Protein 8SAM (pdb70)

Structure (mmCIF, N/CA/C/O backbone):
data_8SAM
#
_entry.id   8SAM
#
_cell.length_a   54.025
_cell.length_b   228.659
_cell.length_c   84.595
_cell.angle_alpha   90.000
_cell.angle_beta   100.504
_cell.angle_gamma   90.000
#
_symmetry.space_group_name_H-M   'P 1 21 1'
#
loop_
_entity.id
_entity.type
_entity.pdbx_description
1 polymer 'Class III lanthipeptide, Class III lanthionine synthetase LanKC fusion'
2 non-polymer 'CALCIUM ION'
3 non-polymer "ADENOSINE-5'-TRIPHOSPHATE"
4 water water
#
loop_
_atom_site.group_PDB
_atom_site.id
_atom_site.type_symbol
_atom_site.label_atom_id
_atom_site.label_alt_id
_atom_site.label_comp_id
_atom_site.label_asym_id
_atom_site.label_entity_id
_atom_site.label_seq_id
_atom_site.pdbx_PDB_ins_code
_atom_site.Cartn_x
_atom_site.Cartn_y
_atom_site.Cartn_z
_atom_site.occupancy
_atom_site.B_iso_or_equiv
_atom_site.auth_seq_id
_atom_site.auth_comp_id
_atom_site.auth_asym_id
_atom_site.auth_atom_id
_atom_site.pdbx_PDB_model_num
ATOM 1 N N . ALA A 1 3 ? 5.111 9.513 15.804 1.000 81.383 -29 ALA A N 1
ATOM 2 C CA . ALA A 1 3 ? 4.060 9.679 16.857 1.000 86.705 -29 ALA A CA 1
ATOM 3 C C . ALA A 1 3 ? 3.628 8.313 17.393 1.000 93.729 -29 ALA A C 1
ATOM 4 O O . ALA A 1 3 ? 3.712 8.062 18.593 1.000 101.476 -29 ALA A O 1
ATOM 6 N N . MET A 1 4 ? 3.169 7.437 16.488 1.000 92.863 -28 MET A N 1
ATOM 7 C CA . MET A 1 4 ? 2.660 6.122 16.840 1.000 84.575 -28 MET A CA 1
ATOM 8 C C . MET A 1 4 ? 3.775 5.086 16.753 1.000 85.401 -28 MET A C 1
ATOM 9 O O . MET A 1 4 ? 3.662 4.020 17.341 1.000 81.683 -28 MET A O 1
ATOM 14 N N . ASN A 1 5 ? 4.829 5.385 15.987 1.000 89.340 -27 ASN A N 1
ATOM 15 C CA . ASN A 1 5 ? 5.916 4.441 15.786 1.000 86.525 -27 ASN A CA 1
ATOM 16 C C . ASN A 1 5 ? 6.716 4.280 17.079 1.000 83.495 -27 ASN A C 1
ATOM 17 O O . ASN A 1 5 ? 7.299 3.227 17.326 1.000 81.862 -27 ASN A O 1
ATOM 22 N N . THR A 1 6 ? 6.716 5.325 17.916 1.000 82.881 -26 THR A N 1
ATOM 23 C CA . THR A 1 6 ? 7.476 5.325 19.158 1.000 78.184 -26 THR A CA 1
ATOM 24 C C . THR A 1 6 ? 6.777 4.440 20.184 1.000 75.331 -26 THR A C 1
ATOM 25 O O . THR A 1 6 ? 7.433 3.650 20.868 1.000 70.288 -26 THR A O 1
ATOM 29 N N . VAL A 1 7 ? 5.445 4.566 20.265 1.000 71.224 -25 VAL A N 1
ATOM 30 C CA . VAL A 1 7 ? 4.647 3.754 21.174 1.000 74.544 -25 VAL A CA 1
ATOM 31 C C . VAL A 1 7 ? 4.815 2.268 20.831 1.000 75.733 -25 VAL A C 1
ATOM 32 O O . VAL A 1 7 ? 5.127 1.459 21.706 1.000 73.561 -25 VAL A O 1
ATOM 36 N N . LEU A 1 8 ? 4.631 1.922 19.548 1.000 68.270 -24 LEU A N 1
ATOM 37 C CA . LEU A 1 8 ? 4.645 0.540 19.095 1.000 70.396 -24 LEU A CA 1
ATOM 38 C C . LEU A 1 8 ? 6.018 -0.090 19.310 1.000 70.813 -24 LEU A C 1
ATOM 39 O O . LEU A 1 8 ? 6.108 -1.270 19.638 1.000 78.879 -24 LEU A O 1
ATOM 44 N N . GLU A 1 9 ? 7.076 0.699 19.115 1.000 74.072 -23 GLU A N 1
ATOM 45 C CA . GLU A 1 9 ? 8.455 0.265 19.289 1.000 73.310 -23 GLU A CA 1
ATOM 46 C C . GLU A 1 9 ? 8.678 -0.222 20.723 1.000 68.031 -23 GLU A C 1
ATOM 47 O O . GLU A 1 9 ? 9.537 -1.067 20.960 1.000 67.674 -23 GLU A O 1
ATOM 53 N N . LEU A 1 10 ? 7.905 0.311 21.679 1.000 69.389 -22 LEU A N 1
ATOM 54 C CA . LEU A 1 10 ? 8.039 -0.075 23.076 1.000 71.300 -22 LEU A CA 1
ATOM 55 C C . LEU A 1 10 ? 7.978 -1.594 23.213 1.000 72.397 -22 LEU A C 1
ATOM 56 O O . LEU A 1 10 ? 8.667 -2.157 24.065 1.000 75.621 -22 LEU A O 1
ATOM 61 N N . GLN A 1 11 ? 7.177 -2.233 22.344 1.000 71.574 -21 GLN A N 1
ATOM 62 C CA . GLN A 1 11 ? 6.902 -3.661 22.395 1.000 64.336 -21 GLN A CA 1
ATOM 63 C C . GLN A 1 11 ? 8.148 -4.458 22.027 1.000 65.707 -21 GLN A C 1
ATOM 64 O O . GLN A 1 11 ? 8.181 -5.668 22.227 1.000 67.741 -21 GLN A O 1
ATOM 70 N N . LYS A 1 12 ? 9.171 -3.768 21.507 1.000 67.817 -20 LYS A N 1
ATOM 71 C CA . LYS A 1 12 ? 10.354 -4.433 20.983 1.000 67.268 -20 LYS A CA 1
ATOM 72 C C . LYS A 1 12 ? 11.430 -4.579 22.061 1.000 68.072 -20 LYS A C 1
ATOM 73 O O . LYS A 1 12 ? 12.308 -5.427 21.931 1.000 74.950 -20 LYS A O 1
ATOM 79 N N . LEU A 1 13 ? 11.351 -3.767 23.127 1.000 71.830 -19 LEU A N 1
ATOM 80 C CA . LEU A 1 13 ? 12.409 -3.666 24.124 1.000 71.480 -19 LEU A CA 1
ATOM 81 C C . LEU A 1 13 ? 12.616 -5.004 24.828 1.000 77.518 -19 LEU A C 1
ATOM 82 O O . LEU A 1 13 ? 11.668 -5.773 25.006 1.000 81.594 -19 LEU A O 1
ATOM 87 N N . ALA A 1 14 ? 13.861 -5.237 25.274 1.000 86.887 -18 ALA A N 1
ATOM 88 C CA . ALA A 1 14 ? 14.226 -6.406 26.063 1.000 88.564 -18 ALA A CA 1
ATOM 89 C C . ALA A 1 14 ? 13.737 -6.259 27.507 1.000 101.354 -18 ALA A C 1
ATOM 90 O O . ALA A 1 14 ? 13.329 -5.173 27.929 1.000 89.127 -18 ALA A O 1
ATOM 92 N N . HIS A 1 15 ? 13.834 -7.359 28.274 1.000 120.687 -17 HIS A N 1
ATOM 93 C CA . HIS A 1 15 ? 13.313 -7.446 29.632 1.000 128.405 -17 HIS A CA 1
ATOM 94 C C . HIS A 1 15 ? 14.397 -7.900 30.617 1.000 128.428 -17 HIS A C 1
ATOM 95 O O . HIS A 1 15 ? 15.497 -7.346 30.625 1.000 129.231 -17 HIS A O 1
ATOM 102 N N . ASP A 1 16 ? 14.071 -8.895 31.455 1.000 131.027 -16 ASP A N 1
ATOM 103 C CA . ASP A 1 16 ? 14.984 -9.428 32.459 1.000 128.224 -16 ASP A CA 1
ATOM 104 C C . ASP A 1 16 ? 16.119 -10.224 31.793 1.000 126.596 -16 ASP A C 1
ATOM 105 O O . ASP A 1 16 ? 17.289 -10.003 32.186 1.000 115.812 -16 ASP A O 1
ATOM 110 N N . ASN A 1 36 ? 1.707 -22.370 34.769 1.000 45.218 4 ASN A N 1
ATOM 111 C CA . ASN A 1 36 ? 1.209 -22.686 36.134 1.000 47.330 4 ASN A CA 1
ATOM 112 C C . ASN A 1 36 ? -0.134 -21.995 36.356 1.000 50.292 4 ASN A C 1
ATOM 113 O O . ASN A 1 36 ? -0.926 -22.447 37.173 1.000 52.123 4 ASN A O 1
ATOM 118 N N . MET A 1 37 ? -0.411 -20.936 35.595 1.000 48.703 5 MET A N 1
ATOM 119 C CA . MET A 1 37 ? -1.721 -20.313 35.619 1.000 52.479 5 MET A CA 1
ATOM 120 C C . MET A 1 37 ? -2.801 -21.335 35.267 1.000 49.945 5 MET A C 1
ATOM 121 O O . MET A 1 37 ? -3.957 -21.149 35.632 1.000 55.834 5 MET A O 1
ATOM 126 N N . LEU A 1 38 ? -2.415 -22.434 34.605 1.000 49.351 6 LEU A N 1
ATOM 127 C CA . LEU A 1 38 ? -3.354 -23.451 34.138 1.000 43.355 6 LEU A CA 1
ATOM 128 C C . LEU A 1 38 ? -4.084 -24.106 35.308 1.000 42.795 6 LEU A C 1
ATOM 129 O O . LEU A 1 38 ? -5.188 -24.624 35.125 1.000 49.263 6 LEU A O 1
ATOM 134 N N . TYR A 1 39 ? -3.476 -24.077 36.504 1.000 38.794 7 TYR A N 1
ATOM 135 C CA . TYR A 1 39 ? -4.085 -24.691 37.677 1.000 39.516 7 TYR A CA 1
ATOM 136 C C . TYR A 1 39 ? -5.467 -24.107 37.958 1.000 42.290 7 TYR A C 1
ATOM 137 O O . TYR A 1 39 ? -6.349 -24.844 38.404 1.000 42.900 7 TYR A O 1
ATOM 146 N N . HIS A 1 40 ? -5.657 -22.812 37.658 1.000 45.300 8 HIS A N 1
ATOM 147 C CA . HIS A 1 40 ? -6.929 -22.143 37.906 1.000 52.000 8 HIS A CA 1
ATOM 148 C C . HIS A 1 40 ? -8.072 -22.850 37.177 1.000 51.247 8 HIS A C 1
ATOM 149 O O . HIS A 1 40 ? -9.188 -22.930 37.686 1.000 51.354 8 HIS A O 1
ATOM 156 N N . ARG A 1 41 ? -7.776 -23.395 35.994 1.000 50.088 9 ARG A N 1
ATOM 157 C CA . ARG A 1 41 ? -8.813 -23.993 35.166 1.000 51.316 9 ARG A CA 1
ATOM 158 C C . ARG A 1 41 ? -9.266 -25.332 35.743 1.000 45.828 9 ARG A C 1
ATOM 159 O O . ARG A 1 41 ? -10.161 -25.969 35.203 1.000 48.034 9 ARG A O 1
ATOM 167 N N . TYR A 1 42 ? -8.656 -25.746 36.852 1.000 44.643 10 TYR A N 1
ATOM 168 C CA . TYR A 1 42 ? -8.902 -27.078 37.372 1.000 40.406 10 TYR A CA 1
ATOM 169 C C . TYR A 1 42 ? -9.410 -27.017 38.810 1.000 42.620 10 TYR A C 1
ATOM 170 O O . TYR A 1 42 ? -9.370 -28.024 39.516 1.000 45.480 10 TYR A O 1
ATOM 179 N N . LEU A 1 43 ? -9.937 -25.856 39.217 1.000 41.749 11 LEU A N 1
ATOM 180 C CA . LEU A 1 43 ? -10.433 -25.704 40.575 1.000 45.313 11 LEU A CA 1
ATOM 181 C C . LEU A 1 43 ? -11.961 -25.783 40.587 1.000 50.773 11 LEU A C 1
ATOM 182 O O . LEU A 1 43 ? -12.624 -24.966 41.227 1.000 48.479 11 LEU A O 1
ATOM 187 N N . LYS A 1 44 ? -12.505 -26.784 39.883 1.000 54.068 12 LYS A N 1
ATOM 188 C CA . LYS A 1 44 ? -13.930 -27.063 39.914 1.000 53.926 12 LYS A CA 1
ATOM 189 C C . LYS A 1 44 ? -14.399 -27.079 41.371 1.000 53.866 12 LYS A C 1
ATOM 190 O O . LYS A 1 44 ? -13.953 -27.913 42.165 1.000 48.025 12 LYS A O 1
ATOM 196 N N . PRO A 1 45 ? -15.314 -26.155 41.768 1.000 53.832 13 PRO A N 1
ATOM 197 C CA . PRO A 1 45 ? -15.697 -26.005 43.177 1.000 51.427 13 PRO A CA 1
ATOM 198 C C . PRO A 1 45 ? -16.232 -27.308 43.767 1.000 48.825 13 PRO A C 1
ATOM 199 O O . PRO A 1 45 ? -16.785 -28.121 43.037 1.000 45.320 13 PRO A O 1
ATOM 203 N N . ASN A 1 46 ? -15.979 -27.519 45.066 1.000 50.036 14 ASN A N 1
ATOM 204 C CA . ASN A 1 46 ? -16.493 -28.662 45.805 1.000 59.833 14 ASN A CA 1
ATOM 205 C C . ASN A 1 46 ? -15.943 -29.995 45.296 1.000 60.059 14 ASN A C 1
ATOM 206 O O . ASN A 1 46 ? -16.637 -31.009 45.370 1.000 64.816 14 ASN A O 1
ATOM 211 N N . SER A 1 47 ? -14.706 -29.999 44.776 1.000 49.834 15 SER A N 1
ATOM 212 C CA . SER A 1 47 ? -13.954 -31.233 44.605 1.000 45.600 15 SER A CA 1
ATOM 213 C C . SER A 1 47 ? -12.623 -31.068 45.317 1.000 46.303 15 SER A C 1
ATOM 214 O O . SER A 1 47 ? -12.139 -29.946 45.475 1.000 49.533 15 SER A O 1
ATOM 217 N N . GLU A 1 48 ? -12.063 -32.190 45.757 1.000 46.345 16 GLU A N 1
ATOM 218 C CA . GLU A 1 48 ? -10.762 -32.159 46.399 1.000 44.002 16 GLU A CA 1
ATOM 219 C C . GLU A 1 48 ? -9.646 -32.385 45.383 1.000 40.087 16 GLU A C 1
ATOM 220 O O . GLU A 1 48 ? -8.481 -32.395 45.759 1.000 40.253 16 GLU A O 1
ATOM 226 N N . TYR A 1 49 ? -10.020 -32.549 44.111 1.000 39.984 17 TYR A N 1
ATOM 227 C CA . TYR A 1 49 ? -9.096 -32.982 43.080 1.000 40.381 17 TYR A CA 1
ATOM 228 C C . TYR A 1 49 ? -9.041 -31.942 41.976 1.000 41.407 17 TYR A C 1
ATOM 229 O O . TYR A 1 49 ? -9.863 -31.033 41.921 1.000 44.266 17 TYR A O 1
ATOM 238 N N . TYR A 1 50 ? -8.026 -32.086 41.127 1.000 40.219 18 TYR A N 1
ATOM 239 C CA . TYR A 1 50 ? -7.921 -31.289 39.926 1.000 42.870 18 TYR A CA 1
ATOM 240 C C . TYR A 1 50 ? -8.966 -31.761 38.921 1.000 46.172 18 TYR A C 1
ATOM 241 O O . TYR A 1 50 ? -8.962 -32.919 38.494 1.000 41.006 18 TYR A O 1
ATOM 250 N N . LYS A 1 51 ? -9.876 -30.843 38.587 1.000 45.872 19 LYS A N 1
ATOM 251 C CA . LYS A 1 51 ? -11.005 -31.150 37.724 1.000 49.413 19 LYS A CA 1
ATOM 252 C C . LYS A 1 51 ? -11.345 -29.878 36.950 1.000 45.857 19 LYS A C 1
ATOM 253 O O . LYS A 1 51 ? -11.470 -28.806 37.540 1.000 40.475 19 LYS A O 1
ATOM 259 N N . LYS A 1 52 ? -11.476 -30.020 35.632 1.000 45.405 20 LYS A N 1
ATOM 260 C CA . LYS A 1 52 ? -11.688 -28.922 34.702 1.000 53.789 20 LYS A CA 1
ATOM 261 C C . LYS A 1 52 ? -12.978 -28.168 35.027 1.000 52.152 20 LYS A C 1
ATOM 262 O O . LYS A 1 52 ? -14.024 -28.766 35.291 1.000 48.083 20 LYS A O 1
ATOM 268 N N . ILE A 1 53 ? -12.876 -26.838 35.006 1.000 54.468 21 ILE A N 1
ATOM 269 C CA . ILE A 1 53 ? -14.031 -25.953 34.933 1.000 62.084 21 ILE A CA 1
ATOM 270 C C . ILE A 1 53 ? -14.462 -25.856 33.465 1.000 67.043 21 ILE A C 1
ATOM 271 O O . ILE A 1 53 ? -13.719 -25.355 32.613 1.000 63.831 21 ILE A O 1
ATOM 276 N N . GLU A 1 54 ? -15.658 -26.370 33.169 1.000 73.434 22 GLU A N 1
ATOM 277 C CA . GLU A 1 54 ? -16.238 -26.209 31.843 1.000 82.105 22 GLU A CA 1
ATOM 278 C C . GLU A 1 54 ? -16.964 -24.868 31.749 1.000 80.716 22 GLU A C 1
ATOM 279 O O . GLU A 1 54 ? -17.448 -24.347 32.754 1.000 81.746 22 GLU A O 1
ATOM 285 N N . VAL A 1 55 ? -17.049 -24.342 30.520 1.000 86.067 23 VAL A N 1
ATOM 286 C CA . VAL A 1 55 ? -17.602 -23.025 30.220 1.000 87.859 23 VAL A CA 1
ATOM 287 C C . VAL A 1 55 ? -19.033 -22.904 30.781 1.000 84.708 23 VAL A C 1
ATOM 288 O O . VAL A 1 55 ? -19.871 -23.798 30.492 1.000 80.506 23 VAL A O 1
ATOM 292 N N . ILE A 1 61 ? -20.526 -18.396 21.495 1.000 104.933 29 ILE A N 1
ATOM 293 C CA . ILE A 1 61 ? -21.001 -19.302 20.402 1.000 106.174 29 ILE A CA 1
ATOM 294 C C . ILE A 1 61 ? -21.454 -18.452 19.210 1.000 106.472 29 ILE A C 1
ATOM 295 O O . ILE A 1 61 ? -22.478 -17.771 19.282 1.000 109.578 29 ILE A O 1
ATOM 300 N N . TYR A 1 62 ? -20.685 -18.511 18.107 1.000 100.764 30 TYR A N 1
ATOM 301 C CA . TYR A 1 62 ? -20.906 -17.663 16.937 1.000 102.197 30 TYR A CA 1
ATOM 302 C C . TYR A 1 62 ? -21.665 -18.424 15.848 1.000 106.473 30 TYR A C 1
ATOM 303 O O . TYR A 1 62 ? -21.096 -18.750 14.808 1.000 102.623 30 TYR A O 1
ATOM 312 N N . GLU A 1 63 ? -22.959 -18.687 16.072 1.000 105.515 31 GLU A N 1
ATOM 313 C CA . GLU A 1 63 ? -23.783 -19.368 15.083 1.000 102.297 31 GLU A CA 1
ATOM 314 C C . GLU A 1 63 ? -24.190 -18.375 13.995 1.000 101.206 31 GLU A C 1
ATOM 315 O O . GLU A 1 63 ? -24.783 -17.340 14.296 1.000 111.145 31 GLU A O 1
ATOM 321 N N . LEU A 1 64 ? -23.840 -18.685 12.740 1.000 93.762 32 LEU A N 1
ATOM 322 C CA . LEU A 1 64 ? -24.352 -17.966 11.581 1.000 93.290 32 LEU A CA 1
ATOM 323 C C . LEU A 1 64 ? -25.285 -18.877 10.789 1.000 94.625 32 LEU A C 1
ATOM 324 O O . LEU A 1 64 ? -25.039 -20.076 10.686 1.000 100.849 32 LEU A O 1
ATOM 329 N N . ASN A 1 65 ? -26.331 -18.280 10.206 1.000 92.350 33 ASN A N 1
ATOM 330 C CA . ASN A 1 65 ? -27.287 -19.019 9.394 1.000 102.020 33 ASN A CA 1
ATOM 331 C C . ASN A 1 65 ? -27.248 -18.522 7.946 1.000 97.831 33 ASN A C 1
ATOM 332 O O . ASN A 1 65 ? -26.579 -17.533 7.628 1.000 100.115 33 ASN A O 1
ATOM 337 N N . ASP A 1 66 ? -28.018 -19.205 7.085 1.000 85.823 34 ASP A N 1
ATOM 338 C CA . ASP A 1 66 ? -28.101 -18.943 5.655 1.000 81.675 34 ASP A CA 1
ATOM 339 C C . ASP A 1 66 ? -26.710 -19.044 5.037 1.000 85.601 34 ASP A C 1
ATOM 340 O O . ASP A 1 66 ? -26.149 -18.054 4.573 1.000 82.369 34 ASP A O 1
ATOM 345 N N . ILE A 1 67 ? -26.160 -20.261 5.072 1.000 84.909 35 ILE A N 1
ATOM 346 C CA . ILE A 1 67 ? -24.819 -20.539 4.584 1.000 81.589 35 ILE A CA 1
ATOM 347 C C . ILE A 1 67 ? -24.943 -21.305 3.269 1.000 81.742 35 ILE A C 1
ATOM 348 O O . ILE A 1 67 ? -25.498 -22.403 3.262 1.000 80.712 35 ILE A O 1
ATOM 353 N N . PRO A 1 68 ? -24.435 -20.763 2.130 1.000 83.661 36 PRO A N 1
ATOM 354 C CA . PRO A 1 68 ? -24.570 -21.420 0.827 1.000 75.542 36 PRO A CA 1
ATOM 355 C C . PRO A 1 68 ? -23.794 -22.729 0.777 1.000 74.680 36 PRO A C 1
ATOM 356 O O . PRO A 1 68 ? -22.777 -22.874 1.458 1.000 67.217 36 PRO A O 1
ATOM 360 N N . ASP A 1 69 ? -24.299 -23.657 -0.047 1.000 70.332 37 ASP A N 1
ATOM 361 C CA . ASP A 1 69 ? -23.831 -25.032 -0.072 1.000 70.572 37 ASP A CA 1
ATOM 362 C C . ASP A 1 69 ? -22.458 -25.079 -0.732 1.000 63.924 37 ASP A C 1
ATOM 363 O O . ASP A 1 69 ? -21.794 -26.118 -0.745 1.000 69.161 37 ASP A O 1
ATOM 368 N N . THR A 1 70 ? -22.029 -23.933 -1.266 1.000 63.473 38 THR A N 1
ATOM 369 C CA . THR A 1 70 ? -20.707 -23.820 -1.861 1.000 65.678 38 THR A CA 1
ATOM 370 C C . THR A 1 70 ? -19.646 -23.742 -0.764 1.000 62.168 38 THR A C 1
ATOM 371 O O . THR A 1 70 ? -18.465 -23.867 -1.047 1.000 64.314 38 THR A O 1
ATOM 375 N N . TYR A 1 71 ? -20.066 -23.540 0.493 1.000 60.788 39 TYR A N 1
ATOM 376 C CA . TYR A 1 71 ? -19.133 -23.461 1.609 1.000 62.754 39 TYR A CA 1
ATOM 377 C C . TYR A 1 71 ? -19.162 -24.757 2.408 1.000 60.982 39 TYR A C 1
ATOM 378 O O . TYR A 1 71 ? -20.220 -25.358 2.571 1.000 61.101 39 TYR A O 1
ATOM 387 N N . ALA A 1 72 ? -17.984 -25.177 2.887 1.000 57.338 40 ALA A N 1
ATOM 388 C CA . ALA A 1 72 ? -17.879 -26.207 3.912 1.000 57.350 40 ALA A CA 1
ATOM 389 C C . ALA A 1 72 ? -17.471 -25.548 5.231 1.000 59.825 40 ALA A C 1
ATOM 390 O O . ALA A 1 72 ? -16.548 -24.740 5.239 1.000 60.375 40 ALA A O 1
ATOM 392 N N . VAL A 1 73 ? -18.194 -25.859 6.315 1.000 56.648 41 VAL A N 1
ATOM 393 C CA . VAL A 1 73 ? -18.015 -25.183 7.590 1.000 60.565 41 VAL A CA 1
ATOM 394 C C . VAL A 1 73 ? -17.610 -26.212 8.645 1.000 60.422 41 VAL A C 1
ATOM 395 O O . VAL A 1 73 ? -18.395 -27.084 9.004 1.000 57.518 41 VAL A O 1
ATOM 399 N N . PHE A 1 74 ? -16.389 -26.095 9.165 1.000 62.122 42 PHE A N 1
ATOM 400 C CA . PHE A 1 74 ? -15.898 -27.044 10.153 1.000 59.806 42 PHE A CA 1
ATOM 401 C C . PHE A 1 74 ? -15.067 -26.298 11.189 1.000 61.183 42 PHE A C 1
ATOM 402 O O . PHE A 1 74 ? -14.741 -25.133 10.997 1.000 60.342 42 PHE A O 1
ATOM 410 N N . LEU A 1 75 ? -14.741 -26.970 12.294 1.000 66.299 43 LEU A N 1
ATOM 411 C CA . LEU A 1 75 ? -13.884 -26.375 13.303 1.000 74.518 43 LEU A CA 1
ATOM 412 C C . LEU A 1 75 ? -12.649 -27.243 13.495 1.000 79.690 43 LEU A C 1
ATOM 413 O O . LEU A 1 75 ? -12.585 -28.355 12.977 1.000 79.952 43 LEU A O 1
ATOM 418 N N . ASP A 1 76 ? -11.680 -26.692 14.230 1.000 92.597 44 ASP A N 1
ATOM 419 C CA . ASP A 1 76 ? -10.383 -27.312 14.444 1.000 100.536 44 ASP A CA 1
ATOM 420 C C . ASP A 1 76 ? -10.535 -28.547 15.324 1.000 105.099 44 ASP A C 1
ATOM 421 O O . ASP A 1 76 ? -11.457 -28.630 16.136 1.000 113.228 44 ASP A O 1
ATOM 426 N N . ASN A 1 77 ? -9.607 -29.493 15.145 1.000 107.125 45 ASN A N 1
ATOM 427 C CA . ASN A 1 77 ? -9.467 -30.651 16.014 1.000 112.229 45 ASN A CA 1
ATOM 428 C C . ASN A 1 77 ? -9.604 -30.195 17.469 1.000 109.145 45 ASN A C 1
ATOM 429 O O . ASN A 1 77 ? -10.666 -30.334 18.075 1.000 99.289 45 ASN A O 1
ATOM 434 N N . GLU A 1 78 ? -8.509 -29.649 18.012 1.000 108.614 46 GLU A N 1
ATOM 435 C CA . GLU A 1 78 ? -8.503 -28.937 19.278 1.000 103.061 46 GLU A CA 1
ATOM 436 C C . GLU A 1 78 ? -7.829 -27.590 19.029 1.000 92.602 46 GLU A C 1
ATOM 437 O O . GLU A 1 78 ? -6.602 -27.484 19.063 1.000 94.332 46 GLU A O 1
ATOM 443 N N . SER A 1 79 ? -8.647 -26.589 18.698 1.000 81.179 47 SER A N 1
ATOM 444 C CA . SER A 1 79 ? -8.196 -25.208 18.625 1.000 74.383 47 SER A CA 1
ATOM 445 C C . SER A 1 79 ? -9.394 -24.268 18.527 1.000 67.193 47 SER A C 1
ATOM 446 O O . SER A 1 79 ? -10.531 -24.687 18.750 1.000 57.705 47 SER A O 1
ATOM 449 N N . VAL A 1 80 ? -9.112 -23.005 18.189 1.000 63.106 48 VAL A N 1
ATOM 450 C CA . VAL A 1 80 ? -9.971 -21.878 18.509 1.000 61.393 48 VAL A CA 1
ATOM 451 C C . VAL A 1 80 ? -10.781 -21.445 17.286 1.000 58.747 48 VAL A C 1
ATOM 452 O O . VAL A 1 80 ? -11.672 -20.612 17.433 1.000 52.182 48 VAL A O 1
ATOM 456 N N . TRP A 1 81 ? -10.490 -22.030 16.109 1.000 58.562 49 TRP A N 1
ATOM 457 C CA . TRP A 1 81 ? -10.939 -21.503 14.825 1.000 53.069 49 TRP A CA 1
ATOM 458 C C . TRP A 1 81 ? -12.105 -22.307 14.248 1.000 56.502 49 TRP A C 1
ATOM 459 O O . TRP A 1 81 ? -12.106 -23.539 14.284 1.000 57.728 49 TRP A O 1
ATOM 470 N N . LYS A 1 82 ? -13.072 -21.588 13.664 1.000 61.370 50 LYS A N 1
ATOM 471 C CA . LYS A 1 82 ? -14.105 -22.160 12.811 1.000 59.624 50 LYS A CA 1
ATOM 472 C C . LYS A 1 82 ? -13.849 -21.763 11.354 1.000 63.129 50 LYS A C 1
ATOM 473 O O . LYS A 1 82 ? -13.986 -20.590 10.999 1.000 61.098 50 LYS A O 1
ATOM 479 N N . HIS A 1 83 ? -13.514 -22.755 10.511 1.000 61.524 51 HIS A N 1
ATOM 480 C CA . HIS A 1 83 ? -13.104 -22.548 9.129 1.000 52.782 51 HIS A CA 1
ATOM 481 C C . HIS A 1 83 ? -14.318 -22.445 8.205 1.000 52.713 51 HIS A C 1
ATOM 482 O O . HIS A 1 83 ? -15.245 -23.249 8.278 1.000 50.263 51 HIS A O 1
ATOM 489 N N . TYR A 1 84 ? -14.270 -21.469 7.294 1.000 54.209 52 TYR A N 1
ATOM 490 C CA . TYR A 1 84 ? -15.203 -21.385 6.181 1.000 55.387 52 TYR A CA 1
ATOM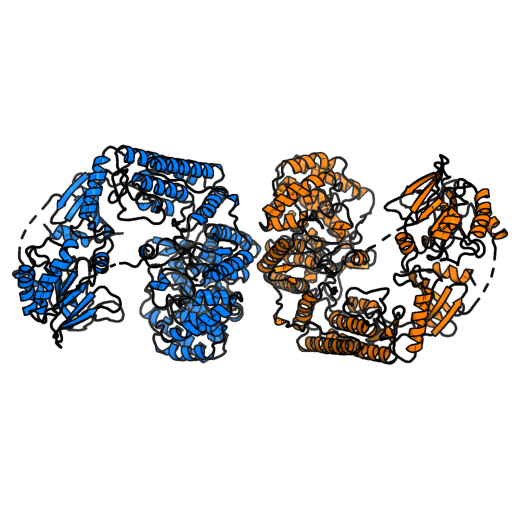 491 C C . TYR A 1 84 ? -14.436 -21.617 4.880 1.000 60.521 52 TYR A C 1
ATOM 492 O O . TYR A 1 84 ? -13.827 -20.696 4.341 1.000 59.087 52 TYR A O 1
ATOM 501 N N . HIS A 1 85 ? -14.471 -22.866 4.391 1.000 65.625 53 HIS A N 1
ATOM 502 C CA . HIS A 1 85 ? -13.789 -23.288 3.174 1.000 58.611 53 HIS A CA 1
ATOM 503 C C . HIS A 1 85 ? -14.771 -23.208 2.012 1.000 61.055 53 HIS A C 1
ATOM 504 O O . HIS A 1 85 ? -15.910 -23.683 2.115 1.000 66.259 53 HIS A O 1
ATOM 511 N N . VAL A 1 86 ? -14.320 -22.610 0.903 1.000 62.915 54 VAL A N 1
ATOM 512 C CA . VAL A 1 86 ? -15.211 -22.420 -0.228 1.000 63.491 54 VAL A CA 1
ATOM 513 C C . VAL A 1 86 ? -15.009 -23.554 -1.226 1.000 64.618 54 VAL A C 1
ATOM 514 O O . VAL A 1 86 ? -13.896 -24.063 -1.386 1.000 51.815 54 VAL A O 1
ATOM 518 N N . LYS A 1 87 ? -16.130 -23.926 -1.869 1.000 79.719 55 LYS A N 1
ATOM 519 C CA . LYS A 1 87 ? -16.192 -24.625 -3.146 1.000 77.293 55 LYS A CA 1
ATOM 520 C C . LYS A 1 87 ? -15.187 -25.767 -3.116 1.000 72.689 55 LYS A C 1
ATOM 521 O O . LYS A 1 87 ? -15.163 -26.547 -2.173 1.000 88.394 55 LYS A O 1
ATOM 527 N N . GLY A 1 88 ? -14.369 -25.839 -4.160 1.000 65.236 56 GLY A N 1
ATOM 528 C CA . GLY A 1 88 ? -13.283 -26.791 -4.267 1.000 63.188 56 GLY A CA 1
ATOM 529 C C . GLY A 1 88 ? -12.041 -26.074 -4.777 1.000 70.463 56 GLY A C 1
ATOM 530 O O . GLY A 1 88 ? -11.191 -26.673 -5.434 1.000 73.523 56 GLY A O 1
ATOM 531 N N . SER A 1 89 ? -11.960 -24.775 -4.458 1.000 73.677 57 SER A N 1
ATOM 532 C CA . SER A 1 89 ? -10.818 -23.923 -4.759 1.000 72.379 57 SER A CA 1
ATOM 533 C C . SER A 1 89 ? -9.576 -24.395 -4.011 1.000 65.223 57 SER A C 1
ATOM 534 O O . SER A 1 89 ? -9.679 -24.988 -2.946 1.000 73.156 57 SER A O 1
ATOM 537 N N . THR A 1 90 ? -8.407 -24.092 -4.571 1.000 70.403 58 THR A N 1
ATOM 538 C CA . THR A 1 90 ? -7.159 -24.164 -3.828 1.000 86.200 58 THR A CA 1
ATOM 539 C C . THR A 1 90 ? -6.538 -22.771 -3.746 1.000 84.357 58 THR A C 1
ATOM 540 O O . THR A 1 90 ? -6.478 -22.045 -4.730 1.000 84.909 58 THR A O 1
ATOM 544 N N . LEU A 1 91 ? -6.132 -22.398 -2.531 1.000 86.254 59 LEU A N 1
ATOM 545 C CA . LEU A 1 91 ? -5.470 -21.137 -2.259 1.000 78.920 59 LEU A CA 1
ATOM 546 C C . LEU A 1 91 ? -3.969 -21.394 -2.201 1.000 78.554 59 LEU A C 1
ATOM 547 O O . LEU A 1 91 ? -3.552 -22.527 -1.973 1.000 75.440 59 LEU A O 1
ATOM 552 N N . PRO A 1 92 ? -3.121 -20.350 -2.367 1.000 77.785 60 PRO A N 1
ATOM 553 C CA . PRO A 1 92 ? -1.672 -20.504 -2.215 1.000 81.603 60 PRO A CA 1
ATOM 554 C C . PRO A 1 92 ? -1.323 -20.980 -0.805 1.000 82.214 60 PRO A C 1
ATOM 555 O O . PRO A 1 92 ? -2.121 -20.836 0.117 1.000 88.964 60 PRO A O 1
ATOM 559 N N . GLU A 1 93 ? -0.132 -21.570 -0.652 1.000 80.231 61 GLU A N 1
ATOM 560 C CA . GLU A 1 93 ? 0.269 -22.163 0.616 1.000 77.845 61 GLU A CA 1
ATOM 561 C C . GLU A 1 93 ? 0.842 -21.082 1.529 1.000 74.845 61 GLU A C 1
ATOM 562 O O . GLU A 1 93 ? 1.132 -21.336 2.699 1.000 72.216 61 GLU A O 1
ATOM 568 N N . GLN A 1 94 ? 1.001 -19.874 0.981 1.000 67.969 62 GLN A N 1
ATOM 569 C CA . GLN A 1 94 ? 1.385 -18.692 1.735 1.000 68.657 62 GLN A CA 1
ATOM 570 C C . GLN A 1 94 ? 0.922 -17.456 0.964 1.000 69.654 62 GLN A C 1
ATOM 571 O O . GLN A 1 94 ? 0.386 -17.575 -0.139 1.000 74.584 62 GLN A O 1
ATOM 577 N N . GLY A 1 95 ? 1.135 -16.269 1.546 1.000 62.519 63 GLY A N 1
ATOM 578 C CA . GLY A 1 95 ? 0.804 -15.036 0.857 1.000 65.270 63 GLY A CA 1
ATOM 579 C C . GLY A 1 95 ? 0.304 -13.958 1.808 1.000 68.669 63 GLY A C 1
ATOM 580 O O . GLY A 1 95 ? 0.491 -14.052 3.018 1.000 74.758 63 GLY A O 1
ATOM 581 N N . TRP A 1 96 ? -0.306 -12.920 1.227 1.000 71.031 64 TRP A N 1
ATOM 582 C CA . TRP A 1 96 ? -0.809 -11.778 1.969 1.000 71.268 64 TRP A CA 1
ATOM 583 C C . TRP A 1 96 ? -2.195 -12.127 2.510 1.000 72.237 64 TRP A C 1
ATOM 584 O O . TRP A 1 96 ? -3.093 -12.471 1.745 1.000 73.685 64 TRP A O 1
ATOM 595 N N . LYS A 1 97 ? -2.350 -12.063 3.839 1.000 69.878 65 LYS A N 1
ATOM 596 C CA . LYS A 1 97 ? -3.607 -12.394 4.501 1.000 72.251 65 LYS A CA 1
ATOM 597 C C . LYS A 1 97 ? -4.138 -11.180 5.261 1.000 63.306 65 LYS A C 1
ATOM 598 O O . LYS A 1 97 ? -3.376 -10.286 5.620 1.000 64.849 65 LYS A O 1
ATOM 604 N N . ILE A 1 98 ? -5.455 -11.160 5.494 1.000 61.332 66 ILE A N 1
ATOM 605 C CA . ILE A 1 98 ? -6.127 -10.099 6.232 1.000 61.360 66 ILE A CA 1
ATOM 606 C C . ILE A 1 98 ? -6.557 -10.644 7.592 1.000 65.529 66 ILE A C 1
ATOM 607 O O . ILE A 1 98 ? -7.090 -11.751 7.672 1.000 70.800 66 ILE A O 1
ATOM 612 N N . HIS A 1 99 ? -6.295 -9.864 8.653 1.000 67.838 67 HIS A N 1
ATOM 613 C CA . HIS A 1 99 ? -6.878 -10.105 9.963 1.000 61.134 67 HIS A CA 1
ATOM 614 C C . HIS A 1 99 ? -7.811 -8.950 10.321 1.000 61.581 67 HIS A C 1
ATOM 615 O O . HIS A 1 99 ? -7.522 -7.795 10.023 1.000 67.410 67 HIS A O 1
ATOM 622 N N . VAL A 1 100 ? -8.949 -9.274 10.938 1.000 60.636 68 VAL A N 1
ATOM 623 C CA . VAL A 1 100 ? -9.880 -8.272 11.421 1.000 59.542 68 VAL A CA 1
ATOM 624 C C . VAL A 1 100 ? -9.933 -8.384 12.942 1.000 69.030 68 VAL A C 1
ATOM 625 O O . VAL A 1 100 ? -9.969 -9.485 13.494 1.000 66.101 68 VAL A O 1
ATOM 629 N N . THR A 1 101 ? -9.928 -7.223 13.606 1.000 70.661 69 THR A N 1
ATOM 630 C CA . THR A 1 101 ? -10.075 -7.155 15.048 1.000 67.226 69 THR A CA 1
ATOM 631 C C . THR A 1 101 ? -11.413 -6.512 15.396 1.000 63.949 69 THR A C 1
ATOM 632 O O . THR A 1 101 ? -11.935 -5.698 14.644 1.000 65.856 69 THR A O 1
ATOM 636 N N . SER A 1 102 ? -11.954 -6.919 16.544 1.000 62.365 70 SER A N 1
ATOM 637 C CA . SER A 1 102 ? -13.181 -6.372 17.082 1.000 64.166 70 SER A CA 1
ATOM 638 C C . SER A 1 102 ? -13.094 -6.380 18.603 1.000 62.499 70 SER A C 1
ATOM 639 O O . SER A 1 102 ? -12.405 -7.208 19.195 1.000 63.743 70 SER A O 1
ATOM 642 N N . SER A 1 103 ? -13.813 -5.441 19.219 1.000 70.559 71 SER A N 1
ATOM 643 C CA . SER A 1 103 ? -14.092 -5.473 20.645 1.000 78.741 71 SER A CA 1
ATOM 644 C C . SER A 1 103 ? -15.056 -6.623 20.927 1.000 80.967 71 SER A C 1
ATOM 645 O O . SER A 1 103 ? -15.767 -7.064 20.025 1.000 88.717 71 SER A O 1
ATOM 648 N N . LEU A 1 104 ? -15.078 -7.097 22.180 1.000 78.092 72 LEU A N 1
ATOM 649 C CA . LEU A 1 104 ? -15.899 -8.231 22.577 1.000 76.398 72 LEU A CA 1
ATOM 650 C C . LEU A 1 104 ? -17.383 -7.946 22.327 1.000 78.092 72 LEU A C 1
ATOM 651 O O . LEU A 1 104 ? -18.097 -8.812 21.820 1.000 75.425 72 LEU A O 1
ATOM 656 N N . GLU A 1 105 ? -17.837 -6.737 22.694 1.000 79.226 73 GLU A N 1
ATOM 657 C CA . GLU A 1 105 ? -19.252 -6.397 22.640 1.000 78.366 73 GLU A CA 1
ATOM 658 C C . GLU A 1 105 ? -19.707 -6.251 21.188 1.000 77.575 73 GLU A C 1
ATOM 659 O O . GLU A 1 105 ? -20.904 -6.278 20.925 1.000 85.196 73 GLU A O 1
ATOM 665 N N . ASP A 1 106 ? -18.750 -6.151 20.258 1.000 78.944 74 ASP A N 1
ATOM 666 C CA . ASP A 1 106 ? -19.022 -5.920 18.847 1.000 86.811 74 ASP A CA 1
ATOM 667 C C . ASP A 1 106 ? -18.747 -7.173 18.012 1.000 87.927 74 ASP A C 1
ATOM 668 O O . ASP A 1 106 ? -18.880 -7.118 16.794 1.000 88.927 74 ASP A O 1
ATOM 673 N N . SER A 1 107 ? -18.417 -8.295 18.669 1.000 86.223 75 SER A N 1
ATOM 674 C CA . SER A 1 107 ? -17.910 -9.489 18.012 1.000 79.598 75 SER A CA 1
ATOM 675 C C . SER A 1 107 ? -18.930 -10.076 17.037 1.000 78.836 75 SER A C 1
ATOM 676 O O . SER A 1 107 ? -18.590 -10.285 15.877 1.000 77.587 75 SER A O 1
ATOM 679 N N . LYS A 1 108 ? -20.146 -10.371 17.531 1.000 80.785 76 LYS A N 1
ATOM 680 C CA . LYS A 1 108 ? -21.187 -11.011 16.740 1.000 84.814 76 LYS A CA 1
ATOM 681 C C . LYS A 1 108 ? -21.576 -10.102 15.578 1.000 86.560 76 LYS A C 1
ATOM 682 O O . LYS A 1 108 ? -21.768 -10.581 14.461 1.000 89.304 76 LYS A O 1
ATOM 688 N N . ASP A 1 109 ? -21.651 -8.794 15.862 1.000 83.724 77 ASP A N 1
ATOM 689 C CA . ASP A 1 109 ? -22.066 -7.785 14.905 1.000 82.615 77 ASP A CA 1
ATOM 690 C C . ASP A 1 109 ? -21.003 -7.572 13.826 1.000 83.588 77 ASP A C 1
ATOM 691 O O . ASP A 1 109 ? -21.334 -7.181 12.704 1.000 92.395 77 ASP A O 1
ATOM 696 N N . VAL A 1 110 ? -19.728 -7.795 14.174 1.000 78.609 78 VAL A N 1
ATOM 697 C CA . VAL A 1 110 ? -18.634 -7.579 13.235 1.000 79.624 78 VAL A CA 1
ATOM 698 C C . VAL A 1 110 ? -18.508 -8.788 12.313 1.000 76.189 78 VAL A C 1
ATOM 699 O O . VAL A 1 110 ? -18.238 -8.631 11.126 1.000 73.558 78 VAL A O 1
ATOM 703 N N . LEU A 1 111 ? -18.706 -9.984 12.872 1.000 75.312 79 LEU A N 1
ATOM 704 C CA . LEU A 1 111 ? -18.604 -11.215 12.105 1.000 79.827 79 LEU A CA 1
ATOM 705 C C . LEU A 1 111 ? -19.751 -11.300 11.095 1.000 85.594 79 LEU A C 1
ATOM 706 O O . LEU A 1 111 ? -19.545 -11.783 9.985 1.000 74.967 79 LEU A O 1
ATOM 711 N N . ASP A 1 112 ? -20.939 -10.800 11.477 1.000 84.468 80 ASP A N 1
ATOM 712 C CA . ASP A 1 112 ? -22.105 -10.770 10.602 1.000 85.089 80 ASP A CA 1
ATOM 713 C C . ASP A 1 112 ? -21.789 -10.010 9.314 1.000 89.619 80 ASP A C 1
ATOM 714 O O . ASP A 1 112 ? -22.010 -10.532 8.223 1.000 101.761 80 ASP A O 1
ATOM 719 N N . LYS A 1 113 ? -21.265 -8.782 9.452 1.000 89.631 81 LYS A N 1
ATOM 720 C CA . LYS A 1 113 ? -21.000 -7.905 8.319 1.000 91.019 81 LYS A CA 1
ATOM 721 C C . LYS A 1 113 ? -19.815 -8.421 7.498 1.000 88.967 81 LYS A C 1
ATOM 722 O O . LYS A 1 113 ? -19.836 -8.330 6.273 1.000 85.906 81 LYS A O 1
ATOM 728 N N . VAL A 1 114 ? -18.795 -8.972 8.174 1.000 90.438 82 VAL A N 1
ATOM 729 C CA . VAL A 1 114 ? -17.566 -9.412 7.519 1.000 85.102 82 VAL A CA 1
ATOM 730 C C . VAL A 1 114 ? -17.796 -10.736 6.789 1.000 85.191 82 VAL A C 1
ATOM 731 O O . VAL A 1 114 ? -17.346 -10.893 5.653 1.000 82.783 82 VAL A O 1
ATOM 735 N N . ALA A 1 115 ? -18.468 -11.692 7.446 1.000 84.554 83 ALA A N 1
ATOM 736 C CA . ALA A 1 115 ? -18.626 -13.022 6.869 1.000 87.517 83 ALA A CA 1
ATOM 737 C C . ALA A 1 115 ? -19.509 -12.933 5.625 1.000 87.222 83 ALA A C 1
ATOM 738 O O . ALA A 1 115 ? -19.150 -13.444 4.568 1.000 70.765 83 ALA A O 1
ATOM 740 N N . ARG A 1 116 ? -20.635 -12.220 5.764 1.000 88.661 84 ARG A N 1
ATOM 741 C CA . ARG A 1 116 ? -21.634 -12.109 4.712 1.000 89.040 84 ARG A CA 1
ATOM 742 C C . ARG A 1 116 ? -21.109 -11.243 3.566 1.000 83.317 84 ARG A C 1
ATOM 743 O O . ARG A 1 116 ? -21.779 -11.103 2.549 1.000 89.701 84 ARG A O 1
ATOM 751 N N . LEU A 1 117 ? -19.909 -10.676 3.721 1.000 79.228 85 LEU A N 1
ATOM 752 C CA . LEU A 1 117 ? -19.194 -10.081 2.602 1.000 77.681 85 LEU A CA 1
ATOM 753 C C . LEU A 1 117 ? -18.375 -11.157 1.888 1.000 78.826 85 LEU A C 1
ATOM 754 O O . LEU A 1 117 ? -18.400 -11.221 0.659 1.000 78.249 85 LEU A O 1
ATOM 759 N N . CYS A 1 118 ? -17.653 -11.981 2.669 1.000 82.911 86 CYS A N 1
ATOM 760 C CA . CYS A 1 118 ? -16.694 -12.960 2.169 1.000 78.015 86 CYS A CA 1
ATOM 761 C C . CYS A 1 118 ? -17.431 -14.083 1.443 1.000 71.692 86 CYS A C 1
ATOM 762 O O . CYS A 1 118 ? -16.943 -14.585 0.434 1.000 65.283 86 CYS A O 1
ATOM 765 N N . ILE A 1 119 ? -18.570 -14.488 2.025 1.000 70.849 87 ILE A N 1
ATOM 766 C CA . ILE A 1 119 ? -19.503 -15.428 1.430 1.000 71.171 87 ILE A CA 1
ATOM 767 C C . ILE A 1 119 ? -19.883 -14.912 0.044 1.000 79.320 87 ILE A C 1
ATOM 768 O O . ILE A 1 119 ? -19.707 -15.618 -0.954 1.000 79.853 87 ILE A O 1
ATOM 773 N N . ASP A 1 120 ? -20.382 -13.667 0.018 1.000 82.083 88 ASP A N 1
ATOM 774 C CA . ASP A 1 120 ? -20.983 -13.083 -1.170 1.000 80.402 88 ASP A CA 1
ATOM 775 C C . ASP A 1 120 ? -19.895 -12.719 -2.176 1.000 75.503 88 ASP A C 1
ATOM 776 O O . ASP A 1 120 ? -20.154 -11.967 -3.110 1.000 82.739 88 ASP A O 1
ATOM 781 N N . LYS A 1 121 ? -18.680 -13.250 -1.989 1.000 66.221 89 LYS A N 1
ATOM 782 C CA . LYS A 1 121 ? -17.564 -12.995 -2.887 1.000 63.414 89 LYS A CA 1
ATOM 783 C C . LYS A 1 121 ? -16.703 -14.251 -2.985 1.000 63.432 89 LYS A C 1
ATOM 784 O O . LYS A 1 121 ? -15.655 -14.229 -3.625 1.000 69.166 89 LYS A O 1
ATOM 790 N N . LYS A 1 122 ? -17.163 -15.335 -2.343 1.000 66.305 90 LYS A N 1
ATOM 791 C CA . LYS A 1 122 ? -16.549 -16.656 -2.393 1.000 72.512 90 LYS A CA 1
ATOM 792 C C . LYS A 1 122 ? -15.108 -16.605 -1.878 1.000 75.574 90 LYS A C 1
ATOM 793 O O . LYS A 1 122 ? -14.195 -17.177 -2.487 1.000 69.975 90 LYS A O 1
ATOM 799 N N . ILE A 1 123 ? -14.913 -15.922 -0.740 1.000 77.818 91 ILE A N 1
ATOM 800 C CA . ILE A 1 123 ? -13.591 -15.813 -0.135 1.000 76.693 91 ILE A CA 1
ATOM 801 C C . ILE A 1 123 ? -13.487 -16.771 1.052 1.000 67.277 91 ILE A C 1
ATOM 802 O O . ILE A 1 123 ? -14.386 -16.835 1.879 1.000 62.915 91 ILE A O 1
ATOM 807 N N . GLU A 1 124 ? -12.372 -17.503 1.132 1.000 69.106 92 GLU A N 1
ATOM 808 C CA . GLU A 1 124 ? -12.055 -18.332 2.288 1.000 71.745 92 GLU A CA 1
ATOM 809 C C . GLU A 1 124 ? -11.641 -17.478 3.489 1.000 73.044 92 GLU A C 1
ATOM 810 O O . GLU A 1 124 ? -10.831 -16.562 3.356 1.000 72.148 92 GLU A O 1
ATOM 816 N N . PHE A 1 125 ? -12.210 -17.815 4.657 1.000 70.145 93 PHE A N 1
ATOM 817 C CA . PHE A 1 125 ? -11.908 -17.170 5.923 1.000 65.689 93 PHE A CA 1
ATOM 818 C C . PHE A 1 125 ? -12.177 -18.123 7.090 1.000 68.829 93 PHE A C 1
ATOM 819 O O . PHE A 1 125 ? -12.725 -19.209 6.923 1.000 67.525 93 PHE A O 1
ATOM 827 N N . LYS A 1 126 ? -11.758 -17.691 8.285 1.000 69.417 94 LYS A N 1
ATOM 828 C CA . LYS A 1 126 ? -11.986 -18.371 9.548 1.000 61.909 94 LYS A CA 1
ATOM 829 C C . LYS A 1 126 ? -12.136 -17.308 10.636 1.000 64.454 94 LYS A C 1
ATOM 830 O O . LYS A 1 126 ? -11.757 -16.155 10.430 1.000 59.458 94 LYS A O 1
ATOM 836 N N . HIS A 1 127 ? -12.706 -17.711 11.779 1.000 64.853 95 HIS A N 1
ATOM 837 C CA . HIS A 1 127 ? -12.864 -16.856 12.941 1.000 59.653 95 HIS A CA 1
ATOM 838 C C . HIS A 1 127 ? -12.753 -17.706 14.205 1.000 57.455 95 HIS A C 1
ATOM 839 O O . HIS A 1 127 ? -12.838 -18.928 14.125 1.000 53.171 95 HIS A O 1
ATOM 846 N N . LEU A 1 128 ? -12.536 -17.050 15.360 1.000 60.167 96 LEU A N 1
ATOM 847 C CA . LEU A 1 128 ? -12.540 -17.725 16.652 1.000 59.547 96 LEU A CA 1
ATOM 848 C C . LEU A 1 128 ? -13.949 -18.245 16.937 1.000 56.652 96 LEU A C 1
ATOM 849 O O . LEU A 1 128 ? -14.932 -17.533 16.736 1.000 61.429 96 LEU A O 1
ATOM 854 N N . LYS A 1 129 ? -14.034 -19.481 17.439 1.000 54.524 97 LYS A N 1
ATOM 855 C CA . LYS A 1 129 ? -15.245 -20.281 17.309 1.000 59.650 97 LYS A CA 1
ATOM 856 C C . LYS A 1 129 ? -16.341 -19.870 18.294 1.000 61.688 97 LYS A C 1
ATOM 857 O O . LYS A 1 129 ? -17.513 -20.104 18.011 1.000 62.935 97 LYS A O 1
ATOM 863 N N . ASP A 1 130 ? -15.975 -19.291 19.445 1.000 65.096 98 ASP A N 1
ATOM 864 C CA . ASP A 1 130 ? -16.930 -19.007 20.514 1.000 71.227 98 ASP A CA 1
ATOM 865 C C . ASP A 1 130 ? -16.416 -17.860 21.390 1.000 73.433 98 ASP A C 1
ATOM 866 O O . ASP A 1 130 ? -15.327 -17.332 21.155 1.000 70.608 98 ASP A O 1
ATOM 871 N N . LYS A 1 131 ? -17.205 -17.503 22.418 1.000 73.729 99 LYS A N 1
ATOM 872 C CA . LYS A 1 131 ? -16.872 -16.460 23.376 1.000 69.018 99 LYS A CA 1
ATOM 873 C C . LYS A 1 131 ? -15.615 -16.843 24.162 1.000 70.983 99 LYS A C 1
ATOM 874 O O . LYS A 1 131 ? -14.762 -15.998 24.430 1.000 67.347 99 LYS A O 1
ATOM 880 N N . ASP A 1 132 ? -15.520 -18.122 24.546 1.000 65.364 100 ASP A N 1
ATOM 881 C CA . ASP A 1 132 ? -14.412 -18.605 25.350 1.000 63.388 100 ASP A CA 1
ATOM 882 C C . ASP A 1 132 ? -13.099 -18.397 24.595 1.000 69.330 100 ASP A C 1
ATOM 883 O O . ASP A 1 132 ? -12.085 -18.033 25.195 1.000 68.699 100 ASP A O 1
ATOM 888 N N . SER A 1 133 ? -13.129 -18.628 23.275 1.000 69.748 101 SER A N 1
ATOM 889 C CA . SER A 1 133 ? -11.919 -18.593 22.467 1.000 65.582 101 SER A CA 1
ATOM 890 C C . SER A 1 133 ? -11.444 -17.153 22.317 1.000 60.442 101 SER A C 1
ATOM 891 O O . SER A 1 133 ? -10.263 -16.850 22.469 1.000 58.570 101 SER A O 1
ATOM 894 N N . PHE A 1 134 ? -12.407 -16.278 22.024 1.000 58.606 102 PHE A N 1
ATOM 895 C CA . PHE A 1 134 ? -12.172 -14.851 21.956 1.000 60.191 102 PHE A CA 1
ATOM 896 C C . PHE A 1 134 ? -11.484 -14.393 23.240 1.000 61.341 102 PHE A C 1
ATOM 897 O O . PHE A 1 134 ? -10.457 -13.722 23.172 1.000 64.614 102 PHE A O 1
ATOM 905 N N . MET A 1 135 ? -12.049 -14.785 24.390 1.000 61.016 103 MET A N 1
ATOM 906 C CA . MET A 1 135 ? -11.525 -14.445 25.704 1.000 60.420 103 MET A CA 1
ATOM 907 C C . MET A 1 135 ? -10.100 -14.968 25.873 1.000 63.365 103 MET A C 1
ATOM 908 O O . MET A 1 135 ? -9.236 -14.229 26.345 1.000 68.067 103 MET A O 1
ATOM 913 N N . LYS A 1 136 ? -9.856 -16.227 25.469 1.000 60.642 104 LYS A N 1
ATOM 914 C CA . LYS A 1 136 ? -8.565 -16.862 25.703 1.000 61.613 104 LYS A CA 1
ATOM 915 C C . LYS A 1 136 ? -7.477 -16.167 24.884 1.000 61.151 104 LYS A C 1
ATOM 916 O O . LYS A 1 136 ? -6.328 -16.076 25.318 1.000 60.837 104 LYS A O 1
ATOM 922 N N . MET A 1 137 ? -7.862 -15.670 23.703 1.000 60.667 105 MET A N 1
ATOM 923 C CA . MET A 1 137 ? -6.911 -15.150 22.736 1.000 62.841 105 MET A CA 1
ATOM 924 C C . MET A 1 137 ? -6.621 -13.677 23.022 1.000 65.536 105 MET A C 1
ATOM 925 O O . MET A 1 137 ? -5.612 -13.145 22.555 1.000 64.264 105 MET A O 1
ATOM 930 N N . ASN A 1 138 ? -7.516 -13.035 23.788 1.000 55.001 106 ASN A N 1
ATOM 931 C CA . ASN A 1 138 ? -7.422 -11.611 24.047 1.000 59.341 106 ASN A CA 1
ATOM 932 C C . ASN A 1 138 ? -7.272 -11.317 25.541 1.000 62.911 106 ASN A C 1
ATOM 933 O O . ASN A 1 138 ? -7.398 -10.160 25.949 1.000 65.206 106 ASN A O 1
ATOM 938 N N . SER A 1 139 ? -6.958 -12.350 26.338 1.000 58.801 107 SER A N 1
ATOM 939 C CA . SER A 1 139 ? -6.828 -12.205 27.777 1.000 60.600 107 SER A CA 1
ATOM 940 C C . SER A 1 139 ? -5.551 -11.435 28.119 1.000 61.320 107 SER A C 1
ATOM 941 O O . SER A 1 139 ? -4.682 -11.249 27.269 1.000 55.472 107 SER A O 1
ATOM 944 N N . LYS A 1 140 ? -5.451 -11.018 29.388 1.000 64.641 108 LYS A N 1
ATOM 945 C CA . LYS A 1 140 ? -4.332 -10.231 29.876 1.000 67.478 108 LYS A CA 1
ATOM 946 C C . LYS A 1 140 ? -3.017 -10.928 29.531 1.000 67.207 108 LYS A C 1
ATOM 947 O O . LYS A 1 140 ? -2.051 -10.263 29.166 1.000 64.789 108 LYS A O 1
ATOM 953 N N . ASN A 1 141 ? -2.992 -12.264 29.615 1.000 66.806 109 ASN A N 1
ATOM 954 C CA . ASN A 1 141 ? -1.740 -12.981 29.440 1.000 68.172 109 ASN A CA 1
ATOM 955 C C . ASN A 1 141 ? -1.667 -13.720 28.107 1.000 66.796 109 ASN A C 1
ATOM 956 O O . ASN A 1 141 ? -0.727 -14.481 27.885 1.000 67.600 109 ASN A O 1
ATOM 961 N N . ALA A 1 142 ? -2.616 -13.448 27.201 1.000 71.256 110 ALA A N 1
ATOM 962 C CA . ALA A 1 142 ? -2.575 -14.015 25.857 1.000 69.821 110 ALA A CA 1
ATOM 963 C C . ALA A 1 142 ? -1.313 -13.546 25.133 1.000 65.681 110 ALA A C 1
ATOM 964 O O . ALA A 1 142 ? -0.810 -12.452 25.381 1.000 64.050 110 ALA A O 1
ATOM 966 N N . ASN A 1 143 ? -0.801 -14.400 24.244 1.000 67.980 111 ASN A N 1
ATOM 967 C CA . ASN A 1 143 ? 0.337 -14.094 23.391 1.000 66.867 111 ASN A CA 1
ATOM 968 C C . ASN A 1 143 ? 0.104 -12.771 22.658 1.000 65.338 111 ASN A C 1
ATOM 969 O O . ASN A 1 143 ? -0.971 -12.545 22.107 1.000 65.896 111 ASN A O 1
ATOM 974 N N . ARG A 1 144 ? 1.125 -11.899 22.646 1.000 64.318 112 ARG A N 1
ATOM 975 C CA . ARG A 1 144 ? 0.989 -10.548 22.114 1.000 65.789 112 ARG A CA 1
ATOM 976 C C . ARG A 1 144 ? 0.847 -10.567 20.592 1.000 66.577 112 ARG A C 1
ATOM 977 O O . ARG A 1 144 ? 0.070 -9.786 20.041 1.000 66.805 112 ARG A O 1
ATOM 985 N N . ALA A 1 145 ? 1.590 -11.472 19.935 1.000 66.536 113 ALA A N 1
ATOM 986 C CA . ALA A 1 145 ? 1.552 -11.666 18.490 1.000 66.039 113 ALA A CA 1
ATOM 987 C C . ALA A 1 145 ? 0.155 -12.074 18.019 1.000 68.933 113 ALA A C 1
ATOM 988 O O . ALA A 1 145 ? -0.420 -11.441 17.129 1.000 67.084 113 ALA A O 1
ATOM 990 N N . SER A 1 146 ? -0.384 -13.119 18.663 1.000 67.245 114 SER A N 1
ATOM 991 C CA . SER A 1 146 ? -1.616 -13.791 18.276 1.000 64.164 114 SER A CA 1
ATOM 992 C C . SER A 1 146 ? -2.833 -12.963 18.658 1.000 62.122 114 SER A C 1
ATOM 993 O O . SER A 1 146 ? -3.928 -13.220 18.164 1.000 69.105 114 SER A O 1
ATOM 996 N N . SER A 1 147 ? -2.635 -11.988 19.552 1.000 61.665 115 SER A N 1
ATOM 997 C CA . SER A 1 147 ? -3.726 -11.228 20.139 1.000 61.044 115 SER A CA 1
ATOM 998 C C . SER A 1 147 ? -4.467 -10.468 19.042 1.000 57.699 115 SER A C 1
ATOM 999 O O . SER A 1 147 ? -3.866 -10.075 18.049 1.000 60.346 115 SER A O 1
ATOM 1002 N N . GLY A 1 148 ? -5.775 -10.275 19.244 1.000 56.594 116 GLY A N 1
ATOM 1003 C CA . GLY A 1 148 ? -6.599 -9.397 18.428 1.000 56.298 116 GLY A CA 1
ATOM 1004 C C . GLY A 1 148 ? -7.095 -10.007 17.113 1.000 57.321 116 GLY A C 1
ATOM 1005 O O . GLY A 1 148 ? -7.963 -9.433 16.458 1.000 56.848 116 GLY A O 1
ATOM 1006 N N . LYS A 1 149 ? -6.518 -11.143 16.706 1.000 59.906 117 LYS A N 1
ATOM 1007 C CA . LYS A 1 149 ? -6.832 -11.738 15.416 1.000 55.311 117 LYS A CA 1
ATOM 1008 C C . LYS A 1 149 ? -8.141 -12.507 15.538 1.000 55.054 117 LYS A C 1
ATOM 1009 O O . LYS A 1 149 ? -8.130 -13.684 15.878 1.000 54.621 117 LYS A O 1
ATOM 1015 N N . PHE A 1 150 ? -9.267 -11.824 15.295 1.000 56.812 118 PHE A N 1
ATOM 1016 C CA . PHE A 1 150 ? -10.582 -12.433 15.466 1.000 58.099 118 PHE A CA 1
ATOM 1017 C C . PHE A 1 150 ? -10.976 -13.200 14.197 1.000 62.001 118 PHE A C 1
ATOM 1018 O O . PHE A 1 150 ? -11.356 -14.362 14.275 1.000 65.276 118 PHE A O 1
ATOM 1026 N N . ILE A 1 151 ? -10.856 -12.546 13.030 1.000 61.731 119 ILE A N 1
ATOM 1027 C CA . ILE A 1 151 ? -11.168 -13.123 11.731 1.000 57.704 119 ILE A CA 1
ATOM 1028 C C . ILE A 1 151 ? -9.903 -13.162 10.876 1.000 57.019 119 ILE A C 1
ATOM 1029 O O . ILE A 1 151 ? -9.181 -12.172 10.809 1.000 65.746 119 ILE A O 1
ATOM 1034 N N . THR A 1 152 ? -9.629 -14.310 10.240 1.000 59.696 120 THR A N 1
ATOM 1035 C CA . THR A 1 152 ? -8.538 -14.418 9.280 1.000 61.823 120 THR A CA 1
ATOM 1036 C C . THR A 1 152 ? -9.123 -14.641 7.888 1.000 71.477 120 THR A C 1
ATOM 1037 O O . THR A 1 152 ? -9.881 -15.587 7.698 1.000 80.940 120 THR A O 1
ATOM 1041 N N . ILE A 1 153 ? -8.759 -13.770 6.929 1.000 72.956 121 ILE A N 1
ATOM 1042 C CA . ILE A 1 153 ? -9.262 -13.831 5.563 1.000 66.268 121 ILE A CA 1
ATOM 1043 C C . ILE A 1 153 ? -8.116 -14.178 4.613 1.000 70.295 121 ILE A C 1
ATOM 1044 O O . ILE A 1 153 ? -7.043 -13.585 4.715 1.000 68.553 121 ILE A O 1
ATOM 1049 N N . TYR A 1 154 ? -8.350 -15.152 3.711 1.000 72.566 122 TYR A N 1
ATOM 1050 C CA . TYR A 1 154 ? -7.309 -15.653 2.819 1.000 75.399 122 TYR A CA 1
ATOM 1051 C C . TYR A 1 154 ? -7.613 -15.312 1.356 1.000 78.308 122 TYR A C 1
ATOM 1052 O O . TYR A 1 154 ? -8.207 -16.125 0.643 1.000 74.501 122 TYR A O 1
ATOM 1061 N N . PRO A 1 155 ? -7.182 -14.132 0.835 1.000 76.917 123 PRO A N 1
ATOM 1062 C CA . PRO A 1 155 ? -7.435 -13.769 -0.562 1.000 74.724 123 PRO A CA 1
ATOM 1063 C C . PRO A 1 155 ? -6.636 -14.700 -1.468 1.000 72.084 123 PRO A C 1
ATOM 1064 O O . PRO A 1 155 ? -5.548 -15.137 -1.096 1.000 71.956 123 PRO A O 1
ATOM 1068 N N . THR A 1 156 ? -7.200 -15.007 -2.642 1.000 73.087 124 THR A N 1
ATOM 1069 C CA . THR A 1 156 ? -6.619 -15.973 -3.566 1.000 69.647 124 THR A CA 1
ATOM 1070 C C . THR A 1 156 ? -5.320 -15.442 -4.176 1.000 70.326 124 THR A C 1
ATOM 1071 O O . THR A 1 156 ? -4.387 -16.217 -4.390 1.000 70.892 124 THR A O 1
ATOM 1075 N N . ASN A 1 157 ? -5.266 -14.123 -4.436 1.000 71.289 125 ASN A N 1
ATOM 1076 C CA . ASN A 1 157 ? -4.089 -13.451 -4.977 1.000 77.304 125 ASN A CA 1
ATOM 1077 C C . ASN A 1 157 ? -4.059 -11.992 -4.511 1.000 76.744 125 ASN A C 1
ATOM 1078 O O . ASN A 1 157 ? -5.040 -11.493 -3.951 1.000 71.687 125 ASN A O 1
ATOM 1083 N N . ASN A 1 158 ? -2.941 -11.306 -4.814 1.000 75.360 126 ASN A N 1
ATOM 1084 C CA . ASN A 1 158 ? -2.615 -9.983 -4.289 1.000 72.062 126 ASN A CA 1
ATOM 1085 C C . ASN A 1 158 ? -3.646 -8.934 -4.710 1.000 74.415 126 ASN A C 1
ATOM 1086 O O . ASN A 1 158 ? -3.810 -7.920 -4.035 1.000 74.895 126 ASN A O 1
ATOM 1091 N N . GLU A 1 159 ? -4.340 -9.176 -5.825 1.000 77.042 127 GLU A N 1
ATOM 1092 C CA . GLU A 1 159 ? -5.284 -8.204 -6.358 1.000 83.391 127 GLU A CA 1
ATOM 1093 C C . GLU A 1 159 ? -6.539 -8.182 -5.493 1.000 85.156 127 GLU A C 1
ATOM 1094 O O . GLU A 1 159 ? -6.993 -7.111 -5.091 1.000 90.044 127 GLU A O 1
ATOM 1100 N N . VAL A 1 160 ? -7.094 -9.370 -5.219 1.000 83.225 128 VAL A N 1
ATOM 1101 C CA . VAL A 1 160 ? -8.319 -9.470 -4.441 1.000 81.247 128 VAL A CA 1
ATOM 1102 C C . VAL A 1 160 ? -8.013 -9.087 -2.991 1.000 84.688 128 VAL A C 1
ATOM 1103 O O . VAL A 1 160 ? -8.880 -8.582 -2.274 1.000 77.431 128 VAL A O 1
ATOM 1107 N N . PHE A 1 161 ? -6.751 -9.295 -2.588 1.000 84.974 129 PHE A N 1
ATOM 1108 C CA . PHE A 1 161 ? -6.237 -8.835 -1.307 1.000 82.654 129 PHE A CA 1
ATOM 1109 C C . PHE A 1 161 ? -6.518 -7.344 -1.140 1.000 86.597 129 PHE A C 1
ATOM 1110 O O . PHE A 1 161 ? -7.266 -6.960 -0.236 1.000 79.432 129 PHE A O 1
ATOM 1118 N N . VAL A 1 162 ? -5.945 -6.524 -2.041 1.000 84.901 130 VAL A N 1
ATOM 1119 C CA . VAL A 1 162 ? -5.979 -5.070 -1.928 1.000 84.376 130 VAL A CA 1
ATOM 1120 C C . VAL A 1 162 ? -7.413 -4.572 -2.100 1.000 90.270 130 VAL A C 1
ATOM 1121 O O . VAL A 1 162 ? -7.798 -3.548 -1.536 1.000 84.505 130 VAL A O 1
ATOM 1125 N N . GLU A 1 163 ? -8.189 -5.311 -2.900 1.000 91.910 131 GLU A N 1
ATOM 1126 C CA . GLU A 1 163 ? -9.604 -5.050 -3.087 1.000 88.162 131 GLU A CA 1
ATOM 1127 C C . GLU A 1 163 ? -10.337 -5.206 -1.752 1.000 84.012 131 GLU A C 1
ATOM 1128 O O . GLU A 1 163 ? -11.145 -4.354 -1.376 1.000 72.746 131 GLU A O 1
ATOM 1134 N N . LEU A 1 164 ? -10.032 -6.301 -1.044 1.000 80.407 132 LEU A N 1
ATOM 1135 C CA . LEU A 1 164 ? -10.718 -6.659 0.187 1.000 83.993 132 LEU A CA 1
ATOM 1136 C C . LEU A 1 164 ? -10.413 -5.645 1.293 1.000 81.534 132 LEU A C 1
ATOM 1137 O O . LEU A 1 164 ? -11.303 -5.292 2.064 1.000 76.912 132 LEU A O 1
ATOM 1142 N N . LEU A 1 165 ? -9.170 -5.148 1.338 1.000 77.326 133 LEU A N 1
ATOM 1143 C CA . LEU A 1 165 ? -8.770 -4.126 2.297 1.000 72.981 133 LEU A CA 1
ATOM 1144 C C . LEU A 1 165 ? -9.820 -3.018 2.369 1.000 80.473 133 LEU A C 1
ATOM 1145 O O . LEU A 1 165 ? -10.228 -2.609 3.457 1.000 85.191 133 LEU A O 1
ATOM 1150 N N . GLU A 1 166 ? -10.269 -2.557 1.193 1.000 88.977 134 GLU A N 1
ATOM 1151 C CA . GLU A 1 166 ? -11.132 -1.390 1.068 1.000 85.434 134 GLU A CA 1
ATOM 1152 C C . GLU A 1 166 ? -12.586 -1.765 1.342 1.000 85.184 134 GLU A C 1
ATOM 1153 O O . GLU A 1 166 ? -13.310 -0.993 1.965 1.000 79.925 134 GLU A O 1
ATOM 1159 N N . MET A 1 167 ? -13.004 -2.937 0.852 1.000 90.455 135 MET A N 1
ATOM 1160 C CA . MET A 1 167 ? -14.402 -3.343 0.897 1.000 95.650 135 MET A CA 1
ATOM 1161 C C . MET A 1 167 ? -14.775 -3.755 2.322 1.000 95.265 135 MET A C 1
ATOM 1162 O O . MET A 1 167 ? -15.845 -3.397 2.817 1.000 99.670 135 MET A O 1
ATOM 1167 N N . ILE A 1 168 ? -13.880 -4.505 2.980 1.000 86.073 136 ILE A N 1
ATOM 1168 C CA . ILE A 1 168 ? -14.088 -4.903 4.363 1.000 77.457 136 ILE A CA 1
ATOM 1169 C C . ILE A 1 168 ? -14.135 -3.645 5.230 1.000 80.001 136 ILE A C 1
ATOM 1170 O O . ILE A 1 168 ? -15.068 -3.471 6.012 1.000 78.126 136 ILE A O 1
ATOM 1175 N N . SER A 1 169 ? -13.152 -2.749 5.049 1.000 81.647 137 SER A N 1
ATOM 1176 C CA . SER A 1 169 ? -13.059 -1.533 5.847 1.000 87.477 137 SER A CA 1
ATOM 1177 C C . SER A 1 169 ? -14.261 -0.615 5.624 1.000 85.788 137 SER A C 1
ATOM 1178 O O . SER A 1 169 ? -14.652 0.117 6.534 1.000 84.478 137 SER A O 1
ATOM 1181 N N . LEU A 1 170 ? -14.852 -0.684 4.425 1.000 88.193 138 LEU A N 1
ATOM 1182 C CA . LEU A 1 170 ? -16.063 0.051 4.085 1.000 96.327 138 LEU A CA 1
ATOM 1183 C C . LEU A 1 170 ? -17.243 -0.528 4.864 1.000 99.130 138 LEU A C 1
ATOM 1184 O O . LEU A 1 170 ? -18.155 0.207 5.240 1.000 97.122 138 LEU A O 1
ATOM 1189 N N . ALA A 1 171 ? -17.210 -1.849 5.090 1.000 96.815 139 ALA A N 1
ATOM 1190 C CA . ALA A 1 171 ? -18.319 -2.561 5.699 1.000 95.297 139 ALA A CA 1
ATOM 1191 C C . ALA A 1 171 ? -18.351 -2.340 7.213 1.000 93.998 139 ALA A C 1
ATOM 1192 O O . ALA A 1 171 ? -19.430 -2.332 7.806 1.000 90.564 139 ALA A O 1
ATOM 1194 N N . ILE A 1 172 ? -17.170 -2.159 7.825 1.000 90.048 140 ILE A N 1
ATOM 1195 C CA . ILE A 1 172 ? -17.047 -2.188 9.275 1.000 97.552 140 ILE A CA 1
ATOM 1196 C C . ILE A 1 172 ? -16.680 -0.814 9.837 1.000 100.741 140 ILE A C 1
ATOM 1197 O O . ILE A 1 172 ? -16.277 -0.736 10.996 1.000 98.593 140 ILE A O 1
ATOM 1202 N N . GLN A 1 173 ? -16.836 0.256 9.044 1.000 102.075 141 GLN A N 1
ATOM 1203 C CA . GLN A 1 173 ? -16.272 1.542 9.440 1.000 102.984 141 GLN A CA 1
ATOM 1204 C C . GLN A 1 173 ? -16.994 2.111 10.662 1.000 105.322 141 GLN A C 1
ATOM 1205 O O . GLN A 1 173 ? -16.378 2.784 11.490 1.000 112.055 141 GLN A O 1
ATOM 1211 N N . ASP A 1 174 ? -18.295 1.812 10.777 1.000 106.750 142 ASP A N 1
ATOM 1212 C CA . ASP A 1 174 ? -19.143 2.368 11.828 1.000 104.239 142 ASP A CA 1
ATOM 1213 C C . ASP A 1 174 ? -19.103 1.497 13.087 1.000 105.124 142 ASP A C 1
ATOM 1214 O O . ASP A 1 174 ? -20.112 1.351 13.777 1.000 104.865 142 ASP A O 1
ATOM 1219 N N . PHE A 1 175 ? -17.917 0.940 13.379 1.000 106.959 143 PHE A N 1
ATOM 1220 C CA . PHE A 1 175 ? -17.675 0.114 14.554 1.000 100.716 143 PHE A CA 1
ATOM 1221 C C . PHE A 1 175 ? -16.567 0.711 15.420 1.000 107.194 143 PHE A C 1
ATOM 1222 O O . PHE A 1 175 ? -15.633 1.341 14.915 1.000 100.514 143 PHE A O 1
ATOM 1230 N N . LYS A 1 176 ? -16.680 0.457 16.733 1.000 106.852 144 LYS A N 1
ATOM 1231 C CA . LYS A 1 176 ? -15.684 0.852 17.718 1.000 99.968 144 LYS A CA 1
ATOM 1232 C C . LYS A 1 176 ? -14.365 0.141 17.420 1.000 91.549 144 LYS A C 1
ATOM 1233 O O . LYS A 1 176 ? -14.354 -1.007 16.980 1.000 85.878 144 LYS A O 1
ATOM 1239 N N . LYS A 1 177 ? -13.254 0.849 17.646 1.000 88.071 145 LYS A N 1
ATOM 1240 C CA . LYS A 1 177 ? -11.933 0.290 17.426 1.000 82.062 145 LYS A CA 1
ATOM 1241 C C . LYS A 1 177 ? -11.727 -0.855 18.415 1.000 80.085 145 LYS A C 1
ATOM 1242 O O . LYS A 1 177 ? -12.051 -0.724 19.594 1.000 83.940 145 LYS A O 1
ATOM 1248 N N . GLY A 1 178 ? -11.214 -1.979 17.902 1.000 71.863 146 GLY A N 1
ATOM 1249 C CA . GLY A 1 178 ? -10.894 -3.146 18.707 1.000 66.493 146 GLY A CA 1
ATOM 1250 C C . GLY A 1 178 ? -9.397 -3.218 19.009 1.000 65.661 146 GLY A C 1
ATOM 1251 O O . GLY A 1 178 ? -8.643 -2.313 18.646 1.000 69.393 146 GLY A O 1
ATOM 1252 N N . PRO A 1 179 ? -8.917 -4.288 19.683 1.000 60.100 147 PRO A N 1
ATOM 1253 C CA . PRO A 1 179 ? -7.511 -4.388 20.068 1.000 62.678 147 PRO A CA 1
ATOM 1254 C C . PRO A 1 179 ? -6.605 -4.363 18.844 1.000 65.091 147 PRO A C 1
ATOM 1255 O O . PRO A 1 179 ? -6.865 -5.050 17.857 1.000 73.650 147 PRO A O 1
ATOM 1259 N N . TYR A 1 180 ? -5.542 -3.560 18.922 1.000 62.004 148 TYR A N 1
ATOM 1260 C CA . TYR A 1 180 ? -4.560 -3.490 17.855 1.000 59.495 148 TYR A CA 1
ATOM 1261 C C . TYR A 1 180 ? -3.823 -4.829 17.771 1.000 63.414 148 TYR A C 1
ATOM 1262 O O . TYR A 1 180 ? -3.523 -5.444 18.793 1.000 62.891 148 TYR A O 1
ATOM 1271 N N . ILE A 1 181 ? -3.568 -5.283 16.535 1.000 67.363 149 ILE A N 1
ATOM 1272 C CA . ILE A 1 181 ? -2.868 -6.530 16.271 1.000 66.667 149 ILE A CA 1
ATOM 1273 C C . ILE A 1 181 ? -1.405 -6.197 16.015 1.000 63.510 149 ILE A C 1
ATOM 1274 O O . ILE A 1 181 ? -1.058 -5.663 14.964 1.000 66.263 149 ILE A O 1
ATOM 1279 N N . LEU A 1 182 ? -0.559 -6.553 16.983 1.000 65.418 150 LEU A N 1
ATOM 1280 C CA . LEU A 1 182 ? 0.815 -6.080 17.044 1.000 62.872 150 LEU A CA 1
ATOM 1281 C C . LEU A 1 182 ? 1.678 -6.718 15.962 1.000 60.739 150 LEU A C 1
ATOM 1282 O O . LEU A 1 182 ? 2.774 -6.238 15.684 1.000 59.513 150 LEU A O 1
ATOM 1287 N N . ASN A 1 183 ? 1.158 -7.779 15.340 1.000 66.171 151 ASN A N 1
ATOM 1288 C CA . ASN A 1 183 ? 1.928 -8.606 14.421 1.000 71.061 151 ASN A CA 1
ATOM 1289 C C . ASN A 1 183 ? 1.682 -8.161 12.976 1.000 72.833 151 ASN A C 1
ATOM 1290 O O . ASN A 1 183 ? 2.359 -8.612 12.050 1.000 70.718 151 ASN A O 1
ATOM 1295 N N . ASP A 1 184 ? 0.730 -7.237 12.804 1.000 68.111 152 ASP A N 1
ATOM 1296 C CA . ASP A 1 184 ? 0.250 -6.821 11.500 1.000 71.294 152 ASP A CA 1
ATOM 1297 C C . ASP A 1 184 ? 0.508 -5.327 11.315 1.000 78.503 152 ASP A C 1
ATOM 1298 O O . ASP A 1 184 ? 0.744 -4.610 12.290 1.000 84.384 152 ASP A O 1
ATOM 1303 N N . LYS A 1 185 ? 0.427 -4.860 10.060 1.000 77.254 153 LYS A N 1
ATOM 1304 C CA . LYS A 1 185 ? 0.202 -3.447 9.793 1.000 77.551 153 LYS A CA 1
ATOM 1305 C C . LYS A 1 185 ? -1.299 -3.196 9.727 1.000 79.331 153 LYS A C 1
ATOM 1306 O O . LYS A 1 185 ? -2.060 -4.052 9.272 1.000 71.423 153 LYS A O 1
ATOM 1312 N N . ARG A 1 186 ? -1.705 -2.002 10.172 1.000 81.358 154 ARG A N 1
ATOM 1313 C CA . ARG A 1 186 ? -3.099 -1.598 10.110 1.000 80.451 154 ARG A CA 1
ATOM 1314 C C . ARG A 1 186 ? -3.354 -0.876 8.789 1.000 83.229 154 ARG A C 1
ATOM 1315 O O . ARG A 1 186 ? -2.515 -0.098 8.328 1.000 82.403 154 ARG A O 1
ATOM 1323 N N . TRP A 1 187 ? -4.516 -1.159 8.186 1.000 85.676 155 TRP A N 1
ATOM 1324 C CA . TRP A 1 187 ? -4.954 -0.432 7.006 1.000 82.454 155 TRP A CA 1
ATOM 1325 C C . TRP A 1 187 ? -5.691 0.833 7.441 1.000 84.514 155 TRP A C 1
ATOM 1326 O O . TRP A 1 187 ? -6.789 0.762 8.008 1.000 80.577 155 TRP A O 1
ATOM 1337 N N . LYS A 1 188 ? -5.034 1.981 7.201 1.000 83.897 156 LYS A N 1
ATOM 1338 C CA . LYS A 1 188 ? -5.537 3.307 7.534 1.000 88.296 156 LYS A CA 1
ATOM 1339 C C . LYS A 1 188 ? -5.854 3.371 9.029 1.000 90.180 156 LYS A C 1
ATOM 1340 O O . LYS A 1 188 ? -4.990 3.058 9.844 1.000 76.117 156 LYS A O 1
ATOM 1346 N N . ASN A 1 189 ? -7.077 3.795 9.379 1.000 97.443 157 ASN A N 1
ATOM 1347 C CA . ASN A 1 189 ? -7.483 3.907 10.773 1.000 98.154 157 ASN A CA 1
ATOM 1348 C C . ASN A 1 189 ? -8.647 2.956 11.048 1.000 94.166 157 ASN A C 1
ATOM 1349 O O . ASN A 1 189 ? -9.565 3.284 11.801 1.000 81.234 157 ASN A O 1
ATOM 1354 N N . SER A 1 190 ? -8.587 1.769 10.425 1.000 91.960 158 SER A N 1
ATOM 1355 C CA . SER A 1 190 ? -9.666 0.791 10.471 1.000 86.283 158 SER A CA 1
ATOM 1356 C C . SER A 1 190 ? -9.290 -0.389 11.368 1.000 85.513 158 SER A C 1
ATOM 1357 O O . SER A 1 190 ? -8.167 -0.481 11.863 1.000 85.786 158 SER A O 1
ATOM 1360 N N . ASN A 1 191 ? -10.240 -1.314 11.536 1.000 79.810 159 ASN A N 1
ATOM 1361 C CA . ASN A 1 191 ? -9.998 -2.548 12.263 1.000 74.006 159 ASN A CA 1
ATOM 1362 C C . ASN A 1 191 ? -9.484 -3.622 11.308 1.000 72.080 159 ASN A C 1
ATOM 1363 O O . ASN A 1 191 ? -9.455 -4.803 11.654 1.000 71.369 159 ASN A O 1
ATOM 1368 N N . VAL A 1 192 ? -9.061 -3.196 10.113 1.000 68.006 160 VAL A N 1
ATOM 1369 C CA . VAL A 1 192 ? -8.555 -4.125 9.120 1.000 62.883 160 VAL A CA 1
ATOM 1370 C C . VAL A 1 192 ? -7.034 -4.104 9.175 1.000 61.809 160 VAL A C 1
ATOM 1371 O O . VAL A 1 192 ? -6.417 -3.040 9.115 1.000 66.111 160 VAL A O 1
ATOM 1375 N N . PHE A 1 193 ? -6.447 -5.297 9.303 1.000 61.599 161 PHE A N 1
ATOM 1376 C CA . PHE A 1 193 ? -5.013 -5.459 9.477 1.000 60.240 161 PHE A CA 1
ATOM 1377 C C . PHE A 1 193 ? -4.498 -6.456 8.445 1.000 60.071 161 PHE A C 1
ATOM 1378 O O . PHE A 1 193 ? -5.272 -7.233 7.895 1.000 62.403 161 PHE A O 1
ATOM 1386 N N . TYR A 1 194 ? -3.185 -6.442 8.208 1.000 63.086 162 TYR A N 1
ATOM 1387 C CA . TYR A 1 194 ? -2.633 -7.228 7.121 1.000 66.249 162 TYR A CA 1
ATOM 1388 C C . TYR A 1 194 ? -1.237 -7.716 7.486 1.000 65.673 162 TYR A C 1
ATOM 1389 O O . TYR A 1 194 ? -0.503 -7.042 8.203 1.000 68.666 162 TYR A O 1
ATOM 1398 N N . ARG A 1 195 ? -0.883 -8.898 6.969 1.000 68.145 163 ARG A N 1
ATOM 1399 C CA . ARG A 1 195 ? 0.432 -9.488 7.178 1.000 69.116 163 ARG A CA 1
ATOM 1400 C C . ARG A 1 195 ? 0.669 -10.550 6.115 1.000 62.882 163 ARG A C 1
ATOM 1401 O O . ARG A 1 195 ? -0.280 -11.126 5.600 1.000 66.424 163 ARG A O 1
ATOM 1409 N N . TYR A 1 196 ? 1.942 -10.814 5.823 1.000 61.739 164 TYR A N 1
ATOM 1410 C CA . TYR A 1 196 ? 2.323 -11.897 4.938 1.000 62.284 164 TYR A CA 1
ATOM 1411 C C . TYR A 1 196 ? 2.874 -13.053 5.765 1.000 68.679 164 TYR A C 1
ATOM 1412 O O . TYR A 1 196 ? 3.831 -12.880 6.517 1.000 80.209 164 TYR A O 1
ATOM 1421 N N . GLY A 1 197 ? 2.282 -14.238 5.585 1.000 66.816 165 GLY A N 1
ATOM 1422 C CA . GLY A 1 197 ? 2.756 -15.456 6.224 1.000 68.110 165 GLY A CA 1
ATOM 1423 C C . GLY A 1 197 ? 2.081 -16.699 5.649 1.000 70.450 165 GLY A C 1
ATOM 1424 O O . GLY A 1 197 ? 1.386 -16.611 4.635 1.000 77.482 165 GLY A O 1
ATOM 1425 N N . GLY A 1 198 ? 2.282 -17.845 6.320 1.000 67.338 166 GLY A N 1
ATOM 1426 C CA . GLY A 1 198 ? 1.736 -19.122 5.883 1.000 70.320 166 GLY A CA 1
ATOM 1427 C C . GLY A 1 198 ? 0.207 -19.143 5.926 1.000 72.472 166 GLY A C 1
ATOM 1428 O O . GLY A 1 198 ? -0.381 -18.734 6.924 1.000 76.959 166 GLY A O 1
ATOM 1429 N N . PHE A 1 199 ? -0.415 -19.615 4.835 1.000 73.389 167 PHE A N 1
ATOM 1430 C CA . PHE A 1 199 ? -1.856 -19.802 4.724 1.000 76.222 167 PHE A CA 1
ATOM 1431 C C . PHE A 1 199 ? -2.226 -21.143 5.350 1.000 78.900 167 PHE A C 1
ATOM 1432 O O . PHE A 1 199 ? -3.178 -21.238 6.115 1.000 80.647 167 PHE A O 1
ATOM 1440 N N . LYS A 1 200 ? -1.458 -22.173 4.981 1.000 88.789 168 LYS A N 1
ATOM 1441 C CA . LYS A 1 200 ? -1.425 -23.464 5.642 1.000 94.532 168 LYS A CA 1
ATOM 1442 C C . LYS A 1 200 ? -0.324 -23.426 6.699 1.000 94.713 168 LYS A C 1
ATOM 1443 O O . LYS A 1 200 ? 0.484 -22.499 6.735 1.000 103.584 168 LYS A O 1
ATOM 1449 N N . GLY A 1 201 ? -0.299 -24.447 7.561 1.000 91.168 169 GLY A N 1
ATOM 1450 C CA . GLY A 1 201 ? 0.812 -24.655 8.474 1.000 89.883 169 GLY A CA 1
ATOM 1451 C C . GLY A 1 201 ? 1.884 -25.546 7.846 1.000 93.864 169 GLY A C 1
ATOM 1452 O O . GLY A 1 201 ? 1.717 -26.762 7.759 1.000 91.406 169 GLY A O 1
ATOM 1453 N N . ILE A 1 202 ? 2.988 -24.930 7.399 1.000 93.382 170 ILE A N 1
ATOM 1454 C CA . ILE A 1 202 ? 4.107 -25.669 6.827 1.000 99.830 170 ILE A CA 1
ATOM 1455 C C . ILE A 1 202 ? 5.193 -25.830 7.893 1.000 102.481 170 ILE A C 1
ATOM 1456 O O . ILE A 1 202 ? 5.776 -24.841 8.325 1.000 100.307 170 ILE A O 1
ATOM 1461 N N . PHE A 1 203 ? 5.474 -27.083 8.288 1.000 113.599 171 PHE A N 1
ATOM 1462 C CA . PHE A 1 203 ? 6.386 -27.400 9.383 1.000 123.062 171 PHE A CA 1
ATOM 1463 C C . PHE A 1 203 ? 7.748 -27.890 8.878 1.000 131.918 171 PHE A C 1
ATOM 1464 O O . PHE A 1 203 ? 7.932 -28.139 7.685 1.000 139.116 171 PHE A O 1
ATOM 1472 N N . ASN A 1 204 ? 8.687 -28.064 9.820 1.000 135.092 172 ASN A N 1
ATOM 1473 C CA . ASN A 1 204 ? 10.044 -28.508 9.535 1.000 132.672 172 ASN A CA 1
ATOM 1474 C C . ASN A 1 204 ? 10.469 -29.548 10.571 1.000 136.853 172 ASN A C 1
ATOM 1475 O O . ASN A 1 204 ? 9.640 -30.309 11.061 1.000 133.309 172 ASN A O 1
ATOM 1480 N N . GLU A 1 205 ? 11.773 -29.565 10.899 1.000 144.521 173 GLU A N 1
ATOM 1481 C CA . GLU A 1 205 ? 12.344 -30.527 11.832 1.000 145.280 173 GLU A CA 1
ATOM 1482 C C . GLU A 1 205 ? 12.879 -29.817 13.075 1.000 145.445 173 GLU A C 1
ATOM 1483 O O . GLU A 1 205 ? 12.998 -30.443 14.126 1.000 144.509 173 GLU A O 1
ATOM 1489 N N . HIS A 1 206 ? 13.211 -28.525 12.940 1.000 148.035 174 HIS A N 1
ATOM 1490 C CA . HIS A 1 206 ? 13.708 -27.721 14.045 1.000 153.524 174 HIS A CA 1
ATOM 1491 C C . HIS A 1 206 ? 13.081 -26.329 14.000 1.000 156.297 174 HIS A C 1
ATOM 1492 O O . HIS A 1 206 ? 13.717 -25.362 13.580 1.000 156.836 174 HIS A O 1
ATOM 1499 N N . GLY A 1 207 ? 11.823 -26.247 14.452 1.000 157.186 175 GLY A N 1
ATOM 1500 C CA . GLY A 1 207 ? 11.061 -25.010 14.432 1.000 143.535 175 GLY A CA 1
ATOM 1501 C C . GLY A 1 207 ? 9.559 -25.266 14.332 1.000 139.810 175 GLY A C 1
ATOM 1502 O O . GLY A 1 207 ? 9.102 -26.409 14.331 1.000 133.749 175 GLY A O 1
ATOM 1503 N N . GLU A 1 208 ? 8.801 -24.173 14.242 1.000 138.073 176 GLU A N 1
ATOM 1504 C CA . GLU A 1 208 ? 7.349 -24.237 14.219 1.000 137.777 176 GLU A CA 1
ATOM 1505 C C . GLU A 1 208 ? 6.857 -23.984 12.795 1.000 127.659 176 GLU A C 1
ATOM 1506 O O . GLU A 1 208 ? 7.410 -24.526 11.840 1.000 116.356 176 GLU A O 1
ATOM 1512 N N . HIS A 1 209 ? 5.802 -23.168 12.684 1.000 121.072 177 HIS A N 1
ATOM 1513 C CA . HIS A 1 209 ? 5.259 -22.714 11.415 1.000 119.435 177 HIS A CA 1
ATOM 1514 C C . HIS A 1 209 ? 6.372 -22.116 10.556 1.000 109.843 177 HIS A C 1
ATOM 1515 O O . HIS A 1 209 ? 7.260 -21.433 11.064 1.000 108.689 177 HIS A O 1
ATOM 1522 N N . CYS A 1 210 ? 6.305 -22.389 9.245 1.000 97.921 178 CYS A N 1
ATOM 1523 C CA . CYS A 1 210 ? 7.257 -21.848 8.289 1.000 98.000 178 CYS A CA 1
ATOM 1524 C C . CYS A 1 210 ? 6.563 -21.420 6.995 1.000 98.641 178 CYS A C 1
ATOM 1525 O O . CYS A 1 210 ? 5.404 -21.769 6.752 1.000 92.003 178 CYS A O 1
ATOM 1528 N N . ILE A 1 211 ? 7.310 -20.658 6.181 1.000 95.994 179 ILE A N 1
ATOM 1529 C CA . ILE A 1 211 ? 6.929 -20.307 4.820 1.000 93.612 179 ILE A CA 1
ATOM 1530 C C . ILE A 1 211 ? 8.042 -20.729 3.858 1.000 95.636 179 ILE A C 1
ATOM 1531 O O . ILE A 1 211 ? 9.123 -21.130 4.284 1.000 99.721 179 ILE A O 1
ATOM 1536 N N . ARG A 1 212 ? 7.750 -20.642 2.558 1.000 97.715 180 ARG A N 1
ATOM 1537 C CA . ARG A 1 212 ? 8.662 -21.059 1.504 1.000 98.712 180 ARG A CA 1
ATOM 1538 C C . ARG A 1 212 ? 9.401 -19.836 0.969 1.000 103.779 180 ARG A C 1
ATOM 1539 O O . ARG A 1 212 ? 8.845 -18.739 0.916 1.000 98.812 180 ARG A O 1
ATOM 1547 N N . ASP A 1 213 ? 10.657 -20.063 0.565 1.000 111.162 181 ASP A N 1
ATOM 1548 C CA . ASP A 1 213 ? 11.509 -19.046 -0.026 1.000 106.997 181 ASP A CA 1
ATOM 1549 C C . ASP A 1 213 ? 11.278 -19.027 -1.536 1.000 110.873 181 ASP A C 1
ATOM 1550 O O . ASP A 1 213 ? 10.236 -19.472 -2.018 1.000 112.352 181 ASP A O 1
ATOM 1555 N N . LYS A 1 214 ? 12.263 -18.505 -2.277 1.000 116.877 182 LYS A N 1
ATOM 1556 C CA . LYS A 1 214 ? 12.385 -18.760 -3.705 1.000 113.658 182 LYS A CA 1
ATOM 1557 C C . LYS A 1 214 ? 13.559 -19.713 -3.932 1.000 115.667 182 LYS A C 1
ATOM 1558 O O . LYS A 1 214 ? 13.794 -20.145 -5.061 1.000 102.264 182 LYS A O 1
ATOM 1564 N N . GLU A 1 215 ? 14.272 -20.048 -2.844 1.000 133.063 183 GLU A N 1
ATOM 1565 C CA . GLU A 1 215 ? 15.522 -20.795 -2.920 1.000 143.954 183 GLU A CA 1
ATOM 1566 C C . GLU A 1 215 ? 15.449 -22.043 -2.037 1.000 147.835 183 GLU A C 1
ATOM 1567 O O . GLU A 1 215 ? 14.670 -22.954 -2.314 1.000 143.839 183 GLU A O 1
ATOM 1573 N N . GLY A 1 216 ? 16.297 -22.096 -1.000 1.000 143.153 184 GLY A N 1
ATOM 1574 C CA . GLY A 1 216 ? 16.187 -23.103 0.041 1.000 135.228 184 GLY A CA 1
ATOM 1575 C C . GLY A 1 216 ? 14.931 -22.851 0.868 1.000 135.833 184 GLY A C 1
ATOM 1576 O O . GLY A 1 216 ? 14.998 -22.217 1.918 1.000 133.171 184 GLY A O 1
ATOM 1577 N N . ASN A 1 217 ? 13.795 -23.354 0.367 1.000 133.029 185 ASN A N 1
ATOM 1578 C CA . ASN A 1 217 ? 12.469 -22.997 0.850 1.000 129.500 185 ASN A CA 1
ATOM 1579 C C . ASN A 1 217 ? 12.247 -23.579 2.247 1.000 129.985 185 ASN A C 1
ATOM 1580 O O . ASN A 1 217 ? 11.619 -24.627 2.399 1.000 138.852 185 ASN A O 1
ATOM 1585 N N . LEU A 1 218 ? 12.796 -22.896 3.263 1.000 123.939 186 LEU A N 1
ATOM 1586 C CA . LEU A 1 218 ? 12.825 -23.379 4.637 1.000 121.824 186 LEU A CA 1
ATOM 1587 C C . LEU A 1 218 ? 12.765 -22.203 5.613 1.000 119.599 186 LEU A C 1
ATOM 1588 O O . LEU A 1 218 ? 13.171 -22.351 6.765 1.000 122.959 186 LEU A O 1
ATOM 1593 N N . ILE A 1 219 ? 12.271 -21.045 5.152 1.000 118.248 187 ILE A N 1
ATOM 1594 C CA . ILE A 1 219 ? 12.229 -19.832 5.961 1.000 116.419 187 ILE A CA 1
ATOM 1595 C C . ILE A 1 219 ? 11.103 -19.934 6.994 1.000 114.677 187 ILE A C 1
ATOM 1596 O O . ILE A 1 219 ? 10.050 -20.517 6.732 1.000 109.642 187 ILE A O 1
ATOM 1601 N N . LYS A 1 220 ? 11.373 -19.391 8.189 1.000 103.514 188 LYS A N 1
ATOM 1602 C CA . LYS A 1 220 ? 10.527 -19.542 9.363 1.000 94.232 188 LYS A CA 1
ATOM 1603 C C . LYS A 1 220 ? 9.527 -18.388 9.407 1.000 91.306 188 LYS A C 1
ATOM 1604 O O . LYS A 1 220 ? 9.906 -17.234 9.234 1.000 88.741 188 LYS A O 1
ATOM 1610 N N . ASP A 1 221 ? 8.245 -18.727 9.611 1.000 92.893 189 ASP A N 1
ATOM 1611 C CA . ASP A 1 221 ? 7.161 -17.756 9.644 1.000 88.418 189 ASP A CA 1
ATOM 1612 C C . ASP A 1 221 ? 7.248 -16.990 10.958 1.000 91.745 189 ASP A C 1
ATOM 1613 O O . ASP A 1 221 ? 7.081 -17.576 12.027 1.000 97.479 189 ASP A O 1
ATOM 1618 N N . GLN A 1 222 ? 7.531 -15.687 10.855 1.000 88.857 190 GLN A N 1
ATOM 1619 C CA . GLN A 1 222 ? 7.828 -14.868 12.020 1.000 87.617 190 GLN A CA 1
ATOM 1620 C C . GLN A 1 222 ? 6.533 -14.273 12.577 1.000 87.981 190 GLN A C 1
ATOM 1621 O O . GLN A 1 222 ? 5.899 -13.455 11.919 1.000 85.619 190 GLN A O 1
ATOM 1627 N N . ARG A 1 223 ? 6.153 -14.712 13.784 1.000 90.660 191 ARG A N 1
ATOM 1628 C CA . ARG A 1 223 ? 5.027 -14.175 14.533 1.000 93.770 191 ARG A CA 1
ATOM 1629 C C . ARG A 1 223 ? 5.557 -13.555 15.834 1.000 96.380 191 ARG A C 1
ATOM 1630 O O . ARG A 1 223 ? 5.741 -14.246 16.835 1.000 92.039 191 ARG A O 1
ATOM 1638 N N . ASN A 1 224 ? 5.790 -12.234 15.807 1.000 88.026 192 ASN A N 1
ATOM 1639 C CA . ASN A 1 224 ? 6.340 -11.468 16.920 1.000 77.235 192 ASN A CA 1
ATOM 1640 C C . ASN A 1 224 ? 5.429 -10.284 17.236 1.000 73.260 192 ASN A C 1
ATOM 1641 O O . ASN A 1 224 ? 4.560 -9.963 16.434 1.000 73.784 192 ASN A O 1
ATOM 1646 N N . PRO A 1 225 ? 5.607 -9.583 18.385 1.000 75.432 193 PRO A N 1
ATOM 1647 C CA . PRO A 1 225 ? 4.767 -8.432 18.735 1.000 74.615 193 PRO A CA 1
ATOM 1648 C C . PRO A 1 225 ? 5.005 -7.164 17.909 1.000 69.242 193 PRO A C 1
ATOM 1649 O O . PRO A 1 225 ? 4.663 -6.064 18.342 1.000 69.468 193 PRO A O 1
ATOM 1653 N N . PHE A 1 226 ? 5.574 -7.332 16.708 1.000 67.158 194 PHE A N 1
ATOM 1654 C CA . PHE A 1 226 ? 5.870 -6.226 15.809 1.000 71.293 194 PHE A CA 1
ATOM 1655 C C . PHE A 1 226 ? 5.822 -6.719 14.360 1.000 73.073 194 PHE A C 1
ATOM 1656 O O . PHE A 1 226 ? 6.155 -7.873 14.079 1.000 66.657 194 PHE A O 1
ATOM 1664 N N . TYR A 1 227 ? 5.433 -5.819 13.443 1.000 80.804 195 TYR A N 1
ATOM 1665 C CA . TYR A 1 227 ? 5.270 -6.141 12.030 1.000 76.523 195 TYR A CA 1
ATOM 1666 C C . TYR A 1 227 ? 6.621 -6.423 11.376 1.000 69.795 195 TYR A C 1
ATOM 1667 O O . TYR A 1 227 ? 7.575 -5.674 11.563 1.000 77.978 195 TYR A O 1
ATOM 1676 N N . GLN A 1 228 ? 6.686 -7.510 10.603 1.000 66.415 196 GLN A N 1
ATOM 1677 C CA . GLN A 1 228 ? 7.908 -7.907 9.921 1.000 74.316 196 GLN A CA 1
ATOM 1678 C C . GLN A 1 228 ? 7.561 -8.447 8.536 1.000 80.057 196 GLN A C 1
ATOM 1679 O O . GLN A 1 228 ? 6.472 -8.976 8.331 1.000 89.057 196 GLN A O 1
ATOM 1685 N N . VAL A 1 229 ? 8.497 -8.315 7.588 1.000 83.132 197 VAL A N 1
ATOM 1686 C CA . VAL A 1 229 ? 8.250 -8.635 6.191 1.000 81.598 197 VAL A CA 1
ATOM 1687 C C . VAL A 1 229 ? 9.295 -9.646 5.727 1.000 77.726 197 VAL A C 1
ATOM 1688 O O . VAL A 1 229 ? 10.486 -9.448 5.939 1.000 72.419 197 VAL A O 1
ATOM 1692 N N . PRO A 1 230 ? 8.880 -10.767 5.095 1.000 86.510 198 PRO A N 1
ATOM 1693 C CA . PRO A 1 230 ? 9.833 -11.689 4.479 1.000 87.134 198 PRO A CA 1
ATOM 1694 C C . PRO A 1 230 ? 10.563 -10.958 3.358 1.000 84.386 198 PRO A C 1
ATOM 1695 O O . PRO A 1 230 ? 9.963 -10.183 2.612 1.000 80.655 198 PRO A O 1
ATOM 1699 N N . ASP A 1 231 ? 11.866 -11.233 3.260 1.000 90.571 199 ASP A N 1
ATOM 1700 C CA . ASP A 1 231 ? 12.802 -10.567 2.369 1.000 94.219 199 ASP A CA 1
ATOM 1701 C C . ASP A 1 231 ? 12.247 -10.445 0.948 1.000 88.052 199 ASP A C 1
ATOM 1702 O O . ASP A 1 231 ? 12.303 -9.376 0.342 1.000 85.169 199 ASP A O 1
ATOM 1707 N N . PHE A 1 232 ? 11.691 -11.554 0.449 1.000 82.781 200 PHE A N 1
ATOM 1708 C CA . PHE A 1 232 ? 11.431 -11.752 -0.969 1.000 84.087 200 PHE A CA 1
ATOM 1709 C C . PHE A 1 232 ? 10.099 -11.149 -1.416 1.000 84.670 200 PHE A C 1
ATOM 1710 O O . PHE A 1 232 ? 9.706 -11.347 -2.567 1.000 91.267 200 PHE A O 1
ATOM 1718 N N . VAL A 1 233 ? 9.400 -10.429 -0.527 1.000 82.012 201 VAL A N 1
ATOM 1719 C CA . VAL A 1 233 ? 8.144 -9.786 -0.902 1.000 81.473 201 VAL A CA 1
ATOM 1720 C C . VAL A 1 233 ? 8.128 -8.330 -0.425 1.000 84.011 201 VAL A C 1
ATOM 1721 O O . VAL A 1 233 ? 7.065 -7.705 -0.391 1.000 73.884 201 VAL A O 1
ATOM 1725 N N . LYS A 1 234 ? 9.314 -7.807 -0.070 1.000 85.645 202 LYS A N 1
ATOM 1726 C CA . LYS A 1 234 ? 9.462 -6.464 0.472 1.000 80.678 202 LYS A CA 1
ATOM 1727 C C . LYS A 1 234 ? 8.840 -5.442 -0.480 1.000 86.172 202 LYS A C 1
ATOM 1728 O O . LYS A 1 234 ? 8.088 -4.560 -0.063 1.000 85.453 202 LYS A O 1
ATOM 1734 N N . ASP A 1 235 ? 9.157 -5.594 -1.771 1.000 86.864 203 ASP A N 1
ATOM 1735 C CA . ASP A 1 235 ? 8.793 -4.619 -2.790 1.000 95.363 203 ASP A CA 1
ATOM 1736 C C . ASP A 1 235 ? 7.272 -4.457 -2.872 1.000 95.044 203 ASP A C 1
ATOM 1737 O O . ASP A 1 235 ? 6.771 -3.374 -3.182 1.000 97.157 203 ASP A O 1
ATOM 1742 N N . PHE A 1 236 ? 6.534 -5.535 -2.584 1.000 90.096 204 PHE A N 1
ATOM 1743 C CA . PHE A 1 236 ? 5.081 -5.446 -2.563 1.000 87.984 204 PHE A CA 1
ATOM 1744 C C . PHE A 1 236 ? 4.603 -4.726 -1.301 1.000 80.414 204 PHE A C 1
ATOM 1745 O O . PHE A 1 236 ? 3.591 -4.028 -1.348 1.000 74.684 204 PHE A O 1
ATOM 1753 N N . ASP A 1 237 ? 5.320 -4.917 -0.180 1.000 78.708 205 ASP A N 1
ATOM 1754 C CA . ASP A 1 237 ? 5.062 -4.159 1.038 1.000 81.921 205 ASP A CA 1
ATOM 1755 C C . ASP A 1 237 ? 5.336 -2.676 0.787 1.000 81.601 205 ASP A C 1
ATOM 1756 O O . ASP A 1 237 ? 4.562 -1.809 1.206 1.000 77.892 205 ASP A O 1
ATOM 1761 N N . ASP A 1 238 ? 6.428 -2.406 0.060 1.000 81.339 206 ASP A N 1
ATOM 1762 C CA . ASP A 1 238 ? 6.766 -1.061 -0.384 1.000 82.786 206 ASP A CA 1
ATOM 1763 C C . ASP A 1 238 ? 5.594 -0.479 -1.170 1.000 84.463 206 ASP A C 1
ATOM 1764 O O . ASP A 1 238 ? 5.224 0.682 -0.959 1.000 81.956 206 ASP A O 1
ATOM 1769 N N . TYR A 1 239 ? 5.005 -1.304 -2.055 1.000 84.814 207 TYR A N 1
ATOM 1770 C CA . TYR A 1 239 ? 3.826 -0.863 -2.785 1.000 78.794 207 TYR A CA 1
ATOM 1771 C C . TYR A 1 239 ? 2.672 -0.578 -1.815 1.000 84.246 207 TYR A C 1
ATOM 1772 O O . TYR A 1 239 ? 1.982 0.435 -1.952 1.000 81.614 207 TYR A O 1
ATOM 1781 N N . LEU A 1 240 ? 2.470 -1.463 -0.827 1.000 83.973 208 LEU A N 1
ATOM 1782 C CA . LEU A 1 240 ? 1.309 -1.357 0.047 1.000 86.335 208 LEU A CA 1
ATOM 1783 C C . LEU A 1 240 ? 1.354 -0.057 0.854 1.000 86.522 208 LEU A C 1
ATOM 1784 O O . LEU A 1 240 ? 0.316 0.557 1.114 1.000 82.077 208 LEU A O 1
ATOM 1789 N N . ASN A 1 241 ? 2.573 0.371 1.209 1.000 91.914 209 ASN A N 1
ATOM 1790 C CA . ASN A 1 241 ? 2.794 1.594 1.969 1.000 82.041 209 ASN A CA 1
ATOM 1791 C C . ASN A 1 241 ? 2.346 2.829 1.185 1.000 85.687 209 ASN A C 1
ATOM 1792 O O . ASN A 1 241 ? 1.989 3.831 1.797 1.000 86.572 209 ASN A O 1
ATOM 1797 N N . THR A 1 242 ? 2.350 2.751 -0.157 1.000 82.796 210 THR A N 1
ATOM 1798 C CA . THR A 1 242 ? 1.961 3.871 -1.010 1.000 75.724 210 THR A CA 1
ATOM 1799 C C . THR A 1 242 ? 0.515 4.298 -0.758 1.000 73.197 210 THR A C 1
ATOM 1800 O O . THR A 1 242 ? 0.244 5.458 -0.458 1.000 75.297 210 THR A O 1
ATOM 1804 N N . ILE A 1 243 ? -0.416 3.351 -0.887 1.000 74.158 211 ILE A N 1
ATOM 1805 C CA . ILE A 1 243 ? -1.833 3.688 -0.861 1.000 83.272 211 ILE A CA 1
ATOM 1806 C C . ILE A 1 243 ? -2.372 3.592 0.566 1.000 84.820 211 ILE A C 1
ATOM 1807 O O . ILE A 1 243 ? -3.438 4.125 0.874 1.000 86.732 211 ILE A O 1
ATOM 1812 N N . ASN A 1 244 ? -1.603 2.926 1.428 1.000 80.935 212 ASN A N 1
ATOM 1813 C CA . ASN A 1 244 ? -1.870 2.900 2.856 1.000 84.078 212 ASN A CA 1
ATOM 1814 C C . ASN A 1 244 ? -1.617 4.286 3.453 1.000 85.671 212 ASN A C 1
ATOM 1815 O O . ASN A 1 244 ? -0.463 4.704 3.578 1.000 86.409 212 ASN A O 1
ATOM 1820 N N . ASN A 1 245 ? -2.709 4.980 3.811 1.000 86.863 213 ASN A N 1
ATOM 1821 C CA . ASN A 1 245 ? -2.650 6.373 4.239 1.000 91.663 213 ASN A CA 1
ATOM 1822 C C . ASN A 1 245 ? -1.957 6.497 5.607 1.000 99.253 213 ASN A C 1
ATOM 1823 O O . ASN A 1 245 ? -1.688 5.450 6.248 1.000 98.609 213 ASN A O 1
ATOM 1828 N N . SER A 1 255 ? 5.112 15.822 22.735 1.000 77.881 223 SER A N 1
ATOM 1829 C CA . SER A 1 255 ? 5.211 14.409 23.198 1.000 83.246 223 SER A CA 1
ATOM 1830 C C . SER A 1 255 ? 5.433 14.361 24.710 1.000 92.585 223 SER A C 1
ATOM 1831 O O . SER A 1 255 ? 6.523 14.685 25.193 1.000 93.619 223 SER A O 1
ATOM 1834 N N . ARG A 1 256 ? 4.400 13.919 25.442 1.000 86.828 224 ARG A N 1
ATOM 1835 C CA . ARG A 1 256 ? 4.419 13.918 26.899 1.000 85.134 224 ARG A CA 1
ATOM 1836 C C . ARG A 1 256 ? 5.218 12.725 27.437 1.000 79.100 224 ARG A C 1
ATOM 1837 O O . ARG A 1 256 ? 5.558 12.692 28.615 1.000 83.584 224 ARG A O 1
ATOM 1845 N N . LEU A 1 257 ? 5.583 11.793 26.552 1.000 72.432 225 LEU A N 1
ATOM 1846 C CA . LEU A 1 257 ? 6.314 10.587 26.908 1.000 67.125 225 LEU A CA 1
ATOM 1847 C C . LEU A 1 257 ? 7.801 10.743 26.584 1.000 65.469 225 LEU A C 1
ATOM 1848 O O . LEU A 1 257 ? 8.643 9.977 27.062 1.000 60.698 225 LEU A O 1
ATOM 1853 N N . GLY A 1 258 ? 8.119 11.719 25.730 1.000 66.486 226 GLY A N 1
ATOM 1854 C CA . GLY A 1 258 ? 9.503 12.012 25.392 1.000 74.273 226 GLY A CA 1
ATOM 1855 C C . GLY A 1 258 ? 10.231 12.712 26.538 1.000 75.957 226 GLY A C 1
ATOM 1856 O O . GLY A 1 258 ? 11.357 13.165 26.357 1.000 75.404 226 GLY A O 1
ATOM 1857 N N . LYS A 1 259 ? 9.579 12.772 27.706 1.000 76.165 227 LYS A N 1
ATOM 1858 C CA . LYS A 1 259 ? 10.116 13.384 28.910 1.000 74.282 227 LYS A CA 1
ATOM 1859 C C . LYS A 1 259 ? 10.947 12.368 29.692 1.000 70.084 227 LYS A C 1
ATOM 1860 O O . LYS A 1 259 ? 11.577 12.732 30.680 1.000 74.574 227 LYS A O 1
ATOM 1866 N N . TYR A 1 260 ? 10.909 11.098 29.266 1.000 65.118 228 TYR A N 1
ATOM 1867 C CA . TYR A 1 260 ? 11.521 10.024 30.037 1.000 62.337 228 TYR A CA 1
ATOM 1868 C C . TYR A 1 260 ? 12.417 9.192 29.127 1.000 58.921 228 TYR A C 1
ATOM 1869 O O . TYR A 1 260 ? 12.118 9.045 27.948 1.000 66.366 228 TYR A O 1
ATOM 1878 N N . LYS A 1 261 ? 13.499 8.639 29.684 1.000 63.412 229 LYS A N 1
ATOM 1879 C CA . LYS A 1 261 ? 14.320 7.681 28.959 1.000 71.499 229 LYS A CA 1
ATOM 1880 C C . LYS A 1 261 ? 13.932 6.269 29.392 1.000 77.394 229 LYS A C 1
ATOM 1881 O O . LYS A 1 261 ? 14.392 5.796 30.427 1.000 84.009 229 LYS A O 1
ATOM 1887 N N . ILE A 1 262 ? 13.083 5.619 28.585 1.000 80.181 230 ILE A N 1
ATOM 1888 C CA . ILE A 1 262 ? 12.569 4.288 28.863 1.000 80.757 230 ILE A CA 1
ATOM 1889 C C . ILE A 1 262 ? 13.702 3.268 28.740 1.000 85.014 230 ILE A C 1
ATOM 1890 O O . ILE A 1 262 ? 14.075 2.860 27.640 1.000 88.856 230 ILE A O 1
ATOM 1895 N N . GLU A 1 263 ? 14.246 2.877 29.899 1.000 86.916 231 GLU A N 1
ATOM 1896 C CA . GLU A 1 263 ? 15.468 2.094 29.985 1.000 97.173 231 GLU A CA 1
ATOM 1897 C C . GLU A 1 263 ? 15.192 0.648 29.578 1.000 98.744 231 GLU A C 1
ATOM 1898 O O . GLU A 1 263 ? 15.705 0.177 28.564 1.000 103.373 231 GLU A O 1
ATOM 1904 N N . THR A 1 264 ? 14.371 -0.035 30.387 1.000 86.725 232 THR A N 1
ATOM 1905 C CA . THR A 1 264 ? 14.061 -1.441 30.199 1.000 75.213 232 THR A CA 1
ATOM 1906 C C . THR A 1 264 ? 12.556 -1.667 30.356 1.000 72.336 232 THR A C 1
ATOM 1907 O O . THR A 1 264 ? 11.822 -0.774 30.777 1.000 68.576 232 THR A O 1
ATOM 1911 N N . ALA A 1 265 ? 12.098 -2.866 29.975 1.000 71.562 233 ALA A N 1
ATOM 1912 C CA . ALA A 1 265 ? 10.743 -3.307 30.271 1.000 69.002 233 ALA A CA 1
ATOM 1913 C C . ALA A 1 265 ? 10.817 -4.357 31.370 1.000 69.866 233 ALA A C 1
ATOM 1914 O O . ALA A 1 265 ? 11.533 -5.352 31.239 1.000 72.171 233 ALA A O 1
ATOM 1916 N N . LEU A 1 266 ? 10.103 -4.112 32.468 1.000 68.746 234 LEU A N 1
ATOM 1917 C CA . LEU A 1 266 ? 10.138 -5.070 33.556 1.000 76.631 234 LEU A CA 1
ATOM 1918 C C . LEU A 1 266 ? 9.319 -6.293 33.149 1.000 80.391 234 LEU A C 1
ATOM 1919 O O . LEU A 1 266 ? 9.767 -7.429 33.313 1.000 82.197 234 LEU A O 1
ATOM 1924 N N . SER A 1 267 ? 8.136 -6.046 32.575 1.000 74.138 235 SER A N 1
ATOM 1925 C CA . SER A 1 267 ? 7.270 -7.137 32.160 1.000 71.584 235 SER A CA 1
ATOM 1926 C C . SER A 1 267 ? 6.396 -6.723 30.979 1.000 67.964 235 SER A C 1
ATOM 1927 O O . SER A 1 267 ? 6.061 -5.548 30.811 1.000 64.672 235 SER A O 1
ATOM 1930 N N . PHE A 1 268 ? 6.002 -7.729 30.191 1.000 62.845 236 PHE A N 1
ATOM 1931 C CA . PHE A 1 268 ? 5.003 -7.552 29.153 1.000 61.705 236 PHE A CA 1
ATOM 1932 C C . PHE A 1 268 ? 3.801 -8.436 29.456 1.000 61.244 236 PHE A C 1
ATOM 1933 O O . PHE A 1 268 ? 3.926 -9.534 29.992 1.000 70.711 236 PHE A O 1
ATOM 1941 N N . SER A 1 269 ? 2.626 -7.929 29.106 1.000 55.742 237 SER A N 1
ATOM 1942 C CA . SER A 1 269 ? 1.465 -8.772 28.927 1.000 53.593 237 SER A CA 1
ATOM 1943 C C . SER A 1 269 ? 0.721 -8.281 27.686 1.000 60.803 237 SER A C 1
ATOM 1944 O O . SER A 1 269 ? 1.191 -7.370 27.007 1.000 56.822 237 SER A O 1
ATOM 1947 N N . ASN A 1 270 ? -0.425 -8.906 27.388 1.000 63.798 238 ASN A N 1
ATOM 1948 C CA . ASN A 1 270 ? -1.274 -8.481 26.289 1.000 59.131 238 ASN A CA 1
ATOM 1949 C C . ASN A 1 270 ? -1.889 -7.114 26.601 1.000 54.653 238 ASN A C 1
ATOM 1950 O O . ASN A 1 270 ? -2.212 -6.357 25.691 1.000 55.678 238 ASN A O 1
ATOM 1955 N N . ALA A 1 271 ? -2.035 -6.790 27.888 1.000 55.313 239 ALA A N 1
ATOM 1956 C CA . ALA A 1 271 ? -2.678 -5.544 28.288 1.000 54.665 239 ALA A CA 1
ATOM 1957 C C . ALA A 1 271 ? -1.754 -4.345 28.036 1.000 56.159 239 ALA A C 1
ATOM 1958 O O . ALA A 1 271 ? -2.217 -3.210 27.919 1.000 53.618 239 ALA A O 1
ATOM 1960 N N . GLY A 1 272 ? -0.449 -4.610 27.941 1.000 53.815 240 GLY A N 1
ATOM 1961 C CA . GLY A 1 272 ? 0.548 -3.567 27.770 1.000 57.226 240 GLY A CA 1
ATOM 1962 C C . GLY A 1 272 ? 1.838 -3.923 28.507 1.000 58.852 240 GLY A C 1
ATOM 1963 O O . GLY A 1 272 ? 1.905 -4.959 29.176 1.000 63.894 240 GLY A O 1
ATOM 1964 N N . GLY A 1 273 ? 2.851 -3.056 28.371 1.000 55.891 241 GLY A N 1
ATOM 1965 C CA . GLY A 1 273 ? 4.108 -3.224 29.080 1.000 55.833 241 GLY A CA 1
ATOM 1966 C C . GLY A 1 273 ? 4.165 -2.442 30.395 1.000 56.650 241 GLY A C 1
ATOM 1967 O O . GLY A 1 273 ? 3.369 -1.525 30.644 1.000 54.689 241 GLY A O 1
ATOM 1968 N N . VAL A 1 274 ? 5.108 -2.859 31.245 1.000 56.963 242 VAL A N 1
ATOM 1969 C CA . VAL A 1 274 ? 5.494 -2.110 32.429 1.000 54.337 242 VAL A CA 1
ATOM 1970 C C . VAL A 1 274 ? 6.989 -1.821 32.305 1.000 56.209 242 VAL A C 1
ATOM 1971 O O . VAL A 1 274 ? 7.816 -2.738 32.231 1.000 53.886 242 VAL A O 1
ATOM 1975 N N . TYR A 1 275 ? 7.318 -0.526 32.245 1.000 56.273 243 TYR A N 1
ATOM 1976 C CA . TYR A 1 275 ? 8.667 -0.117 31.895 1.000 55.692 243 TYR A CA 1
ATOM 1977 C C . TYR A 1 275 ? 9.303 0.622 33.069 1.000 54.782 243 TYR A C 1
ATOM 1978 O O . TYR A 1 275 ? 8.629 1.345 33.801 1.000 52.548 243 TYR A O 1
ATOM 1987 N N . LEU A 1 276 ? 10.612 0.415 33.235 1.000 61.838 244 LEU A N 1
ATOM 1988 C CA . LEU A 1 276 ? 11.469 1.252 34.059 1.000 65.872 244 LEU A CA 1
ATOM 1989 C C . LEU A 1 276 ? 11.959 2.430 33.223 1.000 68.367 244 LEU A C 1
ATOM 1990 O O . LEU A 1 276 ? 12.590 2.238 32.188 1.000 73.762 244 LEU A O 1
ATOM 1995 N N . ALA A 1 277 ? 11.683 3.644 33.708 1.000 72.438 245 ALA A N 1
ATOM 1996 C CA . ALA A 1 277 ? 12.124 4.863 33.044 1.000 78.630 245 ALA A CA 1
ATOM 1997 C C . ALA A 1 277 ? 12.815 5.811 34.030 1.000 79.429 245 ALA A C 1
ATOM 1998 O O . ALA A 1 277 ? 12.704 5.656 35.246 1.000 77.452 245 ALA A O 1
ATOM 2000 N N . THR A 1 278 ? 13.533 6.797 33.476 1.000 75.381 246 THR A N 1
ATOM 2001 C CA . THR A 1 278 ? 14.081 7.916 34.228 1.000 72.314 246 THR A CA 1
ATOM 2002 C C . THR A 1 278 ? 13.610 9.222 33.585 1.000 69.899 246 THR A C 1
ATOM 2003 O O . THR A 1 278 ? 13.864 9.451 32.401 1.000 70.062 246 THR A O 1
ATOM 2007 N N . ARG A 1 279 ? 12.913 10.067 34.361 1.000 68.461 247 ARG A N 1
ATOM 2008 C CA . ARG A 1 279 ? 12.491 11.378 33.884 1.000 71.787 247 ARG A CA 1
ATOM 2009 C C . ARG A 1 279 ? 13.725 12.228 33.580 1.000 77.043 247 ARG A C 1
ATOM 2010 O O . ARG A 1 279 ? 14.554 12.432 34.467 1.000 77.178 247 ARG A O 1
ATOM 2018 N N . LYS A 1 280 ? 13.831 12.680 32.318 1.000 80.684 248 LYS A N 1
ATOM 2019 C CA . LYS A 1 280 ? 14.987 13.404 31.808 1.000 85.114 248 LYS A CA 1
ATOM 2020 C C . LYS A 1 280 ? 15.105 14.750 32.519 1.000 94.273 248 LYS A C 1
ATOM 2021 O O . LYS A 1 280 ? 14.091 15.382 32.825 1.000 95.236 248 LYS A O 1
ATOM 2027 N N . LYS A 1 281 ? 16.353 15.192 32.734 1.000 99.587 249 LYS A N 1
ATOM 2028 C CA . LYS A 1 281 ? 16.649 16.416 33.468 1.000 110.527 249 LYS A CA 1
ATOM 2029 C C . LYS A 1 281 ? 15.915 16.413 34.812 1.000 101.289 249 LYS A C 1
ATOM 2030 O O . LYS A 1 281 ? 15.046 17.250 35.073 1.000 88.633 249 LYS A O 1
ATOM 2036 N N . ASP A 1 282 ? 16.297 15.435 35.646 1.000 90.308 250 ASP A N 1
ATOM 2037 C CA . ASP A 1 282 ? 15.704 15.162 36.947 1.000 79.951 250 ASP A CA 1
ATOM 2038 C C . ASP A 1 282 ? 16.281 13.858 37.488 1.000 77.701 250 ASP A C 1
ATOM 2039 O O . ASP A 1 282 ? 16.745 13.795 38.623 1.000 70.114 250 ASP A O 1
ATOM 2044 N N . ASN A 1 283 ? 16.234 12.821 36.644 1.000 80.900 251 ASN A N 1
ATOM 2045 C CA . ASN A 1 283 ? 16.801 11.513 36.918 1.000 71.255 251 ASN A CA 1
ATOM 2046 C C . ASN A 1 283 ? 15.959 10.772 37.950 1.000 67.068 251 ASN A C 1
ATOM 2047 O O . ASN A 1 283 ? 16.448 9.821 38.564 1.000 66.476 251 ASN A O 1
ATOM 2052 N N . LEU A 1 284 ? 14.692 11.185 38.109 1.000 65.068 252 LEU A N 1
ATOM 2053 C CA . LEU A 1 284 ? 13.759 10.422 38.928 1.000 68.034 252 LEU A CA 1
ATOM 2054 C C . LEU A 1 284 ? 13.413 9.113 38.215 1.000 70.387 252 LEU A C 1
ATOM 2055 O O . LEU A 1 284 ? 12.886 9.137 37.100 1.000 66.436 252 LEU A O 1
ATOM 2060 N N . LYS A 1 285 ? 13.737 7.986 38.871 1.000 65.718 253 LYS A N 1
ATOM 2061 C CA . LYS A 1 285 ? 13.268 6.674 38.459 1.000 64.307 253 LYS A CA 1
ATOM 2062 C C . LYS A 1 285 ? 11.755 6.622 38.672 1.000 64.788 253 LYS A C 1
ATOM 2063 O O . LYS A 1 285 ? 11.258 7.034 39.721 1.000 68.988 253 LYS A O 1
ATOM 2069 N N . VAL A 1 286 ? 11.034 6.187 37.634 1.000 59.803 254 VAL A N 1
ATOM 2070 C CA . VAL A 1 286 ? 9.596 6.000 37.702 1.000 63.234 254 VAL A CA 1
ATOM 2071 C C . VAL A 1 286 ? 9.248 4.634 37.112 1.000 65.069 254 VAL A C 1
ATOM 2072 O O . VAL A 1 286 ? 10.079 3.976 36.496 1.000 63.563 254 VAL A O 1
ATOM 2076 N N . ILE A 1 287 ? 7.995 4.224 37.317 1.000 66.257 255 ILE A N 1
ATOM 2077 C CA . ILE A 1 287 ? 7.405 3.068 36.659 1.000 63.718 255 ILE A CA 1
ATOM 2078 C C . ILE A 1 287 ? 6.345 3.605 35.705 1.000 61.702 255 ILE A C 1
ATOM 2079 O O . ILE A 1 287 ? 5.500 4.408 36.111 1.000 63.242 255 ILE A O 1
ATOM 2084 N N . ILE A 1 288 ? 6.436 3.193 34.435 1.000 59.895 256 ILE A N 1
ATOM 2085 C CA . ILE A 1 288 ? 5.412 3.548 33.463 1.000 58.336 256 ILE A CA 1
ATOM 2086 C C . ILE A 1 288 ? 4.601 2.293 33.155 1.000 57.364 256 ILE A C 1
ATOM 2087 O O . ILE A 1 288 ? 5.166 1.271 32.747 1.000 60.274 256 ILE A O 1
ATOM 2092 N N . LYS A 1 289 ? 3.283 2.398 33.380 1.000 56.084 257 LYS A N 1
ATOM 2093 C CA . LYS A 1 289 ? 2.361 1.286 33.202 1.000 56.634 257 LYS A CA 1
ATOM 2094 C C . LYS A 1 289 ? 1.467 1.559 31.999 1.000 55.891 257 LYS A C 1
ATOM 2095 O O . LYS A 1 289 ? 0.680 2.510 32.014 1.000 51.273 257 LYS A O 1
ATOM 2101 N N . GLU A 1 290 ? 1.572 0.679 30.992 1.000 52.552 258 GLU A N 1
ATOM 2102 C CA . GLU A 1 290 ? 0.922 0.885 29.706 1.000 60.203 258 GLU A CA 1
ATOM 2103 C C . GLU A 1 290 ? -0.354 0.041 29.598 1.000 60.157 258 GLU A C 1
ATOM 2104 O O . GLU A 1 290 ? -0.361 -1.144 29.919 1.000 57.220 258 GLU A O 1
ATOM 2110 N N . ALA A 1 291 ? -1.437 0.682 29.144 1.000 62.439 259 ALA A N 1
ATOM 2111 C CA . ALA A 1 291 ? -2.686 0.019 28.806 1.000 62.754 259 ALA A CA 1
ATOM 2112 C C . ALA A 1 291 ? -2.991 0.235 27.324 1.000 64.512 259 ALA A C 1
ATOM 2113 O O . ALA A 1 291 ? -2.893 1.355 26.819 1.000 65.742 259 ALA A O 1
ATOM 2115 N N . ARG A 1 292 ? -3.346 -0.856 26.627 1.000 65.948 260 ARG A N 1
ATOM 2116 C CA . ARG A 1 292 ? -3.759 -0.818 25.229 1.000 60.258 260 ARG A CA 1
ATOM 2117 C C . ARG A 1 292 ? -5.280 -0.922 25.186 1.000 64.308 260 ARG A C 1
ATOM 2118 O O . ARG A 1 292 ? -5.841 -1.878 25.708 1.000 70.081 260 ARG A O 1
ATOM 2126 N N . PRO A 1 293 ? -6.012 0.055 24.607 1.000 64.638 261 PRO A N 1
ATOM 2127 C CA . PRO A 1 293 ? -7.477 0.042 24.662 1.000 68.316 261 PRO A CA 1
ATOM 2128 C C . PRO A 1 293 ? -8.039 -1.184 23.950 1.000 67.158 261 PRO A C 1
ATOM 2129 O O . PRO A 1 293 ? -7.529 -1.579 22.909 1.000 64.005 261 PRO A O 1
ATOM 2133 N N . SER A 1 294 ? -9.045 -1.802 24.585 1.000 66.701 262 SER A N 1
ATOM 2134 C CA . SER A 1 294 ? -9.771 -2.970 24.111 1.000 63.867 262 SER A CA 1
ATOM 2135 C C . SER A 1 294 ? -8.953 -4.258 24.215 1.000 63.443 262 SER A C 1
ATOM 2136 O O . SER A 1 294 ? -9.472 -5.322 23.878 1.000 61.002 262 SER A O 1
ATOM 2139 N N . ALA A 1 295 ? -7.709 -4.170 24.711 1.000 59.771 263 ALA A N 1
ATOM 2140 C CA . ALA A 1 295 ? -6.847 -5.340 24.834 1.000 62.388 263 ALA A CA 1
ATOM 2141 C C . ALA A 1 295 ? -6.779 -5.843 26.280 1.000 60.730 263 ALA A C 1
ATOM 2142 O O . ALA A 1 295 ? -7.133 -5.120 27.207 1.000 61.831 263 ALA A O 1
ATOM 2144 N N . GLY A 1 296 ? -6.327 -7.097 26.446 1.000 60.301 264 GLY A N 1
ATOM 2145 C CA . GLY A 1 296 ? -6.043 -7.697 27.744 1.000 61.861 264 GLY A CA 1
ATOM 2146 C C . GLY A 1 296 ? -7.284 -7.805 28.629 1.000 60.960 264 GLY A C 1
ATOM 2147 O O . GLY A 1 296 ? -7.356 -7.207 29.700 1.000 71.831 264 GLY A O 1
ATOM 2148 N N . LEU A 1 297 ? -8.265 -8.587 28.179 1.000 61.334 265 LEU A N 1
ATOM 2149 C CA . LEU A 1 297 ? -9.459 -8.800 28.978 1.000 67.050 265 LEU A CA 1
ATOM 2150 C C . LEU A 1 297 ? -9.131 -9.693 30.171 1.000 72.268 265 LEU A C 1
ATOM 2151 O O . LEU A 1 297 ? -8.193 -10.487 30.146 1.000 75.588 265 LEU A O 1
ATOM 2156 N N . ASP A 1 298 ? -9.922 -9.534 31.230 1.000 72.242 266 ASP A N 1
ATOM 2157 C CA . ASP A 1 298 ? -9.884 -10.423 32.381 1.000 72.345 266 ASP A CA 1
ATOM 2158 C C . ASP A 1 298 ? -11.211 -11.173 32.460 1.000 74.401 266 ASP A C 1
ATOM 2159 O O . ASP A 1 298 ? -12.067 -10.971 31.601 1.000 71.102 266 ASP A O 1
ATOM 2164 N N . GLY A 1 299 ? -11.378 -11.999 33.505 1.000 73.204 267 GLY A N 1
ATOM 2165 C CA . GLY A 1 299 ? -12.592 -12.766 33.749 1.000 72.568 267 GLY A CA 1
ATOM 2166 C C . GLY A 1 299 ? -13.877 -11.930 33.775 1.000 74.813 267 GLY A C 1
ATOM 2167 O O . GLY A 1 299 ? -14.953 -12.443 33.481 1.000 77.898 267 GLY A O 1
ATOM 2168 N N . ALA A 1 300 ? -13.764 -10.639 34.121 1.000 76.136 268 ALA A N 1
ATOM 2169 C CA . ALA A 1 300 ? -14.911 -9.740 34.187 1.000 67.691 268 ALA A CA 1
ATOM 2170 C C . ALA A 1 300 ? -15.154 -9.064 32.837 1.000 63.421 268 ALA A C 1
ATOM 2171 O O . ALA A 1 300 ? -16.042 -8.220 32.720 1.000 57.963 268 ALA A O 1
ATOM 2173 N N . ALA A 1 301 ? -14.341 -9.429 31.833 1.000 58.478 269 ALA A N 1
ATOM 2174 C CA . ALA A 1 301 ? -14.350 -8.768 30.538 1.000 70.458 269 ALA A CA 1
ATOM 2175 C C . ALA A 1 301 ? -13.969 -7.285 30.660 1.000 69.206 269 ALA A C 1
ATOM 2176 O O . ALA A 1 301 ? -14.514 -6.451 29.946 1.000 70.876 269 ALA A O 1
ATOM 2178 N N . GLN A 1 302 ? -13.056 -6.956 31.582 1.000 65.009 270 GLN A N 1
ATOM 2179 C CA . GLN A 1 302 ? -12.502 -5.619 31.699 1.000 62.214 270 GLN A CA 1
ATOM 2180 C C . GLN A 1 302 ? -11.174 -5.575 30.957 1.000 63.758 270 GLN A C 1
ATOM 2181 O O . GLN A 1 302 ? -10.357 -6.494 31.076 1.000 71.600 270 GLN A O 1
ATOM 2187 N N . ASP A 1 303 ? -10.971 -4.486 30.210 1.000 60.998 271 ASP A N 1
ATOM 2188 C CA . ASP A 1 303 ? -9.785 -4.349 29.383 1.000 59.133 271 ASP A CA 1
ATOM 2189 C C . ASP A 1 303 ? -8.694 -3.634 30.174 1.000 58.951 271 ASP A C 1
ATOM 2190 O O . ASP A 1 303 ? -8.915 -3.217 31.316 1.000 55.846 271 ASP A O 1
ATOM 2195 N N . ALA A 1 304 ? -7.530 -3.482 29.523 1.000 59.474 272 ALA A N 1
ATOM 2196 C CA . ALA A 1 304 ? -6.360 -2.857 30.108 1.000 61.348 272 ALA A CA 1
ATOM 2197 C C . ALA A 1 304 ? -6.702 -1.472 30.647 1.000 67.591 272 ALA A C 1
ATOM 2198 O O . ALA A 1 304 ? -6.289 -1.138 31.756 1.000 75.418 272 ALA A O 1
ATOM 2200 N N . LEU A 1 305 ? -7.475 -0.697 29.870 1.000 70.643 273 LEU A N 1
ATOM 2201 C CA . LEU A 1 305 ? -7.791 0.682 30.222 1.000 70.823 273 LEU A CA 1
ATOM 2202 C C . LEU A 1 305 ? -8.703 0.727 31.448 1.000 66.585 273 LEU A C 1
ATOM 2203 O O 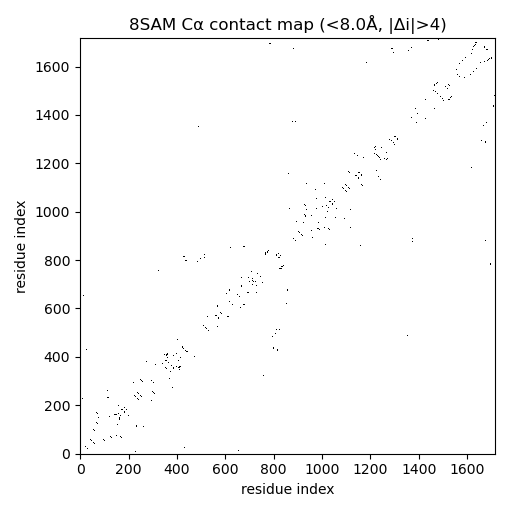. LEU A 1 305 ? -8.498 1.554 32.335 1.000 70.871 273 LEU A O 1
ATOM 2208 N N . ALA A 1 306 ? -9.697 -0.170 31.493 1.000 65.507 274 ALA A N 1
ATOM 2209 C CA . ALA A 1 306 ? -10.644 -0.237 32.596 1.000 62.532 274 ALA A CA 1
ATOM 2210 C C . ALA A 1 306 ? -9.907 -0.498 33.911 1.000 65.505 274 ALA A C 1
ATOM 2211 O O . ALA A 1 306 ? -10.251 0.076 34.948 1.000 65.678 274 ALA A O 1
ATOM 2213 N N . ARG A 1 307 ? -8.885 -1.362 33.861 1.000 62.740 275 ARG A N 1
ATOM 2214 C CA . ARG A 1 307 ? -8.141 -1.699 35.063 1.000 61.430 275 ARG A CA 1
ATOM 2215 C C . ARG A 1 307 ? -7.256 -0.525 35.452 1.000 66.252 275 ARG A C 1
ATOM 2216 O O . ARG A 1 307 ? -7.192 -0.177 36.626 1.000 64.100 275 ARG A O 1
ATOM 2224 N N . GLN A 1 308 ? -6.607 0.086 34.453 1.000 63.156 276 GLN A N 1
ATOM 2225 C CA . GLN A 1 308 ? -5.690 1.195 34.675 1.000 66.208 276 GLN A CA 1
ATOM 2226 C C . GLN A 1 308 ? -6.401 2.378 35.338 1.000 70.766 276 GLN A C 1
ATOM 2227 O O . GLN A 1 308 ? -5.829 3.024 36.220 1.000 72.602 276 GLN A O 1
ATOM 2233 N N . LYS A 1 309 ? -7.647 2.645 34.922 1.000 69.453 277 LYS A N 1
ATOM 2234 C CA . LYS A 1 309 ? -8.413 3.751 35.473 1.000 77.344 277 LYS A CA 1
ATOM 2235 C C . LYS A 1 309 ? -8.684 3.484 36.953 1.000 78.035 277 LYS A C 1
ATOM 2236 O O . LYS A 1 309 ? -8.589 4.388 37.783 1.000 82.331 277 LYS A O 1
ATOM 2242 N N . ILE A 1 310 ? -9.011 2.226 37.271 1.000 76.453 278 ILE A N 1
ATOM 2243 C CA . ILE A 1 310 ? -9.276 1.823 38.645 1.000 71.946 278 ILE A CA 1
ATOM 2244 C C . ILE A 1 310 ? -8.009 2.022 39.475 1.000 65.704 278 ILE A C 1
ATOM 2245 O O . ILE A 1 310 ? -8.090 2.512 40.598 1.000 64.939 278 ILE A O 1
ATOM 2250 N N . GLU A 1 311 ? -6.844 1.676 38.908 1.000 62.870 279 GLU A N 1
ATOM 2251 C CA . GLU A 1 311 ? -5.582 1.815 39.619 1.000 62.310 279 GLU A CA 1
ATOM 2252 C C . GLU A 1 311 ? -5.296 3.291 39.895 1.000 64.227 279 GLU A C 1
ATOM 2253 O O . GLU A 1 311 ? -4.864 3.636 40.994 1.000 62.292 279 GLU A O 1
ATOM 2259 N N . TYR A 1 312 ? -5.548 4.144 38.893 1.000 65.412 280 TYR A N 1
ATOM 2260 C CA . TYR A 1 312 ? -5.286 5.571 39.010 1.000 69.025 280 TYR A CA 1
ATOM 2261 C C . TYR A 1 312 ? -6.220 6.199 40.047 1.000 69.932 280 TYR A C 1
ATOM 2262 O O . TYR A 1 312 ? -5.790 7.010 40.862 1.000 61.813 280 TYR A O 1
ATOM 2271 N N . ASP A 1 313 ? -7.503 5.819 40.003 1.000 67.265 281 ASP A N 1
ATOM 2272 C CA . ASP A 1 313 ? -8.484 6.329 40.945 1.000 64.620 281 ASP A CA 1
ATOM 2273 C C . ASP A 1 313 ? -8.104 5.912 42.360 1.000 65.120 281 ASP A C 1
ATOM 2274 O O . ASP A 1 313 ? -8.114 6.736 43.268 1.000 68.781 281 ASP A O 1
ATOM 2279 N N . ALA A 1 314 ? -7.744 4.636 42.533 1.000 56.892 282 ALA A N 1
ATOM 2280 C CA . ALA A 1 314 ? -7.336 4.139 43.834 1.000 58.085 282 ALA A CA 1
ATOM 2281 C C . ALA A 1 314 ? -6.144 4.937 44.361 1.000 58.772 282 ALA A C 1
ATOM 2282 O O . ALA A 1 314 ? -6.171 5.375 45.509 1.000 62.360 282 ALA A O 1
ATOM 2284 N N . LEU A 1 315 ? -5.121 5.148 43.522 1.000 60.030 283 LEU A N 1
ATOM 2285 C CA . LEU A 1 315 ? -3.875 5.757 43.981 1.000 69.086 283 LEU A CA 1
ATOM 2286 C C . LEU A 1 315 ? -4.085 7.219 44.382 1.000 77.740 283 LEU A C 1
ATOM 2287 O O . LEU A 1 315 ? -3.372 7.722 45.247 1.000 80.599 283 LEU A O 1
ATOM 2292 N N . LYS A 1 316 ? -5.066 7.886 43.756 1.000 84.857 284 LYS A N 1
ATOM 2293 C CA . LYS A 1 316 ? -5.431 9.261 44.071 1.000 79.112 284 LYS A CA 1
ATOM 2294 C C . LYS A 1 316 ? -6.123 9.314 45.435 1.000 72.173 284 LYS A C 1
ATOM 2295 O O . LYS A 1 316 ? -5.812 10.175 46.256 1.000 76.670 284 LYS A O 1
ATOM 2301 N N . LYS A 1 317 ? -7.037 8.368 45.678 1.000 68.520 285 LYS A N 1
ATOM 2302 C CA . LYS A 1 317 ? -7.774 8.282 46.932 1.000 75.022 285 LYS A CA 1
ATOM 2303 C C . LYS A 1 317 ? -6.821 7.990 48.089 1.000 75.103 285 LYS A C 1
ATOM 2304 O O . LYS A 1 317 ? -7.167 8.216 49.245 1.000 73.986 285 LYS A O 1
ATOM 2310 N N . LEU A 1 318 ? -5.621 7.501 47.757 1.000 74.007 286 LEU A N 1
ATOM 2311 C CA . LEU A 1 318 ? -4.637 7.060 48.730 1.000 76.051 286 LEU A CA 1
ATOM 2312 C C . LEU A 1 318 ? -3.357 7.886 48.593 1.000 79.033 286 LEU A C 1
ATOM 2313 O O . LEU A 1 318 ? -2.279 7.416 48.972 1.000 72.634 286 LEU A O 1
ATOM 2318 N N . LYS A 1 319 ? -3.486 9.117 48.069 1.000 78.168 287 LYS A N 1
ATOM 2319 C CA . LYS A 1 319 ? -2.339 9.991 47.858 1.000 81.903 287 LYS A CA 1
ATOM 2320 C C . LYS A 1 319 ? -1.583 10.186 49.174 1.000 77.568 287 LYS A C 1
ATOM 2321 O O . LYS A 1 319 ? -0.350 10.206 49.189 1.000 69.573 287 LYS A O 1
ATOM 2327 N N . ASP A 1 320 ? -2.350 10.292 50.269 1.000 75.103 288 ASP A N 1
ATOM 2328 C CA . ASP A 1 320 ? -1.832 10.688 51.569 1.000 73.846 288 ASP A CA 1
ATOM 2329 C C . ASP A 1 320 ? -1.630 9.465 52.471 1.000 77.093 288 ASP A C 1
ATOM 2330 O O . ASP A 1 320 ? -1.194 9.594 53.614 1.000 74.243 288 ASP A O 1
ATOM 2335 N N . VAL A 1 321 ? -1.937 8.263 51.966 1.000 77.591 289 VAL A N 1
ATOM 2336 C CA . VAL A 1 321 ? -1.487 7.057 52.646 1.000 69.753 289 VAL A CA 1
ATOM 2337 C C . VAL A 1 321 ? -0.079 6.744 52.150 1.000 67.557 289 VAL A C 1
ATOM 2338 O O . VAL A 1 321 ? 0.102 6.323 51.008 1.000 69.882 289 VAL A O 1
ATOM 2342 N N . SER A 1 322 ? 0.918 6.960 53.012 1.000 64.545 290 SER A N 1
ATOM 2343 C CA . SER A 1 322 ? 2.297 6.982 52.551 1.000 65.303 290 SER A CA 1
ATOM 2344 C C . SER A 1 322 ? 2.786 5.581 52.171 1.000 61.795 290 SER A C 1
ATOM 2345 O O . SER A 1 322 ? 3.793 5.442 51.490 1.000 68.384 290 SER A O 1
ATOM 2348 N N . GLY A 1 323 ? 2.069 4.534 52.587 1.000 60.882 291 GLY A N 1
ATOM 2349 C CA . GLY A 1 323 ? 2.465 3.165 52.299 1.000 58.163 291 GLY A CA 1
ATOM 2350 C C . GLY A 1 323 ? 2.121 2.757 50.866 1.000 60.320 291 GLY A C 1
ATOM 2351 O O . GLY A 1 323 ? 2.755 1.865 50.298 1.000 57.768 291 GLY A O 1
ATOM 2352 N N . VAL A 1 324 ? 1.106 3.426 50.304 1.000 58.154 292 VAL A N 1
ATOM 2353 C CA . VAL A 1 324 ? 0.631 3.213 48.945 1.000 62.040 292 VAL A CA 1
ATOM 2354 C C . VAL A 1 324 ? 1.523 4.013 47.998 1.000 64.372 292 VAL A C 1
ATOM 2355 O O . VAL A 1 324 ? 1.804 5.191 48.246 1.000 63.989 292 VAL A O 1
ATOM 2359 N N . VAL A 1 325 ? 1.951 3.348 46.918 1.000 62.523 293 VAL A N 1
ATOM 2360 C CA . VAL A 1 325 ? 2.788 3.932 45.882 1.000 59.969 293 VAL A CA 1
ATOM 2361 C C . VAL A 1 325 ? 2.089 5.186 45.353 1.000 61.669 293 VAL A C 1
ATOM 2362 O O . VAL A 1 325 ? 0.854 5.250 45.293 1.000 61.319 293 VAL A O 1
ATOM 2366 N N . ASN A 1 326 ? 2.885 6.199 44.988 1.000 60.691 294 ASN A N 1
ATOM 2367 C CA . ASN A 1 326 ? 2.335 7.493 44.594 1.000 61.474 294 ASN A CA 1
ATOM 2368 C C . ASN A 1 326 ? 2.326 7.625 43.074 1.000 59.216 294 ASN A C 1
ATOM 2369 O O . ASN A 1 326 ? 3.288 7.242 42.404 1.000 62.402 294 ASN A O 1
ATOM 2374 N N . LEU A 1 327 ? 1.249 8.205 42.540 1.000 66.276 295 LEU A N 1
ATOM 2375 C CA . LEU A 1 327 ? 1.186 8.395 41.100 1.000 72.691 295 LEU A CA 1
ATOM 2376 C C . LEU A 1 327 ? 1.844 9.721 40.722 1.000 75.336 295 LEU A C 1
ATOM 2377 O O . LEU A 1 327 ? 1.721 10.708 41.433 1.000 82.290 295 LEU A O 1
ATOM 2382 N N . ILE A 1 328 ? 2.569 9.705 39.603 1.000 78.885 296 ILE A N 1
ATOM 2383 C CA . ILE A 1 328 ? 3.278 10.864 39.086 1.000 73.283 296 ILE A CA 1
ATOM 2384 C C . ILE A 1 328 ? 2.399 11.609 38.077 1.000 80.061 296 ILE A C 1
ATOM 2385 O O . ILE A 1 328 ? 2.042 12.759 38.322 1.000 81.282 296 ILE A O 1
ATOM 2390 N N . GLU A 1 329 ? 2.061 10.960 36.946 1.000 80.981 297 GLU A N 1
ATOM 2391 C CA . GLU A 1 329 ? 1.226 11.565 35.913 1.000 71.406 297 GLU A CA 1
ATOM 2392 C C . GLU A 1 329 ? 0.536 10.499 35.058 1.000 74.506 297 GLU A C 1
ATOM 2393 O O . GLU A 1 329 ? 0.973 9.348 34.971 1.000 69.042 297 GLU A O 1
ATOM 2399 N N . TYR A 1 330 ? -0.548 10.933 34.403 1.000 78.624 298 TYR A N 1
ATOM 2400 C CA . TYR A 1 330 ? -1.386 10.087 33.570 1.000 82.664 298 TYR A CA 1
ATOM 2401 C C . TYR A 1 330 ? -1.669 10.799 32.251 1.000 78.550 298 TYR A C 1
ATOM 2402 O O . TYR A 1 330 ? -2.212 11.902 32.250 1.000 77.901 298 TYR A O 1
ATOM 2411 N N . PHE A 1 331 ? -1.300 10.159 31.137 1.000 72.203 299 PHE A N 1
ATOM 2412 C CA . PHE A 1 331 ? -1.475 10.773 29.832 1.000 76.060 299 PHE A CA 1
ATOM 2413 C C . PHE A 1 331 ? -1.682 9.708 28.758 1.000 82.860 299 PHE A C 1
ATOM 2414 O O . PHE A 1 331 ? -1.261 8.558 28.907 1.000 83.102 299 PHE A O 1
ATOM 2422 N N . GLN A 1 332 ? -2.318 10.138 27.663 1.000 83.852 300 GLN A N 1
ATOM 2423 C CA . GLN A 1 332 ? -2.448 9.342 26.457 1.000 75.515 300 GLN A CA 1
ATOM 2424 C C . GLN A 1 332 ? -1.329 9.713 25.487 1.000 73.598 300 GLN A C 1
ATOM 2425 O O . GLN A 1 332 ? -1.060 10.889 25.259 1.000 77.258 300 GLN A O 1
ATOM 2431 N N . GLU A 1 333 ? -0.679 8.694 24.922 1.000 76.503 301 GLU A N 1
ATOM 2432 C CA . GLU A 1 333 ? 0.278 8.904 23.855 1.000 77.062 301 GLU A CA 1
ATOM 2433 C C . GLU A 1 333 ? -0.053 7.931 22.731 1.000 77.297 301 GLU A C 1
ATOM 2434 O O . GLU A 1 333 ? 0.021 6.716 22.911 1.000 83.791 301 GLU A O 1
ATOM 2440 N N . TRP A 1 334 ? -0.397 8.506 21.573 1.000 77.134 302 TRP A N 1
ATOM 2441 C CA . TRP A 1 334 ? -1.011 7.779 20.476 1.000 70.780 302 TRP A CA 1
ATOM 2442 C C . TRP A 1 334 ? -2.334 7.204 20.976 1.000 67.677 302 TRP A C 1
ATOM 2443 O O . TRP A 1 334 ? -3.198 7.972 21.400 1.000 64.979 302 TRP A O 1
ATOM 2454 N N . GLU A 1 335 ? -2.475 5.870 20.983 1.000 74.690 303 GLU A N 1
ATOM 2455 C CA . GLU A 1 335 ? -3.737 5.236 21.343 1.000 79.905 303 GLU A CA 1
ATOM 2456 C C . GLU A 1 335 ? -3.657 4.569 22.717 1.000 81.462 303 GLU A C 1
ATOM 2457 O O . GLU A 1 335 ? -4.696 4.288 23.318 1.000 77.430 303 GLU A O 1
ATOM 2463 N N . HIS A 1 336 ? -2.426 4.339 23.198 1.000 77.956 304 HIS A N 1
ATOM 2464 C CA . HIS A 1 336 ? -2.186 3.716 24.493 1.000 77.714 304 HIS A CA 1
ATOM 2465 C C . HIS A 1 336 ? -2.242 4.765 25.601 1.000 82.734 304 HIS A C 1
ATOM 2466 O O . HIS A 1 336 ? -2.023 5.950 25.355 1.000 85.580 304 HIS A O 1
ATOM 2473 N N . TYR A 1 337 ? -2.522 4.294 26.820 1.000 83.058 305 TYR A N 1
ATOM 2474 C CA . TYR A 1 337 ? -2.610 5.122 28.011 1.000 76.790 305 TYR A CA 1
ATOM 2475 C C . TYR A 1 337 ? -1.490 4.731 28.970 1.000 73.022 305 TYR A C 1
ATOM 2476 O O . TYR A 1 337 ? -1.145 3.554 29.082 1.000 70.971 305 TYR A O 1
ATOM 2485 N N . PHE A 1 338 ? -0.923 5.746 29.636 1.000 68.465 306 PHE A N 1
ATOM 2486 C CA . PHE A 1 338 ? 0.299 5.596 30.408 1.000 62.580 306 PHE A CA 1
ATOM 2487 C C . PHE A 1 338 ? 0.099 6.187 31.804 1.000 64.324 306 PHE A C 1
ATOM 2488 O O . PHE A 1 338 ? -0.176 7.380 31.955 1.000 66.390 306 PHE A O 1
ATOM 2496 N N . LEU A 1 339 ? 0.212 5.322 32.820 1.000 63.797 307 LEU A N 1
ATOM 2497 C CA . LEU A 1 339 ? 0.139 5.718 34.216 1.000 58.975 307 LEU A CA 1
ATOM 2498 C C . LEU A 1 339 ? 1.548 5.645 34.791 1.000 55.837 307 LEU A C 1
ATOM 2499 O O . LEU A 1 339 ? 2.131 4.561 34.852 1.000 53.616 307 LEU A O 1
ATOM 2504 N N . VAL A 1 340 ? 2.088 6.825 35.140 1.000 58.471 308 VAL A N 1
ATOM 2505 C CA . VAL A 1 340 ? 3.457 6.951 35.618 1.000 62.149 308 VAL A CA 1
ATOM 2506 C C . VAL A 1 340 ? 3.428 6.987 37.144 1.000 59.395 308 VAL A C 1
ATOM 2507 O O . VAL A 1 340 ? 2.536 7.585 37.742 1.000 60.065 308 VAL A O 1
ATOM 2511 N N . GLU A 1 341 ? 4.425 6.352 37.761 1.000 59.620 309 GLU A N 1
ATOM 2512 C CA . GLU A 1 341 ? 4.321 5.959 39.158 1.000 60.772 309 GLU A CA 1
ATOM 2513 C C . GLU A 1 341 ? 5.678 6.044 39.841 1.000 61.852 309 GLU A C 1
ATOM 2514 O O . GLU A 1 341 ? 6.699 5.792 39.211 1.000 65.178 309 GLU A O 1
ATOM 2520 N N . GLU A 1 342 ? 5.664 6.367 41.142 1.000 60.289 310 GLU A N 1
ATOM 2521 C CA . GLU A 1 342 ? 6.841 6.273 41.992 1.000 58.931 310 GLU A CA 1
ATOM 2522 C C . GLU A 1 342 ? 7.508 4.910 41.792 1.000 59.375 310 GLU A C 1
ATOM 2523 O O . GLU A 1 342 ? 6.839 3.884 41.863 1.000 67.139 310 GLU A O 1
ATOM 2529 N N . PHE A 1 343 ? 8.820 4.900 41.534 1.000 56.789 311 PHE A N 1
ATOM 2530 C CA . PHE A 1 343 ? 9.567 3.654 41.536 1.000 55.633 311 PHE A CA 1
ATOM 2531 C C . PHE A 1 343 ? 9.993 3.332 42.966 1.000 61.800 311 PHE A C 1
ATOM 2532 O O . PHE A 1 343 ? 10.760 4.077 43.573 1.000 65.841 311 PHE A O 1
ATOM 2540 N N . ILE A 1 344 ? 9.492 2.205 43.483 1.000 59.330 312 ILE A N 1
ATOM 2541 C CA . ILE A 1 344 ? 9.760 1.774 44.845 1.000 54.499 312 ILE A CA 1
ATOM 2542 C C . ILE A 1 344 ? 10.968 0.849 44.817 1.000 55.774 312 ILE A C 1
ATOM 2543 O O . ILE A 1 344 ? 10.993 -0.106 44.054 1.000 61.269 312 ILE A O 1
ATOM 2548 N N . GLU A 1 345 ? 11.959 1.159 45.655 1.000 62.288 313 GLU A N 1
ATOM 2549 C CA . GLU A 1 345 ? 13.205 0.415 45.727 1.000 64.532 313 GLU A CA 1
ATOM 2550 C C . GLU A 1 345 ? 13.037 -0.760 46.685 1.000 67.270 313 GLU A C 1
ATOM 2551 O O . GLU A 1 345 ? 12.719 -0.550 47.850 1.000 70.302 313 GLU A O 1
ATOM 2557 N N . GLY A 1 346 ? 13.245 -1.986 46.192 1.000 60.245 314 GLY A N 1
ATOM 2558 C CA . GLY A 1 346 ? 13.201 -3.163 47.044 1.000 59.571 314 GLY A CA 1
ATOM 2559 C C . GLY A 1 346 ? 12.693 -4.413 46.324 1.000 63.015 314 GLY A C 1
ATOM 2560 O O . GLY A 1 346 ? 12.938 -4.601 45.135 1.000 57.222 314 GLY A O 1
ATOM 2561 N N . ARG A 1 347 ? 11.995 -5.269 47.084 1.000 61.504 315 ARG A N 1
ATOM 2562 C CA . ARG A 1 347 ? 11.575 -6.594 46.655 1.000 57.848 315 ARG A CA 1
ATOM 2563 C C . ARG A 1 347 ? 10.135 -6.826 47.110 1.000 62.146 315 ARG A C 1
ATOM 2564 O O . ARG A 1 347 ? 9.749 -6.391 48.200 1.000 66.468 315 ARG A O 1
ATOM 2572 N N . ASP A 1 348 ? 9.345 -7.505 46.260 1.000 58.440 316 ASP A N 1
ATOM 2573 C CA . ASP A 1 348 ? 8.031 -7.975 46.666 1.000 53.732 316 ASP A CA 1
ATOM 2574 C C . ASP A 1 348 ? 8.256 -9.119 47.650 1.000 53.406 316 ASP A C 1
ATOM 2575 O O . ASP A 1 348 ? 9.344 -9.685 47.668 1.000 52.888 316 ASP A O 1
ATOM 2580 N N . LEU A 1 349 ? 7.236 -9.451 48.456 1.000 53.115 317 LEU A N 1
ATOM 2581 C CA . LEU A 1 349 ? 7.379 -10.422 49.533 1.000 51.235 317 LEU A CA 1
ATOM 2582 C C . LEU A 1 349 ? 7.717 -11.819 49.005 1.000 53.050 317 LEU A C 1
ATOM 2583 O O . LEU A 1 349 ? 8.309 -12.609 49.731 1.000 52.280 317 LEU A O 1
ATOM 2588 N N . ARG A 1 350 ? 7.354 -12.126 47.748 1.000 51.985 318 ARG A N 1
ATOM 2589 C CA . ARG A 1 350 ? 7.745 -13.390 47.141 1.000 51.529 318 ARG A CA 1
ATOM 2590 C C . ARG A 1 350 ? 9.262 -13.442 47.020 1.000 48.384 318 ARG A C 1
ATOM 2591 O O . ARG A 1 350 ? 9.867 -14.454 47.362 1.000 51.317 318 ARG A O 1
ATOM 2599 N N . GLN A 1 351 ? 9.863 -12.364 46.499 1.000 47.479 319 GLN A N 1
ATOM 2600 C CA . GLN A 1 351 ? 11.306 -12.297 46.328 1.000 52.221 319 GLN A CA 1
ATOM 2601 C C . GLN A 1 351 ? 11.962 -12.303 47.708 1.000 49.170 319 GLN A C 1
ATOM 2602 O O . GLN A 1 351 ? 12.925 -13.038 47.947 1.000 50.778 319 GLN A O 1
ATOM 2608 N N . TRP A 1 352 ? 11.403 -11.501 48.622 1.000 45.698 320 TRP A N 1
ATOM 2609 C CA . TRP A 1 352 ? 11.915 -11.415 49.978 1.000 49.690 320 TRP A CA 1
ATOM 2610 C C . TRP A 1 352 ? 11.941 -12.794 50.624 1.000 49.227 320 TRP A C 1
ATOM 2611 O O . TRP A 1 352 ? 12.939 -13.177 51.232 1.000 54.884 320 TRP A O 1
ATOM 2622 N N . ILE A 1 353 ? 10.838 -13.532 50.487 1.000 47.841 321 ILE A N 1
ATOM 2623 C CA . ILE A 1 353 ? 10.732 -14.866 51.053 1.000 46.896 321 ILE A CA 1
ATOM 2624 C C . ILE A 1 353 ? 11.832 -15.741 50.473 1.000 42.286 321 ILE A C 1
ATOM 2625 O O . ILE A 1 353 ? 12.582 -16.352 51.221 1.000 45.785 321 ILE A O 1
ATOM 2630 N N . ALA A 1 354 ? 11.920 -15.785 49.142 1.000 43.666 322 ALA A N 1
ATOM 2631 C CA . ALA A 1 354 ? 12.818 -16.693 48.443 1.000 44.782 322 ALA A CA 1
ATOM 2632 C C . ALA A 1 354 ? 14.257 -16.454 48.898 1.000 46.966 322 ALA A C 1
ATOM 2633 O O . ALA A 1 354 ? 15.028 -17.406 49.044 1.000 49.165 322 ALA A O 1
ATOM 2635 N N . GLN A 1 355 ? 14.590 -15.179 49.148 1.000 46.756 323 GLN A N 1
ATOM 2636 C CA . GLN A 1 355 ? 15.967 -14.761 49.377 1.000 52.292 323 GLN A CA 1
ATOM 2637 C C . GLN A 1 355 ? 16.313 -14.679 50.867 1.000 53.966 323 GLN A C 1
ATOM 2638 O O . GLN A 1 355 ? 17.485 -14.783 51.221 1.000 55.782 323 GLN A O 1
ATOM 2644 N N . GLU A 1 356 ? 15.312 -14.473 51.738 1.000 51.565 324 GLU A N 1
ATOM 2645 C CA . GLU A 1 356 ? 15.615 -14.144 53.125 1.000 50.876 324 GLU A CA 1
ATOM 2646 C C . GLU A 1 356 ? 15.094 -15.199 54.101 1.000 54.209 324 GLU A C 1
ATOM 2647 O O . GLU A 1 356 ? 15.654 -15.357 55.181 1.000 47.618 324 GLU A O 1
ATOM 2653 N N . PHE A 1 357 ? 14.004 -15.895 53.743 1.000 56.046 325 PHE A N 1
ATOM 2654 C CA . PHE A 1 357 ? 13.477 -16.928 54.620 1.000 49.721 325 PHE A CA 1
ATOM 2655 C C . PHE A 1 357 ? 14.601 -17.897 54.983 1.000 46.348 325 PHE A C 1
ATOM 2656 O O . PHE A 1 357 ? 15.369 -18.305 54.123 1.000 52.133 325 PHE A O 1
ATOM 2664 N N . PRO A 1 358 ? 14.745 -18.295 56.264 1.000 49.432 326 PRO A N 1
ATOM 2665 C CA . PRO A 1 358 ? 15.833 -19.187 56.669 1.000 44.577 326 PRO A CA 1
ATOM 2666 C C . PRO A 1 358 ? 15.551 -20.639 56.285 1.000 47.264 326 PRO A C 1
ATOM 2667 O O . PRO A 1 358 ? 15.207 -21.464 57.139 1.000 51.025 326 PRO A O 1
ATOM 2671 N N . PHE A 1 359 ? 15.703 -20.946 54.990 1.000 45.783 327 PHE A N 1
ATOM 2672 C CA . PHE A 1 359 ? 15.395 -22.274 54.482 1.000 45.395 327 PHE A CA 1
ATOM 2673 C C . PHE A 1 359 ? 16.278 -23.332 55.133 1.000 42.586 327 PHE A C 1
ATOM 2674 O O . PHE A 1 359 ? 15.815 -24.435 55.404 1.000 47.566 327 PHE A O 1
ATOM 2682 N N . PHE A 1 360 ? 17.541 -22.985 55.379 1.000 45.854 328 PHE A N 1
ATOM 2683 C CA . PHE A 1 360 ? 18.533 -23.941 55.854 1.000 51.736 328 PHE A CA 1
ATOM 2684 C C . PHE A 1 360 ? 18.576 -23.961 57.385 1.000 53.637 328 PHE A C 1
ATOM 2685 O O . PHE A 1 360 ? 18.753 -22.931 58.026 1.000 58.701 328 PHE A O 1
ATOM 2693 N N . GLU A 1 361 ? 18.458 -25.167 57.950 1.000 59.886 329 GLU A N 1
ATOM 2694 C CA . GLU A 1 361 ? 18.621 -25.430 59.372 1.000 69.479 329 GLU A CA 1
ATOM 2695 C C . GLU A 1 361 ? 20.110 -25.418 59.734 1.000 64.981 329 GLU A C 1
ATOM 2696 O O . GLU A 1 361 ? 20.813 -26.409 59.547 1.000 55.146 329 GLU A O 1
ATOM 2702 N N . ASP A 1 362 ? 20.564 -24.295 60.304 1.000 71.954 330 ASP A N 1
ATOM 2703 C CA . ASP A 1 362 ? 21.960 -24.085 60.668 1.000 74.499 330 ASP A CA 1
ATOM 2704 C C . ASP A 1 362 ? 22.175 -24.254 62.172 1.000 80.462 330 ASP A C 1
ATOM 2705 O O . ASP A 1 362 ? 23.200 -23.829 62.710 1.000 85.269 330 ASP A O 1
ATOM 2710 N N . ASN A 1 363 ? 21.203 -24.893 62.838 1.000 81.402 331 ASN A N 1
ATOM 2711 C CA . ASN A 1 363 ? 21.202 -25.135 64.274 1.000 87.814 331 ASN A CA 1
ATOM 2712 C C . ASN A 1 363 ? 21.017 -23.812 65.014 1.000 94.556 331 ASN A C 1
ATOM 2713 O O . ASN A 1 363 ? 21.940 -22.999 65.090 1.000 77.483 331 ASN A O 1
ATOM 2718 N N . ASN A 1 364 ? 19.801 -23.603 65.536 1.000 108.156 332 ASN A N 1
ATOM 2719 C CA . ASN A 1 364 ? 19.476 -22.440 66.345 1.000 111.101 332 ASN A CA 1
ATOM 2720 C C . ASN A 1 364 ? 19.748 -21.159 65.553 1.000 103.279 332 ASN A C 1
ATOM 2721 O O . ASN A 1 364 ? 20.898 -20.767 65.335 1.000 98.914 332 ASN A O 1
ATOM 2726 N N . GLY A 1 365 ? 18.671 -20.508 65.114 1.000 90.602 333 GLY A N 1
ATOM 2727 C CA . GLY A 1 365 ? 18.817 -19.198 64.506 1.000 88.793 333 GLY A CA 1
ATOM 2728 C C . GLY A 1 365 ? 17.661 -18.871 63.571 1.000 80.666 333 GLY A C 1
ATOM 2729 O O . GLY A 1 365 ? 17.875 -18.593 62.389 1.000 82.729 333 GLY A O 1
ATOM 2730 N N . MET A 1 366 ? 16.444 -18.893 64.127 1.000 64.394 334 MET A N 1
ATOM 2731 C CA . MET A 1 366 ? 15.289 -18.386 63.410 1.000 67.510 334 MET A CA 1
ATOM 2732 C C . MET A 1 366 ? 14.685 -17.181 64.133 1.000 65.006 334 MET A C 1
ATOM 2733 O O . MET A 1 366 ? 13.608 -16.717 63.766 1.000 61.178 334 MET A O 1
ATOM 2738 N N . SER A 1 367 ? 15.429 -16.640 65.105 1.000 63.660 335 SER A N 1
ATOM 2739 C CA . SER A 1 367 ? 14.972 -15.517 65.909 1.000 62.188 335 SER A CA 1
ATOM 2740 C C . SER A 1 367 ? 14.974 -14.213 65.101 1.000 60.099 335 SER A C 1
ATOM 2741 O O . SER A 1 367 ? 14.124 -13.337 65.307 1.000 54.266 335 SER A O 1
ATOM 2744 N N . ASN A 1 368 ? 15.924 -14.096 64.164 1.000 55.403 336 ASN A N 1
ATOM 2745 C CA . ASN A 1 368 ? 15.993 -12.928 63.305 1.000 54.506 336 ASN A CA 1
ATOM 2746 C C . ASN A 1 368 ? 14.791 -12.904 62.359 1.000 60.301 336 ASN A C 1
ATOM 2747 O O . ASN A 1 368 ? 14.186 -11.851 62.139 1.000 59.107 336 ASN A O 1
ATOM 2752 N N . HIS A 1 369 ? 14.423 -14.080 61.830 1.000 54.717 337 HIS A N 1
ATOM 2753 C CA . HIS A 1 369 ? 13.257 -14.164 60.965 1.000 51.670 337 HIS A CA 1
ATOM 2754 C C . HIS A 1 369 ? 12.017 -13.689 61.716 1.000 46.753 337 HIS A C 1
ATOM 2755 O O . HIS A 1 369 ? 11.242 -12.897 61.189 1.000 44.882 337 HIS A O 1
ATOM 2762 N N . ILE A 1 370 ? 11.855 -14.176 62.953 1.000 48.452 338 ILE A N 1
ATOM 2763 C CA . ILE A 1 370 ? 10.743 -13.800 63.813 1.000 50.538 338 ILE A CA 1
ATOM 2764 C C . ILE A 1 370 ? 10.647 -12.272 63.905 1.000 55.536 338 ILE A C 1
ATOM 2765 O O . ILE A 1 370 ? 9.554 -11.705 63.818 1.000 54.247 338 ILE A O 1
ATOM 2770 N N . LYS A 1 371 ? 11.799 -11.608 64.060 1.000 55.565 339 LYS A N 1
ATOM 2771 C CA . LYS A 1 371 ? 11.836 -10.162 64.204 1.000 55.584 339 LYS A CA 1
ATOM 2772 C C . LYS A 1 371 ? 11.337 -9.491 62.927 1.000 52.414 339 LYS A C 1
ATOM 2773 O O . LYS A 1 371 ? 10.485 -8.610 62.966 1.000 52.674 339 LYS A O 1
ATOM 2779 N N . ASP A 1 372 ? 11.887 -9.909 61.790 1.000 53.625 340 ASP A N 1
ATOM 2780 C CA . ASP A 1 372 ? 11.582 -9.297 60.506 1.000 49.840 340 ASP A CA 1
ATOM 2781 C C . ASP A 1 372 ? 10.111 -9.509 60.148 1.000 49.157 340 ASP A C 1
ATOM 2782 O O . ASP A 1 372 ? 9.461 -8.607 59.622 1.000 50.652 340 ASP A O 1
ATOM 2787 N N . VAL A 1 373 ? 9.571 -10.692 60.471 1.000 48.576 341 VAL A N 1
ATOM 2788 C CA . VAL A 1 373 ? 8.200 -11.027 60.117 1.000 50.058 341 VAL A CA 1
ATOM 2789 C C . VAL A 1 373 ? 7.242 -10.109 60.873 1.000 54.274 341 VAL A C 1
ATOM 2790 O O . VAL A 1 373 ? 6.302 -9.568 60.280 1.000 54.352 341 VAL A O 1
ATOM 2794 N N . LYS A 1 374 ? 7.499 -9.939 62.182 1.000 59.390 342 LYS A N 1
ATOM 2795 C CA . LYS A 1 374 ? 6.687 -9.096 63.049 1.000 57.330 342 LYS A CA 1
ATOM 2796 C C . LYS A 1 374 ? 6.674 -7.654 62.533 1.000 55.988 342 LYS A C 1
ATOM 2797 O O . LYS A 1 374 ? 5.618 -7.042 62.390 1.000 57.774 342 LYS A O 1
ATOM 2803 N N . MET A 1 375 ? 7.853 -7.132 62.212 1.000 55.278 343 MET A N 1
ATOM 2804 C CA . MET A 1 375 ? 8.007 -5.759 61.764 1.000 63.412 343 MET A CA 1
ATOM 2805 C C . MET A 1 375 ? 7.236 -5.534 60.459 1.000 64.115 343 MET A C 1
ATOM 2806 O O . MET A 1 375 ? 6.586 -4.497 60.293 1.000 61.153 343 MET A O 1
ATOM 2811 N N . ILE A 1 376 ? 7.293 -6.515 59.541 1.000 59.568 344 ILE A N 1
ATOM 2812 C CA . ILE A 1 376 ? 6.592 -6.411 58.271 1.000 51.736 344 ILE A CA 1
ATOM 2813 C C . ILE A 1 376 ? 5.092 -6.446 58.543 1.000 52.574 344 ILE A C 1
ATOM 2814 O O . ILE A 1 376 ? 4.353 -5.550 58.134 1.000 52.031 344 ILE A O 1
ATOM 2819 N N . LEU A 1 377 ? 4.655 -7.489 59.259 1.000 48.951 345 LEU A N 1
ATOM 2820 C CA . LEU A 1 377 ? 3.235 -7.756 59.392 1.000 49.708 345 LEU A CA 1
ATOM 2821 C C . LEU A 1 377 ? 2.537 -6.628 60.150 1.000 54.291 345 LEU A C 1
ATOM 2822 O O . LEU A 1 377 ? 1.427 -6.234 59.784 1.000 49.832 345 LEU A O 1
ATOM 2827 N N . LEU A 1 378 ? 3.189 -6.099 61.197 1.000 55.722 346 LEU A N 1
ATOM 2828 C CA . LEU A 1 378 ? 2.553 -5.051 61.983 1.000 56.286 346 LEU A CA 1
ATOM 2829 C C . LEU A 1 378 ? 2.410 -3.788 61.141 1.000 56.787 346 LEU A C 1
ATOM 2830 O O . LEU A 1 378 ? 1.382 -3.114 61.220 1.000 59.258 346 LEU A O 1
ATOM 2835 N N . GLN A 1 379 ? 3.396 -3.533 60.266 1.000 58.520 347 GLN A N 1
ATOM 2836 C CA . GLN A 1 379 ? 3.261 -2.479 59.270 1.000 53.534 347 GLN A CA 1
ATOM 2837 C C . GLN A 1 379 ? 2.090 -2.761 58.330 1.000 56.020 347 GLN A C 1
ATOM 2838 O O . GLN A 1 379 ? 1.341 -1.850 57.982 1.000 57.997 347 GLN A O 1
ATOM 2844 N N . LEU A 1 380 ? 1.933 -4.021 57.914 1.000 53.377 348 LEU A N 1
ATOM 2845 C CA . LEU A 1 380 ? 0.926 -4.329 56.908 1.000 56.548 348 LEU A CA 1
ATOM 2846 C C . LEU A 1 380 ? -0.473 -4.193 57.501 1.000 52.410 348 LEU A C 1
ATOM 2847 O O . LEU A 1 380 ? -1.389 -3.740 56.815 1.000 50.697 348 LEU A O 1
ATOM 2852 N N . LEU A 1 381 ? -0.613 -4.569 58.780 1.000 55.363 349 LEU A N 1
ATOM 2853 C CA . LEU A 1 381 ? -1.872 -4.413 59.494 1.000 57.181 349 LEU A CA 1
ATOM 2854 C C . LEU A 1 381 ? -2.293 -2.943 59.477 1.000 61.722 349 LEU A C 1
ATOM 2855 O O . LEU A 1 381 ? -3.445 -2.617 59.171 1.000 62.987 349 LEU A O 1
ATOM 2860 N N . ASP A 1 382 ? -1.345 -2.058 59.805 1.000 60.120 350 ASP A N 1
ATOM 2861 C CA . ASP A 1 382 ? -1.636 -0.637 59.885 1.000 64.955 350 ASP A CA 1
ATOM 2862 C C . ASP A 1 382 ? -1.975 -0.089 58.499 1.000 63.840 350 ASP A C 1
ATOM 2863 O O . ASP A 1 382 ? -2.869 0.743 58.357 1.000 58.899 350 ASP A O 1
ATOM 2868 N N . LEU A 1 383 ? -1.281 -0.595 57.475 1.000 65.406 351 LEU A N 1
ATOM 2869 C CA . LEU A 1 383 ? -1.478 -0.147 56.104 1.000 62.660 351 LEU A CA 1
ATOM 2870 C C . LEU A 1 383 ? -2.887 -0.489 55.608 1.000 61.104 351 LEU A C 1
ATOM 2871 O O . LEU A 1 383 ? -3.531 0.329 54.948 1.000 62.636 351 LEU A O 1
ATOM 2876 N N . ILE A 1 384 ? -3.377 -1.689 55.937 1.000 56.007 352 ILE A N 1
ATOM 2877 C CA . ILE A 1 384 ? -4.692 -2.109 55.473 1.000 57.868 352 ILE A CA 1
ATOM 2878 C C . ILE A 1 384 ? -5.775 -1.265 56.155 1.000 63.639 352 ILE A C 1
ATOM 2879 O O . ILE A 1 384 ? -6.803 -0.961 55.548 1.000 58.482 352 ILE A O 1
ATOM 2884 N N . ASP A 1 385 ? -5.545 -0.904 57.427 1.000 64.495 353 ASP A N 1
ATOM 2885 C CA . ASP A 1 385 ? -6.473 -0.060 58.167 1.000 61.497 353 ASP A CA 1
ATOM 2886 C C . ASP A 1 385 ? -6.543 1.327 57.518 1.000 66.768 353 ASP A C 1
ATOM 2887 O O . ASP A 1 385 ? -7.635 1.878 57.344 1.000 62.622 353 ASP A O 1
ATOM 2892 N N . SER A 1 386 ? -5.374 1.868 57.133 1.000 67.371 354 SER A N 1
ATOM 2893 C CA . SER A 1 386 ? -5.282 3.167 56.476 1.000 65.823 354 SER A CA 1
ATOM 2894 C C . SER A 1 386 ? -6.054 3.173 55.158 1.000 68.468 354 SER A C 1
ATOM 2895 O O . SER A 1 386 ? -6.784 4.130 54.881 1.000 71.729 354 SER A O 1
ATOM 2898 N N . MET A 1 387 ? -5.866 2.116 54.349 1.000 63.919 355 MET A N 1
ATOM 2899 C CA . MET A 1 387 ? -6.517 2.032 53.051 1.000 67.863 355 MET A CA 1
ATOM 2900 C C . MET A 1 387 ? -8.032 1.986 53.230 1.000 67.376 355 MET A C 1
ATOM 2901 O O . MET A 1 387 ? -8.753 2.686 52.525 1.000 65.147 355 MET A O 1
ATOM 2906 N N . HIS A 1 388 ? -8.501 1.156 54.170 1.000 65.251 356 HIS A N 1
ATOM 2907 C CA . HIS A 1 388 ? -9.927 0.991 54.393 1.000 70.337 356 HIS A CA 1
ATOM 2908 C C . HIS A 1 388 ? -10.540 2.281 54.943 1.000 70.314 356 HIS A C 1
ATOM 2909 O O . HIS A 1 388 ? -11.668 2.633 54.602 1.000 65.475 356 HIS A O 1
ATOM 2916 N N . ASN A 1 389 ? -9.773 2.989 55.780 1.000 75.734 357 ASN A N 1
ATOM 2917 C CA . ASN A 1 389 ? -10.218 4.256 56.343 1.000 82.197 357 ASN A CA 1
ATOM 2918 C C . ASN A 1 389 ? -10.493 5.272 55.235 1.000 75.775 357 ASN A C 1
ATOM 2919 O O . ASN A 1 389 ? -11.242 6.225 55.441 1.000 70.158 357 ASN A O 1
ATOM 2924 N N . GLN A 1 390 ? -9.901 5.035 54.058 1.000 71.915 358 GLN A N 1
ATOM 2925 C CA . GLN A 1 390 ? -10.085 5.888 52.895 1.000 73.847 358 GLN A CA 1
ATOM 2926 C C . GLN A 1 390 ? -11.118 5.291 51.942 1.000 70.347 358 GLN A C 1
ATOM 2927 O O . GLN A 1 390 ? -11.329 5.823 50.859 1.000 73.526 358 GLN A O 1
ATOM 2933 N N . GLY A 1 391 ? -11.732 4.174 52.347 1.000 70.613 359 GLY A N 1
ATOM 2934 C CA . GLY A 1 391 ? -12.849 3.586 51.626 1.000 67.836 359 GLY A CA 1
ATOM 2935 C C . GLY A 1 391 ? -12.434 2.713 50.441 1.000 72.679 359 GLY A C 1
ATOM 2936 O O . GLY A 1 391 ? -13.237 2.518 49.527 1.000 78.126 359 GLY A O 1
ATOM 2937 N N . VAL A 1 392 ? -11.204 2.175 50.459 1.000 65.405 360 VAL A N 1
ATOM 2938 C CA . VAL A 1 392 ? -10.723 1.398 49.323 1.000 67.886 360 VAL A CA 1
ATOM 2939 C C . VAL A 1 392 ? -10.095 0.089 49.794 1.000 66.850 360 VAL A C 1
ATOM 2940 O O . VAL A 1 392 ? -9.219 0.088 50.651 1.000 64.613 360 VAL A O 1
ATOM 2944 N N . ALA A 1 393 ? -10.559 -1.024 49.208 1.000 61.905 361 ALA A N 1
ATOM 2945 C CA . ALA A 1 393 ? -9.907 -2.316 49.358 1.000 56.936 361 ALA A CA 1
ATOM 2946 C C . ALA A 1 393 ? -8.971 -2.529 48.177 1.000 55.099 361 ALA A C 1
ATOM 2947 O O . ALA A 1 393 ? -9.351 -2.249 47.046 1.000 60.222 361 ALA A O 1
ATOM 2949 N N . MET A 1 394 ? -7.768 -3.044 48.440 1.000 55.413 362 MET A N 1
ATOM 2950 C CA . MET A 1 394 ? -6.757 -3.131 47.397 1.000 59.628 362 MET A CA 1
ATOM 2951 C C . MET A 1 394 ? -7.020 -4.282 46.419 1.000 58.566 362 MET A C 1
ATOM 2952 O O . MET A 1 394 ? -6.610 -4.197 45.259 1.000 57.109 362 MET A O 1
ATOM 2957 N N . GLY A 1 395 ? -7.715 -5.336 46.881 1.000 58.736 363 GLY A N 1
ATOM 2958 C CA . GLY A 1 395 ? -8.392 -6.267 45.986 1.000 52.763 363 GLY A CA 1
ATOM 2959 C C . GLY A 1 395 ? -7.633 -7.578 45.762 1.000 53.297 363 GLY A C 1
ATOM 2960 O O . GLY A 1 395 ? -8.231 -8.590 45.403 1.000 54.939 363 GLY A O 1
ATOM 2961 N N . ASP A 1 396 ? -6.308 -7.544 45.930 1.000 49.756 364 ASP A N 1
ATOM 2962 C CA . ASP A 1 396 ? -5.469 -8.717 45.734 1.000 50.003 364 ASP A CA 1
ATOM 2963 C C . ASP A 1 396 ? -4.357 -8.700 46.784 1.000 50.630 364 ASP A C 1
ATOM 2964 O O . ASP A 1 396 ? -3.184 -8.560 46.439 1.000 48.222 364 ASP A O 1
ATOM 2969 N N . LEU A 1 397 ? -4.727 -8.848 48.064 1.000 50.341 365 LEU A N 1
ATOM 2970 C CA . LEU A 1 397 ? -3.729 -8.801 49.116 1.000 50.276 365 LEU A CA 1
ATOM 2971 C C . LEU A 1 397 ? -2.991 -10.131 49.230 1.000 48.493 365 LEU A C 1
ATOM 2972 O O . LEU A 1 397 ? -3.474 -11.064 49.863 1.000 44.233 365 LEU A O 1
ATOM 2977 N N . GLN A 1 398 ? -1.788 -10.169 48.634 1.000 50.032 366 GLN A N 1
ATOM 2978 C CA . GLN A 1 398 ? -0.973 -11.370 48.528 1.000 46.392 366 GLN A CA 1
ATOM 2979 C C . GLN A 1 398 ? 0.466 -10.954 48.263 1.000 44.165 366 GLN A C 1
ATOM 2980 O O . GLN A 1 398 ? 0.710 -9.845 47.806 1.000 45.180 366 GLN A O 1
ATOM 2986 N N . PRO A 1 399 ? 1.450 -11.843 48.521 1.000 43.360 367 PRO A N 1
ATOM 2987 C CA . PRO A 1 399 ? 2.865 -11.483 48.487 1.000 43.671 367 PRO A CA 1
ATOM 2988 C C . PRO A 1 399 ? 3.361 -10.685 47.286 1.000 47.791 367 PRO A C 1
ATOM 2989 O O . PRO A 1 399 ? 4.263 -9.863 47.444 1.000 53.254 367 PRO A O 1
ATOM 2993 N N . ALA A 1 400 ? 2.782 -10.920 46.100 1.000 48.442 368 ALA A N 1
ATOM 2994 C CA . ALA A 1 400 ? 3.304 -10.302 44.886 1.000 49.113 368 ALA A CA 1
ATOM 2995 C C . ALA A 1 400 ? 3.176 -8.780 44.951 1.000 46.619 368 ALA A C 1
ATOM 2996 O O . ALA A 1 400 ? 3.966 -8.074 44.347 1.000 51.322 368 ALA A O 1
ATOM 2998 N N . ASN A 1 401 ? 2.166 -8.284 45.671 1.000 49.692 369 ASN A N 1
ATOM 2999 C CA . ASN A 1 401 ? 1.813 -6.874 45.634 1.000 51.990 369 ASN A CA 1
ATOM 3000 C C . ASN A 1 401 ? 2.327 -6.140 46.873 1.000 56.617 369 ASN A C 1
ATOM 3001 O O . ASN A 1 401 ? 2.074 -4.942 47.038 1.000 51.511 369 ASN A O 1
ATOM 3006 N N . ILE A 1 402 ? 3.021 -6.872 47.756 1.000 56.758 370 ILE A N 1
ATOM 3007 C CA . ILE A 1 402 ? 3.581 -6.273 48.955 1.000 53.503 370 ILE A CA 1
ATOM 3008 C C . ILE A 1 402 ? 5.085 -6.192 48.747 1.000 54.275 370 ILE A C 1
ATOM 3009 O O . ILE A 1 402 ? 5.737 -7.207 48.502 1.000 55.499 370 ILE A O 1
ATOM 3014 N N . MET A 1 403 ? 5.617 -4.976 48.874 1.000 53.587 371 MET A N 1
ATOM 3015 C CA . MET A 1 403 ? 7.041 -4.772 48.708 1.000 53.356 371 MET A CA 1
ATOM 3016 C C . MET A 1 403 ? 7.684 -4.375 50.031 1.000 59.051 371 MET A C 1
ATOM 3017 O O . MET A 1 403 ? 7.059 -3.795 50.918 1.000 61.617 371 MET A O 1
ATOM 3022 N N . VAL A 1 404 ? 8.976 -4.677 50.122 1.000 57.405 372 VAL A N 1
ATOM 3023 C CA . VAL A 1 404 ? 9.736 -4.396 51.319 1.000 56.817 372 VAL A CA 1
ATOM 3024 C C . VAL A 1 404 ? 11.043 -3.723 50.899 1.000 57.404 372 VAL A C 1
ATOM 3025 O O . VAL A 1 404 ? 11.763 -4.227 50.033 1.000 55.439 372 VAL A O 1
ATOM 3029 N N . THR A 1 405 ? 11.332 -2.561 51.496 1.000 57.402 373 THR A N 1
ATOM 3030 C CA . THR A 1 405 ? 12.570 -1.848 51.206 1.000 54.758 373 THR A CA 1
ATOM 3031 C C . THR A 1 405 ? 13.736 -2.537 51.912 1.000 56.362 373 THR A C 1
ATOM 3032 O O . THR A 1 405 ? 13.568 -3.570 52.564 1.000 54.824 373 THR A O 1
ATOM 3036 N N . GLU A 1 406 ? 14.925 -1.944 51.781 1.000 62.298 374 GLU A N 1
ATOM 3037 C CA . GLU A 1 406 ? 16.149 -2.543 52.297 1.000 70.269 374 GLU A CA 1
ATOM 3038 C C . GLU A 1 406 ? 16.174 -2.469 53.824 1.000 66.561 374 GLU A C 1
ATOM 3039 O O . GLU A 1 406 ? 16.869 -3.250 54.460 1.000 63.735 374 GLU A O 1
ATOM 3045 N N . ASP A 1 407 ? 15.401 -1.541 54.404 1.000 70.497 375 ASP A N 1
ATOM 3046 C CA . ASP A 1 407 ? 15.265 -1.440 55.853 1.000 69.510 375 ASP A CA 1
ATOM 3047 C C . ASP A 1 407 ? 13.917 -2.010 56.299 1.000 71.223 375 ASP A C 1
ATOM 3048 O O . ASP A 1 407 ? 13.491 -1.811 57.437 1.000 67.363 375 ASP A O 1
ATOM 3053 N N . LEU A 1 408 ? 13.254 -2.722 55.379 1.000 69.647 376 LEU A N 1
ATOM 3054 C CA . LEU A 1 408 ? 12.032 -3.471 55.635 1.000 60.261 376 LEU A CA 1
ATOM 3055 C C . LEU A 1 408 ? 10.835 -2.542 55.821 1.000 59.141 376 LEU A C 1
ATOM 3056 O O . LEU A 1 408 ? 9.884 -2.896 56.505 1.000 65.165 376 LEU A O 1
ATOM 3061 N N . THR A 1 409 ? 10.861 -1.368 55.187 1.000 61.992 377 THR A N 1
ATOM 3062 C CA . THR A 1 409 ? 9.641 -0.581 55.056 1.000 63.504 377 THR A CA 1
ATOM 3063 C C . THR A 1 409 ? 8.718 -1.260 54.040 1.000 63.843 377 THR A C 1
ATOM 3064 O O . THR A 1 409 ? 9.181 -1.754 53.010 1.000 60.385 377 THR A O 1
ATOM 3068 N N . VAL A 1 410 ? 7.417 -1.269 54.352 1.000 59.843 378 VAL A N 1
ATOM 3069 C CA . VAL A 1 410 ? 6.406 -1.989 53.599 1.000 58.816 378 VAL A CA 1
ATOM 3070 C C . VAL A 1 410 ? 5.661 -1.009 52.695 1.000 61.153 378 VAL A C 1
ATOM 3071 O O . VAL A 1 410 ? 5.142 0.003 53.162 1.000 58.330 378 VAL A O 1
ATOM 3075 N N . ARG A 1 411 ? 5.589 -1.343 51.399 1.000 62.859 379 ARG A N 1
ATOM 3076 C CA . ARG A 1 411 ? 4.759 -0.612 50.449 1.000 56.148 379 ARG A CA 1
ATOM 3077 C C . ARG A 1 411 ? 3.860 -1.606 49.707 1.000 59.477 379 ARG A C 1
ATOM 3078 O O . ARG A 1 411 ? 4.188 -2.796 49.597 1.000 54.989 379 ARG A O 1
ATOM 3086 N N . ILE A 1 412 ? 2.725 -1.101 49.203 1.000 57.419 380 ILE A N 1
ATOM 3087 C CA . ILE A 1 412 ? 1.795 -1.871 48.393 1.000 58.188 380 ILE A CA 1
ATOM 3088 C C . ILE A 1 412 ? 1.712 -1.243 47.004 1.000 61.479 380 ILE A C 1
ATOM 3089 O O . ILE A 1 412 ? 1.512 -0.032 46.877 1.000 61.644 380 ILE A O 1
ATOM 3094 N N . ILE A 1 413 ? 1.823 -2.091 45.975 1.000 58.911 381 ILE A N 1
ATOM 3095 C CA . ILE A 1 413 ? 1.672 -1.677 44.589 1.000 55.592 381 ILE A CA 1
ATOM 3096 C C . ILE A 1 413 ? 0.516 -2.439 43.954 1.000 58.323 381 ILE A C 1
ATOM 3097 O O . ILE A 1 413 ? -0.094 -3.293 44.594 1.000 60.919 381 ILE A O 1
ATOM 3102 N N . ASP A 1 414 ? 0.226 -2.092 42.693 1.000 56.795 382 ASP A N 1
ATOM 3103 C CA . ASP A 1 414 ? -0.728 -2.759 41.817 1.000 55.874 382 ASP A CA 1
ATOM 3104 C C . ASP A 1 414 ? -2.153 -2.627 42.347 1.000 53.599 382 ASP A C 1
ATOM 3105 O O . ASP A 1 414 ? -2.650 -3.539 43.000 1.000 60.770 382 ASP A O 1
ATOM 3110 N N . PHE A 1 415 ? -2.830 -1.528 41.987 1.000 53.999 383 PHE A N 1
ATOM 3111 C CA . PHE A 1 415 ? -4.182 -1.287 42.469 1.000 55.060 383 PHE A CA 1
ATOM 3112 C C . PHE A 1 415 ? -5.218 -1.494 41.372 1.000 59.068 383 PHE A C 1
ATOM 3113 O O . PHE A 1 415 ? -6.255 -0.836 41.381 1.000 68.115 383 PHE A O 1
ATOM 3121 N N . GLU A 1 416 ? -4.951 -2.433 40.460 1.000 60.310 384 GLU A N 1
ATOM 3122 C CA . GLU A 1 416 ? -5.858 -2.691 39.354 1.000 62.662 384 GLU A CA 1
ATOM 3123 C C . GLU A 1 416 ? -7.080 -3.449 39.861 1.000 66.445 384 GLU A C 1
ATOM 3124 O O . GLU A 1 416 ? -8.127 -3.454 39.218 1.000 71.652 384 GLU A O 1
ATOM 3130 N N . THR A 1 417 ? -6.925 -4.079 41.032 1.000 66.467 385 THR A N 1
ATOM 3131 C CA . THR A 1 417 ? -7.918 -4.969 41.612 1.000 60.756 385 THR A CA 1
ATOM 3132 C C . THR A 1 417 ? -8.706 -4.226 42.690 1.000 61.877 385 THR A C 1
ATOM 3133 O O . THR A 1 417 ? -9.523 -4.819 43.387 1.000 61.705 385 THR A O 1
ATOM 3137 N N . ALA A 1 418 ? -8.449 -2.924 42.826 1.000 61.475 386 ALA A N 1
ATOM 3138 C CA . ALA A 1 418 ? -9.024 -2.160 43.916 1.000 61.070 386 ALA A CA 1
ATOM 3139 C C . ALA A 1 418 ? -10.532 -2.061 43.736 1.000 64.578 386 ALA A C 1
ATOM 3140 O O . ALA A 1 418 ? -11.017 -1.839 42.628 1.000 71.179 386 ALA A O 1
ATOM 3142 N N . MET A 1 419 ? -11.262 -2.245 44.840 1.000 63.671 387 MET A N 1
ATOM 3143 C CA . MET A 1 419 ? -12.692 -1.990 44.863 1.000 62.500 387 MET A CA 1
ATOM 3144 C C . MET A 1 419 ? -13.011 -1.122 46.076 1.000 64.609 387 MET A C 1
ATOM 3145 O O . MET A 1 419 ? -12.234 -1.067 47.027 1.000 60.247 387 MET A O 1
ATOM 3150 N N . PRO A 1 420 ? -14.150 -0.391 46.073 1.000 67.058 388 PRO A N 1
ATOM 3151 C CA . PRO A 1 420 ? -14.643 0.244 47.292 1.000 63.665 388 PRO A CA 1
ATOM 3152 C C . PRO A 1 420 ? -14.880 -0.827 48.355 1.000 63.580 388 PRO A C 1
ATOM 3153 O O . PRO A 1 420 ? -15.442 -1.874 48.043 1.000 59.027 388 PRO A O 1
ATOM 3157 N N . VAL A 1 421 ? -14.407 -0.575 49.593 1.000 65.570 389 VAL A N 1
ATOM 3158 C CA . VAL A 1 421 ? -14.705 -1.465 50.705 1.000 68.593 389 VAL A CA 1
ATOM 3159 C C . VAL A 1 421 ? -16.219 -1.526 50.838 1.000 78.381 389 VAL A C 1
ATOM 3160 O O . VAL A 1 421 ? -16.902 -0.543 50.544 1.000 94.298 389 VAL A O 1
ATOM 3164 N N . ASN A 1 422 ? -16.727 -2.685 51.274 1.000 74.144 390 ASN A N 1
ATOM 3165 C CA . ASN A 1 422 ? -18.157 -2.885 51.480 1.000 73.459 390 ASN A CA 1
ATOM 3166 C C . ASN A 1 422 ? -18.815 -3.441 50.217 1.000 64.975 390 ASN A C 1
ATOM 3167 O O . ASN A 1 422 ? -19.928 -3.954 50.286 1.000 65.129 390 ASN A O 1
ATOM 3172 N N . SER A 1 423 ? -18.128 -3.340 49.071 1.000 63.512 391 SER A N 1
ATOM 3173 C CA . SER A 1 423 ? -18.657 -3.862 47.822 1.000 62.244 391 SER A CA 1
ATOM 3174 C C . SER A 1 423 ? -18.612 -5.390 47.809 1.000 65.513 391 SER A C 1
ATOM 3175 O O . SER A 1 423 ? -17.602 -6.001 48.155 1.000 72.514 391 SER A O 1
ATOM 3178 N N . ASP A 1 424 ? -19.725 -6.005 47.399 1.000 62.941 392 ASP A N 1
ATOM 3179 C CA . ASP A 1 424 ? -19.826 -7.455 47.311 1.000 65.155 392 ASP A CA 1
ATOM 3180 C C . ASP A 1 424 ? -19.877 -7.887 45.843 1.000 64.277 392 ASP A C 1
ATOM 3181 O O . ASP A 1 424 ? -20.506 -8.880 45.480 1.000 63.842 392 ASP A O 1
ATOM 3186 N N . ASP A 1 425 ? -19.174 -7.144 44.989 1.000 69.270 393 ASP A N 1
ATOM 3187 C CA . ASP A 1 425 ? -19.006 -7.548 43.604 1.000 71.343 393 ASP A CA 1
ATOM 3188 C C . ASP A 1 425 ? -18.082 -8.757 43.537 1.000 67.969 393 ASP A C 1
ATOM 3189 O O . ASP A 1 425 ? -17.169 -8.884 44.345 1.000 69.454 393 ASP A O 1
ATOM 3194 N N . ARG A 1 426 ? -18.342 -9.630 42.557 1.000 69.351 394 ARG A N 1
ATOM 3195 C CA . ARG A 1 426 ? -17.418 -10.684 42.180 1.000 65.673 394 ARG A CA 1
ATOM 3196 C C . ARG A 1 426 ? -16.105 -10.030 41.756 1.000 63.407 394 ARG A C 1
ATOM 3197 O O . ARG A 1 426 ? -16.109 -9.129 40.920 1.000 70.184 394 ARG A O 1
ATOM 3205 N N . PRO A 1 427 ? -14.957 -10.418 42.356 1.000 59.259 395 PRO A N 1
ATOM 3206 C CA . PRO A 1 427 ? -13.651 -9.966 41.877 1.000 58.935 395 PRO A CA 1
ATOM 3207 C C . PRO A 1 427 ? -13.306 -10.533 40.502 1.000 57.767 395 PRO A C 1
ATOM 3208 O O . PRO A 1 427 ? -13.627 -11.675 40.185 1.000 69.895 395 PRO A O 1
ATOM 3212 N N . ALA A 1 428 ? -12.640 -9.713 39.690 1.000 61.990 396 ALA A N 1
ATOM 3213 C CA . ALA A 1 428 ? -12.170 -10.107 38.374 1.000 62.327 396 ALA A CA 1
ATOM 3214 C C . ALA A 1 428 ? -11.198 -11.284 38.470 1.000 63.907 396 ALA A C 1
ATOM 3215 O O . ALA A 1 428 ? -11.214 -12.173 37.625 1.000 64.987 396 ALA A O 1
ATOM 3217 N N . MET A 1 429 ? -10.345 -11.289 39.498 1.000 63.117 397 MET A N 1
ATOM 3218 C CA . MET A 1 429 ? -9.326 -12.321 39.627 1.000 60.257 397 MET A CA 1
ATOM 3219 C C . MET A 1 429 ? -9.177 -12.724 41.094 1.000 56.136 397 MET A C 1
ATOM 3220 O O . MET A 1 429 ? -9.451 -11.939 41.999 1.000 53.831 397 MET A O 1
ATOM 3225 N N . LEU A 1 430 ? -8.780 -13.985 41.316 1.000 53.154 398 LEU A N 1
ATOM 3226 C CA . LEU A 1 430 ? -8.466 -14.504 42.640 1.000 55.817 398 LEU A CA 1
ATOM 3227 C C . LEU A 1 430 ? -7.049 -15.061 42.605 1.000 52.307 398 LEU A C 1
ATOM 3228 O O . LEU A 1 430 ? -6.675 -15.739 41.657 1.000 56.411 398 LEU A O 1
ATOM 3233 N N . THR A 1 431 ? -6.253 -14.720 43.616 1.000 47.301 399 THR A N 1
ATOM 3234 C CA . THR A 1 431 ? -5.008 -15.426 43.860 1.000 43.914 399 THR A CA 1
ATOM 3235 C C . THR A 1 431 ? -5.348 -16.622 44.742 1.000 44.750 399 THR A C 1
ATOM 3236 O O . THR A 1 431 ? -5.548 -16.499 45.960 1.000 44.505 399 THR A O 1
ATOM 3240 N N . THR A 1 432 ? -5.469 -17.779 44.095 1.000 44.743 400 THR A N 1
ATOM 3241 C CA . THR A 1 432 ? -5.632 -19.010 44.841 1.000 47.606 400 THR A CA 1
ATOM 3242 C C . THR A 1 432 ? -4.479 -19.051 45.836 1.000 56.469 400 THR A C 1
ATOM 3243 O O . THR A 1 432 ? -3.352 -18.675 45.511 1.000 70.371 400 THR A O 1
ATOM 3247 N N . GLY A 1 433 ? -4.755 -19.451 47.068 1.000 54.766 401 GLY A N 1
ATOM 3248 C CA . GLY A 1 433 ? -3.658 -19.485 48.024 1.000 47.766 401 GLY A CA 1
ATOM 3249 C C . GLY A 1 433 ? -3.844 -18.438 49.114 1.000 42.643 401 GLY A C 1
ATOM 3250 O O . GLY A 1 433 ? -3.372 -18.623 50.231 1.000 41.303 401 GLY A O 1
ATOM 3251 N N . PHE A 1 434 ? -4.569 -17.364 48.772 1.000 44.674 402 PHE A N 1
ATOM 3252 C CA . PHE A 1 434 ? -4.778 -16.236 49.664 1.000 44.699 402 PHE A CA 1
ATOM 3253 C C . PHE A 1 434 ? -6.217 -15.743 49.579 1.000 44.568 402 PHE A C 1
ATOM 3254 O O . PHE A 1 434 ? -6.482 -14.593 49.926 1.000 50.592 402 PHE A O 1
ATOM 3262 N N . VAL A 1 435 ? -7.138 -16.626 49.168 1.000 46.990 403 VAL A N 1
ATOM 3263 C CA . VAL A 1 435 ? -8.553 -16.281 49.058 1.000 48.874 403 VAL A CA 1
ATOM 3264 C C . VAL A 1 435 ? -9.421 -17.377 49.675 1.000 49.139 403 VAL A C 1
ATOM 3265 O O . VAL A 1 435 ? -8.959 -18.501 49.879 1.000 52.532 403 VAL A O 1
ATOM 3269 N N . SER A 1 436 ? -10.683 -17.025 49.962 1.000 50.868 404 SER A N 1
ATOM 3270 C CA . SER A 1 436 ? -11.714 -17.989 50.326 1.000 54.123 404 SER A CA 1
ATOM 3271 C C . SER A 1 436 ? -13.041 -17.582 49.694 1.000 56.805 404 SER A C 1
ATOM 3272 O O . SER A 1 436 ? -13.354 -16.396 49.680 1.000 57.072 404 SER A O 1
ATOM 3275 N N . HIS A 1 437 ? -13.802 -18.549 49.158 1.000 63.272 405 HIS A N 1
ATOM 3276 C CA . HIS A 1 437 ? -15.129 -18.281 48.607 1.000 67.151 405 HIS A CA 1
ATOM 3277 C C . HIS A 1 437 ? -16.095 -17.888 49.728 1.000 64.186 405 HIS A C 1
ATOM 3278 O O . HIS A 1 437 ? -17.184 -17.380 49.465 1.000 62.329 405 HIS A O 1
ATOM 3285 N N . GLU A 1 438 ? -15.666 -18.088 50.981 1.000 62.679 406 GLU A N 1
ATOM 3286 C CA . GLU A 1 438 ? -16.448 -17.723 52.153 1.000 65.053 406 GLU A CA 1
ATOM 3287 C C . GLU A 1 438 ? -16.426 -16.209 52.367 1.000 66.438 406 GLU A C 1
ATOM 3288 O O . GLU A 1 438 ? -17.285 -15.675 53.062 1.000 67.788 406 GLU A O 1
ATOM 3294 N N . MET A 1 439 ? -15.453 -15.528 51.753 1.000 61.007 407 MET A N 1
ATOM 3295 C CA . MET A 1 439 ? -15.391 -14.076 51.781 1.000 61.806 407 MET A CA 1
ATOM 3296 C C . MET A 1 439 ? -16.309 -13.515 50.700 1.000 62.584 407 MET A C 1
ATOM 3297 O O . MET A 1 439 ? -16.314 -13.991 49.569 1.000 67.824 407 MET A O 1
ATOM 3302 N N . LYS A 1 440 ? -17.079 -12.484 51.057 1.000 66.102 408 LYS A N 1
ATOM 3303 C CA . LYS A 1 440 ? -18.076 -11.937 50.146 1.000 68.800 408 LYS A CA 1
ATOM 3304 C C . LYS A 1 440 ? -17.809 -10.453 49.890 1.000 66.371 408 LYS A C 1
ATOM 3305 O O . LYS A 1 440 ? -18.118 -9.943 48.818 1.000 74.395 408 LYS A O 1
ATOM 3311 N N . VAL A 1 441 ? -17.233 -9.761 50.878 1.000 63.024 409 VAL A N 1
ATOM 3312 C CA . VAL A 1 441 ? -17.070 -8.316 50.794 1.000 60.402 409 VAL A CA 1
ATOM 3313 C C . VAL A 1 441 ? -15.600 -7.988 50.542 1.000 58.439 409 VAL A C 1
ATOM 3314 O O . VAL A 1 441 ? -14.712 -8.624 51.108 1.000 63.129 409 VAL A O 1
ATOM 3318 N N . SER A 1 442 ? -15.360 -6.970 49.712 1.000 54.317 410 SER A N 1
ATOM 3319 C CA . SER A 1 442 ? -14.020 -6.667 49.242 1.000 56.460 410 SER A CA 1
ATOM 3320 C C . SER A 1 442 ? -13.088 -6.375 50.415 1.000 55.564 410 SER A C 1
ATOM 3321 O O . SER A 1 442 ? -11.968 -6.875 50.460 1.000 55.244 410 SER A O 1
ATOM 3324 N N . GLY A 1 443 ? -13.573 -5.572 51.368 1.000 57.526 411 GLY A N 1
ATOM 3325 C CA . GLY A 1 443 ? -12.819 -5.278 52.574 1.000 54.021 411 GLY A CA 1
ATOM 3326 C C . GLY A 1 443 ? -12.402 -6.544 53.318 1.000 52.079 411 GLY A C 1
ATOM 3327 O O . GLY A 1 443 ? -11.272 -6.643 53.809 1.000 44.702 411 GLY A O 1
ATOM 3328 N N . ALA A 1 444 ? -13.319 -7.520 53.342 1.000 53.046 412 ALA A N 1
ATOM 3329 C CA . ALA A 1 444 ? -13.098 -8.798 54.002 1.000 55.273 412 ALA A CA 1
ATOM 3330 C C . ALA A 1 444 ? -12.050 -9.623 53.259 1.000 56.134 412 ALA A C 1
ATOM 3331 O O . ALA A 1 444 ? -11.283 -10.347 53.887 1.000 58.365 412 ALA A O 1
ATOM 3333 N N . ARG A 1 445 ? -12.042 -9.515 51.924 1.000 58.771 413 ARG A N 1
ATOM 3334 C CA . ARG A 1 445 ? -11.112 -10.247 51.073 1.000 57.031 413 ARG A CA 1
ATOM 3335 C C . ARG A 1 445 ? -9.682 -9.840 51.413 1.000 50.706 413 ARG A C 1
ATOM 3336 O O . ARG A 1 445 ? -8.821 -10.706 51.525 1.000 51.645 413 ARG A O 1
ATOM 3344 N N . ASP A 1 446 ? -9.456 -8.535 51.611 1.000 49.797 414 ASP A N 1
ATOM 3345 C CA . ASP A 1 446 ? -8.146 -8.021 51.999 1.000 52.355 414 ASP A CA 1
ATOM 3346 C C . ASP A 1 446 ? -7.686 -8.620 53.326 1.000 52.101 414 ASP A C 1
ATOM 3347 O O . ASP A 1 446 ? -6.537 -9.031 53.455 1.000 53.658 414 ASP A O 1
ATOM 3352 N N . TRP A 1 447 ? -8.589 -8.676 54.311 1.000 50.260 415 TRP A N 1
ATOM 3353 C CA . TRP A 1 447 ? -8.237 -9.176 55.628 1.000 51.074 415 TRP A CA 1
ATOM 3354 C C . TRP A 1 447 ? -7.948 -10.671 55.588 1.000 50.812 415 TRP A C 1
ATOM 3355 O O . TRP A 1 447 ? -7.096 -11.153 56.331 1.000 48.855 415 TRP A O 1
ATOM 3366 N N . PHE A 1 448 ? -8.683 -11.397 54.737 1.000 47.982 416 PHE A N 1
ATOM 3367 C CA . PHE A 1 448 ? -8.464 -12.828 54.627 1.000 46.752 416 PHE A CA 1
ATOM 3368 C C . PHE A 1 448 ? -7.088 -13.094 54.018 1.000 43.370 416 PHE A C 1
ATOM 3369 O O . PHE A 1 448 ? -6.356 -13.967 54.484 1.000 44.577 416 PHE A O 1
ATOM 3377 N N . GLY A 1 449 ? -6.749 -12.333 52.977 1.000 44.042 417 GLY A N 1
ATOM 3378 C CA . GLY A 1 449 ? -5.468 -12.478 52.301 1.000 44.955 417 GLY A CA 1
ATOM 3379 C C . GLY A 1 449 ? -4.325 -12.205 53.274 1.000 47.748 417 GLY A C 1
ATOM 3380 O O . GLY A 1 449 ? -3.377 -12.980 53.343 1.000 48.144 417 GLY A O 1
ATOM 3381 N N . PHE A 1 450 ? -4.465 -11.115 54.046 1.000 50.641 418 PHE A N 1
ATOM 3382 C CA . PHE A 1 450 ? -3.556 -10.762 55.123 1.000 48.616 418 PHE A CA 1
ATOM 3383 C C . PHE A 1 450 ? -3.473 -11.896 56.139 1.000 46.095 418 PHE A C 1
ATOM 3384 O O . PHE A 1 450 ? -2.378 -12.326 56.500 1.000 47.719 418 PHE A O 1
ATOM 3392 N N . LYS A 1 451 ? -4.635 -12.391 56.568 1.000 42.444 419 LYS A N 1
ATOM 3393 C CA . LYS A 1 451 ? -4.660 -13.496 57.511 1.000 46.172 419 LYS A CA 1
ATOM 3394 C C . LYS A 1 451 ? -3.770 -14.631 57.000 1.000 45.473 419 LYS A C 1
ATOM 3395 O O . LYS A 1 451 ? -2.918 -15.122 57.734 1.000 46.918 419 LYS A O 1
ATOM 3401 N N . ARG A 1 452 ? -3.963 -15.018 55.733 1.000 47.915 420 ARG A N 1
ATOM 3402 C CA . ARG A 1 452 ? -3.214 -16.114 55.140 1.000 48.079 420 ARG A CA 1
ATOM 3403 C C . ARG A 1 452 ? -1.744 -15.721 54.974 1.000 45.892 420 ARG A C 1
ATOM 3404 O O . ARG A 1 452 ? -0.855 -16.564 55.122 1.000 43.085 420 ARG A O 1
ATOM 3412 N N . LEU A 1 453 ? -1.504 -14.437 54.686 1.000 46.355 421 LEU A N 1
ATOM 3413 C CA . LEU A 1 453 ? -0.157 -13.899 54.527 1.000 51.519 421 LEU A CA 1
ATOM 3414 C C . LEU A 1 453 ? 0.617 -13.981 55.846 1.000 54.541 421 LEU A C 1
ATOM 3415 O O . LEU A 1 453 ? 1.821 -14.274 55.835 1.000 53.276 421 LEU A O 1
ATOM 3420 N N . VAL A 1 454 ? -0.092 -13.747 56.967 1.000 48.408 422 VAL A N 1
ATOM 3421 C CA . VAL A 1 454 ? 0.486 -13.810 58.301 1.000 43.623 422 VAL A CA 1
ATOM 3422 C C . VAL A 1 454 ? 1.164 -15.162 58.523 1.000 42.979 422 VAL A C 1
ATOM 3423 O O . VAL A 1 454 ? 2.337 -15.211 58.913 1.000 45.606 422 VAL A O 1
ATOM 3427 N N . ARG A 1 455 ? 0.429 -16.257 58.285 1.000 41.288 423 ARG A N 1
ATOM 3428 C CA . ARG A 1 455 ? 0.971 -17.594 58.512 1.000 42.926 423 ARG A CA 1
ATOM 3429 C C . ARG A 1 455 ? 2.022 -17.912 57.444 1.000 46.011 423 ARG A C 1
ATOM 3430 O O . ARG A 1 455 ? 2.958 -18.671 57.699 1.000 44.890 423 ARG A O 1
ATOM 3438 N N . TYR A 1 456 ? 1.865 -17.304 56.257 1.000 43.914 424 TYR A N 1
ATOM 3439 C CA . TYR A 1 456 ? 2.697 -17.618 55.106 1.000 44.573 424 TYR A CA 1
ATOM 3440 C C . TYR A 1 456 ? 4.147 -17.213 55.359 1.000 44.758 424 TYR A C 1
ATOM 3441 O O . TYR A 1 456 ? 5.052 -17.980 55.034 1.000 41.279 424 TYR A O 1
ATOM 3450 N N . LEU A 1 457 ? 4.365 -16.013 55.920 1.000 41.540 425 LEU A N 1
ATOM 3451 C CA . LEU A 1 457 ? 5.727 -15.544 56.154 1.000 43.015 425 LEU A CA 1
ATOM 3452 C C . LEU A 1 457 ? 6.438 -16.458 57.151 1.000 43.784 425 LEU A C 1
ATOM 3453 O O . LEU A 1 457 ? 7.661 -16.557 57.115 1.000 47.377 425 LEU A O 1
ATOM 3458 N N . ALA A 1 458 ? 5.667 -17.121 58.025 1.000 43.190 426 ALA A N 1
ATOM 3459 C CA . ALA A 1 458 ? 6.205 -18.053 59.000 1.000 41.880 426 ALA A CA 1
ATOM 3460 C C . ALA A 1 458 ? 6.439 -19.424 58.363 1.000 39.190 426 ALA A C 1
ATOM 3461 O O . ALA A 1 458 ? 7.367 -20.140 58.726 1.000 33.922 426 ALA A O 1
ATOM 3463 N N . LEU A 1 459 ? 5.544 -19.828 57.458 1.000 41.627 427 LEU A N 1
ATOM 3464 C CA . LEU A 1 459 ? 5.747 -21.067 56.710 1.000 43.652 427 LEU A CA 1
ATOM 3465 C C . LEU A 1 459 ? 5.321 -20.854 55.259 1.000 42.840 427 LEU A C 1
ATOM 3466 O O . LEU A 1 459 ? 4.140 -20.958 54.923 1.000 41.420 427 LEU A O 1
ATOM 3471 N N . PRO A 1 460 ? 6.261 -20.484 54.360 1.000 41.264 428 PRO A N 1
ATOM 3472 C CA . PRO A 1 460 ? 5.897 -20.102 52.989 1.000 41.695 428 PRO A CA 1
ATOM 3473 C C . PRO A 1 460 ? 5.556 -21.326 52.136 1.000 42.610 428 PRO A C 1
ATOM 3474 O O . PRO A 1 460 ? 6.290 -21.689 51.220 1.000 41.274 428 PRO A O 1
ATOM 3478 N N . VAL A 1 461 ? 4.438 -21.973 52.481 1.000 37.798 429 VAL A N 1
ATOM 3479 C CA . VAL A 1 461 ? 3.960 -23.148 51.783 1.000 36.339 429 VAL A CA 1
ATOM 3480 C C . VAL A 1 461 ? 2.537 -22.851 51.327 1.000 42.090 429 VAL A C 1
ATOM 3481 O O . VAL A 1 461 ? 1.672 -22.521 52.137 1.000 43.955 429 VAL A O 1
ATOM 3485 N N . LEU A 1 462 ? 2.343 -22.901 50.006 1.000 42.696 430 LEU A N 1
ATOM 3486 C CA . LEU A 1 462 ? 1.070 -22.601 49.385 1.000 41.865 430 LEU A CA 1
ATOM 3487 C C . LEU A 1 462 ? 0.038 -23.649 49.789 1.000 40.122 430 LEU A C 1
ATOM 3488 O O . LEU A 1 462 ? 0.369 -24.802 50.069 1.000 40.687 430 LEU A O 1
ATOM 3493 N N . THR A 1 463 ? -1.222 -23.209 49.799 1.000 37.352 431 THR A N 1
ATOM 3494 C CA . THR A 1 463 ? -2.383 -24.034 50.081 1.000 41.382 431 THR A CA 1
ATOM 3495 C C . THR A 1 463 ? -3.563 -23.415 49.339 1.000 38.744 431 THR A C 1
ATOM 3496 O O . THR A 1 463 ? -3.522 -22.228 49.040 1.000 38.888 431 THR A O 1
ATOM 3500 N N . SER A 1 464 ? -4.583 -24.206 48.996 1.000 35.789 432 SER A N 1
ATOM 3501 C CA . SER A 1 464 ? -5.858 -23.611 48.610 1.000 38.393 432 SER A CA 1
ATOM 3502 C C . SER A 1 464 ? -6.855 -23.727 49.758 1.000 36.468 432 SER A C 1
ATOM 3503 O O . SER A 1 464 ? -6.627 -24.470 50.710 1.000 39.563 432 SER A O 1
ATOM 3506 N N . GLU A 1 465 ? -7.997 -23.037 49.626 1.000 39.152 433 GLU A N 1
ATOM 3507 C CA . GLU A 1 465 ? -9.097 -23.199 50.565 1.000 42.993 433 GLU A CA 1
ATOM 3508 C C . GLU A 1 465 ? -9.557 -24.657 50.615 1.000 43.359 433 GLU A C 1
ATOM 3509 O O . GLU A 1 465 ? -10.030 -25.120 51.649 1.000 40.034 433 GLU A O 1
ATOM 3515 N N . ASP A 1 466 ? -9.368 -25.393 49.511 1.000 39.915 434 ASP A N 1
ATOM 3516 C CA . ASP A 1 466 ? -9.870 -26.759 49.437 1.000 40.569 434 ASP A CA 1
ATOM 3517 C C . ASP A 1 466 ? -9.100 -27.702 50.356 1.000 41.891 434 ASP A C 1
ATOM 3518 O O . ASP A 1 466 ? -9.674 -28.680 50.834 1.000 41.604 434 ASP A O 1
ATOM 3523 N N . LEU A 1 467 ? -7.812 -27.412 50.604 1.000 40.258 435 LEU A N 1
ATOM 3524 C CA . LEU A 1 467 ? -6.996 -28.295 51.426 1.000 39.283 435 LEU A CA 1
ATOM 3525 C C . LEU A 1 467 ? -6.627 -27.631 52.753 1.000 39.314 435 LEU A C 1
ATOM 3526 O O . LEU A 1 467 ? -6.076 -28.267 53.646 1.000 42.945 435 LEU A O 1
ATOM 3531 N N . GLU A 1 468 ? -6.930 -26.343 52.884 1.000 43.548 436 GLU A N 1
ATOM 3532 C CA . GLU A 1 468 ? -6.595 -25.562 54.065 1.000 44.085 436 GLU A CA 1
ATOM 3533 C C . GLU A 1 468 ? -7.275 -26.165 55.298 1.000 47.206 436 GLU A C 1
ATOM 3534 O O . GLU A 1 468 ? -6.715 -26.165 56.397 1.000 47.876 436 GLU A O 1
ATOM 3540 N N . GLY A 1 469 ? -8.470 -26.739 55.107 1.000 51.516 437 GLY A N 1
ATOM 3541 C CA . GLY A 1 469 ? -9.139 -27.478 56.169 1.000 46.494 437 GLY A CA 1
ATOM 3542 C C . GLY A 1 469 ? -8.190 -28.476 56.834 1.000 49.852 437 GLY A C 1
ATOM 3543 O O . GLY A 1 469 ? -8.201 -28.644 58.053 1.000 48.668 437 GLY A O 1
ATOM 3544 N N . TYR A 1 470 ? -7.366 -29.143 56.016 1.000 48.403 438 TYR A N 1
ATOM 3545 C CA . TYR A 1 470 ? -6.420 -30.133 56.513 1.000 44.065 438 TYR A CA 1
ATOM 3546 C C . TYR A 1 470 ? -5.140 -29.436 56.966 1.000 40.376 438 TYR A C 1
ATOM 3547 O O . TYR A 1 470 ? -4.733 -29.595 58.103 1.000 40.437 438 TYR A O 1
ATOM 3556 N N . LEU A 1 471 ? -4.539 -28.626 56.086 1.000 41.472 439 LEU A N 1
ATOM 3557 C CA . LEU A 1 471 ? -3.120 -28.308 56.180 1.000 38.937 439 LEU A CA 1
ATOM 3558 C C . LEU A 1 471 ? -2.869 -27.182 57.176 1.000 41.248 439 LEU A C 1
ATOM 3559 O O . LEU A 1 471 ? -1.721 -26.961 57.586 1.000 39.592 439 LEU A O 1
ATOM 3564 N N . GLN A 1 472 ? -3.948 -26.488 57.567 1.000 43.312 440 GLN A N 1
ATOM 3565 C CA . GLN A 1 472 ? -3.917 -25.560 58.692 1.000 41.768 440 GLN A CA 1
ATOM 3566 C C . GLN A 1 472 ? -3.279 -26.247 59.906 1.000 40.467 440 GLN A C 1
ATOM 3567 O O . GLN A 1 472 ? -2.415 -25.674 60.563 1.000 41.674 440 GLN A O 1
ATOM 3573 N N . TYR A 1 473 ? -3.663 -27.504 60.162 1.000 38.855 441 TYR A N 1
ATOM 3574 C CA . TYR A 1 473 ? -3.153 -28.271 61.282 1.000 41.298 441 TYR A CA 1
ATOM 3575 C C . TYR A 1 473 ? -1.667 -28.548 61.093 1.000 45.009 441 TYR A C 1
ATOM 3576 O O . TYR A 1 473 ? -0.891 -28.367 62.037 1.000 43.809 441 TYR A O 1
ATOM 3585 N N . ASN A 1 474 ? -1.292 -29.007 59.878 1.000 40.799 442 ASN A N 1
ATOM 3586 C CA . ASN A 1 474 ? 0.096 -29.351 59.596 1.000 37.390 442 ASN A CA 1
ATOM 3587 C C . ASN A 1 474 ? 0.977 -28.120 59.806 1.000 33.859 442 ASN A C 1
ATOM 3588 O O . ASN A 1 474 ? 2.059 -28.212 60.381 1.000 37.257 442 ASN A O 1
ATOM 3593 N N . HIS A 1 475 ? 0.493 -26.971 59.341 1.000 34.604 443 HIS A N 1
ATOM 3594 C CA . HIS A 1 475 ? 1.299 -25.768 59.255 1.000 37.009 443 HIS A CA 1
ATOM 3595 C C . HIS A 1 475 ? 1.487 -25.152 60.644 1.000 41.579 443 HIS A C 1
ATOM 3596 O O . HIS A 1 475 ? 2.604 -24.823 61.037 1.000 48.017 443 HIS A O 1
ATOM 3603 N N . LEU A 1 476 ? 0.384 -24.987 61.383 1.000 42.206 444 LEU A N 1
ATOM 3604 C CA . LEU A 1 476 ? 0.457 -24.423 62.719 1.000 42.098 444 LEU A CA 1
ATOM 3605 C C . LEU A 1 476 ? 1.304 -25.332 63.615 1.000 43.966 444 LEU A C 1
ATOM 3606 O O . LEU A 1 476 ? 2.198 -24.855 64.319 1.000 42.344 444 LEU A O 1
ATOM 3611 N N . ASN A 1 477 ? 1.073 -26.650 63.544 1.000 43.189 445 ASN A N 1
ATOM 3612 C CA . ASN A 1 477 ? 1.894 -27.579 64.304 1.000 42.600 445 ASN A CA 1
ATOM 3613 C C . ASN A 1 477 ? 3.372 -27.378 63.978 1.000 44.491 445 ASN A C 1
ATOM 3614 O O . ASN A 1 477 ? 4.219 -27.467 64.865 1.000 43.549 445 ASN A O 1
ATOM 3619 N N . TRP A 1 478 ? 3.682 -27.132 62.697 1.000 46.792 446 TRP A N 1
ATOM 3620 C CA . TRP A 1 478 ? 5.077 -27.020 62.311 1.000 43.939 446 TRP A CA 1
ATOM 3621 C C . TRP A 1 478 ? 5.649 -25.728 62.881 1.000 43.114 446 TRP A C 1
ATOM 3622 O O . TRP A 1 478 ? 6.787 -25.700 63.349 1.000 44.564 446 TRP A O 1
ATOM 3633 N N . ILE A 1 479 ? 4.849 -24.662 62.812 1.000 42.204 447 ILE A N 1
ATOM 3634 C CA . ILE A 1 479 ? 5.304 -23.349 63.234 1.000 47.314 447 ILE A CA 1
ATOM 3635 C C . ILE A 1 479 ? 5.611 -23.399 64.729 1.000 49.483 447 ILE A C 1
ATOM 3636 O O . ILE A 1 479 ? 6.654 -22.924 65.162 1.000 49.233 447 ILE A O 1
ATOM 3641 N N . LYS A 1 480 ? 4.710 -24.027 65.494 1.000 52.365 448 LYS A N 1
ATOM 3642 C CA . LYS A 1 480 ? 4.841 -24.100 66.938 1.000 55.222 448 LYS A CA 1
ATOM 3643 C C . LYS A 1 480 ? 6.080 -24.911 67.324 1.000 52.230 448 LYS A C 1
ATOM 3644 O O . LYS A 1 480 ? 6.864 -24.446 68.155 1.000 49.909 448 LYS A O 1
ATOM 3650 N N . GLU A 1 481 ? 6.278 -26.085 66.702 1.000 51.327 449 GLU A N 1
ATOM 3651 C CA . GLU A 1 481 ? 7.395 -26.944 67.087 1.000 52.801 449 GLU A CA 1
ATOM 3652 C C . GLU A 1 481 ? 8.740 -26.301 66.729 1.000 48.887 449 GLU A C 1
ATOM 3653 O O . GLU A 1 481 ? 9.769 -26.671 67.285 1.000 50.678 449 GLU A O 1
ATOM 3659 N N . ASN A 1 482 ? 8.732 -25.340 65.799 1.000 48.993 450 ASN A N 1
ATOM 3660 C CA . ASN A 1 482 ? 9.960 -24.891 65.164 1.000 49.780 450 ASN A CA 1
ATOM 3661 C C . ASN A 1 482 ? 10.332 -23.473 65.589 1.000 48.921 450 ASN A C 1
ATOM 3662 O O . ASN A 1 482 ? 11.505 -23.143 65.629 1.000 51.785 450 ASN A O 1
ATOM 3667 N N . TYR A 1 483 ? 9.335 -22.635 65.864 1.000 52.321 451 TYR A N 1
ATOM 3668 C CA . TYR A 1 483 ? 9.611 -21.281 66.306 1.000 54.928 451 TYR A CA 1
ATOM 3669 C C . TYR A 1 483 ? 9.415 -21.150 67.814 1.000 52.136 451 TYR A C 1
ATOM 3670 O O . TYR A 1 483 ? 10.005 -20.266 68.425 1.000 58.678 451 TYR A O 1
ATOM 3679 N N . GLY A 1 484 ? 8.570 -22.010 68.390 1.000 52.458 452 GLY A N 1
ATOM 3680 C CA . GLY A 1 484 ? 8.250 -21.937 69.808 1.000 50.643 452 GLY A CA 1
ATOM 3681 C C . GLY A 1 484 ? 6.891 -21.287 70.044 1.000 51.699 452 GLY A C 1
ATOM 3682 O O . GLY A 1 484 ? 6.345 -20.640 69.148 1.000 57.500 452 GLY A O 1
ATOM 3683 N N . TYR A 1 485 ? 6.368 -21.460 71.260 1.000 53.136 453 TYR A N 1
ATOM 3684 C CA . TYR A 1 485 ? 5.007 -21.079 71.605 1.000 56.136 453 TYR A CA 1
ATOM 3685 C C . TYR A 1 485 ? 4.791 -19.576 71.424 1.000 57.659 453 TYR A C 1
ATOM 3686 O O . TYR A 1 485 ? 3.698 -19.159 71.036 1.000 61.366 453 TYR A O 1
ATOM 3695 N N . GLU A 1 486 ? 5.823 -18.769 71.713 1.000 59.464 454 GLU A N 1
ATOM 3696 C CA . GLU A 1 486 ? 5.670 -17.319 71.722 1.000 66.697 454 GLU A CA 1
ATOM 3697 C C . GLU A 1 486 ? 5.281 -16.850 70.324 1.000 64.696 454 GLU A C 1
ATOM 3698 O O . GLU A 1 486 ? 4.256 -16.194 70.152 1.000 57.171 454 GLU A O 1
ATOM 3704 N N . PHE A 1 487 ? 6.117 -17.197 69.333 1.000 61.476 455 PHE A N 1
ATOM 3705 C CA . PHE A 1 487 ? 5.881 -16.773 67.962 1.000 58.821 455 PHE A CA 1
ATOM 3706 C C . PHE A 1 487 ? 4.559 -17.351 67.458 1.000 54.908 455 PHE A C 1
ATOM 3707 O O . PHE A 1 487 ? 3.811 -16.666 66.757 1.000 48.932 455 PHE A O 1
ATOM 3715 N N . TYR A 1 488 ? 4.291 -18.609 67.841 1.000 47.763 456 TYR A N 1
ATOM 3716 C CA . TYR A 1 488 ? 3.066 -19.279 67.457 1.000 48.962 456 TYR A CA 1
ATOM 3717 C C . TYR A 1 488 ? 1.860 -18.457 67.916 1.000 50.505 456 TYR A C 1
ATOM 3718 O O . TYR A 1 488 ? 0.907 -18.251 67.162 1.000 50.398 456 TYR A O 1
ATOM 3727 N N . SER A 1 489 ? 1.914 -17.980 69.162 1.000 53.149 457 SER A N 1
ATOM 3728 C CA . SER A 1 489 ? 0.795 -17.247 69.732 1.000 56.064 457 SER A CA 1
ATOM 3729 C C . SER A 1 489 ? 0.700 -15.849 69.121 1.000 48.945 457 SER A C 1
ATOM 3730 O O . SER A 1 489 ? -0.393 -15.319 68.964 1.000 53.783 457 SER A O 1
ATOM 3733 N N . PHE A 1 490 ? 1.839 -15.265 68.749 1.000 47.230 458 PHE A N 1
ATOM 3734 C CA . PHE A 1 490 ? 1.798 -14.017 68.003 1.000 50.087 458 PHE A CA 1
ATOM 3735 C C . PHE A 1 490 ? 0.986 -14.206 66.713 1.000 53.592 458 PHE A C 1
ATOM 3736 O O . PHE A 1 490 ? 0.171 -13.348 66.352 1.000 48.300 458 PHE A O 1
ATOM 3744 N N . ILE A 1 491 ? 1.208 -15.344 66.034 1.000 50.037 459 ILE A N 1
ATOM 3745 C CA . ILE A 1 491 ? 0.586 -15.606 64.745 1.000 51.661 459 ILE A CA 1
ATOM 3746 C C . ILE A 1 491 ? -0.915 -15.810 64.939 1.000 56.018 459 ILE A C 1
ATOM 3747 O O . ILE A 1 491 ? -1.710 -15.207 64.215 1.000 51.046 459 ILE A O 1
ATOM 3752 N N . VAL A 1 492 ? -1.284 -16.652 65.922 1.000 59.478 460 VAL A N 1
ATOM 3753 C CA . VAL A 1 492 ? -2.682 -16.975 66.192 1.000 59.472 460 VAL A CA 1
ATOM 3754 C C . VAL A 1 492 ? -3.438 -15.700 66.561 1.000 54.202 460 VAL A C 1
ATOM 3755 O O . VAL A 1 492 ? -4.539 -15.470 66.069 1.000 54.237 460 VAL A O 1
ATOM 3759 N N . ASP A 1 493 ? -2.820 -14.869 67.406 1.000 55.135 461 ASP A N 1
ATOM 3760 C CA . ASP A 1 493 ? -3.461 -13.662 67.896 1.000 56.700 461 ASP A CA 1
ATOM 3761 C C . ASP A 1 493 ? -3.756 -12.743 66.715 1.000 55.847 461 ASP A C 1
ATOM 3762 O O . ASP A 1 493 ? -4.872 -12.238 66.590 1.000 55.026 461 ASP A O 1
ATOM 3767 N N . LEU A 1 494 ? -2.755 -12.561 65.843 1.000 51.019 462 LEU A N 1
ATOM 3768 C CA . LEU A 1 494 ? -2.868 -11.637 64.724 1.000 53.465 462 LEU A CA 1
ATOM 3769 C C . LEU A 1 494 ? -3.913 -12.144 63.726 1.000 57.154 462 LEU A C 1
ATOM 3770 O O . LEU A 1 494 ? -4.711 -11.371 63.183 1.000 54.864 462 LEU A O 1
ATOM 3775 N N . GLN A 1 495 ? -3.919 -13.460 63.512 1.000 54.573 463 GLN A N 1
ATOM 3776 C CA . GLN A 1 495 ? -4.922 -14.072 62.657 1.000 60.562 463 GLN A CA 1
ATOM 3777 C C . GLN A 1 495 ? -6.316 -13.851 63.243 1.000 60.745 463 GLN A C 1
ATOM 3778 O O . GLN A 1 495 ? -7.289 -13.709 62.496 1.000 61.471 463 GLN A O 1
ATOM 3784 N N . GLU A 1 496 ? -6.399 -13.817 64.580 1.000 61.425 464 GLU A N 1
ATOM 3785 C CA . GLU A 1 496 ? -7.674 -13.658 65.268 1.000 61.567 464 GLU A CA 1
ATOM 3786 C C . GLU A 1 496 ? -8.171 -12.223 65.081 1.000 59.971 464 GLU A C 1
ATOM 3787 O O . GLU A 1 496 ? -9.367 -11.984 64.914 1.000 56.565 464 GLU A O 1
ATOM 3793 N N . LYS A 1 497 ? -7.236 -11.269 65.088 1.000 51.294 465 LYS A N 1
ATOM 3794 C CA . LYS A 1 497 ? -7.580 -9.882 64.848 1.000 50.886 465 LYS A CA 1
ATOM 3795 C C . LYS A 1 497 ? -8.119 -9.732 63.421 1.000 58.293 465 LYS A C 1
ATOM 3796 O O . LYS A 1 497 ? -9.062 -8.971 63.191 1.000 59.972 465 LYS A O 1
ATOM 3802 N N . CYS A 1 498 ? -7.528 -10.477 62.468 1.000 60.972 466 CYS A N 1
ATOM 3803 C CA . CYS A 1 498 ? -8.017 -10.511 61.091 1.000 56.476 466 CYS A CA 1
ATOM 3804 C C . CYS A 1 498 ? -9.468 -10.985 61.052 1.000 56.895 466 CYS A C 1
ATOM 3805 O O . CYS A 1 498 ? -10.310 -10.372 60.394 1.000 58.723 466 CYS A O 1
ATOM 3808 N N . ASP A 1 499 ? -9.748 -12.083 61.765 1.000 58.664 467 ASP A N 1
ATOM 3809 C CA . ASP A 1 499 ? -11.103 -12.582 61.925 1.000 61.776 467 ASP A CA 1
ATOM 3810 C C . ASP A 1 499 ? -12.025 -11.464 62.403 1.000 64.712 467 ASP A C 1
ATOM 3811 O O . ASP A 1 499 ? -13.132 -11.317 61.886 1.000 66.707 467 ASP A O 1
ATOM 3816 N N . LYS A 1 500 ? -11.567 -10.692 63.397 1.000 68.064 468 LYS A N 1
ATOM 3817 C CA . LYS A 1 500 ? -12.383 -9.627 63.962 1.000 69.977 468 LYS A CA 1
ATOM 3818 C C . LYS A 1 500 ? -12.691 -8.625 62.857 1.000 64.300 468 LYS A C 1
ATOM 3819 O O . LYS A 1 500 ? -13.846 -8.236 62.681 1.000 68.806 468 LYS A O 1
ATOM 3825 N N . ARG A 1 501 ? -11.652 -8.266 62.090 1.000 61.477 469 ARG A N 1
ATOM 3826 C CA . ARG A 1 501 ? -11.759 -7.281 61.026 1.000 58.608 469 ARG A CA 1
ATOM 3827 C C . ARG A 1 501 ? -12.770 -7.734 59.973 1.000 63.499 469 ARG A C 1
ATOM 3828 O O . ARG A 1 501 ? -13.545 -6.926 59.466 1.000 70.714 469 ARG A O 1
ATOM 3836 N N . ILE A 1 502 ? -12.765 -9.031 59.652 1.000 61.756 470 ILE A N 1
ATOM 3837 C CA . ILE A 1 502 ? -13.681 -9.577 58.656 1.000 59.061 470 ILE A CA 1
ATOM 3838 C C . ILE A 1 502 ? -15.126 -9.470 59.157 1.000 60.089 470 ILE A C 1
ATOM 3839 O O . ILE A 1 502 ? -16.037 -9.170 58.384 1.000 57.861 470 ILE A O 1
ATOM 3844 N N . LYS A 1 503 ? -15.319 -9.715 60.459 1.000 64.436 471 LYS A N 1
ATOM 3845 C CA . LYS A 1 503 ? -16.643 -9.809 61.057 1.000 67.525 471 LYS A CA 1
ATOM 3846 C C . LYS A 1 503 ? -17.363 -8.466 60.980 1.000 64.498 471 LYS A C 1
ATOM 3847 O O . LYS A 1 503 ? -18.587 -8.422 60.986 1.000 69.742 471 LYS A O 1
ATOM 3853 N N . ASP A 1 504 ? -16.589 -7.384 60.862 1.000 65.323 472 ASP A N 1
ATOM 3854 C CA . ASP A 1 504 ? -17.135 -6.043 60.719 1.000 65.342 472 ASP A CA 1
ATOM 3855 C C . ASP A 1 504 ? -17.755 -5.855 59.333 1.000 68.602 472 ASP A C 1
ATOM 3856 O O . ASP A 1 504 ? -18.601 -4.982 59.157 1.000 75.981 472 ASP A O 1
ATOM 3861 N N . TYR A 1 505 ? -17.349 -6.675 58.353 1.000 64.357 473 TYR A N 1
ATOM 3862 C CA . TYR A 1 505 ? -17.786 -6.498 56.978 1.000 58.307 473 TYR A CA 1
ATOM 3863 C C . TYR A 1 505 ? -18.919 -7.464 56.634 1.000 61.250 473 TYR A C 1
ATOM 3864 O O . TYR A 1 505 ? -19.742 -7.169 55.768 1.000 55.434 473 TYR A O 1
ATOM 3873 N N . GLN A 1 506 ? -18.930 -8.629 57.293 1.000 60.943 474 GLN A N 1
ATOM 3874 C CA . GLN A 1 506 ? -19.836 -9.706 56.929 1.000 58.327 474 GLN A CA 1
ATOM 3875 C C . GLN A 1 506 ? -19.885 -10.729 58.057 1.000 60.994 474 GLN A C 1
ATOM 3876 O O . GLN A 1 506 ? -19.056 -10.713 58.967 1.000 54.573 474 GLN A O 1
ATOM 3882 N N . THR A 1 507 ? -20.881 -11.615 57.952 1.000 63.416 475 THR A N 1
ATOM 3883 C CA . THR A 1 507 ? -21.030 -12.789 58.788 1.000 64.405 475 THR A CA 1
ATOM 3884 C C . THR A 1 507 ? -19.908 -13.770 58.447 1.000 62.938 475 THR A C 1
ATOM 3885 O O . THR A 1 507 ? -19.738 -14.151 57.287 1.000 61.088 475 THR A O 1
ATOM 3889 N N . PHE A 1 508 ? -19.116 -14.137 59.460 1.000 60.732 476 PHE A N 1
ATOM 3890 C CA . PHE A 1 508 ? -18.001 -15.055 59.282 1.000 66.918 476 PHE A CA 1
ATOM 3891 C C . PHE A 1 508 ? -17.609 -15.632 60.634 1.000 65.386 476 PHE A C 1
ATOM 3892 O O . PHE A 1 508 ? -17.285 -14.890 61.551 1.000 74.046 476 PHE A O 1
ATOM 3900 N N . ILE A 1 509 ? -17.651 -16.962 60.740 1.000 68.605 477 ILE A N 1
ATOM 3901 C CA . ILE A 1 509 ? -17.295 -17.621 61.985 1.000 75.527 477 ILE A CA 1
ATOM 3902 C C . ILE A 1 509 ? -16.434 -18.852 61.686 1.000 77.308 477 ILE A C 1
ATOM 3903 O O . ILE A 1 509 ? -16.948 -19.876 61.246 1.000 79.100 477 ILE A O 1
ATOM 3908 N N . PRO A 1 510 ? -15.092 -18.779 61.889 1.000 79.649 478 PRO A N 1
ATOM 3909 C CA . PRO A 1 510 ? -14.178 -19.853 61.481 1.000 78.201 478 PRO A CA 1
ATOM 3910 C C . PRO A 1 510 ? -14.205 -21.048 62.430 1.000 78.729 478 PRO A C 1
ATOM 3911 O O . PRO A 1 510 ? -14.548 -20.910 63.602 1.000 89.834 478 PRO A O 1
ATOM 3915 N N . LYS A 1 511 ? -13.821 -22.215 61.909 1.000 78.518 479 LYS A N 1
ATOM 3916 C CA . LYS A 1 511 ? -13.878 -23.467 62.648 1.000 82.541 479 LYS A CA 1
ATOM 3917 C C . LYS A 1 511 ? -12.947 -23.426 63.862 1.000 84.376 479 LYS A C 1
ATOM 3918 O O . LYS A 1 511 ? -12.114 -22.531 64.006 1.000 78.737 479 LYS A O 1
ATOM 3924 N N . GLU A 1 512 ? -13.107 -24.434 64.726 1.000 91.959 480 GLU A N 1
ATOM 3925 C CA . GLU A 1 512 ? -12.372 -24.599 65.971 1.000 87.373 480 GLU A CA 1
ATOM 3926 C C . GLU A 1 512 ? -10.890 -24.811 65.680 1.000 81.614 480 GLU A C 1
ATOM 3927 O O . GLU A 1 512 ? -10.488 -24.995 64.538 1.000 101.098 480 GLU A O 1
ATOM 3933 N N . ILE A 1 513 ? -10.083 -24.841 66.737 1.000 80.427 481 ILE A N 1
ATOM 3934 C CA . ILE A 1 513 ? -8.678 -25.197 66.595 1.000 81.310 481 ILE A CA 1
ATOM 3935 C C . ILE A 1 513 ? -8.478 -26.627 67.104 1.000 71.564 481 ILE A C 1
ATOM 3936 O O . ILE A 1 513 ? -9.035 -27.562 66.536 1.000 82.545 481 ILE A O 1
ATOM 3941 N N . ASN A 1 514 ? -7.699 -26.786 68.172 1.000 62.481 482 ASN A N 1
ATOM 3942 C CA . ASN A 1 514 ? -7.255 -28.070 68.699 1.000 63.795 482 ASN A CA 1
ATOM 3943 C C . ASN A 1 514 ? -6.205 -28.748 67.809 1.000 58.002 482 ASN A C 1
ATOM 3944 O O . ASN A 1 514 ? -6.495 -29.664 67.038 1.000 55.988 482 ASN A O 1
ATOM 3949 N N . LEU A 1 515 ? -4.955 -28.328 67.996 1.000 53.285 483 LEU A N 1
ATOM 3950 C CA . LEU A 1 515 ? -3.826 -28.804 67.208 1.000 50.204 483 LEU A CA 1
ATOM 3951 C C . LEU A 1 515 ? -3.414 -30.219 67.600 1.000 47.625 483 LEU A C 1
ATOM 3952 O O . LEU A 1 515 ? -2.591 -30.815 66.909 1.000 51.939 483 LEU A O 1
ATOM 3957 N N . ASN A 1 516 ? -3.968 -30.747 68.699 1.000 47.975 484 ASN A N 1
ATOM 3958 C CA . ASN A 1 516 ? -3.529 -32.047 69.202 1.000 48.062 484 ASN A CA 1
ATOM 3959 C C . ASN A 1 516 ? -4.136 -33.159 68.351 1.000 48.946 484 ASN A C 1
ATOM 3960 O O . ASN A 1 516 ? -3.680 -34.297 68.381 1.000 47.055 484 ASN A O 1
ATOM 3965 N N . ASP A 1 517 ? -5.158 -32.804 67.567 1.000 53.178 485 ASP A N 1
ATOM 3966 C CA . ASP A 1 517 ? -5.871 -33.763 66.741 1.000 55.981 485 ASP A CA 1
ATOM 3967 C C . ASP A 1 517 ? -5.004 -34.253 65.586 1.000 57.584 485 ASP A C 1
ATOM 3968 O O . ASP A 1 517 ? -5.286 -35.312 65.026 1.000 58.441 485 ASP A O 1
ATOM 3973 N N . GLN A 1 518 ? -3.964 -33.481 65.234 1.000 57.191 486 GLN A N 1
ATOM 3974 C CA . GLN A 1 518 ? -3.083 -33.824 64.127 1.000 52.531 486 GLN A CA 1
ATOM 3975 C C . GLN A 1 518 ? -1.716 -34.189 64.695 1.000 53.820 486 GLN A C 1
ATOM 3976 O O . GLN A 1 518 ? -1.155 -33.448 65.492 1.000 52.084 486 GLN A O 1
ATOM 3982 N N . THR A 1 519 ? -1.209 -35.348 64.269 1.000 53.606 487 THR A N 1
ATOM 3983 C CA . THR A 1 519 ? 0.079 -35.862 64.688 1.000 50.507 487 THR A CA 1
ATOM 3984 C C . THR A 1 519 ? 0.902 -36.289 63.472 1.000 50.330 487 THR A C 1
ATOM 3985 O O . THR A 1 519 ? 0.399 -36.908 62.524 1.000 50.216 487 THR A O 1
ATOM 3989 N N . SER A 1 520 ? 2.199 -35.966 63.531 1.000 45.199 488 SER A N 1
ATOM 3990 C CA . SER A 1 520 ? 3.180 -36.408 62.561 1.000 39.663 488 SER A CA 1
ATOM 3991 C C . SER A 1 520 ? 3.326 -37.922 62.636 1.000 43.852 488 SER A C 1
ATOM 3992 O O . SER A 1 520 ? 3.004 -38.528 63.649 1.000 48.759 488 SER A O 1
ATOM 3995 N N . ASP A 1 521 ? 3.749 -38.534 61.523 1.000 44.246 489 ASP A N 1
ATOM 3996 C CA . ASP A 1 521 ? 4.098 -39.945 61.483 1.000 36.852 489 ASP A CA 1
ATOM 3997 C C . ASP A 1 521 ? 5.558 -40.020 61.063 1.000 36.430 489 ASP A C 1
ATOM 3998 O O . ASP A 1 521 ? 5.988 -39.234 60.219 1.000 42.414 489 ASP A O 1
ATOM 4003 N N . PHE A 1 522 ? 6.316 -40.929 61.681 1.000 37.989 490 PHE A N 1
ATOM 4004 C CA . PHE A 1 522 ? 7.736 -41.093 61.411 1.000 34.474 490 PHE A CA 1
ATOM 4005 C C . PHE A 1 522 ? 8.025 -42.554 61.110 1.000 34.932 490 PHE A C 1
ATOM 4006 O O . PHE A 1 522 ? 9.176 -42.957 60.990 1.000 39.412 490 PHE A O 1
ATOM 4014 N N . ASN A 1 523 ? 6.967 -43.349 61.016 1.000 35.670 491 ASN A N 1
ATOM 4015 C CA . ASN A 1 523 ? 7.092 -44.758 60.692 1.000 34.663 491 ASN A CA 1
ATOM 4016 C C . ASN A 1 523 ? 6.849 -44.932 59.188 1.000 36.646 491 ASN A C 1
ATOM 4017 O O . ASN A 1 523 ? 5.727 -44.778 58.702 1.000 37.325 491 ASN A O 1
ATOM 4022 N N . LEU A 1 524 ? 7.907 -45.290 58.450 1.000 37.008 492 LEU A N 1
ATOM 4023 C CA . LEU A 1 524 ? 7.846 -45.311 56.992 1.000 42.311 492 LEU A CA 1
ATOM 4024 C C . LEU A 1 524 ? 6.771 -46.290 56.504 1.000 39.951 492 LEU A C 1
ATOM 4025 O O . LEU A 1 524 ? 5.998 -45.954 55.609 1.000 36.582 492 LEU A O 1
ATOM 4030 N N . THR A 1 525 ? 6.751 -47.500 57.083 1.000 35.136 493 THR A N 1
ATOM 4031 C CA . THR A 1 525 ? 5.795 -48.520 56.697 1.000 35.738 493 THR A CA 1
ATOM 4032 C C . THR A 1 525 ? 4.375 -47.995 56.918 1.000 38.648 493 THR A C 1
ATOM 4033 O O . THR A 1 525 ? 3.489 -48.217 56.102 1.000 38.250 493 THR A O 1
ATOM 4037 N N . SER A 1 526 ? 4.164 -47.304 58.044 1.000 37.569 494 SER A N 1
ATOM 4038 C CA . SER A 1 526 ? 2.871 -46.764 58.403 1.000 36.764 494 SER A CA 1
ATOM 4039 C C . SER A 1 526 ? 2.440 -45.756 57.343 1.000 35.776 494 SER A C 1
ATOM 4040 O O . SER A 1 526 ? 1.278 -45.752 56.930 1.000 33.762 494 SER A O 1
ATOM 4043 N N . ILE A 1 527 ? 3.381 -44.904 56.921 1.000 33.524 495 ILE A N 1
ATOM 4044 C CA . ILE A 1 527 ? 3.063 -43.869 55.957 1.000 34.410 495 ILE A CA 1
ATOM 4045 C C . ILE A 1 527 ? 2.709 -44.497 54.602 1.000 31.762 495 ILE A C 1
ATOM 4046 O O . ILE A 1 527 ? 1.717 -44.135 53.990 1.000 29.204 495 ILE A O 1
ATOM 4051 N N . ILE A 1 528 ? 3.514 -45.463 54.169 1.000 31.878 496 ILE A N 1
ATOM 4052 C CA . ILE A 1 528 ? 3.266 -46.218 52.955 1.000 31.921 496 ILE A CA 1
ATOM 4053 C C . ILE A 1 528 ? 1.885 -46.886 52.999 1.000 32.974 496 ILE A C 1
ATOM 4054 O O . ILE A 1 528 ? 1.127 -46.781 52.047 1.000 35.109 496 ILE A O 1
ATOM 4059 N N . ASN A 1 529 ? 1.593 -47.644 54.057 1.000 32.639 497 ASN A N 1
ATOM 4060 C CA . ASN A 1 529 ? 0.369 -48.426 54.177 1.000 35.078 497 ASN A CA 1
ATOM 4061 C C . ASN A 1 529 ? -0.859 -47.502 54.173 1.000 32.269 497 ASN A C 1
ATOM 4062 O O . ASN A 1 529 ? -1.890 -47.803 53.580 1.000 31.169 497 ASN A O 1
ATOM 4067 N N . LYS A 1 530 ? -0.731 -46.339 54.803 1.000 31.221 498 LYS A N 1
ATOM 4068 C CA . LYS A 1 530 ? -1.858 -45.437 54.934 1.000 34.221 498 LYS A CA 1
ATOM 4069 C C . LYS A 1 530 ? -2.084 -44.639 53.652 1.000 36.227 498 LYS A C 1
ATOM 4070 O O . LYS A 1 530 ? -3.236 -44.340 53.314 1.000 34.769 498 LYS A O 1
ATOM 4076 N N . LEU A 1 531 ? -0.995 -44.280 52.953 1.000 38.186 499 LEU A N 1
ATOM 4077 C CA . LEU A 1 531 ? -1.109 -43.644 51.643 1.000 34.876 499 LEU A CA 1
ATOM 4078 C C . LEU A 1 531 ? -1.706 -44.628 50.639 1.000 34.745 499 LEU A C 1
ATOM 4079 O O . LEU A 1 531 ? -2.437 -44.202 49.745 1.000 31.813 499 LEU A O 1
ATOM 4084 N N . ILE A 1 532 ? -1.376 -45.928 50.776 1.000 31.936 500 ILE A N 1
ATOM 4085 C CA . ILE A 1 532 ? -1.924 -46.955 49.905 1.000 32.134 500 ILE A CA 1
ATOM 4086 C C . ILE A 1 532 ? -3.443 -47.019 50.080 1.000 34.774 500 ILE A C 1
ATOM 4087 O O . ILE A 1 532 ? -4.175 -47.050 49.090 1.000 37.475 500 ILE A O 1
ATOM 4092 N N . ILE A 1 533 ? -3.911 -47.054 51.333 1.000 37.230 501 ILE A N 1
ATOM 4093 C CA . ILE A 1 533 ? -5.332 -47.048 51.641 1.000 38.584 501 ILE A CA 1
ATOM 4094 C C . ILE A 1 533 ? -5.964 -45.755 51.102 1.000 36.148 501 ILE A C 1
ATOM 4095 O O . ILE A 1 533 ? -7.104 -45.751 50.647 1.000 36.621 501 ILE A O 1
ATOM 4100 N N . GLY A 1 534 ? -5.231 -44.650 51.175 1.000 31.466 502 GLY A N 1
ATOM 4101 C CA . GLY A 1 534 ? -5.683 -43.405 50.578 1.000 34.326 502 GLY A CA 1
ATOM 4102 C C . GLY A 1 534 ? -6.032 -43.557 49.098 1.000 36.161 502 GLY A C 1
ATOM 4103 O O . GLY A 1 534 ? -7.143 -43.216 48.673 1.000 43.551 502 GLY A O 1
ATOM 4104 N N . VAL A 1 535 ? -5.089 -44.138 48.345 1.000 34.974 503 VAL A N 1
ATOM 4105 C CA . VAL A 1 535 ? -5.228 -44.385 46.921 1.000 36.373 503 VAL A CA 1
ATOM 4106 C C . VAL A 1 535 ? -6.430 -45.298 46.702 1.000 35.143 503 VAL A C 1
ATOM 4107 O O . VAL A 1 535 ? -7.307 -44.978 45.897 1.000 34.892 503 VAL A O 1
ATOM 4111 N N . GLU A 1 536 ? -6.455 -46.410 47.444 1.000 35.776 504 GLU A N 1
ATOM 4112 C CA . GLU A 1 536 ? -7.500 -47.420 47.355 1.000 38.038 504 GLU A CA 1
ATOM 4113 C C . GLU A 1 536 ? -8.879 -46.800 47.568 1.000 38.431 504 GLU A C 1
ATOM 4114 O O . GLU A 1 536 ? -9.857 -47.320 47.041 1.000 46.037 504 GLU A O 1
ATOM 4120 N N . SER A 1 537 ? -8.944 -45.672 48.285 1.000 38.956 505 SER A N 1
ATOM 4121 C CA . SER A 1 537 ? -10.214 -45.052 48.634 1.000 40.066 505 SER A CA 1
ATOM 4122 C C . SER A 1 537 ? -10.540 -43.935 47.654 1.000 40.969 505 SER A C 1
ATOM 4123 O O . SER A 1 537 ? -11.588 -43.300 47.770 1.000 40.535 505 SER A O 1
ATOM 4126 N N . SER A 1 538 ? -9.632 -43.671 46.706 1.000 38.922 506 SER A N 1
ATOM 4127 C CA . SER A 1 538 ? -9.879 -42.543 45.819 1.000 37.109 506 SER A CA 1
ATOM 4128 C C . SER A 1 538 ? -9.798 -42.988 44.365 1.000 32.655 506 SER A C 1
ATOM 4129 O O . SER A 1 538 ? -9.599 -42.164 43.482 1.000 31.997 506 SER A O 1
ATOM 4132 N N . LEU A 1 539 ? -9.936 -44.296 44.118 1.000 33.685 507 LEU A N 1
ATOM 4133 C CA . LEU A 1 539 ? -9.906 -44.768 42.741 1.000 39.019 507 LEU A CA 1
ATOM 4134 C C . LEU A 1 539 ? -11.026 -44.066 41.968 1.000 42.806 507 LEU A C 1
ATOM 4135 O O . LEU A 1 539 ? -12.113 -43.869 42.506 1.000 48.391 507 LEU A O 1
ATOM 4140 N N . THR A 1 540 ? -10.729 -43.587 40.749 1.000 42.800 508 THR A N 1
ATOM 4141 C CA . THR A 1 540 ? -11.781 -43.123 39.866 1.000 41.592 508 THR A CA 1
ATOM 4142 C C . THR A 1 540 ? -12.238 -44.383 39.149 1.000 47.485 508 THR A C 1
ATOM 4143 O O . THR A 1 540 ? -11.421 -45.282 38.911 1.000 62.658 508 THR A O 1
ATOM 4147 N N . ASN A 1 541 ? -13.511 -44.462 38.801 1.000 44.128 509 ASN A N 1
ATOM 4148 C CA . ASN A 1 541 ? -13.906 -45.611 37.992 1.000 52.399 509 ASN A CA 1
ATOM 4149 C C . ASN A 1 541 ? -13.911 -45.227 36.517 1.000 48.960 509 ASN A C 1
ATOM 4150 O O . ASN A 1 541 ? -14.751 -45.692 35.750 1.000 53.066 509 ASN A O 1
ATOM 4155 N N . ASP A 1 542 ? -12.920 -44.410 36.136 1.000 45.557 510 ASP A N 1
ATOM 4156 C CA . ASP A 1 542 ? -12.815 -43.869 34.795 1.000 39.975 510 ASP A CA 1
ATOM 4157 C C . ASP A 1 542 ? -11.484 -44.301 34.177 1.000 39.775 510 ASP A C 1
ATOM 4158 O O . ASP A 1 542 ? -10.760 -45.103 34.752 1.000 42.464 510 ASP A O 1
ATOM 4163 N N . GLU A 1 543 ? -11.164 -43.752 33.010 1.000 36.974 511 GLU A N 1
ATOM 4164 C CA . GLU A 1 543 ? -10.030 -44.229 32.242 1.000 41.388 511 GLU A CA 1
ATOM 4165 C C . GLU A 1 543 ? -8.697 -43.830 32.897 1.000 39.218 511 GLU A C 1
ATOM 4166 O O . GLU A 1 543 ? -7.674 -44.416 32.573 1.000 37.938 511 GLU A O 1
ATOM 4172 N N . ARG A 1 544 ? -8.701 -42.845 33.803 1.000 34.517 512 ARG A N 1
ATOM 4173 C CA . ARG A 1 544 ? -7.478 -42.304 34.383 1.000 35.990 512 ARG A CA 1
ATOM 4174 C C . ARG A 1 544 ? -7.018 -43.155 35.569 1.000 33.987 512 ARG A C 1
ATOM 4175 O O . ARG A 1 544 ? -5.875 -43.035 35.994 1.000 31.790 512 ARG A O 1
ATOM 4183 N N . PHE A 1 545 ? -7.930 -43.963 36.133 1.000 36.614 513 PHE A N 1
ATOM 4184 C CA . PHE A 1 545 ? -7.686 -44.821 37.293 1.000 32.637 513 PHE A CA 1
ATOM 4185 C C . PHE A 1 545 ? -7.570 -44.028 38.598 1.000 33.249 513 PHE A C 1
ATOM 4186 O O . PHE A 1 545 ? -8.103 -44.450 39.635 1.000 29.552 513 PHE A O 1
ATOM 4194 N N . ILE A 1 546 ? -6.871 -42.879 38.554 1.000 30.283 514 ILE A N 1
ATOM 4195 C CA . ILE A 1 546 ? -6.667 -42.072 39.748 1.000 27.963 514 ILE A CA 1
ATOM 4196 C C . ILE A 1 546 ? -6.722 -40.620 39.334 1.000 27.100 514 ILE A C 1
ATOM 4197 O O . ILE A 1 546 ? -6.386 -40.301 38.205 1.000 26.476 514 ILE A O 1
ATOM 4202 N N . ASN A 1 547 ? -7.008 -39.757 40.313 1.000 31.015 515 ASN A N 1
ATOM 4203 C CA . ASN A 1 547 ? -6.875 -38.316 40.174 1.000 32.790 515 ASN A CA 1
ATOM 4204 C C . ASN A 1 547 ? -5.397 -37.959 40.271 1.000 36.855 515 ASN A C 1
ATOM 4205 O O . ASN A 1 547 ? -4.642 -38.578 41.028 1.000 41.330 515 ASN A O 1
ATOM 4210 N N . GLY A 1 548 ? -4.987 -36.961 39.492 1.000 34.433 516 GLY A N 1
ATOM 4211 C CA . GLY A 1 548 ? -3.574 -36.663 39.388 1.000 33.780 516 GLY A CA 1
ATOM 4212 C C . GLY A 1 548 ? -3.384 -35.198 39.042 1.000 34.347 516 GLY A C 1
ATOM 4213 O O . GLY A 1 548 ? -4.318 -34.407 39.169 1.000 34.318 516 GLY A O 1
ATOM 4214 N N . ASP A 1 549 ? -2.184 -34.870 38.568 1.000 31.606 517 ASP A N 1
ATOM 4215 C CA . ASP A 1 549 ? -1.875 -33.517 38.133 1.000 31.298 517 ASP A CA 1
ATOM 4216 C C . ASP A 1 549 ? -2.779 -33.141 36.965 1.000 33.283 517 ASP A C 1
ATOM 4217 O O . ASP A 1 549 ? -3.278 -34.021 36.253 1.000 34.452 517 ASP A O 1
ATOM 4222 N N . ILE A 1 550 ? -2.924 -31.829 36.740 1.000 32.010 518 ILE A N 1
ATOM 4223 C CA . ILE A 1 550 ? -3.628 -31.298 35.585 1.000 32.159 518 ILE A CA 1
ATOM 4224 C C . ILE A 1 550 ? -3.053 -31.833 34.264 1.000 35.259 518 ILE A C 1
ATOM 4225 O O . ILE A 1 550 ? -3.745 -31.813 33.240 1.000 36.615 518 ILE A O 1
ATOM 4230 N N . ARG A 1 551 ? -1.806 -32.331 34.280 1.000 32.219 519 ARG A N 1
ATOM 4231 C CA . ARG A 1 551 ? -1.196 -32.850 33.070 1.000 32.459 519 ARG A CA 1
ATOM 4232 C C . ARG A 1 551 ? -1.893 -34.134 32.624 1.000 32.586 519 ARG A C 1
ATOM 4233 O O . ARG A 1 551 ? -1.686 -34.570 31.501 1.000 29.703 519 ARG A O 1
ATOM 4241 N N . GLN A 1 552 ? -2.698 -34.756 33.498 1.000 35.315 520 GLN A N 1
ATOM 4242 C CA . GLN A 1 552 ? -3.558 -35.850 33.054 1.000 36.510 520 GLN A CA 1
ATOM 4243 C C . GLN A 1 552 ? -4.404 -35.351 31.880 1.000 35.827 520 GLN A C 1
ATOM 4244 O O . GLN A 1 552 ? -4.678 -36.113 30.950 1.000 36.820 520 GLN A O 1
ATOM 4250 N N . PHE A 1 553 ? -4.777 -34.061 31.916 1.000 33.902 521 PHE A N 1
ATOM 4251 C CA . PHE A 1 553 ? -5.680 -33.504 30.910 1.000 39.024 521 PHE A CA 1
ATOM 4252 C C . PHE A 1 553 ? -4.925 -32.686 29.873 1.000 39.790 521 PHE A C 1
ATOM 4253 O O . PHE A 1 553 ? -5.367 -32.578 28.734 1.000 41.765 521 PHE A O 1
ATOM 4261 N N . GLU A 1 554 ? -3.796 -32.096 30.279 1.000 40.546 522 GLU A N 1
ATOM 4262 C CA . GLU A 1 554 ? -3.136 -31.108 29.438 1.000 41.416 522 GLU A CA 1
ATOM 4263 C C . GLU A 1 554 ? -2.151 -31.762 28.472 1.000 38.949 522 GLU A C 1
ATOM 4264 O O . GLU A 1 554 ? -1.673 -31.107 27.551 1.000 42.158 522 GLU A O 1
ATOM 4270 N N . MET A 1 555 ? -1.845 -33.046 28.653 1.000 34.574 523 MET A N 1
ATOM 4271 C CA . MET A 1 555 ? -0.760 -33.593 27.852 1.000 36.580 523 MET A CA 1
ATOM 4272 C C . MET A 1 555 ? -1.121 -34.971 27.297 1.000 39.702 523 MET A C 1
ATOM 4273 O O . MET A 1 555 ? -1.947 -35.696 27.871 1.000 35.350 523 MET A O 1
ATOM 4278 N N . ASN A 1 556 ? -0.506 -35.300 26.157 1.000 43.163 524 ASN A N 1
ATOM 4279 C CA . ASN A 1 556 ? -0.748 -36.560 25.473 1.000 45.179 524 ASN A CA 1
ATOM 4280 C C . ASN A 1 556 ? -0.311 -37.731 26.344 1.000 42.168 524 ASN A C 1
ATOM 4281 O O . ASN A 1 556 ? 0.803 -37.747 26.877 1.000 44.191 524 ASN A O 1
ATOM 4286 N N . GLY A 1 557 ? -1.207 -38.716 26.462 1.000 41.091 525 GLY A N 1
ATOM 4287 C CA . GLY A 1 557 ? -0.965 -39.910 27.256 1.000 37.211 525 GLY A CA 1
ATOM 4288 C C . GLY A 1 557 ? -1.129 -39.700 28.760 1.000 31.850 525 GLY A C 1
ATOM 4289 O O . GLY A 1 557 ? -1.023 -40.661 29.524 1.000 36.382 525 GLY A O 1
ATOM 4290 N N . GLY A 1 558 ? -1.436 -38.468 29.172 1.000 29.649 526 GLY A N 1
ATOM 4291 C CA . GLY A 1 558 ? -1.470 -38.050 30.572 1.000 29.528 526 GLY A CA 1
ATOM 4292 C C . GLY A 1 558 ? -2.421 -38.870 31.447 1.000 32.340 526 GLY A C 1
ATOM 4293 O O . GLY A 1 558 ? -2.255 -38.947 32.666 1.000 33.290 526 GLY A O 1
ATOM 4294 N N . LYS A 1 559 ? -3.430 -39.478 30.828 1.000 31.323 527 LYS A N 1
ATOM 4295 C CA . LYS A 1 559 ? -4.408 -40.247 31.573 1.000 32.315 527 LYS A CA 1
ATOM 4296 C C . LYS A 1 559 ? -3.857 -41.644 31.817 1.000 30.329 527 LYS A C 1
ATOM 4297 O O . LYS A 1 559 ? -4.319 -42.328 32.726 1.000 28.620 527 LYS A O 1
ATOM 4303 N N . PHE A 1 560 ? -2.890 -42.072 31.004 1.000 29.636 528 PHE A N 1
ATOM 4304 C CA . PHE A 1 560 ? -2.523 -43.484 31.030 1.000 31.625 528 PHE A CA 1
ATOM 4305 C C . PHE A 1 560 ? -1.067 -43.709 31.436 1.000 32.159 528 PHE A C 1
ATOM 4306 O O . PHE A 1 560 ? -0.732 -44.835 31.827 1.000 35.536 528 PHE A O 1
ATOM 4314 N N . ASN A 1 561 ? -0.207 -42.680 31.290 1.000 27.264 529 ASN A N 1
ATOM 4315 C CA . ASN A 1 561 ? 1.234 -42.889 31.406 1.000 26.490 529 ASN A CA 1
ATOM 4316 C C . ASN A 1 561 ? 1.668 -42.979 32.865 1.000 28.215 529 ASN A C 1
ATOM 4317 O O . ASN A 1 561 ? 0.865 -42.824 33.785 1.000 31.786 529 ASN A O 1
ATOM 4322 N N . PHE A 1 562 ? 2.970 -43.216 33.073 1.000 30.013 530 PHE A N 1
ATOM 4323 C CA . PHE A 1 562 ? 3.531 -43.403 34.398 1.000 26.828 530 PHE A CA 1
ATOM 4324 C C . PHE A 1 562 ? 3.524 -42.082 35.171 1.000 26.981 530 PHE A C 1
ATOM 4325 O O . PHE A 1 562 ? 3.212 -42.045 36.364 1.000 28.917 530 PHE A O 1
ATOM 4333 N N . LEU A 1 563 ? 3.837 -40.991 34.480 1.000 25.855 531 LEU A N 1
ATOM 4334 C CA . LEU A 1 563 ? 4.044 -39.719 35.145 1.000 26.360 531 LEU A CA 1
ATOM 4335 C C . LEU A 1 563 ? 2.775 -39.266 35.868 1.000 30.303 531 LEU A C 1
ATOM 4336 O O . LEU A 1 563 ? 2.791 -39.076 37.081 1.000 31.602 531 LEU A O 1
ATOM 4341 N N . THR A 1 564 ? 1.664 -39.111 35.138 1.000 30.779 532 THR A N 1
ATOM 4342 C CA . THR A 1 564 ? 0.457 -38.583 35.760 1.000 31.681 532 THR A CA 1
ATOM 4343 C C . THR A 1 564 ? -0.699 -39.570 35.640 1.000 31.916 532 THR A C 1
ATOM 4344 O O . THR A 1 564 ? -1.726 -39.404 36.289 1.000 31.221 532 THR A O 1
ATOM 4348 N N . GLY A 1 565 ? -0.530 -40.599 34.808 1.000 33.261 533 GLY A N 1
ATOM 4349 C CA . GLY A 1 565 ? -1.655 -41.441 34.441 1.000 29.187 533 GLY A CA 1
ATOM 4350 C C . GLY A 1 565 ? -1.801 -42.652 35.347 1.000 29.842 533 GLY A C 1
ATOM 4351 O O . GLY A 1 565 ? -1.069 -42.811 36.317 1.000 33.124 533 GLY A O 1
ATOM 4352 N N . GLY A 1 566 ? -2.769 -43.505 35.018 1.000 28.856 534 GLY A N 1
ATOM 4353 C CA . GLY A 1 566 ? -3.129 -44.619 35.883 1.000 29.967 534 GLY A CA 1
ATOM 4354 C C . GLY A 1 566 ? -2.021 -45.668 36.039 1.000 31.159 534 GLY A C 1
ATOM 4355 O O . GLY A 1 566 ? -2.014 -46.400 37.017 1.000 34.838 534 GLY A O 1
ATOM 4356 N N . SER A 1 567 ? -1.114 -45.775 35.064 1.000 31.248 535 SER A N 1
ATOM 4357 C CA . SER A 1 567 ? -0.029 -46.742 35.126 1.000 30.145 535 SER A CA 1
ATOM 4358 C C . SER A 1 567 ? 0.856 -46.503 36.353 1.000 29.897 535 SER A C 1
ATOM 4359 O O . SER A 1 567 ? 1.351 -47.456 36.944 1.000 30.353 535 SER A O 1
ATOM 4362 N N . GLY A 1 568 ? 1.047 -45.235 36.742 1.000 27.595 536 GLY A N 1
ATOM 4363 C CA . GLY A 1 568 ? 1.822 -44.899 37.936 1.000 29.203 536 GLY A CA 1
ATOM 4364 C C . GLY A 1 568 ? 1.268 -45.531 39.213 1.000 28.261 536 GLY A C 1
ATOM 4365 O O . GLY A 1 568 ? 1.991 -46.197 39.958 1.000 28.243 536 GLY A O 1
ATOM 4366 N N . ALA A 1 569 ? -0.048 -45.360 39.424 1.000 28.421 537 ALA A N 1
ATOM 4367 C CA . ALA A 1 569 ? -0.700 -45.865 40.607 1.000 26.715 537 ALA A CA 1
ATOM 4368 C C . ALA A 1 569 ? -0.800 -47.383 40.539 1.000 29.022 537 ALA A C 1
ATOM 4369 O O . ALA A 1 569 ? -0.507 -48.063 41.527 1.000 29.995 537 ALA A O 1
ATOM 4371 N N . ALA A 1 570 ? -1.195 -47.909 39.371 1.000 30.590 538 ALA A N 1
ATOM 4372 C CA . ALA A 1 570 ? -1.345 -49.352 39.216 1.000 32.446 538 ALA A CA 1
ATOM 4373 C C . ALA A 1 570 ? -0.006 -50.022 39.499 1.000 30.023 538 ALA A C 1
ATOM 4374 O O . ALA A 1 570 ? 0.040 -51.070 40.125 1.000 30.871 538 ALA A O 1
ATOM 4376 N N . PHE A 1 571 ? 1.077 -49.405 39.038 1.000 33.240 539 PHE A N 1
ATOM 4377 C CA . PHE A 1 571 ? 2.415 -49.926 39.288 1.000 33.132 539 PHE A CA 1
ATOM 4378 C C . PHE A 1 571 ? 2.678 -49.936 40.794 1.000 35.319 539 PHE A C 1
ATOM 4379 O O . PHE A 1 571 ? 3.109 -50.963 41.358 1.000 32.933 539 PHE A O 1
ATOM 4387 N N . THR A 1 572 ? 2.414 -48.782 41.438 1.000 33.456 540 THR A N 1
ATOM 4388 C CA . THR A 1 572 ? 2.716 -48.611 42.850 1.000 29.505 540 THR A CA 1
ATOM 4389 C C . THR A 1 572 ? 1.873 -49.568 43.695 1.000 32.843 540 THR A C 1
ATOM 4390 O O . THR A 1 572 ? 2.377 -50.175 44.646 1.000 34.168 540 THR A O 1
ATOM 4394 N N . LEU A 1 573 ? 0.580 -49.700 43.353 1.000 29.668 541 LEU A N 1
ATOM 4395 C CA . LEU A 1 573 ? -0.291 -50.609 44.079 1.000 31.720 541 LEU A CA 1
ATOM 4396 C C . LEU A 1 573 ? 0.200 -52.049 43.905 1.000 31.379 541 LEU A C 1
ATOM 4397 O O . LEU A 1 573 ? 0.109 -52.836 44.837 1.000 32.774 541 LEU A O 1
ATOM 4402 N N . THR A 1 574 ? 0.667 -52.392 42.702 1.000 30.619 542 THR A N 1
ATOM 4403 C CA . THR A 1 574 ? 1.215 -53.717 42.442 1.000 36.404 542 THR A CA 1
ATOM 4404 C C . THR A 1 574 ? 2.415 -53.997 43.356 1.000 37.956 542 THR A C 1
ATOM 4405 O O . THR A 1 574 ? 2.495 -55.055 43.977 1.000 40.709 542 THR A O 1
ATOM 4409 N N . LYS A 1 575 ? 3.334 -53.040 43.470 1.000 34.499 543 LYS A N 1
ATOM 4410 C CA . LYS A 1 575 ? 4.480 -53.215 44.347 1.000 39.760 543 LYS A CA 1
ATOM 4411 C C . LYS A 1 575 ? 4.033 -53.543 45.777 1.000 42.514 543 LYS A C 1
ATOM 4412 O O . LYS A 1 575 ? 4.793 -54.155 46.525 1.000 41.701 543 LYS A O 1
ATOM 4418 N N . ASN A 1 576 ? 2.834 -53.093 46.172 1.000 36.936 544 ASN A N 1
ATOM 4419 C CA . ASN A 1 576 ? 2.370 -53.289 47.535 1.000 39.073 544 ASN A CA 1
ATOM 4420 C C . ASN A 1 576 ? 1.329 -54.407 47.619 1.000 40.057 544 ASN A C 1
ATOM 4421 O O . ASN A 1 576 ? 0.626 -54.503 48.616 1.000 39.456 544 ASN A O 1
ATOM 4426 N N . LYS A 1 577 ? 1.220 -55.227 46.574 1.000 42.073 545 LYS A N 1
ATOM 4427 C CA . LYS A 1 577 ? 0.255 -56.315 46.529 1.000 45.285 545 LYS A CA 1
ATOM 4428 C C . LYS A 1 577 ? -1.136 -55.810 46.913 1.000 42.909 545 LYS A C 1
ATOM 4429 O O . LYS A 1 577 ? -1.876 -56.482 47.626 1.000 42.428 545 LYS A O 1
ATOM 4435 N N . SER A 1 578 ? -1.477 -54.608 46.445 1.000 42.251 546 SER A N 1
ATOM 4436 C CA . SER A 1 578 ? -2.745 -53.991 46.792 1.000 41.509 546 SER A CA 1
ATOM 4437 C C . SER A 1 578 ? -3.661 -53.923 45.570 1.000 38.427 546 SER A C 1
ATOM 4438 O O . SER A 1 578 ? -3.185 -53.762 44.452 1.000 37.557 546 SER A O 1
ATOM 4441 N N . SER A 1 579 ? -4.978 -54.064 45.805 1.000 39.446 547 SER A N 1
ATOM 4442 C CA . SER A 1 579 ? -6.026 -53.783 44.829 1.000 35.419 547 SER A CA 1
ATOM 4443 C C . SER A 1 579 ? -5.856 -54.581 43.538 1.000 35.745 547 SER A C 1
ATOM 4444 O O . SER A 1 579 ? -6.088 -54.053 42.443 1.000 40.995 547 SER A O 1
ATOM 4447 N N . ILE A 1 580 ? -5.509 -55.866 43.654 1.000 31.808 548 ILE A N 1
ATOM 4448 C CA . ILE A 1 580 ? -5.160 -56.609 42.454 1.000 36.027 548 ILE A CA 1
ATOM 4449 C C . ILE A 1 580 ? -6.317 -56.617 41.454 1.000 35.656 548 ILE A C 1
ATOM 4450 O O . ILE A 1 580 ? -6.113 -56.404 40.263 1.000 38.584 548 ILE A O 1
ATOM 4455 N N . ALA A 1 581 ? -7.542 -56.839 41.939 1.000 38.303 549 ALA A N 1
ATOM 4456 C CA . ALA A 1 581 ? -8.698 -56.985 41.068 1.000 35.136 549 ALA A CA 1
ATOM 4457 C C . ALA A 1 581 ? -8.980 -55.679 40.342 1.000 34.845 549 ALA A C 1
ATOM 4458 O O . ALA A 1 581 ? -9.369 -55.700 39.181 1.000 36.448 549 ALA A O 1
ATOM 4460 N N . GLU A 1 582 ? -8.795 -54.551 41.037 1.000 41.756 550 GLU A N 1
ATOM 4461 C CA . GLU A 1 582 ? -9.075 -53.239 40.463 1.000 37.024 550 GLU A CA 1
ATOM 4462 C C . GLU A 1 582 ? -8.028 -52.931 39.395 1.000 44.140 550 GLU A C 1
ATOM 4463 O O . GLU A 1 582 ? -8.358 -52.355 38.355 1.000 42.420 550 GLU A O 1
ATOM 4469 N N . VAL A 1 583 ? -6.773 -53.343 39.656 1.000 40.450 551 VAL A N 1
ATOM 4470 C CA . VAL A 1 583 ? -5.687 -53.068 38.730 1.000 39.448 551 VAL A CA 1
ATOM 4471 C C . VAL A 1 583 ? -5.942 -53.876 37.468 1.000 38.154 551 VAL A C 1
ATOM 4472 O O . VAL A 1 583 ? -5.853 -53.350 36.362 1.000 37.250 551 VAL A O 1
ATOM 4476 N N . ASP A 1 584 ? -6.261 -55.156 37.653 1.000 37.581 552 ASP A N 1
ATOM 4477 C CA . ASP A 1 584 ? -6.441 -56.058 36.530 1.000 38.289 552 ASP A CA 1
ATOM 4478 C C . ASP A 1 584 ? -7.578 -55.561 35.640 1.000 41.256 552 ASP A C 1
ATOM 4479 O O . ASP A 1 584 ? -7.500 -55.690 34.429 1.000 47.079 552 ASP A O 1
ATOM 4484 N N . LYS A 1 585 ? -8.634 -54.995 36.241 1.000 40.413 553 LYS A N 1
ATOM 4485 C CA . LYS A 1 585 ? -9.801 -54.555 35.496 1.000 38.896 553 LYS A CA 1
ATOM 4486 C C . LYS A 1 585 ? -9.449 -53.296 34.709 1.000 36.316 553 LYS A C 1
ATOM 4487 O O . LYS A 1 585 ? -9.817 -53.153 33.554 1.000 35.388 553 LYS A O 1
ATOM 4493 N N . TRP A 1 586 ? -8.718 -52.377 35.332 1.000 35.822 554 TRP A N 1
ATOM 4494 C CA . TRP A 1 586 ? -8.332 -51.177 34.614 1.000 32.796 554 TRP A CA 1
ATOM 4495 C C . TRP A 1 586 ? -7.434 -51.527 33.433 1.000 34.063 554 TRP A C 1
ATOM 4496 O O . TRP A 1 586 ? -7.561 -50.920 32.369 1.000 38.453 554 TRP A O 1
ATOM 4507 N N . ILE A 1 587 ? -6.519 -52.495 33.624 1.000 33.935 555 ILE A N 1
ATOM 4508 C CA . ILE A 1 587 ? -5.595 -52.878 32.570 1.000 36.207 555 ILE A CA 1
ATOM 4509 C C . ILE A 1 587 ? -6.396 -53.496 31.425 1.000 39.861 555 ILE A C 1
ATOM 4510 O O . ILE A 1 587 ? -6.292 -53.040 30.293 1.000 39.526 555 ILE A O 1
ATOM 4515 N N . GLN A 1 588 ? -7.194 -54.525 31.747 1.000 45.123 556 GLN A N 1
ATOM 4516 C CA . GLN A 1 588 ? -7.928 -55.338 30.786 1.000 47.558 556 GLN A CA 1
ATOM 4517 C C . GLN A 1 588 ? -8.908 -54.479 29.987 1.000 42.902 556 GLN A C 1
ATOM 4518 O O . GLN A 1 588 ? -9.053 -54.673 28.789 1.000 44.776 556 GLN A O 1
ATOM 4524 N N . SER A 1 589 ? -9.548 -53.498 30.630 1.000 42.741 557 SER A N 1
ATOM 4525 C CA . SER A 1 589 ? -10.686 -52.824 30.019 1.000 41.441 557 SER A CA 1
ATOM 4526 C C . SER A 1 589 ? -10.359 -51.402 29.549 1.000 39.634 557 SER A C 1
ATOM 4527 O O . SER A 1 589 ? -11.125 -50.834 28.778 1.000 40.074 557 SER A O 1
ATOM 4530 N N . VAL A 1 590 ? -9.237 -50.819 29.998 1.000 38.192 558 VAL A N 1
ATOM 4531 C CA . VAL A 1 590 ? -8.881 -49.464 29.583 1.000 37.420 558 VAL A CA 1
ATOM 4532 C C . VAL A 1 590 ? -7.481 -49.436 28.965 1.000 39.460 558 VAL A C 1
ATOM 4533 O O . VAL A 1 590 ? -7.284 -48.921 27.861 1.000 39.782 558 VAL A O 1
ATOM 4537 N N . LEU A 1 591 ? -6.495 -49.942 29.710 1.000 38.035 559 LEU A N 1
ATOM 4538 C CA . LEU A 1 591 ? -5.119 -49.691 29.333 1.000 37.120 559 LEU A CA 1
ATOM 4539 C C . LEU A 1 591 ? -4.793 -50.392 28.011 1.000 36.527 559 LEU A C 1
ATOM 4540 O O . LEU A 1 591 ? -4.262 -49.768 27.099 1.000 33.084 559 LEU A O 1
ATOM 4545 N N . LEU A 1 592 ? -5.071 -51.695 27.919 1.000 36.759 560 LEU A N 1
ATOM 4546 C CA . LEU A 1 592 ? -4.698 -52.474 26.739 1.000 38.671 560 LEU A CA 1
ATOM 4547 C C . LEU A 1 592 ? -5.268 -51.881 25.442 1.000 38.815 560 LEU A C 1
ATOM 4548 O O . LEU A 1 592 ? -4.547 -51.747 24.452 1.000 43.384 560 LEU A O 1
ATOM 4553 N N . ASP A 1 593 ? -6.530 -51.458 25.444 1.000 40.682 561 ASP A N 1
ATOM 4554 C CA . ASP A 1 593 ? -7.099 -50.837 24.251 1.000 43.122 561 ASP A CA 1
ATOM 4555 C C . ASP A 1 593 ? -6.506 -49.457 24.001 1.000 42.932 561 ASP A C 1
ATOM 4556 O O . ASP A 1 593 ? -6.673 -48.895 22.929 1.000 46.628 561 ASP A O 1
ATOM 4561 N N . ASN A 1 594 ? -5.841 -48.880 24.992 1.000 44.238 562 ASN A N 1
ATOM 4562 C CA . ASN A 1 594 ? -5.268 -47.565 24.735 1.000 45.742 562 ASN A CA 1
ATOM 4563 C C . ASN A 1 594 ? -3.799 -47.679 24.339 1.000 42.872 562 ASN A C 1
ATOM 4564 O O . ASN A 1 594 ? -3.278 -46.774 23.704 1.000 43.638 562 ASN A O 1
ATOM 4569 N N . LEU A 1 595 ? -3.138 -48.769 24.739 1.000 42.517 563 LEU A N 1
ATOM 4570 C CA . LEU A 1 595 ? -1.684 -48.864 24.602 1.000 42.912 563 LEU A CA 1
ATOM 4571 C C . LEU A 1 595 ? -1.249 -48.597 23.161 1.000 43.864 563 LEU A C 1
ATOM 4572 O O . LEU A 1 595 ? -0.468 -47.669 22.940 1.000 43.589 563 LEU A O 1
ATOM 4577 N N . PRO A 1 596 ? -1.749 -49.365 22.147 1.000 48.348 564 PRO A N 1
ATOM 4578 C CA . PRO A 1 596 ? -1.339 -49.191 20.745 1.000 47.186 564 PRO A CA 1
ATOM 4579 C C . PRO A 1 596 ? -1.496 -47.771 20.193 1.000 46.319 564 PRO A C 1
ATOM 4580 O O . PRO A 1 596 ? -0.853 -47.417 19.209 1.000 47.951 564 PRO A O 1
ATOM 4584 N N . LEU A 1 597 ? -2.312 -46.953 20.870 1.000 44.533 565 LEU A N 1
ATOM 4585 C CA . LEU A 1 597 ? -2.724 -45.653 20.380 1.000 42.682 565 LEU A CA 1
ATOM 4586 C C . LEU A 1 597 ? -1.975 -44.529 21.088 1.000 45.688 565 LEU A C 1
ATOM 4587 O O . LEU A 1 597 ? -2.216 -43.354 20.783 1.000 45.317 565 LEU A O 1
ATOM 4592 N N . ILE A 1 598 ? -1.108 -44.864 22.058 1.000 45.083 566 ILE A N 1
ATOM 4593 C CA . ILE A 1 598 ? -0.293 -43.828 22.677 1.000 40.693 566 ILE A CA 1
ATOM 4594 C C . ILE A 1 598 ? 0.884 -43.573 21.730 1.000 42.836 566 ILE A C 1
ATOM 4595 O O . ILE A 1 598 ? 1.606 -44.503 21.411 1.000 45.029 566 ILE A O 1
ATOM 4600 N N . GLU A 1 599 ? 1.041 -42.339 21.244 1.000 45.975 567 GLU A N 1
ATOM 4601 C CA . GLU A 1 599 ? 1.921 -42.094 20.110 1.000 57.458 567 GLU A CA 1
ATOM 4602 C C . GLU A 1 599 ? 3.389 -41.980 20.543 1.000 56.880 567 GLU A C 1
ATOM 4603 O O . GLU A 1 599 ? 4.281 -42.256 19.748 1.000 66.858 567 GLU A O 1
ATOM 4609 N N . GLU A 1 600 ? 3.638 -41.559 21.791 1.000 56.741 568 GLU A N 1
ATOM 4610 C CA . GLU A 1 600 ? 4.980 -41.384 22.329 1.000 49.144 568 GLU A CA 1
ATOM 4611 C C . GLU A 1 600 ? 5.456 -42.660 23.024 1.000 42.665 568 GLU A C 1
ATOM 4612 O O . GLU A 1 600 ? 4.668 -43.389 23.625 1.000 47.050 568 GLU A O 1
ATOM 4618 N N . ASP A 1 601 ? 6.770 -42.888 22.999 1.000 38.508 569 ASP A N 1
ATOM 4619 C CA . ASP A 1 601 ? 7.362 -44.063 23.628 1.000 38.023 569 ASP A CA 1
ATOM 4620 C C . ASP A 1 601 ? 8.037 -43.726 24.961 1.000 36.011 569 ASP A C 1
ATOM 4621 O O . ASP A 1 601 ? 8.502 -44.635 25.653 1.000 37.005 569 ASP A O 1
ATOM 4626 N N . GLY A 1 602 ? 8.068 -42.436 25.327 1.000 32.997 570 GLY A N 1
ATOM 4627 C CA . GLY A 1 602 ? 8.692 -41.933 26.551 1.000 35.488 570 GLY A CA 1
ATOM 4628 C C . GLY A 1 602 ? 8.465 -42.801 27.793 1.000 33.171 570 GLY A C 1
ATOM 4629 O O . GLY A 1 602 ? 7.364 -43.332 28.017 1.000 31.729 570 GLY A O 1
ATOM 4630 N N . LEU A 1 603 ? 9.518 -42.929 28.614 1.000 32.337 571 LEU A N 1
ATOM 4631 C CA . LEU A 1 603 ? 9.463 -43.687 29.865 1.000 32.232 571 LEU A CA 1
ATOM 4632 C C . LEU A 1 603 ? 8.391 -43.136 30.812 1.000 29.429 571 LEU A C 1
ATOM 4633 O O . LEU A 1 603 ? 7.599 -43.895 31.348 1.000 29.174 571 LEU A O 1
ATOM 4638 N N . PHE A 1 604 ? 8.380 -41.820 31.031 1.000 25.232 572 PHE A N 1
ATOM 4639 C CA . PHE A 1 604 ? 7.417 -41.213 31.931 1.000 27.067 572 PHE A CA 1
ATOM 4640 C C . PHE A 1 604 ? 6.137 -40.801 31.218 1.000 28.408 572 PHE A C 1
ATOM 4641 O O . PHE A 1 604 ? 5.073 -40.801 31.825 1.000 30.091 572 PHE A O 1
ATOM 4649 N N . THR A 1 605 ? 6.241 -40.437 29.936 1.000 32.237 573 THR A N 1
ATOM 4650 C CA . THR A 1 605 ? 5.152 -39.747 29.258 1.000 33.702 573 THR A CA 1
ATOM 4651 C C . THR A 1 605 ? 4.454 -40.670 28.253 1.000 35.769 573 THR A C 1
ATOM 4652 O O . THR A 1 605 ? 3.397 -40.315 27.768 1.000 38.903 573 THR A O 1
ATOM 4656 N N . GLY A 1 606 ? 5.024 -41.846 27.949 1.000 31.963 574 GLY A N 1
ATOM 4657 C CA . GLY A 1 606 ? 4.619 -42.622 26.792 1.000 29.853 574 GLY A CA 1
ATOM 4658 C C . GLY A 1 606 ? 4.643 -44.120 27.088 1.000 33.458 574 GLY A C 1
ATOM 4659 O O . GLY A 1 606 ? 4.491 -44.500 28.238 1.000 37.156 574 GLY A O 1
ATOM 4660 N N . LYS A 1 607 ? 4.834 -44.962 26.060 1.000 34.012 575 LYS A N 1
ATOM 4661 C CA . LYS A 1 607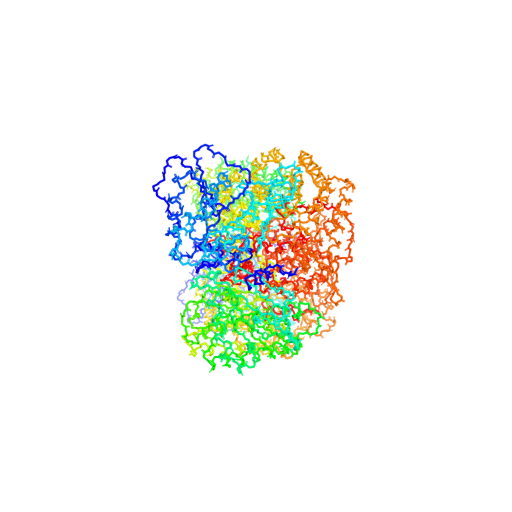 ? 4.601 -46.396 26.154 1.000 34.158 575 LYS A CA 1
ATOM 4662 C C . LYS A 1 607 ? 5.532 -47.125 27.135 1.000 37.303 575 LYS A C 1
ATOM 4663 O O . LYS A 1 607 ? 5.100 -48.084 27.782 1.000 39.783 575 LYS A O 1
ATOM 4669 N N . THR A 1 608 ? 6.836 -46.780 27.166 1.000 37.427 576 THR A N 1
ATOM 4670 C CA . THR A 1 608 ? 7.801 -47.651 27.839 1.000 31.783 576 THR A CA 1
ATOM 4671 C C . THR A 1 608 ? 7.482 -47.834 29.331 1.000 33.806 576 THR A C 1
ATOM 4672 O O . THR A 1 608 ? 7.516 -48.969 29.850 1.000 28.946 576 THR A O 1
ATOM 4676 N N . GLY A 1 609 ? 7.153 -46.723 30.025 1.000 32.120 577 GLY A N 1
ATOM 4677 C CA . GLY A 1 609 ? 6.797 -46.801 31.442 1.000 26.047 577 GLY A CA 1
ATOM 4678 C C . GLY A 1 609 ? 5.628 -47.761 31.659 1.000 31.372 577 GLY A C 1
ATOM 4679 O O . GLY A 1 609 ? 5.640 -48.552 32.593 1.000 34.065 577 GLY A O 1
ATOM 4680 N N . ILE A 1 610 ? 4.646 -47.725 30.733 1.000 33.667 578 ILE A N 1
ATOM 4681 C CA . ILE A 1 610 ? 3.464 -48.571 30.771 1.000 30.988 578 ILE A CA 1
ATOM 4682 C C . ILE A 1 610 ? 3.853 -50.041 30.591 1.000 33.536 578 ILE A C 1
ATOM 4683 O O . ILE A 1 610 ? 3.310 -50.907 31.283 1.000 29.522 578 ILE A O 1
ATOM 4688 N N . LEU A 1 611 ? 4.790 -50.314 29.659 1.000 37.129 579 LEU A N 1
ATOM 4689 C CA . LEU A 1 611 ? 5.236 -51.667 29.331 1.000 37.904 579 LEU A CA 1
ATOM 4690 C C . LEU A 1 611 ? 5.898 -52.349 30.532 1.000 40.806 579 LEU A C 1
ATOM 4691 O O . LEU A 1 611 ? 5.793 -53.574 30.696 1.000 42.939 579 LEU A O 1
ATOM 4696 N N . ALA A 1 612 ? 6.578 -51.558 31.371 1.000 37.234 580 ALA A N 1
ATOM 4697 C CA . ALA A 1 612 ? 7.168 -52.110 32.584 1.000 36.490 580 ALA A CA 1
ATOM 4698 C C . ALA A 1 612 ? 6.059 -52.647 33.481 1.000 36.121 580 ALA A C 1
ATOM 4699 O O . ALA A 1 612 ? 6.143 -53.781 33.955 1.000 39.896 580 ALA A O 1
ATOM 4701 N N . LEU A 1 613 ? 5.013 -51.836 33.695 1.000 33.943 581 LEU A N 1
ATOM 4702 C CA . LEU A 1 613 ? 3.860 -52.309 34.449 1.000 35.035 581 LEU A CA 1
ATOM 4703 C C . LEU A 1 613 ? 3.300 -53.573 33.798 1.000 35.316 581 LEU A C 1
ATOM 4704 O O . LEU A 1 613 ? 3.002 -54.547 34.501 1.000 37.906 581 LEU A O 1
ATOM 4709 N N . LEU A 1 614 ? 3.194 -53.560 32.458 1.000 32.752 582 LEU A N 1
ATOM 4710 C CA . LEU A 1 614 ? 2.572 -54.678 31.769 1.000 35.137 582 LEU A CA 1
ATOM 4711 C C . LEU A 1 614 ? 3.400 -55.950 31.930 1.000 37.805 582 LEU A C 1
ATOM 4712 O O . LEU A 1 614 ? 2.848 -57.033 32.118 1.000 41.544 582 LEU A O 1
ATOM 4717 N N . TYR A 1 615 ? 4.729 -55.823 31.825 1.000 42.058 583 TYR A N 1
ATOM 4718 C CA . TYR A 1 615 ? 5.558 -57.011 31.945 1.000 43.097 583 TYR A CA 1
ATOM 4719 C C . TYR A 1 615 ? 5.377 -57.663 33.316 1.000 41.955 583 TYR A C 1
ATOM 4720 O O . TYR A 1 615 ? 5.122 -58.865 33.401 1.000 50.200 583 TYR A O 1
ATOM 4729 N N . ASP A 1 616 ? 5.490 -56.863 34.382 1.000 42.770 584 ASP A N 1
ATOM 4730 C CA . ASP A 1 616 ? 5.388 -57.352 35.750 1.000 39.907 584 ASP A CA 1
ATOM 4731 C C . ASP A 1 616 ? 4.018 -57.992 35.967 1.000 44.148 584 ASP A C 1
ATOM 4732 O O . ASP A 1 616 ? 3.896 -58.976 36.688 1.000 45.536 584 ASP A O 1
ATOM 4737 N N . LYS A 1 617 ? 2.992 -57.435 35.320 1.000 40.526 585 LYS A N 1
ATOM 4738 C CA . LYS A 1 617 ? 1.646 -57.959 35.459 1.000 41.271 585 LYS A CA 1
ATOM 4739 C C . LYS A 1 617 ? 1.417 -59.224 34.624 1.000 43.445 585 LYS A C 1
ATOM 4740 O O . LYS A 1 617 ? 0.338 -59.811 34.702 1.000 44.859 585 LYS A O 1
ATOM 4746 N N . GLY A 1 618 ? 2.410 -59.640 33.825 1.000 42.475 586 GLY A N 1
ATOM 4747 C CA . GLY A 1 618 ? 2.324 -60.934 33.160 1.000 42.584 586 GLY A CA 1
ATOM 4748 C C . GLY A 1 618 ? 1.946 -60.872 31.680 1.000 46.915 586 GLY A C 1
ATOM 4749 O O . GLY A 1 618 ? 1.875 -61.910 31.029 1.000 47.444 586 GLY A O 1
ATOM 4750 N N . TYR A 1 619 ? 1.738 -59.670 31.134 1.000 45.601 587 TYR A N 1
ATOM 4751 C CA . TYR A 1 619 ? 1.310 -59.535 29.751 1.000 42.226 587 TYR A CA 1
ATOM 4752 C C . TYR A 1 619 ? 2.514 -59.562 28.825 1.000 43.539 587 TYR A C 1
ATOM 4753 O O . TYR A 1 619 ? 2.757 -58.589 28.126 1.000 47.567 587 TYR A O 1
ATOM 4762 N N . LYS A 1 620 ? 3.227 -60.696 28.810 1.000 44.848 588 LYS A N 1
ATOM 4763 C CA . LYS A 1 620 ? 4.501 -60.855 28.119 1.000 46.901 588 LYS A CA 1
ATOM 4764 C C . LYS A 1 620 ? 4.338 -60.676 26.611 1.000 50.858 588 LYS A C 1
ATOM 4765 O O . LYS A 1 620 ? 5.084 -59.924 25.984 1.000 58.601 588 LYS A O 1
ATOM 4771 N N . GLU A 1 621 ? 3.341 -61.358 26.043 1.000 55.577 589 GLU A N 1
ATOM 4772 C CA . GLU A 1 621 ? 3.039 -61.298 24.623 1.000 56.053 589 GLU A CA 1
ATOM 4773 C C . GLU A 1 621 ? 2.853 -59.842 24.182 1.000 54.841 589 GLU A C 1
ATOM 4774 O O . GLU A 1 621 ? 3.448 -59.404 23.197 1.000 50.843 589 GLU A O 1
ATOM 4780 N N . VAL A 1 622 ? 2.050 -59.076 24.938 1.000 54.785 590 VAL A N 1
ATOM 4781 C CA . VAL A 1 622 ? 1.786 -57.684 24.600 1.000 51.259 590 VAL A CA 1
ATOM 4782 C C . VAL A 1 622 ? 3.087 -56.876 24.564 1.000 50.933 590 VAL A C 1
ATOM 4783 O O . VAL A 1 622 ? 3.267 -56.017 23.700 1.000 52.199 590 VAL A O 1
ATOM 4787 N N . VAL A 1 623 ? 3.989 -57.146 25.513 1.000 46.712 591 VAL A N 1
ATOM 4788 C CA . VAL A 1 623 ? 5.217 -56.383 25.653 1.000 47.053 591 VAL A CA 1
ATOM 4789 C C . VAL A 1 623 ? 6.157 -56.708 24.498 1.000 46.557 591 VAL A C 1
ATOM 4790 O O . VAL A 1 623 ? 6.740 -55.795 23.894 1.000 49.801 591 VAL A O 1
ATOM 4794 N N . LEU A 1 624 ? 6.309 -58.007 24.208 1.000 49.036 592 LEU A N 1
ATOM 4795 C CA . LEU A 1 624 ? 7.216 -58.480 23.166 1.000 49.015 592 LEU A CA 1
ATOM 4796 C C . LEU A 1 624 ? 6.839 -57.856 21.822 1.000 49.494 592 LEU A C 1
ATOM 4797 O O . LEU A 1 624 ? 7.732 -57.493 21.054 1.000 50.135 592 LEU A O 1
ATOM 4802 N N . ASN A 1 625 ? 5.521 -57.714 21.567 1.000 48.453 593 ASN A N 1
ATOM 4803 C CA . ASN A 1 625 ? 5.019 -57.132 20.333 1.000 45.412 593 ASN A CA 1
ATOM 4804 C C . ASN A 1 625 ? 5.358 -55.648 20.252 1.000 41.914 593 ASN A C 1
ATOM 4805 O O . ASN A 1 625 ? 5.762 -55.176 19.197 1.000 45.697 593 ASN A O 1
ATOM 4810 N N . GLU A 1 626 ? 5.218 -54.914 21.363 1.000 44.092 594 GLU A N 1
ATOM 4811 C CA . GLU A 1 626 ? 5.482 -53.480 21.326 1.000 43.838 594 GLU A CA 1
ATOM 4812 C C . GLU A 1 626 ? 6.967 -53.203 21.110 1.000 39.196 594 GLU A C 1
ATOM 4813 O O . GLU A 1 626 ? 7.318 -52.175 20.560 1.000 39.827 594 GLU A O 1
ATOM 4819 N N . LEU A 1 627 ? 7.825 -54.133 21.530 1.000 42.660 595 LEU A N 1
ATOM 4820 C CA . LEU A 1 627 ? 9.271 -53.970 21.421 1.000 45.104 595 LEU A CA 1
ATOM 4821 C C . LEU A 1 627 ? 9.721 -54.046 19.959 1.000 55.081 595 LEU A C 1
ATOM 4822 O O . LEU A 1 627 ? 10.722 -53.432 19.591 1.000 52.650 595 LEU A O 1
ATOM 4827 N N . LYS A 1 628 ? 8.977 -54.801 19.135 1.000 56.310 596 LYS A N 1
ATOM 4828 C CA . LYS A 1 628 ? 9.316 -54.957 17.730 1.000 56.038 596 LYS A CA 1
ATOM 4829 C C . LYS A 1 628 ? 9.086 -53.636 17.004 1.000 59.141 596 LYS A C 1
ATOM 4830 O O . LYS A 1 628 ? 9.820 -53.305 16.066 1.000 67.889 596 LYS A O 1
ATOM 4836 N N . ILE A 1 629 ? 8.078 -52.888 17.461 1.000 51.253 597 ILE A N 1
ATOM 4837 C CA . ILE A 1 629 ? 7.689 -51.650 16.808 1.000 53.288 597 ILE A CA 1
ATOM 4838 C C . ILE A 1 629 ? 8.648 -50.549 17.252 1.000 51.887 597 ILE A C 1
ATOM 4839 O O . ILE A 1 629 ? 8.773 -49.526 16.578 1.000 47.997 597 ILE A O 1
ATOM 4844 N N . LEU A 1 630 ? 9.286 -50.771 18.409 1.000 50.852 598 LEU A N 1
ATOM 4845 C CA . LEU A 1 630 ? 9.972 -49.697 19.101 1.000 53.628 598 LEU A CA 1
ATOM 4846 C C . LEU A 1 630 ? 11.206 -49.211 18.332 1.000 51.827 598 LEU A C 1
ATOM 4847 O O . LEU A 1 630 ? 11.469 -48.015 18.299 1.000 44.063 598 LEU A O 1
ATOM 4852 N N . LYS A 1 631 ? 11.940 -50.115 17.673 1.000 55.834 599 LYS A N 1
ATOM 4853 C CA . LYS A 1 631 ? 13.101 -49.729 16.879 1.000 64.295 599 LYS A CA 1
ATOM 4854 C C . LYS A 1 631 ? 12.736 -48.768 15.743 1.000 69.248 599 LYS A C 1
ATOM 4855 O O . LYS A 1 631 ? 13.591 -48.004 15.300 1.000 76.393 599 LYS A O 1
ATOM 4861 N N . ASP A 1 632 ? 11.471 -48.789 15.307 1.000 66.185 600 ASP A N 1
ATOM 4862 C CA . ASP A 1 632 ? 11.037 -48.132 14.083 1.000 79.275 600 ASP A CA 1
ATOM 4863 C C . ASP A 1 632 ? 10.697 -46.657 14.309 1.000 78.552 600 ASP A C 1
ATOM 4864 O O . ASP A 1 632 ? 11.392 -45.786 13.806 1.000 83.179 600 ASP A O 1
ATOM 4869 N N . ASN A 1 633 ? 9.620 -46.386 15.054 1.000 91.009 601 ASN A N 1
ATOM 4870 C CA . ASN A 1 633 ? 8.741 -45.256 14.762 1.000 103.395 601 ASN A CA 1
ATOM 4871 C C . ASN A 1 633 ? 9.408 -43.892 14.952 1.000 114.292 601 ASN A C 1
ATOM 48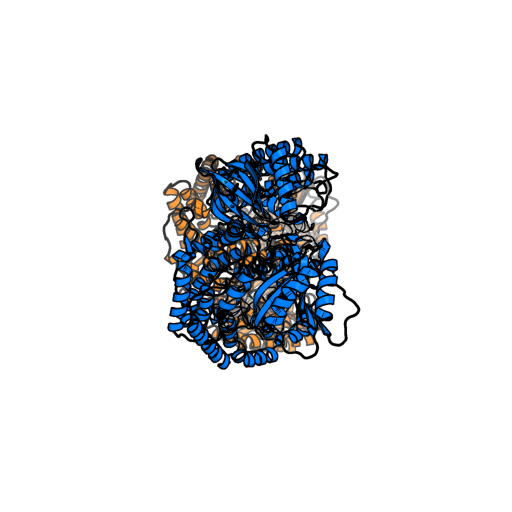72 O O . ASN A 1 633 ? 9.425 -43.083 14.017 1.000 113.805 601 ASN A O 1
ATOM 4877 N N . ILE A 1 634 ? 9.925 -43.631 16.165 1.000 111.279 602 ILE A N 1
ATOM 4878 C CA . ILE A 1 634 ? 10.357 -42.292 16.555 1.000 105.792 602 ILE A CA 1
ATOM 4879 C C . ILE A 1 634 ? 11.621 -42.329 17.429 1.000 92.984 602 ILE A C 1
ATOM 4880 O O . ILE A 1 634 ? 11.690 -41.702 18.487 1.000 97.511 602 ILE A O 1
ATOM 4885 N N . ASN A 1 635 ? 12.657 -43.020 16.929 1.000 86.148 603 ASN A N 1
ATOM 4886 C CA . ASN A 1 635 ? 13.983 -43.144 17.526 1.000 79.999 603 ASN A CA 1
ATOM 4887 C C . ASN A 1 635 ? 14.848 -41.924 17.159 1.000 76.113 603 ASN A C 1
ATOM 4888 O O . ASN A 1 635 ? 15.822 -42.087 16.434 1.000 71.401 603 ASN A O 1
ATOM 4893 N N . GLN A 1 636 ? 14.492 -40.702 17.644 1.000 82.174 604 GLN A N 1
ATOM 4894 C CA . GLN A 1 636 ? 14.995 -39.436 17.097 1.000 66.333 604 GLN A CA 1
ATOM 4895 C C . GLN A 1 636 ? 15.630 -38.484 18.125 1.000 59.325 604 GLN A C 1
ATOM 4896 O O . GLN A 1 636 ? 16.608 -38.859 18.750 1.000 65.227 604 GLN A O 1
ATOM 4902 N N . THR A 1 637 ? 15.170 -37.231 18.253 1.000 50.650 605 THR A N 1
ATOM 4903 C CA . THR A 1 637 ? 16.038 -36.200 18.825 1.000 52.665 605 THR A CA 1
ATOM 4904 C C . THR A 1 637 ? 16.001 -36.056 20.355 1.000 57.674 605 THR A C 1
ATOM 4905 O O . THR A 1 637 ? 17.024 -35.666 20.916 1.000 51.328 605 THR A O 1
ATOM 4909 N N . ASP A 1 638 ? 14.854 -36.300 21.023 1.000 51.208 606 ASP A N 1
ATOM 4910 C CA . ASP A 1 638 ? 14.755 -36.139 22.472 1.000 42.862 606 ASP A CA 1
ATOM 4911 C C . ASP A 1 638 ? 15.502 -37.281 23.149 1.000 42.315 606 ASP A C 1
ATOM 4912 O O . ASP A 1 638 ? 15.253 -38.443 22.836 1.000 41.993 606 ASP A O 1
ATOM 4917 N N . ILE A 1 639 ? 16.429 -36.930 24.060 1.000 39.062 607 ILE A N 1
ATOM 4918 C CA . ILE A 1 639 ? 17.328 -37.907 24.666 1.000 37.170 607 ILE A CA 1
ATOM 4919 C C . ILE A 1 639 ? 17.064 -38.050 26.172 1.000 37.620 607 ILE A C 1
ATOM 4920 O O . ILE A 1 639 ? 17.707 -38.867 26.822 1.000 39.120 607 ILE A O 1
ATOM 4925 N N . SER A 1 640 ? 16.095 -37.284 26.706 1.000 32.357 608 SER A N 1
ATOM 4926 C CA . SER A 1 640 ? 15.793 -37.158 28.131 1.000 30.564 608 SER A CA 1
ATOM 4927 C C . SER A 1 640 ? 15.312 -38.469 28.752 1.000 29.996 608 SER A C 1
ATOM 4928 O O . SER A 1 640 ? 14.889 -39.386 28.064 1.000 30.620 608 SER A O 1
ATOM 4931 N N . ILE A 1 641 ? 15.359 -38.552 30.087 1.000 32.726 609 ILE A N 1
ATOM 4932 C CA . ILE A 1 641 ? 14.799 -39.700 30.794 1.000 28.494 609 ILE A CA 1
ATOM 4933 C C . ILE A 1 641 ? 13.271 -39.609 30.736 1.000 32.452 609 ILE A C 1
ATOM 4934 O O . ILE A 1 641 ? 12.582 -40.610 30.535 1.000 31.733 609 ILE A O 1
ATOM 4939 N N . ARG A 1 642 ? 12.748 -38.383 30.868 1.000 28.758 610 ARG A N 1
ATOM 4940 C CA . ARG A 1 642 ? 11.315 -38.149 30.876 1.000 28.965 610 ARG A CA 1
ATOM 4941 C C . ARG A 1 642 ? 10.666 -38.775 29.641 1.000 32.335 610 ARG A C 1
ATOM 4942 O O . ARG A 1 642 ? 9.761 -39.601 29.763 1.000 37.012 610 ARG A O 1
ATOM 4950 N N . SER A 1 643 ? 11.133 -38.396 28.450 1.000 33.251 611 SER A N 1
ATOM 4951 C CA . SER A 1 643 ? 10.341 -38.613 27.255 1.000 34.114 611 SER A CA 1
ATOM 4952 C C . SER A 1 643 ? 11.212 -39.053 26.083 1.000 35.083 611 SER A C 1
ATOM 4953 O O . SER A 1 643 ? 10.680 -39.319 24.996 1.000 36.759 611 SER A O 1
ATOM 4956 N N . GLY A 1 644 ? 12.527 -39.168 26.322 1.000 32.644 612 GLY A N 1
ATOM 4957 C CA . GLY A 1 644 ? 13.475 -39.359 25.237 1.000 31.534 612 GLY A CA 1
ATOM 4958 C C . GLY A 1 644 ? 14.154 -40.721 25.259 1.000 31.635 612 GLY A C 1
ATOM 4959 O O . GLY A 1 644 ? 13.715 -41.624 25.956 1.000 35.938 612 GLY A O 1
ATOM 4960 N N . LEU A 1 645 ? 15.275 -40.819 24.529 1.000 34.042 613 LEU A N 1
ATOM 4961 C CA . LEU A 1 645 ? 15.952 -42.067 24.194 1.000 31.634 613 LEU A CA 1
ATOM 4962 C C . LEU A 1 645 ? 16.578 -42.726 25.421 1.000 32.734 613 LEU A C 1
ATOM 4963 O O . LEU A 1 645 ? 16.579 -43.962 25.508 1.000 31.948 613 LEU A O 1
ATOM 4968 N N . SER A 1 646 ? 17.140 -41.916 26.340 1.000 32.689 614 SER A N 1
ATOM 4969 C CA . SER A 1 646 ? 17.766 -42.425 27.566 1.000 32.392 614 SER A CA 1
ATOM 4970 C C . SER A 1 646 ? 16.762 -43.224 28.385 1.000 32.156 614 SER A C 1
ATOM 4971 O O . SER A 1 646 ? 17.076 -44.319 28.867 1.000 32.462 614 SER A O 1
ATOM 4974 N N . GLY A 1 647 ? 15.601 -42.598 28.635 1.000 29.710 615 GLY A N 1
ATOM 4975 C CA . GLY A 1 647 ? 14.542 -43.244 29.389 1.000 27.292 615 GLY A CA 1
ATOM 4976 C C . GLY A 1 647 ? 14.113 -44.549 28.725 1.000 26.267 615 GLY A C 1
ATOM 4977 O O . GLY A 1 647 ? 13.998 -45.588 29.378 1.000 27.172 615 GLY A O 1
ATOM 4978 N N . ILE A 1 648 ? 13.901 -44.480 27.410 1.000 28.454 616 ILE A N 1
ATOM 4979 C CA . ILE A 1 648 ? 13.483 -45.641 26.632 1.000 30.655 616 ILE A CA 1
ATOM 4980 C C . ILE A 1 648 ? 14.555 -46.727 26.719 1.000 32.956 616 ILE A C 1
ATOM 4981 O O . ILE A 1 648 ? 14.254 -47.900 26.967 1.000 32.614 616 ILE A O 1
ATOM 4986 N N . GLY A 1 649 ? 15.816 -46.313 26.519 1.000 32.514 617 GLY A N 1
ATOM 4987 C CA . GLY A 1 649 ? 16.937 -47.232 26.580 1.000 30.026 617 GLY A CA 1
ATOM 4988 C C . GLY A 1 649 ? 17.062 -47.874 27.957 1.000 35.106 617 GLY A C 1
ATOM 4989 O O . GLY A 1 649 ? 17.324 -49.080 28.077 1.000 34.382 617 GLY A O 1
ATOM 4990 N N . LEU A 1 650 ? 16.868 -47.058 28.998 1.000 31.439 618 LEU A N 1
ATOM 4991 C CA . LEU A 1 650 ? 16.956 -47.576 30.354 1.000 32.084 618 LEU A CA 1
ATOM 4992 C C . LEU A 1 650 ? 15.890 -48.657 30.581 1.000 36.471 618 LEU A C 1
ATOM 4993 O O . LEU A 1 650 ? 16.182 -49.718 31.157 1.000 34.143 618 LEU A O 1
ATOM 4998 N N . PHE A 1 651 ? 14.655 -48.400 30.097 1.000 33.574 619 PHE A N 1
ATOM 4999 C CA . PHE A 1 651 ? 13.638 -49.435 30.138 1.000 33.556 619 PHE A CA 1
ATOM 5000 C C . PHE A 1 651 ? 14.112 -50.680 29.382 1.000 34.220 619 PHE A C 1
ATOM 5001 O O . PHE A 1 651 ? 13.974 -51.798 29.887 1.000 38.105 619 PHE A O 1
ATOM 5009 N N . VAL A 1 652 ? 14.646 -50.484 28.163 1.000 33.056 620 VAL A N 1
ATOM 5010 C CA . VAL A 1 652 ? 15.079 -51.587 27.320 1.000 31.956 620 VAL A CA 1
ATOM 5011 C C . VAL A 1 652 ? 16.143 -52.416 28.037 1.000 36.109 620 VAL A C 1
ATOM 5012 O O . VAL A 1 652 ? 16.060 -53.651 28.050 1.000 38.315 620 VAL A O 1
ATOM 5016 N N . ILE A 1 653 ? 17.112 -51.749 28.681 1.000 31.537 621 ILE A N 1
ATOM 5017 C CA . ILE A 1 653 ? 18.137 -52.491 29.389 1.000 32.287 621 ILE A CA 1
ATOM 5018 C C . ILE A 1 653 ? 17.500 -53.328 30.493 1.000 39.018 621 ILE A C 1
ATOM 5019 O O . ILE A 1 653 ? 17.856 -54.506 30.643 1.000 36.389 621 ILE A O 1
ATOM 5024 N N . SER A 1 654 ? 16.564 -52.721 31.259 1.000 40.173 622 SER A N 1
ATOM 5025 C CA . SER A 1 654 ? 15.884 -53.465 32.318 1.000 39.037 622 SER A CA 1
ATOM 5026 C C . SER A 1 654 ? 15.161 -54.681 31.743 1.000 37.700 622 SER A C 1
ATOM 5027 O O . SER A 1 654 ? 15.152 -55.736 32.367 1.000 41.447 622 SER A O 1
ATOM 5030 N N . LEU A 1 655 ? 14.585 -54.544 30.544 1.000 37.868 623 LEU A N 1
ATOM 5031 C CA . LEU A 1 655 ? 13.900 -55.678 29.937 1.000 40.818 623 LEU A CA 1
ATOM 5032 C C . LEU A 1 655 ? 14.903 -56.745 29.486 1.000 44.354 623 LEU A C 1
ATOM 5033 O O . LEU A 1 655 ? 14.633 -57.947 29.591 1.000 44.621 623 LEU A O 1
ATOM 5038 N N . TYR A 1 656 ? 16.062 -56.307 28.976 1.000 44.724 624 TYR A N 1
ATOM 5039 C CA . TYR A 1 656 ? 17.155 -57.230 28.667 1.000 44.801 624 TYR A CA 1
ATOM 5040 C C . TYR A 1 656 ? 17.620 -58.000 29.913 1.000 40.779 624 TYR A C 1
ATOM 5041 O O . TYR A 1 656 ? 17.850 -59.200 29.856 1.000 39.694 624 TYR A O 1
ATOM 5050 N N . LEU A 1 657 ? 17.749 -57.333 31.060 1.000 39.558 625 LEU A N 1
ATOM 5051 C CA . LEU A 1 657 ? 18.177 -58.049 32.251 1.000 38.665 625 LEU A CA 1
ATOM 5052 C C . LEU A 1 657 ? 17.151 -59.107 32.661 1.000 37.772 625 LEU A C 1
ATOM 5053 O O . LEU A 1 657 ? 17.515 -60.140 33.193 1.000 35.983 625 LEU A O 1
ATOM 5058 N N . GLU A 1 658 ? 15.864 -58.841 32.421 1.000 42.352 626 GLU A N 1
ATOM 5059 C CA . GLU A 1 658 ? 14.809 -59.735 32.863 1.000 43.916 626 GLU A CA 1
ATOM 5060 C C . GLU A 1 658 ? 14.714 -60.921 31.906 1.000 42.164 626 GLU A C 1
ATOM 5061 O O . GLU A 1 658 ? 14.664 -62.062 32.335 1.000 40.296 626 GLU A O 1
ATOM 5067 N N . THR A 1 659 ? 14.612 -60.626 30.608 1.000 49.660 627 THR A N 1
ATOM 5068 C CA . THR A 1 659 ? 14.623 -61.655 29.579 1.000 56.888 627 THR A CA 1
ATOM 5069 C C . THR A 1 659 ? 16.043 -61.658 29.037 1.000 64.671 627 THR A C 1
ATOM 5070 O O . THR A 1 659 ? 16.608 -60.580 28.861 1.000 80.396 627 THR A O 1
ATOM 5074 N N . GLU A 1 660 ? 16.639 -62.814 28.782 1.000 58.821 628 GLU A N 1
ATOM 5075 C CA . GLU A 1 660 ? 18.036 -62.715 28.382 1.000 58.954 628 GLU A CA 1
ATOM 5076 C C . GLU A 1 660 ? 18.125 -62.645 26.857 1.000 54.288 628 GLU A C 1
ATOM 5077 O O . GLU A 1 660 ? 19.013 -63.249 26.262 1.000 50.546 628 GLU A O 1
ATOM 5083 N N . ASN A 1 661 ? 17.195 -61.885 26.252 1.000 52.026 629 ASN A N 1
ATOM 5084 C CA . ASN A 1 661 ? 16.971 -61.809 24.820 1.000 47.139 629 ASN A CA 1
ATOM 5085 C C . ASN A 1 661 ? 17.857 -60.714 24.229 1.000 49.390 629 ASN A C 1
ATOM 5086 O O . ASN A 1 661 ? 17.664 -59.532 24.499 1.000 44.121 629 ASN A O 1
ATOM 5091 N N . LYS A 1 662 ? 18.819 -61.142 23.401 1.000 50.718 630 LYS A N 1
ATOM 5092 C CA . LYS A 1 662 ? 19.945 -60.313 23.009 1.000 49.698 630 LYS A CA 1
ATOM 5093 C C . LYS A 1 662 ? 19.512 -59.226 22.037 1.000 43.500 630 LYS A C 1
ATOM 5094 O O . LYS A 1 662 ? 20.261 -58.277 21.827 1.000 43.487 630 LYS A O 1
ATOM 5100 N N . GLU A 1 663 ? 18.292 -59.342 21.497 1.000 43.145 631 GLU A N 1
ATOM 5101 C CA . GLU A 1 663 ? 17.779 -58.322 20.599 1.000 44.362 631 GLU A CA 1
ATOM 5102 C C . GLU A 1 663 ? 17.600 -57.015 21.365 1.000 46.137 631 GLU A C 1
ATOM 5103 O O . GLU A 1 663 ? 17.696 -55.939 20.773 1.000 46.992 631 GLU A O 1
ATOM 5109 N N . TYR A 1 664 ? 17.349 -57.122 22.685 1.000 43.227 632 TYR A N 1
ATOM 5110 C CA . TYR A 1 664 ? 17.086 -55.955 23.510 1.000 43.530 632 TYR A CA 1
ATOM 5111 C C . TYR A 1 664 ? 18.389 -55.226 23.809 1.000 40.124 632 TYR A C 1
ATOM 5112 O O . TYR A 1 664 ? 18.401 -53.998 23.909 1.000 42.480 632 TYR A O 1
ATOM 5121 N N . LEU A 1 665 ? 19.483 -55.985 23.939 1.000 40.279 633 LEU A N 1
ATOM 5122 C CA . LEU A 1 665 ? 20.771 -55.337 24.118 1.000 41.974 633 LEU A CA 1
ATOM 5123 C C . LEU A 1 665 ? 21.151 -54.637 22.814 1.000 41.764 633 LEU A C 1
ATOM 5124 O O . LEU A 1 665 ? 21.638 -53.507 22.821 1.000 39.282 633 LEU A O 1
ATOM 5129 N N . LYS A 1 666 ? 20.881 -55.315 21.689 1.000 42.755 634 LYS A N 1
ATOM 5130 C CA . LYS A 1 666 ? 21.140 -54.745 20.373 1.000 40.935 634 LYS A CA 1
ATOM 5131 C C . LYS A 1 666 ? 20.401 -53.409 20.279 1.000 37.914 634 LYS A C 1
ATOM 5132 O O . LYS A 1 666 ? 21.000 -52.399 19.911 1.000 42.918 634 LYS A O 1
ATOM 5138 N N . LEU A 1 667 ? 19.109 -53.396 20.647 1.000 33.174 635 LEU A N 1
ATOM 5139 C CA . LEU A 1 667 ? 18.292 -52.189 20.576 1.000 32.779 635 LEU A CA 1
ATOM 5140 C C . LEU A 1 667 ? 18.841 -51.079 21.481 1.000 30.873 635 LEU A C 1
ATOM 5141 O O . LEU A 1 667 ? 18.932 -49.916 21.069 1.000 34.829 635 LEU A O 1
ATOM 5146 N N . ALA A 1 668 ? 19.272 -51.448 22.693 1.000 30.044 636 ALA A N 1
ATOM 5147 C CA . ALA A 1 668 ? 19.891 -50.489 23.603 1.000 32.604 636 ALA A CA 1
ATOM 5148 C C . ALA A 1 668 ? 21.095 -49.830 22.941 1.000 36.653 636 ALA A C 1
ATOM 5149 O O . ALA A 1 668 ? 21.278 -48.620 23.060 1.000 36.111 636 ALA A O 1
ATOM 5151 N N . LYS A 1 669 ? 21.915 -50.641 22.252 1.000 38.065 637 LYS A N 1
ATOM 5152 C CA . LYS A 1 669 ? 23.095 -50.146 21.551 1.000 39.946 637 LYS A CA 1
ATOM 5153 C C . LYS A 1 669 ? 22.708 -49.154 20.456 1.000 37.974 637 LYS A C 1
ATOM 5154 O O . LYS A 1 669 ? 23.331 -48.090 20.328 1.000 32.648 637 LYS A O 1
ATOM 5160 N N . ASP A 1 670 ? 21.653 -49.505 19.699 1.000 33.716 638 ASP A N 1
ATOM 5161 C CA . ASP A 1 670 ? 21.153 -48.622 18.665 1.000 34.472 638 ASP A CA 1
ATOM 5162 C C . ASP A 1 670 ? 20.709 -47.296 19.273 1.000 37.060 638 ASP A C 1
ATOM 5163 O O . ASP A 1 670 ? 20.991 -46.240 18.703 1.000 32.274 638 ASP A O 1
ATOM 5168 N N . LEU A 1 671 ? 20.041 -47.355 20.444 1.000 36.190 639 LEU A N 1
ATOM 5169 C CA . LEU A 1 671 ? 19.576 -46.119 21.066 1.000 34.986 639 LEU A CA 1
ATOM 5170 C C . LEU A 1 671 ? 20.782 -45.287 21.502 1.000 32.852 639 LEU A C 1
ATOM 5171 O O . LEU A 1 671 ? 20.783 -44.066 21.386 1.000 30.539 639 LEU A O 1
ATOM 5176 N N . GLU A 1 672 ? 21.853 -45.963 21.930 1.000 33.795 640 GLU A N 1
ATOM 5177 C CA . GLU A 1 672 ? 23.038 -45.253 22.382 1.000 34.604 640 GLU A CA 1
ATOM 5178 C C . GLU A 1 672 ? 23.657 -44.468 21.218 1.000 37.822 640 GLU A C 1
ATOM 5179 O O . GLU A 1 672 ? 23.974 -43.280 21.332 1.000 41.409 640 GLU A O 1
ATOM 5185 N N . ARG A 1 673 ? 23.814 -45.133 20.068 1.000 40.561 641 ARG A N 1
ATOM 5186 C CA . ARG A 1 673 ? 24.427 -44.484 18.912 1.000 39.272 641 ARG A CA 1
ATOM 5187 C C . ARG A 1 673 ? 23.592 -43.270 18.495 1.000 38.607 641 ARG A C 1
ATOM 5188 O O . ARG A 1 673 ? 24.128 -42.259 18.043 1.000 38.787 641 ARG A O 1
ATOM 5196 N N . MET A 1 674 ? 22.272 -43.369 18.661 1.000 34.263 642 MET A N 1
ATOM 5197 C CA . MET A 1 674 ? 21.365 -42.295 18.294 1.000 36.314 642 MET A CA 1
ATOM 5198 C C . MET A 1 674 ? 21.479 -41.120 19.274 1.000 37.129 642 MET A C 1
ATOM 5199 O O . MET A 1 674 ? 21.350 -39.959 18.874 1.000 34.773 642 MET A O 1
ATOM 5204 N N . ILE A 1 675 ? 21.768 -41.416 20.552 1.000 34.299 643 ILE A N 1
ATOM 5205 C CA . ILE A 1 675 ? 22.067 -40.363 21.516 1.000 35.939 643 ILE A CA 1
ATOM 5206 C C . ILE A 1 675 ? 23.378 -39.690 21.124 1.000 38.048 643 ILE A C 1
ATOM 5207 O O . ILE A 1 675 ? 23.484 -38.457 21.110 1.000 38.133 643 ILE A O 1
ATOM 5212 N N . LYS A 1 676 ? 24.374 -40.516 20.794 1.000 39.838 644 LYS A N 1
ATOM 5213 C CA . LYS A 1 676 ? 25.639 -40.005 20.279 1.000 44.495 644 LYS A CA 1
ATOM 5214 C C . LYS A 1 676 ? 25.422 -39.057 19.092 1.000 42.359 644 LYS A C 1
ATOM 5215 O O . LYS A 1 676 ? 25.918 -37.924 19.095 1.000 35.552 644 LYS A O 1
ATOM 5221 N N . LEU A 1 677 ? 24.667 -39.519 18.085 1.000 41.547 645 LEU A N 1
ATOM 5222 C CA . LEU A 1 677 ? 24.395 -38.690 16.919 1.000 45.314 645 LEU A CA 1
ATOM 5223 C C . LEU A 1 677 ? 23.782 -37.357 17.357 1.000 44.737 645 LEU A C 1
ATOM 5224 O O . LEU A 1 677 ? 24.246 -36.306 16.924 1.000 45.486 645 LEU A O 1
ATOM 5229 N N . ASN A 1 678 ? 22.760 -37.411 18.225 1.000 41.090 646 ASN A N 1
ATOM 5230 C CA . ASN A 1 678 ? 22.089 -36.212 18.720 1.000 41.167 646 ASN A CA 1
ATOM 5231 C C . ASN A 1 678 ? 23.064 -35.232 19.371 1.000 40.820 646 ASN A C 1
ATOM 5232 O O . ASN A 1 678 ? 23.019 -34.036 19.092 1.000 38.930 646 ASN A O 1
ATOM 5237 N N . ARG A 1 679 ? 23.933 -35.744 20.253 1.000 43.376 647 ARG A N 1
ATOM 5238 C CA . ARG A 1 679 ? 24.904 -34.916 20.956 1.000 47.093 647 ARG A CA 1
ATOM 5239 C C . ARG A 1 679 ? 25.816 -34.197 19.955 1.000 50.443 647 ARG A C 1
ATOM 5240 O O . ARG A 1 679 ? 26.130 -33.016 20.128 1.000 47.733 647 ARG A O 1
ATOM 5248 N N . ALA A 1 680 ? 26.223 -34.914 18.893 1.000 46.713 648 ALA A N 1
ATOM 5249 C CA . ALA A 1 680 ? 27.075 -34.363 17.853 1.000 47.512 648 ALA A CA 1
ATOM 5250 C C . ALA A 1 680 ? 26.338 -33.300 17.027 1.000 45.446 648 ALA A C 1
ATOM 5251 O O . ALA A 1 680 ? 26.953 -32.325 16.609 1.000 45.524 648 ALA A O 1
ATOM 5253 N N . LYS A 1 681 ? 25.030 -33.471 16.786 1.000 44.825 649 LYS A N 1
ATOM 5254 C CA . LYS A 1 681 ? 24.287 -32.464 16.032 1.000 49.377 649 LYS A CA 1
ATOM 5255 C C . LYS A 1 681 ? 24.198 -31.138 16.801 1.000 52.549 649 LYS A C 1
ATOM 5256 O O . LYS A 1 681 ? 24.429 -30.076 16.224 1.000 50.708 649 LYS A O 1
ATOM 5262 N N . ASP A 1 682 ? 23.825 -31.183 18.088 1.000 55.690 650 ASP A N 1
ATOM 5263 C CA . ASP A 1 682 ? 24.015 -30.034 18.971 1.000 64.940 650 ASP A CA 1
ATOM 5264 C C . ASP A 1 682 ? 23.752 -30.414 20.424 1.000 76.796 650 ASP A C 1
ATOM 5265 O O . ASP A 1 682 ? 22.868 -31.224 20.713 1.000 79.108 650 ASP A O 1
ATOM 5270 N N . LYS A 1 683 ? 24.522 -29.780 21.320 1.000 70.941 651 LYS A N 1
ATOM 5271 C CA . LYS A 1 683 ? 24.558 -30.119 22.731 1.000 65.958 651 LYS A CA 1
ATOM 5272 C C . LYS A 1 683 ? 23.282 -29.625 23.418 1.000 71.664 651 LYS A C 1
ATOM 5273 O O . LYS A 1 683 ? 22.888 -30.172 24.452 1.000 80.422 651 LYS A O 1
ATOM 5279 N N . GLN A 1 684 ? 22.642 -28.610 22.818 1.000 66.914 652 GLN A N 1
ATOM 5280 C CA . GLN A 1 684 ? 21.579 -27.853 23.468 1.000 74.843 652 GLN A CA 1
ATOM 5281 C C . GLN A 1 684 ? 20.260 -28.629 23.447 1.000 69.998 652 GLN A C 1
ATOM 5282 O O . GLN A 1 684 ? 19.763 -28.992 22.383 1.000 70.616 652 GLN A O 1
ATOM 5288 N N . LEU A 1 685 ? 19.701 -28.844 24.647 1.000 63.791 653 LEU A N 1
ATOM 5289 C CA . LEU A 1 685 ? 18.549 -29.701 24.874 1.000 61.279 653 LEU A CA 1
ATOM 5290 C C . LEU A 1 685 ? 17.275 -28.865 24.785 1.000 55.619 653 LEU A C 1
ATOM 5291 O O . LEU A 1 685 ? 17.284 -27.678 25.093 1.000 54.230 653 LEU A O 1
ATOM 5296 N N . LYS A 1 686 ? 16.195 -29.501 24.332 1.000 60.273 654 LYS A N 1
ATOM 5297 C CA . LYS A 1 686 ? 14.898 -28.857 24.193 1.000 64.374 654 LYS A CA 1
ATOM 5298 C C . LYS A 1 686 ? 13.959 -29.385 25.277 1.000 66.494 654 LYS A C 1
ATOM 5299 O O . LYS A 1 686 ? 13.873 -30.591 25.513 1.000 64.350 654 LYS A O 1
ATOM 5305 N N . VAL A 1 687 ? 13.212 -28.455 25.883 1.000 65.303 655 VAL A N 1
ATOM 5306 C CA . VAL A 1 687 ? 12.245 -28.735 26.934 1.000 60.084 655 VAL A CA 1
ATOM 5307 C C . VAL A 1 687 ? 10.840 -28.510 26.363 1.000 62.254 655 VAL A C 1
ATOM 5308 O O . VAL A 1 687 ? 10.596 -27.534 25.650 1.000 67.153 655 VAL A O 1
ATOM 5312 N N . LYS A 1 688 ? 9.919 -29.435 26.661 1.000 54.487 656 LYS A N 1
ATOM 5313 C CA . LYS A 1 688 ? 8.542 -29.354 26.184 1.000 55.386 656 LYS A CA 1
ATOM 5314 C C . LYS A 1 688 ? 7.606 -28.935 27.322 1.000 58.437 656 LYS A C 1
ATOM 5315 O O . LYS A 1 688 ? 6.600 -28.261 27.099 1.000 61.163 656 LYS A O 1
ATOM 5321 N N . ASP A 1 689 ? 7.922 -29.400 28.532 1.000 51.353 657 ASP A N 1
ATOM 5322 C CA . ASP A 1 689 ? 7.077 -29.208 29.690 1.000 43.237 657 ASP A CA 1
ATOM 5323 C C . ASP A 1 689 ? 7.500 -27.920 30.381 1.000 41.840 657 ASP A C 1
ATOM 5324 O O . ASP A 1 689 ? 8.687 -27.671 30.573 1.000 42.897 657 ASP A O 1
ATOM 5329 N N . TRP A 1 690 ? 6.513 -27.131 30.805 1.000 41.817 658 TRP A N 1
ATOM 5330 C CA . TRP A 1 690 ? 6.784 -25.817 31.360 1.000 42.762 658 TRP A CA 1
ATOM 5331 C C . TRP A 1 690 ? 7.530 -25.878 32.699 1.000 42.844 658 TRP A C 1
ATOM 5332 O O . TRP A 1 690 ? 8.070 -24.863 33.129 1.000 45.382 658 TRP A O 1
ATOM 5343 N N . MET A 1 691 ? 7.619 -27.053 33.334 1.000 40.663 659 MET A N 1
ATOM 5344 C CA . MET A 1 691 ? 8.401 -27.171 34.566 1.000 42.380 659 MET A CA 1
ATOM 5345 C C . MET A 1 691 ? 9.708 -27.942 34.331 1.000 44.036 659 MET A C 1
ATOM 5346 O O . MET A 1 691 ? 10.440 -28.225 35.275 1.000 42.999 659 MET A O 1
ATOM 5351 N N . ALA A 1 692 ? 9.984 -28.339 33.083 1.000 42.912 660 ALA A N 1
ATOM 5352 C CA . ALA A 1 692 ? 11.219 -29.048 32.787 1.000 42.483 660 ALA A CA 1
ATOM 5353 C C . ALA A 1 692 ? 12.361 -28.042 32.699 1.000 39.748 660 ALA A C 1
ATOM 5354 O O . ALA A 1 692 ? 12.185 -26.931 32.225 1.000 42.159 660 ALA A O 1
ATOM 5356 N N . VAL A 1 693 ? 13.531 -28.436 33.195 1.000 39.492 661 VAL A N 1
ATOM 5357 C CA . VAL A 1 693 ? 14.749 -27.656 33.079 1.000 37.387 661 VAL A CA 1
ATOM 5358 C C . VAL A 1 693 ? 15.789 -28.573 32.434 1.000 40.903 661 VAL A C 1
ATOM 5359 O O . VAL A 1 693 ? 15.813 -29.769 32.723 1.000 44.459 661 VAL A O 1
ATOM 5363 N N . ASP A 1 694 ? 16.648 -28.026 31.570 1.000 39.433 662 ASP A N 1
ATOM 5364 C CA . ASP A 1 694 ? 17.568 -28.856 30.802 1.000 43.167 662 ASP A CA 1
ATOM 5365 C C . ASP A 1 694 ? 18.817 -29.185 31.621 1.000 42.821 662 ASP A C 1
ATOM 5366 O O . ASP A 1 694 ? 19.929 -29.276 31.101 1.000 40.649 662 ASP A O 1
ATOM 5371 N N . ILE A 1 695 ? 18.631 -29.363 32.927 1.000 46.633 663 ILE A N 1
ATOM 5372 C CA . ILE A 1 695 ? 19.652 -29.924 33.798 1.000 42.306 663 ILE A CA 1
ATOM 5373 C C . ILE A 1 695 ? 19.003 -31.027 34.619 1.000 39.992 663 ILE A C 1
ATOM 5374 O O . ILE A 1 695 ? 17.806 -30.982 34.917 1.000 41.617 663 ILE A O 1
ATOM 5379 N N . GLY A 1 696 ? 19.818 -32.002 35.000 1.000 32.298 664 GLY A N 1
ATOM 5380 C CA . GLY A 1 696 ? 19.435 -32.913 36.051 1.000 30.817 664 GLY A CA 1
ATOM 5381 C C . GLY A 1 696 ? 18.955 -34.228 35.457 1.000 36.066 664 GLY A C 1
ATOM 5382 O O . GLY A 1 696 ? 19.177 -34.502 34.295 1.000 37.366 664 GLY A O 1
ATOM 5383 N N . VAL A 1 697 ? 18.273 -35.037 36.268 1.000 39.318 665 VAL A N 1
ATOM 5384 C CA . VAL A 1 697 ? 18.090 -36.428 35.908 1.000 32.405 665 VAL A CA 1
ATOM 5385 C C . VAL A 1 697 ? 16.837 -36.582 35.040 1.000 32.482 665 VAL A C 1
ATOM 5386 O O . VAL A 1 697 ? 16.719 -37.559 34.305 1.000 31.269 665 VAL A O 1
ATOM 5390 N N . ILE A 1 698 ? 15.907 -35.622 35.111 1.000 29.534 666 ILE A N 1
ATOM 5391 C CA . ILE A 1 698 ? 14.627 -35.821 34.448 1.000 31.421 666 ILE A CA 1
ATOM 5392 C C . ILE A 1 698 ? 14.695 -35.384 32.973 1.000 36.808 666 ILE A C 1
ATOM 5393 O O . ILE A 1 698 ? 14.312 -36.144 32.067 1.000 36.906 666 ILE A O 1
ATOM 5398 N N . ASP A 1 699 ? 15.227 -34.181 32.728 1.000 34.325 667 ASP A N 1
ATOM 5399 C CA . ASP A 1 699 ? 15.263 -33.600 31.387 1.000 35.447 667 ASP A CA 1
ATOM 5400 C C . ASP A 1 699 ? 16.698 -33.275 30.944 1.000 35.525 667 ASP A C 1
ATOM 5401 O O . ASP A 1 699 ? 16.893 -32.690 29.882 1.000 38.988 667 ASP A O 1
ATOM 5406 N N . GLY A 1 700 ? 17.712 -33.635 31.746 1.000 33.793 668 GLY A N 1
ATOM 5407 C CA . GLY A 1 700 ? 19.061 -33.192 31.418 1.000 31.479 668 GLY A CA 1
ATOM 5408 C C . GLY A 1 700 ? 20.068 -34.331 31.310 1.000 30.653 668 GLY A C 1
ATOM 5409 O O . GLY A 1 700 ? 19.689 -35.505 31.281 1.000 31.443 668 GLY A O 1
ATOM 5410 N N . LEU A 1 701 ? 21.356 -33.952 31.277 1.000 31.809 669 LEU A N 1
ATOM 5411 C CA . LEU A 1 701 ? 22.421 -34.860 30.906 1.000 33.922 669 LEU A CA 1
ATOM 5412 C C . LEU A 1 701 ? 22.667 -35.890 32.001 1.000 31.941 669 LEU A C 1
ATOM 5413 O O . LEU A 1 701 ? 23.056 -37.021 31.700 1.000 35.463 669 LEU A O 1
ATOM 5418 N N . SER A 1 702 ? 22.388 -35.512 33.259 1.000 33.801 670 SER A N 1
ATOM 5419 C CA . SER A 1 702 ? 22.504 -36.444 34.378 1.000 33.521 670 SER A CA 1
ATOM 5420 C C . SER A 1 702 ? 21.637 -37.679 34.136 1.000 31.898 670 SER A C 1
ATOM 5421 O O . SER A 1 702 ? 22.049 -38.797 34.427 1.000 29.708 670 SER A O 1
ATOM 5424 N N . GLY A 1 703 ? 20.419 -37.456 33.616 1.000 32.194 671 GLY A N 1
ATOM 5425 C CA . GLY A 1 703 ? 19.530 -38.552 33.275 1.000 32.263 671 GLY A CA 1
ATOM 5426 C C . GLY A 1 703 ? 20.120 -39.459 32.207 1.000 34.639 671 GLY A C 1
ATOM 5427 O O . GLY A 1 703 ? 19.999 -40.685 32.304 1.000 31.013 671 GLY A O 1
ATOM 5428 N N . VAL A 1 704 ? 20.720 -38.842 31.173 1.000 34.771 672 VAL A N 1
ATOM 5429 C CA . VAL A 1 704 ? 21.316 -39.587 30.075 1.000 31.307 672 VAL A CA 1
ATOM 5430 C C . VAL A 1 704 ? 22.411 -40.484 30.647 1.000 33.172 672 VAL A C 1
ATOM 5431 O O . VAL A 1 704 ? 22.561 -41.624 30.208 1.000 34.614 672 VAL A O 1
ATOM 5435 N N . SER A 1 705 ? 23.122 -40.010 31.679 1.000 31.220 673 SER A N 1
ATOM 5436 C CA . SER A 1 705 ? 24.193 -40.817 32.259 1.000 28.798 673 SER A CA 1
ATOM 5437 C C . SER A 1 705 ? 23.691 -42.096 32.934 1.000 32.966 673 SER A C 1
ATOM 5438 O O . SER A 1 705 ? 24.437 -43.078 32.988 1.000 30.918 673 SER A O 1
ATOM 5441 N N . LEU A 1 706 ? 22.436 -42.099 33.427 1.000 31.862 674 LEU A N 1
ATOM 5442 C CA . LEU A 1 706 ? 21.862 -43.320 33.988 1.000 31.464 674 LEU A CA 1
ATOM 5443 C C . LEU A 1 706 ? 21.890 -44.438 32.961 1.000 30.715 674 LEU A C 1
ATOM 5444 O O . LEU A 1 706 ? 22.249 -45.578 33.278 1.000 34.546 674 LEU A O 1
ATOM 5449 N N . PHE A 1 707 ? 21.447 -44.108 31.744 1.000 31.891 675 PHE A N 1
ATOM 5450 C CA . PHE A 1 707 ? 21.458 -45.066 30.646 1.000 32.712 675 PHE A CA 1
ATOM 5451 C C . PHE A 1 707 ? 22.882 -45.575 30.378 1.000 31.553 675 PHE A C 1
ATOM 5452 O O . PHE A 1 707 ? 23.119 -46.776 30.244 1.000 31.076 675 PHE A O 1
ATOM 5460 N N . TYR A 1 708 ? 23.845 -44.657 30.299 1.000 31.489 676 TYR A N 1
ATOM 5461 C CA . TYR A 1 708 ? 25.233 -45.051 30.083 1.000 32.200 676 TYR A CA 1
ATOM 5462 C C . TYR A 1 708 ? 25.737 -45.952 31.201 1.000 33.158 676 TYR A C 1
ATOM 5463 O O . TYR A 1 708 ? 26.378 -46.959 30.909 1.000 34.847 676 TYR A O 1
ATOM 5472 N N . SER A 1 709 ? 25.423 -45.605 32.464 1.000 31.669 677 SER A N 1
ATOM 5473 C CA . SER A 1 709 ? 25.840 -46.425 33.589 1.000 32.674 677 SER A CA 1
ATOM 5474 C C . SER A 1 709 ? 25.295 -47.848 33.447 1.000 35.638 677 SER A C 1
ATOM 5475 O O . SER A 1 709 ? 26.025 -48.813 33.659 1.000 37.646 677 SER A O 1
ATOM 5478 N N . ALA A 1 710 ? 24.014 -47.964 33.068 1.000 35.781 678 ALA A N 1
ATOM 5479 C CA . ALA A 1 710 ? 23.313 -49.239 32.960 1.000 34.672 678 ALA A CA 1
ATOM 5480 C C . ALA A 1 710 ? 23.884 -50.052 31.813 1.000 31.246 678 ALA A C 1
ATOM 5481 O O . ALA A 1 710 ? 24.099 -51.252 31.962 1.000 33.684 678 ALA A O 1
ATOM 5483 N N . LEU A 1 711 ? 24.070 -49.390 30.667 1.000 32.729 679 LEU A N 1
ATOM 5484 C CA . LEU A 1 711 ? 24.706 -50.012 29.519 1.000 37.554 679 LEU A CA 1
ATOM 5485 C C . LEU A 1 711 ? 26.095 -50.530 29.905 1.000 38.474 679 LEU A C 1
ATOM 5486 O O . LEU A 1 711 ? 26.455 -51.656 29.570 1.000 41.646 679 LEU A O 1
ATOM 5491 N N . TYR A 1 712 ? 26.853 -49.746 30.677 1.000 38.512 680 TYR A N 1
ATOM 5492 C CA . TYR A 1 712 ? 28.096 -50.275 31.215 1.000 39.839 680 TYR A CA 1
ATOM 5493 C C . TYR A 1 712 ? 27.878 -51.568 32.003 1.000 43.103 680 TYR A C 1
ATOM 5494 O O . TYR A 1 712 ? 28.661 -52.503 31.861 1.000 44.363 680 TYR A O 1
ATOM 5503 N N . SER A 1 713 ? 26.861 -51.606 32.874 1.000 38.971 681 SER A N 1
ATOM 5504 C CA . SER A 1 713 ? 26.700 -52.763 33.741 1.000 40.145 681 SER A CA 1
ATOM 5505 C C . SER A 1 713 ? 26.540 -54.026 32.904 1.000 39.568 681 SER A C 1
ATOM 5506 O O . SER A 1 713 ? 27.010 -55.073 33.305 1.000 44.563 681 SER A O 1
ATOM 5509 N N . VAL A 1 714 ? 25.879 -53.922 31.742 1.000 45.420 682 VAL A N 1
ATOM 5510 C CA . VAL A 1 714 ? 25.520 -55.105 30.968 1.000 46.941 682 VAL A CA 1
ATOM 5511 C C . VAL A 1 714 ? 26.572 -55.410 29.897 1.000 47.452 682 VAL A C 1
ATOM 5512 O O . VAL A 1 714 ? 26.519 -56.499 29.331 1.000 56.077 682 VAL A O 1
ATOM 5516 N N . THR A 1 715 ? 27.500 -54.467 29.618 1.000 43.103 683 THR A N 1
ATOM 5517 C CA . THR A 1 715 ? 28.509 -54.658 28.575 1.000 41.499 683 THR A CA 1
ATOM 5518 C C . THR A 1 715 ? 29.961 -54.726 29.069 1.000 45.042 683 THR A C 1
ATOM 5519 O O . THR A 1 715 ? 30.821 -55.292 28.398 1.000 44.737 683 THR A O 1
ATOM 5523 N N . GLN A 1 716 ? 30.264 -54.140 30.229 1.000 47.197 684 GLN A N 1
ATOM 5524 C CA . GLN A 1 716 ? 31.632 -54.057 30.722 1.000 45.385 684 GLN A CA 1
ATOM 5525 C C . GLN A 1 716 ? 32.497 -53.198 29.814 1.000 42.578 684 GLN A C 1
ATOM 5526 O O . GLN A 1 716 ? 33.700 -53.128 30.016 1.000 44.805 684 GLN A O 1
ATOM 5532 N N . ASN A 1 717 ? 31.884 -52.510 28.851 1.000 43.542 685 ASN A N 1
ATOM 5533 C CA . ASN A 1 717 ? 32.591 -51.601 27.966 1.000 42.666 685 ASN A CA 1
ATOM 5534 C C . ASN A 1 717 ? 32.867 -50.285 28.694 1.000 41.614 685 ASN A C 1
ATOM 5535 O O . ASN A 1 717 ? 31.971 -49.443 28.834 1.000 49.174 685 ASN A O 1
ATOM 5540 N N . GLN A 1 718 ? 34.134 -50.100 29.085 1.000 39.223 686 GLN A N 1
ATOM 5541 C CA . GLN A 1 718 ? 34.626 -48.956 29.843 1.000 39.589 686 GLN A CA 1
ATOM 5542 C C . GLN A 1 718 ? 34.127 -47.651 29.235 1.000 37.745 686 GLN A C 1
ATOM 5543 O O . GLN A 1 718 ? 33.921 -46.670 29.943 1.000 41.590 686 GLN A O 1
ATOM 5549 N N . LYS A 1 719 ? 33.959 -47.635 27.914 1.000 37.803 687 LYS A N 1
ATOM 5550 C CA . LYS A 1 719 ? 33.627 -46.427 27.179 1.000 41.540 687 LYS A CA 1
ATOM 5551 C C . LYS A 1 719 ? 32.282 -45.884 27.661 1.000 39.132 687 LYS A C 1
ATOM 5552 O O . LYS A 1 719 ? 32.111 -44.675 27.791 1.000 37.786 687 LYS A O 1
ATOM 5558 N N . TYR A 1 720 ? 31.331 -46.779 27.943 1.000 33.951 688 TYR A N 1
ATOM 5559 C CA . TYR A 1 720 ? 30.041 -46.321 28.443 1.000 37.526 688 TYR A CA 1
ATOM 5560 C C . TYR A 1 720 ? 30.169 -45.683 29.829 1.000 35.438 688 TYR A C 1
ATOM 5561 O O . TYR A 1 720 ? 29.521 -44.659 30.102 1.000 34.329 688 TYR A O 1
ATOM 5570 N N . LEU A 1 721 ? 31.072 -46.236 30.648 1.000 33.492 689 LEU A N 1
ATOM 5571 C CA . LEU A 1 721 ? 31.368 -45.652 31.948 1.000 38.735 689 LEU A CA 1
ATOM 5572 C C . LEU A 1 721 ? 31.937 -44.239 31.807 1.000 40.797 689 LEU A C 1
ATOM 5573 O O . LEU A 1 721 ? 31.570 -43.339 32.573 1.000 42.833 689 LEU A O 1
ATOM 5578 N N . GLU A 1 722 ? 32.809 -44.049 30.812 1.000 40.264 690 GLU A N 1
ATOM 5579 C CA . GLU A 1 722 ? 33.441 -42.756 30.603 1.000 40.688 690 GLU A CA 1
ATOM 5580 C C . GLU A 1 722 ? 32.385 -41.725 30.220 1.000 36.354 690 GLU A C 1
ATOM 5581 O O . GLU A 1 722 ? 32.380 -40.606 30.734 1.000 36.757 690 GLU A O 1
ATOM 5587 N N . GLU A 1 723 ? 31.481 -42.118 29.319 1.000 36.313 691 GLU A N 1
ATOM 5588 C CA . GLU A 1 723 ? 30.438 -41.198 28.888 1.000 38.563 691 GLU A CA 1
ATOM 5589 C C . GLU A 1 723 ? 29.564 -40.828 30.089 1.000 34.497 691 GLU A C 1
ATOM 5590 O O . GLU A 1 723 ? 29.293 -39.651 30.355 1.000 34.537 691 GLU A O 1
ATOM 5596 N N . ALA A 1 724 ? 29.165 -41.854 30.853 1.000 36.542 692 ALA A N 1
ATOM 5597 C CA . ALA A 1 724 ? 28.365 -41.629 32.050 1.000 37.410 692 ALA A CA 1
ATOM 5598 C C . ALA A 1 724 ? 28.988 -40.493 32.851 1.000 38.330 692 ALA A C 1
ATOM 5599 O O . ALA A 1 724 ? 28.311 -39.507 33.172 1.000 34.318 692 ALA A O 1
ATOM 5601 N N . GLU A 1 725 ? 30.303 -40.623 33.098 1.000 37.058 693 GLU A N 1
ATOM 5602 C CA . GLU A 1 725 ? 31.013 -39.701 33.965 1.000 37.608 693 GLU A CA 1
ATOM 5603 C C . GLU A 1 725 ? 31.071 -38.303 33.358 1.000 36.561 693 GLU A C 1
ATOM 5604 O O . GLU A 1 725 ? 30.928 -37.299 34.055 1.000 41.508 693 GLU A O 1
ATOM 5610 N N . VAL A 1 726 ? 31.263 -38.250 32.040 1.000 41.049 694 VAL A N 1
ATOM 5611 C CA . VAL A 1 726 ? 31.390 -36.995 31.320 1.000 39.468 694 VAL A CA 1
ATOM 5612 C C . VAL A 1 726 ? 30.055 -36.251 31.335 1.000 38.193 694 VAL A C 1
ATOM 5613 O O . VAL A 1 726 ? 30.029 -35.025 31.452 1.000 37.628 694 VAL A O 1
ATOM 5617 N N . LEU A 1 727 ? 28.944 -36.988 31.228 1.000 35.382 695 LEU A N 1
ATOM 5618 C CA . LEU A 1 727 ? 27.639 -36.342 31.246 1.000 36.488 695 LEU A CA 1
ATOM 5619 C C . LEU A 1 727 ? 27.372 -35.695 32.612 1.000 38.411 695 LEU A C 1
ATOM 5620 O O . LEU A 1 727 ? 26.906 -34.550 32.674 1.000 35.199 695 LEU A O 1
ATOM 5625 N N . ILE A 1 728 ? 27.729 -36.393 33.703 1.000 33.497 696 ILE A N 1
ATOM 5626 C CA . ILE A 1 728 ? 27.523 -35.835 35.028 1.000 34.327 696 ILE A CA 1
ATOM 5627 C C . ILE A 1 728 ? 28.380 -34.572 35.175 1.000 40.678 696 ILE A C 1
ATOM 5628 O O . ILE A 1 728 ? 27.903 -33.527 35.653 1.000 40.385 696 ILE A O 1
ATOM 5633 N N . LYS A 1 729 ? 29.648 -34.668 34.733 1.000 37.104 697 LYS A N 1
ATOM 5634 C CA . LYS A 1 729 ? 30.577 -33.548 34.802 1.000 39.073 697 LYS A CA 1
ATOM 5635 C C . LYS A 1 729 ? 29.961 -32.303 34.161 1.000 39.866 697 LYS A C 1
ATOM 5636 O O . LYS A 1 729 ? 30.006 -31.216 34.736 1.000 40.902 697 LYS A O 1
ATOM 5642 N N . GLU A 1 730 ? 29.353 -32.468 32.978 1.000 39.718 698 GLU A N 1
ATOM 5643 C CA . GLU A 1 730 ? 28.790 -31.336 32.259 1.000 39.273 698 GLU A CA 1
ATOM 5644 C C . GLU A 1 730 ? 27.651 -30.684 33.049 1.000 45.204 698 GLU A C 1
ATOM 5645 O O . GLU A 1 730 ? 27.497 -29.460 33.002 1.000 46.432 698 GLU A O 1
ATOM 5651 N N . ASP A 1 731 ? 26.854 -31.497 33.769 1.000 45.243 699 ASP A N 1
ATOM 5652 C CA . ASP A 1 731 ? 25.748 -30.982 34.569 1.000 40.979 699 ASP A CA 1
ATOM 5653 C C . ASP A 1 731 ? 26.279 -30.266 35.808 1.000 45.300 699 ASP A C 1
ATOM 5654 O O . ASP A 1 731 ? 25.713 -29.238 36.190 1.000 47.983 699 ASP A O 1
ATOM 5659 N N . LEU A 1 732 ? 27.358 -30.803 36.414 1.000 43.191 700 LEU A N 1
ATOM 5660 C CA . LEU A 1 732 ? 27.951 -30.201 37.605 1.000 42.201 700 LEU A CA 1
ATOM 5661 C C . LEU A 1 732 ? 28.510 -28.803 37.333 1.000 43.933 700 LEU A C 1
ATOM 5662 O O . LEU A 1 732 ? 28.708 -28.030 38.275 1.000 43.509 700 LEU A O 1
ATOM 5667 N N . GLU A 1 733 ? 28.727 -28.470 36.057 1.000 42.510 701 GLU A N 1
ATOM 5668 C CA . GLU A 1 733 ? 29.201 -27.149 35.674 1.000 47.559 701 GLU A CA 1
ATOM 5669 C C . GLU A 1 733 ? 28.094 -26.121 35.892 1.000 51.531 701 GLU A C 1
ATOM 5670 O O . GLU A 1 733 ? 28.385 -24.939 36.065 1.000 63.960 701 GLU A O 1
ATOM 5676 N N . SER A 1 734 ? 26.830 -26.578 35.898 1.000 51.781 702 SER A N 1
ATOM 5677 C CA . SER A 1 734 ? 25.673 -25.712 36.108 1.000 49.887 702 SER A CA 1
ATOM 5678 C C . SER A 1 734 ? 25.175 -25.784 37.559 1.000 52.309 702 SER A C 1
ATOM 5679 O O . SER A 1 734 ? 23.981 -25.683 37.823 1.000 48.577 702 SER A O 1
ATOM 5682 N N . THR A 1 735 ? 26.094 -25.995 38.504 1.000 51.505 703 THR A N 1
ATOM 5683 C CA . THR A 1 735 ? 25.748 -26.001 39.912 1.000 50.628 703 THR A CA 1
ATOM 5684 C C . THR A 1 735 ? 26.482 -24.866 40.624 1.000 50.867 703 THR A C 1
ATOM 5685 O O . THR A 1 735 ? 27.450 -24.320 40.114 1.000 50.555 703 THR A O 1
ATOM 5689 N N . LYS A 1 736 ? 25.998 -24.529 41.823 1.000 57.029 704 LYS A N 1
ATOM 5690 C CA . LYS A 1 736 ? 26.570 -23.490 42.661 1.000 57.194 704 LYS A CA 1
ATOM 5691 C C . LYS A 1 736 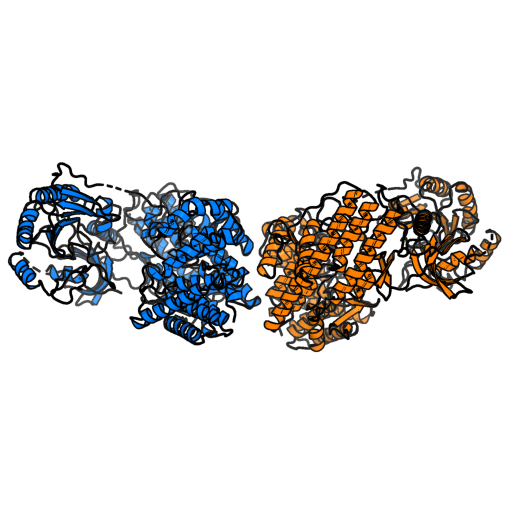? 26.519 -23.968 44.107 1.000 54.308 704 LYS A C 1
ATOM 5692 O O . LYS A 1 736 ? 25.496 -24.469 44.566 1.000 53.210 704 LYS A O 1
ATOM 5698 N N . LYS A 1 737 ? 27.654 -23.844 44.805 1.000 59.731 705 LYS A N 1
ATOM 5699 C CA . LYS A 1 737 ? 27.700 -24.053 46.242 1.000 55.216 705 LYS A CA 1
ATOM 5700 C C . LYS A 1 737 ? 27.401 -22.720 46.927 1.000 56.059 705 LYS A C 1
ATOM 5701 O O . LYS A 1 737 ? 27.904 -21.678 46.522 1.000 57.679 705 LYS A O 1
ATOM 5707 N N . ASP A 1 738 ? 26.540 -22.755 47.952 1.000 59.939 706 ASP A N 1
ATOM 5708 C CA . ASP A 1 738 ? 26.387 -21.631 48.864 1.000 60.483 706 ASP A CA 1
ATOM 5709 C C . ASP A 1 738 ? 27.621 -21.567 49.766 1.000 62.049 706 ASP A C 1
ATOM 5710 O O . ASP A 1 738 ? 28.218 -22.604 50.056 1.000 60.420 706 ASP A O 1
ATOM 5715 N N . ASP A 1 739 ? 28.005 -20.353 50.187 1.000 64.812 707 ASP A N 1
ATOM 5716 C CA . ASP A 1 739 ? 29.241 -20.153 50.938 1.000 64.813 707 ASP A CA 1
ATOM 5717 C C . ASP A 1 739 ? 29.028 -20.333 52.444 1.000 66.706 707 ASP A C 1
ATOM 5718 O O . ASP A 1 739 ? 29.890 -20.886 53.126 1.000 71.305 707 ASP A O 1
ATOM 5723 N N . VAL A 1 740 ? 27.853 -19.910 52.932 1.000 67.840 708 VAL A N 1
ATOM 5724 C CA . VAL A 1 740 ? 27.465 -19.980 54.333 1.000 63.368 708 VAL A CA 1
ATOM 5725 C C . VAL A 1 740 ? 27.065 -21.419 54.659 1.000 60.734 708 VAL A C 1
ATOM 5726 O O . VAL A 1 740 ? 27.724 -22.096 55.444 1.000 62.914 708 VAL A O 1
ATOM 5730 N N . THR A 1 741 ? 25.966 -21.871 54.044 1.000 62.225 709 THR A N 1
ATOM 5731 C CA . THR A 1 741 ? 25.512 -23.252 54.074 1.000 52.905 709 THR A CA 1
ATOM 5732 C C . THR A 1 741 ? 26.386 -24.032 53.102 1.000 53.958 709 THR A C 1
ATOM 5733 O O . THR A 1 741 ? 26.881 -23.473 52.116 1.000 56.316 709 THR A O 1
ATOM 5737 N N . GLY A 1 742 ? 26.580 -25.326 53.346 1.000 47.847 710 GLY A N 1
ATOM 5738 C CA . GLY A 1 742 ? 27.451 -26.033 52.416 1.000 48.704 710 GLY A CA 1
ATOM 5739 C C . GLY A 1 742 ? 26.739 -26.600 51.183 1.000 46.482 710 GLY A C 1
ATOM 5740 O O . GLY A 1 742 ? 27.320 -27.424 50.485 1.000 49.530 710 GLY A O 1
ATOM 5741 N N . VAL A 1 743 ? 25.510 -26.141 50.887 1.000 44.657 711 VAL A N 1
ATOM 5742 C CA . VAL A 1 743 ? 24.601 -26.911 50.036 1.000 50.394 711 VAL A CA 1
ATOM 5743 C C . VAL A 1 743 ? 24.883 -26.626 48.560 1.000 44.879 711 VAL A C 1
ATOM 5744 O O . VAL A 1 743 ? 25.029 -25.469 48.169 1.000 43.847 711 VAL A O 1
ATOM 5748 N N . LEU A 1 744 ? 24.979 -27.700 47.762 1.000 38.784 712 LEU A N 1
ATOM 5749 C CA . LEU A 1 744 ? 25.054 -27.587 46.315 1.000 40.158 712 LEU A CA 1
ATOM 5750 C C . LEU A 1 744 ? 23.650 -27.648 45.709 1.000 42.905 712 LEU A C 1
ATOM 5751 O O . LEU A 1 744 ? 22.837 -28.515 46.049 1.000 39.699 712 LEU A O 1
ATOM 5756 N N . GLN A 1 745 ? 23.382 -26.716 44.791 1.000 39.871 713 GLN A N 1
ATOM 5757 C CA . GLN A 1 745 ? 22.173 -26.754 43.988 1.000 40.633 713 GLN A CA 1
ATOM 5758 C C . GLN A 1 745 ? 22.520 -26.525 42.523 1.000 42.335 713 GLN A C 1
ATOM 5759 O O . GLN A 1 745 ? 23.601 -26.029 42.209 1.000 40.141 713 GLN A O 1
ATOM 5765 N N . THR A 1 746 ? 21.601 -26.893 41.623 1.000 38.659 714 THR A N 1
ATOM 5766 C CA . THR A 1 746 ? 21.766 -26.521 40.225 1.000 42.040 714 THR A CA 1
ATOM 5767 C C . THR A 1 746 ? 21.331 -25.070 40.053 1.000 41.709 714 THR A C 1
ATOM 5768 O O . THR A 1 746 ? 20.564 -24.553 40.857 1.000 40.955 714 THR A O 1
ATOM 5772 N N . VAL A 1 747 ? 21.841 -24.432 39.001 1.000 47.171 715 VAL A N 1
ATOM 5773 C CA . VAL A 1 747 ? 21.499 -23.053 38.675 1.000 59.242 715 VAL A CA 1
ATOM 5774 C C . VAL A 1 747 ? 21.093 -22.993 37.204 1.000 55.872 715 VAL A C 1
ATOM 5775 O O . VAL A 1 747 ? 21.812 -23.489 36.343 1.000 56.533 715 VAL A O 1
ATOM 5779 N N . ASP A 1 748 ? 19.894 -22.454 36.952 1.000 66.362 716 ASP A N 1
ATOM 5780 C CA . ASP A 1 748 ? 19.310 -22.499 35.620 1.000 68.009 716 ASP A CA 1
ATOM 5781 C C . ASP A 1 748 ? 19.617 -21.205 34.881 1.000 74.273 716 ASP A C 1
ATOM 5782 O O . ASP A 1 748 ? 20.417 -20.390 35.334 1.000 77.309 716 ASP A O 1
ATOM 5787 N N . ASN A 1 749 ? 18.943 -21.048 33.739 1.000 82.615 717 ASN A N 1
ATOM 5788 C CA . ASN A 1 749 ? 19.202 -19.982 32.789 1.000 90.600 717 ASN A CA 1
ATOM 5789 C C . ASN A 1 749 ? 18.490 -18.699 33.209 1.000 88.287 717 ASN A C 1
ATOM 5790 O O . ASN A 1 749 ? 18.523 -17.725 32.465 1.000 92.797 717 ASN A O 1
ATOM 5795 N N . LYS A 1 750 ? 17.838 -18.697 34.382 1.000 88.224 718 LYS A N 1
ATOM 5796 C CA . LYS A 1 750 ? 17.299 -17.477 34.968 1.000 88.681 718 LYS A CA 1
ATOM 5797 C C . LYS A 1 750 ? 17.842 -17.289 36.384 1.000 83.534 718 LYS A C 1
ATOM 5798 O O . LYS A 1 750 ? 17.231 -16.605 37.209 1.000 76.925 718 LYS A O 1
ATOM 5804 N N . ASN A 1 751 ? 19.000 -17.907 36.635 1.000 81.798 719 ASN A N 1
ATOM 5805 C CA . ASN A 1 751 ? 19.755 -17.732 37.868 1.000 86.231 719 ASN A CA 1
ATOM 5806 C C . ASN A 1 751 ? 18.989 -18.277 39.070 1.000 83.494 719 ASN A C 1
ATOM 5807 O O . ASN A 1 751 ? 19.159 -17.777 40.180 1.000 82.387 719 ASN A O 1
ATOM 5812 N N . ARG A 1 752 ? 18.145 -19.290 38.831 1.000 77.027 720 ARG A N 1
ATOM 5813 C CA . ARG A 1 752 ? 17.350 -19.908 39.878 1.000 67.319 720 ARG A CA 1
ATOM 5814 C C . ARG A 1 752 ? 18.107 -21.131 40.381 1.000 57.879 720 ARG A C 1
ATOM 5815 O O . ARG A 1 752 ? 18.701 -21.874 39.596 1.000 56.768 720 ARG A O 1
ATOM 5823 N N . LEU A 1 753 ? 18.090 -21.312 41.705 1.000 53.987 721 LEU A N 1
ATOM 5824 C CA . LEU A 1 753 ? 18.768 -22.435 42.336 1.000 52.058 721 LEU A CA 1
ATOM 5825 C C . LEU A 1 753 ? 17.751 -23.555 42.528 1.000 44.445 721 LEU A C 1
ATOM 5826 O O . LEU A 1 753 ? 16.628 -23.273 42.919 1.000 45.352 721 LEU A O 1
ATOM 5831 N N . LEU A 1 754 ? 18.145 -24.811 42.253 1.000 41.524 722 LEU A N 1
ATOM 5832 C CA . LEU A 1 754 ? 17.208 -25.929 42.299 1.000 39.203 722 LEU A CA 1
ATOM 5833 C C . LEU A 1 754 ? 17.746 -27.127 43.081 1.000 36.131 722 LEU A C 1
ATOM 5834 O O . LEU A 1 754 ? 18.846 -27.617 42.829 1.000 31.857 722 LEU A O 1
ATOM 5839 N N . PRO A 1 755 ? 16.976 -27.636 44.075 1.000 33.360 723 PRO A N 1
ATOM 5840 C CA . PRO A 1 755 ? 17.294 -28.909 44.729 1.000 30.437 723 PRO A CA 1
ATOM 5841 C C . PRO A 1 755 ? 16.615 -30.165 44.183 1.000 30.194 723 PRO A C 1
ATOM 5842 O O . PRO A 1 755 ? 17.126 -31.271 44.353 1.000 35.795 723 PRO A O 1
ATOM 5846 N N . TYR A 1 756 ? 15.491 -29.988 43.485 1.000 32.187 724 TYR A N 1
ATOM 5847 C CA . TYR A 1 756 ? 14.503 -31.043 43.291 1.000 34.714 724 TYR A CA 1
ATOM 5848 C C . TYR A 1 756 ? 15.017 -32.168 42.388 1.000 34.753 724 TYR A C 1
ATOM 5849 O O . TYR A 1 756 ? 16.017 -31.996 41.696 1.000 32.818 724 TYR A O 1
ATOM 5858 N N . LEU A 1 757 ? 14.325 -33.322 42.419 1.000 31.659 725 LEU A N 1
ATOM 5859 C CA . LEU A 1 757 ? 14.623 -34.447 41.543 1.000 32.980 725 LEU A CA 1
ATOM 5860 C C . LEU A 1 757 ? 14.570 -33.977 40.084 1.000 32.592 725 LEU A C 1
ATOM 5861 O O . LEU A 1 757 ? 15.377 -34.365 39.235 1.000 31.023 725 LEU A O 1
ATOM 5866 N N . SER A 1 758 ? 13.570 -33.154 39.799 1.000 29.798 726 SER A N 1
ATOM 5867 C CA . SER A 1 758 ? 13.418 -32.605 38.474 1.000 30.044 726 SER A CA 1
ATOM 5868 C C . SER A 1 758 ? 14.124 -31.259 38.430 1.000 30.958 726 SER A C 1
ATOM 5869 O O . SER A 1 758 ? 13.645 -30.287 39.002 1.000 33.943 726 SER A O 1
ATOM 5872 N N . GLY A 1 759 ? 15.275 -31.228 37.765 1.000 32.129 727 GLY A N 1
ATOM 5873 C CA . GLY A 1 759 ? 15.919 -29.971 37.439 1.000 32.797 727 GLY A CA 1
ATOM 5874 C C . GLY A 1 759 ? 17.015 -29.597 38.433 1.000 35.163 727 GLY A C 1
ATOM 5875 O O . GLY A 1 759 ? 17.825 -28.722 38.124 1.000 37.269 727 GLY A O 1
ATOM 5876 N N . GLY A 1 760 ? 17.041 -30.276 39.595 1.000 33.224 728 GLY A N 1
ATOM 5877 C CA . GLY A 1 760 ? 17.840 -29.855 40.742 1.000 32.955 728 GLY A CA 1
ATOM 5878 C C . GLY A 1 760 ? 18.933 -30.854 41.096 1.000 31.644 728 GLY A C 1
ATOM 5879 O O . GLY A 1 760 ? 19.104 -31.868 40.408 1.000 33.598 728 GLY A O 1
ATOM 5880 N N . SER A 1 761 ? 19.657 -30.583 42.189 1.000 30.639 729 SER A N 1
ATOM 5881 C CA . SER A 1 761 ? 20.895 -31.308 42.467 1.000 29.781 729 SER A CA 1
ATOM 5882 C C . SER A 1 761 ? 20.643 -32.726 43.000 1.000 31.816 729 SER A C 1
ATOM 5883 O O . SER A 1 761 ? 21.508 -33.603 42.877 1.000 32.032 729 SER A O 1
ATOM 5886 N N . ILE A 1 762 ? 19.466 -32.972 43.589 1.000 30.362 730 ILE A N 1
ATOM 5887 C CA . ILE A 1 762 ? 19.176 -34.301 44.123 1.000 31.693 730 ILE A CA 1
ATOM 5888 C C . ILE A 1 762 ? 19.193 -35.333 43.001 1.000 31.213 730 ILE A C 1
ATOM 5889 O O . ILE A 1 762 ? 19.609 -36.469 43.193 1.000 32.271 730 ILE A O 1
ATOM 5894 N N . GLY A 1 763 ? 18.701 -34.933 41.827 1.000 33.644 731 GLY A N 1
ATOM 5895 C CA . GLY A 1 763 ? 18.710 -35.807 40.662 1.000 31.377 731 GLY A CA 1
ATOM 5896 C C . GLY A 1 763 ? 20.133 -36.047 40.164 1.000 31.101 731 GLY A C 1
ATOM 5897 O O . GLY A 1 763 ? 20.493 -37.174 39.815 1.000 28.675 731 GLY A O 1
ATOM 5898 N N . VAL A 1 764 ? 20.950 -34.980 40.176 1.000 32.601 732 VAL A N 1
ATOM 5899 C CA . VAL A 1 764 ? 22.373 -35.132 39.875 1.000 32.609 732 VAL A CA 1
ATOM 5900 C C . VAL A 1 764 ? 22.970 -36.153 40.836 1.000 34.003 732 VAL A C 1
ATOM 5901 O O . VAL A 1 764 ? 23.601 -37.100 40.386 1.000 36.566 732 VAL A O 1
ATOM 5905 N N . ALA A 1 765 ? 22.727 -35.983 42.151 1.000 32.436 733 ALA A N 1
ATOM 5906 C CA . ALA A 1 765 ? 23.229 -36.916 43.150 1.000 33.104 733 ALA A CA 1
ATOM 5907 C C . ALA A 1 765 ? 22.851 -38.363 42.813 1.000 35.250 733 ALA A C 1
ATOM 5908 O O . ALA A 1 765 ? 23.686 -39.269 42.909 1.000 40.398 733 ALA A O 1
ATOM 5910 N N . ILE A 1 766 ? 21.572 -38.595 42.460 1.000 33.243 734 ILE A N 1
ATOM 5911 C CA . ILE A 1 766 ? 21.109 -39.931 42.106 1.000 31.821 734 ILE A CA 1
ATOM 5912 C C . ILE A 1 766 ? 21.971 -40.526 40.987 1.000 32.530 734 ILE A C 1
ATOM 5913 O O . ILE A 1 766 ? 22.297 -41.709 41.033 1.000 34.500 734 ILE A O 1
ATOM 5918 N N . SER A 1 767 ? 22.296 -39.739 39.951 1.000 31.683 735 SER A N 1
ATOM 5919 C CA . SER A 1 767 ? 23.083 -40.292 38.846 1.000 35.910 735 SER A CA 1
ATOM 5920 C C . SER A 1 767 ? 24.526 -40.610 39.270 1.000 37.844 735 SER A C 1
ATOM 5921 O O . SER A 1 767 ? 25.102 -41.606 38.821 1.000 37.168 735 SER A O 1
ATOM 5924 N N . ILE A 1 768 ? 25.084 -39.777 40.160 1.000 32.757 736 ILE A N 1
ATOM 5925 C CA . ILE A 1 768 ? 26.386 -40.050 40.748 1.000 34.710 736 ILE A CA 1
ATOM 5926 C C . ILE A 1 768 ? 26.338 -41.365 41.523 1.000 35.769 736 ILE A C 1
ATOM 5927 O O . ILE A 1 768 ? 27.227 -42.204 41.390 1.000 36.283 736 ILE A O 1
ATOM 5932 N N . TRP A 1 769 ? 25.288 -41.530 42.334 1.000 37.614 737 TRP A N 1
ATOM 5933 C CA . TRP A 1 769 ? 25.122 -42.730 43.137 1.000 34.690 737 TRP A CA 1
ATOM 5934 C C . TRP A 1 769 ? 25.113 -43.954 42.226 1.000 38.024 737 TRP A C 1
ATOM 5935 O O . TRP A 1 769 ? 25.730 -44.968 42.541 1.000 39.830 737 TRP A O 1
ATOM 5946 N N . PHE A 1 770 ? 24.381 -43.868 41.111 1.000 34.393 738 PHE A N 1
ATOM 5947 C CA . PHE A 1 770 ? 24.219 -45.028 40.245 1.000 37.531 738 PHE A CA 1
ATOM 5948 C C . PHE A 1 770 ? 25.505 -45.282 39.456 1.000 33.690 738 PHE A C 1
ATOM 5949 O O . PHE A 1 770 ? 25.865 -46.431 39.208 1.000 34.993 738 PHE A O 1
ATOM 5957 N N . LEU A 1 771 ? 26.174 -44.205 39.038 1.000 32.196 739 LEU A N 1
ATOM 5958 C CA . LEU A 1 771 ? 27.494 -44.331 38.442 1.000 36.826 739 LEU A CA 1
ATOM 5959 C C . LEU A 1 771 ? 28.401 -45.132 39.377 1.000 33.661 739 LEU A C 1
ATOM 5960 O O . LEU A 1 771 ? 29.082 -46.054 38.952 1.000 34.617 739 LEU A O 1
ATOM 5965 N N . ASN A 1 772 ? 28.350 -44.810 40.669 1.000 31.873 740 ASN A N 1
ATOM 5966 C CA . ASN A 1 772 ? 29.167 -45.486 41.670 1.000 35.552 740 ASN A CA 1
ATOM 5967 C C . ASN A 1 772 ? 28.693 -46.923 41.895 1.000 39.680 740 ASN A C 1
ATOM 5968 O O . ASN A 1 772 ? 29.511 -47.842 42.049 1.000 36.124 740 ASN A O 1
ATOM 5973 N N . HIS A 1 773 ? 27.365 -47.113 41.863 1.000 35.048 741 HIS A N 1
ATOM 5974 C CA . HIS A 1 773 ? 26.786 -48.420 42.109 1.000 34.996 741 HIS A CA 1
ATOM 5975 C C . HIS A 1 773 ? 27.275 -49.434 41.072 1.000 35.896 741 HIS A C 1
ATOM 5976 O O . HIS A 1 773 ? 27.615 -50.550 41.420 1.000 41.208 741 HIS A O 1
ATOM 5983 N N . VAL A 1 774 ? 27.305 -49.051 39.793 1.000 35.896 742 VAL A N 1
ATOM 5984 C CA . VAL A 1 774 ? 27.628 -49.992 38.729 1.000 38.515 742 VAL A CA 1
ATOM 5985 C C . VAL A 1 774 ? 29.143 -50.177 38.587 1.000 38.619 742 VAL A C 1
ATOM 5986 O O . VAL A 1 774 ? 29.571 -51.159 38.004 1.000 38.022 742 VAL A O 1
ATOM 5990 N N . SER A 1 775 ? 29.943 -49.228 39.082 1.000 42.260 743 SER A N 1
ATOM 5991 C CA . SER A 1 775 ? 31.382 -49.272 38.864 1.000 47.751 743 SER A CA 1
ATOM 5992 C C . SER A 1 775 ? 32.168 -49.601 40.140 1.000 49.138 743 SER A C 1
ATOM 5993 O O . SER A 1 775 ? 33.359 -49.863 40.071 1.000 51.923 743 SER A O 1
ATOM 5996 N N . GLY A 1 776 ? 31.516 -49.549 41.303 1.000 51.099 744 GLY A N 1
ATOM 5997 C CA . GLY A 1 776 ? 32.187 -49.793 42.573 1.000 44.895 744 GLY A CA 1
ATOM 5998 C C . GLY A 1 776 ? 33.107 -48.655 43.007 1.000 41.884 744 GLY A C 1
ATOM 5999 O O . GLY A 1 776 ? 33.996 -48.883 43.807 1.000 44.522 744 GLY A O 1
ATOM 6000 N N . GLN A 1 777 ? 32.903 -47.433 42.497 1.000 44.328 745 GLN A N 1
ATOM 6001 C CA . GLN A 1 777 ? 33.776 -46.327 42.852 1.000 38.394 745 GLN A CA 1
ATOM 6002 C C . GLN A 1 777 ? 33.056 -45.415 43.834 1.000 42.989 745 GLN A C 1
ATOM 6003 O O . GLN A 1 777 ? 31.981 -45.744 44.322 1.000 42.414 745 GLN A O 1
ATOM 6009 N N . ASP A 1 778 ? 33.674 -44.267 44.127 1.000 46.710 746 ASP A N 1
ATOM 6010 C CA . ASP A 1 778 ? 33.068 -43.243 44.951 1.000 41.557 746 ASP A CA 1
ATOM 6011 C C . ASP A 1 778 ? 33.435 -41.881 44.380 1.000 42.109 746 ASP A C 1
ATOM 6012 O O . ASP A 1 778 ? 33.904 -41.009 45.111 1.000 45.256 746 ASP A O 1
ATOM 6017 N N . LEU A 1 779 ? 33.192 -41.713 43.079 1.000 37.302 747 LEU A N 1
ATOM 6018 C CA . LEU A 1 779 ? 33.404 -40.450 42.389 1.000 42.270 747 LEU A CA 1
ATOM 6019 C C . LEU A 1 779 ? 32.498 -39.363 42.972 1.000 46.647 747 LEU A C 1
ATOM 6020 O O . LEU A 1 779 ? 31.403 -39.648 43.460 1.000 50.539 747 LEU A O 1
ATOM 6025 N N . TYR A 1 780 ? 32.962 -38.114 42.890 1.000 43.140 748 TYR A N 1
ATOM 6026 C CA . TYR A 1 780 ? 32.189 -36.930 43.231 1.000 42.693 748 TYR A CA 1
ATOM 6027 C C . TYR A 1 780 ? 31.685 -36.964 44.670 1.000 43.631 748 TYR A C 1
ATOM 6028 O O . TYR A 1 780 ? 30.654 -36.360 44.970 1.000 44.369 748 TYR A O 1
ATOM 6037 N N . ARG A 1 781 ? 32.430 -37.637 45.555 1.000 41.078 749 ARG A N 1
ATOM 6038 C CA . ARG A 1 781 ? 32.153 -37.666 46.981 1.000 47.223 749 ARG A CA 1
ATOM 6039 C C . ARG A 1 781 ? 31.887 -36.260 47.531 1.000 48.223 749 ARG A C 1
ATOM 6040 O O . ARG A 1 781 ? 30.942 -36.053 48.283 1.000 48.348 749 ARG A O 1
ATOM 6048 N N . GLU A 1 782 ? 32.716 -35.293 47.152 1.000 51.197 750 GLU A N 1
ATOM 6049 C CA . GLU A 1 782 ? 32.579 -33.931 47.640 1.000 47.501 750 GLU A CA 1
ATOM 6050 C C . GLU A 1 782 ? 31.220 -33.346 47.251 1.000 45.211 750 GLU A C 1
ATOM 6051 O O . GLU A 1 782 ? 30.564 -32.698 48.055 1.000 43.809 750 GLU A O 1
ATOM 6057 N N . GLU A 1 783 ? 30.814 -33.531 45.993 1.000 48.037 751 GLU A N 1
ATOM 6058 C CA . GLU A 1 783 ? 29.572 -32.950 45.503 1.000 41.339 751 GLU A CA 1
ATOM 6059 C C . GLU A 1 783 ? 28.399 -33.664 46.166 1.000 38.632 751 GLU A C 1
ATOM 6060 O O . GLU A 1 783 ? 27.467 -33.014 46.632 1.000 36.341 751 GLU A O 1
ATOM 6066 N N . MET A 1 784 ? 28.496 -35.000 46.219 1.000 35.645 752 MET A N 1
ATOM 6067 C CA . MET A 1 784 ? 27.531 -35.854 46.875 1.000 36.055 752 MET A CA 1
ATOM 6068 C C . MET A 1 784 ? 27.276 -35.308 48.281 1.000 44.085 752 MET A C 1
ATOM 6069 O O . MET A 1 784 ? 26.114 -35.032 48.618 1.000 42.824 752 MET A O 1
ATOM 6074 N N . ASN A 1 785 ? 28.359 -35.100 49.069 1.000 40.775 753 ASN A N 1
ATOM 6075 C CA . ASN A 1 785 ? 28.238 -34.714 50.468 1.000 38.946 753 ASN A CA 1
ATOM 6076 C C . ASN A 1 785 ? 27.552 -33.360 50.580 1.000 39.344 753 ASN A C 1
ATOM 6077 O O . ASN A 1 785 ? 26.777 -33.150 51.508 1.000 42.884 753 ASN A O 1
ATOM 6082 N N . SER A 1 786 ? 27.808 -32.461 49.622 1.000 33.905 754 SER A N 1
ATOM 6083 C CA . SER A 1 786 ? 27.229 -31.131 49.703 1.000 34.353 754 SER A CA 1
ATOM 6084 C C . SER A 1 786 ? 25.787 -31.119 49.171 1.000 39.346 754 SER A C 1
ATOM 6085 O O . SER A 1 786 ? 25.064 -30.124 49.334 1.000 36.087 754 SER A O 1
ATOM 6088 N N . ILE A 1 787 ? 25.371 -32.212 48.513 1.000 34.587 755 ILE A N 1
ATOM 6089 C CA . ILE A 1 787 ? 23.992 -32.319 48.053 1.000 35.828 755 ILE A CA 1
ATOM 6090 C C . ILE A 1 787 ? 23.136 -32.885 49.184 1.000 36.932 755 ILE A C 1
ATOM 6091 O O . ILE A 1 787 ? 22.047 -32.378 49.448 1.000 41.665 755 ILE A O 1
ATOM 6096 N N . LEU A 1 788 ? 23.646 -33.922 49.866 1.000 38.676 756 LEU A N 1
ATOM 6097 C CA . LEU A 1 788 ? 23.005 -34.509 51.033 1.000 38.519 756 LEU A CA 1
ATOM 6098 C C . LEU A 1 788 ? 22.634 -33.440 52.067 1.000 38.520 756 LEU A C 1
ATOM 6099 O O . LEU A 1 788 ? 21.652 -33.581 52.788 1.000 36.777 756 LEU A O 1
ATOM 6104 N N . LYS A 1 789 ? 23.379 -32.341 52.101 1.000 38.380 757 LYS A N 1
ATOM 6105 C CA . LYS A 1 789 ? 23.100 -31.299 53.075 1.000 39.007 757 LYS A CA 1
ATOM 6106 C C . LYS A 1 789 ? 21.732 -30.662 52.825 1.000 39.403 757 LYS A C 1
ATOM 6107 O O . LYS A 1 789 ? 21.228 -29.928 53.674 1.000 41.800 757 LYS A O 1
ATOM 6113 N N . LEU A 1 790 ? 21.120 -30.951 51.676 1.000 35.050 758 LEU A N 1
ATOM 6114 C CA . LEU A 1 790 ? 19.771 -30.466 51.403 1.000 37.603 758 LEU A CA 1
ATOM 6115 C C . LEU A 1 790 ? 18.758 -31.035 52.406 1.000 35.006 758 LEU A C 1
ATOM 6116 O O . LEU A 1 790 ? 17.696 -30.449 52.615 1.000 34.407 758 LEU A O 1
ATOM 6121 N N . SER A 1 791 ? 19.076 -32.176 53.030 1.000 34.668 759 SER A N 1
ATOM 6122 C CA . SER A 1 791 ? 18.218 -32.726 54.071 1.000 37.276 759 SER A CA 1
ATOM 6123 C C . SER A 1 791 ? 17.966 -31.712 55.197 1.000 40.850 759 SER A C 1
ATOM 6124 O O . SER A 1 791 ? 17.093 -31.917 56.028 1.000 40.046 759 SER A O 1
ATOM 6127 N N . LYS A 1 792 ? 18.714 -30.604 55.222 1.000 42.138 760 LYS A N 1
ATOM 6128 C CA . LYS A 1 792 ? 18.524 -29.607 56.262 1.000 43.265 760 LYS A CA 1
ATOM 6129 C C . LYS A 1 792 ? 17.426 -28.608 55.884 1.000 44.134 760 LYS A C 1
ATOM 6130 O O . LYS A 1 792 ? 17.221 -27.608 56.571 1.000 49.514 760 LYS A O 1
ATOM 6136 N N . THR A 1 793 ? 16.720 -28.846 54.782 1.000 40.990 761 THR A N 1
ATOM 6137 C CA . THR A 1 793 ? 15.773 -27.848 54.286 1.000 41.193 761 THR A CA 1
ATOM 6138 C C . THR A 1 793 ? 14.513 -27.871 55.144 1.000 38.530 761 THR A C 1
ATOM 6139 O O . THR A 1 793 ? 13.981 -28.938 55.449 1.000 36.553 761 THR A O 1
ATOM 6143 N N . ARG A 1 794 ? 14.054 -26.681 55.535 1.000 41.584 762 ARG A N 1
ATOM 6144 C CA . ARG A 1 794 ? 12.968 -26.567 56.496 1.000 41.762 762 ARG A CA 1
ATOM 6145 C C . ARG A 1 794 ? 11.626 -26.762 55.793 1.000 44.180 762 ARG A C 1
ATOM 6146 O O . ARG A 1 794 ? 10.771 -27.520 56.273 1.000 50.405 762 ARG A O 1
ATOM 6154 N N . CYS A 1 795 ? 11.451 -26.068 54.662 1.000 35.329 763 CYS A N 1
ATOM 6155 C CA . CYS A 1 795 ? 10.240 -26.237 53.886 1.000 37.886 763 CYS A CA 1
ATOM 6156 C C . CYS A 1 795 ? 10.517 -26.076 52.393 1.000 40.690 763 CYS A C 1
ATOM 6157 O O . CYS A 1 795 ? 11.555 -25.564 51.988 1.000 41.825 763 CYS A O 1
ATOM 6160 N N . THR A 1 796 ? 9.554 -26.546 51.592 1.000 39.652 764 THR A N 1
ATOM 6161 C CA . THR A 1 796 ? 9.499 -26.351 50.152 1.000 34.958 764 THR A CA 1
ATOM 6162 C C . THR A 1 796 ? 8.103 -25.822 49.844 1.000 36.300 764 THR A C 1
ATOM 6163 O O . THR A 1 796 ? 7.167 -26.055 50.615 1.000 38.688 764 THR A O 1
ATOM 6167 N N . ILE A 1 797 ? 7.971 -25.072 48.751 1.000 34.028 765 ILE A N 1
ATOM 6168 C CA . ILE A 1 797 ? 6.694 -24.453 48.457 1.000 34.999 765 ILE A CA 1
ATOM 6169 C C . ILE A 1 797 ? 5.668 -25.521 48.059 1.000 37.959 765 ILE A C 1
ATOM 6170 O O . ILE A 1 797 ? 4.468 -25.319 48.288 1.000 37.147 765 ILE A O 1
ATOM 6175 N N . SER A 1 798 ? 6.137 -26.670 47.532 1.000 33.866 766 SER A N 1
ATOM 6176 C CA . SER A 1 798 ? 5.233 -27.717 47.074 1.000 33.127 766 SER A CA 1
ATOM 6177 C C . SER A 1 798 ? 5.703 -29.069 47.596 1.000 31.966 766 SER A C 1
ATOM 6178 O O . SER A 1 798 ? 6.829 -29.190 48.076 1.000 31.476 766 SER A O 1
ATOM 6181 N N . GLY A 1 799 ? 4.838 -30.085 47.468 1.000 28.324 767 GLY A N 1
ATOM 6182 C CA . GLY A 1 799 ? 5.012 -31.316 48.225 1.000 28.623 767 GLY A CA 1
ATOM 6183 C C . GLY A 1 799 ? 5.545 -32.490 47.420 1.000 27.989 767 GLY A C 1
ATOM 6184 O O . GLY A 1 799 ? 5.906 -33.502 48.016 1.000 35.328 767 GLY A O 1
ATOM 6185 N N . GLY A 1 800 ? 5.630 -32.338 46.088 1.000 27.536 768 GLY A N 1
ATOM 6186 C CA . GLY A 1 800 ? 5.651 -33.457 45.157 1.000 25.974 768 GLY A CA 1
ATOM 6187 C C . GLY A 1 800 ? 7.030 -34.099 45.005 1.000 31.644 768 GLY A C 1
ATOM 6188 O O . GLY A 1 800 ? 8.060 -33.467 45.276 1.000 29.542 768 GLY A O 1
ATOM 6189 N N . LEU A 1 801 ? 7.020 -35.362 44.534 1.000 28.699 769 LEU A N 1
ATOM 6190 C CA . LEU A 1 801 ? 8.233 -36.117 44.318 1.000 29.119 769 LEU A CA 1
ATOM 6191 C C . LEU A 1 801 ? 9.162 -35.374 43.353 1.000 30.703 769 LEU A C 1
ATOM 6192 O O . LEU A 1 801 ? 10.378 -35.412 43.515 1.000 29.717 769 LEU A O 1
ATOM 6197 N N . PHE A 1 802 ? 8.597 -34.729 42.324 1.000 30.851 770 PHE A N 1
ATOM 6198 C CA . PHE A 1 802 ? 9.450 -34.207 41.260 1.000 31.596 770 PHE A CA 1
ATOM 6199 C C . PHE A 1 802 ? 9.912 -32.784 41.559 1.000 29.120 770 PHE A C 1
ATOM 6200 O O . PHE A 1 802 ? 11.069 -32.473 41.342 1.000 31.261 770 PHE A O 1
ATOM 6208 N N . ASP A 1 803 ? 9.007 -31.949 42.060 1.000 27.808 771 ASP A N 1
ATOM 6209 C CA . ASP A 1 803 ? 9.183 -30.506 42.113 1.000 30.732 771 ASP A CA 1
ATOM 6210 C C . ASP A 1 803 ? 9.055 -29.995 43.554 1.000 32.538 771 ASP A C 1
ATOM 6211 O O . ASP A 1 803 ? 9.009 -28.785 43.778 1.000 34.282 771 ASP A O 1
ATOM 6216 N N . GLY A 1 804 ? 9.004 -30.900 44.540 1.000 30.732 772 GLY A N 1
ATOM 6217 C CA . GLY A 1 804 ? 8.808 -30.458 45.912 1.000 35.341 772 GLY A CA 1
ATOM 6218 C C . GLY A 1 804 ? 9.361 -31.420 46.966 1.000 39.047 772 GLY A C 1
ATOM 6219 O O . GLY A 1 804 ? 10.340 -32.133 46.729 1.000 39.138 772 GLY A O 1
ATOM 6220 N N . ALA A 1 805 ? 8.685 -31.453 48.122 1.000 35.781 773 ALA A N 1
ATOM 6221 C CA . ALA A 1 805 ? 9.225 -32.076 49.320 1.000 34.749 773 ALA A CA 1
ATOM 6222 C C . ALA A 1 805 ? 9.602 -33.531 49.078 1.000 31.965 773 ALA A C 1
ATOM 6223 O O . ALA A 1 805 ? 10.619 -34.012 49.590 1.000 32.691 773 ALA A O 1
ATOM 6225 N N . GLY A 1 806 ? 8.799 -34.223 48.266 1.000 34.332 774 GLY A N 1
ATOM 6226 C CA . GLY A 1 806 ? 9.061 -35.632 47.989 1.000 30.181 774 GLY A CA 1
ATOM 6227 C C . GLY A 1 806 ? 10.457 -35.888 47.423 1.000 27.906 774 GLY A C 1
ATOM 6228 O O . GLY A 1 806 ? 10.970 -36.996 47.533 1.000 31.653 774 GLY A O 1
ATOM 6229 N N . SER A 1 807 ? 11.063 -34.890 46.767 1.000 28.011 775 SER A N 1
ATOM 6230 C CA . SER A 1 807 ? 12.416 -35.054 46.243 1.000 30.486 775 SER A CA 1
ATOM 6231 C C . SER A 1 807 ? 13.374 -35.428 47.363 1.000 31.130 775 SER A C 1
ATOM 6232 O O . SER A 1 807 ? 14.206 -36.332 47.204 1.000 33.116 775 SER A O 1
ATOM 6235 N N . PHE A 1 808 ? 13.186 -34.763 48.515 1.000 32.907 776 PHE A N 1
ATOM 6236 C CA . PHE A 1 808 ? 14.105 -34.904 49.633 1.000 33.498 776 PHE A CA 1
ATOM 6237 C C . PHE A 1 808 ? 14.082 -36.310 50.235 1.000 32.628 776 PHE A C 1
ATOM 6238 O O . PHE A 1 808 ? 15.051 -36.702 50.876 1.000 33.863 776 PHE A O 1
ATOM 6246 N N . LEU A 1 809 ? 12.997 -37.070 50.024 1.000 31.386 777 LEU A N 1
ATOM 6247 C CA . LEU A 1 809 ? 12.916 -38.448 50.502 1.000 30.012 777 LEU A CA 1
ATOM 6248 C C . LEU A 1 809 ? 13.958 -39.306 49.792 1.000 29.821 777 LEU A C 1
ATOM 6249 O O . LEU A 1 809 ? 14.288 -40.395 50.251 1.000 33.267 777 LEU A O 1
ATOM 6254 N N . LEU A 1 810 ? 14.448 -38.838 48.638 1.000 32.984 778 LEU A N 1
ATOM 6255 C CA . LEU A 1 810 ? 15.450 -39.589 47.893 1.000 31.328 778 LEU A CA 1
ATOM 6256 C C . LEU A 1 810 ? 16.830 -39.498 48.549 1.000 31.987 778 LEU A C 1
ATOM 6257 O O . LEU A 1 810 ? 17.668 -40.363 48.306 1.000 27.291 778 LEU A O 1
ATOM 6262 N N . ILE A 1 811 ? 17.050 -38.461 49.377 1.000 32.337 779 ILE A N 1
ATOM 6263 C CA . ILE A 1 811 ? 18.357 -38.192 49.964 1.000 34.115 779 ILE A CA 1
ATOM 6264 C C . ILE A 1 811 ? 18.788 -39.350 50.868 1.000 35.848 779 ILE A C 1
ATOM 6265 O O . ILE A 1 811 ? 19.877 -39.867 50.687 1.000 33.979 779 ILE A O 1
ATOM 6270 N N . PRO A 1 812 ? 17.995 -39.771 51.887 1.000 35.435 780 PRO A N 1
ATOM 6271 C CA . PRO A 1 812 ? 18.390 -40.879 52.756 1.000 33.833 780 PRO A CA 1
ATOM 6272 C C . PRO A 1 812 ? 18.628 -42.193 52.036 1.000 32.099 780 PRO A C 1
ATOM 6273 O O . PRO A 1 812 ? 19.345 -43.052 52.529 1.000 33.564 780 PRO A O 1
ATOM 6277 N N . SER A 1 813 ? 18.039 -42.343 50.859 1.000 34.111 781 SER A N 1
ATOM 6278 C CA . SER A 1 813 ? 18.177 -43.592 50.140 1.000 35.041 781 SER A CA 1
ATOM 6279 C C . SER A 1 813 ? 19.571 -43.700 49.525 1.000 35.118 781 SER A C 1
ATOM 6280 O O . SER A 1 813 ? 19.975 -44.775 49.102 1.000 37.602 781 SER A O 1
ATOM 6283 N N . MET A 1 814 ? 20.308 -42.593 49.493 1.000 34.652 782 MET A N 1
ATOM 6284 C CA . MET A 1 814 ? 21.640 -42.605 48.918 1.000 37.104 782 MET A CA 1
ATOM 6285 C C . MET A 1 814 ? 22.710 -42.628 50.008 1.000 40.096 782 MET A C 1
ATOM 6286 O O . MET A 1 814 ? 23.882 -42.432 49.706 1.000 38.051 782 MET A O 1
ATOM 6291 N N . VAL A 1 815 ? 22.303 -42.840 51.274 1.000 42.312 783 VAL A N 1
ATOM 6292 C CA . VAL A 1 815 ? 23.234 -42.851 52.397 1.000 43.784 783 VAL A CA 1
ATOM 6293 C C . VAL A 1 815 ? 23.321 -44.273 52.928 1.000 45.294 783 VAL A C 1
ATOM 6294 O O . VAL A 1 815 ? 22.322 -44.836 53.371 1.000 50.358 783 VAL A O 1
ATOM 6298 N N . LYS A 1 816 ? 24.530 -44.842 52.846 1.000 56.009 784 LYS A N 1
ATOM 6299 C CA . LYS A 1 816 ? 24.746 -46.262 53.098 1.000 67.365 784 LYS A CA 1
ATOM 6300 C C . LYS A 1 816 ? 24.951 -46.508 54.594 1.000 60.706 784 LYS A C 1
ATOM 6301 O O . LYS A 1 816 ? 24.561 -47.559 55.095 1.000 66.636 784 LYS A O 1
ATOM 6307 N N . ASN A 1 817 ? 25.519 -45.521 55.298 1.000 55.406 785 ASN A N 1
ATOM 6308 C CA . ASN A 1 817 ? 25.742 -45.579 56.736 1.000 64.620 785 ASN A CA 1
ATOM 6309 C C . ASN A 1 817 ? 24.424 -45.420 57.497 1.000 59.271 785 ASN A C 1
ATOM 6310 O O . ASN A 1 817 ? 23.766 -44.381 57.382 1.000 63.512 785 ASN A O 1
ATOM 6315 N N . ASP A 1 818 ? 24.066 -46.445 58.290 1.000 56.542 786 ASP A N 1
ATOM 6316 C CA . ASP A 1 818 ? 22.798 -46.489 59.021 1.000 54.275 786 ASP A CA 1
ATOM 6317 C C . ASP A 1 818 ? 22.659 -45.293 59.973 1.000 52.992 786 ASP A C 1
ATOM 6318 O O . ASP A 1 818 ? 21.579 -44.708 60.088 1.000 50.645 786 ASP A O 1
ATOM 6323 N N . LYS A 1 819 ? 23.773 -44.919 60.624 1.000 52.864 787 LYS A N 1
ATOM 6324 C CA . LYS A 1 819 ? 23.760 -43.936 61.698 1.000 58.919 787 LYS A CA 1
ATOM 6325 C C . LYS A 1 819 ? 23.456 -42.545 61.142 1.000 59.965 787 LYS A C 1
ATOM 6326 O O . LYS A 1 819 ? 22.680 -41.797 61.738 1.000 67.565 787 LYS A O 1
ATOM 6332 N N . ASN A 1 820 ? 24.077 -42.210 60.003 1.000 58.361 788 ASN A N 1
ATOM 6333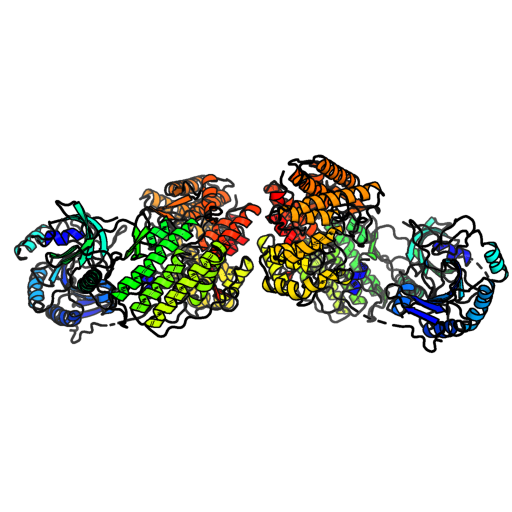 C CA . ASN A 1 820 ? 23.894 -40.906 59.382 1.000 51.257 788 ASN A CA 1
ATOM 6334 C C . ASN A 1 820 ? 22.547 -40.845 58.680 1.000 47.074 788 ASN A C 1
ATOM 6335 O O . ASN A 1 820 ? 21.929 -39.777 58.626 1.000 44.533 788 ASN A O 1
ATOM 6340 N N . ARG A 1 821 ? 22.121 -42.001 58.147 1.000 44.273 789 ARG A N 1
ATOM 6341 C CA . ARG A 1 821 ? 20.832 -42.099 57.479 1.000 46.177 789 ARG A CA 1
ATOM 6342 C C . ARG A 1 821 ? 19.710 -41.688 58.430 1.000 49.608 789 ARG A C 1
ATOM 6343 O O . ARG A 1 821 ? 18.812 -40.951 58.017 1.000 50.971 789 ARG A O 1
ATOM 6351 N N . GLU A 1 822 ? 19.799 -42.148 59.694 1.000 45.712 790 GLU A N 1
ATOM 6352 C CA . GLU A 1 822 ? 18.753 -41.970 60.686 1.000 44.473 790 GLU A CA 1
ATOM 6353 C C . GLU A 1 822 ? 18.493 -40.482 60.924 1.000 48.039 790 GLU A C 1
ATOM 6354 O O . GLU A 1 822 ? 17.335 -40.065 61.054 1.000 48.326 790 GLU A O 1
ATOM 6360 N N . VAL A 1 823 ? 19.572 -39.686 60.979 1.000 41.994 791 VAL A N 1
ATOM 6361 C CA . VAL A 1 823 ? 19.414 -38.259 61.226 1.000 42.603 791 VAL A CA 1
ATOM 6362 C C . VAL A 1 823 ? 18.804 -37.596 59.989 1.000 43.184 791 VAL A C 1
ATOM 6363 O O . VAL A 1 823 ? 17.987 -36.673 60.093 1.000 40.108 791 VAL A O 1
ATOM 6367 N N . ILE A 1 824 ? 19.241 -38.069 58.813 1.000 40.812 792 ILE A N 1
ATOM 6368 C CA . ILE A 1 824 ? 18.819 -37.505 57.543 1.000 38.966 792 ILE A CA 1
ATOM 6369 C C . ILE A 1 824 ? 17.341 -37.844 57.321 1.000 37.881 792 ILE A C 1
ATOM 6370 O O . ILE A 1 824 ? 16.555 -36.984 56.929 1.000 37.908 792 ILE A O 1
ATOM 6375 N N . LEU A 1 825 ? 16.965 -39.087 57.630 1.000 34.147 793 LEU A N 1
ATOM 6376 C CA . LEU A 1 825 ? 15.600 -39.541 57.476 1.000 37.898 793 LEU A CA 1
ATOM 6377 C C . LEU A 1 825 ? 14.635 -38.715 58.318 1.000 41.363 793 LEU A C 1
ATOM 6378 O O . LEU A 1 825 ? 13.584 -38.297 57.840 1.000 49.185 793 LEU A O 1
ATOM 6383 N N . ASN A 1 826 ? 14.996 -38.466 59.572 1.000 45.212 794 ASN A N 1
ATOM 6384 C CA . ASN A 1 826 ? 14.140 -37.734 60.488 1.000 43.479 794 ASN A CA 1
ATOM 6385 C C . ASN A 1 826 ? 13.923 -36.304 59.983 1.000 39.356 794 ASN A C 1
ATOM 6386 O O . ASN A 1 826 ? 12.825 -35.751 60.070 1.000 45.183 794 ASN A O 1
ATOM 6391 N N . GLU A 1 827 ? 14.976 -35.707 59.432 1.000 34.518 795 GLU A N 1
ATOM 6392 C CA . GLU A 1 827 ? 14.895 -34.350 58.913 1.000 38.302 795 GLU A CA 1
ATOM 6393 C C . GLU A 1 827 ? 13.912 -34.245 57.733 1.000 39.843 795 GLU A C 1
ATOM 6394 O O . GLU A 1 827 ? 13.118 -33.311 57.665 1.000 37.711 795 GLU A O 1
ATOM 6400 N N . VAL A 1 828 ? 13.956 -35.206 56.800 1.000 35.492 796 VAL A N 1
ATOM 6401 C CA . VAL A 1 828 ? 13.116 -35.133 55.612 1.000 36.932 796 VAL A CA 1
ATOM 6402 C C . VAL A 1 828 ? 11.679 -35.556 55.932 1.000 38.200 796 VAL A C 1
ATOM 6403 O O . VAL A 1 828 ? 10.733 -35.092 55.283 1.000 35.423 796 VAL A O 1
ATOM 6407 N N . LEU A 1 829 ? 11.518 -36.390 56.979 1.000 37.448 797 LEU A N 1
ATOM 6408 C CA . LEU A 1 829 ? 10.210 -36.780 57.459 1.000 31.740 797 LEU A CA 1
ATOM 6409 C C . LEU A 1 829 ? 9.516 -35.600 58.122 1.000 34.523 797 LEU A C 1
ATOM 6410 O O . LEU A 1 829 ? 8.293 -35.471 58.036 1.000 41.261 797 LEU A O 1
ATOM 6415 N N . ASN A 1 830 ? 10.300 -34.713 58.737 1.000 39.530 798 ASN A N 1
ATOM 6416 C CA . ASN A 1 830 ? 9.749 -33.470 59.259 1.000 37.930 798 ASN A CA 1
ATOM 6417 C C . ASN A 1 830 ? 9.196 -32.655 58.096 1.000 38.069 798 ASN A C 1
ATOM 6418 O O . ASN A 1 830 ? 8.123 -32.061 58.212 1.000 37.218 798 ASN A O 1
ATOM 6423 N N . LEU A 1 831 ? 9.942 -32.662 56.987 1.000 32.367 799 LEU A N 1
ATOM 6424 C CA . LEU A 1 831 ? 9.558 -31.949 55.782 1.000 36.208 799 LEU A CA 1
ATOM 6425 C C . LEU A 1 831 ? 8.325 -32.604 55.157 1.000 37.197 799 LEU A C 1
ATOM 6426 O O . LEU A 1 831 ? 7.358 -31.909 54.824 1.000 37.605 799 LEU A O 1
ATOM 6431 N N . LEU A 1 832 ? 8.335 -33.940 55.044 1.000 34.519 800 LEU A N 1
ATOM 6432 C CA . LEU A 1 832 ? 7.178 -34.642 54.504 1.000 31.158 800 LEU A CA 1
ATOM 6433 C C . LEU A 1 832 ? 5.908 -34.329 55.301 1.000 36.439 800 LEU A C 1
ATOM 6434 O O . LEU A 1 832 ? 4.816 -34.223 54.717 1.000 33.623 800 LEU A O 1
ATOM 6439 N N . ASN A 1 833 ? 6.047 -34.207 56.637 1.000 33.784 801 ASN A N 1
ATOM 6440 C CA . ASN A 1 833 ? 4.894 -34.097 57.527 1.000 33.190 801 ASN A CA 1
ATOM 6441 C C . ASN A 1 833 ? 4.210 -32.740 57.396 1.000 33.438 801 ASN A C 1
ATOM 6442 O O . ASN A 1 833 ? 3.102 -32.568 57.900 1.000 31.897 801 ASN A O 1
ATOM 6447 N N . ILE A 1 834 ? 4.835 -31.813 56.656 1.000 34.450 802 ILE A N 1
ATOM 6448 C CA . ILE A 1 834 ? 4.165 -30.560 56.353 1.000 33.688 802 ILE A CA 1
ATOM 6449 C C . ILE A 1 834 ? 3.062 -30.806 55.319 1.000 39.832 802 ILE A C 1
ATOM 6450 O O . ILE A 1 834 ? 2.112 -30.023 55.230 1.000 40.849 802 ILE A O 1
ATOM 6455 N N . PHE A 1 835 ? 3.172 -31.914 54.561 1.000 38.310 803 PHE A N 1
ATOM 6456 C CA . PHE A 1 835 ? 2.317 -32.148 53.403 1.000 34.477 803 PHE A CA 1
ATOM 6457 C C . PHE A 1 835 ? 1.357 -33.323 53.626 1.000 34.605 803 PHE A C 1
ATOM 6458 O O . PHE A 1 835 ? 0.266 -33.366 53.062 1.000 34.261 803 PHE A O 1
ATOM 6466 N N . LEU A 1 836 ? 1.762 -34.279 54.459 1.000 31.520 804 LEU A N 1
ATOM 6467 C CA . LEU A 1 836 ? 1.040 -35.533 54.599 1.000 33.133 804 LEU A CA 1
ATOM 6468 C C . LEU A 1 836 ? -0.266 -35.280 55.354 1.000 33.543 804 LEU A C 1
ATOM 6469 O O . LEU A 1 836 ? -0.236 -34.801 56.483 1.000 34.885 804 LEU A O 1
ATOM 6474 N N . ILE A 1 837 ? -1.402 -35.584 54.711 1.000 34.484 805 ILE A N 1
ATOM 6475 C CA . ILE A 1 837 ? -2.730 -35.270 55.224 1.000 34.437 805 ILE A CA 1
ATOM 6476 C C . ILE A 1 837 ? -3.350 -36.524 55.840 1.000 35.682 805 ILE A C 1
ATOM 6477 O O . ILE A 1 837 ? -3.405 -37.584 55.207 1.000 36.555 805 ILE A O 1
ATOM 6482 N N . GLU A 1 838 ? -3.789 -36.405 57.098 1.000 38.423 806 GLU A N 1
ATOM 6483 C CA . GLU A 1 838 ? -4.649 -37.443 57.652 1.000 45.525 806 GLU A CA 1
ATOM 6484 C C . GLU A 1 838 ? -6.095 -37.158 57.247 1.000 44.075 806 GLU A C 1
ATOM 6485 O O . GLU A 1 838 ? -6.603 -36.078 57.514 1.000 41.522 806 GLU A O 1
ATOM 6491 N N . LYS A 1 839 ? -6.721 -38.128 56.576 1.000 40.062 807 LYS A N 1
ATOM 6492 C CA . LYS A 1 839 ? -8.102 -38.029 56.139 1.000 41.079 807 LYS A CA 1
ATOM 6493 C C . LYS A 1 839 ? -8.775 -39.352 56.489 1.000 45.468 807 LYS A C 1
ATOM 6494 O O . LYS A 1 839 ? -8.326 -40.429 56.083 1.000 48.709 807 LYS A O 1
ATOM 6500 N N . ASN A 1 840 ? -9.825 -39.259 57.304 1.000 48.837 808 ASN A N 1
ATOM 6501 C CA . ASN A 1 840 ? -10.347 -40.429 57.986 1.000 50.140 808 ASN A CA 1
ATOM 6502 C C . ASN A 1 840 ? -9.180 -41.106 58.700 1.000 54.448 808 ASN A C 1
ATOM 6503 O O . ASN A 1 840 ? -8.430 -40.446 59.421 1.000 58.848 808 ASN A O 1
ATOM 6508 N N . SER A 1 841 ? -8.996 -42.406 58.500 1.000 54.060 809 SER A N 1
ATOM 6509 C CA . SER A 1 841 ? -7.899 -43.023 59.234 1.000 52.499 809 SER A CA 1
ATOM 6510 C C . SER A 1 841 ? -6.731 -43.412 58.325 1.000 43.887 809 SER A C 1
ATOM 6511 O O . SER A 1 841 ? -5.889 -44.240 58.675 1.000 48.458 809 SER A O 1
ATOM 6514 N N . TYR A 1 842 ? -6.686 -42.805 57.139 1.000 41.399 810 TYR A N 1
ATOM 6515 C CA . TYR A 1 842 ? -5.624 -43.088 56.188 1.000 40.134 810 TYR A CA 1
ATOM 6516 C C . TYR A 1 842 ? -4.961 -41.753 55.842 1.000 38.129 810 TYR A C 1
ATOM 6517 O O . TYR A 1 842 ? -5.322 -40.716 56.417 1.000 34.931 810 TYR A O 1
ATOM 6526 N N . TYR A 1 843 ? -4.010 -41.786 54.901 1.000 35.474 811 TYR A N 1
ATOM 6527 C CA . TYR A 1 843 ? -3.330 -40.571 54.479 1.000 32.021 811 TYR A CA 1
ATOM 6528 C C . TYR A 1 843 ? -3.654 -40.296 53.015 1.000 33.022 811 TYR A C 1
ATOM 6529 O O . TYR A 1 843 ? -3.872 -41.209 52.215 1.000 32.652 811 TYR A O 1
ATOM 6538 N N . VAL A 1 844 ? -3.705 -39.005 52.686 1.000 32.174 812 VAL A N 1
ATOM 6539 C CA . VAL A 1 844 ? -3.740 -38.572 51.304 1.000 33.801 812 VAL A CA 1
ATOM 6540 C C . VAL A 1 844 ? -2.641 -37.527 51.158 1.000 34.071 812 VAL A C 1
ATOM 6541 O O . VAL A 1 844 ? -1.974 -37.186 52.127 1.000 29.938 812 VAL A O 1
ATOM 6545 N N . TYR A 1 845 ? -2.445 -37.067 49.923 1.000 33.347 813 TYR A N 1
ATOM 6546 C CA . TYR A 1 845 ? -1.297 -36.246 49.611 1.000 31.478 813 TYR A CA 1
ATOM 6547 C C . TYR A 1 845 ? -1.735 -35.138 48.667 1.000 32.353 813 TYR A C 1
ATOM 6548 O O . TYR A 1 845 ? -2.440 -35.390 47.699 1.000 33.012 813 TYR A O 1
ATOM 6557 N N . PRO A 1 846 ? -1.327 -33.875 48.923 1.000 33.127 814 PRO A N 1
ATOM 6558 C CA . PRO A 1 846 ? -1.709 -32.768 48.049 1.000 30.364 814 PRO A CA 1
ATOM 6559 C C . PRO A 1 846 ? -0.856 -32.809 46.778 1.000 33.188 814 PRO A C 1
ATOM 6560 O O . PRO A 1 846 ? 0.273 -33.287 46.806 1.000 37.688 814 PRO A O 1
ATOM 6564 N N . GLY A 1 847 ? -1.416 -32.327 45.661 1.000 34.785 815 GLY A N 1
ATOM 6565 C CA . GLY A 1 847 ? -0.706 -32.133 44.409 1.000 29.268 815 GLY A CA 1
ATOM 6566 C C . GLY A 1 847 ? -0.001 -30.783 44.361 1.000 33.357 815 GLY A C 1
ATOM 6567 O O . GLY A 1 847 ? 0.161 -30.131 45.405 1.000 31.548 815 GLY A O 1
ATOM 6568 N N . GLN A 1 848 ? 0.439 -30.385 43.148 1.000 32.703 816 GLN A N 1
ATOM 6569 C CA . GLN A 1 848 ? 1.196 -29.156 42.984 1.000 35.355 816 GLN A CA 1
ATOM 6570 C C . GLN A 1 848 ? 0.498 -28.002 43.705 1.000 38.871 816 GLN A C 1
ATOM 6571 O O . GLN A 1 848 ? -0.701 -27.758 43.489 1.000 36.741 816 GLN A O 1
ATOM 6577 N N . PHE A 1 849 ? 1.289 -27.294 44.523 1.000 37.781 817 PHE A N 1
ATOM 6578 C CA . PHE A 1 849 ? 0.911 -26.065 45.215 1.000 37.289 817 PHE A CA 1
ATOM 6579 C C . PHE A 1 849 ? -0.166 -26.316 46.270 1.000 37.768 817 PHE A C 1
ATOM 6580 O O . PHE A 1 849 ? -0.744 -25.367 46.789 1.000 34.054 817 PHE A O 1
ATOM 6588 N N . SER A 1 850 ? -0.418 -27.594 46.577 1.000 35.993 818 SER A N 1
ATOM 6589 C CA . SER A 1 850 ? -1.402 -28.008 47.564 1.000 35.952 818 SER A CA 1
ATOM 6590 C C . SER A 1 850 ? -2.757 -27.331 47.326 1.000 38.040 818 SER A C 1
ATOM 6591 O O . SER A 1 850 ? -3.448 -26.991 48.288 1.000 37.116 818 SER A O 1
ATOM 6594 N N . TYR A 1 851 ? -3.150 -27.161 46.052 1.000 34.967 819 TYR A N 1
ATOM 6595 C CA . TYR A 1 851 ? -4.460 -26.603 45.756 1.000 35.081 819 TYR A CA 1
ATOM 6596 C C . TYR A 1 851 ? -5.509 -27.714 45.762 1.000 37.236 819 TYR A C 1
ATOM 6597 O O . TYR A 1 851 ? -6.661 -27.478 46.133 1.000 36.120 819 TYR A O 1
ATOM 6606 N N . ARG A 1 852 ? -5.089 -28.913 45.340 1.000 35.296 820 ARG A N 1
ATOM 6607 C CA . ARG A 1 852 ? -5.945 -30.084 45.252 1.000 34.436 820 ARG A CA 1
ATOM 6608 C C . ARG A 1 852 ? -5.103 -31.319 45.570 1.000 36.107 820 ARG A C 1
ATOM 6609 O O . ARG A 1 852 ? -3.871 -31.268 45.512 1.000 37.008 820 ARG A O 1
ATOM 6617 N N . LEU A 1 853 ? -5.774 -32.421 45.921 1.000 36.679 821 LEU A N 1
ATOM 6618 C CA . LEU A 1 853 ? -5.123 -33.700 46.163 1.000 33.378 821 LEU A CA 1
ATOM 6619 C C . LEU A 1 853 ? -4.704 -34.311 44.833 1.000 33.662 821 LEU A C 1
ATOM 6620 O O . LEU A 1 853 ? -5.313 -34.021 43.805 1.000 34.124 821 LEU A O 1
ATOM 6625 N N . ALA A 1 854 ? -3.694 -35.191 44.877 1.000 31.775 822 ALA A N 1
ATOM 6626 C CA . ALA A 1 854 ? -3.289 -35.980 43.723 1.000 29.384 822 ALA A CA 1
ATOM 6627 C C . ALA A 1 854 ? -2.719 -37.326 44.166 1.000 28.325 822 ALA A C 1
ATOM 6628 O O . ALA A 1 854 ? -2.153 -37.416 45.241 1.000 28.367 822 ALA A O 1
ATOM 6630 N N . ASP A 1 855 ? -2.855 -38.357 43.318 1.000 28.348 823 ASP A N 1
ATOM 6631 C CA . ASP A 1 855 ? -2.366 -39.686 43.640 1.000 28.380 823 ASP A CA 1
ATOM 6632 C C . ASP A 1 855 ? -1.406 -40.201 42.573 1.000 28.112 823 ASP A C 1
ATOM 6633 O O . ASP A 1 855 ? -1.090 -41.387 42.548 1.000 32.188 823 ASP A O 1
ATOM 6638 N N . ASP A 1 856 ? -0.920 -39.324 41.693 1.000 28.895 824 ASP A N 1
ATOM 6639 C CA . ASP A 1 856 ? 0.011 -39.721 40.649 1.000 30.943 824 ASP A CA 1
ATOM 6640 C C . ASP A 1 856 ? 1.446 -39.796 41.176 1.000 31.321 824 ASP A C 1
ATOM 6641 O O . ASP A 1 856 ? 1.725 -39.433 42.317 1.000 31.672 824 ASP A O 1
ATOM 6646 N N . VAL A 1 857 ? 2.349 -40.243 40.305 1.000 31.425 825 VAL A N 1
ATOM 6647 C CA . VAL A 1 857 ? 3.772 -40.307 40.586 1.000 29.077 825 VAL A CA 1
ATOM 6648 C C . VAL A 1 857 ? 4.365 -38.896 40.590 1.000 30.828 825 VAL A C 1
ATOM 6649 O O . VAL A 1 857 ? 5.137 -38.552 41.477 1.000 32.415 825 VAL A O 1
ATOM 6653 N N . TYR A 1 858 ? 4.020 -38.097 39.582 1.000 29.625 826 TYR A N 1
ATOM 6654 C CA . TYR A 1 858 ? 4.577 -36.767 39.411 1.000 29.773 826 TYR A CA 1
ATOM 6655 C C . TYR A 1 858 ? 4.440 -35.940 40.697 1.000 31.592 826 TYR A C 1
ATOM 6656 O O . TYR A 1 858 ? 5.420 -35.395 41.174 1.000 31.340 826 TYR A O 1
ATOM 6665 N N . THR A 1 859 ? 3.225 -35.849 41.263 1.000 32.061 827 THR A N 1
ATOM 6666 C CA . THR A 1 859 ? 2.964 -34.894 42.331 1.000 30.386 827 THR A CA 1
ATOM 6667 C C . THR A 1 859 ? 2.287 -35.525 43.547 1.000 31.354 827 THR A C 1
ATOM 6668 O O . THR A 1 859 ? 2.264 -34.898 44.599 1.000 33.272 827 THR A O 1
ATOM 6672 N N . GLY A 1 860 ? 1.740 -36.744 43.414 1.000 30.666 828 GLY A N 1
ATOM 6673 C CA . GLY A 1 860 ? 0.820 -37.239 44.423 1.000 29.337 828 GLY A CA 1
ATOM 6674 C C . GLY A 1 860 ? 1.372 -38.414 45.217 1.000 32.690 828 GLY A C 1
ATOM 6675 O O . GLY A 1 860 ? 2.579 -38.616 45.294 1.000 33.607 828 GLY A O 1
ATOM 6676 N N . SER A 1 861 ? 0.464 -39.195 45.800 1.000 30.718 829 SER A N 1
ATOM 6677 C CA . SER A 1 861 ? 0.833 -40.132 46.840 1.000 34.100 829 SER A CA 1
ATOM 6678 C C . SER A 1 861 ? 1.635 -41.299 46.273 1.000 30.109 829 SER A C 1
ATOM 6679 O O . SER A 1 861 ? 2.449 -41.844 46.996 1.000 32.234 829 SER A O 1
ATOM 6682 N N . SER A 1 862 ? 1.379 -41.688 45.018 1.000 30.670 830 SER A N 1
ATOM 6683 C CA . SER A 1 862 ? 2.097 -42.776 44.358 1.000 31.327 830 SER A CA 1
ATOM 6684 C C . SER A 1 862 ? 3.610 -42.520 44.335 1.000 30.437 830 SER A C 1
ATOM 6685 O O . SER A 1 862 ? 4.385 -43.407 44.665 1.000 31.337 830 SER A O 1
ATOM 6688 N N . GLY A 1 863 ? 4.035 -41.325 43.918 1.000 25.954 831 GLY A N 1
ATOM 6689 C CA . GLY A 1 863 ? 5.444 -40.957 43.898 1.000 25.309 831 GLY A CA 1
ATOM 6690 C C . GLY A 1 863 ? 6.045 -40.938 45.307 1.000 29.109 831 GLY A C 1
ATOM 6691 O O . GLY A 1 863 ? 7.153 -41.443 45.522 1.000 27.875 831 GLY A O 1
ATOM 6692 N N . ILE A 1 864 ? 5.279 -40.406 46.278 1.000 28.118 832 ILE A N 1
ATOM 6693 C CA . ILE A 1 864 ? 5.706 -40.420 47.674 1.000 28.498 832 ILE A CA 1
ATOM 6694 C C . ILE A 1 864 ? 5.900 -41.860 48.145 1.000 26.984 832 ILE A C 1
ATOM 6695 O O . ILE A 1 864 ? 6.900 -42.186 48.777 1.000 25.616 832 ILE A O 1
ATOM 6700 N N . ILE A 1 865 ? 4.933 -42.723 47.841 1.000 27.682 833 ILE A N 1
ATOM 6701 C CA . ILE A 1 865 ? 5.037 -44.123 48.232 1.000 31.416 833 ILE A CA 1
ATOM 6702 C C . ILE A 1 865 ? 6.326 -44.741 47.690 1.000 30.708 833 ILE A C 1
ATOM 6703 O O . ILE A 1 865 ? 7.062 -45.352 48.443 1.000 35.766 833 ILE A O 1
ATOM 6708 N N . LEU A 1 866 ? 6.568 -44.604 46.386 1.000 30.839 834 LEU A N 1
ATOM 6709 C CA . LEU A 1 866 ? 7.713 -45.235 45.743 1.000 30.217 834 LEU A CA 1
ATOM 6710 C C . LEU A 1 866 ? 9.030 -44.732 46.360 1.000 30.267 834 LEU A C 1
ATOM 6711 O O . LEU A 1 866 ? 9.954 -45.508 46.546 1.000 27.710 834 LEU A O 1
ATOM 6716 N N . ALA A 1 867 ? 9.124 -43.427 46.628 1.000 26.985 835 ALA A N 1
ATOM 6717 C CA . ALA A 1 867 ? 10.287 -42.846 47.255 1.000 29.032 835 ALA A CA 1
ATOM 6718 C C . ALA A 1 867 ? 10.483 -43.423 48.655 1.000 33.629 835 ALA A C 1
ATOM 6719 O O . ALA A 1 867 ? 11.603 -43.765 49.012 1.000 37.428 835 ALA A O 1
ATOM 6721 N N . LEU A 1 868 ? 9.405 -43.556 49.447 1.000 34.690 836 LEU A N 1
ATOM 6722 C CA . LEU A 1 868 ? 9.532 -44.103 50.797 1.000 32.873 836 LEU A CA 1
ATOM 6723 C C . LEU A 1 868 ? 9.930 -45.581 50.725 1.000 32.776 836 LEU A C 1
ATOM 6724 O O . LEU A 1 868 ? 10.731 -46.046 51.525 1.000 33.599 836 LEU A O 1
ATOM 6729 N N . MET A 1 869 ? 9.330 -46.346 49.805 1.000 30.544 837 MET A N 1
ATOM 6730 C CA . MET A 1 869 ? 9.750 -47.728 49.607 1.000 33.018 837 MET A CA 1
ATOM 6731 C C . MET A 1 869 ? 11.228 -47.757 49.201 1.000 32.759 837 MET A C 1
ATOM 6732 O O . MET A 1 869 ? 11.924 -48.718 49.494 1.000 33.377 837 MET A O 1
ATOM 6737 N N . GLY A 1 870 ? 11.684 -46.713 48.495 1.000 29.875 838 GLY A N 1
ATOM 6738 C CA . GLY A 1 870 ? 13.075 -46.596 48.100 1.000 31.670 838 GLY A CA 1
ATOM 6739 C C . GLY A 1 870 ? 13.985 -46.476 49.322 1.000 36.321 838 GLY A C 1
ATOM 6740 O O . GLY A 1 870 ? 15.086 -47.027 49.326 1.000 33.433 838 GLY A O 1
ATOM 6741 N N . VAL A 1 871 ? 13.493 -45.784 50.362 1.000 35.301 839 VAL A N 1
ATOM 6742 C CA . VAL A 1 871 ? 14.247 -45.579 51.581 1.000 37.143 839 VAL A CA 1
ATOM 6743 C C . VAL A 1 871 ? 14.419 -46.925 52.277 1.000 39.948 839 VAL A C 1
ATOM 6744 O O . VAL A 1 871 ? 15.533 -47.365 52.535 1.000 37.709 839 VAL A O 1
ATOM 6748 N N . ILE A 1 872 ? 13.302 -47.616 52.497 1.000 42.393 840 ILE A N 1
ATOM 6749 C CA . ILE A 1 872 ? 13.369 -48.966 53.023 1.000 43.928 840 ILE A CA 1
ATOM 6750 C C . ILE A 1 872 ? 14.436 -49.756 52.270 1.000 40.485 840 ILE A C 1
ATOM 6751 O O . ILE A 1 872 ? 15.300 -50.301 52.921 1.000 42.172 840 ILE A O 1
ATOM 6756 N N . LYS A 1 873 ? 14.405 -49.774 50.928 1.000 41.874 841 LYS A N 1
ATOM 6757 C CA . LYS A 1 873 ? 15.195 -50.727 50.155 1.000 42.262 841 LYS A CA 1
ATOM 6758 C C . LYS A 1 873 ? 16.616 -50.229 49.871 1.000 40.250 841 LYS A C 1
ATOM 6759 O O . LYS A 1 873 ? 17.382 -50.918 49.204 1.000 40.806 841 LYS A O 1
ATOM 6765 N N . GLY A 1 874 ? 16.966 -49.037 50.347 1.000 35.929 842 GLY A N 1
ATOM 6766 C CA . GLY A 1 874 ? 18.231 -48.431 49.971 1.000 32.903 842 GLY A CA 1
ATOM 6767 C C . GLY A 1 874 ? 18.333 -48.182 48.470 1.000 38.692 842 GLY A C 1
ATOM 6768 O O . GLY A 1 874 ? 19.414 -48.288 47.897 1.000 42.569 842 GLY A O 1
ATOM 6769 N N . ASN A 1 875 ? 17.207 -47.828 47.841 1.000 33.539 843 ASN A N 1
ATOM 6770 C CA . ASN A 1 875 ? 17.135 -47.789 46.396 1.000 30.957 843 ASN A CA 1
ATOM 6771 C C . ASN A 1 875 ? 16.713 -46.396 45.916 1.000 32.092 843 ASN A C 1
ATOM 6772 O O . ASN A 1 875 ? 15.533 -46.076 45.894 1.000 32.194 843 ASN A O 1
ATOM 6777 N N . PRO A 1 876 ? 17.654 -45.535 45.467 1.000 32.535 844 PRO A N 1
ATOM 6778 C CA . PRO A 1 876 ? 17.307 -44.188 45.004 1.000 31.657 844 PRO A CA 1
ATOM 6779 C C . PRO A 1 876 ? 16.745 -44.139 43.585 1.000 32.212 844 PRO A C 1
ATOM 6780 O O . PRO A 1 876 ? 16.502 -43.044 43.059 1.000 29.057 844 PRO A O 1
ATOM 6784 N N . LEU A 1 877 ? 16.559 -45.329 42.980 1.000 33.147 845 LEU A N 1
ATOM 6785 C CA . LEU A 1 877 ? 16.029 -45.444 41.626 1.000 36.069 845 LEU A CA 1
ATOM 6786 C C . LEU A 1 877 ? 14.593 -45.995 41.597 1.000 35.231 845 LEU A C 1
ATOM 6787 O O . LEU A 1 877 ? 14.034 -46.225 40.519 1.000 34.197 845 LEU A O 1
ATOM 6792 N N . TYR A 1 878 ? 13.970 -46.160 42.770 1.000 33.551 846 TYR A N 1
ATOM 6793 C CA . TYR A 1 878 ? 12.764 -46.980 42.896 1.000 32.043 846 TYR A CA 1
ATOM 6794 C C . TYR A 1 878 ? 11.548 -46.319 42.235 1.000 30.465 846 TYR A C 1
ATOM 6795 O O . TYR A 1 878 ? 10.561 -46.988 41.941 1.000 28.712 846 TYR A O 1
ATOM 6804 N N . TRP A 1 879 ? 11.636 -45.005 41.992 1.000 29.207 847 TRP A N 1
ATOM 6805 C CA . TRP A 1 879 ? 10.579 -44.233 41.360 1.000 30.407 847 TRP A CA 1
ATOM 6806 C C . TRP A 1 879 ? 10.597 -44.382 39.832 1.000 36.270 847 TRP A C 1
ATOM 6807 O O . TRP A 1 879 ? 9.719 -43.805 39.190 1.000 34.151 847 TRP A O 1
ATOM 6818 N N . LEU A 1 880 ? 11.577 -45.126 39.261 1.000 30.772 848 LEU A N 1
ATOM 6819 C CA . LEU A 1 880 ? 11.657 -45.374 37.829 1.000 29.561 848 LEU A CA 1
ATOM 6820 C C . LEU A 1 880 ? 10.847 -46.615 37.445 1.000 32.678 848 LEU A C 1
ATOM 6821 O O . LEU A 1 880 ? 10.973 -47.669 38.063 1.000 34.200 848 LEU A O 1
ATOM 6826 N N . PRO A 1 881 ? 10.026 -46.538 36.375 1.000 29.583 849 PRO A N 1
ATOM 6827 C CA . PRO A 1 881 ? 9.216 -47.679 35.959 1.000 30.605 849 PRO A CA 1
ATOM 6828 C C . PRO A 1 881 ? 10.063 -48.614 35.107 1.000 35.295 849 PRO A C 1
ATOM 6829 O O . PRO A 1 881 ? 10.010 -48.568 33.873 1.000 36.366 849 PRO A O 1
ATOM 6833 N N . LEU A 1 882 ? 10.831 -49.465 35.785 1.000 33.177 850 LEU A N 1
ATOM 6834 C CA . LEU A 1 882 ? 11.702 -50.418 35.115 1.000 33.468 850 LEU A CA 1
ATOM 6835 C C . LEU A 1 882 ? 11.134 -51.819 35.325 1.000 31.503 850 LEU A C 1
ATOM 6836 O O . LEU A 1 882 ? 10.395 -52.062 36.283 1.000 32.151 850 LEU A O 1
ATOM 6841 N N . VAL A 1 883 ? 11.522 -52.745 34.451 1.000 33.202 851 VAL A N 1
ATOM 6842 C CA . VAL A 1 883 ? 11.058 -54.120 34.541 1.000 36.166 851 VAL A CA 1
ATOM 6843 C C . VAL A 1 883 ? 11.687 -54.770 35.767 1.000 41.768 851 VAL A C 1
ATOM 6844 O O . VAL A 1 883 ? 12.905 -54.699 35.961 1.000 46.650 851 VAL A O 1
ATOM 6848 N N . ASN A 1 884 ? 10.825 -55.376 36.603 1.000 44.050 852 ASN A N 1
ATOM 6849 C CA . ASN A 1 884 ? 11.238 -56.152 37.761 1.000 39.003 852 ASN A CA 1
ATOM 6850 C C . ASN A 1 884 ? 12.245 -55.346 38.565 1.000 41.611 852 ASN A C 1
ATOM 6851 O O . ASN A 1 884 ? 13.328 -55.841 38.855 1.000 40.945 852 ASN A O 1
ATOM 6856 N N . SER A 1 885 ? 11.847 -54.131 38.968 1.000 39.492 853 SER A N 1
ATOM 6857 C CA . SER A 1 885 ? 12.773 -53.160 39.520 1.000 38.394 853 SER A CA 1
ATOM 6858 C C . SER A 1 885 ? 13.309 -53.597 40.884 1.000 41.625 853 SER A C 1
ATOM 6859 O O . SER A 1 885 ? 14.313 -53.055 41.356 1.000 39.725 853 SER A O 1
ATOM 6862 N N . ASP A 1 886 ? 12.620 -54.543 41.539 1.000 45.898 854 ASP A N 1
ATOM 6863 C CA . ASP A 1 886 ? 13.085 -55.013 42.839 1.000 43.526 854 ASP A CA 1
ATOM 6864 C C . ASP A 1 886 ? 14.400 -55.770 42.658 1.000 41.954 854 ASP A C 1
ATOM 6865 O O . ASP A 1 886 ? 15.056 -56.057 43.641 1.000 40.616 854 ASP A O 1
ATOM 6870 N N . GLU A 1 887 ? 14.762 -56.086 41.401 1.000 45.877 855 GLU A N 1
ATOM 6871 C CA . GLU A 1 887 ? 15.948 -56.888 41.127 1.000 47.262 855 GLU A CA 1
ATOM 6872 C C . GLU A 1 887 ? 17.011 -56.063 40.404 1.000 45.688 855 GLU A C 1
ATOM 6873 O O . GLU A 1 887 ? 18.104 -56.556 40.181 1.000 45.267 855 GLU A O 1
ATOM 6879 N N . PHE A 1 888 ? 16.692 -54.808 40.065 1.000 44.476 856 PHE A N 1
ATOM 6880 C CA . PHE A 1 888 ? 17.463 -54.047 39.097 1.000 40.571 856 PHE A CA 1
ATOM 6881 C C . PHE A 1 888 ? 18.833 -53.674 39.663 1.000 42.889 856 PHE A C 1
ATOM 6882 O O . PHE A 1 888 ? 19.845 -53.836 38.973 1.000 44.695 856 PHE A O 1
ATOM 6890 N N . LEU A 1 889 ? 18.859 -53.174 40.905 1.000 40.107 857 LEU A N 1
ATOM 6891 C CA . LEU A 1 889 ? 20.108 -52.812 41.565 1.000 40.542 857 LEU A CA 1
ATOM 6892 C C . LEU A 1 889 ? 21.028 -54.024 41.670 1.000 39.753 857 LEU A C 1
ATOM 6893 O O . LEU A 1 889 ? 22.185 -53.958 41.268 1.000 41.842 857 LEU A O 1
ATOM 6898 N N . ALA A 1 890 ? 20.511 -55.126 42.217 1.000 39.363 858 ALA A N 1
ATOM 6899 C CA . ALA A 1 890 ? 21.315 -56.331 42.371 1.000 40.185 858 ALA A CA 1
ATOM 6900 C C . ALA A 1 890 ? 21.893 -56.733 41.013 1.000 38.917 858 ALA A C 1
ATOM 6901 O O . ALA A 1 890 ? 23.054 -57.079 40.930 1.000 40.299 858 ALA A O 1
ATOM 6903 N N . ARG A 1 891 ? 21.093 -56.631 39.947 1.000 40.112 859 ARG A N 1
ATOM 6904 C CA . ARG A 1 891 ? 21.485 -57.070 38.613 1.000 39.752 859 ARG A CA 1
ATOM 6905 C C . ARG A 1 891 ? 22.443 -56.098 37.927 1.000 40.564 859 ARG A C 1
ATOM 6906 O O . ARG A 1 891 ? 23.063 -56.476 36.938 1.000 44.259 859 ARG A O 1
ATOM 6914 N N . THR A 1 892 ? 22.562 -54.858 38.424 1.000 38.580 860 THR A N 1
ATOM 6915 C CA . THR A 1 892 ? 23.430 -53.879 37.796 1.000 36.404 860 THR A CA 1
ATOM 6916 C C . THR A 1 892 ? 24.634 -53.560 38.676 1.000 36.824 860 THR A C 1
ATOM 6917 O O . THR A 1 892 ? 25.469 -52.751 38.284 1.000 37.976 860 THR A O 1
ATOM 6921 N N . LYS A 1 893 ? 24.679 -54.120 39.890 1.000 38.793 861 LYS A N 1
ATOM 6922 C CA . LYS A 1 893 ? 25.776 -53.931 40.836 1.000 44.351 861 LYS A CA 1
ATOM 6923 C C . LYS A 1 893 ? 27.103 -54.370 40.208 1.000 41.353 861 LYS A C 1
ATOM 6924 O O . LYS A 1 893 ? 27.139 -55.366 39.492 1.000 39.920 861 LYS A O 1
ATOM 6930 N N . VAL A 1 894 ? 28.181 -53.618 40.495 1.000 44.102 862 VAL A N 1
ATOM 6931 C CA . VAL A 1 894 ? 29.529 -53.824 39.966 1.000 42.696 862 VAL A CA 1
ATOM 6932 C C . VAL A 1 894 ? 29.886 -55.315 39.893 1.000 41.023 862 VAL A C 1
ATOM 6933 O O . VAL A 1 894 ? 29.749 -55.963 40.933 1.000 45.272 862 VAL A O 1
ATOM 6937 N N . ALA B 1 3 ? 17.787 -106.322 105.231 1.000 76.332 -29 ALA B N 1
ATOM 6938 C CA . ALA B 1 3 ? 17.076 -105.972 103.967 1.000 79.651 -29 ALA B CA 1
ATOM 6939 C C . ALA B 1 3 ? 16.808 -104.467 103.935 1.000 81.286 -29 ALA B C 1
ATOM 6940 O O . ALA B 1 3 ? 17.215 -103.780 102.994 1.000 79.561 -29 ALA B O 1
ATOM 6942 N N . MET B 1 4 ? 16.158 -103.964 104.993 1.000 70.260 -28 MET B N 1
ATOM 6943 C CA . MET B 1 4 ? 15.654 -102.600 105.023 1.000 67.729 -28 MET B CA 1
ATOM 6944 C C . MET B 1 4 ? 16.818 -101.609 105.096 1.000 64.712 -28 MET B C 1
ATOM 6945 O O . MET B 1 4 ? 16.783 -100.549 104.471 1.000 62.311 -28 MET B O 1
ATOM 6950 N N . ASN B 1 5 ? 17.875 -102.005 105.808 1.000 70.391 -27 ASN B N 1
ATOM 6951 C CA . ASN B 1 5 ? 19.049 -101.175 106.020 1.000 76.107 -27 ASN B CA 1
ATOM 6952 C C . ASN B 1 5 ? 19.796 -100.994 104.700 1.000 81.975 -27 ASN B C 1
ATOM 6953 O O . ASN B 1 5 ? 20.411 -99.948 104.474 1.000 81.624 -27 ASN B O 1
ATOM 6958 N N . THR B 1 6 ? 19.766 -102.039 103.857 1.000 80.942 -26 THR B N 1
ATOM 6959 C CA . THR B 1 6 ? 20.523 -102.070 102.614 1.000 77.545 -26 THR B CA 1
ATOM 6960 C C . THR B 1 6 ? 19.881 -101.108 101.612 1.000 72.767 -26 THR B C 1
ATOM 6961 O O . THR B 1 6 ? 20.569 -100.340 100.934 1.000 63.768 -26 THR B O 1
ATOM 6965 N N . VAL B 1 7 ? 18.548 -101.189 101.535 1.000 68.572 -25 VAL B N 1
ATOM 6966 C CA . VAL B 1 7 ? 17.777 -100.412 100.586 1.000 64.006 -25 VAL B CA 1
ATOM 6967 C C . VAL B 1 7 ? 17.953 -98.922 100.887 1.000 65.306 -25 VAL B C 1
ATOM 6968 O O . VAL B 1 7 ? 18.273 -98.152 99.978 1.000 59.632 -25 VAL B O 1
ATOM 6972 N N . LEU B 1 8 ? 17.783 -98.532 102.162 1.000 63.162 -24 LEU B N 1
ATOM 6973 C CA . LEU B 1 8 ? 17.707 -97.117 102.506 1.000 58.352 -24 LEU B CA 1
ATOM 6974 C C . LEU B 1 8 ? 19.050 -96.433 102.270 1.000 55.051 -24 LEU B C 1
ATOM 6975 O O . LEU B 1 8 ? 19.077 -95.260 101.917 1.000 56.538 -24 LEU B O 1
ATOM 6980 N N . GLU B 1 9 ? 20.142 -97.190 102.438 1.000 60.237 -23 GLU B N 1
ATOM 6981 C CA . GLU B 1 9 ? 21.503 -96.733 102.195 1.000 64.202 -23 GLU B CA 1
ATOM 6982 C C . GLU B 1 9 ? 21.668 -96.227 100.760 1.000 61.409 -23 GLU B C 1
ATOM 6983 O O . GLU B 1 9 ? 22.503 -95.369 100.484 1.000 59.361 -23 GLU B O 1
ATOM 6989 N N . LEU B 1 10 ? 20.870 -96.777 99.839 1.000 66.954 -22 LEU B N 1
ATOM 6990 C CA . LEU B 1 10 ? 20.959 -96.408 98.434 1.000 66.702 -22 LEU B CA 1
ATOM 6991 C C . LEU B 1 10 ? 20.833 -94.894 98.288 1.000 66.005 -22 LEU B C 1
ATOM 6992 O O . LEU B 1 10 ? 21.460 -94.310 97.413 1.000 74.592 -22 LEU B O 1
ATOM 6997 N N . GLN B 1 11 ? 20.061 -94.270 99.186 1.000 63.560 -21 GLN B N 1
ATOM 6998 C CA . GLN B 1 11 ? 19.758 -92.846 99.133 1.000 64.923 -21 GLN B CA 1
ATOM 6999 C C . GLN B 1 11 ? 20.999 -92.015 99.471 1.000 66.427 -21 GLN B C 1
ATOM 7000 O O . GLN B 1 11 ? 20.991 -90.800 99.297 1.000 68.009 -21 GLN B O 1
ATOM 7006 N N . LYS B 1 12 ? 22.072 -92.680 99.910 1.000 71.133 -20 LYS B N 1
ATOM 7007 C CA . LYS B 1 12 ? 23.280 -91.998 100.341 1.000 81.077 -20 LYS B CA 1
ATOM 7008 C C . LYS B 1 12 ? 24.282 -91.833 99.194 1.000 86.213 -20 LYS B C 1
ATOM 7009 O O . LYS B 1 12 ? 25.220 -91.046 99.321 1.000 92.127 -20 LYS B O 1
ATOM 7015 N N . LEU B 1 13 ? 24.094 -92.557 98.080 1.000 82.644 -19 LEU B N 1
ATOM 7016 C CA . LEU B 1 13 ? 25.064 -92.587 96.986 1.000 78.806 -19 LEU B CA 1
ATOM 7017 C C . LEU B 1 13 ? 25.262 -91.199 96.380 1.000 80.176 -19 LEU B C 1
ATOM 7018 O O . LEU B 1 13 ? 24.330 -90.398 96.347 1.000 80.479 -19 LEU B O 1
ATOM 7023 N N . ALA B 1 14 ? 26.483 -90.942 95.887 1.000 79.796 -18 ALA B N 1
ATOM 7024 C CA . ALA B 1 14 ? 26.837 -89.659 95.290 1.000 88.143 -18 ALA B CA 1
ATOM 7025 C C . ALA B 1 14 ? 26.297 -89.573 93.863 1.000 92.094 -18 ALA B C 1
ATOM 7026 O O . ALA B 1 14 ? 25.904 -90.588 93.288 1.000 94.452 -18 ALA B O 1
ATOM 7028 N N . HIS B 1 15 ? 26.228 -88.342 93.335 1.000 98.211 -17 HIS B N 1
ATOM 7029 C CA . HIS B 1 15 ? 25.896 -88.097 91.937 1.000 108.622 -17 HIS B CA 1
ATOM 7030 C C . HIS B 1 15 ? 26.853 -87.071 91.327 1.000 113.435 -17 HIS B C 1
ATOM 7031 O O . HIS B 1 15 ? 28.066 -87.144 91.534 1.000 118.993 -17 HIS B O 1
ATOM 7038 N N . ASP B 1 16 ? 26.296 -86.127 90.556 1.000 121.688 -16 ASP B N 1
ATOM 7039 C CA . ASP B 1 16 ? 27.068 -85.208 89.732 1.000 124.677 -16 ASP B CA 1
ATOM 7040 C C . ASP B 1 16 ? 27.664 -84.111 90.623 1.000 126.702 -16 ASP B C 1
ATOM 7041 O O . ASP B 1 16 ? 27.873 -82.996 90.098 1.000 121.285 -16 ASP B O 1
ATOM 7046 N N . GLY B 1 35 ? 11.708 -73.654 88.439 1.000 66.927 3 GLY B N 1
ATOM 7047 C CA . GLY B 1 35 ? 12.676 -73.149 87.445 1.000 69.506 3 GLY B CA 1
ATOM 7048 C C . GLY B 1 35 ? 11.981 -72.807 86.132 1.000 73.466 3 GLY B C 1
ATOM 7049 O O . GLY B 1 35 ? 10.960 -72.117 86.128 1.000 75.093 3 GLY B O 1
ATOM 7050 N N . ASN B 1 36 ? 12.527 -73.326 85.026 1.000 68.946 4 ASN B N 1
ATOM 7051 C CA . ASN B 1 36 ? 11.962 -73.086 83.706 1.000 64.821 4 ASN B CA 1
ATOM 7052 C C . ASN B 1 36 ? 10.693 -73.915 83.506 1.000 65.140 4 ASN B C 1
ATOM 7053 O O . ASN B 1 36 ? 9.889 -73.619 82.623 1.000 69.048 4 ASN B O 1
ATOM 7058 N N . MET B 1 37 ? 10.510 -74.934 84.352 1.000 59.640 5 MET B N 1
ATOM 7059 C CA . MET B 1 37 ? 9.283 -75.710 84.332 1.000 62.214 5 MET B CA 1
ATOM 7060 C C . MET B 1 37 ? 8.071 -74.802 84.551 1.000 57.687 5 MET B C 1
ATOM 7061 O O . MET B 1 37 ? 6.963 -75.168 84.167 1.000 55.736 5 MET B O 1
ATOM 7066 N N . LEU B 1 38 ? 8.300 -73.608 85.123 1.000 54.498 6 LEU B N 1
ATOM 7067 C CA . LEU B 1 38 ? 7.249 -72.656 85.461 1.000 52.329 6 LEU B CA 1
ATOM 7068 C C . LEU B 1 38 ? 6.475 -72.216 84.225 1.000 51.194 6 LEU B C 1
ATOM 7069 O O . LEU B 1 38 ? 5.322 -71.806 84.347 1.000 54.665 6 LEU B O 1
ATOM 7074 N N . TYR B 1 39 ? 7.104 -72.296 83.046 1.000 49.594 7 TYR B N 1
ATOM 7075 C CA . TYR B 1 39 ? 6.444 -71.901 81.807 1.000 47.656 7 TYR B CA 1
ATOM 7076 C C . TYR B 1 39 ? 5.127 -72.656 81.603 1.000 48.008 7 TYR B C 1
ATOM 7077 O O . TYR B 1 39 ? 4.168 -72.091 81.090 1.000 44.965 7 TYR B O 1
ATOM 7086 N N . HIS B 1 40 ? 5.079 -73.918 82.054 1.000 54.265 8 HIS B N 1
ATOM 7087 C CA . HIS B 1 40 ? 3.906 -74.765 81.888 1.000 59.707 8 HIS B CA 1
ATOM 7088 C C . HIS B 1 40 ? 2.695 -74.153 82.591 1.000 55.436 8 HIS B C 1
ATOM 7089 O O . HIS B 1 40 ? 1.576 -74.299 82.123 1.000 59.389 8 HIS B O 1
ATOM 7096 N N . ARG B 1 41 ? 2.918 -73.419 83.683 1.000 56.345 9 ARG B N 1
ATOM 7097 C CA . ARG B 1 41 ? 1.807 -72.856 84.440 1.000 62.872 9 ARG B CA 1
ATOM 7098 C C . ARG B 1 41 ? 1.181 -71.668 83.705 1.000 60.623 9 ARG B C 1
ATOM 7099 O O . ARG B 1 41 ? 0.186 -71.098 84.172 1.000 58.344 9 ARG B O 1
ATOM 7107 N N . TYR B 1 42 ? 1.746 -71.311 82.542 1.000 54.432 10 TYR B N 1
ATOM 7108 C CA . TYR B 1 42 ? 1.347 -70.074 81.887 1.000 50.650 10 TYR B CA 1
ATOM 7109 C C . TYR B 1 42 ? 0.849 -70.341 80.468 1.000 50.987 10 TYR B C 1
ATOM 7110 O O . TYR B 1 42 ? 0.782 -69.427 79.641 1.000 48.762 10 TYR B O 1
ATOM 7119 N N . LEU B 1 43 ? 0.466 -71.594 80.212 1.000 47.405 11 LEU B N 1
ATOM 7120 C CA . LEU B 1 43 ? -0.018 -71.959 78.897 1.000 49.608 11 LEU B CA 1
ATOM 7121 C C . LEU B 1 43 ? -1.541 -72.025 78.905 1.000 46.410 11 LEU B C 1
ATOM 7122 O O . LEU B 1 43 ? -2.105 -72.989 78.400 1.000 51.024 11 LEU B O 1
ATOM 7127 N N . LYS B 1 44 ? -2.189 -70.988 79.448 1.000 48.244 12 LYS B N 1
ATOM 7128 C CA . LYS B 1 44 ? -3.638 -70.879 79.375 1.000 55.037 12 LYS B CA 1
ATOM 7129 C C . LYS B 1 44 ? -4.093 -71.126 77.934 1.000 58.231 12 LYS B C 1
ATOM 7130 O O . LYS B 1 44 ? -3.742 -70.366 77.039 1.000 53.377 12 LYS B O 1
ATOM 7136 N N . PRO B 1 45 ? -4.878 -72.195 77.657 1.000 57.390 13 PRO B N 1
ATOM 7137 C CA . PRO B 1 45 ? -5.288 -72.505 76.286 1.000 57.740 13 PRO B CA 1
ATOM 7138 C C . PRO B 1 45 ? -6.012 -71.333 75.624 1.000 52.949 13 PRO B C 1
ATOM 7139 O O . PRO B 1 45 ? -6.620 -70.518 76.309 1.000 49.554 13 PRO B O 1
ATOM 7143 N N . ASN B 1 46 ? -5.871 -71.227 74.295 1.000 57.075 14 ASN B N 1
ATOM 7144 C CA . ASN B 1 46 ? -6.543 -70.206 73.498 1.000 61.087 14 ASN B CA 1
ATOM 7145 C C . ASN B 1 46 ? -6.048 -68.801 73.837 1.000 56.355 14 ASN B C 1
ATOM 7146 O O . ASN B 1 46 ? -6.812 -67.835 73.764 1.000 59.082 14 ASN B O 1
ATOM 7151 N N . SER B 1 47 ? -4.773 -68.703 74.225 1.000 50.763 15 SER B N 1
ATOM 7152 C CA . SER B 1 47 ? -4.083 -67.427 74.242 1.000 47.091 15 SER B CA 1
ATOM 7153 C C . SER B 1 47 ? -2.762 -67.588 73.508 1.000 42.941 15 SER B C 1
ATOM 7154 O O . SER B 1 47 ? -2.201 -68.675 73.472 1.000 42.678 15 SER B O 1
ATOM 7157 N N . GLU B 1 48 ? -2.290 -66.498 72.906 1.000 42.667 16 GLU B N 1
ATOM 7158 C CA . GLU B 1 48 ? -0.999 -66.500 72.246 1.000 39.263 16 GLU B CA 1
ATOM 7159 C C . GLU B 1 48 ? 0.069 -65.987 73.206 1.000 41.690 16 GLU B C 1
ATOM 7160 O O . GLU B 1 48 ? 1.237 -65.903 72.843 1.000 36.472 16 GLU B O 1
ATOM 7166 N N . TYR B 1 49 ? -0.335 -65.676 74.449 1.000 43.763 17 TYR B N 1
ATOM 7167 C CA . TYR B 1 49 ? 0.536 -65.008 75.403 1.000 39.836 17 TYR B CA 1
ATOM 7168 C C . TYR B 1 49 ? 0.710 -65.867 76.637 1.000 39.067 17 TYR B C 1
ATOM 7169 O O . TYR B 1 49 ? -0.001 -66.854 76.811 1.000 43.492 17 TYR B O 1
ATOM 7178 N N . TYR B 1 50 ? 1.690 -65.488 77.451 1.000 38.583 18 TYR B N 1
ATOM 7179 C CA . TYR B 1 50 ? 1.857 -66.094 78.758 1.000 47.420 18 TYR B CA 1
ATOM 7180 C C . TYR B 1 50 ? 0.732 -65.622 79.682 1.000 45.253 18 TYR B C 1
ATOM 7181 O O . TYR B 1 50 ? 0.575 -64.423 79.916 1.000 42.003 18 TYR B O 1
ATOM 7190 N N . LYS B 1 51 ? -0.048 -66.590 80.175 1.000 43.186 19 LYS B N 1
ATOM 7191 C CA . LYS B 1 51 ? -1.216 -66.295 80.984 1.000 48.089 19 LYS B CA 1
ATOM 7192 C C . LYS B 1 51 ? -1.423 -67.461 81.947 1.000 48.586 19 LYS B C 1
ATOM 7193 O O . LYS B 1 51 ? -1.391 -68.630 81.544 1.000 46.309 19 LYS B O 1
ATOM 7199 N N . LYS B 1 52 ? -1.662 -67.108 83.213 1.000 51.836 20 LYS B N 1
ATOM 7200 C CA . LYS B 1 52 ? -1.790 -68.075 84.294 1.000 60.412 20 LYS B CA 1
ATOM 7201 C C . LYS B 1 52 ? -3.005 -68.974 84.071 1.000 62.957 20 LYS B C 1
ATOM 7202 O O . LYS B 1 52 ? -4.084 -68.498 83.708 1.000 63.525 20 LYS B O 1
ATOM 7208 N N . ILE B 1 53 ? -2.797 -70.279 84.293 1.000 62.043 21 ILE B N 1
ATOM 7209 C CA . ILE B 1 53 ? -3.874 -71.250 84.417 1.000 63.785 21 ILE B CA 1
ATOM 7210 C C . ILE B 1 53 ? -4.453 -71.176 85.840 1.000 63.416 21 ILE B C 1
ATOM 7211 O O . ILE B 1 53 ? -5.489 -70.491 86.001 1.000 67.941 21 ILE B O 1
ATOM 7216 N N . ILE B 1 61 ? -7.304 -78.340 100.150 1.000 113.577 29 ILE B N 1
ATOM 7217 C CA . ILE B 1 61 ? -7.845 -77.360 101.144 1.000 116.584 29 ILE B CA 1
ATOM 7218 C C . ILE B 1 61 ? -8.314 -78.128 102.386 1.000 106.803 29 ILE B C 1
ATOM 7219 O O . ILE B 1 61 ? -9.386 -78.728 102.388 1.000 102.599 29 ILE B O 1
ATOM 7224 N N . TYR B 1 62 ? -7.463 -78.130 103.424 1.000 108.440 30 TYR B N 1
ATOM 7225 C CA . TYR B 1 62 ? -7.641 -78.923 104.635 1.000 117.331 30 TYR B CA 1
ATOM 7226 C C . TYR B 1 62 ? -8.324 -78.118 105.740 1.000 122.952 30 TYR B C 1
ATOM 7227 O O . TYR B 1 62 ? -7.667 -77.590 106.641 1.000 110.481 30 TYR B O 1
ATOM 7236 N N . GLU B 1 63 ? -9.659 -78.082 105.666 1.000 133.577 31 GLU B N 1
ATOM 7237 C CA . GLU B 1 63 ? -10.482 -77.357 106.618 1.000 135.410 31 GLU B CA 1
ATOM 7238 C C . GLU B 1 63 ? -10.554 -78.134 107.932 1.000 139.070 31 GLU B C 1
ATOM 7239 O O . GLU B 1 63 ? -10.968 -79.293 107.957 1.000 135.868 31 GLU B O 1
ATOM 7245 N N . LEU B 1 64 ? -10.137 -77.472 109.020 1.000 139.334 32 LEU B N 1
ATOM 7246 C CA . LEU B 1 64 ? -10.376 -77.945 110.376 1.000 137.260 32 LEU B CA 1
ATOM 7247 C C . LEU B 1 64 ? -11.407 -77.037 111.046 1.000 131.824 32 LEU B C 1
ATOM 7248 O O . LEU B 1 64 ? -11.429 -75.830 110.805 1.000 129.439 32 LEU B O 1
ATOM 7253 N N . ASN B 1 65 ? -12.263 -77.633 111.885 1.000 130.007 33 ASN B N 1
ATOM 7254 C CA . ASN B 1 65 ? -13.476 -76.961 112.332 1.000 134.417 33 ASN B CA 1
ATOM 7255 C C . ASN B 1 65 ? -13.400 -76.590 113.816 1.000 136.202 33 ASN B C 1
ATOM 7256 O O . ASN B 1 65 ? -12.865 -75.533 114.141 1.000 131.597 33 ASN B O 1
ATOM 7261 N N . ASP B 1 66 ? -13.935 -77.450 114.695 1.000 130.175 34 ASP B N 1
ATOM 7262 C CA . ASP B 1 66 ? -14.135 -77.164 116.110 1.000 121.599 34 ASP B CA 1
ATOM 7263 C C . ASP B 1 66 ? -12.791 -76.961 116.815 1.000 117.554 34 ASP B C 1
ATOM 7264 O O . ASP B 1 66 ? -12.298 -77.863 117.492 1.000 110.474 34 ASP B O 1
ATOM 7269 N N . ILE B 1 67 ? -12.233 -75.749 116.687 1.000 119.226 35 ILE B N 1
ATOM 7270 C CA . ILE B 1 67 ? -10.932 -75.400 117.234 1.000 122.468 35 ILE B CA 1
ATOM 7271 C C . ILE B 1 67 ? -11.130 -74.508 118.463 1.000 134.699 35 ILE B C 1
ATOM 7272 O O . ILE B 1 67 ? -11.729 -73.437 118.362 1.000 137.680 35 ILE B O 1
ATOM 7277 N N . PRO B 1 68 ? -10.620 -74.909 119.656 1.000 135.132 36 PRO B N 1
ATOM 7278 C CA . PRO B 1 68 ? -10.707 -74.076 120.859 1.000 124.884 36 PRO B CA 1
ATOM 7279 C C . PRO B 1 68 ? -9.898 -72.789 120.713 1.000 115.573 36 PRO B C 1
ATOM 7280 O O . PRO B 1 68 ? -8.911 -72.746 119.976 1.000 107.501 36 PRO B O 1
ATOM 7284 N N . ASP B 1 69 ? -10.321 -71.764 121.462 1.000 104.439 37 ASP B N 1
ATOM 7285 C CA . ASP B 1 69 ? -9.765 -70.422 121.412 1.000 98.328 37 ASP B CA 1
ATOM 7286 C C . ASP B 1 69 ? -8.336 -70.423 121.962 1.000 93.348 37 ASP B C 1
ATOM 7287 O O . ASP B 1 69 ? -7.623 -69.422 121.860 1.000 84.897 37 ASP B O 1
ATOM 7292 N N . THR B 1 70 ? -7.934 -71.560 122.543 1.000 84.778 38 THR B N 1
ATOM 7293 C CA . THR B 1 70 ? -6.617 -71.726 123.135 1.000 88.687 38 THR B CA 1
ATOM 7294 C C . THR B 1 70 ? -5.547 -71.713 122.044 1.000 91.610 38 THR B C 1
ATOM 7295 O O . THR B 1 70 ? -4.386 -71.392 122.308 1.000 88.534 38 THR B O 1
ATOM 7299 N N . TYR B 1 71 ? -5.954 -72.071 120.821 1.000 93.549 39 TYR B N 1
ATOM 7300 C CA . TYR B 1 71 ? -5.016 -72.206 119.719 1.000 90.730 39 TYR B CA 1
ATOM 7301 C C . TYR B 1 71 ? -5.135 -71.009 118.783 1.000 86.264 39 TYR B C 1
ATOM 7302 O O . TYR B 1 71 ? -6.239 -70.523 118.532 1.000 74.935 39 TYR B O 1
ATOM 7311 N N . ALA B 1 72 ? -3.977 -70.544 118.296 1.000 88.723 40 ALA B N 1
ATOM 7312 C CA . ALA B 1 72 ? -3.898 -69.530 117.259 1.000 90.244 40 ALA B CA 1
ATOM 7313 C C . ALA B 1 72 ? -3.404 -70.192 115.974 1.000 90.674 40 ALA B C 1
ATOM 7314 O O . ALA B 1 72 ? -2.432 -70.949 116.001 1.000 90.942 40 ALA B O 1
ATOM 7316 N N . VAL B 1 73 ? -4.069 -69.877 114.853 1.000 88.346 41 VAL B N 1
ATOM 7317 C CA . VAL B 1 73 ? -3.804 -70.483 113.554 1.000 81.747 41 VAL B CA 1
ATOM 7318 C C . VAL B 1 73 ? -3.092 -69.466 112.656 1.000 80.151 41 VAL B C 1
ATOM 7319 O O . VAL B 1 73 ? -3.637 -68.417 112.320 1.000 82.680 41 VAL B O 1
ATOM 7323 N N . PHE B 1 74 ? -1.849 -69.789 112.286 1.000 78.996 42 PHE B N 1
ATOM 7324 C CA . PHE B 1 74 ? -1.017 -68.943 111.448 1.000 89.495 42 PHE B CA 1
ATOM 7325 C C . PHE B 1 74 ? -0.875 -69.580 110.064 1.000 98.435 42 PHE B C 1
ATOM 7326 O O . PHE B 1 74 ? -0.053 -70.472 109.857 1.000 89.349 42 PHE B O 1
ATOM 7334 N N . LEU B 1 75 ? -1.705 -69.105 109.129 1.000 103.870 43 LEU B N 1
ATOM 7335 C CA . LEU B 1 75 ? -1.790 -69.662 107.792 1.000 94.190 43 LEU B CA 1
ATOM 7336 C C . LEU B 1 75 ? -0.880 -68.844 106.885 1.000 89.709 43 LEU B C 1
ATOM 7337 O O . LEU B 1 75 ? -1.253 -67.768 106.424 1.000 91.775 43 LEU B O 1
ATOM 7342 N N . ASP B 1 76 ? 0.333 -69.360 106.663 1.000 97.316 44 ASP B N 1
ATOM 7343 C CA . ASP B 1 76 ? 1.300 -68.731 105.777 1.000 110.313 44 ASP B CA 1
ATOM 7344 C C . ASP B 1 76 ? 0.810 -68.832 104.332 1.000 116.711 44 ASP B C 1
ATOM 7345 O O . ASP B 1 76 ? 0.071 -69.751 103.983 1.000 121.096 44 ASP B O 1
ATOM 7350 N N . ASN B 1 77 ? 1.239 -67.876 103.501 1.000 113.873 45 ASN B N 1
ATOM 7351 C CA . ASN B 1 77 ? 0.778 -67.759 102.126 1.000 118.620 45 ASN B CA 1
ATOM 7352 C C . ASN B 1 77 ? 1.943 -67.998 101.167 1.000 119.624 45 ASN B C 1
ATOM 7353 O O . ASN B 1 77 ? 1.756 -67.958 99.953 1.000 116.901 45 ASN B O 1
ATOM 7358 N N . GLU B 1 78 ? 3.137 -68.243 101.724 1.000 124.425 46 GLU B N 1
ATOM 7359 C CA . GLU B 1 78 ? 4.349 -68.446 100.943 1.000 123.638 46 GLU B CA 1
ATOM 7360 C C . GLU B 1 78 ? 5.003 -69.774 101.331 1.000 122.854 46 GLU B C 1
ATOM 7361 O O . GLU B 1 78 ? 5.700 -70.384 100.522 1.000 114.898 46 GLU B O 1
ATOM 7367 N N . SER B 1 79 ? 4.763 -70.217 102.573 1.000 118.182 47 SER B N 1
ATOM 7368 C CA . SER B 1 79 ? 5.079 -71.566 103.010 1.000 110.379 47 SER B CA 1
ATOM 7369 C C . SER B 1 79 ? 3.886 -72.485 102.735 1.000 102.424 47 SER B C 1
ATOM 7370 O O . SER B 1 79 ? 2.819 -72.030 102.322 1.000 98.979 47 SER B O 1
ATOM 7373 N N . VAL B 1 80 ? 4.073 -73.780 103.015 1.000 94.908 48 VAL B N 1
ATOM 7374 C CA . VAL B 1 80 ? 3.094 -74.823 102.723 1.000 84.581 48 VAL B CA 1
ATOM 7375 C C . VAL B 1 80 ? 2.305 -75.210 103.978 1.000 74.825 48 VAL B C 1
ATOM 7376 O O . VAL B 1 80 ? 1.389 -76.031 103.918 1.000 64.532 48 VAL B O 1
ATOM 7380 N N . TRP B 1 81 ? 2.660 -74.584 105.105 1.000 79.182 49 TRP B N 1
ATOM 7381 C CA . TRP B 1 81 ? 2.287 -75.018 106.442 1.000 79.862 49 TRP B CA 1
ATOM 7382 C C . TRP B 1 81 ? 1.153 -74.166 107.015 1.000 81.877 49 TRP B C 1
ATOM 7383 O O . TRP B 1 81 ? 1.151 -72.940 106.892 1.000 78.022 49 TRP B O 1
ATOM 7394 N N . LYS B 1 82 ? 0.205 -74.853 107.669 1.000 86.348 50 LYS B N 1
ATOM 7395 C CA . LYS B 1 82 ? -0.775 -74.249 108.557 1.000 88.007 50 LYS B CA 1
ATOM 7396 C C . LYS B 1 82 ? -0.355 -74.549 109.999 1.000 89.436 50 LYS B C 1
ATOM 7397 O O . LYS B 1 82 ? -0.514 -75.670 110.481 1.000 85.918 50 LYS B O 1
ATOM 7403 N N . HIS B 1 83 ? 0.214 -73.529 110.659 1.000 90.620 51 HIS B N 1
ATOM 7404 C CA . HIS B 1 83 ? 0.834 -73.647 111.973 1.000 92.529 51 HIS B CA 1
ATOM 7405 C C . HIS B 1 83 ? -0.218 -73.485 113.070 1.000 89.691 51 HIS B C 1
ATOM 7406 O O . HIS B 1 83 ? -1.044 -72.578 113.015 1.000 91.818 51 HIS B O 1
ATOM 7413 N N . TYR B 1 84 ? -0.197 -74.391 114.056 1.000 90.682 52 TYR B N 1
ATOM 7414 C CA . TYR B 1 84 ? -1.133 -74.349 115.170 1.000 90.620 52 TYR B CA 1
ATOM 7415 C C . TYR B 1 84 ? -0.372 -74.101 116.471 1.000 95.666 52 TYR B C 1
ATOM 7416 O O . TYR B 1 84 ? 0.215 -75.024 117.037 1.000 97.397 52 TYR B O 1
ATOM 7425 N N . HIS B 1 85 ? -0.384 -72.834 116.911 1.000 100.846 53 HIS B N 1
ATOM 7426 C CA . HIS B 1 85 ? 0.282 -72.392 118.127 1.000 106.351 53 HIS B CA 1
ATOM 7427 C C . HIS B 1 85 ? -0.711 -72.396 119.289 1.000 104.546 53 HIS B C 1
ATOM 7428 O O . HIS B 1 85 ? -1.823 -71.893 119.163 1.000 101.411 53 HIS B O 1
ATOM 7435 N N . VAL B 1 86 ? -0.306 -72.971 120.425 1.000 112.266 54 VAL B N 1
ATOM 7436 C CA . VAL B 1 86 ? -1.202 -73.070 121.567 1.000 123.098 54 VAL B CA 1
ATOM 7437 C C . VAL B 1 86 ? -0.954 -71.908 122.525 1.000 122.528 54 VAL B C 1
ATOM 7438 O O . VAL B 1 86 ? 0.180 -71.450 122.668 1.000 113.936 54 VAL B O 1
ATOM 7442 N N . LYS B 1 87 ? -2.051 -71.453 123.146 1.000 124.584 55 LYS B N 1
ATOM 7443 C CA . LYS B 1 87 ? -2.071 -70.668 124.373 1.000 128.197 55 LYS B CA 1
ATOM 7444 C C . LYS B 1 87 ? -0.983 -69.600 124.319 1.000 122.112 55 LYS B C 1
ATOM 7445 O O . LYS B 1 87 ? -0.907 -68.852 123.346 1.000 124.710 55 LYS B O 1
ATOM 7451 N N . GLY B 1 88 ? -0.148 -69.556 125.366 1.000 116.612 56 GLY B N 1
ATOM 7452 C CA . GLY B 1 88 ? 1.016 -68.688 125.424 1.000 112.222 56 GLY B CA 1
ATOM 7453 C C . GLY B 1 88 ? 2.300 -69.493 125.615 1.000 110.806 56 GLY B C 1
ATOM 7454 O O . GLY B 1 88 ? 3.389 -68.927 125.613 1.000 107.886 56 GLY B O 1
ATOM 7455 N N . SER B 1 89 ? 2.140 -70.816 125.748 1.000 110.073 57 SER B N 1
ATOM 7456 C CA . SER B 1 89 ? 3.245 -71.732 125.972 1.000 114.661 57 SER B CA 1
ATOM 7457 C C . SER B 1 89 ? 4.121 -71.808 124.725 1.000 112.435 57 SER B C 1
ATOM 7458 O O . SER B 1 89 ? 3.687 -72.264 123.668 1.000 102.553 57 SER B O 1
ATOM 7461 N N . THR B 1 90 ? 5.361 -71.332 124.881 1.000 111.565 58 THR B N 1
ATOM 7462 C CA . THR B 1 90 ? 6.330 -71.255 123.800 1.000 118.526 58 THR B CA 1
ATOM 7463 C C . THR B 1 90 ? 7.259 -72.472 123.864 1.000 113.494 58 THR B C 1
ATOM 7464 O O . THR B 1 90 ? 7.741 -72.844 124.934 1.000 92.982 58 THR B O 1
ATOM 7468 N N . LEU B 1 91 ? 7.509 -73.085 122.699 1.000 118.334 59 LEU B N 1
ATOM 7469 C CA . LEU B 1 91 ? 8.178 -74.377 122.625 1.000 112.638 59 LEU B CA 1
ATOM 7470 C C . LEU B 1 91 ? 9.689 -74.190 122.698 1.000 105.292 59 LEU B C 1
ATOM 7471 O O . LEU B 1 91 ? 10.198 -73.138 122.311 1.000 102.583 59 LEU B O 1
ATOM 7476 N N . PRO B 1 92 ? 10.444 -75.209 123.178 1.000 102.470 60 PRO B N 1
ATOM 7477 C CA . PRO B 1 92 ? 11.907 -75.143 123.209 1.000 103.054 60 PRO B CA 1
ATOM 7478 C C . PRO B 1 92 ? 12.481 -74.999 121.801 1.000 100.738 60 PRO B C 1
ATOM 7479 O O . PRO B 1 92 ? 11.780 -75.256 120.822 1.000 97.016 60 PRO B O 1
ATOM 7483 N N . GLU B 1 93 ? 13.755 -74.587 121.723 1.000 96.414 61 GLU B N 1
ATOM 7484 C CA . GLU B 1 93 ? 14.444 -74.307 120.471 1.000 99.460 61 GLU B CA 1
ATOM 7485 C C . GLU B 1 93 ? 14.571 -75.549 119.587 1.000 100.770 61 GLU B C 1
ATOM 7486 O O . GLU B 1 93 ? 14.579 -75.420 118.368 1.000 98.125 61 GLU B O 1
ATOM 7492 N N . GLN B 1 94 ? 14.711 -76.725 120.216 1.000 95.201 62 GLN B N 1
ATOM 7493 C CA . GLN B 1 94 ? 15.006 -77.966 119.517 1.000 91.077 62 GLN B CA 1
ATOM 7494 C C . GLN B 1 94 ? 14.439 -79.142 120.312 1.000 95.489 62 GLN B C 1
ATOM 7495 O O . GLN B 1 94 ? 13.857 -78.946 121.376 1.000 106.439 62 GLN B O 1
ATOM 7501 N N . GLY B 1 95 ? 14.574 -80.357 119.770 1.000 87.804 63 GLY B N 1
ATOM 7502 C CA . GLY B 1 95 ? 14.139 -81.549 120.483 1.000 86.211 63 GLY B CA 1
ATOM 7503 C C . GLY B 1 95 ? 13.605 -82.634 119.548 1.000 86.395 63 GLY B C 1
ATOM 7504 O O . GLY B 1 95 ? 13.787 -82.554 118.330 1.000 80.822 63 GLY B O 1
ATOM 7505 N N . TRP B 1 96 ? 12.936 -83.632 120.145 1.000 75.042 64 TRP B N 1
ATOM 7506 C CA . TRP B 1 96 ? 12.324 -84.729 119.415 1.000 71.597 64 TRP B CA 1
ATOM 7507 C C . TRP B 1 96 ? 10.982 -84.301 118.831 1.000 69.677 64 TRP B C 1
ATOM 7508 O O . TRP B 1 96 ? 10.101 -83.883 119.575 1.000 70.893 64 TRP B O 1
ATOM 7519 N N . LYS B 1 97 ? 10.848 -84.412 117.500 1.000 67.814 65 LYS B N 1
ATOM 7520 C CA . LYS B 1 97 ? 9.590 -84.128 116.823 1.000 66.880 65 LYS B CA 1
ATOM 7521 C C . LYS B 1 97 ? 9.031 -85.387 116.157 1.000 68.441 65 LYS B C 1
ATOM 7522 O O . LYS B 1 97 ? 9.776 -86.305 115.821 1.000 69.959 65 LYS B O 1
ATOM 7528 N N . ILE B 1 98 ? 7.704 -85.411 115.984 1.000 67.434 66 ILE B N 1
ATOM 7529 C CA . ILE B 1 98 ? 6.990 -86.484 115.306 1.000 62.194 66 ILE B CA 1
ATOM 7530 C C . ILE B 1 98 ? 6.500 -85.968 113.952 1.000 71.056 66 ILE B C 1
ATOM 7531 O O . ILE B 1 98 ? 5.963 -84.864 113.857 1.000 69.592 66 ILE B O 1
ATOM 7536 N N . HIS B 1 99 ? 6.716 -86.769 112.897 1.000 72.640 67 HIS B N 1
ATOM 7537 C CA . HIS B 1 99 ? 6.115 -86.527 111.591 1.000 65.180 67 HIS B CA 1
ATOM 7538 C C . HIS B 1 99 ? 5.154 -87.666 111.272 1.000 59.650 67 HIS B C 1
ATOM 7539 O O . HIS B 1 99 ? 5.437 -88.819 111.580 1.000 63.885 67 HIS B O 1
ATOM 7546 N N . VAL B 1 100 ? 4.011 -87.325 110.677 1.000 60.683 68 VAL B N 1
ATOM 7547 C CA . VAL B 1 100 ? 3.050 -88.325 110.237 1.000 67.841 68 VAL B CA 1
ATOM 7548 C C . VAL B 1 100 ? 2.940 -88.250 108.714 1.000 73.436 68 VAL B C 1
ATOM 7549 O O . VAL B 1 100 ? 2.883 -87.157 108.151 1.000 76.909 68 VAL B O 1
ATOM 7553 N N . THR B 1 101 ? 2.928 -89.421 108.056 1.000 69.060 69 THR B N 1
ATOM 7554 C CA . THR B 1 101 ? 2.718 -89.511 106.619 1.000 65.588 69 THR B CA 1
ATOM 7555 C C . THR B 1 101 ? 1.362 -90.158 106.357 1.000 67.365 69 THR B C 1
ATOM 7556 O O . THR B 1 101 ? 0.887 -90.954 107.169 1.000 62.731 69 THR B O 1
ATOM 7560 N N . SER B 1 102 ? 0.750 -89.804 105.218 1.000 66.602 70 SER B N 1
ATOM 7561 C CA . SER B 1 102 ? -0.538 -90.372 104.857 1.000 70.279 70 SER B CA 1
ATOM 7562 C C . SER B 1 102 ? -0.622 -90.573 103.348 1.000 76.274 70 SER B C 1
ATOM 7563 O O . SER B 1 102 ? 0.055 -89.876 102.596 1.000 70.130 70 SER B O 1
ATOM 7566 N N . SER B 1 103 ? -1.423 -91.566 102.940 1.000 79.012 71 SER B N 1
ATOM 7567 C CA . SER B 1 103 ? -1.907 -91.673 101.572 1.000 80.984 71 SER B CA 1
ATOM 7568 C C . SER B 1 103 ? -2.906 -90.546 101.318 1.000 79.789 71 SER B C 1
ATOM 7569 O O . SER B 1 103 ? -3.589 -90.115 102.245 1.000 76.528 71 SER B O 1
ATOM 7572 N N . LEU B 1 104 ? -2.990 -90.105 100.055 1.000 79.508 72 LEU B N 1
ATOM 7573 C CA . LEU B 1 104 ? -3.826 -88.982 99.666 1.000 78.663 72 LEU B CA 1
ATOM 7574 C C . LEU B 1 104 ? -5.299 -89.281 99.928 1.000 78.803 72 LEU B C 1
ATOM 7575 O O . LEU B 1 104 ? -6.006 -88.395 100.401 1.000 77.932 72 LEU B O 1
ATOM 7580 N N . GLU B 1 105 ? -5.747 -90.517 99.650 1.000 84.418 73 GLU B N 1
ATOM 7581 C CA . GLU B 1 105 ? -7.155 -90.881 99.777 1.000 95.279 73 GLU B CA 1
ATOM 7582 C C . GLU B 1 105 ? -7.598 -90.860 101.244 1.000 102.270 73 GLU B C 1
ATOM 7583 O O . GLU B 1 105 ? -8.795 -90.795 101.531 1.000 105.448 73 GLU B O 1
ATOM 7589 N N . ASP B 1 106 ? -6.615 -90.885 102.159 1.000 104.648 74 ASP B N 1
ATOM 7590 C CA . ASP B 1 106 ? -6.857 -91.020 103.589 1.000 107.392 74 ASP B CA 1
ATOM 7591 C C . ASP B 1 106 ? -6.471 -89.736 104.332 1.000 103.760 74 ASP B C 1
ATOM 7592 O O . ASP B 1 106 ? -6.466 -89.704 105.560 1.000 109.601 74 ASP B O 1
ATOM 7597 N N . SER B 1 107 ? -6.151 -88.672 103.585 1.000 106.937 75 SER B N 1
ATOM 7598 C CA . SER B 1 107 ? -5.453 -87.505 104.120 1.000 103.919 75 SER B CA 1
ATOM 7599 C C . SER B 1 107 ? -6.296 -86.714 105.119 1.000 101.612 75 SER B C 1
ATOM 7600 O O . SER B 1 107 ? -5.822 -86.388 106.206 1.000 97.355 75 SER B O 1
ATOM 7603 N N . LYS B 1 108 ? -7.522 -86.359 104.715 1.000 107.729 76 LYS B N 1
ATOM 7604 C CA . LYS B 1 108 ? -8.437 -85.579 105.538 1.000 100.680 76 LYS B CA 1
ATOM 7605 C C . LYS B 1 108 ? -8.785 -86.373 106.795 1.000 97.392 76 LYS B C 1
ATOM 7606 O O . LYS B 1 108 ? -8.870 -85.809 107.882 1.000 89.067 76 LYS B O 1
ATOM 7612 N N . ASP B 1 109 ? -8.963 -87.690 106.627 1.000 95.985 77 ASP B N 1
ATOM 7613 C CA . ASP B 1 109 ? -9.343 -88.597 107.702 1.000 98.410 77 ASP B CA 1
ATOM 7614 C C . ASP B 1 109 ? -8.183 -88.816 108.674 1.000 100.476 77 ASP B C 1
ATOM 7615 O O . ASP B 1 109 ? -8.429 -89.117 109.839 1.000 100.520 77 ASP B O 1
ATOM 7620 N N . VAL B 1 110 ? -6.934 -88.687 108.192 1.000 94.353 78 VAL B N 1
ATOM 7621 C CA . VAL B 1 110 ? -5.756 -88.866 109.032 1.000 90.333 78 VAL B CA 1
ATOM 7622 C C . VAL B 1 110 ? -5.523 -87.604 109.859 1.000 86.222 78 VAL B C 1
ATOM 7623 O O . VAL B 1 110 ? -5.171 -87.704 111.033 1.000 86.274 78 VAL B O 1
ATOM 7627 N N . LEU B 1 111 ? -5.718 -86.434 109.232 1.000 86.341 79 LEU B N 1
ATOM 7628 C CA . LEU B 1 111 ? -5.500 -85.152 109.885 1.000 85.131 79 LEU B CA 1
ATOM 7629 C C . LEU B 1 111 ? -6.522 -84.960 111.006 1.000 90.695 79 LEU B C 1
ATOM 7630 O O . LEU B 1 111 ? -6.189 -84.412 112.057 1.000 98.589 79 LEU B O 1
ATOM 7635 N N . ASP B 1 112 ? -7.755 -85.438 110.774 1.000 92.803 80 ASP B N 1
ATOM 7636 C CA . ASP B 1 112 ? -8.835 -85.343 111.742 1.000 94.486 80 ASP B CA 1
ATOM 7637 C C . ASP B 1 112 ? -8.454 -86.051 113.040 1.000 102.297 80 ASP B C 1
ATOM 7638 O O . ASP B 1 112 ? -8.542 -85.449 114.108 1.000 101.520 80 ASP B O 1
ATOM 7643 N N . LYS B 1 113 ? -8.032 -87.320 112.932 1.000 101.503 81 LYS B N 1
ATOM 7644 C CA . LYS B 1 113 ? -7.756 -88.160 114.091 1.000 92.971 81 LYS B CA 1
ATOM 7645 C C . LYS B 1 113 ? -6.483 -87.697 114.799 1.000 93.194 81 LYS B C 1
ATOM 7646 O O . LYS B 1 113 ? -6.419 -87.720 116.029 1.000 90.824 81 LYS B O 1
ATOM 7652 N N . VAL B 1 114 ? -5.489 -87.251 114.016 1.000 93.982 82 VAL B N 1
ATOM 7653 C CA . VAL B 1 114 ? -4.201 -86.828 114.549 1.000 97.890 82 VAL B CA 1
ATOM 7654 C C . VAL B 1 114 ? -4.320 -85.456 115.218 1.000 105.575 82 VAL B C 1
ATOM 7655 O O . VAL B 1 114 ? -3.776 -85.258 116.300 1.000 108.264 82 VAL B O 1
ATOM 7659 N N . ALA B 1 115 ? -5.015 -84.508 114.576 1.000 107.208 83 ALA B N 1
ATOM 7660 C CA . ALA B 1 115 ? -5.206 -83.191 115.169 1.000 104.180 83 ALA B CA 1
ATOM 7661 C C . ALA B 1 115 ? -6.236 -83.233 116.300 1.000 99.634 83 ALA B C 1
ATOM 7662 O O . ALA B 1 115 ? -6.140 -82.429 117.226 1.000 97.765 83 ALA B O 1
ATOM 7664 N N . ARG B 1 116 ? -7.190 -84.177 116.231 1.000 107.383 84 ARG B N 1
ATOM 7665 C CA . ARG B 1 116 ? -8.294 -84.292 117.179 1.000 118.091 84 ARG B CA 1
ATOM 7666 C C . ARG B 1 116 ? -7.791 -84.565 118.597 1.000 120.384 84 ARG B C 1
ATOM 7667 O O . ARG B 1 116 ? -7.982 -83.736 119.485 1.000 115.494 84 ARG B O 1
ATOM 7675 N N . LEU B 1 117 ? -7.171 -85.734 118.801 1.000 119.471 85 LEU B N 1
ATOM 7676 C CA . LEU B 1 117 ? -6.506 -86.033 120.061 1.000 109.013 85 LEU B CA 1
ATOM 7677 C C . LEU B 1 117 ? -5.049 -85.575 119.949 1.000 94.625 85 LEU B C 1
ATOM 7678 O O . LEU B 1 117 ? -4.151 -86.388 119.737 1.000 87.049 85 LEU B O 1
ATOM 7683 N N . CYS B 1 118 ? -4.853 -84.248 120.059 1.000 93.967 86 CYS B N 1
ATOM 7684 C CA . CYS B 1 118 ? -3.576 -83.547 119.942 1.000 91.561 86 CYS B CA 1
ATOM 7685 C C . CYS B 1 118 ? -3.747 -82.090 120.381 1.000 92.572 86 CYS B C 1
ATOM 7686 O O . CYS B 1 118 ? -2.895 -81.544 121.085 1.000 91.718 86 CYS B O 1
ATOM 7689 N N . ILE B 1 119 ? -4.847 -81.469 119.918 1.000 97.744 87 ILE B N 1
ATOM 7690 C CA . ILE B 1 119 ? -5.462 -80.292 120.519 1.000 101.594 87 ILE B CA 1
ATOM 7691 C C . ILE B 1 119 ? -5.696 -80.601 122.000 1.000 109.725 87 ILE B C 1
ATOM 7692 O O . ILE B 1 119 ? -5.375 -79.793 122.865 1.000 111.695 87 ILE B O 1
ATOM 7697 N N . ASP B 1 120 ? -6.238 -81.798 122.276 1.000 111.612 88 ASP B N 1
ATOM 7698 C CA . ASP B 1 120 ? -6.650 -82.260 123.593 1.000 105.863 88 ASP B CA 1
ATOM 7699 C C . ASP B 1 120 ? -5.479 -82.274 124.573 1.000 96.726 88 ASP B C 1
ATOM 7700 O O . ASP B 1 120 ? -5.693 -82.299 125.784 1.000 108.189 88 ASP B O 1
ATOM 7705 N N . LYS B 1 121 ? -4.256 -82.253 124.038 1.000 82.376 89 LYS B N 1
ATOM 7706 C CA . LYS B 1 121 ? -3.086 -82.399 124.881 1.000 80.785 89 LYS B CA 1
ATOM 7707 C C . LYS B 1 121 ? -2.269 -81.117 124.862 1.000 77.374 89 LYS B C 1
ATOM 7708 O O . LYS B 1 121 ? -1.199 -81.064 125.465 1.000 75.932 89 LYS B O 1
ATOM 7714 N N . LYS B 1 122 ? -2.803 -80.099 124.171 1.000 74.760 90 LYS B N 1
ATOM 7715 C CA . LYS B 1 122 ? -2.187 -78.782 124.049 1.000 76.609 90 LYS B CA 1
ATOM 7716 C C . LYS B 1 122 ? -0.796 -78.900 123.426 1.000 72.890 90 LYS B C 1
ATOM 7717 O O . LYS B 1 122 ? 0.133 -78.228 123.864 1.000 61.521 90 LYS B O 1
ATOM 7723 N N . ILE B 1 123 ? -0.688 -79.733 122.377 1.000 78.357 91 ILE B N 1
ATOM 7724 C CA . ILE B 1 123 ? 0.562 -79.943 121.664 1.000 78.628 91 ILE B CA 1
ATOM 7725 C C . ILE B 1 123 ? 0.548 -79.116 120.383 1.000 79.571 91 ILE B C 1
ATOM 7726 O O . ILE B 1 123 ? -0.431 -79.129 119.632 1.000 70.804 91 ILE B O 1
ATOM 7731 N N . GLU B 1 124 ? 1.657 -78.394 120.169 1.000 83.293 92 GLU B N 1
ATOM 7732 C CA . GLU B 1 124 ? 1.843 -77.565 118.991 1.000 90.286 92 GLU B CA 1
ATOM 7733 C C . GLU B 1 124 ? 2.151 -78.444 117.783 1.000 87.115 92 GLU B C 1
ATOM 7734 O O . GLU B 1 124 ? 2.940 -79.386 117.862 1.000 85.302 92 GLU B O 1
ATOM 7740 N N . PHE B 1 125 ? 1.502 -78.125 116.659 1.000 90.196 93 PHE B N 1
ATOM 7741 C CA . PHE B 1 125 ? 1.679 -78.883 115.429 1.000 88.140 93 PHE B CA 1
ATOM 7742 C C . PHE B 1 125 ? 1.459 -77.982 114.217 1.000 86.374 93 PHE B C 1
ATOM 7743 O O . PHE B 1 125 ? 1.029 -76.835 114.353 1.000 80.749 93 PHE B O 1
ATOM 7751 N N . LYS B 1 126 ? 1.810 -78.526 113.047 1.000 84.496 94 LYS B N 1
ATOM 7752 C CA . LYS B 1 126 ? 1.579 -77.897 111.760 1.000 72.651 94 LYS B CA 1
ATOM 7753 C C . LYS B 1 126 ? 1.311 -78.993 110.735 1.000 77.963 94 LYS B C 1
ATOM 7754 O O . LYS B 1 126 ? 1.715 -80.140 110.912 1.000 80.418 94 LYS B O 1
ATOM 7760 N N . HIS B 1 127 ? 0.602 -78.622 109.668 1.000 83.397 95 HIS B N 1
ATOM 7761 C CA . HIS B 1 127 ? 0.312 -79.535 108.576 1.000 85.872 95 HIS B CA 1
ATOM 7762 C C . HIS B 1 127 ? 0.382 -78.764 107.264 1.000 87.145 95 HIS B C 1
ATOM 7763 O O . HIS B 1 127 ? 0.413 -77.537 107.278 1.000 89.906 95 HIS B O 1
ATOM 7770 N N . LEU B 1 128 ? 0.410 -79.492 106.142 1.000 84.035 96 LEU B N 1
ATOM 7771 C CA . LEU B 1 128 ? 0.354 -78.860 104.831 1.000 82.540 96 LEU B CA 1
ATOM 7772 C C . LEU B 1 128 ? -1.030 -78.255 104.620 1.000 73.351 96 LEU B C 1
ATOM 7773 O O . LEU B 1 128 ? -2.037 -78.884 104.940 1.000 72.730 96 LEU B O 1
ATOM 7778 N N . LYS B 1 129 ? -1.050 -77.040 104.059 1.000 74.515 97 LYS B N 1
ATOM 7779 C CA . LYS B 1 129 ? -2.214 -76.163 104.117 1.000 81.681 97 LYS B CA 1
ATOM 7780 C C . LYS B 1 129 ? -3.348 -76.648 103.211 1.000 84.986 97 LYS B C 1
ATOM 7781 O O . LYS B 1 129 ? -4.475 -76.828 103.674 1.000 88.272 97 LYS B O 1
ATOM 7787 N N . ASP B 1 130 ? -3.031 -76.900 101.931 1.000 95.664 98 ASP B N 1
ATOM 7788 C CA . ASP B 1 130 ? -4.043 -77.220 100.929 1.000 91.134 98 ASP B CA 1
ATOM 7789 C C . ASP B 1 130 ? -3.711 -78.538 100.227 1.000 88.814 98 ASP B C 1
ATOM 7790 O O . ASP B 1 130 ? -2.687 -79.161 100.498 1.000 87.265 98 ASP B O 1
ATOM 7795 N N . LYS B 1 131 ? -4.596 -78.955 99.316 1.000 92.354 99 LYS B N 1
ATOM 7796 C CA . LYS B 1 131 ? -4.414 -80.195 98.576 1.000 84.281 99 LYS B CA 1
ATOM 7797 C C . LYS B 1 131 ? -3.276 -80.052 97.563 1.000 82.220 99 LYS B C 1
ATOM 7798 O O . LYS B 1 131 ? -2.554 -81.009 97.300 1.000 77.242 99 LYS B O 1
ATOM 7804 N N . ASP B 1 132 ? -3.080 -78.841 97.031 1.000 88.501 100 ASP B N 1
ATOM 7805 C CA . ASP B 1 132 ? -1.992 -78.581 96.098 1.000 96.490 100 ASP B CA 1
ATOM 7806 C C . ASP B 1 132 ? -0.643 -78.825 96.782 1.000 94.341 100 ASP B C 1
ATOM 7807 O O . ASP B 1 132 ? 0.294 -79.322 96.161 1.000 98.027 100 ASP B O 1
ATOM 7812 N N . SER B 1 133 ? -0.550 -78.461 98.064 1.000 94.938 101 SER B N 1
ATOM 7813 C CA . SER B 1 133 ? 0.695 -78.567 98.809 1.000 88.345 101 SER B CA 1
ATOM 7814 C C . SER B 1 133 ? 1.043 -80.032 99.057 1.000 81.705 101 SER B C 1
ATOM 7815 O O . SER B 1 133 ? 2.197 -80.416 98.904 1.000 78.959 101 SER B O 1
ATOM 7818 N N . PHE B 1 134 ? 0.039 -80.839 99.416 1.000 78.713 102 PHE B N 1
ATOM 7819 C CA . PHE B 1 134 ? 0.216 -82.277 99.540 1.000 78.605 102 PHE B CA 1
ATOM 7820 C C . PHE B 1 134 ? 0.869 -82.839 98.279 1.000 79.504 102 PHE B C 1
ATOM 7821 O O . PHE B 1 134 ? 1.870 -83.554 98.360 1.000 72.281 102 PHE B O 1
ATOM 7829 N N . MET B 1 135 ? 0.294 -82.474 97.121 1.000 81.480 103 MET B N 1
ATOM 7830 C CA . MET B 1 135 ? 0.753 -82.922 95.815 1.000 72.444 103 MET B CA 1
ATOM 7831 C C . MET B 1 135 ? 2.185 -82.452 95.576 1.000 74.400 103 MET B C 1
ATOM 7832 O O . MET B 1 135 ? 3.005 -83.234 95.111 1.000 71.624 103 MET B O 1
ATOM 7837 N N . LYS B 1 136 ? 2.486 -81.187 95.909 1.000 75.975 104 LYS B N 1
ATOM 7838 C CA . LYS B 1 136 ? 3.794 -80.619 95.614 1.000 80.904 104 LYS B CA 1
ATOM 7839 C C . LYS B 1 136 ? 4.876 -81.296 96.454 1.000 79.233 104 LYS B C 1
ATOM 7840 O O . LYS B 1 136 ? 6.014 -81.427 96.012 1.000 77.303 104 LYS B O 1
ATOM 7846 N N . MET B 1 137 ? 4.502 -81.726 97.662 1.000 77.934 105 MET B N 1
ATOM 7847 C CA . MET B 1 137 ? 5.451 -82.247 98.631 1.000 78.453 105 MET B CA 1
ATOM 7848 C C . MET B 1 137 ? 5.667 -83.741 98.407 1.000 78.864 105 MET B C 1
ATOM 7849 O O . MET B 1 137 ? 6.653 -84.288 98.900 1.000 71.786 105 MET B O 1
ATOM 7854 N N . ASN B 1 138 ? 4.757 -84.378 97.648 1.000 84.040 106 ASN B N 1
ATOM 7855 C CA . ASN B 1 138 ? 4.795 -85.815 97.405 1.000 76.966 106 ASN B CA 1
ATOM 7856 C C . ASN B 1 138 ? 4.878 -86.148 95.910 1.000 77.184 106 ASN B C 1
ATOM 7857 O O . ASN B 1 138 ? 4.635 -87.287 95.513 1.000 71.894 106 ASN B O 1
ATOM 7862 N N . SER B 1 139 ? 5.205 -85.161 95.068 1.000 75.833 107 SER B N 1
ATOM 7863 C CA . SER B 1 139 ? 5.277 -85.390 93.627 1.000 75.565 107 SER B CA 1
ATOM 7864 C C . SER B 1 139 ? 6.572 -86.127 93.286 1.000 74.489 107 SER B C 1
ATOM 7865 O O . SER B 1 139 ? 7.458 -86.226 94.133 1.000 70.738 107 SER B O 1
ATOM 7868 N N . LYS B 1 140 ? 6.676 -86.632 92.046 1.000 71.524 108 LYS B N 1
ATOM 7869 C CA . LYS B 1 140 ? 7.852 -87.366 91.595 1.000 71.039 108 LYS B CA 1
ATOM 7870 C C . LYS B 1 140 ? 9.126 -86.575 91.887 1.000 68.882 108 LYS B C 1
ATOM 7871 O O . LYS B 1 140 ? 10.127 -87.153 92.295 1.000 75.609 108 LYS B O 1
ATOM 7877 N N . ASN B 1 141 ? 9.086 -85.250 91.710 1.000 70.465 109 ASN B N 1
ATOM 7878 C CA . ASN B 1 141 ? 10.310 -84.470 91.822 1.000 75.880 109 ASN B CA 1
ATOM 7879 C C . ASN B 1 141 ? 10.340 -83.630 93.105 1.000 76.062 109 ASN B C 1
ATOM 7880 O O . ASN B 1 141 ? 11.168 -82.727 93.230 1.000 76.771 109 ASN B O 1
ATOM 7885 N N . ALA B 1 142 ? 9.450 -83.932 94.063 1.000 69.626 110 ALA B N 1
ATOM 7886 C CA . ALA B 1 142 ? 9.494 -83.304 95.379 1.000 64.283 110 ALA B CA 1
ATOM 7887 C C . ALA B 1 142 ? 10.804 -83.642 96.086 1.000 64.616 110 ALA B C 1
ATOM 7888 O O . ALA B 1 142 ? 11.309 -84.750 95.946 1.000 70.771 110 ALA B O 1
ATOM 7890 N N . ASN B 1 143 ? 11.336 -82.683 96.852 1.000 65.958 111 ASN B N 1
ATOM 7891 C CA . ASN B 1 143 ? 12.562 -82.863 97.615 1.000 71.712 111 ASN B CA 1
ATOM 7892 C C . ASN B 1 143 ? 12.447 -84.092 98.525 1.000 80.966 111 ASN B C 1
ATOM 7893 O O . ASN B 1 143 ? 11.437 -84.253 99.210 1.000 87.973 111 ASN B O 1
ATOM 7898 N N . ARG B 1 144 ? 13.495 -84.937 98.531 1.000 74.264 112 ARG B N 1
ATOM 7899 C CA . ARG B 1 144 ? 13.487 -86.233 99.206 1.000 81.149 112 ARG B CA 1
ATOM 7900 C C . ARG B 1 144 ? 13.422 -86.077 100.728 1.000 80.600 112 ARG B C 1
ATOM 7901 O O . ARG B 1 144 ? 12.698 -86.820 101.395 1.000 79.019 112 ARG B O 1
ATOM 7909 N N . ALA B 1 145 ? 14.175 -85.098 101.253 1.000 82.501 113 ALA B N 1
ATOM 7910 C CA . ALA B 1 145 ? 14.278 -84.836 102.680 1.000 82.420 113 ALA B CA 1
ATOM 7911 C C . ALA B 1 145 ? 12.930 -84.390 103.251 1.000 85.487 113 ALA B C 1
ATOM 7912 O O . ALA B 1 145 ? 12.497 -84.921 104.276 1.000 93.624 113 ALA B O 1
ATOM 7914 N N . SER B 1 146 ? 12.265 -83.441 102.571 1.000 85.115 114 SER B N 1
ATOM 7915 C CA . SER B 1 146 ? 11.039 -82.849 103.085 1.000 75.471 114 SER B CA 1
ATOM 7916 C C . SER B 1 146 ? 9.823 -83.720 102.782 1.000 71.889 114 SER B C 1
ATOM 7917 O O . SER B 1 146 ? 8.764 -83.507 103.366 1.000 72.459 114 SER B O 1
ATOM 7920 N N . SER B 1 147 ? 9.976 -84.683 101.868 1.000 67.488 115 SER B N 1
ATOM 7921 C CA . SER B 1 147 ? 8.835 -85.394 101.311 1.000 64.657 115 SER B CA 1
ATOM 7922 C C . SER B 1 147 ? 8.154 -86.242 102.378 1.000 59.734 115 SER B C 1
ATOM 7923 O O . SER B 1 147 ? 8.823 -86.741 103.286 1.000 69.197 115 SER B O 1
ATOM 7926 N N . GLY B 1 148 ? 6.827 -86.403 102.254 1.000 57.253 116 GLY B N 1
ATOM 7927 C CA . GLY B 1 148 ? 6.067 -87.330 103.090 1.000 57.689 116 GLY B CA 1
ATOM 7928 C C . GLY B 1 148 ? 5.661 -86.754 104.452 1.000 57.257 116 GLY B C 1
ATOM 7929 O O . GLY B 1 148 ? 4.794 -87.307 105.123 1.000 54.495 116 GLY B O 1
ATOM 7930 N N . LYS B 1 149 ? 6.281 -85.637 104.863 1.000 57.400 117 LYS B N 1
ATOM 7931 C CA . LYS B 1 149 ? 5.956 -85.008 106.136 1.000 53.267 117 LYS B CA 1
ATOM 7932 C C . LYS B 1 149 ? 4.664 -84.210 105.968 1.000 55.201 117 LYS B C 1
ATOM 7933 O O . LYS B 1 149 ? 4.683 -83.042 105.570 1.000 49.921 117 LYS B O 1
ATOM 7939 N N . PHE B 1 150 ? 3.535 -84.872 106.246 1.000 55.174 118 PHE B N 1
ATOM 7940 C CA . PHE B 1 150 ? 2.226 -84.255 106.115 1.000 62.922 118 PHE B CA 1
ATOM 7941 C C . PHE B 1 150 ? 1.902 -83.425 107.365 1.000 75.575 118 PHE B C 1
ATOM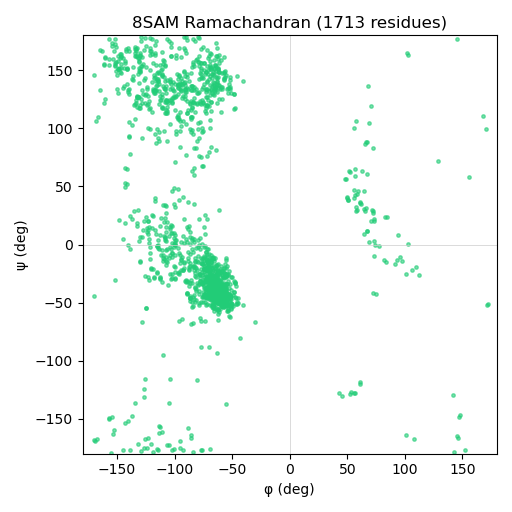 7942 O O . PHE B 1 150 ? 1.517 -82.257 107.247 1.000 79.561 118 PHE B O 1
ATOM 7950 N N . ILE B 1 151 ? 2.075 -84.031 108.553 1.000 73.120 119 ILE B N 1
ATOM 7951 C CA . ILE B 1 151 ? 1.863 -83.382 109.839 1.000 66.573 119 ILE B CA 1
ATOM 7952 C C . ILE B 1 151 ? 3.180 -83.388 110.620 1.000 67.836 119 ILE B C 1
ATOM 7953 O O . ILE B 1 151 ? 3.860 -84.408 110.698 1.000 67.651 119 ILE B O 1
ATOM 7958 N N . THR B 1 152 ? 3.536 -82.238 111.203 1.000 67.835 120 THR B N 1
ATOM 7959 C CA . THR B 1 152 ? 4.656 -82.129 112.130 1.000 70.411 120 THR B CA 1
ATOM 7960 C C . THR B 1 152 ? 4.111 -81.837 113.530 1.000 80.460 120 THR B C 1
ATOM 7961 O O . THR B 1 152 ? 3.378 -80.865 113.714 1.000 85.720 120 THR B O 1
ATOM 7965 N N . ILE B 1 153 ? 4.477 -82.677 114.511 1.000 79.756 121 ILE B N 1
ATOM 7966 C CA . ILE B 1 153 ? 3.992 -82.574 115.886 1.000 75.451 121 ILE B CA 1
ATOM 7967 C C . ILE B 1 153 ? 5.179 -82.265 116.800 1.000 72.496 121 ILE B C 1
ATOM 7968 O O . ILE B 1 153 ? 6.226 -82.886 116.674 1.000 73.207 121 ILE B O 1
ATOM 7973 N N . TYR B 1 154 ? 5.016 -81.286 117.700 1.000 72.441 122 TYR B N 1
ATOM 7974 C CA . TYR B 1 154 ? 6.103 -80.788 118.533 1.000 76.829 122 TYR B CA 1
ATOM 7975 C C . TYR B 1 154 ? 5.839 -81.113 120.004 1.000 85.463 122 TYR B C 1
ATOM 7976 O O . TYR B 1 154 ? 5.234 -80.308 120.715 1.000 89.221 122 TYR B O 1
ATOM 7985 N N . PRO B 1 155 ? 6.318 -82.273 120.524 1.000 85.775 123 PRO B N 1
ATOM 7986 C CA . PRO B 1 155 ? 6.130 -82.620 121.933 1.000 81.363 123 PRO B CA 1
ATOM 7987 C C . PRO B 1 155 ? 6.929 -81.640 122.785 1.000 77.232 123 PRO B C 1
ATOM 7988 O O . PRO B 1 155 ? 7.986 -81.171 122.366 1.000 79.057 123 PRO B O 1
ATOM 7992 N N . THR B 1 156 ? 6.396 -81.329 123.971 1.000 79.862 124 THR B N 1
ATOM 7993 C CA . THR B 1 156 ? 7.014 -80.376 124.882 1.000 88.095 124 THR B CA 1
ATOM 7994 C C . THR B 1 156 ? 8.340 -80.912 125.438 1.000 83.247 124 THR B C 1
ATOM 7995 O O . THR B 1 156 ? 9.289 -80.146 125.611 1.000 74.323 124 THR B O 1
ATOM 7999 N N . ASN B 1 157 ? 8.391 -82.226 125.714 1.000 78.187 125 ASN B N 1
ATOM 8000 C CA . ASN B 1 157 ? 9.558 -82.909 126.268 1.000 82.840 125 ASN B CA 1
ATOM 8001 C C . ASN B 1 157 ? 9.525 -84.391 125.878 1.000 79.986 125 ASN B C 1
ATOM 8002 O O . ASN B 1 157 ? 8.516 -84.874 125.362 1.000 79.425 125 ASN B O 1
ATOM 8007 N N . ASN B 1 158 ? 10.613 -85.112 126.198 1.000 75.106 126 ASN B N 1
ATOM 8008 C CA . ASN B 1 158 ? 10.866 -86.482 125.764 1.000 72.308 126 ASN B CA 1
ATOM 8009 C C . ASN B 1 158 ? 9.798 -87.461 126.248 1.000 64.767 126 ASN B C 1
ATOM 8010 O O . ASN B 1 158 ? 9.589 -88.497 125.618 1.000 57.897 126 ASN B O 1
ATOM 8015 N N . GLU B 1 159 ? 9.125 -87.130 127.355 1.000 64.958 127 GLU B N 1
ATOM 8016 C CA . GLU B 1 159 ? 8.121 -88.018 127.928 1.000 71.890 127 GLU B CA 1
ATOM 8017 C C . GLU B 1 159 ? 6.876 -88.035 127.046 1.000 70.523 127 GLU B C 1
ATOM 8018 O O . GLU B 1 159 ? 6.386 -89.105 126.691 1.000 65.657 127 GLU B O 1
ATOM 8024 N N . VAL B 1 160 ? 6.370 -86.838 126.718 1.000 69.414 128 VAL B N 1
ATOM 8025 C CA . VAL B 1 160 ? 5.148 -86.720 125.945 1.000 73.985 128 VAL B CA 1
ATOM 8026 C C . VAL B 1 160 ? 5.442 -87.166 124.510 1.000 71.108 128 VAL B C 1
ATOM 8027 O O . VAL B 1 160 ? 4.554 -87.673 123.827 1.000 65.193 128 VAL B O 1
ATOM 8031 N N . PHE B 1 161 ? 6.711 -87.024 124.097 1.000 67.321 129 PHE B N 1
ATOM 8032 C CA . PHE B 1 161 ? 7.199 -87.556 122.833 1.000 67.971 129 PHE B CA 1
ATOM 8033 C C . PHE B 1 161 ? 6.849 -89.042 122.728 1.000 70.200 129 PHE B C 1
ATOM 8034 O O . PHE B 1 161 ? 6.059 -89.427 121.858 1.000 64.486 129 PHE B O 1
ATOM 8042 N N . VAL B 1 162 ? 7.404 -89.852 123.652 1.000 71.367 130 VAL B N 1
ATOM 8043 C CA . VAL B 1 162 ? 7.311 -91.307 123.573 1.000 70.920 130 VAL B CA 1
ATOM 8044 C C . VAL B 1 162 ? 5.867 -91.747 123.805 1.000 71.194 130 VAL B C 1
ATOM 8045 O O . VAL B 1 162 ? 5.421 -92.761 123.275 1.000 71.018 130 VAL B O 1
ATOM 8049 N N . GLU B 1 163 ? 5.147 -90.946 124.590 1.000 72.715 131 GLU B N 1
ATOM 8050 C CA . GLU B 1 163 ? 3.730 -91.141 124.835 1.000 80.331 131 GLU B CA 1
ATOM 8051 C C . GLU B 1 163 ? 2.951 -90.977 123.530 1.000 79.846 131 GLU B C 1
ATOM 8052 O O . GLU B 1 163 ? 2.088 -91.797 123.218 1.000 86.553 131 GLU B O 1
ATOM 8058 N N . LEU B 1 164 ? 3.271 -89.921 122.771 1.000 74.660 132 LEU B N 1
ATOM 8059 C CA . LEU B 1 164 ? 2.538 -89.587 121.558 1.000 74.164 132 LEU B CA 1
ATOM 8060 C C . LEU B 1 164 ? 2.769 -90.656 120.480 1.000 76.397 132 LEU B C 1
ATOM 8061 O O . LEU B 1 164 ? 1.843 -91.020 119.746 1.000 74.070 132 LEU B O 1
ATOM 8066 N N . LEU B 1 165 ? 4.004 -91.174 120.416 1.000 66.859 133 LEU B N 1
ATOM 8067 C CA . LEU B 1 165 ? 4.379 -92.208 119.469 1.000 68.441 133 LEU B CA 1
ATOM 8068 C C . LEU B 1 165 ? 3.329 -93.321 119.459 1.000 68.420 133 LEU B C 1
ATOM 8069 O O . LEU B 1 165 ? 3.038 -93.867 118.400 1.000 66.891 133 LEU B O 1
ATOM 8074 N N . GLU B 1 166 ? 2.742 -93.629 120.624 1.000 74.441 134 GLU B N 1
ATOM 8075 C CA . GLU B 1 166 ? 1.878 -94.793 120.774 1.000 76.821 134 GLU B CA 1
ATOM 8076 C C . GLU B 1 166 ? 0.425 -94.451 120.460 1.000 78.384 134 GLU B C 1
ATOM 8077 O O . GLU B 1 166 ? -0.264 -95.257 119.828 1.000 77.771 134 GLU B O 1
ATOM 8083 N N . MET B 1 167 ? -0.037 -93.282 120.936 1.000 76.743 135 MET B N 1
ATOM 8084 C CA . MET B 1 167 ? -1.447 -92.942 120.806 1.000 88.075 135 MET B CA 1
ATOM 8085 C C . MET B 1 167 ? -1.761 -92.533 119.368 1.000 87.697 135 MET B C 1
ATOM 8086 O O . MET B 1 167 ? -2.803 -92.928 118.835 1.000 87.115 135 MET B O 1
ATOM 8091 N N . ILE B 1 168 ? -0.847 -91.763 118.755 1.000 80.923 136 ILE B N 1
ATOM 8092 C CA . ILE B 1 168 ? -0.954 -91.422 117.345 1.000 75.408 136 ILE B CA 1
ATOM 8093 C C . ILE B 1 168 ? -1.017 -92.711 116.524 1.000 79.403 136 ILE B C 1
ATOM 8094 O O . ILE B 1 168 ? -1.958 -92.904 115.760 1.000 84.277 136 ILE B O 1
ATOM 8099 N N . SER B 1 169 ? -0.034 -93.599 116.724 1.000 77.661 137 SER B N 1
ATOM 8100 C CA . SER B 1 169 ? 0.089 -94.822 115.944 1.000 80.558 137 SER B CA 1
ATOM 8101 C C . SER B 1 169 ? -1.114 -95.742 116.143 1.000 78.471 137 SER B C 1
ATOM 8102 O O . SER B 1 169 ? -1.480 -96.491 115.239 1.000 78.998 137 SER B O 1
ATOM 8105 N N . LEU B 1 170 ? -1.722 -95.683 117.332 1.000 80.570 138 LEU B N 1
ATOM 8106 C CA . LEU B 1 170 ? -2.898 -96.491 117.599 1.000 80.450 138 LEU B CA 1
ATOM 8107 C C . LEU B 1 170 ? -4.107 -95.881 116.892 1.000 80.572 138 LEU B C 1
ATOM 8108 O O . LEU B 1 170 ? -5.023 -96.589 116.478 1.000 82.312 138 LEU B O 1
ATOM 8113 N N . ALA B 1 171 ? -4.082 -94.554 116.749 1.000 81.216 139 ALA B N 1
ATOM 8114 C CA . ALA B 1 171 ? -5.211 -93.792 116.237 1.000 82.974 139 ALA B CA 1
ATOM 8115 C C . ALA B 1 171 ? -5.300 -93.902 114.718 1.000 88.377 139 ALA B C 1
ATOM 8116 O O . ALA B 1 171 ? -6.396 -93.863 114.167 1.000 87.974 139 ALA B O 1
ATOM 8118 N N . ILE B 1 172 ? -4.140 -94.043 114.059 1.000 96.977 140 ILE B N 1
ATOM 8119 C CA . ILE B 1 172 ? -4.046 -94.131 112.606 1.000 104.952 140 ILE B CA 1
ATOM 8120 C C . ILE B 1 172 ? -3.686 -95.560 112.189 1.000 109.909 140 ILE B C 1
ATOM 8121 O O . ILE B 1 172 ? -3.187 -95.796 111.088 1.000 111.484 140 ILE B O 1
ATOM 8126 N N . GLN B 1 173 ? -3.990 -96.515 113.074 1.000 110.863 141 GLN B N 1
ATOM 8127 C CA . GLN B 1 173 ? -3.545 -97.895 112.984 1.000 116.730 141 GLN B CA 1
ATOM 8128 C C . GLN B 1 173 ? -4.086 -98.552 111.715 1.000 117.315 141 GLN B C 1
ATOM 8129 O O . GLN B 1 173 ? -3.401 -99.386 111.132 1.000 112.628 141 GLN B O 1
ATOM 8135 N N . ASP B 1 174 ? -5.304 -98.169 111.302 1.000 121.640 142 ASP B N 1
ATOM 8136 C CA . ASP B 1 174 ? -6.040 -98.869 110.261 1.000 125.420 142 ASP B CA 1
ATOM 8137 C C . ASP B 1 174 ? -5.719 -98.330 108.865 1.000 121.627 142 ASP B C 1
ATOM 8138 O O . ASP B 1 174 ? -5.754 -99.101 107.908 1.000 120.806 142 ASP B O 1
ATOM 8143 N N . PHE B 1 175 ? -5.402 -97.029 108.751 1.000 117.495 143 PHE B N 1
ATOM 8144 C CA . PHE B 1 175 ? -5.236 -96.368 107.457 1.000 115.479 143 PHE B CA 1
ATOM 8145 C C . PHE B 1 175 ? -4.095 -97.001 106.657 1.000 110.342 143 PHE B C 1
ATOM 8146 O O . PHE B 1 175 ? -3.200 -97.628 107.224 1.000 113.831 143 PHE B O 1
ATOM 8154 N N . LYS B 1 176 ? -4.152 -96.844 105.327 1.000 107.597 144 LYS B N 1
ATOM 8155 C CA . LYS B 1 176 ? -3.188 -97.438 104.409 1.000 108.548 144 LYS B CA 1
ATOM 8156 C C . LYS B 1 176 ? -1.828 -96.767 104.593 1.000 97.666 144 LYS B C 1
ATOM 8157 O O . LYS B 1 176 ? -1.751 -95.599 104.970 1.000 96.348 144 LYS B O 1
ATOM 8163 N N . LYS B 1 177 ? -0.755 -97.519 104.328 1.000 93.502 145 LYS B N 1
ATOM 8164 C CA . LYS B 1 177 ? 0.598 -96.996 104.460 1.000 93.290 145 LYS B CA 1
ATOM 8165 C C . LYS B 1 177 ? 0.810 -95.886 103.438 1.000 83.629 145 LYS B C 1
ATOM 8166 O O . LYS B 1 177 ? 0.412 -96.024 102.285 1.000 77.481 145 LYS B O 1
ATOM 8172 N N . GLY B 1 178 ? 1.408 -94.783 103.902 1.000 77.200 146 GLY B N 1
ATOM 8173 C CA . GLY B 1 178 ? 1.731 -93.642 103.060 1.000 71.514 146 GLY B CA 1
ATOM 8174 C C . GLY B 1 178 ? 3.212 -93.616 102.700 1.000 66.898 146 GLY B C 1
ATOM 8175 O O . GLY B 1 178 ? 3.952 -94.522 103.061 1.000 69.618 146 GLY B O 1
ATOM 8176 N N . PRO B 1 179 ? 3.700 -92.588 101.973 1.000 66.429 147 PRO B N 1
ATOM 8177 C CA . PRO B 1 179 ? 5.106 -92.552 101.562 1.000 63.028 147 PRO B CA 1
ATOM 8178 C C . PRO B 1 179 ? 6.038 -92.508 102.771 1.000 61.238 147 PRO B C 1
ATOM 8179 O O . PRO B 1 179 ? 5.805 -91.761 103.715 1.000 62.430 147 PRO B O 1
ATOM 8183 N N . TYR B 1 180 ? 7.089 -93.328 102.721 1.000 59.626 148 TYR B N 1
ATOM 8184 C CA . TYR B 1 180 ? 8.108 -93.364 103.752 1.000 58.306 148 TYR B CA 1
ATOM 8185 C C . TYR B 1 180 ? 8.857 -92.030 103.763 1.000 64.837 148 TYR B C 1
ATOM 8186 O O . TYR B 1 180 ? 9.138 -91.466 102.705 1.000 64.649 148 TYR B O 1
ATOM 8195 N N . ILE B 1 181 ? 9.157 -91.529 104.974 1.000 64.619 149 ILE B N 1
ATOM 8196 C CA . ILE B 1 181 ? 9.879 -90.279 105.166 1.000 61.162 149 ILE B CA 1
ATOM 8197 C C . ILE B 1 181 ? 11.350 -90.612 105.393 1.000 62.391 149 ILE B C 1
ATOM 8198 O O . ILE B 1 181 ? 11.737 -91.118 106.446 1.000 65.163 149 ILE B O 1
ATOM 8203 N N . LEU B 1 182 ? 12.162 -90.281 104.391 1.000 70.743 150 LEU B N 1
ATOM 8204 C CA . LEU B 1 182 ? 13.543 -90.724 104.291 1.000 72.902 150 LEU B CA 1
ATOM 8205 C C . LEU B 1 182 ? 14.428 -90.066 105.354 1.000 74.013 150 LEU B C 1
ATOM 8206 O O . LEU B 1 182 ? 15.550 -90.517 105.592 1.000 66.333 150 LEU B O 1
ATOM 8211 N N . ASN B 1 183 ? 13.917 -89.008 105.989 1.000 71.856 151 ASN B N 1
ATOM 8212 C CA . ASN B 1 183 ? 14.710 -88.172 106.875 1.000 72.012 151 ASN B CA 1
ATOM 8213 C C . ASN B 1 183 ? 14.535 -88.628 108.329 1.000 69.563 151 ASN B C 1
ATOM 8214 O O . ASN B 1 183 ? 15.261 -88.187 109.218 1.000 65.141 151 ASN B O 1
ATOM 8219 N N . ASP B 1 184 ? 13.583 -89.541 108.551 1.000 65.829 152 ASP B N 1
ATOM 8220 C CA . ASP B 1 184 ? 13.144 -89.916 109.884 1.000 65.196 152 ASP B CA 1
ATOM 8221 C C . ASP B 1 184 ? 13.355 -91.412 110.103 1.000 74.933 152 ASP B C 1
ATOM 8222 O O . ASP B 1 184 ? 13.530 -92.157 109.136 1.000 73.971 152 ASP B O 1
ATOM 8227 N N . LYS B 1 185 ? 13.339 -91.837 111.383 1.000 66.780 153 LYS B N 1
ATOM 8228 C CA . LYS B 1 185 ? 13.138 -93.241 111.710 1.000 60.868 153 LYS B CA 1
ATOM 8229 C C . LYS B 1 185 ? 11.646 -93.480 111.886 1.000 53.292 153 LYS B C 1
ATOM 8230 O O . LYS B 1 185 ? 10.923 -92.610 112.361 1.000 51.476 153 LYS B O 1
ATOM 8236 N N . ARG B 1 186 ? 11.205 -94.669 111.480 1.000 58.933 154 ARG B N 1
ATOM 8237 C CA . ARG B 1 186 ? 9.800 -95.040 111.517 1.000 62.574 154 ARG B CA 1
ATOM 8238 C C . ARG B 1 186 ? 9.528 -95.761 112.835 1.000 67.630 154 ARG B C 1
ATOM 8239 O O . ARG B 1 186 ? 10.352 -96.543 113.307 1.000 62.440 154 ARG B O 1
ATOM 8247 N N . TRP B 1 187 ? 8.362 -95.474 113.419 1.000 70.065 155 TRP B N 1
ATOM 8248 C CA . TRP B 1 187 ? 7.886 -96.182 114.591 1.000 74.442 155 TRP B CA 1
ATOM 8249 C C . TRP B 1 187 ? 7.156 -97.450 114.150 1.000 79.903 155 TRP B C 1
ATOM 8250 O O . TRP B 1 187 ? 6.071 -97.371 113.579 1.000 88.070 155 TRP B O 1
ATOM 8261 N N . LYS B 1 188 ? 7.781 -98.606 114.413 1.000 85.831 156 LYS B N 1
ATOM 8262 C CA . LYS B 1 188 ? 7.251 -99.931 114.102 1.000 85.739 156 LYS B CA 1
ATOM 8263 C C . LYS B 1 188 ? 6.925 -100.030 112.608 1.000 76.926 156 LYS B C 1
ATOM 8264 O O . LYS B 1 188 ? 7.780 -99.735 111.780 1.000 73.132 156 LYS B O 1
ATOM 8270 N N . ASN B 1 189 ? 5.698 -100.442 112.274 1.000 79.512 157 ASN B N 1
ATOM 8271 C CA . ASN B 1 189 ? 5.243 -100.476 110.891 1.000 85.385 157 ASN B CA 1
ATOM 8272 C C . ASN B 1 189 ? 4.067 -99.518 110.711 1.000 85.057 157 ASN B C 1
ATOM 8273 O O . ASN B 1 189 ? 3.113 -99.819 109.987 1.000 79.213 157 ASN B O 1
ATOM 8278 N N . SER B 1 190 ? 4.173 -98.355 111.367 1.000 78.300 158 SER B N 1
ATOM 8279 C CA . SER B 1 190 ? 3.130 -97.343 111.345 1.000 76.636 158 SER B CA 1
ATOM 8280 C C . SER B 1 190 ? 3.530 -96.181 110.435 1.000 76.090 158 SER B C 1
ATOM 8281 O O . SER B 1 190 ? 4.651 -96.120 109.925 1.000 70.676 158 SER B O 1
ATOM 8284 N N . ASN B 1 191 ? 2.587 -95.248 110.266 1.000 70.538 159 ASN B N 1
ATOM 8285 C CA . ASN B 1 191 ? 2.828 -94.046 109.492 1.000 66.566 159 ASN B CA 1
ATOM 8286 C C . ASN B 1 191 ? 3.394 -92.962 110.401 1.000 63.380 159 ASN B C 1
ATOM 8287 O O . ASN B 1 191 ? 3.467 -91.803 110.019 1.000 63.029 159 ASN B O 1
ATOM 8292 N N . VAL B 1 192 ? 3.818 -93.363 111.604 1.000 61.965 160 VAL B N 1
ATOM 8293 C CA . VAL B 1 192 ? 4.394 -92.429 112.553 1.000 58.530 160 VAL B CA 1
ATOM 8294 C C . VAL B 1 192 ? 5.912 -92.497 112.445 1.000 57.605 160 VAL B C 1
ATOM 8295 O O . VAL B 1 192 ? 6.496 -93.576 112.481 1.000 61.028 160 VAL B O 1
ATOM 8299 N N . PHE B 1 193 ? 6.527 -91.323 112.299 1.000 55.451 161 PHE B N 1
ATOM 8300 C CA . PHE B 1 193 ? 7.960 -91.190 112.098 1.000 58.083 161 PHE B CA 1
ATOM 8301 C C . PHE B 1 193 ? 8.498 -90.166 113.094 1.000 56.208 161 PHE B C 1
ATOM 8302 O O . PHE B 1 193 ? 7.740 -89.381 113.650 1.000 60.791 161 PHE B O 1
ATOM 8310 N N . TYR B 1 194 ? 9.814 -90.163 113.316 1.000 56.698 162 TYR B N 1
ATOM 8311 C CA . TYR B 1 194 ? 10.372 -89.230 114.274 1.000 58.203 162 TYR B CA 1
ATOM 8312 C C . TYR B 1 194 ? 11.806 -88.866 113.916 1.000 61.513 162 TYR B C 1
ATOM 8313 O O . TYR B 1 194 ? 12.492 -89.632 113.247 1.000 62.664 162 TYR B O 1
ATOM 8322 N N . ARG B 1 195 ? 12.235 -87.693 114.404 1.000 66.961 163 ARG B N 1
ATOM 8323 C CA . ARG B 1 195 ? 13.578 -87.170 114.216 1.000 71.439 163 ARG B CA 1
ATOM 8324 C C . ARG B 1 195 ? 13.833 -86.089 115.264 1.000 75.561 163 ARG B C 1
ATOM 8325 O O . ARG B 1 195 ? 12.896 -85.464 115.768 1.000 74.750 163 ARG B O 1
ATOM 8333 N N . TYR B 1 196 ? 15.119 -85.873 115.565 1.000 73.915 164 TYR B N 1
ATOM 8334 C CA . TYR B 1 196 ? 15.546 -84.793 116.440 1.000 86.837 164 TYR B CA 1
ATOM 8335 C C . TYR B 1 196 ? 16.120 -83.659 115.588 1.000 93.782 164 TYR B C 1
ATOM 8336 O O . TYR B 1 196 ? 17.055 -83.874 114.816 1.000 90.727 164 TYR B O 1
ATOM 8345 N N . GLY B 1 197 ? 15.562 -82.451 115.758 1.000 99.120 165 GLY B N 1
ATOM 8346 C CA . GLY B 1 197 ? 16.039 -81.267 115.061 1.000 96.244 165 GLY B CA 1
ATOM 8347 C C . GLY B 1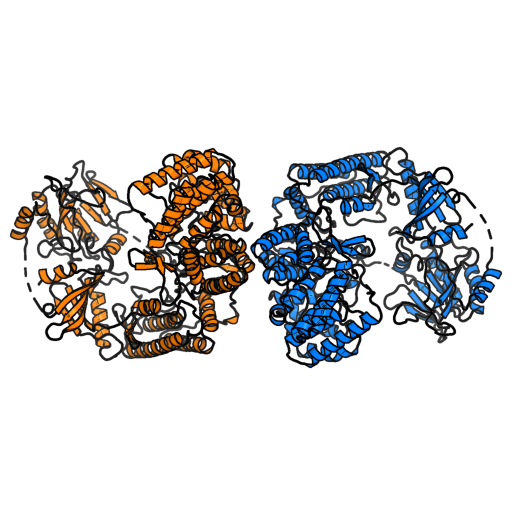 197 ? 15.400 -79.989 115.596 1.000 98.854 165 GLY B C 1
ATOM 8348 O O . GLY B 1 197 ? 14.749 -80.008 116.640 1.000 95.366 165 GLY B O 1
ATOM 8349 N N . GLY B 1 198 ? 15.591 -78.892 114.853 1.000 95.313 166 GLY B N 1
ATOM 8350 C CA . GLY B 1 198 ? 15.107 -77.574 115.224 1.000 95.162 166 GLY B CA 1
ATOM 8351 C C . GLY B 1 198 ? 13.584 -77.497 115.240 1.000 91.861 166 GLY B C 1
ATOM 8352 O O . GLY B 1 198 ? 12.923 -77.969 114.322 1.000 92.231 166 GLY B O 1
ATOM 8353 N N . PHE B 1 199 ? 13.045 -76.917 116.318 1.000 93.994 167 PHE B N 1
ATOM 8354 C CA . PHE B 1 199 ? 11.615 -76.715 116.487 1.000 96.121 167 PHE B CA 1
ATOM 8355 C C . PHE B 1 199 ? 11.212 -75.402 115.825 1.000 106.126 167 PHE B C 1
ATOM 8356 O O . PHE B 1 199 ? 10.214 -75.351 115.110 1.000 103.751 167 PHE B O 1
ATOM 8364 N N . LYS B 1 200 ? 11.998 -74.349 116.086 1.000 123.495 168 LYS B N 1
ATOM 8365 C CA . LYS B 1 200 ? 11.720 -73.006 115.594 1.000 127.647 168 LYS B CA 1
ATOM 8366 C C . LYS B 1 200 ? 12.414 -72.818 114.248 1.000 129.486 168 LYS B C 1
ATOM 8367 O O . LYS B 1 200 ? 13.253 -73.633 113.863 1.000 128.017 168 LYS B O 1
ATOM 8373 N N . GLY B 1 201 ? 12.047 -71.746 113.537 1.000 131.388 169 GLY B N 1
ATOM 8374 C CA . GLY B 1 201 ? 12.811 -71.320 112.379 1.000 142.981 169 GLY B CA 1
ATOM 8375 C C . GLY B 1 201 ? 14.142 -70.708 112.810 1.000 147.246 169 GLY B C 1
ATOM 8376 O O . GLY B 1 201 ? 14.279 -69.488 112.812 1.000 147.226 169 GLY B O 1
ATOM 8377 N N . ILE B 1 202 ? 15.095 -71.567 113.199 1.000 154.869 170 ILE B N 1
ATOM 8378 C CA . ILE B 1 202 ? 16.404 -71.106 113.632 1.000 155.956 170 ILE B CA 1
ATOM 8379 C C . ILE B 1 202 ? 17.274 -70.897 112.393 1.000 160.382 170 ILE B C 1
ATOM 8380 O O . ILE B 1 202 ? 17.864 -71.838 111.855 1.000 153.712 170 ILE B O 1
ATOM 8385 N N . PHE B 1 203 ? 17.300 -69.640 111.936 1.000 160.318 171 PHE B N 1
ATOM 8386 C CA . PHE B 1 203 ? 18.191 -69.208 110.876 1.000 158.433 171 PHE B CA 1
ATOM 8387 C C . PHE B 1 203 ? 19.568 -68.967 111.487 1.000 156.832 171 PHE B C 1
ATOM 8388 O O . PHE B 1 203 ? 19.690 -68.317 112.524 1.000 146.585 171 PHE B O 1
ATOM 8396 N N . ASN B 1 204 ? 20.591 -69.547 110.843 1.000 160.317 172 ASN B N 1
ATOM 8397 C CA . ASN B 1 204 ? 21.970 -69.478 111.297 1.000 161.735 172 ASN B CA 1
ATOM 8398 C C . ASN B 1 204 ? 22.776 -68.572 110.365 1.000 164.654 172 ASN B C 1
ATOM 8399 O O . ASN B 1 204 ? 22.430 -68.403 109.194 1.000 163.811 172 ASN B O 1
ATOM 8404 N N . GLU B 1 205 ? 23.855 -67.998 110.904 1.000 169.263 173 GLU B N 1
ATOM 8405 C CA . GLU B 1 205 ? 24.714 -67.088 110.163 1.000 173.002 173 GLU B CA 1
ATOM 8406 C C . GLU B 1 205 ? 25.516 -67.872 109.130 1.000 174.949 173 GLU B C 1
ATOM 8407 O O . GLU B 1 205 ? 26.192 -68.847 109.457 1.000 180.068 173 GLU B O 1
ATOM 8413 N N . HIS B 1 206 ? 25.427 -67.415 107.877 1.000 173.762 174 HIS B N 1
ATOM 8414 C CA . HIS B 1 206 ? 25.964 -68.111 106.716 1.000 172.036 174 HIS B CA 1
ATOM 8415 C C . HIS B 1 206 ? 25.393 -69.530 106.641 1.000 171.328 174 HIS B C 1
ATOM 8416 O O . HIS B 1 206 ? 26.130 -70.495 106.446 1.000 168.998 174 HIS B O 1
ATOM 8423 N N . GLY B 1 207 ? 24.068 -69.638 106.803 1.000 171.101 175 GLY B N 1
ATOM 8424 C CA . GLY B 1 207 ? 23.357 -70.907 106.738 1.000 159.642 175 GLY B CA 1
ATOM 8425 C C . GLY B 1 207 ? 21.885 -70.712 106.385 1.000 154.095 175 GLY B C 1
ATOM 8426 O O . GLY B 1 207 ? 21.540 -69.760 105.686 1.000 157.737 175 GLY B O 1
ATOM 8427 N N . GLU B 1 208 ? 21.026 -71.616 106.878 1.000 149.074 176 GLU B N 1
ATOM 8428 C CA . GLU B 1 208 ? 19.602 -71.544 106.591 1.000 149.647 176 GLU B CA 1
ATOM 8429 C C . GLU B 1 208 ? 18.780 -72.159 107.723 1.000 158.856 176 GLU B C 1
ATOM 8430 O O . GLU B 1 208 ? 17.645 -71.735 107.945 1.000 171.616 176 GLU B O 1
ATOM 8436 N N . HIS B 1 209 ? 19.348 -73.163 108.415 1.000 150.814 177 HIS B N 1
ATOM 8437 C CA . HIS B 1 209 ? 18.660 -73.860 109.497 1.000 133.987 177 HIS B CA 1
ATOM 8438 C C . HIS B 1 209 ? 19.647 -74.668 110.340 1.000 120.471 177 HIS B C 1
ATOM 8439 O O . HIS B 1 209 ? 20.472 -75.403 109.798 1.000 105.885 177 HIS B O 1
ATOM 8446 N N . CYS B 1 210 ? 19.545 -74.538 111.670 1.000 119.559 178 CYS B N 1
ATOM 8447 C CA . CYS B 1 210 ? 20.553 -75.053 112.589 1.000 112.933 178 CYS B CA 1
ATOM 8448 C C . CYS B 1 210 ? 19.928 -75.383 113.943 1.000 108.496 178 CYS B C 1
ATOM 8449 O O . CYS B 1 210 ? 18.797 -74.992 114.226 1.000 112.305 178 CYS B O 1
ATOM 8452 N N . ILE B 1 211 ? 20.688 -76.115 114.773 1.000 105.887 179 ILE B N 1
ATOM 8453 C CA . ILE B 1 211 ? 20.359 -76.414 116.161 1.000 106.931 179 ILE B CA 1
ATOM 8454 C C . ILE B 1 211 ? 21.564 -76.054 117.033 1.000 110.983 179 ILE B C 1
ATOM 8455 O O . ILE B 1 211 ? 22.604 -75.635 116.518 1.000 110.986 179 ILE B O 1
ATOM 8460 N N . ARG B 1 212 ? 21.433 -76.240 118.360 1.000 122.191 180 ARG B N 1
ATOM 8461 C CA . ARG B 1 212 ? 22.533 -75.988 119.279 1.000 129.795 180 ARG B CA 1
ATOM 8462 C C . ARG B 1 212 ? 23.077 -77.306 119.820 1.000 136.088 180 ARG B C 1
ATOM 8463 O O . ARG B 1 212 ? 22.347 -78.288 119.904 1.000 146.193 180 ARG B O 1
ATOM 8471 N N . ASP B 1 213 ? 24.360 -77.308 120.208 1.000 139.548 181 ASP B N 1
ATOM 8472 C CA . ASP B 1 213 ? 24.956 -78.425 120.928 1.000 153.075 181 ASP B CA 1
ATOM 8473 C C . ASP B 1 213 ? 24.480 -78.382 122.379 1.000 160.983 181 ASP B C 1
ATOM 8474 O O . ASP B 1 213 ? 24.669 -79.339 123.128 1.000 169.009 181 ASP B O 1
ATOM 8479 N N . LYS B 1 214 ? 23.862 -77.252 122.755 1.000 169.008 182 LYS B N 1
ATOM 8480 C CA . LYS B 1 214 ? 23.283 -77.038 124.074 1.000 165.490 182 LYS B CA 1
ATOM 8481 C C . LYS B 1 214 ? 24.403 -76.939 125.111 1.000 164.823 182 LYS B C 1
ATOM 8482 O O . LYS B 1 214 ? 24.148 -76.795 126.307 1.000 165.124 182 LYS B O 1
ATOM 8488 N N . GLU B 1 215 ? 25.650 -77.008 124.623 1.000 160.552 183 GLU B N 1
ATOM 8489 C CA . GLU B 1 215 ? 26.849 -77.089 125.441 1.000 154.508 183 GLU B CA 1
ATOM 8490 C C . GLU B 1 215 ? 27.828 -76.007 124.990 1.000 155.134 183 GLU B C 1
ATOM 8491 O O . GLU B 1 215 ? 28.102 -75.064 125.732 1.000 156.391 183 GLU B O 1
ATOM 8497 N N . GLY B 1 216 ? 28.335 -76.147 123.758 1.000 157.247 184 GLY B N 1
ATOM 8498 C CA . GLY B 1 216 ? 29.316 -75.226 123.205 1.000 166.051 184 GLY B CA 1
ATOM 8499 C C . GLY B 1 216 ? 29.122 -74.956 121.713 1.000 180.338 184 GLY B C 1
ATOM 8500 O O . GLY B 1 216 ? 30.044 -74.485 121.049 1.000 183.887 184 GLY B O 1
ATOM 8501 N N . ASN B 1 217 ? 27.917 -75.256 121.205 1.000 185.162 185 ASN B N 1
ATOM 8502 C CA . ASN B 1 217 ? 27.493 -74.942 119.847 1.000 181.532 185 ASN B CA 1
ATOM 8503 C C . ASN B 1 217 ? 28.289 -75.744 118.815 1.000 189.238 185 ASN B C 1
ATOM 8504 O O . ASN B 1 217 ? 29.297 -75.266 118.297 1.000 189.132 185 ASN B O 1
ATOM 8509 N N . LEU B 1 218 ? 27.783 -76.946 118.499 1.000 195.499 186 LEU B N 1
ATOM 8510 C CA . LEU B 1 218 ? 28.273 -77.788 117.414 1.000 189.883 186 LEU B CA 1
ATOM 8511 C C . LEU B 1 218 ? 27.099 -78.530 116.766 1.000 191.713 186 LEU B C 1
ATOM 8512 O O . LEU B 1 218 ? 26.037 -78.668 117.370 1.000 200.097 186 LEU B O 1
ATOM 8517 N N . ILE B 1 219 ? 27.309 -79.008 115.529 1.000 179.989 187 ILE B N 1
ATOM 8518 C CA . ILE B 1 219 ? 26.366 -79.822 114.765 1.000 164.802 187 ILE B CA 1
ATOM 8519 C C . ILE B 1 219 ? 25.157 -78.992 114.323 1.000 160.341 187 ILE B C 1
ATOM 8520 O O . ILE B 1 219 ? 24.396 -78.491 115.148 1.000 151.071 187 ILE B O 1
ATOM 8525 N N . LYS B 1 220 ? 24.974 -78.897 112.998 1.000 155.208 188 LYS B N 1
ATOM 8526 C CA . LYS B 1 220 ? 23.859 -78.198 112.377 1.000 137.991 188 LYS B CA 1
ATOM 8527 C C . LYS B 1 220 ? 22.694 -79.163 112.170 1.000 129.057 188 LYS B C 1
ATOM 8528 O O . LYS B 1 220 ? 22.878 -80.381 112.216 1.000 122.993 188 LYS B O 1
ATOM 8534 N N . ASP B 1 221 ? 21.505 -78.597 111.907 1.000 123.820 189 ASP B N 1
ATOM 8535 C CA . ASP B 1 221 ? 20.300 -79.378 111.672 1.000 117.755 189 ASP B CA 1
ATOM 8536 C C . ASP B 1 221 ? 20.403 -80.033 110.299 1.000 121.432 189 ASP B C 1
ATOM 8537 O O . ASP B 1 221 ? 20.402 -79.352 109.276 1.000 124.830 189 ASP B O 1
ATOM 8542 N N . GLN B 1 222 ? 20.496 -81.366 110.306 1.000 120.404 190 GLN B N 1
ATOM 8543 C CA . GLN B 1 222 ? 20.698 -82.148 109.100 1.000 117.739 190 GLN B CA 1
ATOM 8544 C C . GLN B 1 222 ? 19.338 -82.485 108.490 1.000 118.202 190 GLN B C 1
ATOM 8545 O O . GLN B 1 222 ? 18.534 -83.187 109.107 1.000 115.170 190 GLN B O 1
ATOM 8551 N N . ARG B 1 223 ? 19.092 -81.951 107.282 1.000 112.935 191 ARG B N 1
ATOM 8552 C CA . ARG B 1 223 ? 17.910 -82.282 106.493 1.000 109.368 191 ARG B CA 1
ATOM 8553 C C . ARG B 1 223 ? 18.340 -82.981 105.198 1.000 103.067 191 ARG B C 1
ATOM 8554 O O . ARG B 1 223 ? 18.552 -82.337 104.170 1.000 89.869 191 ARG B O 1
ATOM 8562 N N . ASN B 1 224 ? 18.487 -84.313 105.274 1.000 94.670 192 ASN B N 1
ATOM 8563 C CA . ASN B 1 224 ? 19.029 -85.142 104.213 1.000 89.108 192 ASN B CA 1
ATOM 8564 C C . ASN B 1 224 ? 18.084 -86.314 103.972 1.000 87.370 192 ASN B C 1
ATOM 8565 O O . ASN B 1 224 ? 17.251 -86.621 104.816 1.000 91.822 192 ASN B O 1
ATOM 8570 N N . PRO B 1 225 ? 18.188 -87.018 102.819 1.000 87.453 193 PRO B N 1
ATOM 8571 C CA . PRO B 1 225 ? 17.331 -88.175 102.534 1.000 87.115 193 PRO B CA 1
ATOM 8572 C C . PRO B 1 225 ? 17.661 -89.446 103.321 1.000 88.266 193 PRO B C 1
ATOM 8573 O O . PRO B 1 225 ? 17.352 -90.558 102.882 1.000 81.744 193 PRO B O 1
ATOM 8577 N N . PHE B 1 226 ? 18.276 -89.262 104.495 1.000 93.574 194 PHE B N 1
ATOM 8578 C CA . PHE B 1 226 ? 18.666 -90.359 105.369 1.000 90.247 194 PHE B CA 1
ATOM 8579 C C . PHE B 1 226 ? 18.628 -89.909 106.830 1.000 84.074 194 PHE B C 1
ATOM 8580 O O . PHE B 1 226 ? 18.927 -88.754 107.128 1.000 82.587 194 PHE B O 1
ATOM 8588 N N . TYR B 1 227 ? 18.254 -90.841 107.723 1.000 77.037 195 TYR B N 1
ATOM 8589 C CA . TYR B 1 227 ? 18.055 -90.568 109.140 1.000 79.512 195 TYR B CA 1
ATOM 8590 C C . TYR B 1 227 ? 19.382 -90.256 109.824 1.000 78.016 195 TYR B C 1
ATOM 8591 O O . TYR B 1 227 ? 20.365 -90.967 109.644 1.000 82.259 195 TYR B O 1
ATOM 8600 N N . GLN B 1 228 ? 19.385 -89.184 110.620 1.000 84.179 196 GLN B N 1
ATOM 8601 C CA . GLN B 1 228 ? 20.575 -88.760 111.335 1.000 86.982 196 GLN B CA 1
ATOM 8602 C C . GLN B 1 228 ? 20.206 -88.399 112.771 1.000 88.735 196 GLN B C 1
ATOM 8603 O O . GLN B 1 228 ? 19.124 -87.879 113.032 1.000 89.249 196 GLN B O 1
ATOM 8609 N N . VAL B 1 229 ? 21.134 -88.698 113.684 1.000 94.350 197 VAL B N 1
ATOM 8610 C CA . VAL B 1 229 ? 20.987 -88.382 115.096 1.000 95.087 197 VAL B CA 1
ATOM 8611 C C . VAL B 1 229 ? 22.176 -87.520 115.515 1.000 94.561 197 VAL B C 1
ATOM 8612 O O . VAL B 1 229 ? 23.328 -87.875 115.258 1.000 91.308 197 VAL B O 1
ATOM 8616 N N . PRO B 1 230 ? 21.938 -86.348 116.151 1.000 91.814 198 PRO B N 1
ATOM 8617 C CA . PRO B 1 230 ? 23.030 -85.545 116.701 1.000 91.069 198 PRO B CA 1
ATOM 8618 C C . PRO B 1 230 ? 23.706 -86.360 117.802 1.000 96.300 198 PRO B C 1
ATOM 8619 O O . PRO B 1 230 ? 23.031 -87.034 118.574 1.000 94.136 198 PRO B O 1
ATOM 8623 N N . ASP B 1 231 ? 25.039 -86.291 117.858 1.000 103.694 199 ASP B N 1
ATOM 8624 C CA . ASP B 1 231 ? 25.826 -87.229 118.646 1.000 104.602 199 ASP B CA 1
ATOM 8625 C C . ASP B 1 231 ? 25.511 -87.095 120.141 1.000 107.523 199 ASP B C 1
ATOM 8626 O O . ASP B 1 231 ? 25.562 -88.088 120.867 1.000 103.071 199 ASP B O 1
ATOM 8631 N N . PHE B 1 232 ? 25.106 -85.893 120.583 1.000 104.019 200 PHE B N 1
ATOM 8632 C CA . PHE B 1 232 ? 24.913 -85.586 121.994 1.000 102.042 200 PHE B CA 1
ATOM 8633 C C . PHE B 1 232 ? 23.545 -86.038 122.519 1.000 103.878 200 PHE B C 1
ATOM 8634 O O . PHE B 1 232 ? 23.236 -85.788 123.683 1.000 100.224 200 PHE B O 1
ATOM 8642 N N . VAL B 1 233 ? 22.726 -86.688 121.675 1.000 97.432 201 VAL B N 1
ATOM 8643 C CA . VAL B 1 233 ? 21.437 -87.221 122.108 1.000 84.152 201 VAL B CA 1
ATOM 8644 C C . VAL B 1 233 ? 21.266 -88.656 121.612 1.000 82.160 201 VAL B C 1
ATOM 8645 O O . VAL B 1 233 ? 20.148 -89.180 121.599 1.000 78.981 201 VAL B O 1
ATOM 8649 N N . LYS B 1 234 ? 22.394 -89.290 121.251 1.000 83.755 202 LYS B N 1
ATOM 8650 C CA . LYS B 1 234 ? 22.461 -90.695 120.880 1.000 82.776 202 LYS B CA 1
ATOM 8651 C C . LYS B 1 234 ? 21.772 -91.533 121.953 1.000 83.891 202 LYS B C 1
ATOM 8652 O O . LYS B 1 234 ? 20.992 -92.415 121.614 1.000 85.376 202 LYS B O 1
ATOM 8658 N N . ASP B 1 235 ? 22.048 -91.235 123.232 1.000 80.688 203 ASP B N 1
ATOM 8659 C CA . ASP B 1 235 ? 21.597 -92.029 124.363 1.000 78.646 203 ASP B CA 1
ATOM 8660 C C . ASP B 1 235 ? 20.074 -92.162 124.359 1.000 78.558 203 ASP B C 1
ATOM 8661 O O . ASP B 1 235 ? 19.556 -93.216 124.731 1.000 80.503 203 ASP B O 1
ATOM 8666 N N . PHE B 1 236 ? 19.360 -91.108 123.935 1.000 73.782 204 PHE B N 1
ATOM 8667 C CA . PHE B 1 236 ? 17.910 -91.222 123.873 1.000 72.160 204 PHE B CA 1
ATOM 8668 C C . PHE B 1 236 ? 17.482 -92.000 122.628 1.000 78.198 204 PHE B C 1
ATOM 8669 O O . PHE B 1 236 ? 16.491 -92.731 122.671 1.000 75.888 204 PHE B O 1
ATOM 8677 N N . ASP B 1 237 ? 18.238 -91.843 121.528 1.000 81.110 205 ASP B N 1
ATOM 8678 C CA . ASP B 1 237 ? 18.043 -92.646 120.323 1.000 83.764 205 ASP B CA 1
ATOM 8679 C C . ASP B 1 237 ? 18.348 -94.106 120.663 1.000 83.865 205 ASP B C 1
ATOM 8680 O O . ASP B 1 237 ? 17.620 -95.009 120.251 1.000 82.386 205 ASP B O 1
ATOM 8685 N N . ASP B 1 238 ? 19.425 -94.315 121.436 1.000 78.896 206 ASP B N 1
ATOM 8686 C CA . ASP B 1 238 ? 19.794 -95.632 121.923 1.000 73.784 206 ASP B CA 1
ATOM 8687 C C . ASP B 1 238 ? 18.639 -96.214 122.731 1.000 67.996 206 ASP B C 1
ATOM 8688 O O . ASP B 1 238 ? 18.323 -97.391 122.588 1.000 64.995 206 ASP B O 1
ATOM 8693 N N . TYR B 1 239 ? 17.992 -95.375 123.544 1.000 61.231 207 TYR B N 1
ATOM 8694 C CA . TYR B 1 239 ? 16.813 -95.825 124.266 1.000 64.713 207 TYR B CA 1
ATOM 8695 C C . TYR B 1 239 ? 15.698 -96.191 123.283 1.000 68.507 207 TYR B C 1
ATOM 8696 O O . TYR B 1 239 ? 15.033 -97.216 123.447 1.000 67.654 207 TYR B O 1
ATOM 8705 N N . LEU B 1 240 ? 15.496 -95.361 122.252 1.000 71.319 208 LEU B N 1
ATOM 8706 C CA . LEU B 1 240 ? 14.364 -95.553 121.352 1.000 68.138 208 LEU B CA 1
ATOM 8707 C C . LEU B 1 240 ? 14.498 -96.876 120.599 1.000 65.054 208 LEU B C 1
ATOM 8708 O O . LEU B 1 240 ? 13.501 -97.551 120.355 1.000 65.872 208 LEU B O 1
ATOM 8713 N N . ASN B 1 241 ? 15.738 -97.256 120.276 1.000 66.986 209 ASN B N 1
ATOM 8714 C CA . ASN B 1 241 ? 16.030 -98.508 119.588 1.000 72.469 209 ASN B CA 1
ATOM 8715 C C . ASN B 1 241 ? 15.632 -99.724 120.440 1.000 76.585 209 ASN B C 1
ATOM 8716 O O . ASN B 1 241 ? 15.306 -100.779 119.888 1.000 75.470 209 ASN B O 1
ATOM 8721 N N . THR B 1 242 ? 15.622 -99.571 121.777 1.000 73.570 210 THR B N 1
ATOM 8722 C CA . THR B 1 242 ? 15.293 -100.669 122.679 1.000 79.232 210 THR B CA 1
ATOM 8723 C C . THR B 1 242 ? 13.783 -100.909 122.733 1.000 78.457 210 THR B C 1
ATOM 8724 O O . THR B 1 242 ? 13.362 -102.025 123.016 1.000 83.424 210 THR B O 1
ATOM 8728 N N . ILE B 1 243 ? 12.971 -99.867 122.506 1.000 80.121 211 ILE B N 1
ATOM 8729 C CA . ILE B 1 243 ? 11.526 -100.023 122.565 1.000 80.317 211 ILE B CA 1
ATOM 8730 C C . ILE B 1 243 ? 10.971 -100.163 121.150 1.000 81.333 211 ILE B C 1
ATOM 8731 O O . ILE B 1 243 ? 9.878 -100.704 120.969 1.000 77.620 211 ILE B O 1
ATOM 8736 N N . ASN B 1 244 ? 11.719 -99.644 120.164 1.000 79.787 212 ASN B N 1
ATOM 8737 C CA . ASN B 1 244 ? 11.210 -99.491 118.811 1.000 78.859 212 ASN B CA 1
ATOM 8738 C C . ASN B 1 244 ? 11.649 -100.687 117.967 1.000 90.696 212 ASN B C 1
ATOM 8739 O O . ASN B 1 244 ? 12.820 -100.804 117.594 1.000 82.953 212 ASN B O 1
ATOM 8744 N N . ASN B 1 245 ? 10.673 -101.555 117.659 1.000 98.888 213 ASN B N 1
ATOM 8745 C CA . ASN B 1 245 ? 10.773 -102.549 116.600 1.000 113.420 213 ASN B CA 1
ATOM 8746 C C . ASN B 1 245 ? 11.081 -101.855 115.260 1.000 114.536 213 ASN B C 1
ATOM 8747 O O . ASN B 1 245 ? 12.251 -101.932 114.822 1.000 109.464 213 ASN B O 1
ATOM 8752 N N . SER B 1 255 ? 18.792 -111.995 98.739 1.000 69.462 223 SER B N 1
ATOM 8753 C CA . SER B 1 255 ? 19.036 -110.596 98.296 1.000 76.992 223 SER B CA 1
ATOM 8754 C C . SER B 1 255 ? 19.427 -110.567 96.820 1.000 85.219 223 SER B C 1
ATOM 8755 O O . SER B 1 255 ? 20.558 -110.905 96.465 1.000 88.889 223 SER B O 1
ATOM 8758 N N . ARG B 1 256 ? 18.490 -110.111 95.976 1.000 85.106 224 ARG B N 1
ATOM 8759 C CA . ARG B 1 256 ? 18.688 -110.048 94.535 1.000 83.335 224 ARG B CA 1
ATOM 8760 C C . ARG B 1 256 ? 19.562 -108.848 94.154 1.000 79.286 224 ARG B C 1
ATOM 8761 O O . ARG B 1 256 ? 20.034 -108.764 93.021 1.000 90.515 224 ARG B O 1
ATOM 8769 N N . LEU B 1 257 ? 19.796 -107.946 95.115 1.000 73.743 225 LEU B N 1
ATOM 8770 C CA . LEU B 1 257 ? 20.472 -106.683 94.871 1.000 71.604 225 LEU B CA 1
ATOM 8771 C C . LEU B 1 257 ? 21.939 -106.771 95.280 1.000 76.177 225 LEU B C 1
ATOM 8772 O O . LEU B 1 257 ? 22.751 -105.946 94.868 1.000 69.231 225 LEU B O 1
ATOM 8777 N N . GLY B 1 258 ? 22.264 -107.763 96.119 1.000 87.185 226 GLY B N 1
ATOM 8778 C CA . GLY B 1 258 ? 23.635 -107.965 96.567 1.000 86.834 226 GLY B CA 1
ATOM 8779 C C . GLY B 1 258 ? 24.527 -108.513 95.453 1.000 85.307 226 GLY B C 1
ATOM 8780 O O . GLY B 1 258 ? 25.734 -108.683 95.626 1.000 83.455 226 GLY B O 1
ATOM 8781 N N . LYS B 1 259 ? 23.895 -108.784 94.304 1.000 78.421 227 LYS B N 1
ATOM 8782 C CA . LYS B 1 259 ? 24.541 -109.382 93.150 1.000 73.568 227 LYS B CA 1
ATOM 8783 C C . LYS B 1 259 ? 25.109 -108.290 92.247 1.000 75.099 227 LYS B C 1
ATOM 8784 O O . LYS B 1 259 ? 25.660 -108.583 91.191 1.000 77.210 227 LYS B O 1
ATOM 8790 N N . TYR B 1 260 ? 25.010 -107.034 92.689 1.000 76.980 228 TYR B N 1
ATOM 8791 C CA . TYR B 1 260 ? 25.455 -105.889 91.917 1.000 73.679 228 TYR B CA 1
ATOM 8792 C C . TYR B 1 260 ? 26.346 -105.004 92.779 1.000 72.950 228 TYR B C 1
ATOM 8793 O O . TYR B 1 260 ? 26.149 -104.918 93.988 1.000 80.347 228 TYR B O 1
ATOM 8802 N N . LYS B 1 261 ? 27.308 -104.327 92.141 1.000 75.783 229 LYS B N 1
ATOM 8803 C CA . LYS B 1 261 ? 28.066 -103.274 92.806 1.000 78.069 229 LYS B CA 1
ATOM 8804 C C . LYS B 1 261 ? 27.466 -101.929 92.402 1.000 78.910 229 LYS B C 1
ATOM 8805 O O . LYS B 1 261 ? 27.788 -101.386 91.346 1.000 78.867 229 LYS B O 1
ATOM 8811 N N . ILE B 1 262 ? 26.559 -101.418 93.245 1.000 78.224 230 ILE B N 1
ATOM 8812 C CA . ILE B 1 262 ? 25.837 -100.190 92.950 1.000 73.372 230 ILE B CA 1
ATOM 8813 C C . ILE B 1 262 ? 26.799 -99.020 93.166 1.000 77.772 230 ILE B C 1
ATOM 8814 O O . ILE B 1 262 ? 27.021 -98.587 94.295 1.000 85.413 230 ILE B O 1
ATOM 8819 N N . GLU B 1 263 ? 27.390 -98.533 92.067 1.000 83.481 231 GLU B N 1
ATOM 8820 C CA . GLU B 1 263 ? 28.497 -97.593 92.148 1.000 95.980 231 GLU B CA 1
ATOM 8821 C C . GLU B 1 263 ? 27.959 -96.199 92.451 1.000 100.128 231 GLU B C 1
ATOM 8822 O O . GLU B 1 263 ? 28.259 -95.635 93.505 1.000 96.581 231 GLU B O 1
ATOM 8828 N N . THR B 1 264 ? 27.160 -95.669 91.516 1.000 97.655 232 THR B N 1
ATOM 8829 C CA . THR B 1 264 ? 26.704 -94.288 91.565 1.000 86.147 232 THR B CA 1
ATOM 8830 C C . THR B 1 264 ? 25.204 -94.217 91.281 1.000 83.035 232 THR B C 1
ATOM 8831 O O . THR B 1 264 ? 24.590 -95.195 90.852 1.000 82.840 232 THR B O 1
ATOM 8835 N N . ALA B 1 265 ? 24.621 -93.050 91.572 1.000 74.405 233 ALA B N 1
ATOM 8836 C CA . ALA B 1 265 ? 23.240 -92.768 91.229 1.000 71.025 233 ALA B CA 1
ATOM 8837 C C . ALA B 1 265 ? 23.228 -91.769 90.081 1.000 71.849 233 ALA B C 1
ATOM 8838 O O . ALA B 1 265 ? 23.834 -90.702 90.162 1.000 68.608 233 ALA B O 1
ATOM 8840 N N . LEU B 1 266 ? 22.554 -92.142 88.995 1.000 72.010 234 LEU B N 1
ATOM 8841 C CA . LEU B 1 266 ? 22.477 -91.238 87.861 1.000 73.680 234 LEU B CA 1
ATOM 8842 C C . LEU B 1 266 ? 21.523 -90.100 88.209 1.000 70.987 234 LEU B C 1
ATOM 8843 O O . LEU B 1 266 ? 21.838 -88.935 87.975 1.000 71.171 234 LEU B O 1
ATOM 8848 N N . SER B 1 267 ? 20.387 -90.450 88.822 1.000 66.102 235 SER B N 1
ATOM 8849 C CA . SER B 1 267 ? 19.446 -89.434 89.262 1.000 65.981 235 SER B CA 1
ATOM 8850 C C . SER B 1 267 ? 18.701 -89.894 90.508 1.000 65.107 235 SER B C 1
ATOM 8851 O O . SER B 1 267 ? 18.476 -91.089 90.717 1.000 64.935 235 SER B O 1
ATOM 8854 N N . PHE B 1 268 ? 18.309 -88.908 91.313 1.000 60.944 236 PHE B N 1
ATOM 8855 C CA . PHE B 1 268 ? 17.427 -89.133 92.441 1.000 64.952 236 PHE B CA 1
ATOM 8856 C C . PHE B 1 268 ? 16.145 -88.341 92.238 1.000 64.672 236 PHE B C 1
ATOM 8857 O O . PHE B 1 268 ? 16.167 -87.239 91.700 1.000 72.423 236 PHE B O 1
ATOM 8865 N N . SER B 1 269 ? 15.033 -88.935 92.658 1.000 59.993 237 SER B N 1
ATOM 8866 C CA . SER B 1 269 ? 13.785 -88.207 92.756 1.000 63.591 237 SER B CA 1
ATOM 8867 C C . SER B 1 269 ? 13.036 -88.754 93.968 1.000 61.407 237 SER B C 1
ATOM 8868 O O . SER B 1 269 ? 13.558 -89.613 94.680 1.000 56.237 237 SER B O 1
ATOM 8871 N N . ASN B 1 270 ? 11.821 -88.245 94.193 1.000 60.454 238 ASN B N 1
ATOM 8872 C CA . ASN B 1 270 ? 10.972 -88.719 95.271 1.000 64.325 238 ASN B CA 1
ATOM 8873 C C . ASN B 1 270 ? 10.506 -90.144 94.976 1.000 63.276 238 ASN B C 1
ATOM 8874 O O . ASN B 1 270 ? 10.229 -90.904 95.904 1.000 59.693 238 ASN B O 1
ATOM 8879 N N . ALA B 1 271 ? 10.431 -90.494 93.680 1.000 63.403 239 ALA B N 1
ATOM 8880 C CA . ALA B 1 271 ? 9.885 -91.779 93.265 1.000 58.018 239 ALA B CA 1
ATOM 8881 C C . ALA B 1 271 ? 10.866 -92.902 93.593 1.000 52.419 239 ALA B C 1
ATOM 8882 O O . ALA B 1 271 ? 10.470 -94.052 93.727 1.000 47.960 239 ALA B O 1
ATOM 8884 N N . GLY B 1 272 ? 12.145 -92.542 93.746 1.000 52.485 240 GLY B N 1
ATOM 8885 C CA . GLY B 1 272 ? 13.224 -93.494 93.925 1.000 55.664 240 GLY B CA 1
ATOM 8886 C C . GLY B 1 272 ? 14.477 -93.024 93.191 1.000 62.304 240 GLY B C 1
ATOM 8887 O O . GLY B 1 272 ? 14.492 -91.958 92.584 1.000 64.777 240 GLY B O 1
ATOM 8888 N N . GLY B 1 273 ? 15.534 -93.836 93.249 1.000 65.339 241 GLY B N 1
ATOM 8889 C CA . GLY B 1 273 ? 16.758 -93.540 92.518 1.000 65.834 241 GLY B CA 1
ATOM 8890 C C . GLY B 1 273 ? 16.858 -94.319 91.204 1.000 63.605 241 GLY B C 1
ATOM 8891 O O . GLY B 1 273 ? 16.148 -95.300 90.980 1.000 61.187 241 GLY B O 1
ATOM 8892 N N . VAL B 1 274 ? 17.746 -93.843 90.327 1.000 58.622 242 VAL B N 1
ATOM 8893 C CA . VAL B 1 274 ? 18.171 -94.585 89.153 1.000 58.313 242 VAL B CA 1
ATOM 8894 C C . VAL B 1 274 ? 19.687 -94.733 89.258 1.000 57.609 242 VAL B C 1
ATOM 8895 O O . VAL B 1 274 ? 20.422 -93.743 89.265 1.000 54.482 242 VAL B O 1
ATOM 8899 N N . TYR B 1 275 ? 20.143 -95.982 89.366 1.000 61.253 243 TYR B N 1
ATOM 8900 C CA . TYR B 1 275 ? 21.532 -96.229 89.725 1.000 64.547 243 TYR B CA 1
ATOM 8901 C C . TYR B 1 275 ? 22.258 -96.924 88.579 1.000 63.864 243 TYR B C 1
ATOM 8902 O O . TYR B 1 275 ? 21.683 -97.772 87.894 1.000 67.283 243 TYR B O 1
ATOM 8911 N N . LEU B 1 276 ? 23.514 -96.506 88.383 1.000 61.664 244 LEU B N 1
ATOM 8912 C CA . LEU B 1 276 ? 24.468 -97.196 87.539 1.000 60.627 244 LEU B CA 1
ATOM 8913 C C . LEU B 1 276 ? 25.160 -98.274 88.367 1.000 64.807 244 LEU B C 1
ATOM 8914 O O . LEU B 1 276 ? 25.798 -97.982 89.387 1.000 66.687 244 LEU B O 1
ATOM 8919 N N . ALA B 1 277 ? 25.034 -99.519 87.903 1.000 66.371 245 ALA B N 1
ATOM 8920 C CA . ALA B 1 277 ? 25.518 -100.671 88.643 1.000 71.580 245 ALA B CA 1
ATOM 8921 C C . ALA B 1 277 ? 26.270 -101.613 87.703 1.000 76.047 245 ALA B C 1
ATOM 8922 O O . ALA B 1 277 ? 26.170 -101.504 86.478 1.000 70.417 245 ALA B O 1
ATOM 8924 N N . THR B 1 278 ? 27.025 -102.542 88.303 1.000 79.414 246 THR B N 1
ATOM 8925 C CA . THR B 1 278 ? 27.699 -103.606 87.577 1.000 75.682 246 THR B CA 1
ATOM 8926 C C . THR B 1 278 ? 27.353 -104.949 88.219 1.000 77.025 246 THR B C 1
ATOM 8927 O O . THR B 1 278 ? 27.573 -105.139 89.414 1.000 81.700 246 THR B O 1
ATOM 8931 N N . ARG B 1 279 ? 26.770 -105.863 87.432 1.000 74.721 247 ARG B N 1
ATOM 8932 C CA . ARG B 1 279 ? 26.426 -107.185 87.939 1.000 73.031 247 ARG B CA 1
ATOM 8933 C C . ARG B 1 279 ? 27.714 -107.954 88.225 1.000 78.750 247 ARG B C 1
ATOM 8934 O O . ARG B 1 279 ? 28.536 -108.133 87.335 1.000 81.889 247 ARG B O 1
ATOM 8942 N N . LYS B 1 280 ? 27.874 -108.403 89.476 1.000 83.311 248 LYS B N 1
ATOM 8943 C CA . LYS B 1 280 ? 28.999 -109.229 89.898 1.000 89.661 248 LYS B CA 1
ATOM 8944 C C . LYS B 1 280 ? 28.953 -110.576 89.174 1.000 96.477 248 LYS B C 1
ATOM 8945 O O . LYS B 1 280 ? 27.882 -111.089 88.851 1.000 93.335 248 LYS B O 1
ATOM 8951 N N . LYS B 1 281 ? 30.138 -111.154 88.947 1.000 102.184 249 LYS B N 1
ATOM 8952 C CA . LYS B 1 281 ? 30.308 -112.370 88.157 1.000 109.224 249 LYS B CA 1
ATOM 8953 C C . LYS B 1 281 ? 29.622 -112.189 86.804 1.000 101.455 249 LYS B C 1
ATOM 8954 O O . LYS B 1 281 ? 28.670 -112.901 86.475 1.000 96.884 249 LYS B O 1
ATOM 8960 N N . ASP B 1 282 ? 30.134 -111.201 86.052 1.000 96.161 250 ASP B N 1
ATOM 8961 C CA . ASP B 1 282 ? 29.648 -110.796 84.745 1.000 86.883 250 ASP B CA 1
ATOM 8962 C C . ASP B 1 282 ? 30.354 -109.508 84.333 1.000 81.456 250 ASP B C 1
ATOM 8963 O O . ASP B 1 282 ? 30.886 -109.413 83.234 1.000 80.246 250 ASP B O 1
ATOM 8968 N N . ASN B 1 283 ? 30.313 -108.509 85.219 1.000 84.865 251 ASN B N 1
ATOM 8969 C CA . ASN B 1 283 ? 30.847 -107.178 84.967 1.000 83.691 251 ASN B CA 1
ATOM 8970 C C . ASN B 1 283 ? 29.988 -106.422 83.951 1.000 80.366 251 ASN B C 1
ATOM 8971 O O . ASN B 1 283 ? 30.449 -105.445 83.363 1.000 89.798 251 ASN B O 1
ATOM 8976 N N . LEU B 1 284 ? 28.737 -106.864 83.774 1.000 66.582 252 LEU B N 1
ATOM 8977 C CA . LEU B 1 284 ? 27.804 -106.176 82.899 1.000 67.653 252 LEU B CA 1
ATOM 8978 C C . LEU B 1 284 ? 27.299 -104.909 83.587 1.000 70.894 252 LEU B C 1
ATOM 8979 O O . LEU B 1 284 ? 26.728 -104.985 84.676 1.000 72.101 252 LEU B O 1
ATOM 8984 N N . LYS B 1 285 ? 27.520 -103.763 82.927 1.000 65.471 253 LYS B N 1
ATOM 8985 C CA . LYS B 1 285 ? 26.902 -102.500 83.300 1.000 66.588 253 LYS B CA 1
ATOM 8986 C C . LYS B 1 285 ? 25.399 -102.601 83.057 1.000 66.841 253 LYS B C 1
ATOM 8987 O O . LYS B 1 285 ? 24.971 -103.064 82.002 1.000 74.126 253 LYS B O 1
ATOM 8993 N N . VAL B 1 286 ? 24.609 -102.236 84.077 1.000 65.871 254 VAL B N 1
ATOM 8994 C CA . VAL B 1 286 ? 23.152 -102.236 83.995 1.000 62.070 254 VAL B CA 1
ATOM 8995 C C . VAL B 1 286 ? 22.624 -100.931 84.585 1.000 60.507 254 VAL B C 1
ATOM 8996 O O . VAL B 1 286 ? 23.386 -100.155 85.168 1.000 59.068 254 VAL B O 1
ATOM 9000 N N . ILE B 1 287 ? 21.320 -100.698 84.396 1.000 59.478 255 ILE B N 1
ATOM 9001 C CA . ILE B 1 287 ? 20.607 -99.613 85.046 1.000 59.756 255 ILE B CA 1
ATOM 9002 C C . ILE B 1 287 ? 19.621 -100.250 86.020 1.000 60.213 255 ILE B C 1
ATOM 9003 O O . ILE B 1 287 ? 18.871 -101.145 85.636 1.000 57.994 255 ILE B O 1
ATOM 9008 N N . ILE B 1 288 ? 19.659 -99.811 87.286 1.000 63.256 256 ILE B N 1
ATOM 9009 C CA . ILE B 1 288 ? 18.657 -100.241 88.249 1.000 65.486 256 ILE B CA 1
ATOM 9010 C C . ILE B 1 288 ? 17.736 -99.061 88.550 1.000 66.907 256 ILE B C 1
ATOM 9011 O O . ILE B 1 288 ? 18.205 -97.998 88.956 1.000 64.576 256 ILE B O 1
ATOM 9016 N N . LYS B 1 289 ? 16.435 -99.266 88.309 1.000 59.715 257 LYS B N 1
ATOM 9017 C CA . LYS B 1 289 ? 15.420 -98.234 88.457 1.000 63.390 257 LYS B CA 1
ATOM 9018 C C . LYS B 1 289 ? 14.532 -98.556 89.660 1.000 62.695 257 LYS B C 1
ATOM 9019 O O . LYS B 1 289 ? 13.824 -99.564 89.674 1.000 61.200 257 LYS B O 1
ATOM 9025 N N . GLU B 1 290 ? 14.554 -97.660 90.652 1.000 60.104 258 GLU B N 1
ATOM 9026 C CA . GLU B 1 290 ? 13.938 -97.908 91.946 1.000 61.778 258 GLU B CA 1
ATOM 9027 C C . GLU B 1 290 ? 12.611 -97.151 92.073 1.000 62.825 258 GLU B C 1
ATOM 9028 O O . GLU B 1 290 ? 12.524 -95.968 91.747 1.000 66.109 258 GLU B O 1
ATOM 9034 N N . ALA B 1 291 ? 11.579 -97.857 92.555 1.000 57.062 259 ALA B N 1
ATOM 9035 C CA . ALA B 1 291 ? 10.286 -97.271 92.873 1.000 56.631 259 ALA B CA 1
ATOM 9036 C C . ALA B 1 291 ? 10.001 -97.414 94.373 1.000 65.285 259 ALA B C 1
ATOM 9037 O O . ALA B 1 291 ? 10.165 -98.496 94.933 1.000 68.125 259 ALA B O 1
ATOM 9039 N N . ARG B 1 292 ? 9.562 -96.314 95.001 1.000 61.978 260 ARG B N 1
ATOM 9040 C CA . ARG B 1 292 ? 9.153 -96.281 96.395 1.000 58.088 260 ARG B CA 1
ATOM 9041 C C . ARG B 1 292 ? 7.627 -96.275 96.451 1.000 63.124 260 ARG B C 1
ATOM 9042 O O . ARG B 1 292 ? 6.978 -95.397 95.874 1.000 68.741 260 ARG B O 1
ATOM 9050 N N . PRO B 1 293 ? 6.996 -97.248 97.141 1.000 61.464 261 PRO B N 1
ATOM 9051 C CA . PRO B 1 293 ? 5.537 -97.362 97.126 1.000 65.483 261 PRO B CA 1
ATOM 9052 C C . PRO B 1 293 ? 4.884 -96.125 97.740 1.000 67.239 261 PRO B C 1
ATOM 9053 O O . PRO B 1 293 ? 5.374 -95.600 98.739 1.000 68.769 261 PRO B O 1
ATOM 9057 N N . SER B 1 294 ? 3.804 -95.660 97.092 1.000 73.854 262 SER B N 1
ATOM 9058 C CA . SER B 1 294 ? 2.932 -94.579 97.548 1.000 68.853 262 SER B CA 1
ATOM 9059 C C . SER B 1 294 ? 3.583 -93.203 97.411 1.000 64.729 262 SER B C 1
ATOM 9060 O O . SER B 1 294 ? 3.001 -92.196 97.814 1.000 69.423 262 SER B O 1
ATOM 9063 N N . ALA B 1 295 ? 4.799 -93.173 96.856 1.000 61.001 263 ALA B N 1
ATOM 9064 C CA . ALA B 1 295 ? 5.546 -91.941 96.659 1.000 62.777 263 ALA B CA 1
ATOM 9065 C C . ALA B 1 295 ? 5.470 -91.523 95.189 1.000 70.683 263 ALA B C 1
ATOM 9066 O O . ALA B 1 295 ? 5.120 -92.326 94.321 1.000 68.864 263 ALA B O 1
ATOM 9068 N N . GLY B 1 296 ? 5.787 -90.246 94.934 1.000 73.407 264 GLY B N 1
ATOM 9069 C CA . GLY B 1 296 ? 5.771 -89.639 93.613 1.000 70.192 264 GLY B CA 1
ATOM 9070 C C . GLY B 1 296 ? 4.422 -89.730 92.898 1.000 76.086 264 GLY B C 1
ATOM 9071 O O . GLY B 1 296 ? 4.361 -90.305 91.820 1.000 82.113 264 GLY B O 1
ATOM 9072 N N . LEU B 1 297 ? 3.347 -89.179 93.479 1.000 79.946 265 LEU B N 1
ATOM 9073 C CA . LEU B 1 297 ? 2.052 -89.190 92.806 1.000 80.176 265 LEU B CA 1
ATOM 9074 C C . LEU B 1 297 ? 2.091 -88.183 91.650 1.000 81.052 265 LEU B C 1
ATOM 9075 O O . LEU B 1 297 ? 2.811 -87.185 91.733 1.000 89.472 265 LEU B O 1
ATOM 9080 N N . ASP B 1 298 ? 1.346 -88.463 90.567 1.000 80.594 266 ASP B N 1
ATOM 9081 C CA . ASP B 1 298 ? 1.297 -87.570 89.416 1.000 73.925 266 ASP B CA 1
ATOM 9082 C C . ASP B 1 298 ? -0.149 -87.137 89.181 1.000 70.170 266 ASP B C 1
ATOM 9083 O O . ASP B 1 298 ? -1.072 -87.610 89.851 1.000 68.717 266 ASP B O 1
ATOM 9088 N N . GLY B 1 299 ? -0.326 -86.274 88.175 1.000 66.866 267 GLY B N 1
ATOM 9089 C CA . GLY B 1 299 ? -1.620 -85.728 87.799 1.000 68.251 267 GLY B CA 1
ATOM 9090 C C . GLY B 1 299 ? -2.648 -86.794 87.419 1.000 68.437 267 GLY B C 1
ATOM 9091 O O . GLY B 1 299 ? -3.848 -86.552 87.538 1.000 72.010 267 GLY B O 1
ATOM 9092 N N . ALA B 1 300 ? -2.185 -87.961 86.959 1.000 66.779 268 ALA B N 1
ATOM 9093 C CA . ALA B 1 300 ? -3.083 -88.996 86.467 1.000 75.697 268 ALA B CA 1
ATOM 9094 C C . ALA B 1 300 ? -3.441 -89.977 87.585 1.000 86.002 268 ALA B C 1
ATOM 9095 O O . ALA B 1 300 ? -4.086 -90.996 87.331 1.000 87.089 268 ALA B O 1
ATOM 9097 N N . ALA B 1 301 ? -3.027 -89.659 88.821 1.000 87.317 269 ALA B N 1
ATOM 9098 C CA . ALA B 1 301 ? -3.287 -90.507 89.977 1.000 91.607 269 ALA B CA 1
ATOM 9099 C C . ALA B 1 301 ? -2.508 -91.822 89.855 1.000 100.198 269 ALA B C 1
ATOM 9100 O O . ALA B 1 301 ? -3.090 -92.913 89.801 1.000 94.998 269 ALA B O 1
ATOM 9102 N N . GLN B 1 302 ? -1.170 -91.691 89.803 1.000 98.465 270 GLN B N 1
ATOM 9103 C CA . GLN B 1 302 ? -0.270 -92.832 89.716 1.000 81.763 270 GLN B CA 1
ATOM 9104 C C . GLN B 1 302 ? 0.951 -92.583 90.596 1.000 72.597 270 GLN B C 1
ATOM 9105 O O . GLN B 1 302 ? 1.547 -91.514 90.532 1.000 71.037 270 GLN B O 1
ATOM 9111 N N . ASP B 1 303 ? 1.328 -93.582 91.398 1.000 67.611 271 ASP B N 1
ATOM 9112 C CA . ASP B 1 303 ? 2.535 -93.506 92.212 1.000 65.450 271 ASP B CA 1
ATOM 9113 C C . ASP B 1 303 ? 3.725 -94.062 91.427 1.000 66.714 271 ASP B C 1
ATOM 9114 O O . ASP B 1 303 ? 3.575 -94.507 90.296 1.000 65.039 271 ASP B O 1
ATOM 9119 N N . ALA B 1 304 ? 4.912 -94.020 92.043 1.000 65.186 272 ALA B N 1
ATOM 9120 C CA . ALA B 1 304 ? 6.153 -94.512 91.465 1.000 61.320 272 ALA B CA 1
ATOM 9121 C C . ALA B 1 304 ? 5.993 -95.952 90.978 1.000 66.786 272 ALA B C 1
ATOM 9122 O O . ALA B 1 304 ? 6.482 -96.299 89.903 1.000 68.030 272 ALA B O 1
ATOM 9124 N N . LEU B 1 305 ? 5.322 -96.790 91.781 1.000 60.600 273 LEU B N 1
ATOM 9125 C CA . LEU B 1 305 ? 5.186 -98.204 91.469 1.000 66.886 273 LEU B CA 1
ATOM 9126 C C . LEU B 1 305 ? 4.270 -98.389 90.257 1.000 65.436 273 LEU B C 1
ATOM 9127 O O . LEU B 1 305 ? 4.552 -99.220 89.401 1.000 63.736 273 LEU B O 1
ATOM 9132 N N . ALA B 1 306 ? 3.181 -97.614 90.189 1.000 62.288 274 ALA B N 1
ATOM 9133 C CA . ALA B 1 306 ? 2.256 -97.675 89.066 1.000 63.042 274 ALA B CA 1
ATOM 9134 C C . ALA B 1 306 ? 2.967 -97.345 87.751 1.000 67.733 274 ALA B C 1
ATOM 9135 O O . ALA B 1 306 ? 2.676 -97.958 86.726 1.000 74.678 274 ALA B O 1
ATOM 9137 N N . ARG B 1 307 ? 3.906 -96.390 87.784 1.000 62.244 275 ARG B N 1
ATOM 9138 C CA . ARG B 1 307 ? 4.661 -96.025 86.594 1.000 65.429 275 ARG B CA 1
ATOM 9139 C C . ARG B 1 307 ? 5.625 -97.148 86.224 1.000 66.621 275 ARG B C 1
ATOM 9140 O O . ARG B 1 307 ? 5.708 -97.533 85.054 1.000 70.853 275 ARG B O 1
ATOM 9148 N N . GLN B 1 308 ? 6.318 -97.681 87.242 1.000 65.443 276 GLN B N 1
ATOM 9149 C CA . GLN B 1 308 ? 7.310 -98.728 87.056 1.000 61.656 276 GLN B CA 1
ATOM 9150 C C . GLN B 1 308 ? 6.674 -99.975 86.436 1.000 61.741 276 GLN B C 1
ATOM 9151 O O . GLN B 1 308 ? 7.282 -100.609 85.583 1.000 60.653 276 GLN B O 1
ATOM 9157 N N . LYS B 1 309 ? 5.456 -100.323 86.869 1.000 62.096 277 LYS B N 1
ATOM 9158 C CA . LYS B 1 309 ? 4.769 -101.504 86.371 1.000 69.908 277 LYS B CA 1
ATOM 9159 C C . LYS B 1 309 ? 4.485 -101.325 84.882 1.000 73.244 277 LYS B C 1
ATOM 9160 O O . LYS B 1 309 ? 4.657 -102.260 84.100 1.000 71.019 277 LYS B O 1
ATOM 9166 N N . ILE B 1 310 ? 4.059 -100.114 84.507 1.000 70.158 278 ILE B N 1
ATOM 9167 C CA . ILE B 1 310 ? 3.768 -99.805 83.118 1.000 65.945 278 ILE B CA 1
ATOM 9168 C C . ILE B 1 310 ? 5.049 -99.936 82.295 1.000 65.256 278 ILE B C 1
ATOM 9169 O O . ILE B 1 310 ? 5.018 -100.504 81.206 1.000 70.851 278 ILE B O 1
ATOM 9174 N N . GLU B 1 311 ? 6.172 -99.461 82.843 1.000 60.642 279 GLU B N 1
ATOM 9175 C CA . GLU B 1 311 ? 7.441 -99.536 82.139 1.000 64.488 279 GLU B CA 1
ATOM 9176 C C . GLU B 1 311 ? 7.866 -100.995 81.967 1.000 70.959 279 GLU B C 1
ATOM 9177 O O . GLU B 1 311 ? 8.352 -101.368 80.903 1.000 77.006 279 GLU B O 1
ATOM 9183 N N . TYR B 1 312 ? 7.680 -101.811 83.013 1.000 73.309 280 TYR B N 1
ATOM 9184 C CA . TYR B 1 312 ? 8.069 -103.215 82.988 1.000 71.404 280 TYR B CA 1
ATOM 9185 C C . TYR B 1 312 ? 7.205 -103.978 81.983 1.000 71.452 280 TYR B C 1
ATOM 9186 O O . TYR B 1 312 ? 7.729 -104.786 81.213 1.000 73.261 280 TYR B O 1
ATOM 9195 N N . ASP B 1 313 ? 5.889 -103.715 82.000 1.000 70.307 281 ASP B N 1
ATOM 9196 C CA . ASP B 1 313 ? 4.974 -104.367 81.077 1.000 70.393 281 ASP B CA 1
ATOM 9197 C C . ASP B 1 313 ? 5.354 -104.009 79.644 1.000 78.305 281 ASP B C 1
ATOM 9198 O O . ASP B 1 313 ? 5.455 -104.896 78.796 1.000 85.877 281 ASP B O 1
ATOM 9203 N N . ALA B 1 314 ? 5.595 -102.715 79.401 1.000 72.544 282 ALA B N 1
ATOM 9204 C CA . ALA B 1 314 ? 5.969 -102.252 78.076 1.000 69.734 282 ALA B CA 1
ATOM 9205 C C . ALA B 1 314 ? 7.229 -102.971 77.603 1.000 68.687 282 ALA B C 1
ATOM 9206 O O . ALA B 1 314 ? 7.250 -103.475 76.485 1.000 67.623 282 ALA B O 1
ATOM 9208 N N . LEU B 1 315 ? 8.259 -103.038 78.461 1.000 70.138 283 LEU B N 1
ATOM 9209 C CA . LEU B 1 315 ? 9.565 -103.533 78.044 1.000 68.627 283 LEU B CA 1
ATOM 9210 C C . LEU B 1 315 ? 9.510 -105.021 77.694 1.000 74.676 283 LEU B C 1
ATOM 9211 O O . LEU B 1 315 ? 10.268 -105.477 76.834 1.000 70.340 283 LEU B O 1
ATOM 9216 N N . LYS B 1 316 ? 8.607 -105.755 78.363 1.000 70.228 284 LYS B N 1
ATOM 9217 C CA . LYS B 1 316 ? 8.411 -107.176 78.125 1.000 77.058 284 LYS B CA 1
ATOM 9218 C C . LYS B 1 316 ? 7.718 -107.375 76.771 1.000 73.463 284 LYS B C 1
ATOM 9219 O O . LYS B 1 316 ? 8.116 -108.234 75.988 1.000 70.128 284 LYS B O 1
ATOM 9225 N N . LYS B 1 317 ? 6.692 -106.558 76.497 1.000 72.944 285 LYS B N 1
ATOM 9226 C CA . LYS B 1 317 ? 5.934 -106.624 75.254 1.000 70.067 285 LYS B CA 1
ATOM 9227 C C . LYS B 1 317 ? 6.832 -106.278 74.067 1.000 67.907 285 LYS B C 1
ATOM 9228 O O . LYS B 1 317 ? 6.487 -106.583 72.929 1.000 69.892 285 LYS B O 1
ATOM 9234 N N . LEU B 1 318 ? 7.980 -105.647 74.350 1.000 68.152 286 LEU B N 1
ATOM 9235 C CA . LEU B 1 318 ? 8.902 -105.157 73.337 1.000 63.880 286 LEU B CA 1
ATOM 9236 C C . LEU B 1 318 ? 10.258 -105.844 73.490 1.000 67.316 286 LEU B C 1
ATOM 9237 O O . LEU B 1 318 ? 11.281 -105.296 73.075 1.000 68.009 286 LEU B O 1
ATOM 9242 N N . LYS B 1 319 ? 10.254 -107.044 74.089 1.000 72.484 287 LYS B N 1
ATOM 9243 C CA . LYS B 1 319 ? 11.479 -107.787 74.357 1.000 81.901 287 LYS B CA 1
ATOM 9244 C C . LYS B 1 319 ? 12.263 -107.995 73.064 1.000 79.550 287 LYS B C 1
ATOM 9245 O O . LYS B 1 319 ? 13.487 -107.906 73.066 1.000 72.987 287 LYS B O 1
ATOM 9251 N N . ASP B 1 320 ? 11.530 -108.231 71.967 1.000 81.046 288 ASP B N 1
ATOM 9252 C CA . ASP B 1 320 ? 12.106 -108.649 70.699 1.000 80.236 288 ASP B CA 1
ATOM 9253 C C . ASP B 1 320 ? 12.240 -107.468 69.730 1.000 81.764 288 ASP B C 1
ATOM 9254 O O . ASP B 1 320 ? 12.746 -107.633 68.621 1.000 80.124 288 ASP B O 1
ATOM 9259 N N . VAL B 1 321 ? 11.816 -106.271 70.156 1.000 75.488 289 VAL B N 1
ATOM 9260 C CA . VAL B 1 321 ? 12.096 -105.074 69.381 1.000 71.376 289 VAL B CA 1
ATOM 9261 C C . VAL B 1 321 ? 13.486 -104.569 69.756 1.000 71.478 289 VAL B C 1
ATOM 9262 O O . VAL B 1 321 ? 13.695 -104.069 70.852 1.000 79.820 289 VAL B O 1
ATOM 9266 N N . SER B 1 322 ? 14.423 -104.703 68.815 1.000 80.493 290 SER B N 1
ATOM 9267 C CA . SER B 1 322 ? 15.846 -104.478 69.018 1.000 78.118 290 SER B CA 1
ATOM 9268 C C . SER B 1 322 ? 16.130 -103.080 69.574 1.000 75.438 290 SER B C 1
ATOM 9269 O O . SER B 1 322 ? 17.073 -102.885 70.343 1.000 71.174 290 SER B O 1
ATOM 9272 N N . GLY B 1 323 ? 15.319 -102.107 69.155 1.000 75.574 291 GLY B N 1
ATOM 9273 C CA . GLY B 1 323 ? 15.643 -100.714 69.410 1.000 73.107 291 GLY B CA 1
ATOM 9274 C C . GLY B 1 323 ? 15.241 -100.277 70.817 1.000 68.825 291 GLY B C 1
ATOM 9275 O O . GLY B 1 323 ? 15.797 -99.314 71.337 1.000 60.677 291 GLY B O 1
ATOM 9276 N N . VAL B 1 324 ? 14.259 -100.981 71.406 1.000 66.898 292 VAL B N 1
ATOM 9277 C CA . VAL B 1 324 ? 13.806 -100.663 72.754 1.000 65.410 292 VAL B CA 1
ATOM 9278 C C . VAL B 1 324 ? 14.700 -101.393 73.751 1.000 64.857 292 VAL B C 1
ATOM 9279 O O . VAL B 1 324 ? 15.052 -102.557 73.548 1.000 64.458 292 VAL B O 1
ATOM 9283 N N . VAL B 1 325 ? 15.087 -100.661 74.801 1.000 60.949 293 VAL B N 1
ATOM 9284 C CA . VAL B 1 325 ? 15.978 -101.129 75.850 1.000 56.098 293 VAL B CA 1
ATOM 9285 C C . VAL B 1 325 ? 15.456 -102.463 76.390 1.000 53.024 293 VAL B C 1
ATOM 9286 O O . VAL B 1 325 ? 14.250 -102.692 76.449 1.000 49.228 293 VAL B O 1
ATOM 9290 N N . ASN B 1 326 ? 16.385 -103.360 76.738 1.000 61.623 294 ASN B N 1
ATOM 9291 C CA . ASN B 1 326 ? 16.028 -104.710 77.156 1.000 62.471 294 ASN B CA 1
ATOM 9292 C C . ASN B 1 326 ? 15.987 -104.822 78.675 1.000 59.100 294 ASN B C 1
ATOM 9293 O O . ASN B 1 326 ? 16.861 -104.317 79.381 1.000 58.994 294 ASN B O 1
ATOM 9298 N N . LEU B 1 327 ? 14.955 -105.531 79.130 1.000 56.745 295 LEU B N 1
ATOM 9299 C CA . LEU B 1 327 ? 14.629 -105.789 80.517 1.000 59.859 295 LEU B CA 1
ATOM 9300 C C . LEU B 1 327 ? 15.540 -106.909 81.014 1.000 67.255 295 LEU B C 1
ATOM 9301 O O . LEU B 1 327 ? 15.667 -107.928 80.340 1.000 76.742 295 LEU B O 1
ATOM 9306 N N . ILE B 1 328 ? 16.178 -106.722 82.179 1.000 70.706 296 ILE B N 1
ATOM 9307 C CA . ILE B 1 328 ? 17.000 -107.778 82.754 1.000 73.626 296 ILE B CA 1
ATOM 9308 C C . ILE B 1 328 ? 16.185 -108.566 83.783 1.000 78.126 296 ILE B C 1
ATOM 9309 O O . ILE B 1 328 ? 15.912 -109.749 83.580 1.000 78.388 296 ILE B O 1
ATOM 9314 N N . GLU B 1 329 ? 15.803 -107.907 84.889 1.000 78.138 297 GLU B N 1
ATOM 9315 C CA . GLU B 1 329 ? 15.033 -108.548 85.955 1.000 72.424 297 GLU B CA 1
ATOM 9316 C C . GLU B 1 329 ? 14.255 -107.519 86.775 1.000 70.367 297 GLU B C 1
ATOM 9317 O O . GLU B 1 329 ? 14.661 -106.362 86.902 1.000 64.084 297 GLU B O 1
ATOM 9323 N N . TYR B 1 330 ? 13.157 -107.992 87.373 1.000 67.726 298 TYR B N 1
ATOM 9324 C CA . TYR B 1 330 ? 12.252 -107.184 88.171 1.000 70.317 298 TYR B CA 1
ATOM 9325 C C . TYR B 1 330 ? 11.938 -107.925 89.471 1.000 74.465 298 TYR B C 1
ATOM 9326 O O . TYR B 1 330 ? 11.453 -109.055 89.447 1.000 80.521 298 TYR B O 1
ATOM 9335 N N . PHE B 1 331 ? 12.193 -107.261 90.605 1.000 71.565 299 PHE B N 1
ATOM 9336 C CA . PHE B 1 331 ? 12.012 -107.870 91.914 1.000 71.478 299 PHE B CA 1
ATOM 9337 C C . PHE B 1 331 ? 11.724 -106.810 92.979 1.000 71.650 299 PHE B C 1
ATOM 9338 O O . PHE B 1 331 ? 12.064 -105.639 92.816 1.000 70.449 299 PHE B O 1
ATOM 9346 N N . GLN B 1 332 ? 11.127 -107.250 94.094 1.000 67.492 300 GLN B N 1
ATOM 9347 C CA . GLN B 1 332 ? 10.969 -106.436 95.287 1.000 66.560 300 GLN B CA 1
ATOM 9348 C C . GLN B 1 332 ? 12.092 -106.753 96.275 1.000 69.030 300 GLN B C 1
ATOM 9349 O O . GLN B 1 332 ? 12.397 -107.919 96.521 1.000 77.248 300 GLN B O 1
ATOM 9355 N N . GLU B 1 333 ? 12.700 -105.708 96.848 1.000 67.331 301 GLU B N 1
ATOM 9356 C CA . GLU B 1 333 ? 13.645 -105.877 97.946 1.000 69.954 301 GLU B CA 1
ATOM 9357 C C . GLU B 1 333 ? 13.304 -104.880 99.053 1.000 70.853 301 GLU B C 1
ATOM 9358 O O . GLU B 1 333 ? 13.355 -103.669 98.844 1.000 67.008 301 GLU B O 1
ATOM 9364 N N . TRP B 1 334 ? 12.966 -105.418 100.231 1.000 67.806 302 TRP B N 1
ATOM 9365 C CA . TRP B 1 334 ? 12.315 -104.667 101.289 1.000 66.461 302 TRP B CA 1
ATOM 9366 C C . TRP B 1 334 ? 10.973 -104.174 100.757 1.000 65.351 302 TRP B C 1
ATOM 9367 O O . TRP B 1 334 ? 10.154 -104.988 100.338 1.000 63.759 302 TRP B O 1
ATOM 9378 N N . GLU B 1 335 ? 10.770 -102.852 100.732 1.000 69.364 303 GLU B N 1
ATOM 9379 C CA . GLU B 1 335 ? 9.481 -102.289 100.343 1.000 71.506 303 GLU B CA 1
ATOM 9380 C C . GLU B 1 335 ? 9.579 -101.597 98.986 1.000 64.890 303 GLU B C 1
ATOM 9381 O O . GLU B 1 335 ? 8.556 -101.278 98.392 1.000 67.245 303 GLU B O 1
ATOM 9387 N N . HIS B 1 336 ? 10.815 -101.356 98.522 1.000 64.525 304 HIS B N 1
ATOM 9388 C CA . HIS B 1 336 ? 11.058 -100.761 97.219 1.000 65.160 304 HIS B CA 1
ATOM 9389 C C . HIS B 1 336 ? 11.041 -101.843 96.143 1.000 68.046 304 HIS B C 1
ATOM 9390 O O . HIS B 1 336 ? 11.285 -103.016 96.425 1.000 71.238 304 HIS B O 1
ATOM 9397 N N . TYR B 1 337 ? 10.738 -101.416 94.912 1.000 67.105 305 TYR B N 1
ATOM 9398 C CA . TYR B 1 337 ? 10.691 -102.292 93.753 1.000 65.142 305 TYR B CA 1
ATOM 9399 C C . TYR B 1 337 ? 11.787 -101.866 92.784 1.000 65.968 305 TYR B C 1
ATOM 9400 O O . TYR B 1 337 ? 12.059 -100.680 92.642 1.000 69.072 305 TYR B O 1
ATOM 9409 N N . PHE B 1 338 ? 12.419 -102.852 92.140 1.000 68.245 306 PHE B N 1
ATOM 9410 C CA . PHE B 1 338 ? 13.626 -102.634 91.360 1.000 63.948 306 PHE B CA 1
ATOM 9411 C C . PHE B 1 338 ? 13.470 -103.259 89.972 1.000 67.740 306 PHE B C 1
ATOM 9412 O O . PHE B 1 338 ? 13.223 -104.455 89.835 1.000 63.270 306 PHE B O 1
ATOM 9420 N N . LEU B 1 339 ? 13.574 -102.408 88.948 1.000 68.685 307 LEU B N 1
ATOM 9421 C CA . LEU B 1 339 ? 13.574 -102.839 87.562 1.000 65.194 307 LEU B CA 1
ATOM 9422 C C . LEU B 1 339 ? 14.993 -102.675 87.028 1.000 64.117 307 LEU B C 1
ATOM 9423 O O . LEU B 1 339 ? 15.496 -101.555 86.944 1.000 60.276 307 LEU B O 1
ATOM 9428 N N . VAL B 1 340 ? 15.640 -103.809 86.724 1.000 61.310 308 VAL B N 1
ATOM 9429 C CA . VAL B 1 340 ? 17.000 -103.828 86.202 1.000 63.704 308 VAL B CA 1
ATOM 9430 C C . VAL B 1 340 ? 16.947 -103.890 84.674 1.000 63.987 308 VAL B C 1
ATOM 9431 O O . VAL B 1 340 ? 16.081 -104.546 84.092 1.000 65.764 308 VAL B O 1
ATOM 9435 N N . GLU B 1 341 ? 17.895 -103.198 84.036 1.000 59.320 309 GLU B N 1
ATOM 9436 C CA . GLU B 1 341 ? 17.724 -102.805 82.651 1.000 60.163 309 GLU B CA 1
ATOM 9437 C C . GLU B 1 341 ? 19.078 -102.769 81.951 1.000 59.458 309 GLU B C 1
ATOM 9438 O O . GLU B 1 341 ? 20.105 -102.459 82.562 1.000 57.665 309 GLU B O 1
ATOM 9444 N N . GLU B 1 342 ? 19.043 -103.027 80.641 1.000 64.442 310 GLU B N 1
ATOM 9445 C CA . GLU B 1 342 ? 20.211 -102.859 79.794 1.000 64.637 310 GLU B CA 1
ATOM 9446 C C . GLU B 1 342 ? 20.753 -101.445 79.970 1.000 62.906 310 GLU B C 1
ATOM 9447 O O . GLU B 1 342 ? 19.988 -100.487 79.911 1.000 67.010 310 GLU B O 1
ATOM 9453 N N . PHE B 1 343 ? 22.067 -101.329 80.208 1.000 61.682 311 PHE B N 1
ATOM 9454 C CA . PHE B 1 343 ? 22.709 -100.027 80.141 1.000 63.390 311 PHE B CA 1
ATOM 9455 C C . PHE B 1 343 ? 23.105 -99.747 78.698 1.000 61.778 311 PHE B C 1
ATOM 9456 O O . PHE B 1 343 ? 23.948 -100.446 78.137 1.000 64.182 311 PHE B O 1
ATOM 9464 N N . ILE B 1 344 ? 22.490 -98.714 78.120 1.000 58.980 312 ILE B N 1
ATOM 9465 C CA . ILE B 1 344 ? 22.727 -98.330 76.740 1.000 58.069 312 ILE B CA 1
ATOM 9466 C C . ILE B 1 344 ? 23.814 -97.266 76.720 1.000 61.925 312 ILE B C 1
ATOM 9467 O O . ILE B 1 344 ? 23.712 -96.256 77.412 1.000 68.540 312 ILE B O 1
ATOM 9472 N N . GLU B 1 345 ? 24.855 -97.523 75.927 1.000 66.434 313 GLU B N 1
ATOM 9473 C CA . GLU B 1 345 ? 26.022 -96.655 75.850 1.000 75.596 313 GLU B CA 1
ATOM 9474 C C . GLU B 1 345 ? 25.780 -95.598 74.770 1.000 77.350 313 GLU B C 1
ATOM 9475 O O . GLU B 1 345 ? 25.491 -95.926 73.617 1.000 82.334 313 GLU B O 1
ATOM 9481 N N . GLY B 1 346 ? 25.872 -94.325 75.166 1.000 69.827 314 GLY B N 1
ATOM 9482 C CA . GLY B 1 346 ? 25.697 -93.232 74.227 1.000 70.330 314 GLY B CA 1
ATOM 9483 C C . GLY B 1 346 ? 25.053 -91.995 74.849 1.000 67.920 314 GLY B C 1
ATOM 9484 O O . GLY B 1 346 ? 25.250 -91.702 76.028 1.000 65.210 314 GLY B O 1
ATOM 9485 N N . ARG B 1 347 ? 24.288 -91.281 74.014 1.000 65.137 315 ARG B N 1
ATOM 9486 C CA . ARG B 1 347 ? 23.732 -89.978 74.330 1.000 57.040 315 ARG B CA 1
ATOM 9487 C C . ARG B 1 347 ? 22.277 -89.920 73.874 1.000 57.948 315 ARG B C 1
ATOM 9488 O O . ARG B 1 347 ? 21.931 -90.439 72.812 1.000 59.124 315 ARG B O 1
ATOM 9496 N N . ASP B 1 348 ? 21.429 -89.278 74.679 1.000 53.358 316 ASP B N 1
ATOM 9497 C CA . ASP B 1 348 ? 20.086 -88.938 74.237 1.000 52.305 316 ASP B CA 1
ATOM 9498 C C . ASP B 1 348 ? 20.210 -87.843 73.179 1.000 52.546 316 ASP B C 1
ATOM 9499 O O . ASP B 1 348 ? 21.262 -87.186 73.093 1.000 49.162 316 ASP B O 1
ATOM 9504 N N . LEU B 1 349 ? 19.134 -87.649 72.393 1.000 46.611 317 LEU B N 1
ATOM 9505 C CA . LEU B 1 349 ? 19.194 -86.740 71.258 1.000 47.249 317 LEU B CA 1
ATOM 9506 C C . LEU B 1 349 ? 19.446 -85.292 71.683 1.000 53.658 317 LEU B C 1
ATOM 9507 O O . LEU B 1 349 ? 19.998 -84.516 70.894 1.000 51.551 317 LEU B O 1
ATOM 9512 N N . ARG B 1 350 ? 19.056 -84.935 72.923 1.000 54.543 318 ARG B N 1
ATOM 9513 C CA . ARG B 1 350 ? 19.363 -83.612 73.454 1.000 55.169 318 ARG B CA 1
ATOM 9514 C C . ARG B 1 350 ? 20.878 -83.416 73.511 1.000 53.340 318 ARG B C 1
ATOM 9515 O O . ARG B 1 350 ? 21.378 -82.380 73.067 1.000 49.613 318 ARG B O 1
ATOM 9523 N N . GLN B 1 351 ? 21.588 -84.401 74.091 1.000 53.582 319 GLN B N 1
ATOM 9524 C CA . GLN B 1 351 ? 23.035 -84.312 74.232 1.000 52.221 319 GLN B CA 1
ATOM 9525 C C . GLN B 1 351 ? 23.669 -84.331 72.843 1.000 53.236 319 GLN B C 1
ATOM 9526 O O . GLN B 1 351 ? 24.535 -83.504 72.539 1.000 49.551 319 GLN B O 1
ATOM 9532 N N . TRP B 1 352 ? 23.191 -85.255 71.993 1.000 54.337 320 TRP B N 1
ATOM 9533 C CA . TRP B 1 352 ? 23.708 -85.386 70.638 1.000 52.061 320 TRP B CA 1
ATOM 9534 C C . TRP B 1 352 ? 23.592 -84.061 69.891 1.000 51.394 320 TRP B C 1
ATOM 9535 O O . TRP B 1 352 ? 24.545 -83.619 69.251 1.000 53.447 320 TRP B O 1
ATOM 9546 N N . ILE B 1 353 ? 22.414 -83.433 69.988 1.000 50.984 321 ILE B N 1
ATOM 9547 C CA . ILE B 1 353 ? 22.171 -82.167 69.320 1.000 49.258 321 ILE B CA 1
ATOM 9548 C C . ILE B 1 353 ? 23.180 -81.140 69.824 1.000 50.645 321 ILE B C 1
ATOM 9549 O O . ILE B 1 353 ? 23.865 -80.507 69.029 1.000 56.388 321 ILE B O 1
ATOM 9554 N N . ALA B 1 354 ? 23.269 -80.995 71.150 1.000 47.325 322 ALA B N 1
ATOM 9555 C CA . ALA B 1 354 ? 24.060 -79.936 71.764 1.000 49.513 322 ALA B CA 1
ATOM 9556 C C . ALA B 1 354 ? 25.516 -80.054 71.327 1.000 50.524 322 ALA B C 1
ATOM 9557 O O . ALA B 1 354 ? 26.186 -79.044 71.118 1.000 46.065 322 ALA B O 1
ATOM 9559 N N . GLN B 1 355 ? 25.978 -81.302 71.175 1.000 52.137 323 GLN B N 1
ATOM 9560 C CA . GLN B 1 355 ? 27.391 -81.600 70.987 1.000 54.459 323 GLN B CA 1
ATOM 9561 C C . GLN B 1 355 ? 27.757 -81.771 69.510 1.000 50.302 323 GLN B C 1
ATOM 9562 O O . GLN B 1 355 ? 28.919 -81.606 69.165 1.000 46.719 323 GLN B O 1
ATOM 9568 N N . GLU B 1 356 ? 26.793 -82.127 68.649 1.000 50.005 324 GLU B N 1
ATOM 9569 C CA . GLU B 1 356 ? 27.138 -82.523 67.287 1.000 51.897 324 GLU B CA 1
ATOM 9570 C C . GLU B 1 356 ? 26.524 -81.581 66.248 1.000 58.358 324 GLU B C 1
ATOM 9571 O O . GLU B 1 356 ? 27.066 -81.434 65.156 1.000 62.491 324 GLU B O 1
ATOM 9577 N N . PHE B 1 357 ? 25.385 -80.953 66.562 1.000 60.411 325 PHE B N 1
ATOM 9578 C CA . PHE B 1 357 ? 24.769 -80.032 65.618 1.000 52.496 325 PHE B CA 1
ATOM 9579 C C . PHE B 1 357 ? 25.800 -78.991 65.197 1.000 47.673 325 PHE B C 1
ATOM 9580 O O . PHE B 1 357 ? 26.506 -78.442 66.032 1.000 47.026 325 PHE B O 1
ATOM 9588 N N . PRO B 1 358 ? 25.914 -78.670 63.891 1.000 50.152 326 PRO B N 1
ATOM 9589 C CA . PRO B 1 358 ? 26.916 -77.698 63.450 1.000 47.746 326 PRO B CA 1
ATOM 9590 C C . PRO B 1 358 ? 26.459 -76.261 63.715 1.000 49.311 326 PRO B C 1
ATOM 9591 O O . PRO B 1 358 ? 26.063 -75.544 62.796 1.000 52.016 326 PRO B O 1
ATOM 9595 N N . PHE B 1 359 ? 26.531 -75.839 64.985 1.000 50.854 327 PHE B N 1
ATOM 9596 C CA . PHE B 1 359 ? 26.091 -74.504 65.383 1.000 48.015 327 PHE B CA 1
ATOM 9597 C C . PHE B 1 359 ? 26.911 -73.435 64.669 1.000 51.369 327 PHE B C 1
ATOM 9598 O O . PHE B 1 359 ? 26.357 -72.406 64.277 1.000 49.819 327 PHE B O 1
ATOM 9606 N N . PHE B 1 360 ? 28.219 -73.701 64.499 1.000 50.319 328 PHE B N 1
ATOM 9607 C CA . PHE B 1 360 ? 29.134 -72.715 63.958 1.000 53.247 328 PHE B CA 1
ATOM 9608 C C . PHE B 1 360 ? 29.227 -72.845 62.435 1.000 55.673 328 PHE B C 1
ATOM 9609 O O . PHE B 1 360 ? 29.543 -73.909 61.905 1.000 56.869 328 PHE B O 1
ATOM 9617 N N . GLU B 1 361 ? 28.978 -71.728 61.749 1.000 58.740 329 GLU B N 1
ATOM 9618 C CA . GLU B 1 361 ? 28.986 -71.677 60.296 1.000 72.011 329 GLU B CA 1
ATOM 9619 C C . GLU B 1 361 ? 30.421 -71.463 59.825 1.000 74.944 329 GLU B C 1
ATOM 9620 O O . GLU B 1 361 ? 30.902 -70.331 59.813 1.000 81.032 329 GLU B O 1
ATOM 9626 N N . ASP B 1 362 ? 31.088 -72.554 59.428 1.000 77.466 330 ASP B N 1
ATOM 9627 C CA . ASP B 1 362 ? 32.514 -72.533 59.132 1.000 77.883 330 ASP B CA 1
ATOM 9628 C C . ASP B 1 362 ? 32.771 -72.575 57.622 1.000 81.818 330 ASP B C 1
ATOM 9629 O O . ASP B 1 362 ? 33.924 -72.729 57.223 1.000 81.487 330 ASP B O 1
ATOM 9634 N N . ASN B 1 363 ? 31.711 -72.463 56.803 1.000 83.061 331 ASN B N 1
ATOM 9635 C CA . ASN B 1 363 ? 31.805 -72.642 55.359 1.000 90.081 331 ASN B CA 1
ATOM 9636 C C . ASN B 1 363 ? 32.124 -74.096 54.999 1.000 91.382 331 ASN B C 1
ATOM 9637 O O . ASN B 1 363 ? 32.968 -74.748 55.612 1.000 86.070 331 ASN B O 1
ATOM 9642 N N . ASN B 1 364 ? 31.409 -74.589 53.983 1.000 100.015 332 ASN B N 1
ATOM 9643 C CA . ASN B 1 364 ? 31.556 -75.942 53.472 1.000 105.190 332 ASN B CA 1
ATOM 9644 C C . ASN B 1 364 ? 31.352 -76.941 54.611 1.000 96.592 332 ASN B C 1
ATOM 9645 O O . ASN B 1 364 ? 32.263 -77.158 55.414 1.000 87.811 332 ASN B O 1
ATOM 9650 N N . GLY B 1 365 ? 30.147 -77.531 54.688 1.000 90.705 333 GLY B N 1
ATOM 9651 C CA . GLY B 1 365 ? 29.946 -78.667 55.571 1.000 91.704 333 GLY B CA 1
ATOM 9652 C C . GLY B 1 365 ? 28.744 -78.555 56.517 1.000 83.748 333 GLY B C 1
ATOM 9653 O O . GLY B 1 365 ? 28.916 -78.419 57.729 1.000 81.883 333 GLY B O 1
ATOM 9654 N N . MET B 1 366 ? 27.532 -78.662 55.957 1.000 71.731 334 MET B N 1
ATOM 9655 C CA . MET B 1 366 ? 26.401 -79.166 56.725 1.000 65.995 334 MET B CA 1
ATOM 9656 C C . MET B 1 366 ? 25.894 -80.486 56.133 1.000 66.781 334 MET B C 1
ATOM 9657 O O . MET B 1 366 ? 24.856 -81.017 56.541 1.000 65.506 334 MET B O 1
ATOM 9662 N N . SER B 1 367 ? 26.662 -81.034 55.182 1.000 67.340 335 SER B N 1
ATOM 9663 C CA . SER B 1 367 ? 26.316 -82.265 54.490 1.000 63.959 335 SER B CA 1
ATOM 9664 C C . SER B 1 367 ? 26.480 -83.480 55.405 1.000 61.990 335 SER B C 1
ATOM 9665 O O . SER B 1 367 ? 25.729 -84.451 55.271 1.000 58.956 335 SER B O 1
ATOM 9668 N N . ASN B 1 368 ? 27.447 -83.423 56.336 1.000 58.468 336 ASN B N 1
ATOM 9669 C CA . ASN B 1 368 ? 27.635 -84.500 57.303 1.000 58.557 336 ASN B CA 1
ATOM 9670 C C . ASN B 1 368 ? 26.432 -84.584 58.249 1.000 58.816 336 ASN B C 1
ATOM 9671 O O . ASN B 1 368 ? 25.940 -85.681 58.562 1.000 52.802 336 ASN B O 1
ATOM 9676 N N . HIS B 1 369 ? 25.944 -83.408 58.676 1.000 55.961 337 HIS B N 1
ATOM 9677 C CA . HIS B 1 369 ? 24.768 -83.357 59.529 1.000 55.363 337 HIS B CA 1
ATOM 9678 C C . HIS B 1 369 ? 23.581 -84.020 58.835 1.000 53.538 337 HIS B C 1
ATOM 9679 O O . HIS B 1 369 ? 22.897 -84.853 59.437 1.000 52.149 337 HIS B O 1
ATOM 9686 N N . ILE B 1 370 ? 23.388 -83.665 57.555 1.000 50.567 338 ILE B N 1
ATOM 9687 C CA . ILE B 1 370 ? 22.330 -84.226 56.731 1.000 50.419 338 ILE B CA 1
ATOM 9688 C C . ILE B 1 370 ? 22.383 -85.754 56.784 1.000 57.550 338 ILE B C 1
ATOM 9689 O O . ILE B 1 370 ? 21.343 -86.415 56.903 1.000 55.086 338 ILE B O 1
ATOM 9694 N N . LYS B 1 371 ? 23.602 -86.308 56.677 1.000 58.248 339 LYS B N 1
ATOM 9695 C CA . LYS B 1 371 ? 23.789 -87.750 56.616 1.000 63.215 339 LYS B CA 1
ATOM 9696 C C . LYS B 1 371 ? 23.319 -88.374 57.928 1.000 56.285 339 LYS B C 1
ATOM 9697 O O . LYS B 1 371 ? 22.532 -89.324 57.929 1.000 56.811 339 LYS B O 1
ATOM 9703 N N . ASP B 1 372 ? 23.818 -87.820 59.041 1.000 53.406 340 ASP B N 1
ATOM 9704 C CA . ASP B 1 372 ? 23.558 -88.387 60.349 1.000 52.739 340 ASP B CA 1
ATOM 9705 C C . ASP B 1 372 ? 22.065 -88.301 60.673 1.000 54.406 340 ASP B C 1
ATOM 9706 O O . ASP B 1 372 ? 21.491 -89.243 61.210 1.000 56.683 340 ASP B O 1
ATOM 9711 N N . VAL B 1 373 ? 21.437 -87.174 60.327 1.000 56.555 341 VAL B N 1
ATOM 9712 C CA . VAL B 1 373 ? 20.040 -86.934 60.662 1.000 54.957 341 VAL B CA 1
ATOM 9713 C C . VAL B 1 373 ? 19.151 -87.951 59.943 1.000 56.514 341 VAL B C 1
ATOM 9714 O O . VAL B 1 373 ? 18.254 -88.534 60.557 1.000 63.160 341 VAL B O 1
ATOM 9718 N N . LYS B 1 374 ? 19.411 -88.161 58.644 1.000 57.129 342 LYS B N 1
ATOM 9719 C CA . LYS B 1 374 ? 18.617 -89.078 57.832 1.000 59.974 342 LYS B CA 1
ATOM 9720 C C . LYS B 1 374 ? 18.703 -90.496 58.397 1.000 53.160 342 LYS B C 1
ATOM 9721 O O . LYS B 1 374 ? 17.695 -91.170 58.592 1.000 57.074 342 LYS B O 1
ATOM 9727 N N . MET B 1 375 ? 19.921 -90.922 58.707 1.000 51.703 343 MET B N 1
ATOM 9728 C CA . MET B 1 375 ? 20.139 -92.271 59.188 1.000 59.320 343 MET B CA 1
ATOM 9729 C C . MET B 1 375 ? 19.472 -92.487 60.560 1.000 57.700 343 MET B C 1
ATOM 9730 O O . MET B 1 375 ? 18.916 -93.559 60.819 1.000 56.854 343 MET B O 1
ATOM 9735 N N . ILE B 1 376 ? 19.484 -91.459 61.423 1.000 52.378 344 ILE B N 1
ATOM 9736 C CA . ILE B 1 376 ? 18.819 -91.530 62.720 1.000 48.106 344 ILE B CA 1
ATOM 9737 C C . ILE B 1 376 ? 17.308 -91.629 62.492 1.000 49.470 344 ILE B C 1
ATOM 9738 O O . ILE B 1 376 ? 16.650 -92.547 62.983 1.000 46.398 344 ILE B O 1
ATOM 9743 N N . LEU B 1 377 ? 16.768 -90.682 61.722 1.000 45.425 345 LEU B N 1
ATOM 9744 C CA . LEU B 1 377 ? 15.328 -90.541 61.607 1.000 52.666 345 LEU B CA 1
ATOM 9745 C C . LEU B 1 377 ? 14.706 -91.771 60.944 1.000 54.307 345 LEU B C 1
ATOM 9746 O O . LEU B 1 377 ? 13.642 -92.229 61.368 1.000 49.381 345 LEU B O 1
ATOM 9751 N N . LEU B 1 378 ? 15.377 -92.304 59.911 1.000 55.791 346 LEU B N 1
ATOM 9752 C CA . LEU B 1 378 ? 14.873 -93.473 59.209 1.000 53.246 346 LEU B CA 1
ATOM 9753 C C . LEU B 1 378 ? 14.820 -94.663 60.165 1.000 54.268 346 LEU B C 1
ATOM 9754 O O . LEU B 1 378 ? 13.854 -95.429 60.149 1.000 53.554 346 LEU B O 1
ATOM 9759 N N . GLN B 1 379 ? 15.842 -94.781 61.031 1.000 55.491 347 GLN B N 1
ATOM 9760 C CA . GLN B 1 379 ? 15.819 -95.774 62.097 1.000 55.684 347 GLN B CA 1
ATOM 9761 C C . GLN B 1 379 ? 14.637 -95.531 63.032 1.000 54.946 347 GLN B C 1
ATOM 9762 O O . GLN B 1 379 ? 13.971 -96.480 63.445 1.000 58.016 347 GLN B O 1
ATOM 9768 N N . LEU B 1 380 ? 14.379 -94.262 63.371 1.000 52.864 348 LEU B N 1
ATOM 9769 C CA . LEU B 1 380 ? 13.348 -93.988 64.358 1.000 57.427 348 LEU B CA 1
ATOM 9770 C C . LEU B 1 380 ? 11.961 -94.288 63.786 1.000 54.964 348 LEU B C 1
ATOM 9771 O O . LEU B 1 380 ? 11.086 -94.776 64.501 1.000 50.472 348 LEU B O 1
ATOM 9776 N N . LEU B 1 381 ? 11.778 -94.012 62.493 1.000 53.971 349 LEU B N 1
ATOM 9777 C CA . LEU B 1 381 ? 10.530 -94.328 61.816 1.000 58.189 349 LEU B CA 1
ATOM 9778 C C . LEU B 1 381 ? 10.246 -95.826 61.910 1.000 61.761 349 LEU B C 1
ATOM 9779 O O . LEU B 1 381 ? 9.134 -96.221 62.266 1.000 58.183 349 LEU B O 1
ATOM 9784 N N . ASP B 1 382 ? 11.265 -96.644 61.608 1.000 60.863 350 ASP B N 1
ATOM 9785 C CA . ASP B 1 382 ? 11.092 -98.089 61.630 1.000 63.207 350 ASP B CA 1
ATOM 9786 C C . ASP B 1 382 ? 10.821 -98.569 63.058 1.000 61.152 350 ASP B C 1
ATOM 9787 O O . ASP B 1 382 ? 10.007 -99.467 63.273 1.000 59.063 350 ASP B O 1
ATOM 9792 N N . LEU B 1 383 ? 11.480 -97.935 64.036 1.000 62.051 351 LEU B N 1
ATOM 9793 C CA . LEU B 1 383 ? 11.333 -98.294 65.440 1.000 60.742 351 LEU B CA 1
ATOM 9794 C C . LEU B 1 383 ? 9.905 -98.051 65.925 1.000 58.414 351 LEU B C 1
ATOM 9795 O O . LEU B 1 383 ? 9.348 -98.892 66.630 1.000 59.954 351 LEU B O 1
ATOM 9800 N N . ILE B 1 384 ? 9.310 -96.914 65.540 1.000 53.171 352 ILE B N 1
ATOM 9801 C CA . ILE B 1 384 ? 7.972 -96.585 66.011 1.000 54.434 352 ILE B CA 1
ATOM 9802 C C . ILE B 1 384 ? 6.964 -97.539 65.381 1.000 54.620 352 ILE B C 1
ATOM 9803 O O . ILE B 1 384 ? 5.976 -97.893 66.019 1.000 55.963 352 ILE B O 1
ATOM 9808 N N . ASP B 1 385 ? 7.210 -97.939 64.124 1.000 58.142 353 ASP B N 1
ATOM 9809 C CA . ASP B 1 385 ? 6.357 -98.906 63.443 1.000 63.206 353 ASP B CA 1
ATOM 9810 C C . ASP B 1 385 ? 6.391 -100.248 64.181 1.000 63.609 353 ASP B C 1
ATOM 9811 O O . ASP B 1 385 ? 5.346 -100.857 64.404 1.000 67.896 353 ASP B O 1
ATOM 9816 N N . SER B 1 386 ? 7.592 -100.682 64.590 1.000 59.559 354 SER B N 1
ATOM 9817 C CA . SER B 1 386 ? 7.772 -101.934 65.312 1.000 60.379 354 SER B CA 1
ATOM 9818 C C . SER B 1 386 ? 7.066 -101.913 66.668 1.000 64.786 354 SER B C 1
ATOM 9819 O O . SER B 1 386 ? 6.450 -102.903 67.052 1.000 64.182 354 SER B O 1
ATOM 9822 N N . MET B 1 387 ? 7.175 -100.794 67.399 1.000 69.479 355 MET B N 1
ATOM 9823 C CA . MET B 1 387 ? 6.543 -100.668 68.710 1.000 66.656 355 MET B CA 1
ATOM 9824 C C . MET B 1 387 ? 5.027 -100.764 68.556 1.000 64.979 355 MET B C 1
ATOM 9825 O O . MET B 1 387 ? 4.362 -101.482 69.307 1.000 70.095 355 MET B O 1
ATOM 9830 N N . HIS B 1 388 ? 4.490 -100.033 67.574 1.000 60.478 356 HIS B N 1
ATOM 9831 C CA . HIS B 1 388 ? 3.050 -99.980 67.369 1.000 63.623 356 HIS B CA 1
ATOM 9832 C C . HIS B 1 388 ? 2.529 -101.336 66.899 1.000 69.223 356 HIS B C 1
ATOM 9833 O O . HIS B 1 388 ? 1.433 -101.756 67.275 1.000 67.821 356 HIS B O 1
ATOM 9840 N N . ASN B 1 389 ? 3.345 -102.017 66.087 1.000 69.227 357 ASN B N 1
ATOM 9841 C CA . ASN B 1 389 ? 3.036 -103.341 65.570 1.000 80.187 357 ASN B CA 1
ATOM 9842 C C . ASN B 1 389 ? 2.832 -104.315 66.734 1.000 80.298 357 ASN B C 1
ATOM 9843 O O . ASN B 1 389 ? 2.172 -105.337 66.574 1.000 83.128 357 ASN B O 1
ATOM 9848 N N . GLN B 1 390 ? 3.396 -103.978 67.902 1.000 82.839 358 GLN B N 1
ATOM 9849 C CA . GLN B 1 390 ? 3.290 -104.804 69.095 1.000 77.133 358 GLN B CA 1
ATOM 9850 C C . GLN B 1 390 ? 2.209 -104.257 70.027 1.000 75.499 358 GLN B C 1
ATOM 9851 O O . GLN B 1 390 ? 2.016 -104.781 71.120 1.000 79.212 358 GLN B O 1
ATOM 9857 N N . GLY B 1 391 ? 1.511 -103.201 69.590 1.000 73.254 359 GLY B N 1
ATOM 9858 C CA . GLY B 1 391 ? 0.309 -102.729 70.262 1.000 70.134 359 GLY B CA 1
ATOM 9859 C C . GLY B 1 391 ? 0.605 -101.790 71.432 1.000 72.255 359 GLY B C 1
ATOM 9860 O O . GLY B 1 391 ? -0.224 -101.633 72.328 1.000 70.988 359 GLY B O 1
ATOM 9861 N N . VAL B 1 392 ? 1.777 -101.144 71.399 1.000 65.674 360 VAL B N 1
ATOM 9862 C CA . VAL B 1 392 ? 2.199 -100.270 72.483 1.000 68.455 360 VAL B CA 1
ATOM 9863 C C . VAL B 1 392 ? 2.688 -98.941 71.910 1.000 60.005 360 VAL B C 1
ATOM 9864 O O . VAL B 1 392 ? 3.556 -98.921 71.040 1.000 56.336 360 VAL B O 1
ATOM 9868 N N . ALA B 1 393 ? 2.127 -97.842 72.430 1.000 60.066 361 ALA B N 1
ATOM 9869 C CA . ALA B 1 393 ? 2.650 -96.514 72.158 1.000 63.529 361 ALA B CA 1
ATOM 9870 C C . ALA B 1 393 ? 3.561 -96.096 73.305 1.000 62.000 361 ALA B C 1
ATOM 9871 O O . ALA B 1 393 ? 3.227 -96.301 74.473 1.000 66.441 361 ALA B O 1
ATOM 9873 N N . MET B 1 394 ? 4.702 -95.491 72.961 1.000 57.172 362 MET B N 1
ATOM 9874 C CA . MET B 1 394 ? 5.446 -94.745 73.957 1.000 63.965 362 MET B CA 1
ATOM 9875 C C . MET B 1 394 ? 4.884 -93.326 74.037 1.000 67.366 362 MET B C 1
ATOM 9876 O O . MET B 1 394 ? 4.990 -92.557 73.084 1.000 88.656 362 MET B O 1
ATOM 9881 N N . GLY B 1 395 ? 4.359 -92.951 75.201 1.000 65.381 363 GLY B N 1
ATOM 9882 C CA . GLY B 1 395 ? 3.573 -91.730 75.306 1.000 59.520 363 GLY B CA 1
ATOM 9883 C C . GLY B 1 395 ? 4.392 -90.440 75.359 1.000 54.753 363 GLY B C 1
ATOM 9884 O O . GLY B 1 395 ? 3.811 -89.370 75.518 1.000 57.780 363 GLY B O 1
ATOM 9885 N N . ASP B 1 396 ? 5.717 -90.530 75.182 1.000 52.766 364 ASP B N 1
ATOM 9886 C CA . ASP B 1 396 ? 6.572 -89.358 75.273 1.000 52.223 364 ASP B CA 1
ATOM 9887 C C . ASP B 1 396 ? 7.677 -89.408 74.218 1.000 55.871 364 ASP B C 1
ATOM 9888 O O . ASP B 1 396 ? 8.863 -89.447 74.551 1.000 49.720 364 ASP B O 1
ATOM 9893 N N . LEU B 1 397 ? 7.271 -89.349 72.942 1.000 56.637 365 LEU B N 1
ATOM 9894 C CA . LEU B 1 397 ? 8.211 -89.337 71.829 1.000 54.124 365 LEU B CA 1
ATOM 9895 C C . LEU B 1 397 ? 8.850 -87.953 71.694 1.000 53.743 365 LEU B C 1
ATOM 9896 O O . LEU B 1 397 ? 8.265 -87.073 71.057 1.000 53.128 365 LEU B O 1
ATOM 9901 N N . GLN B 1 398 ? 10.053 -87.790 72.274 1.000 48.579 366 GLN B N 1
ATOM 9902 C CA . GLN B 1 398 ? 10.768 -86.522 72.302 1.000 45.626 366 GLN B CA 1
ATOM 9903 C C . GLN B 1 398 ? 12.245 -86.777 72.578 1.000 45.591 366 GLN B C 1
ATOM 9904 O O . GLN B 1 398 ? 12.596 -87.844 73.084 1.000 49.318 366 GLN B O 1
ATOM 9910 N N . PRO B 1 399 ? 13.143 -85.807 72.274 1.000 43.652 367 PRO B N 1
ATOM 9911 C CA . PRO B 1 399 ? 14.592 -86.047 72.284 1.000 46.266 367 PRO B CA 1
ATOM 9912 C C . PRO B 1 399 ? 15.166 -86.756 73.509 1.000 50.207 367 PRO B C 1
ATOM 9913 O O . PRO B 1 399 ? 16.142 -87.490 73.376 1.000 53.507 367 PRO B O 1
ATOM 9917 N N . ALA B 1 400 ? 14.570 -86.524 74.688 1.000 47.829 368 ALA B N 1
ATOM 9918 C CA . ALA B 1 400 ? 15.154 -87.013 75.931 1.000 55.555 368 ALA B CA 1
ATOM 9919 C C . ALA B 1 400 ? 15.157 -88.539 75.961 1.000 51.423 368 ALA B C 1
ATOM 9920 O O . ALA B 1 400 ? 16.042 -89.144 76.562 1.000 55.931 368 ALA B O 1
ATOM 9922 N N . ASN B 1 401 ? 14.170 -89.148 75.294 1.000 52.486 369 ASN B N 1
ATOM 9923 C CA . ASN B 1 401 ? 13.957 -90.583 75.406 1.000 55.800 369 ASN B CA 1
ATOM 9924 C C . ASN B 1 401 ? 14.557 -91.338 74.220 1.000 58.319 369 ASN B C 1
ATOM 9925 O O . ASN B 1 401 ? 14.490 -92.562 74.189 1.000 55.786 369 ASN B O 1
ATOM 9930 N N . ILE B 1 402 ? 15.155 -90.601 73.273 1.000 56.347 370 ILE B N 1
ATOM 9931 C CA . ILE B 1 402 ? 15.797 -91.215 72.127 1.000 56.908 370 ILE B CA 1
ATOM 9932 C C . ILE B 1 402 ? 17.305 -91.107 72.321 1.000 58.492 370 ILE B C 1
ATOM 9933 O O . ILE B 1 402 ? 17.849 -90.017 72.483 1.000 58.104 370 ILE B O 1
ATOM 9938 N N . MET B 1 403 ? 17.967 -92.264 72.294 1.000 58.785 371 MET B N 1
ATOM 9939 C CA . MET B 1 403 ? 19.408 -92.324 72.449 1.000 56.720 371 MET B CA 1
ATOM 9940 C C . MET B 1 403 ? 20.077 -92.726 71.135 1.000 59.010 371 MET B C 1
ATOM 9941 O O . MET B 1 403 ? 19.487 -93.375 70.265 1.000 51.440 371 MET B O 1
ATOM 9946 N N . VAL B 1 404 ? 21.342 -92.325 71.024 1.000 53.515 372 VAL B N 1
ATOM 9947 C CA . VAL B 1 404 ? 22.140 -92.622 69.859 1.000 57.353 372 VAL B CA 1
ATOM 9948 C C . VAL B 1 404 ? 23.483 -93.183 70.332 1.000 55.385 372 VAL B C 1
ATOM 9949 O O . VAL B 1 404 ? 24.157 -92.583 71.166 1.000 50.185 372 VAL B O 1
ATOM 9953 N N . THR B 1 405 ? 23.858 -94.359 69.810 1.000 59.694 373 THR B N 1
ATOM 9954 C CA . THR B 1 405 ? 25.138 -94.968 70.151 1.000 59.591 373 THR B CA 1
ATOM 9955 C C . THR B 1 405 ? 26.263 -94.262 69.397 1.000 61.834 373 THR B C 1
ATOM 9956 O O . THR B 1 405 ? 26.021 -93.292 68.682 1.000 65.055 373 THR B O 1
ATOM 9960 N N . GLU B 1 406 ? 27.498 -94.755 69.553 1.000 67.230 374 GLU B N 1
ATOM 9961 C CA . GLU B 1 406 ? 28.659 -94.112 68.948 1.000 68.328 374 GLU B CA 1
ATOM 9962 C C . GLU B 1 406 ? 28.673 -94.322 67.436 1.000 61.645 374 GLU B C 1
ATOM 9963 O O . GLU B 1 406 ? 29.292 -93.544 66.720 1.000 64.599 374 GLU B O 1
ATOM 9969 N N . ASP B 1 407 ? 27.977 -95.360 66.965 1.000 60.426 375 ASP B N 1
ATOM 9970 C CA . ASP B 1 407 ? 27.824 -95.593 65.537 1.000 64.794 375 ASP B CA 1
ATOM 9971 C C . ASP B 1 407 ? 26.458 -95.097 65.057 1.000 67.057 375 ASP B C 1
ATOM 9972 O O . ASP B 1 407 ? 26.049 -95.382 63.933 1.000 68.947 375 ASP B O 1
ATOM 9977 N N . LEU B 1 408 ? 25.757 -94.371 65.938 1.000 68.834 376 LEU B N 1
ATOM 9978 C CA . LEU B 1 408 ? 24.494 -93.710 65.648 1.000 65.199 376 LEU B CA 1
ATOM 9979 C C . LEU B 1 408 ? 23.360 -94.723 65.498 1.000 57.874 376 LEU B C 1
ATOM 9980 O O . LEU B 1 408 ? 22.389 -94.473 64.791 1.000 56.668 376 LEU B O 1
ATOM 9985 N N . THR B 1 409 ? 23.469 -95.853 66.206 1.000 54.830 377 THR B N 1
ATOM 9986 C CA . THR B 1 409 ? 22.309 -96.711 66.390 1.000 59.631 377 THR B CA 1
ATOM 9987 C C . THR B 1 409 ? 21.351 -96.019 67.362 1.000 60.872 377 THR B C 1
ATOM 9988 O O . THR B 1 409 ? 21.780 -95.405 68.344 1.000 60.301 377 THR B O 1
ATOM 9992 N N . VAL B 1 410 ? 20.054 -96.141 67.062 1.000 58.197 378 VAL B N 1
ATOM 9993 C CA . VAL B 1 410 ? 18.988 -95.459 67.773 1.000 57.804 378 VAL B CA 1
ATOM 9994 C C . VAL B 1 410 ? 18.355 -96.431 68.764 1.000 58.568 378 VAL B C 1
ATOM 9995 O O . VAL B 1 410 ? 17.945 -97.524 68.375 1.000 57.386 378 VAL B O 1
ATOM 9999 N N . ARG B 1 411 ? 18.278 -96.007 70.033 1.000 56.077 379 ARG B N 1
ATOM 10000 C CA . ARG B 1 411 ? 17.581 -96.761 71.063 1.000 60.493 379 ARG B CA 1
ATOM 10001 C C . ARG B 1 411 ? 16.592 -95.845 71.778 1.000 67.064 379 ARG B C 1
ATOM 10002 O O . ARG B 1 411 ? 16.782 -94.628 71.799 1.000 65.571 379 ARG B O 1
ATOM 10010 N N . ILE B 1 412 ? 15.527 -96.449 72.330 1.000 62.063 380 ILE B N 1
ATOM 10011 C CA . ILE B 1 412 ? 14.517 -95.736 73.095 1.000 61.189 380 ILE B CA 1
ATOM 10012 C C . ILE B 1 412 ? 14.516 -96.260 74.529 1.000 61.657 380 ILE B C 1
ATOM 10013 O O . ILE B 1 412 ? 14.459 -97.463 74.751 1.000 61.438 380 ILE B O 1
ATOM 10018 N N . ILE B 1 413 ? 14.563 -95.328 75.487 1.000 59.009 381 ILE B N 1
ATOM 10019 C CA . ILE B 1 413 ? 14.487 -95.655 76.899 1.000 63.032 381 ILE B CA 1
ATOM 10020 C C . ILE B 1 413 ? 13.228 -95.028 77.501 1.000 64.627 381 ILE B C 1
ATOM 10021 O O . ILE B 1 413 ? 12.539 -94.263 76.827 1.000 73.927 381 ILE B O 1
ATOM 10026 N N . ASP B 1 414 ? 12.944 -95.386 78.762 1.000 59.767 382 ASP B N 1
ATOM 10027 C CA . ASP B 1 414 ? 11.947 -94.762 79.625 1.000 57.018 382 ASP B CA 1
ATOM 10028 C C . ASP B 1 414 ? 10.530 -94.990 79.107 1.000 58.233 382 ASP B C 1
ATOM 10029 O O . ASP B 1 414 ? 9.974 -94.142 78.415 1.000 60.896 382 ASP B O 1
ATOM 10034 N N . PHE B 1 415 ? 9.923 -96.105 79.523 1.000 58.785 383 PHE B N 1
ATOM 10035 C CA . PHE B 1 415 ? 8.599 -96.476 79.053 1.000 59.981 383 PHE B CA 1
ATOM 10036 C C . PHE B 1 415 ? 7.540 -96.314 80.141 1.000 61.730 383 PHE B C 1
ATOM 10037 O O . PHE B 1 415 ? 6.562 -97.066 80.172 1.000 58.779 383 PHE B O 1
ATOM 10045 N N . GLU B 1 416 ? 7.719 -95.297 80.991 1.000 61.471 384 GLU B N 1
ATOM 10046 C CA . GLU B 1 416 ? 6.767 -95.028 82.055 1.000 60.557 384 GLU B CA 1
ATOM 10047 C C . GLU B 1 416 ? 5.497 -94.411 81.470 1.000 60.131 384 GLU B C 1
ATOM 10048 O O . GLU B 1 416 ? 4.442 -94.453 82.105 1.000 60.297 384 GLU B O 1
ATOM 10054 N N . THR B 1 417 ? 5.612 -93.854 80.256 1.000 60.459 385 THR B N 1
ATOM 10055 C CA . THR B 1 417 ? 4.530 -93.115 79.618 1.000 60.178 385 THR B CA 1
ATOM 10056 C C . THR B 1 417 ? 3.819 -94.000 78.596 1.000 57.946 385 THR B C 1
ATOM 10057 O O . THR B 1 417 ? 2.957 -93.544 77.848 1.000 58.201 385 THR B O 1
ATOM 10061 N N . ALA B 1 418 ? 4.178 -95.284 78.583 1.000 53.456 386 ALA B N 1
ATOM 10062 C CA . ALA B 1 418 ? 3.614 -96.192 77.605 1.000 53.790 386 ALA B CA 1
ATOM 10063 C C . ALA B 1 418 ? 2.118 -96.363 77.853 1.000 54.952 386 ALA B C 1
ATOM 10064 O O . ALA B 1 418 ? 1.668 -96.481 78.992 1.000 59.794 386 ALA B O 1
ATOM 10066 N N . MET B 1 419 ? 1.356 -96.357 76.758 1.000 55.714 387 MET B N 1
ATOM 10067 C CA . MET B 1 419 ? -0.046 -96.733 76.774 1.000 56.621 387 MET B CA 1
ATOM 10068 C C . MET B 1 419 ? -0.261 -97.727 75.634 1.000 58.829 387 MET B C 1
ATOM 10069 O O . MET B 1 419 ? 0.547 -97.793 74.698 1.000 62.879 387 MET B O 1
ATOM 10074 N N . PRO B 1 420 ? -1.343 -98.538 75.652 1.000 59.020 388 PRO B N 1
ATOM 10075 C CA . PRO B 1 420 ? -1.715 -99.308 74.460 1.000 62.493 388 PRO B CA 1
ATOM 10076 C C . PRO B 1 420 ? -2.028 -98.317 73.335 1.000 62.744 388 PRO B C 1
ATOM 10077 O O . PRO B 1 420 ? -2.661 -97.293 73.589 1.000 66.187 388 PRO B O 1
ATOM 10081 N N . VAL B 1 421 ? -1.565 -98.597 72.108 1.000 61.810 389 VAL B N 1
ATOM 10082 C CA . VAL B 1 421 ? -1.989 -97.812 70.954 1.000 67.946 389 VAL B CA 1
ATOM 10083 C C . VAL B 1 421 ? -3.513 -97.871 70.896 1.000 76.422 389 VAL B C 1
ATOM 10084 O O . VAL B 1 421 ? -4.109 -98.892 71.248 1.000 78.862 389 VAL B O 1
ATOM 10088 N N . ASN B 1 422 ? -4.136 -96.767 70.478 1.000 75.998 390 ASN B N 1
ATOM 10089 C CA . ASN B 1 422 ? -5.590 -96.697 70.375 1.000 75.555 390 ASN B CA 1
ATOM 10090 C C . ASN B 1 422 ? -6.217 -96.128 71.643 1.000 72.747 390 ASN B C 1
ATOM 10091 O O . ASN B 1 422 ? -7.393 -95.765 71.624 1.000 79.237 390 ASN B O 1
ATOM 10096 N N . SER B 1 423 ? -5.440 -96.044 72.726 1.000 68.324 391 SER B N 1
ATOM 10097 C CA . SER B 1 423 ? -5.940 -95.472 73.970 1.000 72.969 391 SER B CA 1
ATOM 10098 C C . SER B 1 423 ? -6.108 -93.955 73.853 1.000 75.521 391 SER B C 1
ATOM 10099 O O . SER B 1 423 ? -5.213 -93.256 73.369 1.000 81.533 391 SER B O 1
ATOM 10102 N N . ASP B 1 424 ? -7.262 -93.464 74.324 1.000 71.014 392 ASP B N 1
ATOM 10103 C CA . ASP B 1 424 ? -7.563 -92.042 74.318 1.000 73.771 392 ASP B CA 1
ATOM 10104 C C . ASP B 1 424 ? -7.503 -91.456 75.733 1.000 71.382 392 ASP B C 1
ATOM 10105 O O . ASP B 1 424 ? -8.186 -90.479 76.031 1.000 74.220 392 ASP B O 1
ATOM 10110 N N . ASP B 1 425 ? -6.697 -92.059 76.615 1.000 71.522 393 ASP B N 1
ATOM 10111 C CA . ASP B 1 425 ? -6.583 -91.551 77.972 1.000 72.843 393 ASP B CA 1
ATOM 10112 C C . ASP B 1 425 ? -5.761 -90.268 77.944 1.000 74.642 393 ASP B C 1
ATOM 10113 O O . ASP B 1 425 ? -4.863 -90.135 77.114 1.000 82.963 393 ASP B O 1
ATOM 10118 N N . ARG B 1 426 ? -6.089 -89.332 78.841 1.000 76.609 394 ARG B N 1
ATOM 10119 C CA . ARG B 1 426 ? -5.251 -88.166 79.072 1.000 81.944 394 ARG B CA 1
ATOM 10120 C C . ARG B 1 426 ? -3.891 -88.650 79.565 1.000 72.834 394 ARG B C 1
ATOM 10121 O O . ARG B 1 426 ? -3.817 -89.440 80.505 1.000 68.245 394 ARG B O 1
ATOM 10129 N N . PRO B 1 427 ? -2.776 -88.259 78.910 1.000 66.885 395 PRO B N 1
ATOM 10130 C CA . PRO B 1 427 ? -1.447 -88.528 79.465 1.000 67.327 395 PRO B CA 1
ATOM 10131 C C . PRO B 1 427 ? -1.175 -87.677 80.703 1.000 68.376 395 PRO B C 1
ATOM 10132 O O . PRO B 1 427 ? -1.577 -86.516 80.769 1.000 68.661 395 PRO B O 1
ATOM 10136 N N . ALA B 1 428 ? -0.494 -88.277 81.685 1.000 71.112 396 ALA B N 1
ATOM 10137 C CA . ALA B 1 428 ? -0.106 -87.592 82.909 1.000 68.435 396 ALA B CA 1
ATOM 10138 C C . ALA B 1 428 ? 0.814 -86.415 82.591 1.000 68.088 396 ALA B C 1
ATOM 10139 O O . ALA B 1 428 ? 0.715 -85.369 83.234 1.000 69.302 396 ALA B O 1
ATOM 10141 N N . MET B 1 429 ? 1.699 -86.589 81.596 1.000 63.390 397 MET B N 1
ATOM 10142 C CA . MET B 1 429 ? 2.636 -85.530 81.258 1.000 65.508 397 MET B CA 1
ATOM 10143 C C . MET B 1 429 ? 2.662 -85.271 79.750 1.000 59.376 397 MET B C 1
ATOM 10144 O O . MET B 1 429 ? 2.433 -86.182 78.956 1.000 57.627 397 MET B O 1
ATOM 10149 N N . LEU B 1 430 ? 2.881 -84.002 79.384 1.000 59.227 398 LEU B N 1
ATOM 10150 C CA . LEU B 1 430 ? 3.043 -83.600 77.991 1.000 59.320 398 LEU B CA 1
ATOM 10151 C C . LEU B 1 430 ? 4.355 -82.842 77.862 1.000 54.784 398 LEU B C 1
ATOM 10152 O O . LEU B 1 430 ? 4.600 -81.920 78.635 1.000 55.192 398 LEU B O 1
ATOM 10157 N N . THR B 1 431 ? 5.187 -83.253 76.901 1.000 50.998 399 THR B N 1
ATOM 10158 C CA . THR B 1 431 ? 6.390 -82.505 76.590 1.000 50.155 399 THR B CA 1
ATOM 10159 C C . THR B 1 431 ? 6.009 -81.408 75.602 1.000 49.644 399 THR B C 1
ATOM 10160 O O . THR B 1 431 ? 5.852 -81.661 74.411 1.000 52.781 399 THR B O 1
ATOM 10164 N N . THR B 1 432 ? 5.780 -80.208 76.134 1.000 52.253 400 THR B N 1
ATOM 10165 C CA . THR B 1 432 ? 5.499 -79.053 75.308 1.000 53.558 400 THR B CA 1
ATOM 10166 C C . THR B 1 432 ? 6.618 -78.988 74.281 1.000 60.437 400 THR B C 1
ATOM 10167 O O . THR B 1 432 ? 7.780 -79.231 74.611 1.000 66.957 400 THR B O 1
ATOM 10171 N N . GLY B 1 433 ? 6.248 -78.738 73.027 1.000 57.177 401 GLY B N 1
ATOM 10172 C CA . GLY B 1 433 ? 7.272 -78.618 72.007 1.000 53.090 401 GLY B CA 1
ATOM 10173 C C . GLY B 1 433 ? 7.244 -79.806 71.055 1.000 51.684 401 GLY B C 1
ATOM 10174 O O . GLY B 1 433 ? 7.757 -79.699 69.948 1.000 43.557 401 GLY B O 1
ATOM 10175 N N . PHE B 1 434 ? 6.626 -80.912 71.508 1.000 46.242 402 PHE B N 1
ATOM 10176 C CA . PHE B 1 434 ? 6.509 -82.135 70.728 1.000 43.122 402 PHE B CA 1
ATOM 10177 C C . PHE B 1 434 ? 5.107 -82.715 70.864 1.000 44.093 402 PHE B C 1
ATOM 10178 O O . PHE B 1 434 ? 4.911 -83.901 70.611 1.000 45.077 402 PHE B O 1
ATOM 10186 N N . VAL B 1 435 ? 4.141 -81.863 71.234 1.000 47.745 403 VAL B N 1
ATOM 10187 C CA . VAL B 1 435 ? 2.759 -82.282 71.431 1.000 48.106 403 VAL B CA 1
ATOM 10188 C C . VAL B 1 435 ? 1.804 -81.308 70.745 1.000 52.184 403 VAL B C 1
ATOM 10189 O O . VAL B 1 435 ? 2.172 -80.193 70.392 1.000 52.762 403 VAL B O 1
ATOM 10193 N N . SER B 1 436 ? 0.571 -81.782 70.545 1.000 55.356 404 SER B N 1
ATOM 10194 C CA . SER B 1 436 ? -0.555 -80.974 70.117 1.000 56.846 404 SER B CA 1
ATOM 10195 C C . SER B 1 436 ? -1.791 -81.510 70.823 1.000 60.840 404 SER B C 1
ATOM 10196 O O . SER B 1 436 ? -1.963 -82.723 70.931 1.000 60.532 404 SER B O 1
ATOM 10199 N N . HIS B 1 437 ? -2.622 -80.589 71.324 1.000 66.805 405 HIS B N 1
ATOM 10200 C CA . HIS B 1 437 ? -3.868 -80.949 71.982 1.000 73.347 405 HIS B CA 1
ATOM 10201 C C . HIS B 1 437 ? -4.841 -81.567 70.972 1.000 76.235 405 HIS B C 1
ATOM 10202 O O . HIS B 1 437 ? -5.869 -82.119 71.356 1.000 79.751 405 HIS B O 1
ATOM 10209 N N . GLU B 1 438 ? -4.506 -81.481 69.678 1.000 73.570 406 GLU B N 1
ATOM 10210 C CA . GLU B 1 438 ? -5.329 -82.048 68.622 1.000 72.886 406 GLU B CA 1
ATOM 10211 C C . GLU B 1 438 ? -5.149 -83.561 68.558 1.000 75.486 406 GLU B C 1
ATOM 10212 O O . GLU B 1 438 ? -6.005 -84.259 68.018 1.000 76.217 406 GLU B O 1
ATOM 10218 N N . MET B 1 439 ? -4.031 -84.061 69.105 1.000 75.153 407 MET B N 1
ATOM 10219 C CA . MET B 1 439 ? -3.762 -85.492 69.118 1.000 64.720 407 MET B CA 1
ATOM 10220 C C . MET B 1 439 ? -4.494 -86.110 70.305 1.000 65.965 407 MET B C 1
ATOM 10221 O O . MET B 1 439 ? -4.316 -85.666 71.434 1.000 62.520 407 MET B O 1
ATOM 10226 N N . LYS B 1 440 ? -5.303 -87.140 70.024 1.000 71.653 408 LYS B N 1
ATOM 10227 C CA . LYS B 1 440 ? -6.202 -87.699 71.016 1.000 70.706 408 LYS B CA 1
ATOM 10228 C C . LYS B 1 440 ? -5.919 -89.180 71.262 1.000 64.666 408 LYS B C 1
ATOM 10229 O O . LYS B 1 440 ? -6.284 -89.702 72.308 1.000 68.397 408 LYS B O 1
ATOM 10235 N N . VAL B 1 441 ? -5.255 -89.847 70.315 1.000 61.834 409 VAL B N 1
ATOM 10236 C CA . VAL B 1 441 ? -4.928 -91.256 70.475 1.000 61.414 409 VAL B CA 1
ATOM 10237 C C . VAL B 1 441 ? -3.427 -91.387 70.722 1.000 62.446 409 VAL B C 1
ATOM 10238 O O . VAL B 1 441 ? -2.620 -90.693 70.094 1.000 59.308 409 VAL B O 1
ATOM 10242 N N . SER B 1 442 ? -3.069 -92.306 71.628 1.000 59.783 410 SER B N 1
ATOM 10243 C CA . SER B 1 442 ? -1.693 -92.448 72.077 1.000 57.650 410 SER B CA 1
ATOM 10244 C C . SER B 1 442 ? -0.774 -92.741 70.895 1.000 55.928 410 SER B C 1
ATOM 10245 O O . SER B 1 442 ? 0.299 -92.157 70.785 1.000 54.896 410 SER B O 1
ATOM 10248 N N . GLY B 1 443 ? -1.210 -93.642 70.007 1.000 62.718 411 GLY B N 1
ATOM 10249 C CA . GLY B 1 443 ? -0.486 -93.950 68.781 1.000 53.904 411 GLY B CA 1
ATOM 10250 C C . GLY B 1 443 ? -0.177 -92.687 67.982 1.000 49.633 411 GLY B C 1
ATOM 10251 O O . GLY B 1 443 ? 0.935 -92.513 67.479 1.000 51.779 411 GLY B O 1
ATOM 10252 N N . ALA B 1 444 ? -1.175 -91.803 67.897 1.000 49.414 412 ALA B N 1
ATOM 10253 C CA . ALA B 1 444 ? -1.077 -90.558 67.147 1.000 49.244 412 ALA B CA 1
ATOM 10254 C C . ALA B 1 444 ? -0.106 -89.586 67.816 1.000 52.980 412 ALA B C 1
ATOM 10255 O O . ALA B 1 444 ? 0.592 -88.844 67.127 1.000 52.053 412 ALA B O 1
ATOM 10257 N N . ARG B 1 445 ? -0.067 -89.610 69.159 1.000 54.253 413 ARG B N 1
ATOM 10258 C CA . ARG B 1 445 ? 0.821 -88.757 69.934 1.000 53.871 413 ARG B CA 1
ATOM 10259 C C . ARG B 1 445 ? 2.277 -89.067 69.598 1.000 51.626 413 ARG B C 1
ATOM 10260 O O . ARG B 1 445 ? 3.072 -88.148 69.411 1.000 50.415 413 ARG B O 1
ATOM 10268 N N . ASP B 1 446 ? 2.611 -90.359 69.479 1.000 49.538 414 ASP B N 1
ATOM 10269 C CA . ASP B 1 446 ? 3.956 -90.777 69.100 1.000 48.471 414 ASP B CA 1
ATOM 10270 C C . ASP B 1 446 ? 4.344 -90.227 67.726 1.000 51.670 414 ASP B C 1
ATOM 10271 O O . ASP B 1 446 ? 5.454 -89.724 67.556 1.000 55.091 414 ASP B O 1
ATOM 10276 N N . TRP B 1 447 ? 3.423 -90.308 66.756 1.000 50.543 415 TRP B N 1
ATOM 10277 C CA . TRP B 1 447 ? 3.707 -89.873 65.396 1.000 50.043 415 TRP B CA 1
ATOM 10278 C C . TRP B 1 447 ? 3.878 -88.360 65.344 1.000 48.598 415 TRP B C 1
ATOM 10279 O O . TRP B 1 447 ? 4.711 -87.861 64.582 1.000 45.777 415 TRP B O 1
ATOM 10290 N N . PHE B 1 448 ? 3.080 -87.646 66.147 1.000 50.476 416 PHE B N 1
ATOM 10291 C CA . PHE B 1 448 ? 3.174 -86.194 66.172 1.000 49.798 416 PHE B CA 1
ATOM 10292 C C . PHE B 1 448 ? 4.528 -85.771 66.734 1.000 47.496 416 PHE B C 1
ATOM 10293 O O . PHE B 1 448 ? 5.177 -84.879 66.194 1.000 49.057 416 PHE B O 1
ATOM 10301 N N . GLY B 1 449 ? 4.944 -86.430 67.821 1.000 50.750 417 GLY B N 1
ATOM 10302 C CA . GLY B 1 449 ? 6.199 -86.103 68.478 1.000 51.034 417 GLY B CA 1
ATOM 10303 C C . GLY B 1 449 ? 7.365 -86.338 67.526 1.000 50.156 417 GLY B C 1
ATOM 10304 O O . GLY B 1 449 ? 8.238 -85.486 67.393 1.000 50.261 417 GLY B O 1
ATOM 10305 N N . PHE B 1 450 ? 7.331 -87.497 66.852 1.000 46.269 418 PHE B N 1
ATOM 10306 C CA . PHE B 1 450 ? 8.288 -87.851 65.816 1.000 49.390 418 PHE B CA 1
ATOM 10307 C C . PHE B 1 450 ? 8.254 -86.812 64.698 1.000 43.493 418 PHE B C 1
ATOM 10308 O O . PHE B 1 450 ? 9.300 -86.307 64.291 1.000 47.221 418 PHE B O 1
ATOM 10316 N N . LYS B 1 451 ? 7.047 -86.478 64.232 1.000 39.837 419 LYS B N 1
ATOM 10317 C CA . LYS B 1 451 ? 6.905 -85.458 63.206 1.000 43.095 419 LYS B CA 1
ATOM 10318 C C . LYS B 1 451 ? 7.683 -84.205 63.596 1.000 44.281 419 LYS B C 1
ATOM 10319 O O . LYS B 1 451 ? 8.502 -83.714 62.824 1.000 47.612 419 LYS B O 1
ATOM 10325 N N . ARG B 1 452 ? 7.441 -83.717 64.816 1.000 45.845 420 ARG B N 1
ATOM 10326 C CA . ARG B 1 452 ? 8.067 -82.502 65.295 1.000 45.156 420 ARG B CA 1
ATOM 10327 C C . ARG B 1 452 ? 9.568 -82.720 65.489 1.000 48.150 420 ARG B C 1
ATOM 10328 O O . ARG B 1 452 ? 10.371 -81.807 65.252 1.000 47.279 420 ARG B O 1
ATOM 10336 N N . LEU B 1 453 ? 9.934 -83.945 65.889 1.000 46.489 421 LEU B N 1
ATOM 10337 C CA . LEU B 1 453 ? 11.324 -84.323 66.106 1.000 47.787 421 LEU B CA 1
ATOM 10338 C C . LEU B 1 453 ? 12.094 -84.322 64.785 1.000 48.396 421 LEU B C 1
ATOM 10339 O O . LEU B 1 453 ? 13.261 -83.923 64.758 1.000 51.715 421 LEU B O 1
ATOM 10344 N N . VAL B 1 454 ? 11.429 -84.732 63.696 1.000 44.106 422 VAL B N 1
ATOM 10345 C CA . VAL B 1 454 ? 12.023 -84.753 62.357 1.000 43.513 422 VAL B CA 1
ATOM 10346 C C . VAL B 1 454 ? 12.587 -83.374 62.003 1.000 45.348 422 VAL B C 1
ATOM 10347 O O . VAL B 1 454 ? 13.755 -83.267 61.616 1.000 43.169 422 VAL B O 1
ATOM 10351 N N . ARG B 1 455 ? 11.762 -82.322 62.143 1.000 44.320 423 ARG B N 1
ATOM 10352 C CA . ARG B 1 455 ? 12.211 -80.980 61.800 1.000 47.073 423 ARG B CA 1
ATOM 10353 C C . ARG B 1 455 ? 13.210 -80.465 62.839 1.000 45.521 423 ARG B C 1
ATOM 10354 O O . ARG B 1 455 ? 14.092 -79.653 62.530 1.000 44.995 423 ARG B O 1
ATOM 10362 N N . TYR B 1 456 ? 13.084 -80.975 64.066 1.000 45.698 424 TYR B N 1
ATOM 10363 C CA . TYR B 1 456 ? 13.887 -80.494 65.181 1.000 50.203 424 TYR B CA 1
ATOM 10364 C C . TYR B 1 456 ? 15.372 -80.794 64.964 1.000 48.282 424 TYR B C 1
ATOM 10365 O O . TYR B 1 456 ? 16.221 -79.939 65.228 1.000 44.438 424 TYR B O 1
ATOM 10374 N N . LEU B 1 457 ? 15.678 -82.010 64.486 1.000 46.925 425 LEU B N 1
ATOM 10375 C CA . LEU B 1 457 ? 17.071 -82.404 64.288 1.000 45.581 425 LEU B CA 1
ATOM 10376 C C . LEU B 1 457 ? 17.737 -81.522 63.235 1.000 42.652 425 LEU B C 1
ATOM 10377 O O . LEU B 1 457 ? 18.951 -81.330 63.261 1.000 41.158 425 LEU B O 1
ATOM 10382 N N . ALA B 1 458 ? 16.921 -80.988 62.316 1.000 42.047 426 ALA B N 1
ATOM 10383 C CA . ALA B 1 458 ? 17.400 -80.098 61.271 1.000 44.556 426 ALA B CA 1
ATOM 10384 C C . ALA B 1 458 ? 17.528 -78.668 61.797 1.000 45.721 426 ALA B C 1
ATOM 10385 O O . ALA B 1 458 ? 18.449 -77.934 61.423 1.000 45.325 426 ALA B O 1
ATOM 10387 N N . LEU B 1 459 ? 16.582 -78.262 62.651 1.000 44.309 427 LEU B N 1
ATOM 10388 C CA . LEU B 1 459 ? 16.664 -76.950 63.286 1.000 47.020 427 LEU B CA 1
ATOM 10389 C C . LEU B 1 459 ? 16.239 -77.068 64.755 1.000 43.372 427 LEU B C 1
ATOM 10390 O O . LEU B 1 459 ? 15.054 -77.031 65.080 1.000 42.916 427 LEU B O 1
ATOM 10395 N N . PRO B 1 460 ? 17.189 -77.278 65.689 1.000 43.699 428 PRO B N 1
ATOM 10396 C CA . PRO B 1 460 ? 16.843 -77.571 67.085 1.000 44.816 428 PRO B CA 1
ATOM 10397 C C . PRO B 1 460 ? 16.376 -76.313 67.833 1.000 47.249 428 PRO B C 1
ATOM 10398 O O . PRO B 1 460 ? 17.060 -75.808 68.729 1.000 40.892 428 PRO B O 1
ATOM 10402 N N . VAL B 1 461 ? 15.205 -75.807 67.420 1.000 42.911 429 VAL B N 1
ATOM 10403 C CA . VAL B 1 461 ? 14.577 -74.649 68.027 1.000 41.248 429 VAL B CA 1
ATOM 10404 C C . VAL B 1 461 ? 13.179 -75.059 68.483 1.000 42.501 429 VAL B C 1
ATOM 10405 O O . VAL B 1 461 ? 12.369 -75.531 67.685 1.000 44.292 429 VAL B O 1
ATOM 10409 N N . LEU B 1 462 ? 12.921 -74.923 69.787 1.000 41.875 430 LEU B N 1
ATOM 10410 C CA . LEU B 1 462 ? 11.660 -75.325 70.386 1.000 40.418 430 LEU B CA 1
ATOM 10411 C C . LEU B 1 462 ? 10.565 -74.364 69.937 1.000 41.552 430 LEU B C 1
ATOM 10412 O O . LEU B 1 462 ? 10.840 -73.190 69.662 1.000 43.963 430 LEU B O 1
ATOM 10417 N N . THR B 1 463 ? 9.340 -74.894 69.863 1.000 40.164 431 THR B N 1
ATOM 10418 C CA . THR B 1 463 ? 8.141 -74.092 69.685 1.000 44.790 431 THR B CA 1
ATOM 10419 C C . THR B 1 463 ? 6.986 -74.805 70.371 1.000 43.439 431 THR B C 1
ATOM 10420 O O . THR B 1 463 ? 7.032 -76.023 70.562 1.000 45.123 431 THR B O 1
ATOM 10424 N N . SER B 1 464 ? 5.935 -74.053 70.713 1.000 44.630 432 SER B N 1
ATOM 10425 C CA . SER B 1 464 ? 4.714 -74.713 71.159 1.000 46.400 432 SER B CA 1
ATOM 10426 C C . SER B 1 464 ? 3.721 -74.857 70.003 1.000 44.084 432 SER B C 1
ATOM 10427 O O . SER B 1 464 ? 3.877 -74.245 68.954 1.000 44.846 432 SER B O 1
ATOM 10430 N N . GLU B 1 465 ? 2.665 -75.642 70.223 1.000 47.431 433 GLU B N 1
ATOM 10431 C CA . GLU B 1 465 ? 1.545 -75.707 69.294 1.000 45.401 433 GLU B CA 1
ATOM 10432 C C . GLU B 1 465 ? 0.950 -74.316 69.076 1.000 43.063 433 GLU B C 1
ATOM 10433 O O . GLU B 1 465 ? 0.433 -74.038 68.004 1.000 46.497 433 GLU B O 1
ATOM 10439 N N . ASP B 1 466 ? 1.064 -73.429 70.068 1.000 44.058 434 ASP B N 1
ATOM 10440 C CA . ASP B 1 466 ? 0.443 -72.118 69.971 1.000 46.430 434 ASP B CA 1
ATOM 10441 C C . ASP B 1 466 ? 1.128 -71.235 68.936 1.000 46.408 434 ASP B C 1
ATOM 10442 O O . ASP B 1 466 ? 0.464 -70.397 68.336 1.000 46.058 434 ASP B O 1
ATOM 10447 N N . LEU B 1 467 ? 2.444 -71.416 68.741 1.000 42.863 435 LEU B N 1
ATOM 10448 C CA . LEU B 1 467 ? 3.180 -70.566 67.820 1.000 41.114 435 LEU B CA 1
ATOM 10449 C C . LEU B 1 467 ? 3.615 -71.335 66.571 1.000 45.320 435 LEU B C 1
ATOM 10450 O O . LEU B 1 467 ? 4.103 -70.725 65.612 1.000 45.923 435 LEU B O 1
ATOM 10455 N N . GLU B 1 468 ? 3.427 -72.666 66.593 1.000 46.314 436 GLU B N 1
ATOM 10456 C CA . GLU B 1 468 ? 3.830 -73.544 65.507 1.000 43.126 436 GLU B CA 1
ATOM 10457 C C . GLU B 1 468 ? 3.142 -73.114 64.211 1.000 42.135 436 GLU B C 1
ATOM 10458 O O . GLU B 1 468 ? 3.736 -73.166 63.144 1.000 46.150 436 GLU B O 1
ATOM 10464 N N . GLY B 1 469 ? 1.894 -72.657 64.309 1.000 42.263 437 GLY B N 1
ATOM 10465 C CA . GLY B 1 469 ? 1.178 -72.135 63.161 1.000 44.677 437 GLY B CA 1
ATOM 10466 C C . GLY B 1 469 ? 2.027 -71.129 62.391 1.000 44.531 437 GLY B C 1
ATOM 10467 O O . GLY B 1 469 ? 2.036 -71.143 61.163 1.000 45.813 437 GLY B O 1
ATOM 10468 N N . TYR B 1 470 ? 2.745 -70.277 63.133 1.000 44.759 438 TYR B N 1
ATOM 10469 C CA . TYR B 1 470 ? 3.597 -69.266 62.530 1.000 43.500 438 TYR B CA 1
ATOM 10470 C C . TYR B 1 470 ? 4.962 -69.855 62.180 1.000 46.157 438 TYR B C 1
ATOM 10471 O O . TYR B 1 470 ? 5.386 -69.761 61.031 1.000 43.281 438 TYR B O 1
ATOM 10480 N N . LEU B 1 471 ? 5.629 -70.489 63.159 1.000 43.015 439 LEU B N 1
ATOM 10481 C CA . LEU B 1 471 ? 7.073 -70.698 63.097 1.000 46.338 439 LEU B CA 1
ATOM 10482 C C . LEU B 1 471 ? 7.451 -71.896 62.215 1.000 47.881 439 LEU B C 1
ATOM 10483 O O . LEU B 1 471 ? 8.611 -72.063 61.837 1.000 43.269 439 LEU B O 1
ATOM 10488 N N . GLN B 1 472 ? 6.452 -72.726 61.900 1.000 47.596 440 GLN B N 1
ATOM 10489 C CA . GLN B 1 472 ? 6.467 -73.713 60.827 1.000 49.366 440 GLN B CA 1
ATOM 10490 C C . GLN B 1 472 ? 7.138 -73.113 59.585 1.000 49.804 440 GLN B C 1
ATOM 10491 O O . GLN B 1 472 ? 8.065 -73.685 59.014 1.000 46.975 440 GLN B O 1
ATOM 10497 N N . TYR B 1 473 ? 6.656 -71.929 59.184 1.000 46.996 441 TYR B N 1
ATOM 10498 C CA . TYR B 1 473 ? 7.119 -71.244 57.992 1.000 44.500 441 TYR B CA 1
ATOM 10499 C C . TYR B 1 473 ? 8.566 -70.798 58.189 1.000 46.593 441 TYR B C 1
ATOM 10500 O O . TYR B 1 473 ? 9.384 -70.971 57.297 1.000 46.156 441 TYR B O 1
ATOM 10509 N N . ASN B 1 474 ? 8.874 -70.202 59.345 1.000 45.155 442 ASN B N 1
ATOM 10510 C CA . ASN B 1 474 ? 10.216 -69.703 59.607 1.000 46.060 442 ASN B CA 1
ATOM 10511 C C . ASN B 1 474 ? 11.220 -70.850 59.554 1.000 46.517 442 ASN B C 1
ATOM 10512 O O . ASN B 1 474 ? 12.308 -70.697 59.000 1.000 47.140 442 ASN B O 1
ATOM 10517 N N . HIS B 1 475 ? 10.827 -71.997 60.110 1.000 44.930 443 HIS B N 1
ATOM 10518 C CA . HIS B 1 475 ? 11.755 -73.094 60.322 1.000 47.836 443 HIS B CA 1
ATOM 10519 C C . HIS B 1 475 ? 12.020 -73.813 59.001 1.000 52.448 443 HIS B C 1
ATOM 10520 O O . HIS B 1 475 ? 13.176 -74.049 58.637 1.000 52.279 443 HIS B O 1
ATOM 10527 N N . LEU B 1 476 ? 10.941 -74.157 58.291 1.000 50.949 444 LEU B N 1
ATOM 10528 C CA . LEU B 1 476 ? 11.080 -74.833 57.011 1.000 51.242 444 LEU B CA 1
ATOM 10529 C C . LEU B 1 476 ? 11.835 -73.926 56.040 1.000 50.716 444 LEU B C 1
ATOM 10530 O O . LEU B 1 476 ? 12.777 -74.364 55.395 1.000 49.576 444 LEU B O 1
ATOM 10535 N N . ASN B 1 477 ? 11.466 -72.644 55.978 1.000 49.958 445 ASN B N 1
ATOM 10536 C CA . ASN B 1 477 ? 12.192 -71.724 55.119 1.000 53.352 445 ASN B CA 1
ATOM 10537 C C . ASN B 1 477 ? 13.677 -71.702 55.482 1.000 56.590 445 ASN B C 1
ATOM 10538 O O . ASN B 1 477 ? 14.515 -71.579 54.604 1.000 59.062 445 ASN B O 1
ATOM 10543 N N . TRP B 1 478 ? 14.006 -71.812 56.772 1.000 52.527 446 TRP B N 1
ATOM 10544 C CA . TRP B 1 478 ? 15.402 -71.751 57.176 1.000 50.994 446 TRP B CA 1
ATOM 10545 C C . TRP B 1 478 ? 16.112 -73.017 56.714 1.000 48.830 446 TRP B C 1
ATOM 10546 O O . TRP B 1 478 ? 17.240 -72.962 56.247 1.000 43.812 446 TRP B O 1
ATOM 10557 N N . ILE B 1 479 ? 15.430 -74.148 56.860 1.000 48.441 447 ILE B N 1
ATOM 10558 C CA . ILE B 1 479 ? 16.008 -75.432 56.528 1.000 50.008 447 ILE B CA 1
ATOM 10559 C C . ILE B 1 479 ? 16.303 -75.468 55.029 1.000 54.781 447 ILE B C 1
ATOM 10560 O O . ILE B 1 479 ? 17.392 -75.859 54.620 1.000 53.723 447 ILE B O 1
ATOM 10565 N N . LYS B 1 480 ? 15.341 -75.003 54.228 1.000 54.192 448 LYS B N 1
ATOM 10566 C CA . LYS B 1 480 ? 15.441 -75.003 52.778 1.000 57.544 448 LYS B CA 1
ATOM 10567 C C . LYS B 1 480 ? 16.597 -74.113 52.331 1.000 57.153 448 LYS B C 1
ATOM 10568 O O . LYS B 1 480 ? 17.409 -74.539 51.522 1.000 66.570 448 LYS B O 1
ATOM 10574 N N . GLU B 1 481 ? 16.701 -72.899 52.882 1.000 56.946 449 GLU B N 1
ATOM 10575 C CA . GLU B 1 481 ? 17.706 -71.950 52.419 1.000 57.818 449 GLU B CA 1
ATOM 10576 C C . GLU B 1 481 ? 19.111 -72.400 52.815 1.000 56.677 449 GLU B C 1
ATOM 10577 O O . GLU B 1 481 ? 20.087 -71.950 52.226 1.000 58.414 449 GLU B O 1
ATOM 10583 N N . ASN B 1 482 ? 19.212 -73.290 53.809 1.000 56.088 450 ASN B N 1
ATOM 10584 C CA . ASN B 1 482 ? 20.481 -73.532 54.483 1.000 50.313 450 ASN B CA 1
ATOM 10585 C C . ASN B 1 482 ? 21.005 -74.933 54.196 1.000 48.694 450 ASN B C 1
ATOM 10586 O O . ASN B 1 482 ? 22.208 -75.161 54.238 1.000 47.102 450 ASN B O 1
ATOM 10591 N N . TYR B 1 483 ? 20.105 -75.889 53.967 1.000 54.029 451 TYR B N 1
ATOM 10592 C CA . TYR B 1 483 ? 20.531 -77.241 53.641 1.000 55.519 451 TYR B CA 1
ATOM 10593 C C . TYR B 1 483 ? 20.350 -77.497 52.145 1.000 58.633 451 TYR B C 1
ATOM 10594 O O . TYR B 1 483 ? 21.039 -78.340 51.572 1.000 57.011 451 TYR B O 1
ATOM 10603 N N . GLY B 1 484 ? 19.420 -76.768 51.515 1.000 51.947 452 GLY B N 1
ATOM 10604 C CA . GLY B 1 484 ? 19.087 -77.000 50.120 1.000 49.357 452 GLY B CA 1
ATOM 10605 C C . GLY B 1 484 ? 17.773 -77.762 49.994 1.000 54.980 452 GLY B C 1
ATOM 10606 O O . GLY B 1 484 ? 17.312 -78.373 50.960 1.000 54.903 452 GLY B O 1
ATOM 10607 N N . TYR B 1 485 ? 17.191 -77.717 48.788 1.000 53.478 453 TYR B N 1
ATOM 10608 C CA . TYR B 1 485 ? 15.873 -78.261 48.505 1.000 55.340 453 TYR B CA 1
ATOM 10609 C C . TYR B 1 485 ? 15.812 -79.756 48.821 1.000 52.550 453 TYR B C 1
ATOM 10610 O O . TYR B 1 485 ? 14.784 -80.251 49.261 1.000 53.626 453 TYR B O 1
ATOM 10619 N N . GLU B 1 486 ? 16.913 -80.476 48.599 1.000 54.756 454 GLU B N 1
ATOM 10620 C CA . GLU B 1 486 ? 16.913 -81.929 48.705 1.000 54.813 454 GLU B CA 1
ATOM 10621 C C . GLU B 1 486 ? 16.585 -82.332 50.137 1.000 51.782 454 GLU B C 1
ATOM 10622 O O . GLU B 1 486 ? 15.630 -83.071 50.385 1.000 53.418 454 GLU B O 1
ATOM 10628 N N . PHE B 1 487 ? 17.383 -81.818 51.076 1.000 53.176 455 PHE B N 1
ATOM 10629 C CA . PHE B 1 487 ? 17.193 -82.140 52.479 1.000 53.906 455 PHE B CA 1
ATOM 10630 C C . PHE B 1 487 ? 15.837 -81.632 52.961 1.000 54.785 455 PHE B C 1
ATOM 10631 O O . PHE B 1 487 ? 15.155 -82.312 53.734 1.000 55.267 455 PHE B O 1
ATOM 10639 N N . TYR B 1 488 ? 15.452 -80.445 52.474 1.000 53.280 456 TYR B N 1
ATOM 10640 C CA . TYR B 1 488 ? 14.174 -79.851 52.823 1.000 50.253 456 TYR B CA 1
ATOM 10641 C C . TYR B 1 488 ? 13.041 -80.806 52.454 1.000 49.269 456 TYR B C 1
ATOM 10642 O O . TYR B 1 488 ? 12.111 -81.011 53.236 1.000 46.665 456 TYR B O 1
ATOM 10651 N N . SER B 1 489 ? 13.131 -81.389 51.254 1.000 52.089 457 SER B N 1
ATOM 10652 C CA . SER B 1 489 ? 12.071 -82.255 50.763 1.000 53.603 457 SER B CA 1
ATOM 10653 C C . SER B 1 489 ? 12.097 -83.591 51.499 1.000 52.339 457 SER B C 1
ATOM 10654 O O . SER B 1 489 ? 11.055 -84.215 51.688 1.000 52.405 457 SER B O 1
ATOM 10657 N N . PHE B 1 490 ? 13.287 -84.023 51.932 1.000 54.960 458 PHE B N 1
ATOM 10658 C CA . PHE B 1 490 ? 13.355 -85.197 52.789 1.000 55.839 458 PHE B CA 1
ATOM 10659 C C . PHE B 1 490 ? 12.502 -84.975 54.040 1.000 56.325 458 PHE B C 1
ATOM 10660 O O . PHE B 1 490 ? 11.747 -85.869 54.449 1.000 52.718 458 PHE B O 1
ATOM 10668 N N . ILE B 1 491 ? 12.632 -83.772 54.627 1.000 48.497 459 ILE B N 1
ATOM 10669 C CA . ILE B 1 491 ? 11.967 -83.434 55.874 1.000 48.069 459 ILE B CA 1
ATOM 10670 C C . ILE B 1 491 ? 10.456 -83.400 55.645 1.000 50.370 459 ILE B C 1
ATOM 10671 O O . ILE B 1 491 ? 9.710 -84.037 56.391 1.000 56.454 459 ILE B O 1
ATOM 10676 N N . VAL B 1 492 ? 10.017 -82.678 54.602 1.000 49.859 460 VAL B N 1
ATOM 10677 C CA . VAL B 1 492 ? 8.604 -82.534 54.274 1.000 53.565 460 VAL B CA 1
ATOM 10678 C C . VAL B 1 492 ? 7.971 -83.908 54.019 1.000 56.032 460 VAL B C 1
ATOM 10679 O O . VAL B 1 492 ? 6.877 -84.199 54.513 1.000 55.243 460 VAL B O 1
ATOM 10683 N N . ASP B 1 493 ? 8.667 -84.752 53.248 1.000 57.930 461 ASP B N 1
ATOM 10684 C CA . ASP B 1 493 ? 8.131 -86.049 52.860 1.000 63.163 461 ASP B CA 1
ATOM 10685 C C . ASP B 1 493 ? 7.899 -86.882 54.115 1.000 64.467 461 ASP B C 1
ATOM 10686 O O . ASP B 1 493 ? 6.832 -87.482 54.272 1.000 61.868 461 ASP B O 1
ATOM 10691 N N . LEU B 1 494 ? 8.915 -86.900 54.998 1.000 60.583 462 LEU B N 1
ATOM 10692 C CA . LEU B 1 494 ? 8.872 -87.731 56.192 1.000 60.963 462 LEU B CA 1
ATOM 10693 C C . LEU B 1 494 ? 7.780 -87.229 57.137 1.000 62.501 462 LEU B C 1
ATOM 10694 O O . LEU B 1 494 ? 7.052 -88.024 57.742 1.000 65.615 462 LEU B O 1
ATOM 10699 N N . GLN B 1 495 ? 7.655 -85.902 57.236 1.000 55.103 463 GLN B N 1
ATOM 10700 C CA . GLN B 1 495 ? 6.594 -85.311 58.028 1.000 57.282 463 GLN B CA 1
ATOM 10701 C C . GLN B 1 495 ? 5.231 -85.724 57.477 1.000 60.769 463 GLN B C 1
ATOM 10702 O O . GLN B 1 495 ? 4.280 -85.896 58.235 1.000 59.510 463 GLN B O 1
ATOM 10708 N N . GLU B 1 496 ? 5.155 -85.893 56.153 1.000 60.068 464 GLU B N 1
ATOM 10709 C CA . GLU B 1 496 ? 3.909 -86.258 55.502 1.000 57.114 464 GLU B CA 1
ATOM 10710 C C . GLU B 1 496 ? 3.560 -87.706 55.817 1.000 54.224 464 GLU B C 1
ATOM 10711 O O . GLU B 1 496 ? 2.385 -88.019 56.008 1.000 56.979 464 GLU B O 1
ATOM 10717 N N . LYS B 1 497 ? 4.583 -88.567 55.896 1.000 53.736 465 LYS B N 1
ATOM 10718 C CA . LYS B 1 497 ? 4.378 -89.958 56.284 1.000 54.881 465 LYS B CA 1
ATOM 10719 C C . LYS B 1 497 ? 3.797 -90.001 57.697 1.000 56.587 465 LYS B C 1
ATOM 10720 O O . LYS B 1 497 ? 2.889 -90.796 57.970 1.000 49.292 465 LYS B O 1
ATOM 10726 N N . CYS B 1 498 ? 4.316 -89.119 58.575 1.000 54.881 466 CYS B N 1
ATOM 10727 C CA . CYS B 1 498 ? 3.817 -88.989 59.939 1.000 56.123 466 CYS B CA 1
ATOM 10728 C C . CYS B 1 498 ? 2.336 -88.612 59.930 1.000 50.388 466 CYS B C 1
ATOM 10729 O O . CYS B 1 498 ? 1.542 -89.231 60.622 1.000 53.870 466 CYS B O 1
ATOM 10732 N N . ASP B 1 499 ? 1.968 -87.610 59.128 1.000 51.478 467 ASP B N 1
ATOM 10733 C CA . ASP B 1 499 ? 0.578 -87.230 58.928 1.000 54.740 467 ASP B CA 1
ATOM 10734 C C . ASP B 1 499 ? -0.261 -88.447 58.538 1.000 59.081 467 ASP B C 1
ATOM 10735 O O . ASP B 1 499 ? -1.356 -88.652 59.071 1.000 61.246 467 ASP B O 1
ATOM 10740 N N . LYS B 1 500 ? 0.264 -89.256 57.609 1.000 58.103 468 LYS B N 1
ATOM 10741 C CA . LYS B 1 500 ? -0.470 -90.415 57.132 1.000 60.048 468 LYS B CA 1
ATOM 10742 C C . LYS B 1 500 ? -0.674 -91.362 58.312 1.000 59.401 468 LYS B C 1
ATOM 10743 O O . LYS B 1 500 ? -1.775 -91.848 58.540 1.000 64.131 468 LYS B O 1
ATOM 10749 N N . ARG B 1 501 ? 0.395 -91.572 59.083 1.000 56.235 469 ARG B N 1
ATOM 10750 C CA . ARG B 1 501 ? 0.386 -92.482 60.218 1.000 61.535 469 ARG B CA 1
ATOM 10751 C C . ARG B 1 501 ? -0.632 -92.036 61.264 1.000 55.187 469 ARG B C 1
ATOM 10752 O O . ARG B 1 501 ? -1.300 -92.877 61.854 1.000 58.799 469 ARG B O 1
ATOM 10760 N N . ILE B 1 502 ? -0.756 -90.723 61.480 1.000 52.106 470 ILE B N 1
ATOM 10761 C CA . ILE B 1 502 ? -1.712 -90.193 62.442 1.000 53.386 470 ILE B CA 1
ATOM 10762 C C . ILE B 1 502 ? -3.137 -90.496 61.976 1.000 55.203 470 ILE B C 1
ATOM 10763 O O . ILE B 1 502 ? -4.000 -90.853 62.788 1.000 50.934 470 ILE B O 1
ATOM 10768 N N . LYS B 1 503 ? -3.360 -90.344 60.661 1.000 58.727 471 LYS B N 1
ATOM 10769 C CA . LYS B 1 503 ? -4.691 -90.438 60.081 1.000 63.206 471 LYS B CA 1
ATOM 10770 C C . LYS B 1 503 ? -5.265 -91.843 60.279 1.000 62.098 471 LYS B C 1
ATOM 10771 O O . LYS B 1 503 ? -6.479 -92.019 60.279 1.000 54.978 471 LYS B O 1
ATOM 10777 N N . ASP B 1 504 ? -4.382 -92.830 60.472 1.000 66.274 472 ASP B N 1
ATOM 10778 C CA . ASP B 1 504 ? -4.783 -94.206 60.714 1.000 69.238 472 ASP B CA 1
ATOM 10779 C C . ASP B 1 504 ? -5.396 -94.355 62.107 1.000 71.570 472 ASP B C 1
ATOM 10780 O O . ASP B 1 504 ? -6.164 -95.286 62.342 1.000 77.018 472 ASP B O 1
ATOM 10785 N N . TYR B 1 505 ? -5.068 -93.435 63.027 1.000 71.126 473 TYR B N 1
ATOM 10786 C CA . TYR B 1 505 ? -5.498 -93.569 64.413 1.000 66.127 473 TYR B CA 1
ATOM 10787 C C . TYR B 1 505 ? -6.716 -92.699 64.709 1.000 65.558 473 TYR B C 1
ATOM 10788 O O . TYR B 1 505 ? -7.506 -93.018 65.597 1.000 63.831 473 TYR B O 1
ATOM 10797 N N . GLN B 1 506 ? -6.837 -91.585 63.980 1.000 66.790 474 GLN B N 1
ATOM 10798 C CA . GLN B 1 506 ? -7.854 -90.586 64.260 1.000 63.793 474 GLN B CA 1
ATOM 10799 C C . GLN B 1 506 ? -8.007 -89.680 63.046 1.000 62.370 474 GLN B C 1
ATOM 10800 O O . GLN B 1 506 ? -7.166 -89.682 62.150 1.000 67.619 474 GLN B O 1
ATOM 10806 N N . THR B 1 507 ? -9.089 -88.902 63.051 1.000 59.018 475 THR B N 1
ATOM 10807 C CA . THR B 1 507 ? -9.308 -87.850 62.076 1.000 59.573 475 THR B CA 1
ATOM 10808 C C . THR B 1 507 ? -8.324 -86.712 62.354 1.000 61.863 475 THR B C 1
ATOM 10809 O O . THR B 1 507 ? -8.240 -86.216 63.474 1.000 64.781 475 THR B O 1
ATOM 10813 N N . PHE B 1 508 ? -7.544 -86.343 61.333 1.000 67.045 476 PHE B N 1
ATOM 10814 C CA . PHE B 1 508 ? -6.577 -85.256 61.412 1.000 70.039 476 PHE B CA 1
ATOM 10815 C C . PHE B 1 508 ? -6.242 -84.796 59.996 1.000 73.293 476 PHE B C 1
ATOM 10816 O O . PHE B 1 508 ? -5.848 -85.606 59.160 1.000 76.546 476 PHE B O 1
ATOM 10824 N N . ILE B 1 509 ? -6.402 -83.495 59.730 1.000 80.943 477 ILE B N 1
ATOM 10825 C CA . ILE B 1 509 ? -6.046 -82.953 58.425 1.000 87.654 477 ILE B CA 1
ATOM 10826 C C . ILE B 1 509 ? -5.363 -81.592 58.598 1.000 85.241 477 ILE B C 1
ATOM 10827 O O . ILE B 1 509 ? -6.031 -80.601 58.885 1.000 79.277 477 ILE B O 1
ATOM 10832 N N . PRO B 1 510 ? -4.019 -81.500 58.421 1.000 88.729 478 PRO B N 1
ATOM 10833 C CA . PRO B 1 510 ? -3.271 -80.280 58.742 1.000 94.283 478 PRO B CA 1
ATOM 10834 C C . PRO B 1 510 ? -3.423 -79.188 57.686 1.000 96.386 478 PRO B C 1
ATOM 10835 O O . PRO B 1 510 ? -3.713 -79.481 56.526 1.000 95.844 478 PRO B O 1
ATOM 10839 N N . LYS B 1 511 ? -3.208 -77.932 58.103 1.000 101.603 479 LYS B N 1
ATOM 10840 C CA . LYS B 1 511 ? -3.086 -76.830 57.163 1.000 98.122 479 LYS B CA 1
ATOM 10841 C C . LYS B 1 511 ? -1.903 -77.145 56.253 1.000 90.746 479 LYS B C 1
ATOM 10842 O O . LYS B 1 511 ? -0.780 -77.281 56.732 1.000 84.399 479 LYS B O 1
ATOM 10848 N N . GLU B 1 512 ? -2.186 -77.367 54.963 1.000 93.840 480 GLU B N 1
ATOM 10849 C CA . GLU B 1 512 ? -1.125 -77.404 53.971 1.000 92.674 480 GLU B CA 1
ATOM 10850 C C . GLU B 1 512 ? -0.624 -75.973 53.836 1.000 90.035 480 GLU B C 1
ATOM 10851 O O . GLU B 1 512 ? -1.418 -75.034 53.794 1.000 88.782 480 GLU B O 1
ATOM 10857 N N . ILE B 1 513 ? 0.698 -75.811 53.871 1.000 87.467 481 ILE B N 1
ATOM 10858 C CA . ILE B 1 513 ? 1.276 -74.481 53.879 1.000 78.515 481 ILE B CA 1
ATOM 10859 C C . ILE B 1 513 ? 1.979 -74.238 52.547 1.000 75.028 481 ILE B C 1
ATOM 10860 O O . ILE B 1 513 ? 2.542 -75.149 51.943 1.000 73.638 481 ILE B O 1
ATOM 10865 N N . ASN B 1 514 ? 1.938 -72.983 52.104 1.000 70.363 482 ASN B N 1
ATOM 10866 C CA . ASN B 1 514 ? 2.748 -72.509 50.999 1.000 65.978 482 ASN B CA 1
ATOM 10867 C C . ASN B 1 514 ? 3.848 -71.627 51.593 1.000 65.292 482 ASN B C 1
ATOM 10868 O O . ASN B 1 514 ? 3.555 -70.556 52.115 1.000 65.371 482 ASN B O 1
ATOM 10873 N N . LEU B 1 515 ? 5.108 -72.064 51.464 1.000 62.697 483 LEU B N 1
ATOM 10874 C CA . LEU B 1 515 ? 6.249 -71.407 52.081 1.000 59.144 483 LEU B CA 1
ATOM 10875 C C . LEU B 1 515 ? 6.589 -70.083 51.406 1.000 56.751 483 LEU B C 1
ATOM 10876 O O . LEU B 1 515 ? 7.393 -69.327 51.931 1.000 52.070 483 LEU B O 1
ATOM 10881 N N . ASN B 1 516 ? 5.978 -69.798 50.252 1.000 56.884 484 ASN B N 1
ATOM 10882 C CA . ASN B 1 516 ? 6.172 -68.526 49.579 1.000 52.538 484 ASN B CA 1
ATOM 10883 C C . ASN B 1 516 ? 5.407 -67.431 50.312 1.000 52.305 484 ASN B C 1
ATOM 10884 O O . ASN B 1 516 ? 5.683 -66.253 50.114 1.000 53.334 484 ASN B O 1
ATOM 10889 N N . ASP B 1 517 ? 4.478 -67.833 51.182 1.000 49.645 485 ASP B N 1
ATOM 10890 C CA . ASP B 1 517 ? 3.703 -66.890 51.967 1.000 57.117 485 ASP B CA 1
ATOM 10891 C C . ASP B 1 517 ? 4.562 -66.138 52.986 1.000 61.325 485 ASP B C 1
ATOM 10892 O O . ASP B 1 517 ? 4.155 -65.080 53.451 1.000 69.532 485 ASP B O 1
ATOM 10897 N N . GLN B 1 518 ? 5.732 -66.682 53.337 1.000 60.847 486 GLN B N 1
ATOM 10898 C CA . GLN B 1 518 ? 6.563 -66.135 54.400 1.000 58.473 486 GLN B CA 1
ATOM 10899 C C . GLN B 1 518 ? 7.891 -65.696 53.805 1.000 54.697 486 GLN B C 1
ATOM 10900 O O . GLN B 1 518 ? 8.518 -66.473 53.090 1.000 56.550 486 GLN B O 1
ATOM 10906 N N . THR B 1 519 ? 8.310 -64.464 54.110 1.000 47.504 487 THR B N 1
ATOM 10907 C CA . THR B 1 519 ? 9.588 -63.967 53.638 1.000 51.385 487 THR B CA 1
ATOM 10908 C C . THR B 1 519 ? 10.397 -63.417 54.810 1.000 48.574 487 THR B C 1
ATOM 10909 O O . THR B 1 519 ? 9.887 -62.642 55.616 1.000 51.880 487 THR B O 1
ATOM 10913 N N . SER B 1 520 ? 11.667 -63.812 54.866 1.000 46.648 488 SER B N 1
ATOM 10914 C CA . SER B 1 520 ? 12.579 -63.278 55.859 1.000 52.319 488 SER B CA 1
ATOM 10915 C C . SER B 1 520 ? 12.854 -61.810 55.540 1.000 48.595 488 SER B C 1
ATOM 10916 O O . SER B 1 520 ? 12.636 -61.383 54.413 1.000 49.580 488 SER B O 1
ATOM 10919 N N . ASP B 1 521 ? 13.213 -61.032 56.569 1.000 47.066 489 ASP B N 1
ATOM 10920 C CA . ASP B 1 521 ? 13.362 -59.590 56.422 1.000 41.457 489 ASP B CA 1
ATOM 10921 C C . ASP B 1 521 ? 14.778 -59.255 56.868 1.000 41.787 489 ASP B C 1
ATOM 10922 O O . ASP B 1 521 ? 15.251 -59.799 57.860 1.000 44.023 489 ASP B O 1
ATOM 10927 N N . PHE B 1 522 ? 15.455 -58.406 56.095 1.000 39.274 490 PHE B N 1
ATOM 10928 C CA . PHE B 1 522 ? 16.838 -58.037 56.351 1.000 40.796 490 PHE B CA 1
ATOM 10929 C C . PHE B 1 522 ? 16.949 -56.520 56.321 1.000 41.181 490 PHE B C 1
ATOM 10930 O O . PHE B 1 522 ? 18.045 -55.973 56.381 1.000 44.165 490 PHE B O 1
ATOM 10938 N N . ASN B 1 523 ? 15.803 -55.851 56.220 1.000 36.274 491 ASN B N 1
ATOM 10939 C CA . ASN B 1 523 ? 15.797 -54.404 56.267 1.000 40.972 491 ASN B CA 1
ATOM 10940 C C . ASN B 1 523 ? 15.500 -53.925 57.695 1.000 43.734 491 ASN B C 1
ATOM 10941 O O . ASN B 1 523 ? 14.396 -54.105 58.198 1.000 39.731 491 ASN B O 1
ATOM 10946 N N . LEU B 1 524 ? 16.488 -53.284 58.329 1.000 40.722 492 LEU B N 1
ATOM 10947 C CA . LEU B 1 524 ? 16.389 -52.844 59.709 1.000 41.142 492 LEU B CA 1
ATOM 10948 C C . LEU B 1 524 ? 15.150 -51.976 59.936 1.000 42.759 492 LEU B C 1
ATOM 10949 O O . LEU B 1 524 ? 14.387 -52.229 60.872 1.000 39.057 492 LEU B O 1
ATOM 10954 N N . THR B 1 525 ? 14.973 -50.940 59.108 1.000 41.305 493 THR B N 1
ATOM 10955 C CA . THR B 1 525 ? 13.859 -50.020 59.303 1.000 43.112 493 THR B CA 1
ATOM 10956 C C . THR B 1 525 ? 12.538 -50.780 59.183 1.000 45.167 493 THR B C 1
ATOM 10957 O O . THR B 1 525 ? 11.619 -50.536 59.965 1.000 47.976 493 THR B O 1
ATOM 10961 N N . SER B 1 526 ? 12.476 -51.706 58.213 1.000 39.419 494 SER B N 1
ATOM 10962 C CA . SER B 1 526 ? 11.286 -52.510 57.997 1.000 37.253 494 SER B CA 1
ATOM 10963 C C . SER B 1 526 ? 10.964 -53.324 59.246 1.000 36.316 494 SER B C 1
ATOM 10964 O O . SER B 1 526 ? 9.796 -53.390 59.653 1.000 35.982 494 SER B O 1
ATOM 10967 N N . ILE B 1 527 ? 12.004 -53.930 59.845 1.000 31.939 495 ILE B N 1
ATOM 10968 C CA . ILE B 1 527 ? 11.787 -54.802 60.989 1.000 33.845 495 ILE B CA 1
ATOM 10969 C C . ILE B 1 527 ? 11.325 -53.978 62.187 1.000 33.380 495 ILE B C 1
ATOM 10970 O O . ILE B 1 527 ? 10.366 -54.355 62.858 1.000 35.675 495 ILE B O 1
ATOM 10975 N N . ILE B 1 528 ? 11.994 -52.842 62.409 1.000 31.399 496 ILE B N 1
ATOM 10976 C CA . ILE B 1 528 ? 11.682 -51.950 63.502 1.000 29.277 496 ILE B CA 1
ATOM 10977 C C . ILE B 1 528 ? 10.248 -51.435 63.370 1.000 31.728 496 ILE B C 1
ATOM 10978 O O . ILE B 1 528 ? 9.487 -51.507 64.338 1.000 36.277 496 ILE B O 1
ATOM 10983 N N . ASN B 1 529 ? 9.892 -50.935 62.179 1.000 30.584 497 ASN B N 1
ATOM 10984 C CA . ASN B 1 529 ? 8.583 -50.361 61.897 1.000 32.095 497 ASN B CA 1
ATOM 10985 C C . ASN B 1 529 ? 7.492 -51.406 62.142 1.000 32.084 497 ASN B C 1
ATOM 10986 O O . ASN B 1 529 ? 6.471 -51.105 62.742 1.000 33.962 497 ASN B O 1
ATOM 10991 N N . LYS B 1 530 ? 7.729 -52.641 61.705 1.000 30.705 498 LYS B N 1
ATOM 10992 C CA . LYS B 1 530 ? 6.683 -53.639 61.723 1.000 32.560 498 LYS B CA 1
ATOM 10993 C C . LYS B 1 530 ? 6.521 -54.248 63.114 1.000 36.453 498 LYS B C 1
ATOM 10994 O O . LYS B 1 530 ? 5.382 -54.583 63.491 1.000 34.496 498 LYS B O 1
ATOM 11000 N N . LEU B 1 531 ? 7.643 -54.367 63.866 1.000 31.475 499 LEU B N 1
ATOM 11001 C CA . LEU B 1 531 ? 7.546 -54.750 65.275 1.000 31.271 499 LEU B CA 1
ATOM 11002 C C . LEU B 1 531 ? 6.809 -53.674 66.082 1.000 30.790 499 LEU B C 1
ATOM 11003 O O . LEU B 1 531 ? 6.092 -53.991 67.036 1.000 31.521 499 LEU B O 1
ATOM 11008 N N . ILE B 1 532 ? 7.028 -52.399 65.724 1.000 28.670 500 ILE B N 1
ATOM 11009 C CA . ILE B 1 532 ? 6.371 -51.300 66.414 1.000 27.857 500 ILE B CA 1
ATOM 11010 C C . ILE B 1 532 ? 4.851 -51.361 66.216 1.000 30.807 500 ILE B C 1
ATOM 11011 O O . ILE B 1 532 ? 4.087 -51.228 67.176 1.000 30.309 500 ILE B O 1
ATOM 11016 N N . ILE B 1 533 ? 4.423 -51.594 64.967 1.000 31.653 501 ILE B N 1
ATOM 11017 C CA . ILE B 1 533 ? 3.016 -51.744 64.626 1.000 30.902 501 ILE B CA 1
ATOM 11018 C C . ILE B 1 533 ? 2.468 -52.967 65.352 1.000 30.409 501 ILE B C 1
ATOM 11019 O O . ILE B 1 533 ? 1.321 -52.963 65.799 1.000 33.413 501 ILE B O 1
ATOM 11024 N N . GLY B 1 534 ? 3.291 -54.017 65.464 1.000 32.334 502 GLY B N 1
ATOM 11025 C CA . GLY B 1 534 ? 2.921 -55.186 66.255 1.000 31.392 502 GLY B CA 1
ATOM 11026 C C . GLY B 1 534 ? 2.511 -54.796 67.674 1.000 34.068 502 GLY B C 1
ATOM 11027 O O . GLY B 1 534 ? 1.422 -55.149 68.120 1.000 34.297 502 GLY B O 1
ATOM 11028 N N . VAL B 1 535 ? 3.380 -54.032 68.348 1.000 31.332 503 VAL B N 1
ATOM 11029 C CA . VAL B 1 535 ? 3.161 -53.648 69.732 1.000 31.711 503 VAL B CA 1
ATOM 11030 C C . VAL B 1 535 ? 1.926 -52.752 69.811 1.000 32.217 503 VAL B C 1
ATOM 11031 O O . VAL B 1 535 ? 1.050 -52.984 70.640 1.000 32.039 503 VAL B O 1
ATOM 11035 N N . GLU B 1 536 ? 1.827 -51.787 68.891 1.000 35.440 504 GLU B N 1
ATOM 11036 C CA . GLU B 1 536 ? 0.681 -50.881 68.823 1.000 36.539 504 GLU B CA 1
ATOM 11037 C C . GLU B 1 536 ? -0.636 -51.652 68.714 1.000 34.964 504 GLU B C 1
ATOM 11038 O O . GLU B 1 536 ? -1.665 -51.167 69.157 1.000 33.387 504 GLU B O 1
ATOM 11044 N N . SER B 1 537 ? -0.582 -52.856 68.142 1.000 33.824 505 SER B N 1
ATOM 11045 C CA . SER B 1 537 ? -1.771 -53.644 67.873 1.000 34.621 505 SER B CA 1
ATOM 11046 C C . SER B 1 537 ? -1.952 -54.693 68.962 1.000 36.069 505 SER B C 1
ATOM 11047 O O . SER B 1 537 ? -2.843 -55.532 68.850 1.000 37.463 505 SER B O 1
ATOM 11050 N N . SER B 1 538 ? -1.065 -54.707 69.962 1.000 35.864 506 SER B N 1
ATOM 11051 C CA . SER B 1 538 ? -1.108 -55.785 70.939 1.000 34.641 506 SER B CA 1
ATOM 11052 C C . SER B 1 538 ? -1.165 -55.232 72.354 1.000 34.832 506 SER B C 1
ATOM 11053 O O . SER B 1 538 ? -0.929 -55.961 73.310 1.000 34.268 506 SER B O 1
ATOM 11056 N N . LEU B 1 539 ? -1.427 -53.927 72.490 1.000 34.103 507 LEU B N 1
ATOM 11057 C CA . LEU B 1 539 ? -1.516 -53.334 73.813 1.000 32.835 507 LEU B CA 1
ATOM 11058 C C . LEU B 1 539 ? -2.594 -54.074 74.609 1.000 33.836 507 LEU B C 1
ATOM 11059 O O . LEU B 1 539 ? -3.608 -54.470 74.042 1.000 33.916 507 LEU B O 1
ATOM 11064 N N . THR B 1 540 ? -2.396 -54.266 75.918 1.000 36.117 508 THR B N 1
ATOM 11065 C CA . THR B 1 540 ? -3.345 -55.081 76.675 1.000 35.662 508 THR B CA 1
ATOM 11066 C C . THR B 1 540 ? -4.521 -54.277 77.223 1.000 35.669 508 THR B C 1
ATOM 11067 O O . THR B 1 540 ? -5.529 -54.859 77.633 1.000 33.042 508 THR B O 1
ATOM 11071 N N . ASN B 1 541 ? -4.359 -52.953 77.306 1.000 34.843 509 ASN B N 1
ATOM 11072 C CA . ASN B 1 541 ? -5.346 -52.104 77.948 1.000 39.542 509 ASN B CA 1
ATOM 11073 C C . ASN B 1 541 ? -5.586 -52.525 79.403 1.000 44.007 509 ASN B C 1
ATOM 11074 O O . ASN B 1 541 ? -6.709 -52.402 79.900 1.000 40.512 509 ASN B O 1
ATOM 11079 N N . ASP B 1 542 ? -4.533 -53.041 80.061 1.000 41.208 510 ASP B N 1
ATOM 11080 C CA . ASP B 1 542 ? -4.558 -53.374 81.477 1.000 37.961 510 ASP B CA 1
ATOM 11081 C C . ASP B 1 542 ? -3.304 -52.775 82.120 1.000 40.172 510 ASP B C 1
ATOM 11082 O O . ASP B 1 542 ? -2.562 -52.034 81.473 1.000 35.298 510 ASP B O 1
ATOM 11087 N N . GLU B 1 543 ? -3.053 -53.122 83.388 1.000 38.508 511 GLU B N 1
ATOM 11088 C CA . GLU B 1 543 ? -2.017 -52.460 84.170 1.000 37.060 511 GLU B CA 1
ATOM 11089 C C . GLU B 1 543 ? -0.606 -52.829 83.689 1.000 37.201 511 GLU B C 1
ATOM 11090 O O . GLU B 1 543 ? 0.356 -52.108 83.975 1.000 36.474 511 GLU B O 1
ATOM 11096 N N . ARG B 1 544 ? -0.473 -53.938 82.946 1.000 34.382 512 ARG B N 1
ATOM 11097 C CA . ARG B 1 544 ? 0.835 -54.380 82.485 1.000 32.306 512 ARG B CA 1
ATOM 11098 C C . ARG B 1 544 ? 1.249 -53.639 81.212 1.000 31.295 512 ARG B C 1
ATOM 11099 O O . ARG B 1 544 ? 2.417 -53.676 80.849 1.000 30.656 512 ARG B O 1
ATOM 11107 N N . PHE B 1 545 ? 0.275 -53.029 80.508 1.000 30.883 513 PHE B N 1
ATOM 11108 C CA . PHE B 1 545 ? 0.464 -52.293 79.263 1.000 30.095 513 PHE B CA 1
ATOM 11109 C C . PHE B 1 545 ? 0.691 -53.245 78.084 1.000 32.017 513 PHE B C 1
ATOM 11110 O O . PHE B 1 545 ? 0.152 -53.024 76.999 1.000 31.221 513 PHE B O 1
ATOM 11118 N N . ILE B 1 546 ? 1.515 -54.286 78.292 1.000 32.728 514 ILE B N 1
ATOM 11119 C CA . ILE B 1 546 ? 1.847 -55.259 77.262 1.000 30.144 514 ILE B CA 1
ATOM 11120 C C . ILE B 1 546 ? 1.963 -56.628 77.916 1.000 26.482 514 ILE B C 1
ATOM 11121 O O . ILE B 1 546 ? 2.268 -56.721 79.094 1.000 28.687 514 ILE B O 1
ATOM 11126 N N . ASN B 1 547 ? 1.776 -57.680 77.125 1.000 27.856 515 ASN B N 1
ATOM 11127 C CA . ASN B 1 547 ? 2.049 -59.045 77.534 1.000 30.740 515 ASN B CA 1
ATOM 11128 C C . ASN B 1 547 ? 3.558 -59.256 77.482 1.000 35.080 515 ASN B C 1
ATOM 11129 O O . ASN B 1 547 ? 4.255 -58.673 76.651 1.000 34.119 515 ASN B O 1
ATOM 11134 N N . GLY B 1 548 ? 4.069 -60.085 78.392 1.000 37.237 516 GLY B N 1
ATOM 11135 C CA . GLY B 1 548 ? 5.508 -60.212 78.537 1.000 35.920 516 GLY B CA 1
ATOM 11136 C C . GLY B 1 548 ? 5.856 -61.586 79.065 1.000 37.742 516 GLY B C 1
ATOM 11137 O O . GLY B 1 548 ? 5.064 -62.514 78.928 1.000 45.142 516 GLY B O 1
ATOM 11138 N N . ASP B 1 549 ? 7.054 -61.696 79.633 1.000 37.784 517 ASP B N 1
ATOM 11139 C CA . ASP B 1 549 ? 7.516 -62.932 80.235 1.000 36.616 517 ASP B CA 1
ATOM 11140 C C . ASP B 1 549 ? 6.641 -63.241 81.449 1.000 37.704 517 ASP B C 1
ATOM 11141 O O . ASP B 1 549 ? 6.024 -62.346 82.018 1.000 36.183 517 ASP B O 1
ATOM 11146 N N . ILE B 1 550 ? 6.635 -64.514 81.853 1.000 35.919 518 ILE B N 1
ATOM 11147 C CA . ILE B 1 550 ? 6.000 -64.986 83.074 1.000 38.780 518 ILE B CA 1
ATOM 11148 C C . ILE B 1 550 ? 6.452 -64.188 84.303 1.000 40.770 518 ILE B C 1
ATOM 11149 O O . ILE B 1 550 ? 5.729 -64.127 85.302 1.000 38.564 518 ILE B O 1
ATOM 11154 N N . ARG B 1 551 ? 7.628 -63.548 84.223 1.000 41.264 519 ARG B N 1
ATOM 11155 C CA . ARG B 1 551 ? 8.145 -62.782 85.349 1.000 39.193 519 ARG B CA 1
ATOM 11156 C C . ARG B 1 551 ? 7.299 -61.540 85.595 1.000 40.302 519 ARG B C 1
ATOM 11157 O O . ARG B 1 551 ? 7.430 -60.926 86.639 1.000 40.372 519 ARG B O 1
ATOM 11165 N N . GLN B 1 552 ? 6.453 -61.147 84.632 1.000 43.886 520 GLN B N 1
ATOM 11166 C CA . GLN B 1 552 ? 5.484 -60.089 84.905 1.000 41.015 520 GLN B CA 1
ATOM 11167 C C . GLN B 1 552 ? 4.676 -60.500 86.137 1.000 40.332 520 GLN B C 1
ATOM 11168 O O . GLN B 1 552 ? 4.280 -59.639 86.927 1.000 38.376 520 GLN B O 1
ATOM 11174 N N . PHE B 1 553 ? 4.445 -61.816 86.287 1.000 36.813 521 PHE B N 1
ATOM 11175 C CA . PHE B 1 553 ? 3.575 -62.318 87.345 1.000 44.520 521 PHE B CA 1
ATOM 11176 C C . PHE B 1 553 ? 4.379 -62.915 88.496 1.000 47.551 521 PHE B C 1
ATOM 11177 O O . PHE B 1 553 ? 3.926 -62.881 89.632 1.000 43.716 521 PHE B O 1
ATOM 11185 N N . GLU B 1 554 ? 5.567 -63.455 88.195 1.000 50.703 522 GLU B N 1
ATOM 11186 C CA . GLU B 1 554 ? 6.310 -64.225 89.175 1.000 48.050 522 GLU B CA 1
ATOM 11187 C C . GLU B 1 554 ? 7.224 -63.329 90.011 1.000 44.465 522 GLU B C 1
ATOM 11188 O O . GLU B 1 554 ? 7.825 -63.805 90.963 1.000 46.431 522 GLU B O 1
ATOM 11194 N N . MET B 1 555 ? 7.339 -62.042 89.686 1.000 44.627 523 MET B N 1
ATOM 11195 C CA . MET B 1 555 ? 8.326 -61.234 90.390 1.000 45.528 523 MET B CA 1
ATOM 11196 C C . MET B 1 555 ? 7.793 -59.833 90.671 1.000 43.586 523 MET B C 1
ATOM 11197 O O . MET B 1 555 ? 6.942 -59.328 89.941 1.000 39.192 523 MET B O 1
ATOM 11202 N N . ASN B 1 556 ? 8.283 -59.221 91.759 1.000 43.714 524 ASN B N 1
ATOM 11203 C CA . ASN B 1 556 ? 7.764 -57.940 92.214 1.000 46.347 524 ASN B CA 1
ATOM 11204 C C . ASN B 1 556 ? 8.177 -56.895 91.189 1.000 46.671 524 ASN B C 1
ATOM 11205 O O . ASN B 1 556 ? 9.245 -57.012 90.595 1.000 49.003 524 ASN B O 1
ATOM 11210 N N . GLY B 1 557 ? 7.305 -55.905 90.971 1.000 42.450 525 GLY B N 1
ATOM 11211 C CA . GLY B 1 557 ? 7.533 -54.855 89.989 1.000 40.529 525 GLY B CA 1
ATOM 11212 C C . GLY B 1 557 ? 7.385 -55.325 88.536 1.000 35.004 525 GLY B C 1
ATOM 11213 O O . GLY B 1 557 ? 7.384 -54.497 87.628 1.000 36.729 525 GLY B O 1
ATOM 11214 N N . GLY B 1 558 ? 7.273 -56.644 88.332 1.000 30.107 526 GLY B N 1
ATOM 11215 C CA . GLY B 1 558 ? 7.280 -57.292 87.025 1.000 35.102 526 GLY B CA 1
ATOM 11216 C C . GLY B 1 558 ? 6.247 -56.737 86.034 1.000 36.321 526 GLY B C 1
ATOM 11217 O O . GLY B 1 558 ? 6.424 -56.834 84.823 1.000 32.473 526 GLY B O 1
ATOM 11218 N N . LYS B 1 559 ? 5.162 -56.156 86.551 1.000 34.326 527 LYS B N 1
ATOM 11219 C CA . LYS B 1 559 ? 4.124 -55.647 85.676 1.000 34.467 527 LYS B CA 1
ATOM 11220 C C . LYS B 1 559 ? 4.490 -54.251 85.202 1.000 31.765 527 LYS B C 1
ATOM 11221 O O . LYS B 1 559 ? 3.965 -53.800 84.187 1.000 30.348 527 LYS B O 1
ATOM 11227 N N . PHE B 1 560 ? 5.394 -53.586 85.922 1.000 29.059 528 PHE B N 1
ATOM 11228 C CA . PHE B 1 560 ? 5.603 -52.165 85.672 1.000 28.354 528 PHE B CA 1
ATOM 11229 C C . PHE B 1 560 ? 7.034 -51.848 85.262 1.000 28.306 528 PHE B C 1
ATOM 11230 O O . PHE B 1 560 ? 7.255 -50.757 84.731 1.000 28.380 528 PHE B O 1
ATOM 11238 N N . ASN B 1 561 ? 8.006 -52.726 85.566 1.000 26.198 529 ASN B N 1
ATOM 11239 C CA . ASN B 1 561 ? 9.416 -52.340 85.436 1.000 30.021 529 ASN B CA 1
ATOM 11240 C C . ASN B 1 561 ? 9.872 -52.419 83.978 1.000 33.221 529 ASN B C 1
ATOM 11241 O O . ASN B 1 561 ? 9.124 -52.831 83.087 1.000 34.316 529 ASN B O 1
ATOM 11246 N N . PHE B 1 562 ? 11.134 -52.059 83.746 1.000 32.875 530 PHE B N 1
ATOM 11247 C CA . PHE B 1 562 ? 11.718 -52.056 82.408 1.000 29.785 530 PHE B CA 1
ATOM 11248 C C . PHE B 1 562 ? 11.894 -53.479 81.892 1.000 26.262 530 PHE B C 1
ATOM 11249 O O . PHE B 1 562 ? 11.637 -53.752 80.725 1.000 29.872 530 PHE B O 1
ATOM 11257 N N . LEU B 1 563 ? 12.270 -54.392 82.775 1.000 25.374 531 LEU B N 1
ATOM 11258 C CA . LEU B 1 563 ? 12.647 -55.722 82.335 1.000 30.616 531 LEU B CA 1
ATOM 11259 C C . LEU B 1 563 ? 11.476 -56.436 81.661 1.000 30.091 531 LEU B C 1
ATOM 11260 O O . LEU B 1 563 ? 11.570 -56.812 80.494 1.000 31.091 531 LEU B O 1
ATOM 11265 N N . THR B 1 564 ? 10.383 -56.625 82.396 1.000 31.057 532 THR B N 1
ATOM 11266 C CA . THR B 1 564 ? 9.259 -57.373 81.861 1.000 31.882 532 THR B CA 1
ATOM 11267 C C . THR B 1 564 ? 7.982 -56.527 81.841 1.000 31.994 532 THR B C 1
ATOM 11268 O O . THR B 1 564 ? 6.969 -56.924 81.286 1.000 32.248 532 THR B O 1
ATOM 11272 N N . GLY B 1 565 ? 8.035 -55.341 82.429 1.000 29.875 533 GLY B N 1
ATOM 11273 C CA . GLY B 1 565 ? 6.808 -54.607 82.659 1.000 31.367 533 GLY B CA 1
ATOM 11274 C C . GLY B 1 565 ? 6.519 -53.599 81.556 1.000 31.827 533 GLY B C 1
ATOM 11275 O O . GLY B 1 565 ? 7.242 -53.527 80.559 1.000 30.636 533 GLY B O 1
ATOM 11276 N N . GLY B 1 566 ? 5.451 -52.821 81.763 1.000 29.752 534 GLY B N 1
ATOM 11277 C CA . GLY B 1 566 ? 4.994 -51.874 80.763 1.000 34.337 534 GLY B CA 1
ATOM 11278 C C . GLY B 1 566 ? 5.982 -50.750 80.449 1.000 30.349 534 GLY B C 1
ATOM 11279 O O . GLY B 1 566 ? 5.936 -50.177 79.364 1.000 28.750 534 GLY B O 1
ATOM 11280 N N . SER B 1 567 ? 6.853 -50.415 81.403 1.000 31.648 535 SER B N 1
ATOM 11281 C CA . SER B 1 567 ? 7.816 -49.332 81.198 1.000 29.689 535 SER B CA 1
ATOM 11282 C C . SER B 1 567 ? 8.761 -49.644 80.041 1.000 26.524 535 SER B C 1
ATOM 11283 O O . SER B 1 567 ? 9.164 -48.745 79.323 1.000 27.154 535 SER B O 1
ATOM 11286 N N . GLY B 1 568 ? 9.085 -50.923 79.827 1.000 26.294 536 GLY B N 1
ATOM 11287 C CA . GLY B 1 568 ? 9.939 -51.307 78.713 1.000 28.123 536 GLY B CA 1
ATOM 11288 C C . GLY B 1 568 ? 9.342 -50.955 77.348 1.000 28.302 536 GLY B C 1
ATOM 11289 O O . GLY B 1 568 ? 10.006 -50.364 76.507 1.000 31.589 536 GLY B O 1
ATOM 11290 N N . ALA B 1 569 ? 8.071 -51.295 77.141 1.000 26.411 537 ALA B N 1
ATOM 11291 C CA . ALA B 1 569 ? 7.402 -51.028 75.891 1.000 27.264 537 ALA B CA 1
ATOM 11292 C C . ALA B 1 569 ? 7.139 -49.536 75.760 1.000 29.090 537 ALA B C 1
ATOM 11293 O O . ALA B 1 569 ? 7.388 -48.961 74.702 1.000 31.016 537 ALA B O 1
ATOM 11295 N N . ALA B 1 570 ? 6.678 -48.898 76.841 1.000 29.625 538 ALA B N 1
ATOM 11296 C CA . ALA B 1 570 ? 6.377 -47.470 76.775 1.000 32.411 538 ALA B CA 1
ATOM 11297 C C . ALA B 1 570 ? 7.645 -46.708 76.404 1.000 29.448 538 ALA B C 1
ATOM 11298 O O . ALA B 1 570 ? 7.611 -45.764 75.625 1.000 29.378 538 ALA B O 1
ATOM 11300 N N . PHE B 1 571 ? 8.772 -47.130 76.980 1.000 31.856 539 PHE B N 1
ATOM 11301 C CA . PHE B 1 571 ? 10.059 -46.545 76.636 1.000 30.823 539 PHE B CA 1
ATOM 11302 C C . PHE B 1 571 ? 10.370 -46.749 75.141 1.000 29.649 539 PHE B C 1
ATOM 11303 O O . PHE B 1 571 ? 10.701 -45.809 74.421 1.000 28.362 539 PHE B O 1
ATOM 11311 N N . THR B 1 572 ? 10.245 -47.991 74.676 1.000 27.630 540 THR B N 1
ATOM 11312 C CA . THR B 1 572 ? 10.566 -48.355 73.303 1.000 29.474 540 THR B CA 1
ATOM 11313 C C . THR B 1 572 ? 9.634 -47.639 72.315 1.000 33.110 540 THR B C 1
ATOM 11314 O O . THR B 1 572 ? 10.071 -47.138 71.284 1.000 34.249 540 THR B O 1
ATOM 11318 N N . LEU B 1 573 ? 8.340 -47.554 72.643 1.000 30.386 541 LEU B N 1
ATOM 11319 C CA . LEU B 1 573 ? 7.406 -46.858 71.781 1.000 29.893 541 LEU B CA 1
ATOM 11320 C C . LEU B 1 573 ? 7.757 -45.378 71.746 1.000 34.106 541 LEU B C 1
ATOM 11321 O O . LEU B 1 573 ? 7.627 -44.744 70.705 1.000 33.804 541 LEU B O 1
ATOM 11326 N N . THR B 1 574 ? 8.169 -44.819 72.891 1.000 32.236 542 THR B N 1
ATOM 11327 C CA . THR B 1 574 ? 8.579 -43.421 72.933 1.000 34.839 542 THR B CA 1
ATOM 11328 C C . THR B 1 574 ? 9.755 -43.178 71.978 1.000 35.559 542 THR B C 1
ATOM 11329 O O . THR B 1 574 ? 9.741 -42.224 71.193 1.000 34.073 542 THR B O 1
ATOM 11333 N N . LYS B 1 575 ? 10.759 -44.059 72.024 1.000 30.997 543 LYS B N 1
ATOM 11334 C CA . LYS B 1 575 ? 11.913 -43.912 71.150 1.000 31.943 543 LYS B CA 1
ATOM 11335 C C . LYS B 1 575 ? 11.480 -43.843 69.689 1.000 36.134 543 LYS B C 1
ATOM 11336 O O . LYS B 1 575 ? 12.194 -43.287 68.877 1.000 38.135 543 LYS B O 1
ATOM 11342 N N . ASN B 1 576 ? 10.333 -44.445 69.343 1.000 36.861 544 ASN B N 1
ATOM 11343 C CA . ASN B 1 576 ? 9.889 -44.494 67.956 1.000 34.523 544 ASN B CA 1
ATOM 11344 C C . ASN B 1 576 ? 8.714 -43.545 67.718 1.000 34.516 544 ASN B C 1
ATOM 11345 O O . ASN B 1 576 ? 8.000 -43.688 66.735 1.000 34.152 544 ASN B O 1
ATOM 11350 N N . LYS B 1 577 ? 8.526 -42.570 68.615 1.000 36.228 545 LYS B N 1
ATOM 11351 C CA . LYS B 1 577 ? 7.477 -41.575 68.491 1.000 37.836 545 LYS B CA 1
ATOM 11352 C C . LYS B 1 577 ? 6.138 -42.258 68.208 1.000 36.916 545 LYS B C 1
ATOM 11353 O O . LYS B 1 577 ? 5.353 -41.772 67.398 1.000 39.091 545 LYS B O 1
ATOM 11359 N N . SER B 1 578 ? 5.883 -43.382 68.877 1.000 33.870 546 SER B N 1
ATOM 11360 C CA . SER B 1 578 ? 4.678 -44.157 68.651 1.000 37.120 546 SER B CA 1
ATOM 11361 C C . SER B 1 578 ? 3.786 -44.131 69.892 1.000 41.089 546 SER B C 1
ATOM 11362 O O . SER B 1 578 ? 4.283 -44.065 71.017 1.000 38.404 546 SER B O 1
ATOM 11365 N N . SER B 1 579 ? 2.460 -44.179 69.667 1.000 39.351 547 SER B N 1
ATOM 11366 C CA . SER B 1 579 ? 1.464 -44.388 70.706 1.000 38.674 547 SER B CA 1
ATOM 11367 C C . SER B 1 579 ? 1.569 -43.369 71.845 1.000 42.538 547 SER B C 1
ATOM 11368 O O . SER B 1 579 ? 1.381 -43.740 73.002 1.000 44.180 547 SER B O 1
ATOM 11371 N N . ILE B 1 580 ? 1.822 -42.085 71.551 1.000 39.604 548 ILE B N 1
ATOM 11372 C CA . ILE B 1 580 ? 2.062 -41.134 72.628 1.000 38.431 548 ILE B CA 1
ATOM 11373 C C . ILE B 1 580 ? 0.876 -41.091 73.598 1.000 38.565 548 ILE B C 1
ATOM 11374 O O . ILE B 1 580 ? 1.070 -41.124 74.813 1.000 39.169 548 ILE B O 1
ATOM 11379 N N . ALA B 1 581 ? -0.354 -41.054 73.070 1.000 36.194 549 ALA B N 1
ATOM 11380 C CA . ALA B 1 581 ? -1.509 -40.905 73.942 1.000 38.399 549 ALA B CA 1
ATOM 11381 C C . ALA B 1 581 ? -1.708 -42.163 74.783 1.000 36.215 549 ALA B C 1
ATOM 11382 O O . ALA B 1 581 ? -2.157 -42.062 75.914 1.000 37.769 549 ALA B O 1
ATOM 11384 N N . GLU B 1 582 ? -1.368 -43.341 74.241 1.000 36.323 550 GLU B N 1
ATOM 11385 C CA . GLU B 1 582 ? -1.522 -44.586 74.991 1.000 37.979 550 GLU B CA 1
ATOM 11386 C C . GLU B 1 582 ? -0.502 -44.645 76.126 1.000 40.255 550 GLU B C 1
ATOM 11387 O O . GLU B 1 582 ? -0.816 -45.081 77.232 1.000 36.828 550 GLU B O 1
ATOM 11393 N N . VAL B 1 583 ? 0.710 -44.158 75.844 1.000 41.715 551 VAL B N 1
ATOM 11394 C CA . VAL B 1 583 ? 1.779 -44.169 76.827 1.000 37.778 551 VAL B CA 1
ATOM 11395 C C . VAL B 1 583 ? 1.403 -43.198 77.944 1.000 37.819 551 VAL B C 1
ATOM 11396 O O . VAL B 1 583 ? 1.505 -43.538 79.120 1.000 39.153 551 VAL B O 1
ATOM 11400 N N . ASP B 1 584 ? 0.943 -41.998 77.560 1.000 41.862 552 ASP B N 1
ATOM 11401 C CA . ASP B 1 584 ? 0.602 -40.952 78.513 1.000 40.543 552 ASP B CA 1
ATOM 11402 C C . ASP B 1 584 ? -0.481 -41.448 79.475 1.000 43.060 552 ASP B C 1
ATOM 11403 O O . ASP B 1 584 ? -0.408 -41.165 80.679 1.000 47.978 552 ASP B O 1
ATOM 11408 N N . LYS B 1 585 ? -1.451 -42.209 78.937 1.000 38.678 553 LYS B N 1
ATOM 11409 C CA . LYS B 1 585 ? -2.574 -42.684 79.728 1.000 44.141 553 LYS B CA 1
ATOM 11410 C C . LYS B 1 585 ? -2.099 -43.752 80.704 1.000 43.222 553 LYS B C 1
ATOM 11411 O O . LYS B 1 585 ? -2.483 -43.769 81.872 1.000 49.228 553 LYS B O 1
ATOM 11417 N N . TRP B 1 586 ? -1.269 -44.666 80.214 1.000 42.110 554 TRP B N 1
ATOM 11418 C CA . TRP B 1 586 ? -0.795 -45.724 81.089 1.000 37.827 554 TRP B CA 1
ATOM 11419 C C . TRP B 1 586 ? 0.009 -45.131 82.248 1.000 37.558 554 TRP B C 1
ATOM 11420 O O . TRP B 1 586 ? -0.096 -45.602 83.378 1.000 34.780 554 TRP B O 1
ATOM 11431 N N . ILE B 1 587 ? 0.821 -44.101 81.960 1.000 39.939 555 ILE B N 1
ATOM 11432 C CA . ILE B 1 587 ? 1.670 -43.520 82.983 1.000 40.362 555 ILE B CA 1
ATOM 11433 C C . ILE B 1 587 ? 0.779 -42.842 84.024 1.000 42.356 555 ILE B C 1
ATOM 11434 O O . ILE B 1 587 ? 0.883 -43.164 85.209 1.000 48.537 555 ILE B O 1
ATOM 11439 N N . GLN B 1 588 ? -0.095 -41.933 83.559 1.000 44.339 556 GLN B N 1
ATOM 11440 C CA . GLN B 1 588 ? -0.929 -41.095 84.415 1.000 47.369 556 GLN B CA 1
ATOM 11441 C C . GLN B 1 588 ? -1.860 -41.943 85.287 1.000 47.799 556 GLN B C 1
ATOM 11442 O O . GLN B 1 588 ? -2.053 -41.637 86.454 1.000 60.461 556 GLN B O 1
ATOM 11448 N N . SER B 1 589 ? -2.394 -43.042 84.747 1.000 44.322 557 SER B N 1
ATOM 11449 C CA . SER B 1 589 ? -3.488 -43.744 85.386 1.000 42.427 557 SER B CA 1
ATOM 11450 C C . SER B 1 589 ? -3.071 -45.078 86.013 1.000 44.697 557 SER B C 1
ATOM 11451 O O . SER B 1 589 ? -3.833 -45.636 86.811 1.000 40.919 557 SER B O 1
ATOM 11454 N N . VAL B 1 590 ? -1.874 -45.594 85.669 1.000 40.752 558 VAL B N 1
ATOM 11455 C CA . VAL B 1 590 ? -1.425 -46.860 86.243 1.000 39.697 558 VAL B CA 1
ATOM 11456 C C . VAL B 1 590 ? -0.054 -46.703 86.915 1.000 42.461 558 VAL B C 1
ATOM 11457 O O . VAL B 1 590 ? 0.136 -47.074 88.081 1.000 40.619 558 VAL B O 1
ATOM 11461 N N . LEU B 1 591 ? 0.923 -46.201 86.156 1.000 40.406 559 LEU B N 1
ATOM 11462 C CA . LEU B 1 591 ? 2.300 -46.280 86.606 1.000 35.849 559 LEU B CA 1
ATOM 11463 C C . LEU B 1 591 ? 2.497 -45.388 87.830 1.000 35.139 559 LEU B C 1
ATOM 11464 O O . LEU B 1 591 ? 3.033 -45.854 88.827 1.000 38.530 559 LEU B O 1
ATOM 11469 N N . LEU B 1 592 ? 2.093 -44.109 87.749 1.000 37.777 560 LEU B N 1
ATOM 11470 C CA . LEU B 1 592 ? 2.360 -43.162 88.834 1.000 40.014 560 LEU B CA 1
ATOM 11471 C C . LEU B 1 592 ? 1.797 -43.671 90.166 1.000 42.421 560 LEU B C 1
ATOM 11472 O O . LEU B 1 592 ? 2.468 -43.580 91.196 1.000 46.227 560 LEU B O 1
ATOM 11477 N N . ASP B 1 593 ? 0.568 -44.208 90.164 1.000 41.045 561 ASP B N 1
ATOM 11478 C CA . ASP B 1 593 ? -0.012 -44.688 91.410 1.000 46.478 561 ASP B CA 1
ATOM 11479 C C . ASP B 1 593 ? 0.709 -45.950 91.892 1.000 46.535 561 ASP B C 1
ATOM 11480 O O . ASP B 1 593 ? 0.520 -46.384 93.026 1.000 45.705 561 ASP B O 1
ATOM 11485 N N . ASN B 1 594 ? 1.524 -46.578 91.037 1.000 42.482 562 ASN B N 1
ATOM 11486 C CA . ASN B 1 594 ? 2.176 -47.801 91.479 1.000 41.988 562 ASN B CA 1
ATOM 11487 C C . ASN B 1 594 ? 3.587 -47.546 92.035 1.000 37.458 562 ASN B C 1
ATOM 11488 O O . ASN B 1 594 ? 4.146 -48.419 92.699 1.000 34.064 562 ASN B O 1
ATOM 11493 N N . LEU B 1 595 ? 4.143 -46.346 91.809 1.000 35.176 563 LEU B N 1
ATOM 11494 C CA . LEU B 1 595 ? 5.482 -46.029 92.293 1.000 41.151 563 LEU B CA 1
ATOM 11495 C C . LEU B 1 595 ? 5.645 -46.340 93.782 1.000 43.937 563 LEU B C 1
ATOM 11496 O O . LEU B 1 595 ? 6.555 -47.083 94.127 1.000 43.095 563 LEU B O 1
ATOM 11501 N N . PRO B 1 596 ? 4.798 -45.802 94.701 1.000 45.571 564 PRO B N 1
ATOM 11502 C CA . PRO B 1 596 ? 4.976 -46.028 96.137 1.000 41.250 564 PRO B CA 1
ATOM 11503 C C . PRO B 1 596 ? 5.007 -47.496 96.566 1.000 41.384 564 PRO B C 1
ATOM 11504 O O . PRO B 1 596 ? 5.490 -47.805 97.662 1.000 38.029 564 PRO B O 1
ATOM 11508 N N . LEU B 1 597 ? 4.529 -48.392 95.690 1.000 36.859 565 LEU B N 1
ATOM 11509 C CA . LEU B 1 597 ? 4.417 -49.806 96.027 1.000 34.980 565 LEU B CA 1
ATOM 11510 C C . LEU B 1 597 ? 5.581 -50.609 95.459 1.000 34.903 565 LEU B C 1
ATOM 11511 O O . LEU B 1 597 ? 5.724 -51.783 95.773 1.000 39.557 565 LEU B O 1
ATOM 11516 N N . ILE B 1 598 ? 6.407 -49.993 94.605 1.000 37.262 566 ILE B N 1
ATOM 11517 C CA . ILE B 1 598 ? 7.570 -50.678 94.048 1.000 38.636 566 ILE B CA 1
ATOM 11518 C C . ILE B 1 598 ? 8.761 -50.340 94.939 1.000 36.525 566 ILE B C 1
ATOM 11519 O O . ILE B 1 598 ? 9.324 -49.239 94.850 1.000 41.395 566 ILE B O 1
ATOM 11524 N N . GLU B 1 599 ? 9.134 -51.287 95.805 1.000 33.282 567 GLU B N 1
ATOM 11525 C CA . GLU B 1 599 ? 10.147 -51.023 96.818 1.000 38.607 567 GLU B CA 1
ATOM 11526 C C . GLU B 1 599 ? 11.555 -51.143 96.244 1.000 37.716 567 GLU B C 1
ATOM 11527 O O . GLU B 1 599 ? 12.467 -50.472 96.732 1.000 45.192 567 GLU B O 1
ATOM 11533 N N . GLU B 1 600 ? 11.722 -51.962 95.202 1.000 38.469 568 GLU B N 1
ATOM 11534 C CA . GLU B 1 600 ? 13.016 -52.170 94.552 1.000 42.468 568 GLU B CA 1
ATOM 11535 C C . GLU B 1 600 ? 13.403 -50.963 93.698 1.000 39.757 568 GLU B C 1
ATOM 11536 O O . GLU B 1 600 ? 12.555 -50.390 93.015 1.000 38.381 568 GLU B O 1
ATOM 11542 N N . ASP B 1 601 ? 14.688 -50.580 93.764 1.000 36.169 569 ASP B N 1
ATOM 11543 C CA . ASP B 1 601 ? 15.174 -49.417 93.035 1.000 37.750 569 ASP B CA 1
ATOM 11544 C C . ASP B 1 601 ? 15.940 -49.803 91.772 1.000 32.495 569 ASP B C 1
ATOM 11545 O O . ASP B 1 601 ? 16.302 -48.923 90.990 1.000 35.109 569 ASP B O 1
ATOM 11550 N N . GLY B 1 602 ? 16.191 -51.102 91.583 1.000 29.416 570 GLY B N 1
ATOM 11551 C CA . GLY B 1 602 ? 16.977 -51.622 90.467 1.000 29.286 570 GLY B CA 1
ATOM 11552 C C . GLY B 1 602 ? 16.611 -51.026 89.106 1.000 32.261 570 GLY B C 1
ATOM 11553 O O . GLY B 1 602 ? 15.450 -50.703 88.828 1.000 36.849 570 GLY B O 1
ATOM 11554 N N . LEU B 1 603 ? 17.638 -50.859 88.263 1.000 30.845 571 LEU B N 1
ATOM 11555 C CA . LEU B 1 603 ? 17.515 -50.337 86.904 1.000 32.179 571 LEU B CA 1
ATOM 11556 C C . LEU B 1 603 ? 16.512 -51.126 86.058 1.000 33.072 571 LEU B C 1
ATOM 11557 O O . LEU B 1 603 ? 15.617 -50.529 85.468 1.000 29.160 571 LEU B O 1
ATOM 11562 N N . PHE B 1 604 ? 16.656 -52.457 86.023 1.000 30.691 572 PHE B N 1
ATOM 11563 C CA . PHE B 1 604 ? 15.783 -53.285 85.226 1.000 30.042 572 PHE B CA 1
ATOM 11564 C C . PHE B 1 604 ? 14.558 -53.751 86.011 1.000 36.728 572 PHE B C 1
ATOM 11565 O O . PHE B 1 604 ? 13.481 -53.943 85.418 1.000 35.731 572 PHE B O 1
ATOM 11573 N N . THR B 1 605 ? 14.719 -53.943 87.328 1.000 33.049 573 THR B N 1
ATOM 11574 C CA . THR B 1 605 ? 13.699 -54.638 88.096 1.000 30.766 573 THR B CA 1
ATOM 11575 C C . THR B 1 605 ? 12.876 -53.670 88.944 1.000 31.999 573 THR B C 1
ATOM 11576 O O . THR B 1 605 ? 11.830 -54.064 89.447 1.000 34.280 573 THR B O 1
ATOM 11580 N N . GLY B 1 606 ? 13.319 -52.410 89.067 1.000 28.356 574 GLY B N 1
ATOM 11581 C CA . GLY B 1 606 ? 12.743 -51.524 90.057 1.000 29.853 574 GLY B CA 1
ATOM 11582 C C . GLY B 1 606 ? 12.582 -50.108 89.534 1.000 30.360 574 GLY B C 1
ATOM 11583 O O . GLY B 1 606 ? 12.446 -49.928 88.343 1.000 34.795 574 GLY B O 1
ATOM 11584 N N . LYS B 1 607 ? 12.635 -49.126 90.439 1.000 32.423 575 LYS B N 1
ATOM 11585 C CA . LYS B 1 607 ? 12.180 -47.768 90.154 1.000 33.325 575 LYS B CA 1
ATOM 11586 C C . LYS B 1 607 ? 13.074 -47.041 89.147 1.000 34.436 575 LYS B C 1
ATOM 11587 O O . LYS B 1 607 ? 12.549 -46.233 88.378 1.000 32.632 575 LYS B O 1
ATOM 11593 N N . THR B 1 608 ? 14.408 -47.256 89.166 1.000 31.053 576 THR B N 1
ATOM 11594 C CA . THR B 1 608 ? 15.280 -46.354 88.403 1.000 31.173 576 THR B CA 1
ATOM 11595 C C . THR B 1 608 ? 14.998 -46.432 86.897 1.000 29.785 576 THR B C 1
ATOM 11596 O O . THR B 1 608 ? 14.934 -45.411 86.229 1.000 30.970 576 THR B O 1
ATOM 11600 N N . GLY B 1 609 ? 14.840 -47.649 86.364 1.000 30.613 577 GLY B N 1
ATOM 11601 C CA . GLY B 1 609 ? 14.490 -47.838 84.966 1.000 31.784 577 GLY B CA 1
ATOM 11602 C C . GLY B 1 609 ? 13.208 -47.086 84.612 1.000 32.799 577 GLY B C 1
ATOM 11603 O O . GLY B 1 609 ? 13.135 -46.449 83.572 1.000 34.150 577 GLY B O 1
ATOM 11604 N N . ILE B 1 610 ? 12.216 -47.131 85.509 1.000 33.011 578 ILE B N 1
ATOM 11605 C CA . ILE B 1 610 ? 10.952 -46.420 85.362 1.000 30.266 578 ILE B CA 1
ATOM 11606 C C . ILE B 1 610 ? 11.171 -44.906 85.347 1.000 28.712 578 ILE B C 1
ATOM 11607 O O . ILE B 1 610 ? 10.571 -44.211 84.530 1.000 35.908 578 ILE B O 1
ATOM 11612 N N . LEU B 1 611 ? 12.040 -44.395 86.222 1.000 30.761 579 LEU B N 1
ATOM 11613 C CA . LEU B 1 611 ? 12.373 -42.970 86.312 1.000 34.486 579 LEU B CA 1
ATOM 11614 C C . LEU B 1 611 ? 12.980 -42.443 85.010 1.000 35.643 579 LEU B C 1
ATOM 11615 O O . LEU B 1 611 ? 12.777 -41.286 84.657 1.000 40.421 579 LEU B O 1
ATOM 11620 N N . ALA B 1 612 ? 13.756 -43.270 84.312 1.000 33.760 580 ALA B N 1
ATOM 11621 C CA . ALA B 1 612 ? 14.330 -42.842 83.046 1.000 34.399 580 ALA B CA 1
ATOM 11622 C C . ALA B 1 612 ? 13.198 -42.581 82.064 1.000 37.403 580 ALA B C 1
ATOM 11623 O O . ALA B 1 612 ? 13.178 -41.524 81.437 1.000 38.195 580 ALA B O 1
ATOM 11625 N N . LEU B 1 613 ? 12.256 -43.532 81.955 1.000 35.510 581 LEU B N 1
ATOM 11626 C CA . LEU B 1 613 ? 11.070 -43.294 81.146 1.000 34.542 581 LEU B CA 1
ATOM 11627 C C . LEU B 1 613 ? 10.363 -42.022 81.602 1.000 33.818 581 LEU B C 1
ATOM 11628 O O . LEU B 1 613 ? 9.984 -41.203 80.770 1.000 33.035 581 LEU B O 1
ATOM 11633 N N . LEU B 1 614 ? 10.223 -41.843 82.927 1.000 36.445 582 LEU B N 1
ATOM 11634 C CA . LEU B 1 614 ? 9.465 -40.710 83.448 1.000 35.595 582 LEU B CA 1
ATOM 11635 C C . LEU B 1 614 ? 10.173 -39.401 83.113 1.000 34.672 582 LEU B C 1
ATOM 11636 O O . LEU B 1 614 ? 9.523 -38.418 82.748 1.000 34.914 582 LEU B O 1
ATOM 11641 N N . TYR B 1 615 ? 11.500 -39.374 83.247 1.000 33.695 583 TYR B N 1
ATOM 11642 C CA . TYR B 1 615 ? 12.207 -38.131 82.965 1.000 38.762 583 TYR B CA 1
ATOM 11643 C C . TYR B 1 615 ? 11.989 -37.705 81.508 1.000 38.588 583 TYR B C 1
ATOM 11644 O O . TYR B 1 615 ? 11.609 -36.564 81.244 1.000 37.123 583 TYR B O 1
ATOM 11653 N N . ASP B 1 616 ? 12.197 -38.642 80.577 1.000 37.331 584 ASP B N 1
ATOM 11654 C CA . ASP B 1 616 ? 12.068 -38.390 79.150 1.000 37.385 584 ASP B CA 1
ATOM 11655 C C . ASP B 1 616 ? 10.657 -37.917 78.829 1.000 40.067 584 ASP B C 1
ATOM 11656 O O . ASP B 1 616 ? 10.456 -37.078 77.962 1.000 41.430 584 ASP B O 1
ATOM 11661 N N . LYS B 1 617 ? 9.679 -38.464 79.549 1.000 41.615 585 LYS B N 1
ATOM 11662 C CA . LYS B 1 617 ? 8.292 -38.123 79.299 1.000 40.495 585 LYS B CA 1
ATOM 11663 C C . LYS B 1 617 ? 7.919 -36.783 79.940 1.000 39.588 585 LYS B C 1
ATOM 11664 O O . LYS B 1 617 ? 6.783 -36.348 79.794 1.000 45.799 585 LYS B O 1
ATOM 11670 N N . GLY B 1 618 ? 8.847 -36.134 80.659 1.000 40.734 586 GLY B N 1
ATOM 11671 C CA . GLY B 1 618 ? 8.612 -34.794 81.196 1.000 38.945 586 GLY B CA 1
ATOM 11672 C C . GLY B 1 618 ? 8.085 -34.742 82.641 1.000 40.032 586 GLY B C 1
ATOM 11673 O O . GLY B 1 618 ? 7.726 -33.686 83.143 1.000 40.188 586 GLY B O 1
ATOM 11674 N N . TYR B 1 619 ? 8.036 -35.877 83.340 1.000 40.977 587 TYR B N 1
ATOM 11675 C CA . TYR B 1 619 ? 7.627 -35.913 84.734 1.000 36.489 587 TYR B CA 1
ATOM 11676 C C . TYR B 1 619 ? 8.823 -35.574 85.613 1.000 37.358 587 TYR B C 1
ATOM 11677 O O . TYR B 1 619 ? 9.199 -36.379 86.462 1.000 41.272 587 TYR B O 1
ATOM 11686 N N . LYS B 1 620 ? 9.379 -34.368 85.417 1.000 40.357 588 LYS B N 1
ATOM 11687 C CA . LYS B 1 620 ? 10.622 -33.934 86.039 1.000 45.304 588 LYS B CA 1
ATOM 11688 C C . LYS B 1 620 ? 10.489 -33.901 87.558 1.000 49.031 588 LYS B C 1
ATOM 11689 O O . LYS B 1 620 ? 11.321 -34.478 88.259 1.000 53.791 588 LYS B O 1
ATOM 11695 N N . GLU B 1 621 ? 9.430 -33.244 88.043 1.000 49.604 589 GLU B N 1
ATOM 11696 C CA . GLU B 1 621 ? 9.177 -33.094 89.465 1.000 47.019 589 GLU B CA 1
ATOM 11697 C C . GLU B 1 621 ? 9.119 -34.465 90.141 1.000 44.272 589 GLU B C 1
ATOM 11698 O O . GLU B 1 621 ? 9.770 -34.661 91.166 1.000 45.658 589 GLU B O 1
ATOM 11704 N N . VAL B 1 622 ? 8.388 -35.429 89.557 1.000 39.963 590 VAL B N 1
ATOM 11705 C CA . VAL B 1 622 ? 8.313 -36.769 90.132 1.000 38.629 590 VAL B CA 1
ATOM 11706 C C . VAL B 1 622 ? 9.706 -37.374 90.286 1.000 41.340 590 VAL B C 1
ATOM 11707 O O . VAL B 1 622 ? 10.002 -37.982 91.313 1.000 48.638 590 VAL B O 1
ATOM 11711 N N . VAL B 1 623 ? 10.555 -37.210 89.265 1.000 40.226 591 VAL B N 1
ATOM 11712 C CA . VAL B 1 623 ? 11.871 -37.843 89.256 1.000 38.838 591 VAL B CA 1
ATOM 11713 C C . VAL B 1 623 ? 12.781 -37.180 90.289 1.000 36.173 591 VAL B C 1
ATOM 11714 O O . VAL B 1 623 ? 13.464 -37.855 91.043 1.000 37.606 591 VAL B O 1
ATOM 11718 N N . LEU B 1 624 ? 12.774 -35.844 90.315 1.000 39.975 592 LEU B N 1
ATOM 11719 C CA . LEU B 1 624 ? 13.636 -35.059 91.188 1.000 39.490 592 LEU B CA 1
ATOM 11720 C C . LEU B 1 624 ? 13.365 -35.406 92.652 1.000 43.062 592 LEU B C 1
ATOM 11721 O O . LEU B 1 624 ? 14.285 -35.461 93.457 1.000 44.105 592 LEU B O 1
ATOM 11726 N N . ASN B 1 625 ? 12.091 -35.668 92.981 1.000 42.862 593 ASN B N 1
ATOM 11727 C CA . ASN B 1 625 ? 11.677 -35.997 94.333 1.000 38.867 593 ASN B CA 1
ATOM 11728 C C . ASN B 1 625 ? 12.134 -37.393 94.705 1.000 38.726 593 ASN B C 1
ATOM 11729 O O . ASN B 1 625 ? 12.601 -37.573 95.825 1.000 42.825 593 ASN B O 1
ATOM 11734 N N . GLU B 1 626 ? 12.030 -38.350 93.773 1.000 42.409 594 GLU B N 1
ATOM 11735 C CA . GLU B 1 626 ? 12.464 -39.719 94.063 1.000 42.120 594 GLU B CA 1
ATOM 11736 C C . GLU B 1 626 ? 13.976 -39.757 94.294 1.000 39.745 594 GLU B C 1
ATOM 11737 O O . GLU B 1 626 ? 14.437 -40.625 95.032 1.000 36.699 594 GLU B O 1
ATOM 11743 N N . LEU B 1 627 ? 14.721 -38.816 93.676 1.000 36.597 595 LEU B N 1
ATOM 11744 C CA . LEU B 1 627 ? 16.177 -38.805 93.759 1.000 36.749 595 LEU B CA 1
ATOM 11745 C C . LEU B 1 627 ? 16.642 -38.417 95.163 1.000 40.306 595 LEU B C 1
ATOM 11746 O O . LEU B 1 627 ? 17.693 -38.866 95.620 1.000 37.670 595 LEU B O 1
ATOM 11751 N N . LYS B 1 628 ? 15.849 -37.576 95.845 1.000 44.906 596 LYS B N 1
ATOM 11752 C CA . LYS B 1 628 ? 16.192 -37.124 97.186 1.000 43.553 596 LYS B CA 1
ATOM 11753 C C . LYS B 1 628 ? 16.112 -38.303 98.156 1.000 44.879 596 LYS B C 1
ATOM 11754 O O . LYS B 1 628 ? 16.850 -38.373 99.125 1.000 46.758 596 LYS B O 1
ATOM 11760 N N . ILE B 1 629 ? 15.210 -39.236 97.866 1.000 43.144 597 ILE B N 1
ATOM 11761 C CA . ILE B 1 629 ? 14.914 -40.370 98.722 1.000 44.844 597 ILE B CA 1
ATOM 11762 C C . ILE B 1 629 ? 15.766 -41.552 98.271 1.000 40.473 597 ILE B C 1
ATOM 11763 O O . ILE B 1 629 ? 15.797 -42.590 98.942 1.000 35.367 597 ILE B O 1
ATOM 11768 N N . LEU B 1 630 ? 16.412 -41.420 97.099 1.000 40.877 598 LEU B N 1
ATOM 11769 C CA . LEU B 1 630 ? 17.054 -42.579 96.477 1.000 38.337 598 LEU B CA 1
ATOM 11770 C C . LEU B 1 630 ? 18.096 -43.198 97.409 1.000 38.942 598 LEU B C 1
ATOM 11771 O O . LEU B 1 630 ? 18.021 -44.395 97.690 1.000 44.397 598 LEU B O 1
ATOM 11776 N N . LYS B 1 631 ? 19.049 -42.390 97.892 1.000 34.033 599 LYS B N 1
ATOM 11777 C CA . LYS B 1 631 ? 20.107 -42.963 98.711 1.000 39.388 599 LYS B CA 1
ATOM 11778 C C . LYS B 1 631 ? 19.591 -43.497 100.055 1.000 42.693 599 LYS B C 1
ATOM 11779 O O . LYS B 1 631 ? 20.159 -44.440 100.616 1.000 38.607 599 LYS B O 1
ATOM 11785 N N . ASP B 1 632 ? 18.474 -42.924 100.520 1.000 47.880 600 ASP B N 1
ATOM 11786 C CA . ASP B 1 632 ? 17.948 -43.032 101.873 1.000 55.767 600 ASP B CA 1
ATOM 11787 C C . ASP B 1 632 ? 18.310 -44.357 102.534 1.000 64.626 600 ASP B C 1
ATOM 11788 O O . ASP B 1 632 ? 19.061 -44.369 103.513 1.000 78.969 600 ASP B O 1
ATOM 11793 N N . ASN B 1 633 ? 17.759 -45.460 102.018 1.000 60.225 601 ASN B N 1
ATOM 11794 C CA . ASN B 1 633 ? 17.864 -46.721 102.736 1.000 60.753 601 ASN B CA 1
ATOM 11795 C C . ASN B 1 633 ? 18.328 -47.807 101.763 1.000 58.229 601 ASN B C 1
ATOM 11796 O O . ASN B 1 633 ? 17.985 -48.986 101.916 1.000 45.910 601 ASN B O 1
ATOM 11801 N N . ILE B 1 634 ? 19.100 -47.377 100.751 1.000 49.700 602 ILE B N 1
ATOM 11802 C CA . ILE B 1 634 ? 19.294 -48.149 99.535 1.000 42.435 602 ILE B CA 1
ATOM 11803 C C . ILE B 1 634 ? 19.848 -49.531 99.896 1.000 44.712 602 ILE B C 1
ATOM 11804 O O . ILE B 1 634 ? 20.586 -49.678 100.882 1.000 45.872 602 ILE B O 1
ATOM 11809 N N . ASN B 1 635 ? 19.487 -50.538 99.094 1.000 37.345 603 ASN B N 1
ATOM 11810 C CA . ASN B 1 635 ? 20.159 -51.829 99.192 1.000 44.479 603 ASN B CA 1
ATOM 11811 C C . ASN B 1 635 ? 21.646 -51.706 98.821 1.000 46.403 603 ASN B C 1
ATOM 11812 O O . ASN B 1 635 ? 22.005 -50.956 97.916 1.000 43.668 603 ASN B O 1
ATOM 11817 N N . GLN B 1 636 ? 22.505 -52.481 99.514 1.000 45.960 604 GLN B N 1
ATOM 11818 C CA . GLN B 1 636 ? 23.956 -52.451 99.337 1.000 40.720 604 GLN B CA 1
ATOM 11819 C C . GLN B 1 636 ? 24.511 -53.872 99.179 1.000 41.487 604 GLN B C 1
ATOM 11820 O O . GLN B 1 636 ? 25.717 -54.061 99.084 1.000 47.092 604 GLN B O 1
ATOM 11826 N N . THR B 1 637 ? 23.641 -54.887 99.155 1.000 39.731 605 THR B N 1
ATOM 11827 C CA . THR B 1 637 ? 24.085 -56.268 98.996 1.000 42.658 605 THR B CA 1
ATOM 11828 C C . THR B 1 637 ? 24.185 -56.637 97.510 1.000 46.255 605 THR B C 1
ATOM 11829 O O . THR B 1 637 ? 24.751 -57.666 97.146 1.000 42.943 605 THR B O 1
ATOM 11833 N N . ASP B 1 638 ? 23.595 -55.798 96.643 1.000 44.261 606 ASP B N 1
ATOM 11834 C CA . ASP B 1 638 ? 23.452 -56.068 95.219 1.000 41.335 606 ASP B CA 1
ATOM 11835 C C . ASP B 1 638 ? 24.127 -54.950 94.439 1.000 38.416 606 ASP B C 1
ATOM 11836 O O . ASP B 1 638 ? 23.785 -53.777 94.619 1.000 38.890 606 ASP B O 1
ATOM 11841 N N . ILE B 1 639 ? 25.084 -55.328 93.578 1.000 35.865 607 ILE B N 1
ATOM 11842 C CA . ILE B 1 639 ? 25.870 -54.351 92.828 1.000 39.698 607 ILE B CA 1
ATOM 11843 C C . ILE B 1 639 ? 25.592 -54.438 91.324 1.000 36.216 607 ILE B C 1
ATOM 11844 O O . ILE B 1 639 ? 26.072 -53.599 90.573 1.000 35.949 607 ILE B O 1
ATOM 11849 N N . SER B 1 640 ? 24.749 -55.394 90.923 1.000 33.757 608 SER B N 1
ATOM 11850 C CA . SER B 1 640 ? 24.499 -55.775 89.541 1.000 32.993 608 SER B CA 1
ATOM 11851 C C . SER B 1 640 ? 23.877 -54.633 88.734 1.000 33.436 608 SER B C 1
ATOM 11852 O O . SER B 1 640 ? 23.320 -53.682 89.279 1.000 29.887 608 SER B O 1
ATOM 11855 N N . ILE B 1 641 ? 23.961 -54.758 87.401 1.000 35.329 609 ILE B N 1
ATOM 11856 C CA . ILE B 1 641 ? 23.307 -53.819 86.511 1.000 32.567 609 ILE B CA 1
ATOM 11857 C C . ILE B 1 641 ? 21.795 -54.069 86.595 1.000 34.431 609 ILE B C 1
ATOM 11858 O O . ILE B 1 641 ? 21.014 -53.134 86.618 1.000 31.472 609 ILE B O 1
ATOM 11863 N N . ARG B 1 642 ? 21.403 -55.345 86.678 1.000 35.055 610 ARG B N 1
ATOM 11864 C CA . ARG B 1 642 ? 20.005 -55.744 86.697 1.000 36.622 610 ARG B CA 1
ATOM 11865 C C . ARG B 1 642 ? 19.267 -55.003 87.815 1.000 40.036 610 ARG B C 1
ATOM 11866 O O . ARG B 1 642 ? 18.274 -54.309 87.569 1.000 35.633 610 ARG B O 1
ATOM 11874 N N . SER B 1 643 ? 19.757 -55.151 89.054 1.000 40.006 611 SER B N 1
ATOM 11875 C CA . SER B 1 643 ? 18.919 -54.839 90.205 1.000 40.096 611 SER B CA 1
ATOM 11876 C C . SER B 1 643 ? 19.698 -54.110 91.286 1.000 39.368 611 SER B C 1
ATOM 11877 O O . SER B 1 643 ? 19.101 -53.673 92.266 1.000 37.960 611 SER B O 1
ATOM 11880 N N . GLY B 1 644 ? 21.009 -53.932 91.071 1.000 39.975 612 GLY B N 1
ATOM 11881 C CA . GLY B 1 644 ? 21.878 -53.440 92.126 1.000 35.859 612 GLY B CA 1
ATOM 11882 C C . GLY B 1 644 ? 22.405 -52.028 91.894 1.000 36.361 612 GLY B C 1
ATOM 11883 O O . GLY B 1 644 ? 21.903 -51.304 91.032 1.000 37.179 612 GLY B O 1
ATOM 11884 N N . LEU B 1 645 ? 23.485 -51.702 92.623 1.000 35.440 613 LEU B N 1
ATOM 11885 C CA . LEU B 1 645 ? 24.025 -50.355 92.744 1.000 34.866 613 LEU B CA 1
ATOM 11886 C C . LEU B 1 645 ? 24.607 -49.846 91.432 1.000 32.966 613 LEU B C 1
ATOM 11887 O O . LEU B 1 645 ? 24.500 -48.654 91.155 1.000 35.391 613 LEU B O 1
ATOM 11892 N N . SER B 1 646 ? 25.262 -50.713 90.650 1.000 30.894 614 SER B N 1
ATOM 11893 C CA . SER B 1 646 ? 25.871 -50.199 89.428 1.000 34.816 614 SER B CA 1
ATOM 11894 C C . SER B 1 646 ? 24.822 -49.771 88.394 1.000 35.372 614 SER B C 1
ATOM 11895 O O . SER B 1 646 ? 24.999 -48.735 87.743 1.000 32.688 614 SER B O 1
ATOM 11898 N N . GLY B 1 647 ? 23.748 -50.569 88.242 1.000 33.413 615 GLY B N 1
ATOM 11899 C CA . GLY B 1 647 ? 22.617 -50.165 87.418 1.000 30.468 615 GLY B CA 1
ATOM 11900 C C . GLY B 1 647 ? 22.042 -48.822 87.878 1.000 30.661 615 GLY B C 1
ATOM 11901 O O . GLY B 1 647 ? 21.817 -47.910 87.070 1.000 29.864 615 GLY B O 1
ATOM 11902 N N . ILE B 1 648 ? 21.841 -48.695 89.192 1.000 31.953 616 ILE B N 1
ATOM 11903 C CA . ILE B 1 648 ? 21.291 -47.485 89.790 1.000 29.968 616 ILE B CA 1
ATOM 11904 C C . ILE B 1 648 ? 22.246 -46.325 89.531 1.000 33.565 616 ILE B C 1
ATOM 11905 O O . ILE B 1 648 ? 21.835 -45.235 89.132 1.000 32.817 616 ILE B O 1
ATOM 11910 N N . GLY B 1 649 ? 23.544 -46.567 89.766 1.000 36.174 617 GLY B N 1
ATOM 11911 C CA . GLY B 1 649 ? 24.558 -45.547 89.568 1.000 31.909 617 GLY B CA 1
ATOM 11912 C C . GLY B 1 649 ? 24.618 -45.098 88.112 1.000 33.221 617 GLY B C 1
ATOM 11913 O O . GLY B 1 649 ? 24.719 -43.906 87.814 1.000 36.291 617 GLY B O 1
ATOM 11914 N N . LEU B 1 650 ? 24.529 -46.070 87.203 1.000 32.824 618 LEU B N 1
ATOM 11915 C CA . LEU B 1 650 ? 24.498 -45.765 85.786 1.000 34.197 618 LEU B CA 1
ATOM 11916 C C . LEU B 1 650 ? 23.299 -44.878 85.436 1.000 34.830 618 LEU B C 1
ATOM 11917 O O . LEU B 1 650 ? 23.438 -43.903 84.708 1.000 34.162 618 LEU B O 1
ATOM 11922 N N . PHE B 1 651 ? 22.121 -45.180 85.996 1.000 34.565 619 PHE B N 1
ATOM 11923 C CA . PHE B 1 651 ? 20.979 -44.287 85.855 1.000 32.191 619 PHE B CA 1
ATOM 11924 C C . PHE B 1 651 ? 21.319 -42.896 86.376 1.000 32.708 619 PHE B C 1
ATOM 11925 O O . PHE B 1 651 ? 21.059 -41.900 85.697 1.000 34.802 619 PHE B O 1
ATOM 11933 N N . VAL B 1 652 ? 21.902 -42.841 87.583 1.000 34.352 620 VAL B N 1
ATOM 11934 C CA . VAL B 1 652 ? 22.211 -41.567 88.213 1.000 35.423 620 VAL B CA 1
ATOM 11935 C C . VAL B 1 652 ? 23.173 -40.766 87.336 1.000 34.420 620 VAL B C 1
ATOM 11936 O O . VAL B 1 652 ? 22.940 -39.578 87.100 1.000 35.271 620 VAL B O 1
ATOM 11940 N N . ILE B 1 653 ? 24.222 -41.422 86.818 1.000 30.660 621 ILE B N 1
ATOM 11941 C CA . ILE B 1 653 ? 25.127 -40.702 85.931 1.000 33.811 621 ILE B CA 1
ATOM 11942 C C . ILE B 1 653 ? 24.387 -40.145 84.712 1.000 36.737 621 ILE B C 1
ATOM 11943 O O . ILE B 1 653 ? 24.583 -38.979 84.356 1.000 31.993 621 ILE B O 1
ATOM 11948 N N . SER B 1 654 ? 23.530 -40.974 84.084 1.000 34.784 622 SER B N 1
ATOM 11949 C CA . SER B 1 654 ? 22.763 -40.489 82.942 1.000 34.902 622 SER B CA 1
ATOM 11950 C C . SER B 1 654 ? 21.883 -39.298 83.324 1.000 33.511 622 SER B C 1
ATOM 11951 O O . SER B 1 654 ? 21.734 -38.368 82.535 1.000 36.170 622 SER B O 1
ATOM 11954 N N . LEU B 1 655 ? 21.349 -39.291 84.552 1.000 36.736 623 LEU B N 1
ATOM 11955 C CA . LEU B 1 655 ? 20.546 -38.154 84.990 1.000 35.942 623 LEU B CA 1
ATOM 11956 C C . LEU B 1 655 ? 21.423 -36.923 85.213 1.000 36.671 623 LEU B C 1
ATOM 11957 O O . LEU B 1 655 ? 21.019 -35.805 84.890 1.000 37.964 623 LEU B O 1
ATOM 11962 N N . TYR B 1 656 ? 22.631 -37.136 85.756 1.000 39.515 624 TYR B N 1
ATOM 11963 C CA . TYR B 1 656 ? 23.614 -36.065 85.870 1.000 37.805 624 TYR B CA 1
ATOM 11964 C C . TYR B 1 656 ? 23.974 -35.475 84.500 1.000 39.332 624 TYR B C 1
ATOM 11965 O O . TYR B 1 656 ? 24.077 -34.264 84.350 1.000 38.031 624 TYR B O 1
ATOM 11974 N N . LEU B 1 657 ? 24.175 -36.321 83.484 1.000 38.235 625 LEU B N 1
ATOM 11975 C CA . LEU B 1 657 ? 24.534 -35.785 82.184 1.000 36.730 625 LEU B CA 1
ATOM 11976 C C . LEU B 1 657 ? 23.414 -34.928 81.609 1.000 40.783 625 LEU B C 1
ATOM 11977 O O . LEU B 1 657 ? 23.690 -33.925 80.946 1.000 44.353 625 LEU B O 1
ATOM 11982 N N . GLU B 1 658 ? 22.161 -35.299 81.893 1.000 39.190 626 GLU B N 1
ATOM 11983 C CA . GLU B 1 658 ? 21.042 -34.583 81.310 1.000 38.282 626 GLU B CA 1
ATOM 11984 C C . GLU B 1 658 ? 20.809 -33.284 82.078 1.000 41.412 626 GLU B C 1
ATOM 11985 O O . GLU B 1 658 ? 20.653 -32.222 81.488 1.000 41.940 626 GLU B O 1
ATOM 11991 N N . THR B 1 659 ? 20.728 -33.384 83.404 1.000 41.250 627 THR B N 1
ATOM 11992 C CA . THR B 1 659 ? 20.606 -32.209 84.243 1.000 43.639 627 THR B CA 1
ATOM 11993 C C . THR B 1 659 ? 22.040 -31.788 84.544 1.000 45.961 627 THR B C 1
ATOM 11994 O O . THR B 1 659 ? 22.944 -32.620 84.652 1.000 42.937 627 THR B O 1
ATOM 11998 N N . GLU B 1 660 ? 22.317 -30.494 84.627 1.000 47.638 628 GLU B N 1
ATOM 11999 C CA . GLU B 1 660 ? 23.729 -30.280 84.961 1.000 56.704 628 GLU B CA 1
ATOM 12000 C C . GLU B 1 660 ? 23.847 -30.052 86.467 1.000 55.225 628 GLU B C 1
ATOM 12001 O O . GLU B 1 660 ? 24.490 -29.107 86.913 1.000 53.040 628 GLU B O 1
ATOM 12007 N N . ASN B 1 661 ? 23.179 -30.940 87.218 1.000 53.882 629 ASN B N 1
ATOM 12008 C CA . ASN B 1 661 ? 22.975 -30.814 88.653 1.000 54.033 629 ASN B CA 1
ATOM 12009 C C . ASN B 1 661 ? 24.026 -31.659 89.355 1.000 47.643 629 ASN B C 1
ATOM 12010 O O . ASN B 1 661 ? 23.958 -32.891 89.318 1.000 49.641 629 ASN B O 1
ATOM 12015 N N . LYS B 1 662 ? 24.973 -30.979 90.010 1.000 47.451 630 LYS B N 1
ATOM 12016 C CA . LYS B 1 662 ? 26.182 -31.639 90.487 1.000 48.065 630 LYS B CA 1
ATOM 12017 C C . LYS B 1 662 ? 25.876 -32.514 91.696 1.000 48.243 630 LYS B C 1
ATOM 12018 O O . LYS B 1 662 ? 26.718 -33.323 92.076 1.000 44.341 630 LYS B O 1
ATOM 12024 N N . GLU B 1 663 ? 24.663 -32.378 92.266 1.000 46.402 631 GLU B N 1
ATOM 12025 C CA . GLU B 1 663 ? 24.269 -33.227 93.383 1.000 46.364 631 GLU B CA 1
ATOM 12026 C C . GLU B 1 663 ? 24.178 -34.676 92.928 1.000 46.952 631 GLU B C 1
ATOM 12027 O O . GLU B 1 663 ? 24.403 -35.579 93.736 1.000 48.112 631 GLU B O 1
ATOM 12033 N N . TYR B 1 664 ? 23.893 -34.874 91.629 1.000 41.739 632 TYR B N 1
ATOM 12034 C CA . TYR B 1 664 ? 23.739 -36.212 91.080 1.000 40.644 632 TYR B CA 1
ATOM 12035 C C . TYR B 1 664 ? 25.092 -36.863 90.874 1.000 37.308 632 TYR B C 1
ATOM 12036 O O . TYR B 1 664 ? 25.202 -38.076 91.014 1.000 37.131 632 TYR B O 1
ATOM 12045 N N . LEU B 1 665 ? 26.108 -36.051 90.565 1.000 38.754 633 LEU B N 1
ATOM 12046 C CA . LEU B 1 665 ? 27.455 -36.586 90.473 1.000 40.516 633 LEU B CA 1
ATOM 12047 C C . LEU B 1 665 ? 27.909 -36.975 91.872 1.000 38.837 633 LEU B C 1
ATOM 12048 O O . LEU B 1 665 ? 28.492 -38.043 92.072 1.000 39.798 633 LEU B O 1
ATOM 12053 N N . LYS B 1 666 ? 27.608 -36.106 92.838 1.000 39.862 634 LYS B N 1
ATOM 12054 C CA . LYS B 1 666 ? 27.930 -36.394 94.227 1.000 42.690 634 LYS B CA 1
ATOM 12055 C C . LYS B 1 666 ? 27.294 -37.733 94.614 1.000 42.001 634 LYS B C 1
ATOM 12056 O O . LYS B 1 666 ? 27.987 -38.606 95.130 1.000 44.387 634 LYS B O 1
ATOM 12062 N N . LEU B 1 667 ? 25.996 -37.917 94.310 1.000 38.457 635 LEU B N 1
ATOM 12063 C CA . LEU B 1 667 ? 25.295 -39.158 94.627 1.000 35.169 635 LEU B CA 1
ATOM 12064 C C . LEU B 1 667 ? 25.920 -40.364 93.907 1.000 35.730 635 LEU B C 1
ATOM 12065 O O . LEU B 1 667 ? 26.031 -41.444 94.483 1.000 39.441 635 LEU B O 1
ATOM 12070 N N . ALA B 1 668 ? 26.315 -40.208 92.634 1.000 36.351 636 ALA B N 1
ATOM 12071 C CA . ALA B 1 668 ? 26.989 -41.279 91.910 1.000 35.027 636 ALA B CA 1
ATOM 12072 C C . ALA B 1 668 ? 28.243 -41.709 92.657 1.000 35.813 636 ALA B C 1
ATOM 12073 O O . ALA B 1 668 ? 28.518 -42.901 92.771 1.000 38.927 636 ALA B O 1
ATOM 12075 N N . LYS B 1 669 ? 29.008 -40.724 93.143 1.000 39.698 637 LYS B N 1
ATOM 12076 C CA . LYS B 1 669 ? 30.200 -40.986 93.947 1.000 43.371 637 LYS B CA 1
ATOM 12077 C C . LYS B 1 669 ? 29.847 -41.719 95.246 1.000 41.238 637 LYS B C 1
ATOM 12078 O O . LYS B 1 669 ? 30.542 -42.672 95.626 1.000 41.070 637 LYS B O 1
ATOM 12084 N N . ASP B 1 670 ? 28.754 -41.302 95.904 1.000 37.368 638 ASP B N 1
ATOM 12085 C CA . ASP B 1 670 ? 28.284 -41.993 97.100 1.000 38.649 638 ASP B CA 1
ATOM 12086 C C . ASP B 1 670 ? 28.003 -43.452 96.768 1.000 39.971 638 ASP B C 1
ATOM 12087 O O . ASP B 1 670 ? 28.336 -44.331 97.562 1.000 44.843 638 ASP B O 1
ATOM 12092 N N . LEU B 1 671 ? 27.398 -43.707 95.591 1.000 37.674 639 LEU B N 1
ATOM 12093 C CA . LEU B 1 671 ? 27.051 -45.083 95.257 1.000 35.412 639 LEU B CA 1
ATOM 12094 C C . LEU B 1 671 ? 28.325 -45.869 95.002 1.000 33.540 639 LEU B C 1
ATOM 12095 O O . LEU B 1 671 ? 28.411 -47.037 95.372 1.000 36.407 639 LEU B O 1
ATOM 12100 N N . GLU B 1 672 ? 29.331 -45.204 94.415 1.000 35.773 640 GLU B N 1
ATOM 12101 C CA . GLU B 1 672 ? 30.615 -45.846 94.151 1.000 40.174 640 GLU B CA 1
ATOM 12102 C C . GLU B 1 672 ? 31.245 -46.364 95.450 1.000 41.762 640 GLU B C 1
ATOM 12103 O O . GLU B 1 672 ? 31.676 -47.526 95.519 1.000 37.970 640 GLU B O 1
ATOM 12109 N N . ARG B 1 673 ? 31.282 -45.509 96.486 1.000 42.097 641 ARG B N 1
ATOM 12110 C CA . ARG B 1 673 ? 31.859 -45.908 97.771 1.000 41.011 641 ARG B CA 1
ATOM 12111 C C . ARG B 1 673 ? 31.169 -47.181 98.290 1.000 40.143 641 ARG B C 1
ATOM 12112 O O . ARG B 1 673 ? 31.796 -48.064 98.866 1.000 34.248 641 ARG B O 1
ATOM 12120 N N . MET B 1 674 ? 29.852 -47.288 98.061 1.000 40.049 642 MET B N 1
ATOM 12121 C CA . MET B 1 674 ? 29.090 -48.405 98.587 1.000 35.513 642 MET B CA 1
ATOM 12122 C C . MET B 1 674 ? 29.368 -49.659 97.770 1.000 35.468 642 MET B C 1
ATOM 12123 O O . MET B 1 674 ? 29.368 -50.759 98.312 1.000 38.828 642 MET B O 1
ATOM 12128 N N . ILE B 1 675 ? 29.635 -49.500 96.467 1.000 40.176 643 ILE B N 1
ATOM 12129 C CA . ILE B 1 675 ? 30.067 -50.628 95.649 1.000 41.324 643 ILE B CA 1
ATOM 12130 C C . ILE B 1 675 ? 31.442 -51.091 96.127 1.000 42.362 643 ILE B C 1
ATOM 12131 O O . ILE B 1 675 ? 31.690 -52.293 96.283 1.000 47.853 643 ILE B O 1
ATOM 12136 N N . LYS B 1 676 ? 32.332 -50.123 96.357 1.000 41.926 644 LYS B N 1
ATOM 12137 C CA . LYS B 1 676 ? 33.640 -50.377 96.949 1.000 47.053 644 LYS B CA 1
ATOM 12138 C C . LYS B 1 676 ? 33.506 -51.194 98.244 1.000 49.758 644 LYS B C 1
ATOM 12139 O O . LYS B 1 676 ? 34.102 -52.270 98.377 1.000 46.710 644 LYS B O 1
ATOM 12145 N N . LEU B 1 677 ? 32.687 -50.700 99.181 1.000 42.693 645 LEU B N 1
ATOM 12146 C CA . LEU B 1 677 ? 32.494 -51.402 100.442 1.000 46.695 645 LEU B CA 1
ATOM 12147 C C . LEU B 1 677 ? 32.055 -52.844 100.183 1.000 52.374 645 LEU B C 1
ATOM 12148 O O . LEU B 1 677 ? 32.614 -53.776 100.762 1.000 52.638 645 LEU B O 1
ATOM 12153 N N . ASN B 1 678 ? 31.050 -53.014 99.304 1.000 52.494 646 ASN B N 1
ATOM 12154 C CA . ASN B 1 678 ? 30.477 -54.313 98.979 1.000 50.323 646 ASN B CA 1
ATOM 12155 C C . ASN B 1 678 ? 31.563 -55.261 98.462 1.000 47.348 646 ASN B C 1
ATOM 12156 O O . ASN B 1 678 ? 31.636 -56.401 98.898 1.000 46.912 646 ASN B O 1
ATOM 12161 N N . ARG B 1 679 ? 32.377 -54.794 97.512 1.000 45.695 647 ARG B N 1
ATOM 12162 C CA . ARG B 1 679 ? 33.444 -55.612 96.954 1.000 51.025 647 ARG B CA 1
ATOM 12163 C C . ARG B 1 679 ? 34.442 -56.063 98.030 1.000 57.778 647 ARG B C 1
ATOM 12164 O O . ARG B 1 679 ? 34.897 -57.205 98.012 1.000 56.716 647 ARG B O 1
ATOM 12172 N N . ALA B 1 680 ? 34.753 -55.170 98.977 1.000 56.394 648 ALA B N 1
ATOM 12173 C CA . ALA B 1 680 ? 35.753 -55.407 100.009 1.000 54.630 648 ALA B CA 1
ATOM 12174 C C . ALA B 1 680 ? 35.340 -56.526 100.965 1.000 60.944 648 ALA B C 1
ATOM 12175 O O . ALA B 1 680 ? 36.196 -57.270 101.427 1.000 66.717 648 ALA B O 1
ATOM 12177 N N . LYS B 1 681 ? 34.040 -56.659 101.256 1.000 66.351 649 LYS B N 1
ATOM 12178 C CA . LYS B 1 681 ? 33.561 -57.715 102.139 1.000 72.864 649 LYS B CA 1
ATOM 12179 C C . LYS B 1 681 ? 33.834 -59.103 101.552 1.000 80.357 649 LYS B C 1
ATOM 12180 O O . LYS B 1 681 ? 34.921 -59.645 101.743 1.000 92.042 649 LYS B O 1
ATOM 12186 N N . ASP B 1 682 ? 32.863 -59.666 100.822 1.000 89.482 650 ASP B N 1
ATOM 12187 C CA . ASP B 1 682 ? 32.936 -61.049 100.365 1.000 107.048 650 ASP B CA 1
ATOM 12188 C C . ASP B 1 682 ? 33.110 -61.121 98.845 1.000 124.023 650 ASP B C 1
ATOM 12189 O O . ASP B 1 682 ? 32.910 -60.138 98.132 1.000 130.617 650 ASP B O 1
ATOM 12194 N N . LYS B 1 683 ? 33.481 -62.316 98.365 1.000 133.732 651 LYS B N 1
ATOM 12195 C CA . LYS B 1 683 ? 33.688 -62.611 96.954 1.000 139.854 651 LYS B CA 1
ATOM 12196 C C . LYS B 1 683 ? 32.360 -63.009 96.294 1.000 148.516 651 LYS B C 1
ATOM 12197 O O . LYS B 1 683 ? 32.334 -63.450 95.146 1.000 155.335 651 LYS B O 1
ATOM 12203 N N . GLN B 1 684 ? 31.244 -62.808 97.010 1.000 143.825 652 GLN B N 1
ATOM 12204 C CA . GLN B 1 684 ? 29.907 -63.179 96.567 1.000 136.228 652 GLN B CA 1
ATOM 12205 C C . GLN B 1 684 ? 29.382 -62.195 95.516 1.000 135.814 652 GLN B C 1
ATOM 12206 O O . GLN B 1 684 ? 29.336 -60.983 95.742 1.000 140.414 652 GLN B O 1
ATOM 12212 N N . LEU B 1 685 ? 28.997 -62.745 94.358 1.000 135.965 653 LEU B N 1
ATOM 12213 C CA . LEU B 1 685 ? 28.038 -62.124 93.450 1.000 125.479 653 LEU B CA 1
ATOM 12214 C C . LEU B 1 685 ? 26.730 -62.911 93.568 1.000 122.403 653 LEU B C 1
ATOM 12215 O O . LEU B 1 685 ? 26.509 -63.859 92.810 1.000 122.332 653 LEU B O 1
ATOM 12220 N N . LYS B 1 686 ? 25.865 -62.504 94.509 1.000 109.096 654 LYS B N 1
ATOM 12221 C CA . LYS B 1 686 ? 24.698 -63.289 94.883 1.000 105.003 654 LYS B CA 1
ATOM 12222 C C . LYS B 1 686 ? 23.563 -63.080 93.878 1.000 111.546 654 LYS B C 1
ATOM 12223 O O . LYS B 1 686 ? 23.221 -61.947 93.549 1.000 116.411 654 LYS B O 1
ATOM 12229 N N . VAL B 1 687 ? 22.990 -64.196 93.408 1.000 117.377 655 VAL B N 1
ATOM 12230 C CA . VAL B 1 687 ? 22.031 -64.236 92.310 1.000 115.931 655 VAL B CA 1
ATOM 12231 C C . VAL B 1 687 ? 20.670 -64.680 92.858 1.000 113.080 655 VAL B C 1
ATOM 12232 O O . VAL B 1 687 ? 20.609 -65.591 93.685 1.000 121.685 655 VAL B O 1
ATOM 12236 N N . LYS B 1 688 ? 19.581 -64.034 92.402 1.000 101.841 656 LYS B N 1
ATOM 12237 C CA . LYS B 1 688 ? 18.253 -64.290 92.951 1.000 90.238 656 LYS B CA 1
ATOM 12238 C C . LYS B 1 688 ? 17.263 -64.727 91.869 1.000 88.677 656 LYS B C 1
ATOM 12239 O O . LYS B 1 688 ? 16.303 -65.429 92.186 1.000 94.314 656 LYS B O 1
ATOM 12245 N N . ASP B 1 689 ? 17.478 -64.302 90.610 1.000 73.095 657 ASP B N 1
ATOM 12246 C CA . ASP B 1 689 ? 16.679 -64.756 89.475 1.000 60.027 657 ASP B CA 1
ATOM 12247 C C . ASP B 1 689 ? 17.263 -66.069 88.955 1.000 56.857 657 ASP B C 1
ATOM 12248 O O . ASP B 1 689 ? 18.475 -66.190 88.799 1.000 54.528 657 ASP B O 1
ATOM 12253 N N . TRP B 1 690 ? 16.391 -67.039 88.654 1.000 55.700 658 TRP B N 1
ATOM 12254 C CA . TRP B 1 690 ? 16.832 -68.383 88.292 1.000 60.029 658 TRP B CA 1
ATOM 12255 C C . TRP B 1 690 ? 17.611 -68.426 86.972 1.000 56.774 658 TRP B C 1
ATOM 12256 O O . TRP B 1 690 ? 18.272 -69.417 86.694 1.000 62.878 658 TRP B O 1
ATOM 12267 N N . MET B 1 691 ? 17.562 -67.359 86.165 1.000 59.405 659 MET B N 1
ATOM 12268 C CA . MET B 1 691 ? 18.329 -67.309 84.926 1.000 59.433 659 MET B CA 1
ATOM 12269 C C . MET B 1 691 ? 19.501 -66.330 85.025 1.000 56.279 659 MET B C 1
ATOM 12270 O O . MET B 1 691 ? 20.201 -66.105 84.043 1.000 60.497 659 MET B O 1
ATOM 12275 N N . ALA B 1 692 ? 19.711 -65.735 86.202 1.000 58.402 660 ALA B N 1
ATOM 12276 C CA . ALA B 1 692 ? 20.882 -64.901 86.416 1.000 62.588 660 ALA B CA 1
ATOM 12277 C C . ALA B 1 692 ? 22.118 -65.779 86.620 1.000 61.452 660 ALA B C 1
ATOM 12278 O O . ALA B 1 692 ? 22.040 -66.838 87.233 1.000 62.777 660 ALA B O 1
ATOM 12280 N N . VAL B 1 693 ? 23.252 -65.322 86.088 1.000 66.181 661 VAL B N 1
ATOM 12281 C CA . VAL B 1 693 ? 24.542 -65.966 86.287 1.000 61.242 661 VAL B CA 1
ATOM 12282 C C . VAL B 1 693 ? 25.501 -64.903 86.810 1.000 53.408 661 VAL B C 1
ATOM 12283 O O . VAL B 1 693 ? 25.472 -63.767 86.362 1.000 56.652 661 VAL B O 1
ATOM 12287 N N . ASP B 1 694 ? 26.364 -65.292 87.745 1.000 52.524 662 ASP B N 1
ATOM 12288 C CA . ASP B 1 694 ? 27.211 -64.350 88.450 1.000 60.918 662 ASP B CA 1
ATOM 12289 C C . ASP B 1 694 ? 28.414 -63.922 87.605 1.000 56.753 662 ASP B C 1
ATOM 12290 O O . ASP B 1 694 ? 29.415 -63.506 88.171 1.000 60.635 662 ASP B O 1
ATOM 12295 N N . ILE B 1 695 ? 28.332 -64.051 86.273 1.000 51.386 663 ILE B N 1
ATOM 12296 C CA . ILE B 1 695 ? 29.328 -63.456 85.393 1.000 52.701 663 ILE B CA 1
ATOM 12297 C C . ILE B 1 695 ? 28.625 -62.672 84.295 1.000 45.501 663 ILE B C 1
ATOM 12298 O O . ILE B 1 695 ? 27.546 -63.043 83.872 1.000 45.412 663 ILE B O 1
ATOM 12303 N N . GLY B 1 696 ? 29.265 -61.608 83.825 1.000 42.403 664 GLY B N 1
ATOM 12304 C CA . GLY B 1 696 ? 28.768 -60.944 82.640 1.000 41.426 664 GLY B CA 1
ATOM 12305 C C . GLY B 1 696 ? 28.131 -59.608 82.962 1.000 35.590 664 GLY B C 1
ATOM 12306 O O . GLY B 1 696 ? 28.309 -59.093 84.061 1.000 35.672 664 GLY B O 1
ATOM 12307 N N . VAL B 1 697 ? 27.412 -59.038 81.989 1.000 34.203 665 VAL B N 1
ATOM 12308 C CA . VAL B 1 697 ? 27.112 -57.619 82.089 1.000 32.777 665 VAL B CA 1
ATOM 12309 C C . VAL B 1 697 ? 25.831 -57.402 82.894 1.000 35.345 665 VAL B C 1
ATOM 12310 O O . VAL B 1 697 ? 25.603 -56.315 83.429 1.000 37.771 665 VAL B O 1
ATOM 12314 N N . ILE B 1 698 ? 24.988 -58.440 82.984 1.000 33.755 666 ILE B N 1
ATOM 12315 C CA . ILE B 1 698 ? 23.683 -58.230 83.579 1.000 33.783 666 ILE B CA 1
ATOM 12316 C C . ILE B 1 698 ? 23.772 -58.408 85.093 1.000 39.870 666 ILE B C 1
ATOM 12317 O O . ILE B 1 698 ? 23.246 -57.559 85.835 1.000 43.989 666 ILE B O 1
ATOM 12322 N N . ASP B 1 699 ? 24.444 -59.488 85.537 1.000 37.685 667 ASP B N 1
ATOM 12323 C CA . ASP B 1 699 ? 24.477 -59.835 86.955 1.000 40.580 667 ASP B CA 1
ATOM 12324 C C . ASP B 1 699 ? 25.901 -59.903 87.518 1.000 42.668 667 ASP B C 1
ATOM 12325 O O . ASP B 1 699 ? 26.077 -60.171 88.706 1.000 49.594 667 ASP B O 1
ATOM 12330 N N . GLY B 1 700 ? 26.911 -59.622 86.692 1.000 40.079 668 GLY B N 1
ATOM 12331 C CA . GLY B 1 700 ? 28.291 -59.843 87.097 1.000 39.482 668 GLY B CA 1
ATOM 12332 C C . GLY B 1 700 ? 29.148 -58.579 87.020 1.000 41.549 668 GLY B C 1
ATOM 12333 O O . GLY B 1 700 ? 28.638 -57.466 86.858 1.000 40.573 668 GLY B O 1
ATOM 12334 N N . LEU B 1 701 ? 30.469 -58.783 87.111 1.000 41.635 669 LEU B N 1
ATOM 12335 C CA . LEU B 1 701 ? 31.427 -57.713 87.338 1.000 39.430 669 LEU B CA 1
ATOM 12336 C C . LEU B 1 701 ? 31.586 -56.868 86.082 1.000 37.068 669 LEU B C 1
ATOM 12337 O O . LEU B 1 701 ? 31.824 -55.664 86.198 1.000 38.260 669 LEU B O 1
ATOM 12342 N N . SER B 1 702 ? 31.379 -57.476 84.902 1.000 35.599 670 SER B N 1
ATOM 12343 C CA . SER B 1 702 ? 31.379 -56.735 83.640 1.000 38.433 670 SER B CA 1
ATOM 12344 C C . SER B 1 702 ? 30.382 -55.580 83.677 1.000 35.371 670 SER B C 1
ATOM 12345 O O . SER B 1 702 ? 30.689 -54.472 83.233 1.000 33.995 670 SER B O 1
ATOM 12348 N N . GLY B 1 703 ? 29.192 -55.855 84.233 1.000 34.657 671 GLY B N 1
ATOM 12349 C CA . GLY B 1 703 ? 28.188 -54.820 84.391 1.000 32.583 671 GLY B CA 1
ATOM 12350 C C . GLY B 1 703 ? 28.655 -53.708 85.328 1.000 33.693 671 GLY B C 1
ATOM 12351 O O . GLY B 1 703 ? 28.433 -52.536 85.066 1.000 38.291 671 GLY B O 1
ATOM 12352 N N . VAL B 1 704 ? 29.293 -54.084 86.440 1.000 36.574 672 VAL B N 1
ATOM 12353 C CA . VAL B 1 704 ? 29.796 -53.116 87.407 1.000 36.807 672 VAL B CA 1
ATOM 12354 C C . VAL B 1 704 ? 30.814 -52.201 86.719 1.000 36.198 672 VAL B C 1
ATOM 12355 O O . VAL B 1 704 ? 30.832 -51.000 86.975 1.000 42.253 672 VAL B O 1
ATOM 12359 N N . SER B 1 705 ? 31.617 -52.747 85.801 1.000 32.043 673 SER B N 1
ATOM 12360 C CA . SER B 1 705 ? 32.580 -51.917 85.094 1.000 35.014 673 SER B CA 1
ATOM 12361 C C . SER B 1 705 ? 31.939 -50.818 84.238 1.000 39.401 673 SER B C 1
ATOM 12362 O O . SER B 1 705 ? 32.560 -49.769 84.031 1.000 37.047 673 SER B O 1
ATOM 12365 N N . LEU B 1 706 ? 30.706 -51.044 83.737 1.000 38.849 674 LEU B N 1
ATOM 12366 C CA . LEU B 1 706 ? 30.021 -50.010 82.975 1.000 35.372 674 LEU B CA 1
ATOM 12367 C C . LEU B 1 706 ? 29.897 -48.744 83.826 1.000 37.986 674 LEU B C 1
ATOM 12368 O O . LEU B 1 706 ? 30.136 -47.633 83.325 1.000 39.192 674 LEU B O 1
ATOM 12373 N N . PHE B 1 707 ? 29.464 -48.920 85.086 1.000 35.190 675 PHE B N 1
ATOM 12374 C CA . PHE B 1 707 ? 29.344 -47.817 86.030 1.000 35.200 675 PHE B CA 1
ATOM 12375 C C . PHE B 1 707 ? 30.694 -47.107 86.199 1.000 38.118 675 PHE B C 1
ATOM 12376 O O . PHE B 1 707 ? 30.775 -45.877 86.126 1.000 37.634 675 PHE B O 1
ATOM 12384 N N . TYR B 1 708 ? 31.761 -47.884 86.419 1.000 34.209 676 TYR B N 1
ATOM 12385 C CA . TYR B 1 708 ? 33.086 -47.288 86.574 1.000 37.330 676 TYR B CA 1
ATOM 12386 C C . TYR B 1 708 ? 33.513 -46.522 85.330 1.000 38.078 676 TYR B C 1
ATOM 12387 O O . TYR B 1 708 ? 34.011 -45.404 85.466 1.000 39.275 676 TYR B O 1
ATOM 12396 N N . SER B 1 709 ? 33.274 -47.109 84.138 1.000 36.807 677 SER B N 1
ATOM 12397 C CA . SER B 1 709 ? 33.604 -46.437 82.891 1.000 35.893 677 SER B CA 1
ATOM 12398 C C . SER B 1 709 ? 32.876 -45.086 82.806 1.000 38.571 677 SER B C 1
ATOM 12399 O O . SER B 1 709 ? 33.481 -44.078 82.445 1.000 35.955 677 SER B O 1
ATOM 12402 N N . ALA B 1 710 ? 31.581 -45.070 83.165 1.000 35.095 678 ALA B N 1
ATOM 12403 C CA . ALA B 1 710 ? 30.734 -43.891 83.050 1.000 35.633 678 ALA B CA 1
ATOM 12404 C C . ALA B 1 710 ? 31.143 -42.840 84.073 1.000 34.000 678 ALA B C 1
ATOM 12405 O O . ALA B 1 710 ? 31.216 -41.654 83.757 1.000 34.272 678 ALA B O 1
ATOM 12407 N N . LEU B 1 711 ? 31.365 -43.280 85.313 1.000 34.761 679 LEU B N 1
ATOM 12408 C CA . LEU B 1 711 ? 31.884 -42.387 86.346 1.000 39.218 679 LEU B CA 1
ATOM 12409 C C . LEU B 1 711 ? 33.223 -41.783 85.888 1.000 38.334 679 LEU B C 1
ATOM 12410 O O . LEU B 1 711 ? 33.452 -40.579 86.045 1.000 41.485 679 LEU B O 1
ATOM 12415 N N . TYR B 1 712 ? 34.081 -42.590 85.258 1.000 30.566 680 TYR B N 1
ATOM 12416 C CA . TYR B 1 712 ? 35.270 -41.998 84.667 1.000 38.534 680 TYR B CA 1
ATOM 12417 C C . TYR B 1 712 ? 34.926 -40.894 83.666 1.000 43.611 680 TYR B C 1
ATOM 12418 O O . TYR B 1 712 ? 35.577 -39.849 83.662 1.000 47.641 680 TYR B O 1
ATOM 12427 N N . SER B 1 713 ? 33.949 -41.132 82.779 1.000 39.757 681 SER B N 1
ATOM 12428 C CA . SER B 1 713 ? 33.663 -40.155 81.739 1.000 39.245 681 SER B CA 1
ATOM 12429 C C . SER B 1 713 ? 33.315 -38.798 82.345 1.000 38.785 681 SER B C 1
ATOM 12430 O O . SER B 1 713 ? 33.668 -37.777 81.781 1.000 41.413 681 SER B O 1
ATOM 12433 N N . VAL B 1 714 ? 32.631 -38.786 83.499 1.000 43.895 682 VAL B N 1
ATOM 12434 C CA . VAL B 1 714 ? 32.111 -37.546 84.065 1.000 43.417 682 VAL B CA 1
ATOM 12435 C C . VAL B 1 714 ? 33.069 -36.950 85.099 1.000 47.945 682 VAL B C 1
ATOM 12436 O O . VAL B 1 714 ? 32.891 -35.797 85.497 1.000 43.494 682 VAL B O 1
ATOM 12440 N N . THR B 1 715 ? 34.022 -37.766 85.576 1.000 48.897 683 THR B N 1
ATOM 12441 C CA . THR B 1 715 ? 35.118 -37.351 86.443 1.000 53.477 683 THR B CA 1
ATOM 12442 C C . THR B 1 715 ? 36.360 -38.009 85.851 1.000 64.277 683 THR B C 1
ATOM 12443 O O . THR B 1 715 ? 36.516 -39.226 85.928 1.000 86.453 683 THR B O 1
ATOM 12447 N N . GLN B 1 716 ? 37.225 -37.216 85.233 1.000 56.375 684 GLN B N 1
ATOM 12448 C CA . GLN B 1 716 ? 38.413 -37.710 84.554 1.000 51.862 684 GLN B CA 1
ATOM 12449 C C . GLN B 1 716 ? 39.353 -38.420 85.532 1.000 50.753 684 GLN B C 1
ATOM 12450 O O . GLN B 1 716 ? 40.566 -38.444 85.333 1.000 52.616 684 GLN B O 1
ATOM 12456 N N . ASN B 1 717 ? 38.780 -39.022 86.577 1.000 48.648 685 ASN B N 1
ATOM 12457 C CA . ASN B 1 717 ? 39.565 -39.681 87.604 1.000 50.880 685 ASN B CA 1
ATOM 12458 C C . ASN B 1 717 ? 40.019 -41.068 87.147 1.000 48.160 685 ASN B C 1
ATOM 12459 O O . ASN B 1 717 ? 39.233 -42.017 87.174 1.000 48.410 685 ASN B O 1
ATOM 12464 N N . GLN B 1 718 ? 41.306 -41.170 86.794 1.000 45.854 686 GLN B N 1
ATOM 12465 C CA . GLN B 1 718 ? 41.931 -42.371 86.246 1.000 48.893 686 GLN B CA 1
ATOM 12466 C C . GLN B 1 718 ? 41.595 -43.602 87.084 1.000 44.260 686 GLN B C 1
ATOM 12467 O O . GLN B 1 718 ? 41.507 -44.703 86.535 1.000 46.227 686 GLN B O 1
ATOM 12473 N N . LYS B 1 719 ? 41.419 -43.399 88.397 1.000 40.233 687 LYS B N 1
ATOM 12474 C CA . LYS B 1 719 ? 41.144 -44.484 89.336 1.000 48.234 687 LYS B CA 1
ATOM 12475 C C . LYS B 1 719 ? 39.918 -45.287 88.887 1.000 49.753 687 LYS B C 1
ATOM 12476 O O . LYS B 1 719 ? 39.937 -46.530 88.916 1.000 46.757 687 LYS B O 1
ATOM 12482 N N . TYR B 1 720 ? 38.863 -44.564 88.461 1.000 37.067 688 TYR B N 1
ATOM 12483 C CA . TYR B 1 720 ? 37.636 -45.234 88.066 1.000 39.946 688 TYR B CA 1
ATOM 12484 C C . TYR B 1 720 ? 37.874 -46.090 86.824 1.000 42.450 688 TYR B C 1
ATOM 12485 O O . TYR B 1 720 ? 37.355 -47.215 86.726 1.000 39.223 688 TYR B O 1
ATOM 12494 N N . LEU B 1 721 ? 38.699 -45.563 85.903 1.000 38.710 689 LEU B N 1
ATOM 12495 C CA . LEU B 1 721 ? 39.069 -46.304 84.706 1.000 39.277 689 LEU B CA 1
ATOM 12496 C C . LEU B 1 721 ? 39.802 -47.596 85.054 1.000 40.908 689 LEU B C 1
ATOM 12497 O O . LEU B 1 721 ? 39.543 -48.631 84.444 1.000 42.413 689 LEU B O 1
ATOM 12502 N N . GLU B 1 722 ? 40.704 -47.533 86.045 1.000 45.278 690 GLU B N 1
ATOM 12503 C CA . GLU B 1 722 ? 41.483 -48.697 86.434 1.000 46.537 690 GLU B CA 1
ATOM 12504 C C . GLU B 1 722 ? 40.555 -49.774 86.995 1.000 42.088 690 GLU B C 1
ATOM 12505 O O . GLU B 1 722 ? 40.696 -50.956 86.689 1.000 39.639 690 GLU B O 1
ATOM 12511 N N . GLU B 1 723 ? 39.608 -49.365 87.838 1.000 41.635 691 GLU B N 1
ATOM 12512 C CA . GLU B 1 723 ? 38.663 -50.320 88.407 1.000 44.179 691 GLU B CA 1
ATOM 12513 C C . GLU B 1 723 ? 37.834 -50.961 87.283 1.000 41.677 691 GLU B C 1
ATOM 12514 O O . GLU B 1 723 ? 37.692 -52.190 87.205 1.000 38.775 691 GLU B O 1
ATOM 12520 N N . ALA B 1 724 ? 37.330 -50.121 86.377 1.000 35.050 692 ALA B N 1
ATOM 12521 C CA . ALA B 1 724 ? 36.616 -50.628 85.210 1.000 42.191 692 ALA B CA 1
ATOM 12522 C C . ALA B 1 724 ? 37.404 -51.775 84.583 1.000 45.048 692 ALA B C 1
ATOM 12523 O O . ALA B 1 724 ? 36.863 -52.860 84.387 1.000 45.630 692 ALA B O 1
ATOM 12525 N N . GLU B 1 725 ? 38.705 -51.540 84.358 1.000 46.177 693 GLU B N 1
ATOM 12526 C CA . GLU B 1 725 ? 39.550 -52.505 83.672 1.000 48.731 693 GLU B CA 1
ATOM 12527 C C . GLU B 1 725 ? 39.737 -53.770 84.510 1.000 50.546 693 GLU B C 1
ATOM 12528 O O . GLU B 1 725 ? 39.737 -54.881 83.985 1.000 51.060 693 GLU B O 1
ATOM 12534 N N . VAL B 1 726 ? 39.873 -53.593 85.823 1.000 52.074 694 VAL B N 1
ATOM 12535 C CA . VAL B 1 726 ? 40.086 -54.705 86.733 1.000 48.913 694 VAL B CA 1
ATOM 12536 C C . VAL B 1 726 ? 38.841 -55.589 86.786 1.000 46.142 694 VAL B C 1
ATOM 12537 O O . VAL B 1 726 ? 38.948 -56.819 86.826 1.000 45.746 694 VAL B O 1
ATOM 12541 N N . LEU B 1 727 ? 37.656 -54.963 86.756 1.000 42.592 695 LEU B N 1
ATOM 12542 C CA . LEU B 1 727 ? 36.419 -55.739 86.780 1.000 42.992 695 LEU B CA 1
ATOM 12543 C C . LEU B 1 727 ? 36.268 -56.592 85.522 1.000 37.208 695 LEU B C 1
ATOM 12544 O O . LEU B 1 727 ? 35.920 -57.765 85.610 1.000 38.937 695 LEU B O 1
ATOM 12549 N N . ILE B 1 728 ? 36.609 -56.030 84.359 1.000 37.890 696 ILE B N 1
ATOM 12550 C CA . ILE B 1 728 ? 36.519 -56.790 83.116 1.000 40.555 696 ILE B CA 1
ATOM 12551 C C . ILE B 1 728 ? 37.502 -57.953 83.164 1.000 43.025 696 ILE B C 1
ATOM 12552 O O . ILE B 1 728 ? 37.142 -59.097 82.857 1.000 40.408 696 ILE B O 1
ATOM 12557 N N . LYS B 1 729 ? 38.734 -57.653 83.609 1.000 47.914 697 LYS B N 1
ATOM 12558 C CA . LYS B 1 729 ? 39.783 -58.663 83.712 1.000 46.820 697 LYS B CA 1
ATOM 12559 C C . LYS B 1 729 ? 39.276 -59.867 84.497 1.000 45.209 697 LYS B C 1
ATOM 12560 O O . LYS B 1 729 ? 39.449 -61.002 84.062 1.000 42.646 697 LYS B O 1
ATOM 12566 N N . GLU B 1 730 ? 38.619 -59.605 85.636 1.000 47.965 698 GLU B N 1
ATOM 12567 C CA . GLU B 1 730 ? 38.179 -60.677 86.514 1.000 47.857 698 GLU B CA 1
ATOM 12568 C C . GLU B 1 730 ? 37.143 -61.562 85.826 1.000 51.038 698 GLU B C 1
ATOM 12569 O O . GLU B 1 730 ? 37.134 -62.775 86.060 1.000 46.168 698 GLU B O 1
ATOM 12575 N N . ASP B 1 731 ? 36.289 -60.952 84.980 1.000 47.750 699 ASP B N 1
ATOM 12576 C CA . ASP B 1 731 ? 35.263 -61.695 84.258 1.000 48.503 699 ASP B CA 1
ATOM 12577 C C . ASP B 1 731 ? 35.900 -62.503 83.134 1.000 49.969 699 ASP B C 1
ATOM 12578 O O . ASP B 1 731 ? 35.477 -63.628 82.893 1.000 54.282 699 ASP B O 1
ATOM 12583 N N . LEU B 1 732 ? 36.927 -61.940 82.467 1.000 48.549 700 LEU B N 1
ATOM 12584 C CA . LEU B 1 732 ? 37.613 -62.634 81.374 1.000 48.791 700 LEU B CA 1
ATOM 12585 C C . LEU B 1 732 ? 38.329 -63.898 81.861 1.000 49.640 700 LEU B C 1
ATOM 12586 O O . LEU B 1 732 ? 38.634 -64.774 81.061 1.000 47.135 700 LEU B O 1
ATOM 12591 N N . GLU B 1 733 ? 38.582 -63.993 83.174 1.000 49.678 701 GLU B N 1
ATOM 12592 C CA . GLU B 1 733 ? 39.193 -65.173 83.768 1.000 52.604 701 GLU B CA 1
ATOM 12593 C C . GLU B 1 733 ? 38.222 -66.354 83.712 1.000 54.884 701 GLU B C 1
ATOM 12594 O O . GLU B 1 733 ? 38.652 -67.503 83.735 1.000 56.714 701 GLU B O 1
ATOM 12600 N N . SER B 1 734 ? 36.917 -66.064 83.606 1.000 59.304 702 SER B N 1
ATOM 12601 C CA . SER B 1 734 ? 35.860 -67.069 83.532 1.000 52.742 702 SER B CA 1
ATOM 12602 C C . SER B 1 734 ? 35.393 -67.267 82.089 1.000 53.241 702 SER B C 1
ATOM 12603 O O . SER B 1 734 ? 34.204 -67.496 81.840 1.000 57.597 702 SER B O 1
ATOM 12606 N N . THR B 1 735 ? 36.322 -67.165 81.132 1.000 53.384 703 THR B N 1
ATOM 12607 C CA . THR B 1 735 ? 35.982 -67.432 79.741 1.000 55.324 703 THR B CA 1
ATOM 12608 C C . THR B 1 735 ? 36.771 -68.630 79.223 1.000 52.346 703 THR B C 1
ATOM 12609 O O . THR B 1 735 ? 37.742 -69.049 79.840 1.000 52.798 703 THR B O 1
ATOM 12613 N N . LYS B 1 736 ? 36.328 -69.177 78.088 1.000 55.262 704 LYS B N 1
ATOM 12614 C CA . LYS B 1 736 ? 37.008 -70.264 77.401 1.000 60.592 704 LYS B CA 1
ATOM 12615 C C . LYS B 1 736 ? 36.961 -69.998 75.897 1.000 62.637 704 LYS B C 1
ATOM 12616 O O . LYS B 1 736 ? 35.901 -69.680 75.362 1.000 62.519 704 LYS B O 1
ATOM 12622 N N . LYS B 1 737 ? 38.120 -70.079 75.230 1.000 64.533 705 LYS B N 1
ATOM 12623 C CA . LYS B 1 737 ? 38.177 -70.023 73.774 1.000 58.063 705 LYS B CA 1
ATOM 12624 C C . LYS B 1 737 ? 38.086 -71.450 73.242 1.000 57.386 705 LYS B C 1
ATOM 12625 O O . LYS B 1 737 ? 38.727 -72.347 73.782 1.000 61.123 705 LYS B O 1
ATOM 12631 N N . ASP B 1 738 ? 37.233 -71.656 72.232 1.000 60.108 706 ASP B N 1
ATOM 12632 C CA . ASP B 1 738 ? 37.092 -72.943 71.567 1.000 61.439 706 ASP B CA 1
ATOM 12633 C C . ASP B 1 738 ? 38.307 -73.143 70.663 1.000 64.061 706 ASP B C 1
ATOM 12634 O O . ASP B 1 738 ? 38.884 -72.177 70.161 1.000 62.917 706 ASP B O 1
ATOM 12639 N N . ASP B 1 739 ? 38.681 -74.412 70.465 1.000 73.974 707 ASP B N 1
ATOM 12640 C CA . ASP B 1 739 ? 39.930 -74.772 69.811 1.000 77.305 707 ASP B CA 1
ATOM 12641 C C . ASP B 1 739 ? 39.763 -74.918 68.302 1.000 71.610 707 ASP B C 1
ATOM 12642 O O . ASP B 1 739 ? 40.719 -74.684 67.568 1.000 67.138 707 ASP B O 1
ATOM 12647 N N . VAL B 1 740 ? 38.577 -75.358 67.857 1.000 71.968 708 VAL B N 1
ATOM 12648 C CA . VAL B 1 740 ? 38.268 -75.518 66.441 1.000 67.230 708 VAL B CA 1
ATOM 12649 C C . VAL B 1 740 ? 37.825 -74.163 65.892 1.000 67.271 708 VAL B C 1
ATOM 12650 O O . VAL B 1 740 ? 38.499 -73.569 65.057 1.000 64.407 708 VAL B O 1
ATOM 12654 N N . THR B 1 741 ? 36.657 -73.706 66.361 1.000 68.232 709 THR B N 1
ATOM 12655 C CA . THR B 1 741 ? 36.116 -72.388 66.066 1.000 62.904 709 THR B CA 1
ATOM 12656 C C . THR B 1 741 ? 36.842 -71.397 66.973 1.000 67.112 709 THR B C 1
ATOM 12657 O O . THR B 1 741 ? 37.313 -71.772 68.046 1.000 79.134 709 THR B O 1
ATOM 12661 N N . GLY B 1 742 ? 36.954 -70.134 66.575 1.000 56.277 710 GLY B N 1
ATOM 12662 C CA . GLY B 1 742 ? 37.726 -69.266 67.456 1.000 55.107 710 GLY B CA 1
ATOM 12663 C C . GLY B 1 742 ? 36.900 -68.533 68.519 1.000 56.857 710 GLY B C 1
ATOM 12664 O O . GLY B 1 742 ? 37.374 -67.509 69.025 1.000 55.111 710 GLY B O 1
ATOM 12665 N N . VAL B 1 743 ? 35.698 -69.043 68.869 1.000 50.206 711 VAL B N 1
ATOM 12666 C CA . VAL B 1 743 ? 34.729 -68.237 69.615 1.000 47.212 711 VAL B CA 1
ATOM 12667 C C . VAL B 1 743 ? 35.051 -68.231 71.113 1.000 49.639 711 VAL B C 1
ATOM 12668 O O . VAL B 1 743 ? 35.325 -69.283 71.695 1.000 51.192 711 VAL B O 1
ATOM 12672 N N . LEU B 1 744 ? 35.025 -67.037 71.731 1.000 44.268 712 LEU B N 1
ATOM 12673 C CA . LEU B 1 744 ? 35.111 -66.936 73.178 1.000 45.913 712 LEU B CA 1
ATOM 12674 C C . LEU B 1 744 ? 33.708 -66.960 73.788 1.000 47.627 712 LEU B C 1
ATOM 12675 O O . LEU B 1 744 ? 32.808 -66.264 73.333 1.000 47.394 712 LEU B O 1
ATOM 12680 N N . GLN B 1 745 ? 33.539 -67.760 74.842 1.000 49.998 713 GLN B N 1
ATOM 12681 C CA . GLN B 1 745 ? 32.319 -67.755 75.632 1.000 50.409 713 GLN B CA 1
ATOM 12682 C C . GLN B 1 745 ? 32.680 -67.686 77.110 1.000 52.167 713 GLN B C 1
ATOM 12683 O O . GLN B 1 745 ? 33.815 -67.974 77.484 1.000 55.927 713 GLN B O 1
ATOM 12689 N N . THR B 1 746 ? 31.715 -67.276 77.942 1.000 51.200 714 THR B N 1
ATOM 12690 C CA . THR B 1 746 ? 31.907 -67.384 79.375 1.000 46.631 714 THR B CA 1
ATOM 12691 C C . THR B 1 746 ? 31.644 -68.828 79.780 1.000 46.899 714 THR B C 1
ATOM 12692 O O . THR B 1 746 ? 30.900 -69.548 79.092 1.000 42.472 714 THR B O 1
ATOM 12696 N N . VAL B 1 747 ? 32.234 -69.203 80.926 1.000 50.229 715 VAL B N 1
ATOM 12697 C CA . VAL B 1 747 ? 32.028 -70.519 81.504 1.000 57.768 715 VAL B CA 1
ATOM 12698 C C . VAL B 1 747 ? 31.586 -70.357 82.958 1.000 59.363 715 VAL B C 1
ATOM 12699 O O . VAL B 1 747 ? 32.207 -69.629 83.720 1.000 61.210 715 VAL B O 1
ATOM 12703 N N . ASP B 1 748 ? 30.497 -71.044 83.312 1.000 67.008 716 ASP B N 1
ATOM 12704 C CA . ASP B 1 748 ? 29.826 -70.965 84.598 1.000 75.348 716 ASP B CA 1
ATOM 12705 C C . ASP B 1 748 ? 30.483 -71.877 85.628 1.000 83.080 716 ASP B C 1
ATOM 12706 O O . ASP B 1 748 ? 31.453 -72.581 85.334 1.000 80.376 716 ASP B O 1
ATOM 12711 N N . ASN B 1 749 ? 29.884 -71.877 86.826 1.000 94.291 717 ASN B N 1
ATOM 12712 C CA . ASN B 1 749 ? 30.298 -72.697 87.952 1.000 98.643 717 ASN B CA 1
ATOM 12713 C C . ASN B 1 749 ? 30.103 -74.175 87.613 1.000 107.078 717 ASN B C 1
ATOM 12714 O O . ASN B 1 749 ? 30.884 -75.027 88.038 1.000 110.953 717 ASN B O 1
ATOM 12719 N N . LYS B 1 750 ? 29.059 -74.447 86.818 1.000 105.082 718 LYS B N 1
ATOM 12720 C CA . LYS B 1 750 ? 28.640 -75.801 86.496 1.000 97.533 718 LYS B CA 1
ATOM 12721 C C . LYS B 1 750 ? 29.112 -76.166 85.090 1.000 95.673 718 LYS B C 1
ATOM 12722 O O . LYS B 1 750 ? 28.628 -77.131 84.506 1.000 93.237 718 LYS B O 1
ATOM 12728 N N . ASN B 1 751 ? 30.060 -75.379 84.559 1.000 99.464 719 ASN B N 1
ATOM 12729 C CA . ASN B 1 751 ? 30.697 -75.618 83.271 1.000 96.371 719 ASN B CA 1
ATOM 12730 C C . ASN B 1 751 ? 29.683 -75.513 82.128 1.000 97.161 719 ASN B C 1
ATOM 12731 O O . ASN B 1 751 ? 29.669 -76.343 81.215 1.000 110.682 719 ASN B O 1
ATOM 12736 N N . ARG B 1 752 ? 28.856 -74.463 82.166 1.000 84.973 720 ARG B N 1
ATOM 12737 C CA . ARG B 1 752 ? 28.030 -74.075 81.032 1.000 72.937 720 ARG B CA 1
ATOM 12738 C C . ARG B 1 752 ? 28.803 -73.051 80.208 1.000 63.483 720 ARG B C 1
ATOM 12739 O O . ARG B 1 752 ? 29.426 -72.162 80.785 1.000 66.495 720 ARG B O 1
ATOM 12747 N N . LEU B 1 753 ? 28.746 -73.147 78.877 1.000 56.294 721 LEU B N 1
ATOM 12748 C CA . LEU B 1 753 ? 29.299 -72.094 78.033 1.000 57.490 721 LEU B CA 1
ATOM 12749 C C . LEU B 1 753 ? 28.189 -71.105 77.668 1.000 54.133 721 LEU B C 1
ATOM 12750 O O . LEU B 1 753 ? 27.099 -71.543 77.327 1.000 55.717 721 LEU B O 1
ATOM 12755 N N . LEU B 1 754 ? 28.466 -69.786 77.707 1.000 50.555 722 LEU B N 1
ATOM 12756 C CA . LEU B 1 754 ? 27.422 -68.798 77.448 1.000 45.357 722 LEU B CA 1
ATOM 12757 C C . LEU B 1 754 ? 27.855 -67.708 76.470 1.000 40.302 722 LEU B C 1
ATOM 12758 O O . LEU B 1 754 ? 28.890 -67.067 76.646 1.000 41.294 722 LEU B O 1
ATOM 12763 N N . PRO B 1 755 ? 27.074 -67.471 75.387 1.000 39.721 723 PRO B N 1
ATOM 12764 C CA . PRO B 1 755 ? 27.274 -66.292 74.538 1.000 39.204 723 PRO B CA 1
ATOM 12765 C C . PRO B 1 755 ? 26.444 -65.049 74.876 1.000 38.820 723 PRO B C 1
ATOM 12766 O O . PRO B 1 755 ? 26.845 -63.943 74.539 1.000 40.593 723 PRO B O 1
ATOM 12770 N N . TYR B 1 756 ? 25.317 -65.232 75.578 1.000 38.899 724 TYR B N 1
ATOM 12771 C CA . TYR B 1 756 ? 24.223 -64.272 75.589 1.000 35.604 724 TYR B CA 1
ATOM 12772 C C . TYR B 1 756 ? 24.588 -62.989 76.324 1.000 34.243 724 TYR B C 1
ATOM 12773 O O . TYR B 1 756 ? 25.587 -62.936 77.032 1.000 37.092 724 TYR B O 1
ATOM 12782 N N . LEU B 1 757 ? 23.780 -61.941 76.116 1.000 35.285 725 LEU B N 1
ATOM 12783 C CA . LEU B 1 757 ? 23.928 -60.669 76.811 1.000 36.622 725 LEU B CA 1
ATOM 12784 C C . LEU B 1 757 ? 23.912 -60.910 78.317 1.000 39.954 725 LEU B C 1
ATOM 12785 O O . LEU B 1 757 ? 24.666 -60.316 79.091 1.000 41.199 725 LEU B O 1
ATOM 12790 N N . SER B 1 758 ? 23.010 -61.795 78.724 1.000 40.093 726 SER B N 1
ATOM 12791 C CA . SER B 1 758 ? 22.876 -62.124 80.122 1.000 36.738 726 SER B CA 1
ATOM 12792 C C . SER B 1 758 ? 23.706 -63.364 80.382 1.000 36.408 726 SER B C 1
ATOM 12793 O O . SER B 1 758 ? 23.334 -64.455 79.945 1.000 36.209 726 SER B O 1
ATOM 12796 N N . GLY B 1 759 ? 24.846 -63.162 81.056 1.000 38.822 727 GLY B N 1
ATOM 12797 C CA . GLY B 1 759 ? 25.624 -64.281 81.546 1.000 38.620 727 GLY B CA 1
ATOM 12798 C C . GLY B 1 759 ? 26.761 -64.677 80.606 1.000 44.951 727 GLY B C 1
ATOM 12799 O O . GLY B 1 759 ? 27.618 -65.472 80.990 1.000 44.015 727 GLY B O 1
ATOM 12800 N N . GLY B 1 760 ? 26.767 -64.124 79.385 1.000 42.271 728 GLY B N 1
ATOM 12801 C CA . GLY B 1 760 ? 27.604 -64.646 78.315 1.000 39.228 728 GLY B CA 1
ATOM 12802 C C . GLY B 1 760 ? 28.609 -63.620 77.812 1.000 40.526 728 GLY B C 1
ATOM 12803 O O . GLY B 1 760 ? 28.651 -62.504 78.315 1.000 49.161 728 GLY B O 1
ATOM 12804 N N . SER B 1 761 ? 29.402 -63.997 76.804 1.000 40.420 729 SER B N 1
ATOM 12805 C CA . SER B 1 761 ? 30.543 -63.192 76.391 1.000 37.546 729 SER B CA 1
ATOM 12806 C C . SER B 1 761 ? 30.141 -61.919 75.640 1.000 38.652 729 SER B C 1
ATOM 12807 O O . SER B 1 761 ? 30.910 -60.954 75.638 1.000 38.950 729 SER B O 1
ATOM 12810 N N . ILE B 1 762 ? 28.961 -61.913 74.990 1.000 34.841 730 ILE B N 1
ATOM 12811 C CA . ILE B 1 762 ? 28.512 -60.729 74.265 1.000 35.214 730 ILE B CA 1
ATOM 12812 C C . ILE B 1 762 ? 28.388 -59.534 75.216 1.000 32.816 730 ILE B C 1
ATOM 12813 O O . ILE B 1 762 ? 28.718 -58.405 74.864 1.000 33.375 730 ILE B O 1
ATOM 12818 N N . GLY B 1 763 ? 27.916 -59.790 76.426 1.000 31.570 731 GLY B N 1
ATOM 12819 C CA . GLY B 1 763 ? 27.845 -58.747 77.436 1.000 32.806 731 GLY B CA 1
ATOM 12820 C C . GLY B 1 763 ? 29.230 -58.316 77.923 1.000 33.359 731 GLY B C 1
ATOM 12821 O O . GLY B 1 763 ? 29.474 -57.128 78.132 1.000 29.634 731 GLY B O 1
ATOM 12822 N N . VAL B 1 764 ? 30.153 -59.279 78.052 1.000 34.401 732 VAL B N 1
ATOM 12823 C CA . VAL B 1 764 ? 31.534 -58.924 78.367 1.000 35.445 732 VAL B CA 1
ATOM 12824 C C . VAL B 1 764 ? 32.071 -58.001 77.275 1.000 35.878 732 VAL B C 1
ATOM 12825 O O . VAL B 1 764 ? 32.597 -56.933 77.589 1.000 37.530 732 VAL B O 1
ATOM 12829 N N . ALA B 1 765 ? 31.878 -58.394 76.005 1.000 34.225 733 ALA B N 1
ATOM 12830 C CA . ALA B 1 765 ? 32.283 -57.575 74.872 1.000 32.977 733 ALA B CA 1
ATOM 12831 C C . ALA B 1 765 ? 31.747 -56.144 74.998 1.000 37.032 733 ALA B C 1
ATOM 12832 O O . ALA B 1 765 ? 32.481 -55.180 74.774 1.000 35.857 733 ALA B O 1
ATOM 12834 N N . ILE B 1 766 ? 30.451 -56.003 75.325 1.000 36.748 734 ILE B N 1
ATOM 12835 C CA . ILE B 1 766 ? 29.828 -54.695 75.453 1.000 35.459 734 ILE B CA 1
ATOM 12836 C C . ILE B 1 766 ? 30.582 -53.841 76.474 1.000 32.712 734 ILE B C 1
ATOM 12837 O O . ILE B 1 766 ? 30.762 -52.645 76.270 1.000 38.301 734 ILE B O 1
ATOM 12842 N N . SER B 1 767 ? 30.985 -54.417 77.605 1.000 33.010 735 SER B N 1
ATOM 12843 C CA . SER B 1 767 ? 31.668 -53.609 78.610 1.000 35.439 735 SER B CA 1
ATOM 12844 C C . SER B 1 767 ? 33.063 -53.194 78.146 1.000 35.857 735 SER B C 1
ATOM 12845 O O . SER B 1 767 ? 33.505 -52.078 78.444 1.000 35.602 735 SER B O 1
ATOM 12848 N N . ILE B 1 768 ? 33.744 -54.088 77.411 1.000 34.700 736 ILE B N 1
ATOM 12849 C CA . ILE B 1 768 ? 35.025 -53.771 76.793 1.000 36.025 736 ILE B CA 1
ATOM 12850 C C . ILE B 1 768 ? 34.834 -52.618 75.814 1.000 34.836 736 ILE B C 1
ATOM 12851 O O . ILE B 1 768 ? 35.611 -51.673 75.815 1.000 39.131 736 ILE B O 1
ATOM 12856 N N . TRP B 1 769 ? 33.791 -52.704 74.980 1.000 32.351 737 TRP B N 1
ATOM 12857 C CA . TRP B 1 769 ? 33.507 -51.663 74.009 1.000 31.521 737 TRP B CA 1
ATOM 12858 C C . TRP B 1 769 ? 33.332 -50.325 74.709 1.000 31.568 737 TRP B C 1
ATOM 12859 O O . TRP B 1 769 ? 33.851 -49.323 74.244 1.000 36.631 737 TRP B O 1
ATOM 12870 N N . PHE B 1 770 ? 32.579 -50.308 75.818 1.000 32.202 738 PHE B N 1
ATOM 12871 C CA . PHE B 1 770 ? 32.282 -49.053 76.500 1.000 34.092 738 PHE B CA 1
ATOM 12872 C C . PHE B 1 770 ? 33.518 -48.548 77.259 1.000 34.251 738 PHE B C 1
ATOM 12873 O O . PHE B 1 770 ? 33.751 -47.345 77.341 1.000 34.371 738 PHE B O 1
ATOM 12881 N N . LEU B 1 771 ? 34.309 -49.467 77.818 1.000 32.885 739 LEU B N 1
ATOM 12882 C CA . LEU B 1 771 ? 35.595 -49.094 78.405 1.000 41.529 739 LEU B CA 1
ATOM 12883 C C . LEU B 1 771 ? 36.432 -48.346 77.365 1.000 40.508 739 LEU B C 1
ATOM 12884 O O . LEU B 1 771 ? 36.984 -47.278 77.649 1.000 35.442 739 LEU B O 1
ATOM 12889 N N . ASN B 1 772 ? 36.438 -48.880 76.134 1.000 38.386 740 ASN B N 1
ATOM 12890 C CA . ASN B 1 772 ? 37.175 -48.270 75.037 1.000 41.594 740 ASN B CA 1
ATOM 12891 C C . ASN B 1 772 ? 36.538 -46.945 74.624 1.000 40.768 740 ASN B C 1
ATOM 12892 O O . ASN B 1 772 ? 37.242 -45.976 74.324 1.000 39.919 740 ASN B O 1
ATOM 12897 N N . HIS B 1 773 ? 35.200 -46.904 74.634 1.000 36.430 741 HIS B N 1
ATOM 12898 C CA . HIS B 1 773 ? 34.483 -45.723 74.171 1.000 36.601 741 HIS B CA 1
ATOM 12899 C C . HIS B 1 773 ? 34.841 -44.504 75.027 1.000 37.623 741 HIS B C 1
ATOM 12900 O O . HIS B 1 773 ? 35.075 -43.419 74.504 1.000 35.210 741 HIS B O 1
ATOM 12907 N N . VAL B 1 774 ? 34.887 -44.684 76.356 1.000 40.549 742 VAL B N 1
ATOM 12908 C CA . VAL B 1 774 ? 35.071 -43.553 77.258 1.000 42.857 742 VAL B CA 1
ATOM 12909 C C . VAL B 1 774 ? 36.547 -43.165 77.375 1.000 38.948 742 VAL B C 1
ATOM 12910 O O . VAL B 1 774 ? 36.837 -42.062 77.809 1.000 34.424 742 VAL B O 1
ATOM 12914 N N . SER B 1 775 ? 37.465 -44.072 77.017 1.000 38.315 743 SER B N 1
ATOM 12915 C CA . SER B 1 775 ? 38.888 -43.825 77.219 1.000 40.236 743 SER B CA 1
ATOM 12916 C C . SER B 1 775 ? 39.633 -43.611 75.898 1.000 45.742 743 SER B C 1
ATOM 12917 O O . SER B 1 775 ? 40.791 -43.205 75.913 1.000 44.231 743 SER B O 1
ATOM 12920 N N . GLY B 1 776 ? 38.986 -43.911 74.764 1.000 44.944 744 GLY B N 1
ATOM 12921 C CA . GLY B 1 776 ? 39.601 -43.786 73.449 1.000 47.404 744 GLY B CA 1
ATOM 12922 C C . GLY B 1 776 ? 40.663 -44.856 73.167 1.000 49.554 744 GLY B C 1
ATOM 12923 O O . GLY B 1 776 ? 41.588 -44.627 72.388 1.000 53.167 744 GLY B O 1
ATOM 12924 N N . GLN B 1 777 ? 40.541 -46.026 73.798 1.000 43.854 745 GLN B N 1
ATOM 12925 C CA . GLN B 1 777 ? 41.539 -47.070 73.630 1.000 41.679 745 GLN B CA 1
ATOM 12926 C C . GLN B 1 777 ? 40.978 -48.191 72.767 1.000 44.546 745 GLN B C 1
ATOM 12927 O O . GLN B 1 777 ? 39.876 -48.076 72.251 1.000 50.794 745 GLN B O 1
ATOM 12933 N N . ASP B 1 778 ? 41.734 -49.292 72.662 1.000 43.306 746 ASP B N 1
ATOM 12934 C CA . ASP B 1 778 ? 41.263 -50.489 71.997 1.000 39.855 746 ASP B CA 1
ATOM 12935 C C . ASP B 1 778 ? 41.786 -51.702 72.749 1.000 40.955 746 ASP B C 1
ATOM 12936 O O . ASP B 1 778 ? 42.300 -52.637 72.151 1.000 46.144 746 ASP B O 1
ATOM 12941 N N . LEU B 1 779 ? 41.599 -51.682 74.065 1.000 41.895 747 LEU B N 1
ATOM 12942 C CA . LEU B 1 779 ? 41.978 -52.767 74.948 1.000 44.121 747 LEU B CA 1
ATOM 12943 C C . LEU B 1 779 ? 41.210 -54.038 74.593 1.000 45.869 747 LEU B C 1
ATOM 12944 O O . LEU B 1 779 ? 40.086 -53.970 74.097 1.000 57.535 747 LEU B O 1
ATOM 12949 N N . TYR B 1 780 ? 41.811 -55.197 74.880 1.000 40.361 748 TYR B N 1
ATOM 12950 C CA . TYR B 1 780 ? 41.154 -56.493 74.759 1.000 42.475 748 TYR B CA 1
ATOM 12951 C C . TYR B 1 780 ? 40.659 -56.753 73.334 1.000 50.769 748 TYR B C 1
ATOM 12952 O O . TYR B 1 780 ? 39.695 -57.502 73.142 1.000 58.026 748 TYR B O 1
ATOM 12961 N N . ARG B 1 781 ? 41.354 -56.171 72.340 1.000 48.419 749 ARG B N 1
ATOM 12962 C CA . ARG B 1 781 ? 41.041 -56.364 70.928 1.000 46.364 749 ARG B CA 1
ATOM 12963 C C . ARG B 1 781 ? 40.964 -57.851 70.585 1.000 43.997 749 ARG B C 1
ATOM 12964 O O . ARG B 1 781 ? 40.056 -58.290 69.879 1.000 50.043 749 ARG B O 1
ATOM 12972 N N . GLU B 1 782 ? 41.907 -58.633 71.103 1.000 45.452 750 GLU B N 1
ATOM 12973 C CA . GLU B 1 782 ? 41.931 -60.071 70.862 1.000 52.389 750 GLU B CA 1
ATOM 12974 C C . GLU B 1 782 ? 40.633 -60.741 71.331 1.000 47.618 750 GLU B C 1
ATOM 12975 O O . GLU B 1 782 ? 40.071 -61.581 70.630 1.000 47.624 750 GLU B O 1
ATOM 12981 N N . GLU B 1 783 ? 40.195 -60.416 72.553 1.000 49.228 751 GLU B N 1
ATOM 12982 C CA . GLU B 1 783 ? 39.020 -61.058 73.123 1.000 47.385 751 GLU B CA 1
ATOM 12983 C C . GLU B 1 783 ? 37.787 -60.608 72.342 1.000 44.396 751 GLU B C 1
ATOM 12984 O O . GLU B 1 783 ? 36.946 -61.426 71.972 1.000 31.652 751 GLU B O 1
ATOM 12990 N N . MET B 1 784 ? 37.734 -59.295 72.086 1.000 41.879 752 MET B N 1
ATOM 12991 C CA . MET B 1 784 ? 36.677 -58.696 71.303 1.000 43.423 752 MET B CA 1
ATOM 12992 C C . MET B 1 784 ? 36.516 -59.457 69.989 1.000 46.672 752 MET B C 1
ATOM 12993 O O . MET B 1 784 ? 35.410 -59.906 69.691 1.000 52.584 752 MET B O 1
ATOM 12998 N N . ASN B 1 785 ? 37.622 -59.644 69.238 1.000 47.136 753 ASN B N 1
ATOM 12999 C CA . ASN B 1 785 ? 37.574 -60.276 67.925 1.000 43.573 753 ASN B CA 1
ATOM 13000 C C . ASN B 1 785 ? 37.058 -61.709 68.027 1.000 43.393 753 ASN B C 1
ATOM 13001 O O . ASN B 1 785 ? 36.324 -62.167 67.145 1.000 43.488 753 ASN B O 1
ATOM 13006 N N . SER B 1 786 ? 37.406 -62.400 69.114 1.000 41.462 754 SER B N 1
ATOM 13007 C CA . SER B 1 786 ? 36.971 -63.783 69.266 1.000 44.054 754 SER B CA 1
ATOM 13008 C C . SER B 1 786 ? 35.521 -63.866 69.751 1.000 46.425 754 SER B C 1
ATOM 13009 O O . SER B 1 786 ? 34.918 -64.940 69.693 1.000 46.430 754 SER B O 1
ATOM 13012 N N . ILE B 1 787 ? 34.978 -62.739 70.253 1.000 44.239 755 ILE B N 1
ATOM 13013 C CA . ILE B 1 787 ? 33.591 -62.700 70.688 1.000 45.391 755 ILE B CA 1
ATOM 13014 C C . ILE B 1 787 ? 32.698 -62.435 69.482 1.000 44.850 755 ILE B C 1
ATOM 13015 O O . ILE B 1 787 ? 31.703 -63.135 69.295 1.000 47.315 755 ILE B O 1
ATOM 13020 N N . LEU B 1 788 ? 33.097 -61.460 68.652 1.000 45.525 756 LEU B N 1
ATOM 13021 C CA . LEU B 1 788 ? 32.415 -61.147 67.402 1.000 41.871 756 LEU B CA 1
ATOM 13022 C C . LEU B 1 788 ? 32.195 -62.395 66.555 1.000 42.041 756 LEU B C 1
ATOM 13023 O O . LEU B 1 788 ? 31.217 -62.483 65.813 1.000 48.063 756 LEU B O 1
ATOM 13028 N N . LYS B 1 789 ? 33.061 -63.392 66.697 1.000 43.983 757 LYS B N 1
ATOM 13029 C CA . LYS B 1 789 ? 32.943 -64.605 65.898 1.000 51.659 757 LYS B CA 1
ATOM 13030 C C . LYS B 1 789 ? 31.624 -65.321 66.187 1.000 49.387 757 LYS B C 1
ATOM 13031 O O . LYS B 1 789 ? 31.223 -66.199 65.424 1.000 47.072 757 LYS B O 1
ATOM 13037 N N . LEU B 1 790 ? 30.975 -64.967 67.307 1.000 44.199 758 LEU B N 1
ATOM 13038 C CA . LEU B 1 790 ? 29.691 -65.567 67.654 1.000 46.348 758 LEU B CA 1
ATOM 13039 C C . LEU B 1 790 ? 28.634 -65.281 66.587 1.000 41.455 758 LEU B C 1
ATOM 13040 O O . LEU B 1 790 ? 27.664 -66.028 66.473 1.000 43.632 758 LEU B O 1
ATOM 13045 N N . SER B 1 791 ? 28.826 -64.210 65.804 1.000 44.488 759 SER B N 1
ATOM 13046 C CA . SER B 1 791 ? 27.899 -63.888 64.729 1.000 44.766 759 SER B CA 1
ATOM 13047 C C . SER B 1 791 ? 27.730 -65.062 63.770 1.000 49.703 759 SER B C 1
ATOM 13048 O O . SER B 1 791 ? 26.800 -65.056 62.967 1.000 57.077 759 SER B O 1
ATOM 13051 N N . LYS B 1 792 ? 28.616 -66.063 63.863 1.000 49.812 760 LYS B N 1
ATOM 13052 C CA . LYS B 1 792 ? 28.574 -67.203 62.965 1.000 49.219 760 LYS B CA 1
ATOM 13053 C C . LYS B 1 792 ? 27.588 -68.253 63.470 1.000 46.777 760 LYS B C 1
ATOM 13054 O O . LYS B 1 792 ? 27.467 -69.305 62.862 1.000 56.731 760 LYS B O 1
ATOM 13060 N N . THR B 1 793 ? 26.863 -67.974 64.554 1.000 49.572 761 THR B N 1
ATOM 13061 C CA . THR B 1 793 ? 25.946 -68.952 65.130 1.000 46.417 761 THR B CA 1
ATOM 13062 C C . THR B 1 793 ? 24.714 -69.117 64.240 1.000 49.329 761 THR B C 1
ATOM 13063 O O . THR B 1 793 ? 24.093 -68.138 63.822 1.000 51.644 761 THR B O 1
ATOM 13067 N N . ARG B 1 794 ? 24.371 -70.375 63.959 1.000 50.146 762 ARG B N 1
ATOM 13068 C CA . ARG B 1 794 ? 23.314 -70.684 63.014 1.000 48.007 762 ARG B CA 1
ATOM 13069 C C . ARG B 1 794 ? 21.958 -70.611 63.706 1.000 50.242 762 ARG B C 1
ATOM 13070 O O . ARG B 1 794 ? 21.016 -70.066 63.131 1.000 50.772 762 ARG B O 1
ATOM 13078 N N . CYS B 1 795 ? 21.854 -71.167 64.921 1.000 51.017 763 CYS B N 1
ATOM 13079 C CA . CYS B 1 795 ? 20.616 -71.075 65.682 1.000 51.882 763 CYS B CA 1
ATOM 13080 C C . CYS B 1 795 ? 20.875 -71.050 67.186 1.000 54.660 763 CYS B C 1
ATOM 13081 O O . CYS B 1 795 ? 21.953 -71.427 67.641 1.000 62.274 763 CYS B O 1
ATOM 13084 N N . THR B 1 796 ? 19.859 -70.595 67.935 1.000 49.232 764 THR B N 1
ATOM 13085 C CA . THR B 1 796 ? 19.847 -70.555 69.385 1.000 43.853 764 THR B CA 1
ATOM 13086 C C . THR B 1 796 ? 18.530 -71.169 69.858 1.000 47.002 764 THR B C 1
ATOM 13087 O O . THR B 1 796 ? 17.560 -71.228 69.096 1.000 48.841 764 THR B O 1
ATOM 13091 N N . ILE B 1 797 ? 18.532 -71.649 71.107 1.000 45.726 765 ILE B N 1
ATOM 13092 C CA . ILE B 1 797 ? 17.428 -72.313 71.793 1.000 51.090 765 ILE B CA 1
ATOM 13093 C C . ILE B 1 797 ? 16.183 -71.414 71.745 1.000 47.986 765 ILE B C 1
ATOM 13094 O O . ILE B 1 797 ? 15.051 -71.873 71.539 1.000 40.872 765 ILE B O 1
ATOM 13099 N N . SER B 1 798 ? 16.429 -70.123 71.989 1.000 39.697 766 SER B N 1
ATOM 13100 C CA . SER B 1 798 ? 15.383 -69.158 72.269 1.000 38.301 766 SER B CA 1
ATOM 13101 C C . SER B 1 798 ? 15.729 -67.853 71.566 1.000 35.986 766 SER B C 1
ATOM 13102 O O . SER B 1 798 ? 16.864 -67.664 71.110 1.000 34.801 766 SER B O 1
ATOM 13105 N N . GLY B 1 799 ? 14.750 -66.938 71.531 1.000 33.727 767 GLY B N 1
ATOM 13106 C CA . GLY B 1 799 ? 14.806 -65.812 70.619 1.000 32.870 767 GLY B CA 1
ATOM 13107 C C . GLY B 1 799 ? 15.221 -64.490 71.252 1.000 31.903 767 GLY B C 1
ATOM 13108 O O . GLY B 1 799 ? 15.484 -63.551 70.512 1.000 32.773 767 GLY B O 1
ATOM 13109 N N . GLY B 1 800 ? 15.282 -64.434 72.588 1.000 33.171 768 GLY B N 1
ATOM 13110 C CA . GLY B 1 800 ? 15.180 -63.187 73.340 1.000 34.286 768 GLY B CA 1
ATOM 13111 C C . GLY B 1 800 ? 16.470 -62.375 73.404 1.000 35.883 768 GLY B C 1
ATOM 13112 O O . GLY B 1 800 ? 17.566 -62.904 73.229 1.000 39.420 768 GLY B O 1
ATOM 13113 N N . LEU B 1 801 ? 16.324 -61.081 73.696 1.000 33.393 769 LEU B N 1
ATOM 13114 C CA . LEU B 1 801 ? 17.457 -60.175 73.796 1.000 32.714 769 LEU B CA 1
ATOM 13115 C C . LEU B 1 801 ? 18.435 -60.657 74.865 1.000 35.551 769 LEU B C 1
ATOM 13116 O O . LEU B 1 801 ? 19.645 -60.509 74.694 1.000 33.331 769 LEU B O 1
ATOM 13121 N N . PHE B 1 802 ? 17.920 -61.207 75.978 1.000 33.641 770 PHE B N 1
ATOM 13122 C CA . PHE B 1 802 ? 18.787 -61.451 77.119 1.000 32.465 770 PHE B CA 1
ATOM 13123 C C . PHE B 1 802 ? 19.418 -62.835 77.018 1.000 34.492 770 PHE B C 1
ATOM 13124 O O . PHE B 1 802 ? 20.609 -62.983 77.302 1.000 32.012 770 PHE B O 1
ATOM 13132 N N . ASP B 1 803 ? 18.601 -63.824 76.613 1.000 33.750 771 ASP B N 1
ATOM 13133 C CA . ASP B 1 803 ? 18.912 -65.232 76.784 1.000 34.909 771 ASP B CA 1
ATOM 13134 C C . ASP B 1 803 ? 18.871 -65.964 75.444 1.000 38.342 771 ASP B C 1
ATOM 13135 O O . ASP B 1 803 ? 18.920 -67.197 75.410 1.000 44.070 771 ASP B O 1
ATOM 13140 N N . GLY B 1 804 ? 18.789 -65.223 74.333 1.000 38.239 772 GLY B N 1
ATOM 13141 C CA . GLY B 1 804 ? 18.644 -65.879 73.045 1.000 36.177 772 GLY B CA 1
ATOM 13142 C C . GLY B 1 804 ? 19.111 -65.031 71.868 1.000 35.652 772 GLY B C 1
ATOM 13143 O O . GLY B 1 804 ? 19.994 -64.175 72.008 1.000 34.926 772 GLY B O 1
ATOM 13144 N N . ALA B 1 805 ? 18.457 -65.249 70.717 1.000 32.869 773 ALA B N 1
ATOM 13145 C CA . ALA B 1 805 ? 18.960 -64.757 69.446 1.000 31.386 773 ALA B CA 1
ATOM 13146 C C . ALA B 1 805 ? 19.175 -63.244 69.483 1.000 33.706 773 ALA B C 1
ATOM 13147 O O . ALA B 1 805 ? 20.132 -62.739 68.891 1.000 31.237 773 ALA B O 1
ATOM 13149 N N . GLY B 1 806 ? 18.281 -62.524 70.172 1.000 33.087 774 GLY B N 1
ATOM 13150 C CA . GLY B 1 806 ? 18.378 -61.069 70.250 1.000 33.173 774 GLY B CA 1
ATOM 13151 C C . GLY B 1 806 ? 19.731 -60.571 70.769 1.000 34.446 774 GLY B C 1
ATOM 13152 O O . GLY B 1 806 ? 20.126 -59.443 70.479 1.000 32.552 774 GLY B O 1
ATOM 13153 N N . SER B 1 807 ? 20.440 -61.405 71.551 1.000 37.717 775 SER B N 1
ATOM 13154 C CA . SER B 1 807 ? 21.762 -61.023 72.034 1.000 35.934 775 SER B CA 1
ATOM 13155 C C . SER B 1 807 ? 22.691 -60.728 70.863 1.000 34.954 775 SER B C 1
ATOM 13156 O O . SER B 1 807 ? 23.433 -59.744 70.875 1.000 33.670 775 SER B O 1
ATOM 13159 N N . PHE B 1 808 ? 22.596 -61.574 69.836 1.000 33.170 776 PHE B N 1
ATOM 13160 C CA . PHE B 1 808 ? 23.508 -61.524 68.705 1.000 32.915 776 PHE B CA 1
ATOM 13161 C C . PHE B 1 808 ? 23.336 -60.248 67.878 1.000 35.083 776 PHE B C 1
ATOM 13162 O O . PHE B 1 808 ? 24.275 -59.849 67.198 1.000 34.009 776 PHE B O 1
ATOM 13170 N N . LEU B 1 809 ? 22.167 -59.586 67.963 1.000 36.568 777 LEU B N 1
ATOM 13171 C CA . LEU B 1 809 ? 21.962 -58.304 67.292 1.000 33.958 777 LEU B CA 1
ATOM 13172 C C . LEU B 1 809 ? 22.922 -57.249 67.847 1.000 34.593 777 LEU B C 1
ATOM 13173 O O . LEU B 1 809 ? 23.159 -56.236 67.200 1.000 36.190 777 LEU B O 1
ATOM 13178 N N . LEU B 1 810 ? 23.427 -57.470 69.067 1.000 31.314 778 LEU B N 1
ATOM 13179 C CA . LEU B 1 810 ? 24.327 -56.510 69.687 1.000 35.804 778 LEU B CA 1
ATOM 13180 C C . LEU B 1 810 ? 25.717 -56.557 69.051 1.000 34.480 778 LEU B C 1
ATOM 13181 O O . LEU B 1 810 ? 26.480 -55.610 69.196 1.000 37.142 778 LEU B O 1
ATOM 13186 N N . ILE B 1 811 ? 26.054 -57.674 68.390 1.000 35.946 779 ILE B N 1
ATOM 13187 C CA . ILE B 1 811 ? 27.404 -57.893 67.875 1.000 37.804 779 ILE B CA 1
ATOM 13188 C C . ILE B 1 811 ? 27.745 -56.861 66.797 1.000 35.308 779 ILE B C 1
ATOM 13189 O O . ILE B 1 811 ? 28.777 -56.218 66.890 1.000 39.861 779 ILE B O 1
ATOM 13194 N N . PRO B 1 812 ? 26.944 -56.687 65.717 1.000 38.224 780 PRO B N 1
ATOM 13195 C CA . PRO B 1 812 ? 27.236 -55.679 64.697 1.000 36.702 780 PRO B CA 1
ATOM 13196 C C . PRO B 1 812 ? 27.357 -54.255 65.211 1.000 38.519 780 PRO B C 1
ATOM 13197 O O . PRO B 1 812 ? 28.000 -53.421 64.580 1.000 38.373 780 PRO B O 1
ATOM 13201 N N . SER B 1 813 ? 26.736 -53.985 66.358 1.000 38.577 781 SER B N 1
ATOM 13202 C CA . SER B 1 813 ? 26.772 -52.635 66.906 1.000 43.386 781 SER B CA 1
ATOM 13203 C C . SER B 1 813 ? 28.158 -52.302 67.460 1.000 39.672 781 SER B C 1
ATOM 13204 O O . SER B 1 813 ? 28.462 -51.141 67.727 1.000 42.132 781 SER B O 1
ATOM 13207 N N . MET B 1 814 ? 28.998 -53.322 67.628 1.000 37.907 782 MET B N 1
ATOM 13208 C CA . MET B 1 814 ? 30.328 -53.097 68.168 1.000 40.383 782 MET B CA 1
ATOM 13209 C C . MET B 1 814 ? 31.383 -53.135 67.057 1.000 43.176 782 MET B C 1
ATOM 13210 O O . MET B 1 814 ? 32.570 -53.152 67.374 1.000 43.169 782 MET B O 1
ATOM 13215 N N . VAL B 1 815 ? 30.963 -53.148 65.777 1.000 48.571 783 VAL B N 1
ATOM 13216 C CA . VAL B 1 815 ? 31.887 -53.363 64.658 1.000 48.805 783 VAL B CA 1
ATOM 13217 C C . VAL B 1 815 ? 31.986 -52.091 63.822 1.000 52.062 783 VAL B C 1
ATOM 13218 O O . VAL B 1 815 ? 30.994 -51.638 63.269 1.000 52.036 783 VAL B O 1
ATOM 13222 N N . LYS B 1 816 ? 33.204 -51.554 63.706 1.000 60.634 784 LYS B N 1
ATOM 13223 C CA . LYS B 1 816 ? 33.486 -50.265 63.088 1.000 64.855 784 LYS B CA 1
ATOM 13224 C C . LYS B 1 816 ? 33.479 -50.342 61.557 1.000 68.019 784 LYS B C 1
ATOM 13225 O O . LYS B 1 816 ? 32.975 -49.434 60.898 1.000 61.336 784 LYS B O 1
ATOM 13231 N N . ASN B 1 817 ? 34.084 -51.407 61.005 1.000 70.728 785 ASN B N 1
ATOM 13232 C CA . ASN B 1 817 ? 34.288 -51.546 59.566 1.000 71.595 785 ASN B CA 1
ATOM 13233 C C . ASN B 1 817 ? 32.974 -51.952 58.908 1.000 71.668 785 ASN B C 1
ATOM 13234 O O . ASN B 1 817 ? 32.431 -53.011 59.220 1.000 68.823 785 ASN B O 1
ATOM 13239 N N . ASP B 1 818 ? 32.503 -51.117 57.973 1.000 69.333 786 ASP B N 1
ATOM 13240 C CA . ASP B 1 818 ? 31.209 -51.279 57.324 1.000 71.813 786 ASP B CA 1
ATOM 13241 C C . ASP B 1 818 ? 31.129 -52.610 56.574 1.000 70.407 786 ASP B C 1
ATOM 13242 O O . ASP B 1 818 ? 30.081 -53.251 56.580 1.000 66.825 786 ASP B O 1
ATOM 13247 N N . LYS B 1 819 ? 32.238 -53.032 55.952 1.000 66.135 787 LYS B N 1
ATOM 13248 C CA . LYS B 1 819 ? 32.250 -54.223 55.116 1.000 66.207 787 LYS B CA 1
ATOM 13249 C C . LYS B 1 819 ? 32.093 -55.475 55.976 1.000 56.599 787 LYS B C 1
ATOM 13250 O O . LYS B 1 819 ? 31.375 -56.399 55.610 1.000 58.221 787 LYS B O 1
ATOM 13256 N N . ASN B 1 820 ? 32.779 -55.503 57.119 1.000 59.520 788 ASN B N 1
ATOM 13257 C CA . ASN B 1 820 ? 32.696 -56.624 58.046 1.000 56.268 788 ASN B CA 1
ATOM 13258 C C . ASN B 1 820 ? 31.386 -56.549 58.820 1.000 53.336 788 ASN B C 1
ATOM 13259 O O . ASN B 1 820 ? 30.822 -57.577 59.159 1.000 50.763 788 ASN B O 1
ATOM 13264 N N . ARG B 1 821 ? 30.919 -55.330 59.109 1.000 54.370 789 ARG B N 1
ATOM 13265 C CA . ARG B 1 821 ? 29.625 -55.122 59.741 1.000 55.493 789 ARG B CA 1
ATOM 13266 C C . ARG B 1 821 ? 28.525 -55.769 58.906 1.000 55.230 789 ARG B C 1
ATOM 13267 O O . ARG B 1 821 ? 27.671 -56.447 59.470 1.000 50.330 789 ARG B O 1
ATOM 13275 N N . GLU B 1 822 ? 28.579 -55.570 57.580 1.000 51.901 790 GLU B N 1
ATOM 13276 C CA . GLU B 1 822 ? 27.527 -55.981 56.663 1.000 50.965 790 GLU B CA 1
ATOM 13277 C C . GLU B 1 822 ? 27.427 -57.501 56.661 1.000 50.890 790 GLU B C 1
ATOM 13278 O O . GLU B 1 822 ? 26.324 -58.038 56.640 1.000 52.723 790 GLU B O 1
ATOM 13284 N N . VAL B 1 823 ? 28.577 -58.181 56.703 1.000 44.524 791 VAL B N 1
ATOM 13285 C CA . VAL B 1 823 ? 28.604 -59.633 56.733 1.000 47.459 791 VAL B CA 1
ATOM 13286 C C . VAL B 1 823 ? 28.066 -60.088 58.088 1.000 48.342 791 VAL B C 1
ATOM 13287 O O . VAL B 1 823 ? 27.335 -61.075 58.160 1.000 48.145 791 VAL B O 1
ATOM 13291 N N . ILE B 1 824 ? 28.452 -59.369 59.150 1.000 44.385 792 ILE B N 1
ATOM 13292 C CA . ILE B 1 824 ? 28.086 -59.735 60.506 1.000 48.354 792 ILE B CA 1
ATOM 13293 C C . ILE B 1 824 ? 26.587 -59.507 60.707 1.000 43.747 792 ILE B C 1
ATOM 13294 O O . ILE B 1 824 ? 25.893 -60.368 61.245 1.000 45.022 792 ILE B O 1
ATOM 13299 N N . LEU B 1 825 ? 26.092 -58.379 60.199 1.000 41.300 793 LEU B N 1
ATOM 13300 C CA . LEU B 1 825 ? 24.688 -58.020 60.315 1.000 43.129 793 LEU B CA 1
ATOM 13301 C C . LEU B 1 825 ? 23.805 -59.066 59.638 1.000 43.933 793 LEU B C 1
ATOM 13302 O O . LEU B 1 825 ? 22.805 -59.496 60.209 1.000 40.849 793 LEU B O 1
ATOM 13307 N N . ASN B 1 826 ? 24.190 -59.477 58.423 1.000 49.188 794 ASN B N 1
ATOM 13308 C CA . ASN B 1 826 ? 23.366 -60.397 57.655 1.000 47.304 794 ASN B CA 1
ATOM 13309 C C . ASN B 1 826 ? 23.335 -61.755 58.349 1.000 42.449 794 ASN B C 1
ATOM 13310 O O . ASN B 1 826 ? 22.317 -62.422 58.342 1.000 43.696 794 ASN B O 1
ATOM 13315 N N . GLU B 1 827 ? 24.435 -62.147 58.987 1.000 43.365 795 GLU B N 1
ATOM 13316 C CA . GLU B 1 827 ? 24.494 -63.422 59.685 1.000 45.274 795 GLU B CA 1
ATOM 13317 C C . GLU B 1 827 ? 23.517 -63.461 60.864 1.000 41.466 795 GLU B C 1
ATOM 13318 O O . GLU B 1 827 ? 22.844 -64.461 61.073 1.000 37.987 795 GLU B O 1
ATOM 13324 N N . VAL B 1 828 ? 23.463 -62.381 61.653 1.000 37.561 796 VAL B N 1
ATOM 13325 C CA . VAL B 1 828 ? 22.639 -62.376 62.851 1.000 38.781 796 VAL B CA 1
ATOM 13326 C C . VAL B 1 828 ? 21.168 -62.149 62.478 1.000 40.567 796 VAL B C 1
ATOM 13327 O O . VAL B 1 828 ? 20.280 -62.625 63.181 1.000 38.190 796 VAL B O 1
ATOM 13331 N N . LEU B 1 829 ? 20.929 -61.496 61.324 1.000 41.390 797 LEU B N 1
ATOM 13332 C CA . LEU B 1 829 ? 19.593 -61.308 60.798 1.000 37.500 797 LEU B CA 1
ATOM 13333 C C . LEU B 1 829 ? 19.029 -62.633 60.298 1.000 39.129 797 LEU B C 1
ATOM 13334 O O . LEU B 1 829 ? 17.827 -62.868 60.390 1.000 39.138 797 LEU B O 1
ATOM 13339 N N . ASN B 1 830 ? 19.904 -63.513 59.800 1.000 45.177 798 ASN B N 1
ATOM 13340 C CA . ASN B 1 830 ? 19.499 -64.867 59.445 1.000 45.026 798 ASN B CA 1
ATOM 13341 C C . ASN B 1 830 ? 19.006 -65.554 60.708 1.000 39.571 798 ASN B C 1
ATOM 13342 O O . ASN B 1 830 ? 17.995 -66.260 60.685 1.000 42.245 798 ASN B O 1
ATOM 13347 N N . LEU B 1 831 ? 19.746 -65.330 61.799 1.000 38.039 799 LEU B N 1
ATOM 13348 C CA . LEU B 1 831 ? 19.402 -65.880 63.100 1.000 38.079 799 LEU B CA 1
ATOM 13349 C C . LEU B 1 831 ? 18.097 -65.260 63.610 1.000 33.546 799 LEU B C 1
ATOM 13350 O O . LEU B 1 831 ? 17.200 -65.981 64.022 1.000 35.935 799 LEU B O 1
ATOM 13355 N N . LEU B 1 832 ? 17.969 -63.933 63.551 1.000 35.396 800 LEU B N 1
ATOM 13356 C CA . LEU B 1 832 ? 16.741 -63.278 63.993 1.000 34.597 800 LEU B CA 1
ATOM 13357 C C . LEU B 1 832 ? 15.516 -63.826 63.250 1.000 39.982 800 LEU B C 1
ATOM 13358 O O . LEU B 1 832 ? 14.440 -63.973 63.844 1.000 42.226 800 LEU B O 1
ATOM 13363 N N . ASN B 1 833 ? 15.673 -64.096 61.942 1.000 38.304 801 ASN B N 1
ATOM 13364 C CA . ASN B 1 833 ? 14.543 -64.438 61.085 1.000 37.228 801 ASN B CA 1
ATOM 13365 C C . ASN B 1 833 ? 14.026 -65.841 61.380 1.000 37.973 801 ASN B C 1
ATOM 13366 O O . ASN B 1 833 ? 12.975 -66.209 60.868 1.000 40.526 801 ASN B O 1
ATOM 13371 N N . ILE B 1 834 ? 14.727 -66.597 62.239 1.000 37.924 802 ILE B N 1
ATOM 13372 C CA . ILE B 1 834 ? 14.177 -67.850 62.727 1.000 41.589 802 ILE B CA 1
ATOM 13373 C C . ILE B 1 834 ? 13.003 -67.558 63.672 1.000 41.324 802 ILE B C 1
ATOM 13374 O O . ILE B 1 834 ? 12.139 -68.411 63.851 1.000 39.124 802 ILE B O 1
ATOM 13379 N N . PHE B 1 835 ? 12.982 -66.353 64.269 1.000 37.526 803 PHE B N 1
ATOM 13380 C CA . PHE B 1 835 ? 12.086 -66.043 65.377 1.000 38.791 803 PHE B CA 1
ATOM 13381 C C . PHE B 1 835 ? 11.029 -65.010 64.983 1.000 38.045 803 PHE B C 1
ATOM 13382 O O . PHE B 1 835 ? 9.930 -65.026 65.517 1.000 42.025 803 PHE B O 1
ATOM 13390 N N . LEU B 1 836 ? 11.356 -64.133 64.036 1.000 38.252 804 LEU B N 1
ATOM 13391 C CA . LEU B 1 836 ? 10.548 -62.968 63.733 1.000 38.975 804 LEU B CA 1
ATOM 13392 C C . LEU B 1 836 ? 9.270 -63.414 63.022 1.000 41.311 804 LEU B C 1
ATOM 13393 O O . LEU B 1 836 ? 9.342 -64.011 61.958 1.000 43.133 804 LEU B O 1
ATOM 13398 N N . ILE B 1 837 ? 8.110 -63.131 63.631 1.000 40.240 805 ILE B N 1
ATOM 13399 C CA . ILE B 1 837 ? 6.831 -63.686 63.214 1.000 40.036 805 ILE B CA 1
ATOM 13400 C C . ILE B 1 837 ? 6.052 -62.642 62.425 1.000 41.516 805 ILE B C 1
ATOM 13401 O O . ILE B 1 837 ? 5.853 -61.526 62.883 1.000 44.708 805 ILE B O 1
ATOM 13406 N N . GLU B 1 838 ? 5.637 -63.015 61.217 1.000 43.719 806 GLU B N 1
ATOM 13407 C CA . GLU B 1 838 ? 4.676 -62.221 60.475 1.000 50.748 806 GLU B CA 1
ATOM 13408 C C . GLU B 1 838 ? 3.284 -62.609 60.953 1.000 45.309 806 GLU B C 1
ATOM 13409 O O . GLU B 1 838 ? 2.913 -63.785 60.940 1.000 38.074 806 GLU B O 1
ATOM 13415 N N . LYS B 1 839 ? 2.554 -61.599 61.434 1.000 46.381 807 LYS B N 1
ATOM 13416 C CA . LYS B 1 839 ? 1.203 -61.777 61.937 1.000 45.490 807 LYS B CA 1
ATOM 13417 C C . LYS B 1 839 ? 0.398 -60.639 61.348 1.000 44.838 807 LYS B C 1
ATOM 13418 O O . LYS B 1 839 ? 0.708 -59.465 61.574 1.000 39.789 807 LYS B O 1
ATOM 13424 N N . ASN B 1 840 ? -0.624 -61.014 60.573 1.000 49.453 808 ASN B N 1
ATOM 13425 C CA . ASN B 1 840 ? -1.324 -60.045 59.749 1.000 45.560 808 ASN B CA 1
ATOM 13426 C C . ASN B 1 840 ? -0.271 -59.319 58.922 1.000 48.892 808 ASN B C 1
ATOM 13427 O O . ASN B 1 840 ? 0.563 -59.966 58.283 1.000 50.764 808 ASN B O 1
ATOM 13432 N N . SER B 1 841 ? -0.254 -57.989 58.955 1.000 51.781 809 SER B N 1
ATOM 13433 C CA . SER B 1 841 ? 0.733 -57.343 58.104 1.000 50.880 809 SER B CA 1
ATOM 13434 C C . SER B 1 841 ? 1.825 -56.659 58.930 1.000 52.208 809 SER B C 1
ATOM 13435 O O . SER B 1 841 ? 2.469 -55.703 58.480 1.000 50.629 809 SER B O 1
ATOM 13438 N N . TYR B 1 842 ? 1.999 -57.119 60.175 1.000 44.630 810 TYR B N 1
ATOM 13439 C CA . TYR B 1 842 ? 3.040 -56.574 61.035 1.000 41.409 810 TYR B CA 1
ATOM 13440 C C . TYR B 1 842 ? 3.893 -57.737 61.541 1.000 36.937 810 TYR B C 1
ATOM 13441 O O . TYR B 1 842 ? 3.657 -58.882 61.165 1.000 34.240 810 TYR B O 1
ATOM 13450 N N . TYR B 1 843 ? 4.845 -57.443 62.433 1.000 40.101 811 TYR B N 1
ATOM 13451 C CA . TYR B 1 843 ? 5.632 -58.486 63.077 1.000 38.797 811 TYR B CA 1
ATOM 13452 C C . TYR B 1 843 ? 5.337 -58.528 64.574 1.000 35.643 811 TYR B C 1
ATOM 13453 O O . TYR B 1 843 ? 5.028 -57.513 65.195 1.000 35.809 811 TYR B O 1
ATOM 13462 N N . VAL B 1 844 ? 5.429 -59.737 65.125 1.000 33.601 812 VAL B N 1
ATOM 13463 C CA . VAL B 1 844 ? 5.447 -59.954 66.557 1.000 34.425 812 VAL B CA 1
ATOM 13464 C C . VAL B 1 844 ? 6.657 -60.840 66.857 1.000 33.241 812 VAL B C 1
ATOM 13465 O O . VAL B 1 844 ? 7.392 -61.200 65.947 1.000 35.375 812 VAL B O 1
ATOM 13469 N N . TYR B 1 845 ? 6.843 -61.214 68.121 1.000 30.491 813 TYR B N 1
ATOM 13470 C CA . TYR B 1 845 ? 8.046 -61.893 68.546 1.000 31.636 813 TYR B CA 1
ATOM 13471 C C . TYR B 1 845 ? 7.716 -62.914 69.628 1.000 32.785 813 TYR B C 1
ATOM 13472 O O . TYR B 1 845 ? 6.974 -62.616 70.561 1.000 34.907 813 TYR B O 1
ATOM 13481 N N . PRO B 1 846 ? 8.259 -64.148 69.548 1.000 34.500 814 PRO B N 1
ATOM 13482 C CA . PRO B 1 846 ? 7.993 -65.171 70.557 1.000 33.852 814 PRO B CA 1
ATOM 13483 C C . PRO B 1 846 ? 8.825 -64.899 71.807 1.000 36.442 814 PRO B C 1
ATOM 13484 O O . PRO B 1 846 ? 9.924 -64.340 71.704 1.000 36.213 814 PRO B O 1
ATOM 13488 N N . GLY B 1 847 ? 8.268 -65.251 72.982 1.000 32.914 815 GLY B N 1
ATOM 13489 C CA . GLY B 1 847 ? 8.989 -65.181 74.245 1.000 30.881 815 GLY B CA 1
ATOM 13490 C C . GLY B 1 847 ? 9.804 -66.443 74.490 1.000 33.976 815 GLY B C 1
ATOM 13491 O O . GLY B 1 847 ? 10.036 -67.224 73.566 1.000 38.778 815 GLY B O 1
ATOM 13492 N N . GLN B 1 848 ? 10.225 -66.638 75.740 1.000 37.030 816 GLN B N 1
ATOM 13493 C CA . GLN B 1 848 ? 11.116 -67.735 76.068 1.000 42.113 816 GLN B CA 1
ATOM 13494 C C . GLN B 1 848 ? 10.573 -69.051 75.523 1.000 43.090 816 GLN B C 1
ATOM 13495 O O . GLN B 1 848 ? 9.419 -69.391 75.762 1.000 48.904 816 GLN B O 1
ATOM 13501 N N . PHE B 1 849 ? 11.441 -69.784 74.819 1.000 46.359 817 PHE B N 1
ATOM 13502 C CA . PHE B 1 849 ? 11.203 -71.126 74.290 1.000 43.011 817 PHE B CA 1
ATOM 13503 C C . PHE B 1 849 ? 10.140 -71.133 73.197 1.000 43.756 817 PHE B C 1
ATOM 13504 O O . PHE B 1 849 ? 9.696 -72.213 72.795 1.000 42.849 817 PHE B O 1
ATOM 13512 N N . SER B 1 850 ? 9.773 -69.930 72.720 1.000 38.705 818 SER B N 1
ATOM 13513 C CA . SER B 1 850 ? 8.797 -69.761 71.657 1.000 40.281 818 SER B CA 1
ATOM 13514 C C . SER B 1 850 ? 7.513 -70.540 71.958 1.000 41.414 818 SER B C 1
ATOM 13515 O O . SER B 1 850 ? 6.885 -71.077 71.039 1.000 45.330 818 SER B O 1
ATOM 13518 N N . TYR B 1 851 ? 7.104 -70.561 73.240 1.000 38.797 819 TYR B N 1
ATOM 13519 C CA . TYR B 1 851 ? 5.849 -71.200 73.608 1.000 38.911 819 TYR B CA 1
ATOM 13520 C C . TYR B 1 851 ? 4.705 -70.204 73.449 1.000 38.919 819 TYR B C 1
ATOM 13521 O O . TYR B 1 851 ? 3.594 -70.597 73.111 1.000 37.085 819 TYR B O 1
ATOM 13530 N N . ARG B 1 852 ? 5.001 -68.920 73.702 1.000 38.641 820 ARG B N 1
ATOM 13531 C CA . ARG B 1 852 ? 4.015 -67.846 73.663 1.000 38.728 820 ARG B CA 1
ATOM 13532 C C . ARG B 1 852 ? 4.700 -66.567 73.195 1.000 37.879 820 ARG B C 1
ATOM 13533 O O . ARG B 1 852 ? 5.924 -66.471 73.276 1.000 40.300 820 ARG B O 1
ATOM 13541 N N . LEU B 1 853 ? 3.906 -65.605 72.716 1.000 33.121 821 LEU B N 1
ATOM 13542 C CA . LEU B 1 853 ? 4.428 -64.309 72.309 1.000 34.872 821 LEU B CA 1
ATOM 13543 C C . LEU B 1 853 ? 4.779 -63.492 73.547 1.000 37.318 821 LEU B C 1
ATOM 13544 O O . LEU B 1 853 ? 4.180 -63.679 74.610 1.000 35.727 821 LEU B O 1
ATOM 13549 N N . ALA B 1 854 ? 5.693 -62.530 73.368 1.000 34.105 822 ALA B N 1
ATOM 13550 C CA . ALA B 1 854 ? 5.967 -61.550 74.405 1.000 32.292 822 ALA B CA 1
ATOM 13551 C C . ALA B 1 854 ? 6.370 -60.232 73.758 1.000 34.624 822 ALA B C 1
ATOM 13552 O O . ALA B 1 854 ? 6.962 -60.230 72.671 1.000 34.740 822 ALA B O 1
ATOM 13554 N N . ASP B 1 855 ? 6.101 -59.124 74.465 1.000 30.772 823 ASP B N 1
ATOM 13555 C CA . ASP B 1 855 ? 6.428 -57.813 73.931 1.000 33.413 823 ASP B CA 1
ATOM 13556 C C . ASP B 1 855 ? 7.345 -57.027 74.858 1.000 30.226 823 ASP B C 1
ATOM 13557 O O . ASP B 1 855 ? 7.514 -55.827 74.637 1.000 31.936 823 ASP B O 1
ATOM 13562 N N . ASP B 1 856 ? 7.921 -57.690 75.869 1.000 30.407 824 ASP B N 1
ATOM 13563 C CA . ASP B 1 856 ? 8.768 -57.016 76.856 1.000 31.081 824 ASP B CA 1
ATOM 13564 C C . ASP B 1 856 ? 10.198 -56.889 76.339 1.000 30.218 824 ASP B C 1
ATOM 13565 O O . ASP B 1 856 ? 10.532 -57.399 75.275 1.000 29.866 824 ASP B O 1
ATOM 13570 N N . VAL B 1 857 ? 11.043 -56.227 77.142 1.000 31.780 825 VAL B N 1
ATOM 13571 C CA . VAL B 1 857 ? 12.449 -56.018 76.827 1.000 29.083 825 VAL B CA 1
ATOM 13572 C C . VAL B 1 857 ? 13.220 -57.314 77.039 1.000 30.196 825 VAL B C 1
ATOM 13573 O O . VAL B 1 857 ? 14.019 -57.704 76.197 1.000 34.413 825 VAL B O 1
ATOM 13577 N N . TYR B 1 858 ? 12.959 -57.981 78.161 1.000 33.032 826 TYR B N 1
ATOM 13578 C CA . TYR B 1 858 ? 13.640 -59.211 78.529 1.000 31.380 826 TYR B CA 1
ATOM 13579 C C . TYR B 1 858 ? 13.606 -60.231 77.386 1.000 34.109 826 TYR B C 1
ATOM 13580 O O . TYR B 1 858 ? 14.651 -60.724 76.998 1.000 36.373 826 TYR B O 1
ATOM 13589 N N . THR B 1 859 ? 12.423 -60.548 76.839 1.000 33.586 827 THR B N 1
ATOM 13590 C CA . THR B 1 859 ? 12.297 -61.680 75.936 1.000 34.261 827 THR B CA 1
ATOM 13591 C C . THR B 1 859 ? 11.583 -61.344 74.625 1.000 35.335 827 THR B C 1
ATOM 13592 O O . THR B 1 859 ? 11.624 -62.141 73.698 1.000 34.771 827 THR B O 1
ATOM 13596 N N . GLY B 1 860 ? 10.903 -60.195 74.553 1.000 33.996 828 GLY B N 1
ATOM 13597 C CA . GLY B 1 860 ? 9.942 -59.978 73.486 1.000 30.838 828 GLY B CA 1
ATOM 13598 C C . GLY B 1 860 ? 10.384 -58.879 72.534 1.000 33.166 828 GLY B C 1
ATOM 13599 O O . GLY B 1 860 ? 11.561 -58.547 72.464 1.000 32.831 828 GLY B O 1
ATOM 13600 N N . SER B 1 861 ? 9.399 -58.284 71.851 1.000 31.336 829 SER B N 1
ATOM 13601 C CA . SER B 1 861 ? 9.673 -57.480 70.681 1.000 30.295 829 SER B CA 1
ATOM 13602 C C . SER B 1 861 ? 10.334 -56.159 71.048 1.000 29.069 829 SER B C 1
ATOM 13603 O O . SER B 1 861 ? 11.089 -55.629 70.247 1.000 30.083 829 SER B O 1
ATOM 13606 N N . SER B 1 862 ? 10.041 -55.635 72.247 1.000 30.100 830 SER B N 1
ATOM 13607 C CA . SER B 1 862 ? 10.584 -54.368 72.719 1.000 31.864 830 SER B CA 1
ATOM 13608 C C . SER B 1 862 ? 12.113 -54.437 72.795 1.000 30.648 830 SER B C 1
ATOM 13609 O O . SER B 1 862 ? 12.792 -53.529 72.351 1.000 34.026 830 SER B O 1
ATOM 13612 N N . GLY B 1 863 ? 12.652 -55.512 73.368 1.000 32.615 831 GLY B N 1
ATOM 13613 C CA . GLY B 1 863 ? 14.095 -55.692 73.460 1.000 33.247 831 GLY B CA 1
ATOM 13614 C C . GLY B 1 863 ? 14.733 -55.872 72.083 1.000 33.787 831 GLY B C 1
ATOM 13615 O O . GLY B 1 863 ? 15.809 -55.315 71.817 1.000 31.309 831 GLY B O 1
ATOM 13616 N N . ILE B 1 864 ? 14.045 -56.615 71.200 1.000 30.728 832 ILE B N 1
ATOM 13617 C CA . ILE B 1 864 ? 14.506 -56.759 69.819 1.000 28.438 832 ILE B CA 1
ATOM 13618 C C . ILE B 1 864 ? 14.561 -55.388 69.151 1.000 27.657 832 ILE B C 1
ATOM 13619 O O . ILE B 1 864 ? 15.528 -55.048 68.486 1.000 29.266 832 ILE B O 1
ATOM 13624 N N . ILE B 1 865 ? 13.511 -54.586 69.326 1.000 30.337 833 ILE B N 1
ATOM 13625 C CA . ILE B 1 865 ? 13.485 -53.278 68.694 1.000 28.851 833 ILE B CA 1
ATOM 13626 C C . ILE B 1 865 ? 14.682 -52.457 69.159 1.000 28.623 833 ILE B C 1
ATOM 13627 O O . ILE B 1 865 ? 15.379 -51.869 68.336 1.000 32.780 833 ILE B O 1
ATOM 13632 N N . LEU B 1 866 ? 14.880 -52.371 70.479 1.000 28.497 834 LEU B N 1
ATOM 13633 C CA . LEU B 1 866 ? 15.943 -51.528 71.015 1.000 31.061 834 LEU B CA 1
ATOM 13634 C C . LEU B 1 866 ? 17.328 -51.973 70.518 1.000 28.999 834 LEU B C 1
ATOM 13635 O O . LEU B 1 866 ? 18.177 -51.132 70.231 1.000 28.007 834 LEU B O 1
ATOM 13640 N N . ALA B 1 867 ? 17.556 -53.287 70.454 1.000 26.301 835 ALA B N 1
ATOM 13641 C CA . ALA B 1 867 ? 18.800 -53.836 69.937 1.000 30.673 835 ALA B CA 1
ATOM 13642 C C . ALA B 1 867 ? 19.001 -53.440 68.469 1.000 36.777 835 ALA B C 1
ATOM 13643 O O . ALA B 1 867 ? 20.108 -53.049 68.076 1.000 36.291 835 ALA B O 1
ATOM 13645 N N . LEU B 1 868 ? 17.930 -53.530 67.656 1.000 34.031 836 LEU B N 1
ATOM 13646 C CA . LEU B 1 868 ? 18.040 -53.190 66.244 1.000 31.019 836 LEU B CA 1
ATOM 13647 C C . LEU B 1 868 ? 18.309 -51.693 66.091 1.000 32.541 836 LEU B C 1
ATOM 13648 O O . LEU B 1 868 ? 19.084 -51.272 65.231 1.000 32.221 836 LEU B O 1
ATOM 13653 N N . MET B 1 869 ? 17.624 -50.870 66.886 1.000 31.836 837 MET B N 1
ATOM 13654 C CA . MET B 1 869 ? 17.907 -49.438 66.858 1.000 32.354 837 MET B CA 1
ATOM 13655 C C . MET B 1 869 ? 19.356 -49.197 67.295 1.000 33.126 837 MET B C 1
ATOM 13656 O O . MET B 1 869 ? 19.973 -48.229 66.894 1.000 35.975 837 MET B O 1
ATOM 13661 N N . GLY B 1 870 ? 19.894 -50.069 68.150 1.000 32.536 838 GLY B N 1
ATOM 13662 C CA . GLY B 1 870 ? 21.284 -49.978 68.553 1.000 34.409 838 GLY B CA 1
ATOM 13663 C C . GLY B 1 870 ? 22.220 -50.217 67.362 1.000 36.694 838 GLY B C 1
ATOM 13664 O O . GLY B 1 870 ? 23.277 -49.599 67.277 1.000 36.120 838 GLY B O 1
ATOM 13665 N N . VAL B 1 871 ? 21.800 -51.079 66.422 1.000 35.057 839 VAL B N 1
ATOM 13666 C CA . VAL B 1 871 ? 22.605 -51.367 65.241 1.000 33.694 839 VAL B CA 1
ATOM 13667 C C . VAL B 1 871 ? 22.640 -50.129 64.351 1.000 34.080 839 VAL B C 1
ATOM 13668 O O . VAL B 1 871 ? 23.704 -49.606 64.033 1.000 32.851 839 VAL B O 1
ATOM 13672 N N . ILE B 1 872 ? 21.461 -49.599 64.043 1.000 36.012 840 ILE B N 1
ATOM 13673 C CA . ILE B 1 872 ? 21.393 -48.326 63.346 1.000 36.327 840 ILE B CA 1
ATOM 13674 C C . ILE B 1 872 ? 22.365 -47.332 63.979 1.000 38.439 840 ILE B C 1
ATOM 13675 O O . ILE B 1 872 ? 23.172 -46.758 63.260 1.000 38.330 840 ILE B O 1
ATOM 13680 N N . LYS B 1 873 ? 22.323 -47.162 65.315 1.000 40.468 841 LYS B N 1
ATOM 13681 C CA . LYS B 1 873 ? 23.011 -46.045 65.962 1.000 35.094 841 LYS B CA 1
ATOM 13682 C C . LYS B 1 873 ? 24.482 -46.342 66.255 1.000 33.548 841 LYS B C 1
ATOM 13683 O O . LYS B 1 873 ? 25.209 -45.464 66.709 1.000 29.371 841 LYS B O 1
ATOM 13689 N N . GLY B 1 874 ? 24.939 -47.567 65.976 1.000 31.375 842 GLY B N 1
ATOM 13690 C CA . GLY B 1 874 ? 26.252 -47.952 66.464 1.000 29.738 842 GLY B CA 1
ATOM 13691 C C . GLY B 1 874 ? 26.319 -47.921 67.991 1.000 32.744 842 GLY B C 1
ATOM 13692 O O . GLY B 1 874 ? 27.341 -47.568 68.580 1.000 31.590 842 GLY B O 1
ATOM 13693 N N . ASN B 1 875 ? 25.213 -48.307 68.642 1.000 31.908 843 ASN B N 1
ATOM 13694 C CA . ASN B 1 875 ? 25.100 -48.152 70.081 1.000 32.216 843 ASN B CA 1
ATOM 13695 C C . ASN B 1 875 ? 24.850 -49.494 70.769 1.000 30.755 843 ASN B C 1
ATOM 13696 O O . ASN B 1 875 ? 23.719 -49.957 70.836 1.000 33.048 843 ASN B O 1
ATOM 13701 N N . PRO B 1 876 ? 25.882 -50.143 71.348 1.000 34.332 844 PRO B N 1
ATOM 13702 C CA . PRO B 1 876 ? 25.714 -51.439 72.023 1.000 33.343 844 PRO B CA 1
ATOM 13703 C C . PRO B 1 876 ? 25.070 -51.343 73.408 1.000 33.705 844 PRO B C 1
ATOM 13704 O O . PRO B 1 876 ? 24.869 -52.378 74.058 1.000 29.110 844 PRO B O 1
ATOM 13708 N N . LEU B 1 877 ? 24.740 -50.105 73.832 1.000 30.739 845 LEU B N 1
ATOM 13709 C CA . LEU B 1 877 ? 24.164 -49.871 75.151 1.000 34.186 845 LEU B CA 1
ATOM 13710 C C . LEU B 1 877 ? 22.679 -49.480 75.084 1.000 33.298 845 LEU B C 1
ATOM 13711 O O . LEU B 1 877 ? 22.088 -49.165 76.118 1.000 36.700 845 LEU B O 1
ATOM 13716 N N . TYR B 1 878 ? 22.066 -49.541 73.900 1.000 29.231 846 TYR B N 1
ATOM 13717 C CA . TYR B 1 878 ? 20.798 -48.860 73.656 1.000 32.112 846 TYR B CA 1
ATOM 13718 C C . TYR B 1 878 ? 19.633 -49.527 74.401 1.000 35.955 846 TYR B C 1
ATOM 13719 O O . TYR B 1 878 ? 18.599 -48.902 74.619 1.000 34.534 846 TYR B O 1
ATOM 13728 N N . TRP B 1 879 ? 19.821 -50.792 74.807 1.000 35.622 847 TRP B N 1
ATOM 13729 C CA . TRP B 1 879 ? 18.837 -51.557 75.550 1.000 32.096 847 TRP B CA 1
ATOM 13730 C C . TRP B 1 879 ? 18.816 -51.174 77.038 1.000 35.648 847 TRP B C 1
ATOM 13731 O O . TRP B 1 879 ? 18.018 -51.747 77.772 1.000 32.173 847 TRP B O 1
ATOM 13742 N N . LEU B 1 880 ? 19.668 -50.228 77.482 1.000 33.157 848 LEU B N 1
ATOM 13743 C CA . LEU B 1 880 ? 19.697 -49.760 78.869 1.000 34.360 848 LEU B CA 1
ATOM 13744 C C . LEU B 1 880 ? 18.761 -48.574 79.071 1.000 34.697 848 LEU B C 1
ATOM 13745 O O . LEU B 1 880 ? 18.802 -47.615 78.318 1.000 34.319 848 LEU B O 1
ATOM 13750 N N . PRO B 1 881 ? 17.904 -48.582 80.112 1.000 34.268 849 PRO B N 1
ATOM 13751 C CA . PRO B 1 881 ? 16.943 -47.504 80.325 1.000 34.265 849 PRO B CA 1
ATOM 13752 C C . PRO B 1 881 ? 17.643 -46.337 81.016 1.000 38.170 849 PRO B C 1
ATOM 13753 O O . PRO B 1 881 ? 17.561 -46.192 82.230 1.000 40.728 849 PRO B O 1
ATOM 13757 N N . LEU B 1 882 ? 18.323 -45.508 80.218 1.000 35.514 850 LEU B N 1
ATOM 13758 C CA . LEU B 1 882 ? 19.047 -44.365 80.744 1.000 34.506 850 LEU B CA 1
ATOM 13759 C C . LEU B 1 882 ? 18.322 -43.086 80.331 1.000 32.751 850 LEU B C 1
ATOM 13760 O O . LEU B 1 882 ? 17.587 -43.071 79.340 1.000 32.677 850 LEU B O 1
ATOM 13765 N N . VAL B 1 883 ? 18.563 -42.007 81.081 1.000 32.251 851 VAL B N 1
ATOM 13766 C CA . VAL B 1 883 ? 18.000 -40.711 80.745 1.000 35.270 851 VAL B CA 1
ATOM 13767 C C . VAL B 1 883 ? 18.586 -40.196 79.426 1.000 34.622 851 VAL B C 1
ATOM 13768 O O . VAL B 1 883 ? 19.806 -40.146 79.242 1.000 34.618 851 VAL B O 1
ATOM 13772 N N . ASN B 1 884 ? 17.690 -39.809 78.510 1.000 38.574 852 ASN B N 1
ATOM 13773 C CA . ASN B 1 884 ? 18.032 -39.199 77.231 1.000 38.858 852 ASN B CA 1
ATOM 13774 C C . ASN B 1 884 ? 19.137 -40.010 76.557 1.000 34.221 852 ASN B C 1
ATOM 13775 O O . ASN B 1 884 ? 20.180 -39.474 76.208 1.000 31.587 852 ASN B O 1
ATOM 13780 N N . SER B 1 885 ? 18.880 -41.302 76.362 1.000 32.348 853 SER B N 1
ATOM 13781 C CA . SER B 1 885 ? 19.932 -42.234 75.989 1.000 34.510 853 SER B CA 1
ATOM 13782 C C . SER B 1 885 ? 20.409 -41.996 74.554 1.000 38.514 853 SER B C 1
ATOM 13783 O O . SER B 1 885 ? 21.460 -42.493 74.154 1.000 40.424 853 SER B O 1
ATOM 13786 N N . ASP B 1 886 ? 19.627 -41.252 73.760 1.000 38.719 854 ASP B N 1
ATOM 13787 C CA . ASP B 1 886 ? 20.041 -40.950 72.393 1.000 39.589 854 ASP B CA 1
ATOM 13788 C C . ASP B 1 886 ? 21.269 -40.040 72.421 1.000 38.918 854 ASP B C 1
ATOM 13789 O O . ASP B 1 886 ? 21.920 -39.878 71.402 1.000 36.175 854 ASP B O 1
ATOM 13794 N N . GLU B 1 887 ? 21.604 -39.489 73.598 1.000 37.039 855 GLU B N 1
ATOM 13795 C CA . GLU B 1 887 ? 22.685 -38.521 73.707 1.000 38.152 855 GLU B CA 1
ATOM 13796 C C . GLU B 1 887 ? 23.832 -39.064 74.557 1.000 33.395 855 GLU B C 1
ATOM 13797 O O . GLU B 1 887 ? 24.862 -38.401 74.686 1.000 37.441 855 GLU B O 1
ATOM 13803 N N . PHE B 1 888 ? 23.673 -40.285 75.071 1.000 31.473 856 PHE B N 1
ATOM 13804 C CA . PHE B 1 888 ? 24.507 -40.769 76.161 1.000 32.862 856 PHE B CA 1
ATOM 13805 C C . PHE B 1 888 ? 25.927 -41.077 75.679 1.000 35.111 856 PHE B C 1
ATOM 13806 O O . PHE B 1 888 ? 26.893 -40.687 76.336 1.000 32.575 856 PHE B O 1
ATOM 13814 N N . LEU B 1 889 ? 26.045 -41.763 74.531 1.000 34.659 857 LEU B N 1
ATOM 13815 C CA . LEU B 1 889 ? 27.343 -42.071 73.942 1.000 38.418 857 LEU B CA 1
ATOM 13816 C C . LEU B 1 889 ? 28.127 -40.784 73.670 1.000 39.281 857 LEU B C 1
ATOM 13817 O O . LEU B 1 889 ? 29.278 -40.654 74.088 1.000 37.601 857 LEU B O 1
ATOM 13822 N N . ALA B 1 890 ? 27.499 -39.849 72.948 1.000 35.224 858 ALA B N 1
ATOM 13823 C CA . ALA B 1 890 ? 28.171 -38.614 72.606 1.000 37.396 858 ALA B CA 1
ATOM 13824 C C . ALA B 1 890 ? 28.661 -37.937 73.882 1.000 37.470 858 ALA B C 1
ATOM 13825 O O . ALA B 1 890 ? 29.787 -37.470 73.912 1.000 41.841 858 ALA B O 1
ATOM 13827 N N . ARG B 1 891 ? 27.836 -37.952 74.939 1.000 43.065 859 ARG B N 1
ATOM 13828 C CA . ARG B 1 891 ? 28.164 -37.288 76.195 1.000 42.540 859 ARG B CA 1
ATOM 13829 C C . ARG B 1 891 ? 29.258 -38.007 77.001 1.000 40.696 859 ARG B C 1
ATOM 13830 O O . ARG B 1 891 ? 29.888 -37.393 77.865 1.000 37.233 859 ARG B O 1
ATOM 13838 N N . THR B 1 892 ? 29.472 -39.304 76.745 1.000 37.836 860 THR B N 1
ATOM 13839 C CA . THR B 1 892 ? 30.422 -40.062 77.539 1.000 40.344 860 THR B CA 1
ATOM 13840 C C . THR B 1 892 ? 31.695 -40.381 76.752 1.000 41.576 860 THR B C 1
ATOM 13841 O O . THR B 1 892 ? 32.610 -40.987 77.307 1.000 40.924 860 THR B O 1
ATOM 13845 N N . LYS B 1 893 ? 31.716 -40.019 75.460 1.000 42.827 861 LYS B N 1
ATOM 13846 C CA . LYS B 1 893 ? 32.856 -40.218 74.573 1.000 49.846 861 LYS B CA 1
ATOM 13847 C C . LYS B 1 893 ? 34.099 -39.536 75.155 1.000 47.533 861 LYS B C 1
ATOM 13848 O O . LYS B 1 893 ? 34.004 -38.442 75.717 1.000 42.305 861 LYS B O 1
ATOM 13854 N N . VAL B 1 894 ? 35.258 -40.187 74.984 1.000 47.711 862 VAL B N 1
ATOM 13855 C CA . VAL B 1 894 ? 36.558 -39.739 75.490 1.000 51.669 862 VAL B CA 1
ATOM 13856 C C . VAL B 1 894 ? 36.731 -38.213 75.366 1.000 43.993 862 VAL B C 1
ATOM 13857 O O . VAL B 1 894 ? 36.553 -37.733 74.233 1.000 44.888 862 VAL B O 1
#

Organism: NCBI:txid257985

Sequence (1717 aa):
AMNTVLELQKLAHDNMLYHRYLKPNSEYYKKIEVIYELNDIPDTYAVFLDNESVWKHYHVKGSTLPEQGWKIHVTSSLEDSKDVLDKVARLCIDKKIEFKHLKDKDSFMKMNSKNANRASSGKFITIYPTNNEVFVELLEMISLAIQDFKKGPYILNDKRWKNSNVFYRYGGFKGIFNEHGEHCIRDKEGNLIKDQRNPFYQVPDFVKDFDDYLNTINNSRLGKYKIETALSFSNAGGVYLATRKKDNLKVIIKEARPSAGLDGAAQDALARQKIEYDALKKLKDVSGVVNLIEYFQEWEHYFLVEEFIEGRDLRQWIAQEFPFFEDNNGMSNHIKDVKMILLQLLDLIDSMHNQGVAMGDLQPANIMVTEDLTVRIIDFETAMPVNSDDRPAMLTTGFVSHEMKVSGARDWFGFKRLVRYLALPVLTSEDLEGYLQYNHLNWIKENYGYEFYSFIVDLQEKCDKRIKDYQTFIPKEINLNDQTSDFNLTSIINKLIIGVESSLTNDERFINGDIRQFEMNGGKFNFLTGGSGAAFTLTKNKSSIAEVDKWIQSVLLDNLPLIEEDGLFTGKTGILALLYDKGYKEVVLNELKILKDNINQTDISIRSGLSGIGLFVISLYLETENKEYLKLAKDLERMIKLNRAKDKQLKVKDWMAVDIGVIDGLSGVSLFYSALYSVTQNQKYLEEAEVLIKEDLESTKKDDVTGVLQTVDNKNRLLPYLSGGSIGVAISIWFLNHVSGQDLYREEMNSILKLSKTRCTISGGLFDGAGSFLLIPSMVKNDKNREVILNEVLNLLNIFLIEKNSYYVYPGQFSYRLADDVYTGSSGIILALMGVIKGNPLYWLPLVNSDEFLARTKVAMNTVLELQKLAHDGNMLYHRYLKPNSEYYKKIIYELNDIPDTYAVFLDNESVWKHYHVKGSTLPEQGWKIHVTSSLEDSKDVLDKVARLCIDKKIEFKHLKDKDSFMKMNSKNANRASSGKFITIYPTNNEVFVELLEMISLAIQDFKKGPYILNDKRWKNSNVFYRYGGFKGIFNEHGEHCIRDKEGNLIKDQRNPFYQVPDFVKDFDDYLNTINNSRLGKYKIETALSFSNAGGVYLATRKKDNLKVIIKEARPSAGLDGAAQDALARQKIEYDALKKLKDVSGVVNLIEYFQEWEHYFLVEEFIEGRDLRQWIAQEFPFFEDNNGMSNHIKDVKMILLQLLDLIDSMHNQGVAMGDLQPANIMVTEDLTVRIIDFETAMPVNSDDRPAMLTTGFVSHEMKVSGARDWFGFKRLVRYLALPVLTSEDLEGYLQYNHLNWIKENYGYEFYSFIVDLQEKCDKRIKDYQTFIPKEINLNDQTSDFNLTSIINKLIIGVESSLTNDERFINGDIRQFEMNGGKFNFLTGGSGAAFTLTKNKSSIAEVDKWIQSVLLDNLPLIEEDGLFTGKTGILALLYDKGYKEVVLNELKILKDNINQTDISIRSGLSGIGLFVISLYLETENKEYLKLAKDLERMIKLNRAKDKQLKVKDWMAVDIGVIDGLSGVSLFYSALYSVTQNQKYLEEAEVLIKEDLESTKKDDVTGVLQTVDNKNRLLPYLSGGSIGVAISIWFLNHVSGQDLYREEMNSILKLSKTRCTISGGLFDGAGSFLLIPSMVKNDKNREVILNEVLNLLNIFLIEKNSYYVYPGQFSYRLADDVYTGSSGIILALMGVIKGNPLYWLPLVNSDEFLARTKV

Foldseek 3Di:
DVVVQLCQQVFAAQPPCQVQQCPDPAQFRHGDDDAQDDDDQDPQWDWAADPDAFKIWTAGHPDDADQWWKKKFFFAFLVCLNVLCVQQVVVCRVVRWIKMFGGDSVSLCQCQAFAHALLSHRRGMMTGDRDPVVVVVCLVVSQVRCVPGDAAFDRQAFDHQARGRMTMAIFGPHADDDDPAGGAAQDPPNTGHRTDRGSHYDHPPVCVVVVVVVVVVRDAPPVQWAFDGWHDDTFQGTWTWIAGPPHRFTKIKDKGTPSGHQFQVRDGSVLLVVQQVVLLVLCCPVVQEWHWDDWDDDDRMIITITHDDAFAFQVVVLVPPPCQFCPDDDCVVLLVLLCVQLVLVVVSLVSSVVSQKQQQAQARRQWGQHPVGRIHGDRSSQMDGWLDQDDTRDYDFQQADPLQRTRSLSNLSSSLSVLLCSLPVAGAGPSCCVFLVLLSLVLSCVPVHDVSSVVSVVSSVVSVVSNVVNHDDDDDDDDSVVDDFDLDLVQQLVQQLVVLVVAQDPDLQRHRFDCCCPVDQCQSPFQFTGPLVSLQLCVVVVHPLVSSVCSCVPHVLVCQVVRQAVAQGRHNLLSLQSCVQVPVVVSSVVVVVCVLPDDLAAQLFLGGHLLVNLQQLLLVCLVPVDCVSLVSSVVSVVRNVVNVVVDVDFDDDDPQAAQAFCGRHLLVSLLSLLSNCLVPVPVVSLVSSVVSLVVRQVQWDADPVQRAIWGQGPSRDTDLANGNICLRSLQSQLSSCQLVVDNPPVVNNVRSLSSLSGSEWNAQFNGRGLVRQLLSLLSDPDPVVSVVSSVSSSSHNSSFWGCDPNGTWGAAGSNHRTRCHLNGTSSVSSQSSVSNVLSHSCSSGSHHPVSCSSVSSGD/DVVVQLCQQVFDEDFPVCQVQQCPPPAQFRHGDAQDDDPADPQWDWDDDPPDQKTWIAGHPDDADFWWKKKFFFAFLVCQSVLCCQLVVVQSVVRWIKMFGGDSVSLCQQQAFAHDLLSHRRGMMTGDRHPVVNVVSLPSSQVSCVPHDAAFDRQAFDDFARGRMTMAIFTPDQDQDDVGGFADAPVPHGDDGGDRGSHYDHDPSCVVVVVVCVVVGDDPPVQKAFRHWHDQTFQGTWTFIAGHPHRATKIKDKGTPNGNAFPVGAGSVRLVVQQVVLQVLCCPLPQEWHWDDWDDDDRMIITITHDDAFAFQVVCLVPPPCQFQPPDDPVVLLVLLLVLLVLVVVSLVSSVVSQKFQQAQARRQWGQHPVGRIHGYRRSQMDGWLDQDDTRDDDFQQADPVQRTSSLSNLSSSLSVLLCSLPVAGAGPSCCVWLVLLSLVLSCVPVHPVSSVVSVVSSVVSVVSNVVNHDDDDPDDDSVVDDFDLDLVQQLVQQLVVLVVAQPPDLQRHRFDPCCPVDACQSPFQQTGNLVSLQLCVVVVHPLVSSVCSCVPHVVVCQVVFPFCAQGRGCLLSLQSCVQNPVVVVNVVCVVCDVVPHDLLALFLGGHLLVNLQQLLLVCLVPVDCVSLVVSVVSVVSPVVNVVPDPDLDDDRSQAAQAFCGRHLLVSLLSLLSNCLVPVPVVSLVSSVVSLVVRLVQWDADDPQGAIWGAGPSGDTALANGNIVLRSLQSQLSSCQLVVHNPPVVNLVNSLSSLSGQEWHAQARGHGLVRQLLSLLSDDDPVVSVVSSVSSSSHNSSFWGCDPNGTWGAFGSNHRTRCHLNGISSVSSQSSVSNVLSHSCSSGSHRPVSCSSVSSGD

Nearest PDB structures (foldseek):
  8sam-assembly2_B  TM=9.742E-01  e=0.000E+00  Bacillus thuringiensis serovar andalousiensis
  8sao-assembly2_D  TM=9.875E-01  e=0.000E+00  Bacillus thuringiensis serovar andalousiensis
  8sap-assembly2_B  TM=9.898E-01  e=0.000E+00  Bacillus thuringiensis serovar andalousiensis
  8sap-assembly1_A  TM=9.620E-01  e=0.000E+00  Bacillus thuringiensis serovar andalousiensis
  8wgo-assembly1_B  TM=7.805E-01  e=3.909E-46  Streptococcus pneumoniae

B-factor: mean 60.04, std 24.56, range [21.3, 200.1]

Solvent-accessible surface area: 72800 Å² total; per-residue (Å²): 117,86,110,72,0,36,100,10,4,121,62,78,108,138,71,119,42,0,82,100,4,35,68,94,153,20,48,39,0,96,77,84,138,158,135,9,143,30,112,126,56,51,152,69,15,49,66,102,107,36,161,162,42,22,39,29,45,3,58,6,158,64,38,128,36,58,102,25,10,7,7,0,1,0,1,1,5,40,122,22,2,91,74,4,0,53,119,0,0,121,28,0,15,106,85,127,15,25,4,31,0,0,56,32,116,42,4,4,26,86,53,2,36,83,86,15,101,42,4,38,0,1,8,1,0,2,0,22,2,65,73,55,114,35,1,24,81,0,1,86,54,0,10,142,27,3,150,132,49,116,78,5,2,22,0,5,2,2,62,21,25,72,115,16,10,0,2,0,5,18,0,8,25,143,31,26,138,50,163,166,55,86,80,6,4,110,49,143,129,55,56,132,59,77,7,76,98,37,26,63,48,82,36,18,131,38,22,112,107,44,8,68,101,6,66,104,63,20,130,115,151,5,39,118,5,118,36,79,40,0,83,58,46,18,0,8,5,0,38,1,20,0,21,73,96,196,88,120,73,76,0,25,1,24,12,2,2,44,14,0,0,12,22,76,58,43,57,29,5,37,34,12,4,83,56,0,53,62,3,0,114,118,0,86,146,18,96,12,0,1,51,19,59,42,55,16,95,23,48,42,2,50,0,0,0,6,44,56,10,100,32,69,28,0,138,86,4,10,64,99,85,7,27,66,48,56,84,118,156,44,15,85,96,11,31,138,30,0,68,93,0,0,83,53,0,13,88,14,0,39,42,1,19,130,100,32,6,0,0,6,14,7,20,3,20,10,0,22,1,27,136,102,21,57,6,26,0,42,52,0,30,30,9,30,89,21,105,25,110,89,222,32,37,80,94,26,15,5,10,29,18,139,96,11,106,16,0,0,0,23,1,1,29,0,0,38,10,0,0,6,12,0,0,0,4,0,24,3,4,76,44,0,32,35,50,0,42,36,6,0,15,21,22,0,55,128,58,24,26,142,134,3,22,27,39,0,34,88,10,20,97,78,0,18,124,57,0,94,121,50,25,133,16,143,54,124,148,88,85,16,126,101,26,84,58,19,40,18,1,12,12,0,12,57,66,0,12,78,0,1,66,65,14,40,21,161,61,76,20,7,0,14,0,0,0,0,2,68,66,53,102,16,2,53,22,2,0,0,0,0,0,0,0,0,0,3,1,0,39,42,39,194,11,20,121,64,80,1,53,145,12,0,121,70,27,0,35,109,39,1,82,146,9,94,44,7,0,0,0,12,0,14,0,0,0,0,0,0,0,22,55,37,48,52,114,128,46,0,64,69,15,6,131,86,8,126,101,67,88,26,95,96,39,6,9,0,9,23,2,3,0,0,11,0,0,0,0,0,1,0,26,33,54,25,154,57,145,130,16,22,122,11,0,83,29,2,10,150,31,0,83,92,12,21,84,137,84,126,128,36,162,57,151,7,97,47,11,18,38,12,0,0,0,14,0,9,0,0,1,0,1,0,1,0,0,0,28,18,32,36,120,60,99,147,26,10,91,35,0,53,77,1,0,104,63,5,26,132,42,25,109,107,59,149,145,23,24,12,12,28,0,26,16,141,154,129,116,80,10,14,36,0,8,1,0,0,0,0,0,0,0,0,0,28,0,0,17,21,2,19,53,70,80,42,34,103,112,54,7,60,4,0,20,92,7,4,63,22,18,2,6,72,3,0,2,0,0,13,0,2,0,0,1,0,1,0,0,0,8,12,118,48,20,96,76,42,37,69,22,20,50,35,2,2,71,3,0,11,1,0,7,0,78,42,118,94,30,12,3,0,0,2,2,26,0,18,3,2,0,4,0,0,1,1,0,0,0,0,0,0,0,0,0,20,0,8,30,90,23,10,0,6,2,0,0,0,2,2,41,5,74,77,6,26,78,95,0,128,111,91,68,116,67,0,36,93,11,3,111,44,77,108,166,63,56,147,32,0,74,104,4,34,89,100,160,30,48,40,1,85,95,137,148,12,139,30,109,138,55,52,152,41,13,43,61,127,96,71,133,172,38,37,40,23,61,0,47,1,153,57,64,110,31,59,64,9,11,7,10,0,4,0,1,2,11,56,131,17,2,127,70,3,4,68,106,3,1,174,106,2,24,73,100,107,8,4,0,36,0,1,41,38,115,84,5,8,41,100,33,5,26,89,128,11,102,36,10,31,1,2,4,1,0,4,0,9,2,68,83,66,139,27,0,40,74,9,0,91,111,8,16,113,44,5,127,138,49,126,144,11,3,20,0,6,1,1,57,28,9,75,104,23,10,0,4,0,4,18,0,4,18,104,70,35,152,32,155,192,44,131,42,21,9,115,13,157,148,58,94,128,63,126,16,77,123,33,21,51,52,60,15,12,98,51,24,88,108,40,10,79,107,0,69,110,78,15,144,106,103,4,42,117,10,113,34,104,37,2,98,58,38,24,0,8,5,0,37,1,39,3,35,70,112,206,86,122,77,107,0,18,1,31,11,2,2,44,36,0,0,37,28,80,46,85,48,32,4,44,34,18,4,120,55,0,40,48,3,0,105,129,0,132,128,13,98,10,0,1,61,48,53,34,57,14,102,16,41,54,2,59,0,0,0,7,46,56,9,94,31,54,15,0,135,87,5,10,68,118,84,7,29,66,42,52,88,104,152,48,20,82,105,11,30,148,34,0,78,67,0,0,87,54,0,11,88,13,0,48,45,0,17,124,96,34,7,0,0,8,11,7,20,5,21,11,0,23,0,14,126,114,22,57,4,23,0,47,46,0,38,38,10,28,88,20,104,23,101,94,197,38,48,86,94,28,19,4,10,30,18,134,122,9,100,18,0,0,0,22,1,3,31,1,0,36,11,0,0,3,26,0,0,0,10,0,35,2,4,77,44,0,32,30,54,0,33,34,6,0,11,25,20,0,71,132,61,24,25,136,134,4,32,27,41,0,38,89,8,17,99,88,0,19,102,36,0,102,107,50,31,133,19,141,39,124,166,44,83,23,130,98,23,84,57,17,84,38,12,25,8,0,10,12,52,0,2,32,0,2,68,65,10,36,34,150,60,76,24,11,0,15,0,0,0,0,3,68,65,54,97,15,2,53,20,3,0,0,1,0,0,0,0,0,0,2,0,1,42,35,31,135,10,20,108,70,86,0,52,134,10,0,110,50,28,0,48,99,33,7,111,129,10,122,64,30,1,0,0,13,0,30,0,0,0,3,0,0,0,21,56,39,48,57,105,136,47,0,70,76,47,10,159,111,10,91,110,133,15,85,82,112,19,6,7,0,7,25,2,0,0,0,5,0,0,0,0,0,1,0,26,28,54,22,163,59,144,128,19,13,118,17,0,75,27,0,6,104,23,0,105,93,19,63,82,152,79,182,108,27,125,56,137,8,87,40,11,18,64,16,0,0,0,11,0,9,0,0,0,0,0,0,8,0,0,0,20,18,28,19,120,59,104,99,10,22,116,54,0,51,77,0,0,114,59,2,23,136,37,26,131,102,61,148,147,28,21,13,11,29,0,32,15,134,162,123,104,90,12,14,29,0,6,1,0,0,0,0,0,0,0,0,0,49,0,0,17,23,2,19,53,80,78,52,36,93,127,49,5,76,6,0,21,81,7,3,61,22,25,3,8,100,3,0,2,0,0,12,0,2,0,0,0,0,1,0,0,7,11,17,181,49,59,145,88,33,95,84,22,11,70,33,2,0,69,2,1,12,1,0,5,0,71,33,114,86,27,11,3,0,0,1,3,30,0,16,3,2,0,3,0,0,1,1,0,0,0,0,0,0,0,0,0,14,0,4,16,40,31,9,0,6,2,0,0,0,1,2,41,5,79,76,6,28,76,88,0,121,106

InterPro domains:
  IPR000719 Protein kinase domain [PF00069] (238-402)
  IPR000719 Protein kinase domain [PS50011] (228-531)
  IPR000719 Protein kinase domain [SM00220] (228-481)
  IPR007822 Lanthionine synthetase C-like [SM01260] (524-850)
  IPR011009 Protein kinase-like domain superfamily [SSF56112] (226-459)
  IPR053524 Aerial hyphae-associated peptide synthase [NF038151] (7-836)
  IPR057929 RamC, N-terminal domain [PF25816] (44-203)
  IPR058053 RamC, C-terminal domain [cd04791] (526-850)

Radius of gyration: 45.97 Å; Cα contacts (8 Å, |Δi|>4): 3398; chains: 2; bounding box: 70×129×134 Å

Secondary structure (DSSP, 8-state):
-HHHHHHGGG-----GGGGGGB-TT-SB-B------------TTEEEEE-SSSSEEEEEETT----SEEEEEEE---GGGHHHHHHHHHHHHGGGT-EEEEE-SHHHHHHHHBTTS-TTTTT--EEEE-SSHHHHHHHHHHHHHHSTTS------TTSEE-TTSSEEEEEEESS-B--SSSSSEE--SSS--EE----SS----GGGHHHHHHHHHH----STTEEEEEEEEEETTEEEEEEEETTTTEEEEEEEE-TT-SB-TT---HHHHHHHHHHHHHHTTT-TTBPPEEEEEEETTEEEEEEEPPPSEEHHHHHHHHS--B--SS--HHHHHHHHHHHHHHHHHHHHHHHTTEE-S--SGGGEEE-TT--EEE---TT-EETT--PPPS---TTS--TT--SHHHHHHHHHHHHHHHHHS-----HHHHHHHHHHHHHHHHHHH-HHHHHHHHHHHHHHHHHHHTTS---PPP--GGG------HHHHHHHHHHHHHTS--SSTTSS---THHHHSTTTTTSTTTSHHHHHHHHHHTT--HHHHHHHIIIIIHHHGGG-----TTTSHHHHHHHHHHTT-HHHHHHHHHHHTTTT-SS---TTTSHHHHHHHHHHHHHHS--HHHHHHHHHHHHHHHHHHHH-S-----STT--SSSTTTSHHHHHHHHHHHHHHH--HHHHHHHHHHHHHHHTTEEE-SSS--EEEE-TTS-EE-STTTSHHHHHHHHHHHHHHHT--TTHHHHHHHHGGGGB---S---TTTSGGGGGGSGGG---HHHHHHHHHHHHHHHTTTPEEETTEEE-B-GGGSSB--STTTSHHHHHHHHHHHHHT-TTTTS--TTGGGHHHHH--/-HHHHHHGGG-----GGGGGGGB-TT-SB-B----------TTEEEEE-SSSSEEEEEESS-PPPSEEEEEEE---GGGHHHHHHHHHHHHHTTT-EEEEE-SHHHHHHHSBTTS-TTTTT--EEEE-SSHHHHHHHHHHHHHHTSSSPP----TTSEE-TTSSEEEEEEESS----TTSS-----SSS-------SSS----GGGHHHHHHHHHH----STTEEEEEEEEEETTEEEEEEEETTTTEEEEEEEE-TT-SB-TTS--HHHHHHHHHHHHHHTTT-TTBPPEEEEEEETTEEEEEEE---SEEHHHHHHHHS--B--SS-SHHHHHHHHHHHHHHHHHHHHHHHTTEE-S--SGGGEEE-TT--EEE---TT-EETT--PPPS---TTS--TT--SHHHHHHHHHHHHHHHHHS-----HHHHHHHHHHHHHHHHHHH-HHHHHHHHHHHHHHHHHHHTTS--------GGG------HHHHHHHHHHHHHT---SSTTSS---THHHHSTTTTTSTTTSHHHHHHHHHHTT--HHHHHHHIIIIIHHHGGG-----TTTSHHHHHHHHHHTT-HHHHHHHHHHHSTT---S---TTTSHHHHHHHHHHHHHHS--HHHHHHHHHHHHHHHHHHHH-S-----STT--SSSTTTSHHHHHHHHHHHHHHS--HHHHHHHHHHHHHHHTTEEE-SSS--EEEE-TT--EE-STTTSHHHHHHHHHHHHHHHT--TTHHHHHHHHGGGGB---S---TTTSGGGGGGSGGG---HHHHHHHHHHHHHHHTTTPEEETTEEE-B-GGGSSB--STTTSHHHHHHHHHHHHHT-TTTTS--TTGGGHHHHH--